Protein 4MX8 (pdb70)

Structure (mmCIF, N/CA/C/O backbone):
data_4MX8
#
_entry.id   4MX8
#
_cell.length_a   201.663
_cell.length_b   116.547
_cell.length_c   177.158
_cell.angle_alpha   90.00
_cell.angle_beta   112.19
_cell.angle_gamma   90.00
#
_symmetry.space_group_name_H-M   'C 1 2 1'
#
loop_
_entity.id
_entity.type
_entity.pdbx_description
1 polymer 'Periplasmic binding protein'
2 water water
#
loop_
_atom_site.group_PDB
_atom_site.id
_atom_site.type_symbol
_atom_site.label_atom_id
_atom_site.label_alt_id
_atom_site.label_comp_id
_atom_site.label_asym_id
_atom_site.label_entity_id
_atom_site.label_seq_id
_atom_site.pdbx_PDB_ins_code
_atom_site.Cartn_x
_atom_site.Cartn_y
_atom_site.Cartn_z
_atom_site.occupancy
_atom_site.B_iso_or_equiv
_atom_site.auth_seq_id
_atom_site.auth_comp_id
_atom_site.auth_asym_id
_atom_site.auth_atom_id
_atom_site.pdbx_PDB_model_num
ATOM 1 N N . PRO A 1 14 ? -10.018 53.125 199.960 1.00 94.36 12 PRO A N 1
ATOM 2 C CA . PRO A 1 14 ? -11.072 52.094 199.930 1.00 99.22 12 PRO A CA 1
ATOM 3 C C . PRO A 1 14 ? -12.214 52.402 198.933 1.00 101.81 12 PRO A C 1
ATOM 4 O O . PRO A 1 14 ? -13.393 52.205 199.253 1.00 102.42 12 PRO A O 1
ATOM 8 N N . ALA A 1 15 ? -11.849 52.837 197.725 1.00 93.14 13 ALA A N 1
ATOM 9 C CA . ALA A 1 15 ? -12.805 53.377 196.752 1.00 81.93 13 ALA A CA 1
ATOM 10 C C . ALA A 1 15 ? -13.693 52.343 196.039 1.00 74.21 13 ALA A C 1
ATOM 11 O O . ALA A 1 15 ? -13.480 51.137 196.132 1.00 68.24 13 ALA A O 1
ATOM 13 N N . THR A 1 16 ? -14.700 52.842 195.330 1.00 67.83 14 THR A N 1
ATOM 14 C CA . THR A 1 16 ? -15.427 52.036 194.364 1.00 56.24 14 THR A CA 1
ATOM 15 C C . THR A 1 16 ? -15.362 52.691 192.985 1.00 48.10 14 THR A C 1
ATOM 16 O O . THR A 1 16 ? -14.996 53.855 192.858 1.00 62.83 14 THR A O 1
ATOM 20 N N . ALA A 1 17 ? -15.701 51.920 191.960 1.00 41.82 15 ALA A N 1
ATOM 21 C CA . ALA A 1 17 ? -15.750 52.394 190.589 1.00 42.54 15 ALA A CA 1
ATOM 22 C C . ALA A 1 17 ? -17.131 52.058 190.055 1.00 62.16 15 ALA A C 1
ATOM 23 O O . ALA A 1 17 ? -17.615 50.937 190.235 1.00 65.98 15 ALA A O 1
ATOM 25 N N . SER A 1 18 ? -17.767 53.028 189.408 1.00 61.92 16 SER A N 1
ATOM 26 C CA . SER A 1 18 ? -19.127 52.861 188.925 1.00 47.18 16 SER A CA 1
ATOM 27 C C . SER A 1 18 ? -19.125 52.258 187.530 1.00 49.34 16 SER A C 1
ATOM 28 O O . SER A 1 18 ? -18.444 52.759 186.633 1.00 48.99 16 SER A O 1
ATOM 31 N N . TYR A 1 19 ? -19.867 51.169 187.345 1.00 49.67 17 TYR A N 1
ATOM 32 C CA . TYR A 1 19 ? -19.948 50.535 186.022 1.00 40.24 17 TYR A CA 1
ATOM 33 C C . TYR A 1 19 ? -21.387 50.516 185.502 1.00 48.05 17 TYR A C 1
ATOM 34 O O . TYR A 1 19 ? -22.281 49.929 186.136 1.00 45.72 17 TYR A O 1
ATOM 43 N N . THR A 1 20 ? -21.601 51.176 184.358 1.00 41.65 18 THR A N 1
ATOM 44 C CA . THR A 1 20 ? -22.937 51.316 183.793 1.00 28.96 18 THR A CA 1
ATOM 45 C C . THR A 1 20 ? -22.972 50.848 182.355 1.00 42.36 18 THR A C 1
ATOM 46 O O . THR A 1 20 ? -22.201 51.314 181.518 1.00 51.32 18 THR A O 1
ATOM 50 N N . TRP A 1 21 ? -23.882 49.922 182.073 1.00 39.30 19 TRP A N 1
ATOM 51 C CA . TRP A 1 21 ? -23.973 49.341 180.746 1.00 37.80 19 TRP A CA 1
ATOM 52 C C . TRP A 1 21 ? -25.416 49.011 180.376 1.00 43.03 19 TRP A C 1
ATOM 53 O O . TRP A 1 21 ? -26.302 48.993 181.242 1.00 30.42 19 TRP A O 1
ATOM 64 N N . ASP A 1 22 ? -25.653 48.779 179.086 1.00 43.23 20 ASP A N 1
ATOM 65 C CA . ASP A 1 22 ? -26.977 48.367 178.643 1.00 34.97 20 ASP A CA 1
ATOM 66 C C . ASP A 1 22 ? -27.089 46.839 178.696 1.00 36.06 20 ASP A C 1
ATOM 67 O O . ASP A 1 22 ? -26.655 46.127 177.790 1.00 36.14 20 ASP A O 1
ATOM 72 N N . ARG A 1 23 ? -27.662 46.349 179.791 1.00 34.84 21 ARG A N 1
ATOM 73 C CA . ARG A 1 23 ? -27.726 44.921 180.077 1.00 26.45 21 ARG A CA 1
ATOM 74 C C . ARG A 1 23 ? -28.791 44.201 179.264 1.00 36.80 21 ARG A C 1
ATOM 75 O O . ARG A 1 23 ? -29.937 44.656 179.163 1.00 44.11 21 ARG A O 1
ATOM 83 N N . ASN A 1 24 ? -28.415 43.079 178.665 1.00 29.24 22 ASN A N 1
ATOM 84 C CA . ASN A 1 24 ? -29.413 42.243 178.047 1.00 26.58 22 ASN A CA 1
ATOM 85 C C . ASN A 1 24 ? -30.146 41.504 179.167 1.00 34.90 22 ASN A C 1
ATOM 86 O O . ASN A 1 24 ? -29.554 40.657 179.859 1.00 29.55 22 ASN A O 1
ATOM 91 N N . THR A 1 25 ? -31.431 41.830 179.335 1.00 25.74 23 THR A N 1
ATOM 92 C CA . THR A 1 25 ? -32.221 41.279 180.426 1.00 26.23 23 THR A CA 1
ATOM 93 C C . THR A 1 25 ? -32.693 39.869 180.121 1.00 26.19 23 THR A C 1
ATOM 94 O O . THR A 1 25 ? -33.239 39.197 180.988 1.00 26.55 23 THR A O 1
ATOM 98 N N . ALA A 1 26 ? -32.490 39.418 178.891 1.00 26.01 24 ALA A N 1
ATOM 99 C CA . ALA A 1 26 ? -32.862 38.059 178.544 1.00 26.19 24 ALA A CA 1
ATOM 100 C C . ALA A 1 26 ? -31.843 37.098 179.127 1.00 42.13 24 ALA A C 1
ATOM 101 O O . ALA A 1 26 ? -30.632 37.365 179.124 1.00 46.72 24 ALA A O 1
ATOM 103 N N . THR A 1 27 ? -32.338 35.974 179.628 1.00 41.97 25 THR A N 1
ATOM 104 C CA . THR A 1 27 ? -31.457 34.956 180.192 1.00 38.23 25 THR A CA 1
ATOM 105 C C . THR A 1 27 ? -31.085 33.831 179.200 1.00 44.82 25 THR A C 1
ATOM 106 O O . THR A 1 27 ? -29.946 33.396 179.206 1.00 50.33 25 THR A O 1
ATOM 110 N N . GLU A 1 28 ? -32.028 33.370 178.366 1.00 49.15 26 GLU A N 1
ATOM 111 C CA . GLU A 1 28 ? -31.689 32.518 177.223 1.00 36.99 26 GLU A CA 1
ATOM 112 C C . GLU A 1 28 ? -30.799 33.335 176.299 1.00 49.72 26 GLU A C 1
ATOM 113 O O . GLU A 1 28 ? -31.055 34.521 176.108 1.00 67.24 26 GLU A O 1
ATOM 119 N N . GLU A 1 29 ? -29.793 32.722 175.676 1.00 52.84 27 GLU A N 1
ATOM 120 C CA . GLU A 1 29 ? -28.974 33.466 174.718 1.00 58.19 27 GLU A CA 1
ATOM 121 C C . GLU A 1 29 ? -29.506 33.281 173.303 1.00 52.78 27 GLU A C 1
ATOM 122 O O . GLU A 1 29 ? -28.908 33.744 172.336 1.00 62.70 27 GLU A O 1
ATOM 128 N N . GLY A 1 30 ? -30.650 32.621 173.187 1.00 44.14 28 GLY A N 1
ATOM 129 C CA . GLY A 1 30 ? -31.271 32.451 171.892 1.00 49.36 28 GLY A CA 1
ATOM 130 C C . GLY A 1 30 ? -32.443 33.390 171.728 1.00 65.41 28 GLY A C 1
ATOM 131 O O . GLY A 1 30 ? -33.087 33.433 170.669 1.00 74.69 28 GLY A O 1
ATOM 132 N N . ALA A 1 31 ? -32.717 34.147 172.788 1.00 57.48 29 ALA A N 1
ATOM 133 C CA . ALA A 1 31 ? -33.894 35.003 172.832 1.00 40.61 29 ALA A CA 1
ATOM 134 C C . ALA A 1 31 ? -33.579 36.395 172.306 1.00 45.53 29 ALA A C 1
ATOM 135 O O . ALA A 1 31 ? -32.444 36.863 172.435 1.00 57.94 29 ALA A O 1
ATOM 137 N N . ASP A 1 32 ? -34.582 37.055 171.724 1.00 43.74 30 ASP A N 1
ATOM 138 C CA . ASP A 1 32 ? -34.425 38.453 171.322 1.00 50.18 30 ASP A CA 1
ATOM 139 C C . ASP A 1 32 ? -34.114 39.280 172.550 1.00 41.09 30 ASP A C 1
ATOM 140 O O . ASP A 1 32 ? -34.914 39.307 173.486 1.00 42.07 30 ASP A O 1
ATOM 145 N N . PRO A 1 33 ? -32.952 39.958 172.551 1.00 38.27 31 PRO A N 1
ATOM 146 C CA . PRO A 1 33 ? -32.516 40.741 173.713 1.00 38.32 31 PRO A CA 1
ATOM 147 C C . PRO A 1 33 ? -33.440 41.914 173.975 1.00 36.34 31 PRO A C 1
ATOM 148 O O . PRO A 1 33 ? -34.116 42.420 173.070 1.00 46.28 31 PRO A O 1
ATOM 152 N N . VAL A 1 34 ? -33.492 42.317 175.234 1.00 38.96 32 VAL A N 1
ATOM 153 C CA . VAL A 1 34 ? -34.224 43.511 175.638 1.00 37.61 32 VAL A CA 1
ATOM 154 C C . VAL A 1 34 ? -33.268 44.208 176.591 1.00 36.97 32 VAL A C 1
ATOM 155 O O . VAL A 1 34 ? -32.931 43.669 177.642 1.00 42.19 32 VAL A O 1
ATOM 159 N N . TYR A 1 35 ? -32.760 45.369 176.191 1.00 37.66 33 TYR A N 1
ATOM 160 C CA . TYR A 1 35 ? -31.668 45.985 176.940 1.00 31.06 33 TYR A CA 1
ATOM 161 C C . TYR A 1 35 ? -32.196 46.998 177.944 1.00 38.77 33 TYR A C 1
ATOM 162 O O . TYR A 1 35 ? -33.160 47.731 177.667 1.00 46.47 33 TYR A O 1
ATOM 171 N N . GLU A 1 36 ? -31.575 47.016 179.118 1.00 31.84 34 GLU A N 1
ATOM 172 C CA . GLU A 1 36 ? -31.987 47.906 180.199 1.00 32.81 34 GLU A CA 1
ATOM 173 C C . GLU A 1 36 ? -30.743 48.382 180.920 1.00 31.42 34 GLU A C 1
ATOM 174 O O . GLU A 1 36 ? -29.923 47.580 181.339 1.00 33.86 34 GLU A O 1
ATOM 180 N N . GLU A 1 37 ? -30.589 49.694 181.039 1.00 37.27 35 GLU A N 1
ATOM 181 C CA . GLU A 1 37 ? -29.376 50.236 181.635 1.00 31.55 35 GLU A CA 1
ATOM 182 C C . GLU A 1 37 ? -29.278 49.845 183.097 1.00 35.07 35 GLU A C 1
ATOM 183 O O . GLU A 1 37 ? -30.255 49.880 183.834 1.00 45.50 35 GLU A O 1
ATOM 189 N N . THR A 1 38 ? -28.083 49.460 183.510 1.00 39.19 36 THR A N 1
ATOM 190 C CA . THR A 1 38 ? -27.859 48.985 184.864 1.00 42.70 36 THR A CA 1
ATOM 191 C C . THR A 1 38 ? -26.552 49.584 185.404 1.00 43.71 36 THR A C 1
ATOM 192 O O . THR A 1 38 ? -25.575 49.747 184.666 1.00 41.50 36 THR A O 1
ATOM 196 N N . THR A 1 39 ? -26.535 49.935 186.683 1.00 40.26 37 THR A N 1
ATOM 197 C CA . THR A 1 39 ? -25.292 50.388 187.297 1.00 38.19 37 THR A CA 1
ATOM 198 C C . THR A 1 39 ? -24.900 49.502 188.473 1.00 39.10 37 THR A C 1
ATOM 199 O O . THR A 1 39 ? -25.748 49.069 189.248 1.00 38.99 37 THR A O 1
ATOM 203 N N . VAL A 1 40 ? -23.610 49.213 188.586 1.00 44.30 38 VAL A N 1
ATOM 204 C CA . VAL A 1 40 ? -23.100 48.433 189.702 1.00 38.59 38 VAL A CA 1
ATOM 205 C C . VAL A 1 40 ? -21.867 49.132 190.270 1.00 47.89 38 VAL A C 1
ATOM 206 O O . VAL A 1 40 ? -21.023 49.617 189.510 1.00 52.08 38 VAL A O 1
ATOM 210 N N . GLU A 1 41 ? -21.782 49.222 191.598 1.00 44.22 39 GLU A N 1
ATOM 211 C CA . GLU A 1 41 ? -20.597 49.793 192.230 1.00 46.32 39 GLU A CA 1
ATOM 212 C C . GLU A 1 41 ? -19.583 48.689 192.534 1.00 49.66 39 GLU A C 1
ATOM 213 O O . GLU A 1 41 ? -19.783 47.882 193.446 1.00 52.23 39 GLU A O 1
ATOM 219 N N . VAL A 1 42 ? -18.506 48.669 191.749 1.00 47.05 40 VAL A N 1
ATOM 220 C CA . VAL A 1 42 ? -17.439 47.681 191.851 1.00 40.97 40 VAL A CA 1
ATOM 221 C C . VAL A 1 42 ? -16.366 48.176 192.798 1.00 44.31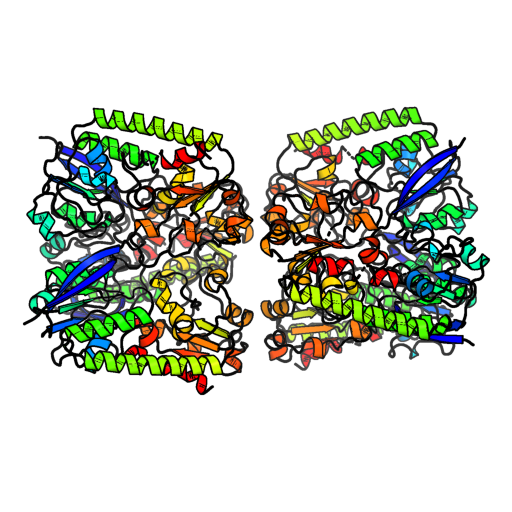 40 VAL A C 1
ATOM 222 O O . VAL A 1 42 ? -15.909 49.306 192.673 1.00 41.87 40 VAL A O 1
ATOM 226 N N . PRO A 1 43 ? -15.929 47.327 193.732 1.00 48.35 41 PRO A N 1
ATOM 227 C CA . PRO A 1 43 ? -14.828 47.741 194.608 1.00 48.37 41 PRO A CA 1
ATOM 228 C C . PRO A 1 43 ? -13.492 47.804 193.854 1.00 47.44 41 PRO A C 1
ATOM 229 O O . PRO A 1 43 ? -13.200 46.915 193.050 1.00 44.75 41 PRO A O 1
ATOM 233 N N . VAL A 1 44 ? -12.699 48.844 194.107 1.00 46.91 42 VAL A N 1
ATOM 234 C CA . VAL A 1 44 ? -11.346 48.944 193.546 1.00 44.97 42 VAL A CA 1
ATOM 235 C C . VAL A 1 44 ? -10.344 48.102 194.342 1.00 50.07 42 VAL A C 1
ATOM 236 O O . VAL A 1 44 ? -10.441 48.019 195.564 1.00 55.22 42 VAL A O 1
ATOM 240 N N . ASP A 1 45 ? -9.383 47.497 193.648 1.00 43.59 43 ASP A N 1
ATOM 241 C CA . ASP A 1 45 ? -8.442 46.545 194.244 1.00 47.94 43 ASP A CA 1
ATOM 242 C C . ASP A 1 45 ? -9.177 45.417 194.972 1.00 49.33 43 ASP A C 1
ATOM 243 O O . ASP A 1 45 ? -8.939 45.207 196.164 1.00 48.89 43 ASP A O 1
ATOM 248 N N . PRO A 1 46 ? -10.071 44.689 194.265 1.00 40.75 44 PRO A N 1
ATOM 249 C CA . PRO A 1 46 ? -10.822 43.640 194.961 1.00 38.30 44 PRO A CA 1
ATOM 250 C C . PRO A 1 46 ? -9.940 42.438 195.297 1.00 50.17 44 PRO A C 1
ATOM 251 O O . PRO A 1 46 ? -8.983 42.128 194.575 1.00 51.02 44 PRO A O 1
ATOM 255 N N . GLN A 1 47 ? -10.285 41.756 196.384 1.00 54.79 45 GLN A N 1
ATOM 256 C CA . GLN A 1 47 ? -9.412 40.752 196.981 1.00 45.60 45 GLN A CA 1
ATOM 257 C C . GLN A 1 47 ? -9.838 39.283 196.710 1.00 51.00 45 GLN A C 1
ATOM 258 O O . GLN A 1 47 ? -9.049 38.348 196.914 1.00 50.87 45 GLN A O 1
ATOM 264 N N . ARG A 1 48 ? -11.082 39.094 196.258 1.00 43.27 46 ARG A N 1
ATOM 265 C CA . ARG A 1 48 ? -11.618 37.774 195.919 1.00 36.32 46 ARG A CA 1
ATOM 266 C C . ARG A 1 48 ? -12.521 37.862 194.706 1.00 40.63 46 ARG A C 1
ATOM 267 O O . ARG A 1 48 ? -13.735 38.026 194.855 1.00 45.30 46 ARG A O 1
ATOM 275 N N . ILE A 1 49 ? -11.948 37.742 193.510 1.00 37.30 47 ILE A N 1
ATOM 276 C CA . ILE A 1 49 ? -12.725 37.882 192.283 1.00 31.39 47 ILE A CA 1
ATOM 277 C C . ILE A 1 49 ? -13.177 36.520 191.774 1.00 35.25 47 ILE A C 1
ATOM 278 O O . ILE A 1 49 ? -12.383 35.584 191.685 1.00 44.84 47 ILE A O 1
ATOM 283 N N . VAL A 1 50 ? -14.456 36.410 191.439 1.00 37.52 48 VAL A N 1
ATOM 284 C CA . VAL A 1 50 ? -14.980 35.202 190.812 1.00 33.30 48 VAL A CA 1
ATOM 285 C C . VAL A 1 50 ? -15.360 35.550 189.378 1.00 34.07 48 VAL A C 1
ATOM 286 O O . VAL A 1 50 ? -16.092 36.509 189.149 1.00 46.35 48 VAL A O 1
ATOM 290 N N . VAL A 1 51 ? -14.848 34.789 188.413 1.00 24.38 49 VAL A N 1
ATOM 291 C CA . VAL A 1 51 ? -15.045 35.114 187.001 1.00 25.45 49 VAL A CA 1
ATOM 292 C C . VAL A 1 51 ? -15.640 33.930 186.227 1.00 29.45 49 VAL A C 1
ATOM 293 O O . VAL A 1 51 ? -15.085 32.832 186.260 1.00 30.99 49 VAL A O 1
ATOM 297 N N . PHE A 1 52 ? -16.751 34.156 185.529 1.00 22.12 50 PHE A N 1
ATOM 298 C CA . PHE A 1 52 ? -17.346 33.122 184.681 1.00 26.36 50 PHE A CA 1
ATOM 299 C C . PHE A 1 52 ? -17.022 33.269 183.186 1.00 25.92 50 PHE A C 1
ATOM 300 O O . PHE A 1 52 ? -17.155 32.314 182.426 1.00 41.50 50 PHE A O 1
ATOM 308 N N . ASP A 1 53 ? -16.640 34.472 182.764 1.00 31.55 51 ASP A N 1
ATOM 309 C CA . ASP A 1 53 ? -16.357 34.779 181.351 1.00 26.62 51 ASP A CA 1
ATOM 310 C C . ASP A 1 53 ? -14.843 34.699 181.116 1.00 30.49 51 ASP A C 1
ATOM 311 O O . ASP A 1 53 ? -14.079 35.510 181.651 1.00 31.89 51 ASP A O 1
ATOM 324 N N . ALA A 1 55 ? -12.922 35.550 178.908 1.00 27.21 53 ALA A N 1
ATOM 325 C CA . ALA A 1 55 ? -12.243 36.692 178.344 1.00 24.95 53 ALA A CA 1
ATOM 326 C C . ALA A 1 55 ? -11.945 37.703 179.440 1.00 30.80 53 ALA A C 1
ATOM 327 O O . ALA A 1 55 ? -10.897 38.355 179.426 1.00 36.69 53 ALA A O 1
ATOM 329 N N . ALA A 1 56 ? -12.854 37.836 180.401 1.00 28.14 54 ALA A N 1
ATOM 330 C CA . ALA A 1 56 ? -12.544 38.663 181.570 1.00 25.19 54 ALA A CA 1
ATOM 331 C C . ALA A 1 56 ? -11.462 38.018 182.416 1.00 27.77 54 ALA A C 1
ATOM 332 O O . ALA A 1 56 ? -10.621 38.719 182.967 1.00 38.33 54 ALA A O 1
ATOM 334 N N . LEU A 1 57 ? -11.491 36.688 182.528 1.00 33.81 55 LEU A N 1
ATOM 335 C CA . LEU A 1 57 ? -10.447 35.979 183.271 1.00 32.50 55 LEU A CA 1
ATOM 336 C C . LEU A 1 57 ? -9.104 36.295 182.629 1.00 32.40 55 LEU A C 1
ATOM 337 O O . LEU A 1 57 ? -8.160 36.664 183.315 1.00 31.75 55 LEU A O 1
ATOM 342 N N . ASP A 1 58 ? -9.049 36.149 181.307 1.00 30.19 56 ASP A N 1
ATOM 343 C CA . ASP A 1 58 ? -7.874 36.467 180.511 1.00 27.55 56 ASP A CA 1
ATOM 344 C C . ASP A 1 58 ? -7.313 37.846 180.871 1.00 33.61 56 ASP A C 1
ATOM 345 O O . ASP A 1 58 ? -6.175 37.966 181.332 1.00 34.30 56 ASP A O 1
ATOM 350 N N . THR A 1 59 ? -8.114 38.885 180.665 1.00 35.28 57 THR A N 1
ATOM 351 C CA . THR A 1 59 ? -7.628 40.243 180.876 1.00 34.86 57 THR A CA 1
ATOM 352 C C . THR A 1 59 ? -7.218 40.498 182.327 1.00 34.91 57 THR A C 1
ATOM 353 O O . THR A 1 59 ? -6.165 41.110 182.584 1.00 35.01 57 THR A O 1
ATOM 357 N N . ILE A 1 60 ? -8.024 40.020 183.275 1.00 28.70 58 ILE A N 1
ATOM 358 C CA . ILE A 1 60 ? -7.662 40.185 184.688 1.00 29.18 58 ILE A CA 1
ATOM 359 C C . ILE A 1 60 ? -6.265 39.614 184.970 1.00 32.06 58 ILE A C 1
ATOM 360 O O . ILE A 1 60 ? -5.456 40.251 185.633 1.00 34.12 58 ILE A O 1
ATOM 365 N N . GLY A 1 61 ? -5.965 38.446 184.419 1.00 32.47 59 GLY A N 1
ATOM 366 C CA . GLY A 1 61 ? -4.647 37.873 184.582 1.00 39.35 59 GLY A CA 1
ATOM 367 C C . GLY A 1 61 ? -3.564 38.742 183.961 1.00 48.11 59 GLY A C 1
ATOM 368 O O . GLY A 1 61 ? -2.521 38.985 184.572 1.00 41.47 59 GLY A O 1
ATOM 369 N N . ALA A 1 62 ? -3.832 39.220 182.747 1.00 42.23 60 ALA A N 1
ATOM 370 C CA . ALA A 1 62 ? -2.857 39.978 181.975 1.00 33.77 60 ALA A CA 1
ATOM 371 C C . ALA A 1 62 ? -2.515 41.330 182.605 1.00 43.31 60 ALA A C 1
ATOM 372 O O . ALA A 1 62 ? -1.487 41.924 182.286 1.00 55.53 60 ALA A O 1
ATOM 374 N N . LEU A 1 63 ? -3.382 41.819 183.486 1.00 41.08 61 LEU A N 1
ATOM 375 C CA . LEU A 1 63 ? -3.147 43.088 184.157 1.00 40.52 61 LEU A CA 1
ATOM 376 C C . LEU A 1 63 ? -2.595 42.829 185.557 1.00 46.57 61 LEU A C 1
ATOM 377 O O . LEU A 1 63 ? -2.349 43.753 186.337 1.00 55.46 61 LEU A O 1
ATOM 382 N N . GLY A 1 64 ? -2.405 41.557 185.879 1.00 35.77 62 GLY A N 1
ATOM 383 C CA . GLY A 1 64 ? -1.697 41.201 187.097 1.00 40.32 62 GLY A CA 1
ATOM 384 C C . GLY A 1 64 ? -2.571 40.627 188.189 1.00 40.86 62 GLY A C 1
ATOM 385 O O . GLY A 1 64 ? -2.116 40.380 189.309 1.00 44.10 62 GLY A O 1
ATOM 386 N N . GLY A 1 65 ? -3.838 40.417 187.862 1.00 40.58 63 GLY A N 1
ATOM 387 C CA . GLY A 1 65 ? -4.800 39.958 188.843 1.00 43.52 63 GLY A CA 1
ATOM 388 C C . GLY A 1 65 ? -4.710 38.468 189.088 1.00 45.12 63 GLY A C 1
ATOM 389 O O . GLY A 1 65 ? -3.841 37.769 188.543 1.00 41.05 63 GLY A O 1
ATOM 390 N N . GLU A 1 66 ? -5.615 37.987 189.926 1.00 34.32 64 GLU A N 1
ATOM 391 C CA . GLU A 1 66 ? -5.667 36.582 190.261 1.00 34.75 64 GLU A CA 1
ATOM 392 C C . GLU A 1 66 ? -7.126 36.245 190.419 1.00 44.62 64 GLU A C 1
ATOM 393 O O . GLU A 1 66 ? -7.897 37.037 190.945 1.00 48.41 64 GLU A O 1
ATOM 399 N N . ILE A 1 67 ? -7.507 35.065 189.961 1.00 45.16 65 ILE A N 1
ATOM 400 C CA . ILE A 1 67 ? -8.895 34.666 190.029 1.00 43.83 65 ILE A CA 1
ATOM 401 C C . ILE A 1 67 ? -9.087 33.727 191.214 1.00 43.72 65 ILE A C 1
ATOM 402 O O . ILE A 1 67 ? -8.311 32.798 191.408 1.00 45.68 65 ILE A O 1
ATOM 407 N N . ALA A 1 68 ? -10.110 33.993 192.016 1.00 37.54 66 ALA A N 1
ATOM 408 C CA . ALA A 1 68 ? -10.318 33.260 193.247 1.00 33.70 66 ALA A CA 1
ATOM 409 C C . ALA A 1 68 ? -11.269 32.107 193.005 1.00 43.67 66 ALA A C 1
ATOM 410 O O . ALA A 1 68 ? -11.206 31.082 193.675 1.00 40.90 66 ALA A O 1
ATOM 412 N N . GLY A 1 69 ? -12.168 32.291 192.046 1.00 38.22 67 GLY A N 1
ATOM 413 C CA . GLY A 1 69 ? -13.170 31.293 191.742 1.00 32.73 67 GLY A CA 1
ATOM 414 C C . GLY A 1 69 ? -13.554 31.383 190.275 1.00 35.02 67 GLY A C 1
ATOM 415 O O . GLY A 1 69 ? -13.600 32.478 189.703 1.00 34.33 67 GLY A O 1
ATOM 416 N N . ALA A 1 70 ? -13.852 30.228 189.678 1.00 30.35 68 ALA A N 1
ATOM 417 C CA . ALA A 1 70 ? -14.066 30.123 188.244 1.00 25.49 68 ALA A CA 1
ATOM 418 C C . ALA A 1 70 ? -14.642 28.757 187.928 1.00 35.38 68 ALA A C 1
ATOM 419 O O . ALA A 1 70 ? -14.464 27.800 188.697 1.00 35.06 68 ALA A O 1
ATOM 421 N N . PRO A 1 71 ? -15.331 28.651 186.788 1.00 27.78 69 PRO A N 1
ATOM 422 C CA . PRO A 1 71 ? -15.722 27.324 186.304 1.00 33.02 69 PRO A CA 1
ATOM 423 C C . PRO A 1 71 ? -14.468 26.554 185.892 1.00 35.34 69 PRO A C 1
ATOM 424 O O . PRO A 1 71 ? -14.096 26.598 184.716 1.00 30.86 69 PRO A O 1
ATOM 428 N N . LEU A 1 72 ? -13.828 25.872 186.843 1.00 37.34 70 LEU A N 1
ATOM 429 C CA . LEU A 1 72 ? -12.480 25.333 186.628 1.00 36.41 70 LEU A CA 1
ATOM 430 C C . LEU A 1 72 ? -12.378 24.389 185.445 1.00 40.36 70 LEU A C 1
ATOM 431 O O . LEU A 1 72 ? -11.397 24.441 184.698 1.00 45.12 70 LEU A O 1
ATOM 436 N N . ASP A 1 73 ? -13.394 23.546 185.265 1.00 38.02 71 ASP A N 1
ATOM 437 C CA . ASP A 1 73 ? -13.361 22.533 184.211 1.00 42.76 71 ASP A CA 1
ATOM 438 C C . ASP A 1 73 ? -13.368 23.149 182.818 1.00 38.81 71 ASP A C 1
ATOM 439 O O . ASP A 1 73 ? -13.216 22.428 181.832 1.00 54.84 71 ASP A O 1
ATOM 444 N N . SER A 1 74 ? -13.549 24.469 182.742 1.00 32.13 72 SER A N 1
ATOM 445 C CA . SER A 1 74 ? -13.649 25.189 181.464 1.00 33.12 72 SER A CA 1
ATOM 446 C C . SER A 1 74 ? -12.480 26.138 181.199 1.00 36.99 72 SER A C 1
ATOM 447 O O . SER A 1 74 ? -12.351 26.668 180.099 1.00 50.49 72 SER A O 1
ATOM 450 N N . VAL A 1 75 ? -11.654 26.392 182.209 1.00 39.96 73 VAL A N 1
ATOM 451 C CA . VAL A 1 75 ? -10.555 27.334 182.044 1.00 32.28 73 VAL A CA 1
ATOM 452 C C . VAL A 1 75 ? -9.552 26.717 181.089 1.00 36.53 73 VAL A C 1
ATOM 453 O O . VAL A 1 75 ? -9.053 25.618 181.348 1.00 35.57 73 VAL A O 1
ATOM 457 N N . PRO A 1 76 ? -9.274 27.409 179.969 1.00 38.36 74 PRO A N 1
ATOM 458 C CA . PRO A 1 76 ? -8.320 26.968 178.941 1.00 29.92 74 PRO A CA 1
ATOM 459 C C . PRO A 1 76 ? -6.947 26.881 179.555 1.00 35.42 74 PRO A C 1
ATOM 460 O O . PRO A 1 76 ? -6.652 27.649 180.464 1.00 41.66 74 PRO A O 1
ATOM 464 N N . ASP A 1 77 ? -6.118 25.968 179.078 1.00 37.82 75 ASP A N 1
ATOM 465 C CA . ASP A 1 77 ? -4.805 25.774 179.681 1.00 45.29 75 ASP A CA 1
ATOM 466 C C . ASP A 1 77 ? -3.975 27.058 179.685 1.00 40.55 75 ASP A C 1
ATOM 467 O O . ASP A 1 77 ? -3.255 27.332 180.639 1.00 46.31 75 ASP A O 1
ATOM 472 N N . TYR A 1 78 ? -4.097 27.868 178.641 1.00 41.81 76 TYR A N 1
ATOM 473 C CA . TYR A 1 78 ? -3.291 29.080 178.575 1.00 35.29 76 TYR A CA 1
ATOM 474 C C . TYR A 1 78 ? -3.685 30.155 179.578 1.00 36.13 76 TYR A C 1
ATOM 475 O O . TYR A 1 78 ? -2.950 31.123 179.764 1.00 46.61 76 TYR A O 1
ATOM 484 N N . LEU A 1 79 ? -4.839 29.981 180.223 1.00 34.53 77 LEU A N 1
ATOM 485 C CA . LEU A 1 79 ? -5.297 30.911 181.259 1.00 35.69 77 LEU A CA 1
ATOM 486 C C . LEU A 1 79 ? -5.228 30.294 182.653 1.00 41.30 77 LEU A C 1
ATOM 487 O O . LEU A 1 79 ? -5.444 30.980 183.651 1.00 40.26 77 LEU A O 1
ATOM 492 N N . GLU A 1 80 ? -4.913 29.003 182.712 1.00 36.38 78 GLU A N 1
ATOM 493 C CA . GLU A 1 80 ? -4.898 28.265 183.965 1.00 40.46 78 GLU A CA 1
ATOM 494 C C . GLU A 1 80 ? -4.006 28.933 184.998 1.00 43.36 78 GLU A C 1
ATOM 495 O O . GLU A 1 80 ? -4.316 28.933 186.190 1.00 48.66 78 GLU A O 1
ATOM 501 N N . GLU A 1 81 ? -2.914 29.529 184.530 1.00 44.11 79 GLU A N 1
ATOM 502 C CA . GLU A 1 81 ? -1.919 30.145 185.417 1.00 39.19 79 GLU A CA 1
ATOM 503 C C . GLU A 1 81 ? -2.446 31.306 186.245 1.00 38.00 79 GLU A C 1
ATOM 504 O O . GLU A 1 81 ? -1.876 31.637 187.275 1.00 43.76 79 GLU A O 1
ATOM 510 N N . TYR A 1 82 ? -3.529 31.927 185.796 1.00 40.21 80 TYR A N 1
ATOM 511 C CA . TYR A 1 82 ? -4.052 33.088 186.498 1.00 34.34 80 TYR A CA 1
ATOM 512 C C . TYR A 1 82 ? -5.017 32.722 187.647 1.00 41.47 80 TYR A C 1
ATOM 513 O O . TYR A 1 82 ? -5.578 33.595 188.308 1.00 33.39 80 TYR A O 1
ATOM 522 N N . LEU A 1 83 ? -5.210 31.432 187.898 1.00 41.92 81 LEU A N 1
ATOM 523 C CA . LEU A 1 83 ? -6.032 31.039 189.036 1.00 35.48 81 LEU A CA 1
ATOM 524 C C . LEU A 1 83 ? -5.237 31.090 190.346 1.00 43.57 81 LEU A C 1
ATOM 525 O O . LEU A 1 83 ? -4.029 30.842 190.393 1.00 39.92 81 LEU A O 1
ATOM 530 N N . ALA A 1 84 ? -5.942 31.441 191.411 1.00 47.42 82 ALA A N 1
ATOM 531 C CA . ALA A 1 84 ? -5.425 31.335 192.757 1.00 40.63 82 ALA A CA 1
ATOM 532 C C . ALA A 1 84 ? -5.047 29.885 193.019 1.00 51.29 82 ALA A C 1
ATOM 533 O O . ALA A 1 84 ? -5.713 28.977 192.520 1.00 50.79 82 ALA A O 1
ATOM 535 N N . ASP A 1 85 ? -3.995 29.654 193.804 1.00 57.92 83 ASP A N 1
ATOM 536 C CA . ASP A 1 85 ? -3.551 28.281 194.067 1.00 63.33 83 ASP A CA 1
ATOM 537 C C . ASP A 1 85 ? -4.638 27.434 194.713 1.00 63.37 83 ASP A C 1
ATOM 538 O O . ASP A 1 85 ? -4.600 26.207 194.647 1.00 76.95 83 ASP A O 1
ATOM 543 N N . ASP A 1 86 ? -5.609 28.094 195.328 1.00 57.14 84 ASP A N 1
ATOM 544 C CA . ASP A 1 86 ? -6.678 27.395 196.021 1.00 63.23 84 ASP A CA 1
ATOM 545 C C . ASP A 1 86 ? -8.017 27.794 195.417 1.00 65.85 84 ASP A C 1
ATOM 546 O O . ASP A 1 86 ? -9.058 27.713 196.085 1.00 61.05 84 ASP A O 1
ATOM 551 N N . ALA A 1 87 ? -7.986 28.230 194.157 1.00 41.28 85 ALA A N 1
ATOM 552 C CA . ALA A 1 87 ? -9.201 28.679 193.484 1.00 41.00 85 ALA A CA 1
ATOM 553 C C . ALA A 1 87 ? -10.277 27.615 193.595 1.00 46.48 85 ALA A C 1
ATOM 554 O O . ALA A 1 87 ? -9.974 26.415 193.558 1.00 46.89 85 ALA A O 1
ATOM 556 N N . PHE A 1 88 ? -11.518 28.063 193.767 1.00 36.37 86 PHE A N 1
ATOM 557 C CA . PHE A 1 88 ? -12.635 27.165 193.993 1.00 36.39 86 PHE A CA 1
ATOM 558 C C . PHE A 1 88 ? -13.504 27.106 192.739 1.00 50.03 86 PHE A C 1
ATOM 559 O O . PHE A 1 88 ? -13.511 28.050 191.935 1.00 46.21 86 PHE A O 1
ATOM 567 N N . ASN A 1 89 ? -14.231 26.000 192.570 1.00 37.79 87 ASN A N 1
ATOM 568 C CA . ASN A 1 89 ? -15.072 25.838 191.385 1.00 41.46 87 ASN A CA 1
ATOM 569 C C . ASN A 1 89 ? -16.426 26.550 191.550 1.00 44.19 87 ASN A C 1
ATOM 570 O O . ASN A 1 89 ? -17.212 26.209 192.433 1.00 49.40 87 ASN A O 1
ATOM 575 N N . ALA A 1 90 ? -16.690 27.533 190.693 1.00 40.38 88 ALA A N 1
ATOM 576 C CA . ALA A 1 90 ? -17.875 28.389 190.836 1.00 39.88 88 ALA A CA 1
ATOM 577 C C . ALA A 1 90 ? -19.089 27.885 190.083 1.00 41.22 88 ALA A C 1
ATOM 578 O O . ALA A 1 90 ? -20.182 28.426 190.242 1.00 51.38 88 ALA A O 1
ATOM 580 N N . GLY A 1 91 ? -18.895 26.874 189.243 1.00 37.22 89 GLY A N 1
ATOM 581 C CA . GLY A 1 91 ? -19.972 26.403 188.388 1.00 31.00 89 GLY A CA 1
ATOM 582 C C . GLY A 1 91 ? -19.474 25.929 187.037 1.00 32.33 89 GLY A C 1
ATOM 583 O O . GLY A 1 91 ? -18.488 25.195 186.967 1.00 37.99 89 GLY A O 1
ATOM 584 N N . THR A 1 92 ? -20.170 26.333 185.974 1.00 28.08 90 THR A N 1
ATOM 585 C CA . THR A 1 92 ? -19.719 26.104 184.598 1.00 35.79 90 THR A CA 1
ATOM 586 C C . THR A 1 92 ? -19.884 27.411 183.832 1.00 37.68 90 THR A C 1
ATOM 587 O O . THR A 1 92 ? -20.248 28.423 184.421 1.00 39.99 90 THR A O 1
ATOM 591 N N . LEU A 1 93 ? -19.644 27.389 182.523 1.00 21.80 91 LEU A N 1
ATOM 592 C CA . LEU A 1 93 ? -19.730 28.610 181.719 1.00 20.64 91 LEU A CA 1
ATOM 593 C C . LEU A 1 93 ? -21.155 29.156 181.659 1.00 31.48 91 LEU A C 1
ATOM 594 O O . LEU A 1 93 ? -21.362 30.293 181.259 1.00 30.19 91 LEU A O 1
ATOM 599 N N . PHE A 1 94 ? -22.122 28.331 182.061 1.00 26.34 92 PHE A N 1
ATOM 600 C CA . PHE A 1 94 ? -23.538 28.624 181.890 1.00 21.65 92 PHE A CA 1
ATOM 601 C C . PHE A 1 94 ? -24.296 28.720 183.208 1.00 29.93 92 PHE A C 1
ATOM 602 O O . PHE A 1 94 ? -25.436 29.203 183.244 1.00 35.75 92 PHE A O 1
ATOM 610 N N . GLU A 1 95 ? -23.692 28.220 184.278 1.00 24.50 93 GLU A N 1
ATOM 611 C CA . GLU A 1 95 ? -24.441 27.967 185.494 1.00 22.70 93 GLU A CA 1
ATOM 612 C C . GLU A 1 95 ? -23.596 28.208 186.729 1.00 28.90 93 GLU A C 1
ATOM 613 O O . GLU A 1 95 ? -22.414 27.857 186.766 1.00 40.06 93 GLU A O 1
ATOM 619 N N . ALA A 1 96 ? -24.200 28.795 187.755 1.00 27.22 94 ALA A N 1
ATOM 620 C CA . ALA A 1 96 ? -23.468 29.116 188.977 1.00 29.90 94 ALA A CA 1
ATOM 621 C C . ALA A 1 96 ? -23.856 28.232 190.165 1.00 36.56 94 ALA A C 1
ATOM 622 O O . ALA A 1 96 ? -25.035 27.954 190.380 1.00 54.56 94 ALA A O 1
ATOM 624 N N . ASP A 1 97 ? -22.855 27.799 190.927 1.00 40.05 95 ASP A N 1
ATOM 625 C CA . ASP A 1 97 ? -23.060 27.157 192.225 1.00 40.89 95 ASP A CA 1
ATOM 626 C C . ASP A 1 97 ? -23.250 28.261 193.282 1.00 41.41 95 ASP A C 1
ATOM 627 O O . ASP A 1 97 ? -22.318 28.608 194.010 1.00 50.24 95 ASP A O 1
ATOM 632 N N . LEU A 1 98 ? -24.458 28.810 193.358 1.00 38.62 96 LEU A N 1
ATOM 633 C CA . LEU A 1 98 ? -24.732 29.948 194.232 1.00 41.51 96 LEU A CA 1
ATOM 634 C C . LEU A 1 98 ? -24.510 29.672 195.724 1.00 50.04 96 LEU A C 1
ATOM 635 O O . LEU A 1 98 ? -24.241 30.604 196.481 1.00 50.03 96 LEU A O 1
ATOM 640 N N . ILE A 1 99 ? -24.627 28.417 196.160 1.00 43.32 97 ILE A N 1
ATOM 641 C CA . ILE A 1 99 ? -24.372 28.137 197.580 1.00 55.28 97 ILE A CA 1
ATOM 642 C C . ILE A 1 99 ? -22.868 28.156 197.860 1.00 53.13 97 ILE A C 1
ATOM 643 O O . ILE A 1 99 ? -22.420 28.687 198.878 1.00 61.50 97 ILE A O 1
ATOM 648 N N . ALA A 1 100 ? -22.095 27.589 196.941 1.00 40.19 98 ALA A N 1
ATOM 649 C CA . ALA A 1 100 ? -20.648 27.603 197.068 1.00 40.18 98 ALA A CA 1
ATOM 650 C C . ALA A 1 100 ? -20.161 29.036 197.075 1.00 48.59 98 ALA A C 1
ATOM 651 O O . ALA A 1 100 ? -19.442 29.454 197.990 1.00 56.26 98 ALA A O 1
ATOM 653 N N . ILE A 1 101 ? -20.556 29.777 196.042 1.00 41.24 99 ILE A N 1
ATOM 654 C CA . ILE A 1 101 ? -20.126 31.157 195.886 1.00 40.73 99 ILE A CA 1
ATOM 655 C C . ILE A 1 101 ? -20.473 32.003 197.108 1.00 43.56 99 ILE A C 1
ATOM 656 O O . ILE A 1 101 ? -19.608 32.697 197.642 1.00 45.29 99 ILE A O 1
ATOM 661 N N . GLU A 1 102 ? -21.722 31.925 197.559 1.00 46.36 100 GLU A N 1
ATOM 662 C CA . GLU A 1 102 ? -22.156 32.658 198.750 1.00 48.97 100 GLU A CA 1
ATOM 663 C C . GLU A 1 102 ? -21.230 32.379 199.924 1.00 50.77 100 GLU A C 1
ATOM 664 O O . GLU A 1 102 ? -20.739 33.311 200.553 1.00 55.90 100 GLU A O 1
ATOM 670 N N . ALA A 1 103 ? -20.977 31.100 200.193 1.00 54.95 101 ALA A N 1
ATOM 671 C CA . ALA A 1 103 ? -20.028 30.688 201.236 1.00 48.72 101 ALA A CA 1
ATOM 672 C C . ALA A 1 103 ? -18.635 31.291 201.063 1.00 48.41 101 ALA A C 1
ATOM 673 O O . ALA A 1 103 ? -17.947 31.590 202.034 1.00 60.06 101 ALA A O 1
ATOM 675 N N . GLN A 1 104 ? -18.213 31.461 199.822 1.00 50.06 102 GLN A N 1
ATOM 676 C CA . GLN A 1 104 ? -16.856 31.896 199.574 1.00 47.85 102 GLN A CA 1
ATOM 677 C C . GLN A 1 104 ? -16.666 33.409 199.707 1.00 54.22 102 GLN A C 1
ATOM 678 O O . GLN A 1 104 ? -15.535 33.906 199.665 1.00 51.18 102 GLN A O 1
ATOM 684 N N . GLN A 1 105 ? -17.786 34.119 199.855 1.00 56.94 103 GLN A N 1
ATOM 685 C CA . GLN A 1 105 ? -17.815 35.564 200.086 1.00 47.14 103 GLN A CA 1
ATOM 686 C C . GLN A 1 105 ? -16.915 36.394 199.164 1.00 41.86 103 GLN A C 1
ATOM 687 O O . GLN A 1 105 ? -16.105 37.172 199.650 1.00 46.03 103 GLN A O 1
ATOM 693 N N . PRO A 1 106 ? -17.063 36.256 197.834 1.00 38.15 104 PRO A N 1
ATOM 694 C CA . PRO A 1 106 ? -16.239 37.052 196.913 1.00 34.65 104 PRO A CA 1
ATOM 695 C C . PRO A 1 106 ? -16.582 38.526 197.027 1.00 43.96 104 PRO A C 1
ATOM 696 O O . PRO A 1 106 ? -17.673 38.834 197.523 1.00 48.32 104 PRO A O 1
ATOM 700 N N . ASP A 1 107 ? -15.697 39.420 196.585 1.00 35.97 105 ASP A N 1
ATOM 701 C CA . ASP A 1 107 ? -16.035 40.845 196.597 1.00 36.12 105 ASP A CA 1
ATOM 702 C C . ASP A 1 107 ? -16.277 41.432 195.221 1.00 38.69 105 ASP A C 1
ATOM 703 O O . ASP A 1 107 ? -16.713 42.569 195.117 1.00 54.85 105 ASP A O 1
ATOM 708 N N . LEU A 1 108 ? -16.005 40.654 194.178 1.00 30.64 106 LEU A N 1
ATOM 709 C CA . LEU A 1 108 ? -16.346 41.038 192.808 1.00 35.74 106 LEU A CA 1
ATOM 710 C C . LEU A 1 108 ? -16.636 39.785 191.989 1.00 38.28 106 LEU A C 1
ATOM 711 O O . LEU A 1 108 ? -15.893 38.809 192.056 1.00 46.16 106 LEU A O 1
ATOM 716 N N . ILE A 1 109 ? -17.719 39.804 191.227 1.00 25.27 107 ILE A N 1
ATOM 717 C CA . ILE A 1 109 ? -18.046 38.676 190.362 1.00 29.57 107 ILE A CA 1
ATOM 718 C C . ILE A 1 109 ? -18.157 39.186 188.934 1.00 30.50 107 ILE A C 1
ATOM 719 O O . ILE A 1 109 ? -18.788 40.213 188.689 1.00 37.43 107 ILE A O 1
ATOM 724 N N . VAL A 1 110 ? -17.532 38.485 187.992 1.00 21.41 108 VAL A N 1
ATOM 725 C CA . VAL A 1 110 ? -17.541 38.942 186.609 1.00 24.36 108 VAL A CA 1
ATOM 726 C C . VAL A 1 110 ? -18.168 37.902 185.714 1.00 30.15 108 VAL A C 1
ATOM 727 O O . VAL A 1 110 ? -17.774 36.733 185.700 1.00 34.49 108 VAL A O 1
ATOM 731 N N . VAL A 1 111 ? -19.135 38.351 184.936 1.00 32.72 109 VAL A N 1
ATOM 732 C CA . VAL A 1 111 ? -19.950 37.454 184.153 1.00 29.58 109 VAL A CA 1
ATOM 733 C C . VAL A 1 111 ? -19.963 37.969 182.711 1.00 32.15 109 VAL A C 1
ATOM 734 O O . VAL A 1 111 ? -19.637 39.130 182.458 1.00 29.93 109 VAL A O 1
ATOM 738 N N . GLY A 1 112 ? -20.308 37.119 181.754 1.00 27.74 110 GLY A N 1
ATOM 739 C CA . GLY A 1 112 ? -20.426 37.591 180.388 1.00 17.40 110 GLY A CA 1
ATOM 740 C C . GLY A 1 112 ? -20.748 36.477 179.420 1.00 33.34 110 GLY A C 1
ATOM 741 O O . GLY A 1 112 ? -20.535 35.298 179.712 1.00 50.47 110 GLY A O 1
ATOM 742 N N . GLY A 1 113 ? -21.266 36.851 178.259 1.00 28.22 111 GLY A N 1
ATOM 743 C CA . GLY A 1 113 ? -21.577 35.884 177.231 1.00 29.07 111 GLY A CA 1
ATOM 744 C C . GLY A 1 113 ? -22.527 34.804 177.695 1.00 32.13 111 GLY A C 1
ATOM 745 O O . GLY A 1 113 ? -23.699 35.071 178.018 1.00 35.64 111 GLY A O 1
ATOM 746 N N . ARG A 1 114 ? -22.004 33.580 177.727 1.00 29.63 112 ARG A N 1
ATOM 747 C CA . ARG A 1 114 ? -22.775 32.410 178.140 1.00 18.98 112 ARG A CA 1
ATOM 748 C C . ARG A 1 114 ? -23.294 32.569 179.554 1.00 22.30 112 ARG A C 1
ATOM 749 O O . ARG A 1 114 ? -24.330 31.990 179.918 1.00 38.48 112 ARG A O 1
ATOM 757 N N . SER A 1 115 ? -22.586 33.358 180.353 1.00 18.17 113 SER A N 1
ATOM 758 C CA . SER A 1 115 ? -22.983 33.524 181.745 1.00 24.00 113 SER A CA 1
ATOM 759 C C . SER A 1 115 ? -23.718 34.839 181.990 1.00 25.25 113 SER A C 1
ATOM 760 O O . SER A 1 115 ? -24.009 35.182 183.138 1.00 24.84 113 SER A O 1
ATOM 763 N N . SER A 1 116 ? -24.030 35.557 180.910 1.00 24.14 114 SER A N 1
ATOM 764 C CA . SER A 1 116 ? -24.660 36.869 181.016 1.00 25.89 114 SER A CA 1
ATOM 765 C C . SER A 1 116 ? -25.925 36.782 181.884 1.00 32.44 114 SER A C 1
ATOM 766 O O . SER A 1 116 ? -26.104 37.573 182.814 1.00 24.15 114 SER A O 1
ATOM 769 N N . GLY A 1 117 ? -26.761 35.780 181.607 1.00 26.64 115 GLY A N 1
ATOM 770 C CA . GLY A 1 117 ? -28.023 35.615 182.303 1.00 28.42 115 GLY A CA 1
ATOM 771 C C . GLY A 1 117 ? -27.936 35.384 183.803 1.00 31.64 115 GLY A C 1
ATOM 772 O O . GLY A 1 117 ? -28.897 35.660 184.529 1.00 30.90 115 GLY A O 1
ATOM 773 N N . LEU A 1 118 ? -26.794 34.874 184.263 1.00 28.06 116 LEU A N 1
ATOM 774 C CA . LEU A 1 118 ? -26.562 34.638 185.687 1.00 27.40 116 LEU A CA 1
ATOM 775 C C . LEU A 1 118 ? -26.399 35.933 186.475 1.00 33.04 116 LEU A C 1
ATOM 776 O O . LEU A 1 118 ? -26.207 35.890 187.685 1.00 36.82 116 LEU A O 1
ATOM 781 N N . TRP A 1 119 ? -26.446 37.076 185.796 1.00 26.89 117 TRP A N 1
ATOM 782 C CA . TRP A 1 119 ? -26.112 38.333 186.440 1.00 23.96 117 TRP A CA 1
ATOM 783 C C . TRP A 1 119 ? -26.913 38.617 187.709 1.00 29.26 117 TRP A C 1
ATOM 784 O O . TRP A 1 119 ? -26.334 38.856 188.774 1.00 34.46 117 TRP A O 1
ATOM 795 N N . ALA A 1 120 ? -28.236 38.588 187.603 1.00 31.41 118 ALA A N 1
ATOM 796 C CA . ALA A 1 120 ? -29.082 38.975 188.734 1.00 28.02 118 ALA A CA 1
ATOM 797 C C . ALA A 1 120 ? -28.888 38.097 189.996 1.00 36.74 118 ALA A C 1
ATOM 798 O O . ALA A 1 120 ? -28.853 38.611 191.115 1.00 38.00 118 ALA A O 1
ATOM 800 N N . ASP A 1 121 ? -28.747 36.785 189.811 1.00 32.09 119 ASP A N 1
ATOM 801 C CA . ASP A 1 121 ? -28.540 35.875 190.930 1.00 29.90 119 ASP A CA 1
ATOM 802 C C . ASP A 1 121 ? -27.207 36.146 191.611 1.00 40.18 119 ASP A C 1
ATOM 803 O O . ASP A 1 121 ? -27.120 36.176 192.841 1.00 40.54 119 ASP A O 1
ATOM 808 N N . LEU A 1 122 ? -26.167 36.326 190.801 1.00 39.00 120 LEU A N 1
ATOM 809 C CA . LEU A 1 122 ? -24.837 36.586 191.327 1.00 35.52 120 LEU A CA 1
ATOM 810 C C . LEU A 1 122 ? -24.780 37.918 192.068 1.00 40.48 120 LEU A C 1
ATOM 811 O O . LEU A 1 122 ? -24.242 37.998 193.174 1.00 43.05 120 LEU A O 1
ATOM 816 N N . ASN A 1 123 ? -25.372 38.950 191.482 1.00 31.77 121 ASN A N 1
ATOM 817 C CA . ASN A 1 123 ? -25.377 40.279 192.095 1.00 30.55 121 ASN A CA 1
ATOM 818 C C . ASN A 1 123 ? -26.024 40.336 193.503 1.00 34.67 121 ASN A C 1
ATOM 819 O O . ASN A 1 123 ? -25.756 41.255 194.276 1.00 37.96 121 ASN A O 1
ATOM 824 N N . GLU A 1 124 ? -26.852 39.345 193.841 1.00 42.78 122 GLU A N 1
ATOM 825 C CA . GLU A 1 124 ? -27.413 39.235 195.200 1.00 39.63 122 GLU A CA 1
ATOM 826 C C . GLU A 1 124 ? -26.368 38.808 196.227 1.00 40.23 122 GLU A C 1
ATOM 827 O O . GLU A 1 124 ? -26.585 38.971 197.431 1.00 57.95 122 GLU A O 1
ATOM 833 N N . ILE A 1 125 ? -25.248 38.262 195.741 1.00 35.93 123 ILE A N 1
ATOM 834 C CA . ILE A 1 125 ? -24.175 37.725 196.582 1.00 35.33 123 ILE A CA 1
ATOM 835 C C . ILE A 1 125 ? -23.027 38.724 196.753 1.00 41.47 123 ILE A C 1
ATOM 836 O O . ILE A 1 125 ? -22.508 38.912 197.861 1.00 52.01 123 ILE A O 1
ATOM 841 N N . ALA A 1 126 ? -22.640 39.352 195.647 1.00 35.41 124 ALA A N 1
ATOM 842 C CA . ALA A 1 126 ? -21.614 40.395 195.636 1.00 34.88 124 ALA A CA 1
ATOM 843 C C . ALA A 1 126 ? -21.735 41.166 194.331 1.00 37.10 124 ALA A C 1
ATOM 844 O O . ALA A 1 126 ? -22.191 40.601 193.333 1.00 44.58 124 ALA A O 1
ATOM 846 N N . PRO A 1 127 ? -21.326 42.450 194.322 1.00 36.58 125 PRO A N 1
ATOM 847 C CA . PRO A 1 127 ? -21.388 43.252 193.090 1.00 32.87 125 PRO A CA 1
ATOM 848 C C . PRO A 1 127 ? -20.827 42.503 191.897 1.00 30.64 125 PRO A C 1
ATOM 849 O O . PRO A 1 127 ? -19.672 42.059 191.899 1.00 38.79 125 PRO A O 1
ATOM 853 N N . THR A 1 128 ? -21.677 42.356 190.891 1.00 29.00 126 THR A N 1
ATOM 854 C CA . THR A 1 128 ? -21.359 41.606 189.689 1.00 29.19 126 THR A CA 1
ATOM 855 C C . THR A 1 128 ? -21.452 42.519 188.470 1.00 34.30 126 THR A C 1
ATOM 856 O O . THR A 1 128 ? -22.389 43.307 188.338 1.00 38.67 126 THR A O 1
ATOM 860 N N . ILE A 1 129 ? -20.483 42.414 187.575 1.00 30.41 127 ILE A N 1
ATOM 861 C CA . ILE A 1 129 ? -20.565 43.145 186.331 1.00 25.54 127 ILE A CA 1
ATOM 862 C C . ILE A 1 129 ? -20.610 42.167 185.181 1.00 34.40 127 ILE A C 1
ATOM 863 O O . ILE A 1 129 ? -20.126 41.036 185.280 1.00 42.22 127 ILE A O 1
ATOM 868 N N . ASP A 1 130 ? -21.196 42.631 184.088 1.00 35.54 128 ASP A N 1
ATOM 869 C CA . ASP A 1 130 ? -21.410 41.839 182.889 1.00 36.64 128 ASP A CA 1
ATOM 870 C C . ASP A 1 130 ? -20.584 42.489 181.782 1.00 33.53 128 ASP A C 1
ATOM 871 O O . ASP A 1 130 ? -20.875 43.595 181.330 1.00 39.97 128 ASP A O 1
ATOM 876 N N . LEU A 1 131 ? -19.518 41.818 181.378 1.00 30.04 129 LEU A N 1
ATOM 877 C CA . LEU A 1 131 ? -18.649 42.372 180.359 1.00 28.72 129 LEU A CA 1
ATOM 878 C C . LEU A 1 131 ? -18.875 41.679 179.020 1.00 28.91 129 LEU A C 1
ATOM 879 O O . LEU A 1 131 ? -17.934 41.465 178.268 1.00 37.50 129 LEU A O 1
ATOM 884 N N . SER A 1 132 ? -20.129 41.328 178.738 1.00 29.82 130 SER A N 1
ATOM 885 C CA . SER A 1 132 ? -20.529 40.785 177.436 1.00 27.01 130 SER A CA 1
ATOM 886 C C . SER A 1 132 ? -20.018 41.660 176.293 1.00 34.01 130 SER A C 1
ATOM 887 O O . SER A 1 132 ? -19.767 42.859 176.473 1.00 36.11 130 SER A O 1
ATOM 890 N N . LEU A 1 133 ? -19.874 41.072 175.110 1.00 37.85 131 LEU A N 1
ATOM 891 C CA . LEU A 1 133 ? -19.431 41.853 173.961 1.00 31.12 131 LEU A CA 1
ATOM 892 C C . LEU A 1 133 ? -20.490 42.878 173.576 1.00 33.78 131 LEU A C 1
ATOM 893 O O . LEU A 1 133 ? -21.662 42.557 173.465 1.00 41.51 131 LEU A O 1
ATOM 898 N N . ARG A 1 134 ? -20.066 44.115 173.361 1.00 50.32 132 ARG A N 1
ATOM 899 C CA . ARG A 1 134 ? -20.985 45.187 172.983 1.00 53.23 132 ARG A CA 1
ATOM 900 C C . ARG A 1 134 ? -20.547 45.912 171.712 1.00 55.81 132 ARG A C 1
ATOM 901 O O . ARG A 1 134 ? -19.574 46.666 171.711 1.00 44.76 132 ARG A O 1
ATOM 909 N N . GLY A 1 135 ? -21.286 45.704 170.633 1.00 67.82 133 GLY A N 1
ATOM 910 C CA . GLY A 1 135 ? -20.956 46.361 169.388 1.00 69.69 133 GLY A CA 1
ATOM 911 C C . GLY A 1 135 ? -19.762 45.715 168.734 1.00 58.41 133 GLY A C 1
ATOM 912 O O . GLY A 1 135 ? -19.859 44.602 168.217 1.00 68.80 133 GLY A O 1
ATOM 913 N N . SER A 1 136 ? -18.640 46.425 168.778 1.00 50.65 134 SER A N 1
ATOM 914 C CA . SER A 1 136 ? -17.401 46.048 168.102 1.00 29.14 134 SER A CA 1
ATOM 915 C C . SER A 1 136 ? -16.586 45.112 168.976 1.00 38.15 134 SER A C 1
ATOM 916 O O . SER A 1 136 ? -16.509 45.315 170.194 1.00 42.65 134 SER A O 1
ATOM 919 N N . TYR A 1 137 ? -15.970 44.096 168.375 1.00 31.41 135 TYR A N 1
ATOM 920 C CA . TYR A 1 137 ? -14.988 43.308 169.108 1.00 36.02 135 TYR A CA 1
ATOM 921 C C . TYR A 1 137 ? -13.933 44.280 169.633 1.00 43.48 135 TYR A C 1
ATOM 922 O O . TYR A 1 137 ? -13.600 44.283 170.824 1.00 29.16 135 TYR A O 1
ATOM 931 N N . LEU A 1 138 ? -13.438 45.126 168.733 1.00 39.12 136 LEU A N 1
ATOM 932 C CA . LEU A 1 138 ? -12.440 46.114 169.104 1.00 29.31 136 LEU A CA 1
ATOM 933 C C . LEU A 1 138 ? -12.865 47.121 170.175 1.00 34.01 136 LEU A C 1
ATOM 934 O O . LEU A 1 138 ? -12.075 47.445 171.061 1.00 28.52 136 LEU A O 1
ATOM 939 N N . ASP A 1 139 ? -14.100 47.617 170.106 1.00 42.72 137 ASP A N 1
ATOM 940 C CA . ASP A 1 139 ? -14.607 48.505 171.164 1.00 33.56 137 ASP A CA 1
ATOM 941 C C . ASP A 1 139 ? -14.664 47.782 172.502 1.00 31.55 137 ASP A C 1
ATOM 942 O O . ASP A 1 139 ? -14.284 48.334 173.527 1.00 26.34 137 ASP A O 1
ATOM 947 N N . THR A 1 140 ? -15.132 46.538 172.483 1.00 35.81 138 THR A N 1
ATOM 948 C CA . THR A 1 140 ? -15.174 45.743 173.702 1.00 23.67 138 THR A CA 1
ATOM 949 C C . THR A 1 140 ? -13.799 45.529 174.318 1.00 29.99 138 THR A C 1
ATOM 950 O O . THR A 1 140 ? -13.631 45.704 175.535 1.00 24.32 138 THR A O 1
ATOM 954 N N . LEU A 1 141 ? -12.820 45.173 173.479 1.00 31.09 139 LEU A N 1
ATOM 955 C CA . LEU A 1 141 ? -11.443 44.978 173.936 1.00 29.56 139 LEU A CA 1
ATOM 956 C C . LEU A 1 141 ? -10.942 46.215 174.674 1.00 32.66 139 LEU A C 1
ATOM 957 O O . LEU A 1 141 ? -10.385 46.115 175.764 1.00 35.14 139 LEU A O 1
ATOM 962 N N . GLU A 1 142 ? -11.171 47.383 174.084 1.00 30.37 140 GLU A N 1
ATOM 963 C CA . GLU A 1 142 ? -10.679 48.634 174.652 1.00 29.54 140 GLU A CA 1
ATOM 964 C C . GLU A 1 142 ? -11.402 49.000 175.948 1.00 30.66 140 GLU A C 1
ATOM 965 O O . GLU A 1 142 ? -10.771 49.303 176.962 1.00 30.15 140 GLU A O 1
ATOM 971 N N . GLN A 1 143 ? -12.727 48.952 175.927 1.00 28.25 141 GLN A N 1
ATOM 972 C CA . GLN A 1 143 ? -13.484 49.319 177.115 1.00 27.50 141 GLN A CA 1
ATOM 973 C C . GLN A 1 143 ? -13.256 48.369 178.277 1.00 28.78 141 GLN A C 1
ATOM 974 O O . GLN A 1 143 ? -12.879 48.807 179.358 1.00 37.25 141 GLN A O 1
ATOM 980 N N . ASN A 1 144 ? -13.462 47.078 178.064 1.00 23.71 142 ASN A N 1
ATOM 981 C CA . ASN A 1 144 ? -13.223 46.120 179.135 1.00 24.61 142 ASN A CA 1
ATOM 982 C C . ASN A 1 144 ? -11.805 46.164 179.737 1.00 37.83 142 ASN A C 1
ATOM 983 O O . ASN A 1 144 ? -11.626 46.055 180.962 1.00 39.43 142 ASN A O 1
ATOM 988 N N . THR A 1 145 ? -10.801 46.348 178.888 1.00 31.09 143 THR A N 1
ATOM 989 C CA . THR A 1 145 ? -9.439 46.350 179.383 1.00 25.96 143 THR A CA 1
ATOM 990 C C . THR A 1 145 ? -9.146 47.613 180.187 1.00 39.72 143 THR A C 1
ATOM 991 O O . THR A 1 145 ? -8.498 47.568 181.232 1.00 40.04 143 THR A O 1
ATOM 995 N N . THR A 1 146 ? -9.630 48.745 179.706 1.00 38.02 144 THR A N 1
ATOM 996 C CA . THR A 1 146 ? -9.479 49.969 180.468 1.00 29.51 144 THR A CA 1
ATOM 997 C C . THR A 1 146 ? -10.212 49.874 181.800 1.00 34.00 144 THR A C 1
ATOM 998 O O . THR A 1 146 ? -9.649 50.201 182.840 1.00 37.33 144 THR A O 1
ATOM 1002 N N . PHE A 1 147 ? -11.461 49.415 181.769 1.00 35.46 145 PHE A N 1
ATOM 1003 C CA . PHE A 1 147 ? -12.232 49.337 182.997 1.00 36.20 145 PHE A CA 1
ATOM 1004 C C . PHE A 1 147 ? -11.591 48.441 184.030 1.00 42.36 145 PHE A C 1
ATOM 1005 O O . PHE A 1 147 ? -11.389 48.853 185.178 1.00 34.34 145 PHE A O 1
ATOM 1013 N N . LEU A 1 148 ? -11.298 47.207 183.626 1.00 33.89 146 LEU A N 1
ATOM 1014 C CA . LEU A 1 148 ? -10.594 46.290 184.502 1.00 29.46 146 LEU A CA 1
ATOM 1015 C C . LEU A 1 148 ? -9.289 46.927 185.020 1.00 34.08 146 LEU A C 1
ATOM 1016 O O . LEU A 1 148 ? -8.953 46.805 186.199 1.00 39.03 146 LEU A O 1
ATOM 1021 N N . GLY A 1 149 ? -8.587 47.650 184.158 1.00 29.52 147 GLY A N 1
ATOM 1022 C CA . GLY A 1 149 ? -7.461 48.443 184.604 1.00 36.32 147 GLY A CA 1
ATOM 1023 C C . GLY A 1 149 ? -7.750 49.330 185.816 1.00 42.95 147 GLY A C 1
ATOM 1024 O O . GLY A 1 149 ? -6.992 49.358 186.779 1.00 35.10 147 GLY A O 1
ATOM 1025 N N . LYS A 1 150 ? -8.854 50.060 185.770 1.00 36.71 148 LYS A N 1
ATOM 1026 C CA . LYS A 1 150 ? -9.280 50.884 186.895 1.00 38.44 148 LYS A CA 1
ATOM 1027 C C . LYS A 1 150 ? -9.614 50.040 188.138 1.00 50.96 148 LYS A C 1
ATOM 1028 O O . LYS A 1 150 ? -9.210 50.385 189.248 1.00 51.58 148 LYS A O 1
ATOM 1034 N N . VAL A 1 151 ? -10.341 48.940 187.944 1.00 38.21 149 VAL A N 1
ATOM 1035 C CA . VAL A 1 151 ? -10.676 48.047 189.047 1.00 35.76 149 VAL A CA 1
ATOM 1036 C C . VAL A 1 151 ? -9.426 47.502 189.736 1.00 40.75 149 VAL A C 1
ATOM 1037 O O . VAL A 1 151 ? -9.349 47.483 190.962 1.00 44.26 149 VAL A O 1
ATOM 1041 N N . LEU A 1 152 ? -8.446 47.071 188.947 1.00 34.39 150 LEU A N 1
ATOM 1042 C CA . LEU A 1 152 ? -7.272 46.405 189.501 1.00 34.96 150 LEU A CA 1
ATOM 1043 C C . LEU A 1 152 ? -6.159 47.366 189.901 1.00 41.32 150 LEU A C 1
ATOM 1044 O O . LEU A 1 152 ? -5.124 46.934 190.400 1.00 39.50 150 LEU A O 1
ATOM 1049 N N . GLY A 1 153 ? -6.362 48.663 189.684 1.00 38.43 151 GLY A N 1
ATOM 1050 C CA . GLY A 1 153 ? -5.299 49.626 189.915 1.00 41.21 151 GLY A CA 1
ATOM 1051 C C . GLY A 1 153 ? -4.112 49.341 189.017 1.00 49.44 151 GLY A C 1
ATOM 1052 O O . GLY A 1 153 ? -2.954 49.334 189.456 1.00 61.62 151 GLY A O 1
ATOM 1053 N N . ALA A 1 154 ? -4.427 49.097 187.748 1.00 47.60 152 ALA A N 1
ATOM 1054 C CA . ALA A 1 154 ? -3.465 48.677 186.743 1.00 39.30 152 ALA A CA 1
ATOM 1055 C C . ALA A 1 154 ? -3.668 49.501 185.486 1.00 46.99 152 ALA A C 1
ATOM 1056 O O . ALA A 1 154 ? -3.586 48.983 184.373 1.00 37.41 152 ALA A O 1
ATOM 1058 N N . GLU A 1 155 ? -3.932 50.791 185.669 1.00 47.30 153 GLU A N 1
ATOM 1059 C CA . GLU A 1 155 ? -4.246 51.653 184.544 1.00 42.03 153 GLU A CA 1
ATOM 1060 C C . GLU A 1 155 ? -3.094 51.698 183.538 1.00 45.67 153 GLU A C 1
ATOM 1061 O O . GLU A 1 155 ? -3.308 51.544 182.333 1.00 43.89 153 GLU A O 1
ATOM 1067 N N . ALA A 1 156 ? -1.874 51.870 184.041 1.00 42.20 154 ALA A N 1
ATOM 1068 C CA . ALA A 1 156 ? -0.685 51.877 183.195 1.00 42.37 154 ALA A CA 1
ATOM 1069 C C . ALA A 1 156 ? -0.506 50.602 182.384 1.00 46.19 154 ALA A C 1
ATOM 1070 O O . ALA A 1 156 ? -0.147 50.673 181.211 1.00 53.82 154 ALA A O 1
ATOM 1072 N N . GLU A 1 157 ? -0.741 49.442 183.001 1.00 40.21 155 GLU A N 1
ATOM 1073 C CA . GLU A 1 157 ? -0.596 48.166 182.295 1.00 38.83 155 GLU A CA 1
ATOM 1074 C C . GLU A 1 157 ? -1.640 48.020 181.198 1.00 45.38 155 GLU A C 1
ATOM 1075 O O . GLU A 1 157 ? -1.373 47.440 180.139 1.00 41.21 155 GLU A O 1
ATOM 1081 N N . ALA A 1 158 ? -2.831 48.553 181.456 1.00 46.80 156 ALA A N 1
ATOM 1082 C CA . ALA A 1 158 ? -3.925 48.460 180.504 1.00 34.61 156 ALA A CA 1
ATOM 1083 C C . ALA A 1 158 ? -3.612 49.294 179.269 1.00 38.41 156 ALA A C 1
ATOM 1084 O O . ALA A 1 158 ? -3.796 48.845 178.132 1.00 37.14 156 ALA A O 1
ATOM 1086 N N . GLU A 1 159 ? -3.132 50.513 179.508 1.00 40.33 157 GLU A N 1
ATOM 1087 C CA . GLU A 1 159 ? -2.693 51.407 178.439 1.00 38.95 157 GLU A CA 1
ATOM 1088 C C . GLU A 1 159 ? -1.639 50.689 177.610 1.00 35.76 157 GLU A C 1
ATOM 1089 O O . GLU A 1 159 ? -1.645 50.746 176.388 1.00 40.09 157 GLU A O 1
ATOM 1095 N N . SER A 1 160 ? -0.759 49.972 178.297 1.00 38.47 158 SER A N 1
ATOM 1096 C CA . SER A 1 160 ? 0.327 49.280 177.635 1.00 39.76 158 SER A CA 1
ATOM 1097 C C . SER A 1 160 ? -0.105 48.110 176.770 1.00 39.76 158 SER A C 1
ATOM 1098 O O . SER A 1 160 ? 0.363 48.005 175.639 1.00 39.60 158 SER A O 1
ATOM 1101 N N . VAL A 1 161 ? -0.961 47.224 177.287 1.00 38.09 159 VAL A N 1
ATOM 1102 C CA . VAL A 1 161 ? -1.348 46.057 176.492 1.00 38.35 159 VAL A CA 1
ATOM 1103 C C . VAL A 1 161 ? -2.192 46.456 175.285 1.00 39.49 159 VAL A C 1
ATOM 1104 O O . VAL A 1 161 ? -2.061 45.861 174.214 1.00 30.48 159 VAL A O 1
ATOM 1108 N N . LEU A 1 162 ? -3.028 47.480 175.446 1.00 31.12 160 LEU A N 1
ATOM 1109 C CA . LEU A 1 162 ? -3.816 47.983 174.325 1.00 30.37 160 LEU A CA 1
ATOM 1110 C C . LEU A 1 162 ? -2.905 48.522 173.201 1.00 39.03 160 LEU A C 1
ATOM 1111 O O . LEU A 1 162 ? -3.087 48.185 172.023 1.00 31.54 160 LEU A O 1
ATOM 1116 N N . ALA A 1 163 ? -1.908 49.324 173.570 1.00 36.98 161 ALA A N 1
ATOM 1117 C CA . ALA A 1 163 ? -0.863 49.728 172.630 1.00 34.80 161 ALA A CA 1
ATOM 1118 C C . ALA A 1 163 ? -0.229 48.528 171.911 1.00 39.27 161 ALA A C 1
ATOM 1119 O O . ALA A 1 163 ? -0.056 48.543 170.693 1.00 33.70 161 ALA A O 1
ATOM 1121 N N . GLU A 1 164 ? 0.123 47.496 172.672 1.00 32.92 162 GLU A N 1
ATOM 1122 C CA . GLU A 1 164 ? 0.712 46.304 172.100 1.00 32.82 162 GLU A CA 1
ATOM 1123 C C . GLU A 1 164 ? -0.281 45.643 171.146 1.00 41.33 162 GLU A C 1
ATOM 1124 O O . GLU A 1 164 ? 0.062 45.312 170.008 1.00 37.20 162 GLU A O 1
ATOM 1130 N N . LEU A 1 165 ? -1.517 45.461 171.603 1.00 32.60 163 LEU A N 1
ATOM 1131 C CA . LEU A 1 165 ? -2.527 44.798 170.784 1.00 28.58 163 LEU A CA 1
ATOM 1132 C C . LEU A 1 165 ? -2.883 45.584 169.514 1.00 35.44 163 LEU A C 1
ATOM 1133 O O . LEU A 1 165 ? -3.172 44.998 168.475 1.00 39.74 163 LEU A O 1
ATOM 1138 N N . GLU A 1 166 ? -2.868 46.910 169.587 1.00 34.02 164 GLU A N 1
ATOM 1139 C CA . GLU A 1 166 ? -3.176 47.703 168.408 1.00 29.38 164 GLU A CA 1
ATOM 1140 C C . GLU A 1 166 ? -2.082 47.511 167.367 1.00 39.84 164 GLU A C 1
ATOM 1141 O O . GLU A 1 166 ? -2.364 47.347 166.179 1.00 41.06 164 GLU A O 1
ATOM 1147 N N . ALA A 1 167 ? -0.833 47.515 167.823 1.00 31.29 165 ALA A N 1
ATOM 1148 C CA . ALA A 1 167 ? 0.296 47.263 166.943 1.00 34.33 165 ALA A CA 1
ATOM 1149 C C . ALA A 1 167 ? 0.273 45.844 166.355 1.00 41.62 165 ALA A C 1
ATOM 1150 O O . ALA A 1 167 ? 0.608 45.645 165.187 1.00 51.94 165 ALA A O 1
ATOM 1152 N N . GLY A 1 168 ? -0.108 44.860 167.160 1.00 36.89 166 GLY A N 1
ATOM 1153 C CA . GLY A 1 168 ? -0.184 43.490 166.683 1.00 30.26 166 GLY A CA 1
ATOM 1154 C C . GLY A 1 168 ? -1.289 43.289 165.663 1.00 35.97 166 GLY A C 1
ATOM 1155 O O . GLY A 1 168 ? -1.096 42.642 164.631 1.00 29.42 166 GLY A O 1
ATOM 1156 N N . ILE A 1 169 ? -2.456 43.853 165.954 1.00 31.08 167 ILE A N 1
ATOM 1157 C CA . ILE A 1 169 ? -3.570 43.795 165.028 1.00 27.52 167 ILE A CA 1
ATOM 1158 C C . ILE A 1 169 ? -3.216 44.462 163.694 1.00 37.30 167 ILE A C 1
ATOM 1159 O O . ILE A 1 169 ? -3.481 43.912 162.626 1.00 40.45 167 ILE A O 1
ATOM 1164 N N . ALA A 1 170 ? -2.587 45.629 163.756 1.00 29.41 168 ALA A N 1
ATOM 1165 C CA . ALA A 1 170 ? -2.178 46.314 162.540 1.00 30.57 168 ALA A CA 1
ATOM 1166 C C . ALA A 1 170 ? -1.164 45.495 161.773 1.00 31.41 168 ALA A C 1
ATOM 1167 O O . ALA A 1 170 ? -1.182 45.495 160.547 1.00 39.22 168 ALA A O 1
ATOM 1169 N N . GLU A 1 171 ? -0.290 44.794 162.496 1.00 31.68 169 GLU A N 1
ATOM 1170 C CA . GLU A 1 171 ? 0.695 43.912 161.876 1.00 32.77 169 GLU A CA 1
ATOM 1171 C C . GLU A 1 171 ? 0.012 42.822 161.069 1.00 40.48 169 GLU A C 1
ATOM 1172 O O . GLU A 1 171 ? 0.376 42.583 159.921 1.00 35.81 169 GLU A O 1
ATOM 1178 N N . ALA A 1 172 ? -0.987 42.174 161.670 1.00 38.19 170 ALA A N 1
ATOM 1179 C CA . ALA A 1 172 ? -1.739 41.121 160.997 1.00 29.86 170 ALA A CA 1
ATOM 1180 C C . ALA A 1 172 ? -2.545 41.648 159.808 1.00 33.72 170 ALA A C 1
ATOM 1181 O O . ALA A 1 172 ? -2.500 41.068 158.722 1.00 30.48 170 ALA A O 1
ATOM 1183 N N . LYS A 1 173 ? -3.283 42.738 160.001 1.00 29.42 171 LYS A N 1
ATOM 1184 C CA . LYS A 1 173 ? -4.000 43.365 158.880 1.00 29.83 171 LYS A CA 1
ATOM 1185 C C . LYS A 1 173 ? -3.066 43.623 157.688 1.00 35.72 171 LYS A C 1
ATOM 1186 O O . LYS A 1 173 ? -3.422 43.373 156.531 1.00 32.01 171 LYS A O 1
ATOM 1192 N N . ALA A 1 174 ? -1.863 44.111 157.975 1.00 35.90 172 ALA A N 1
ATOM 1193 C CA . ALA A 1 174 ? -0.871 44.279 156.927 1.00 34.29 172 ALA A CA 1
ATOM 1194 C C . ALA A 1 174 ? -0.549 42.928 156.254 1.00 47.96 172 ALA A C 1
ATOM 1195 O O . ALA A 1 174 ? -0.545 42.835 155.030 1.00 43.91 172 ALA A O 1
ATOM 1197 N N . ALA A 1 175 ? -0.315 41.882 157.048 1.00 45.93 173 ALA A N 1
ATOM 1198 C CA . ALA A 1 175 ? -0.042 40.552 156.504 1.00 34.58 173 ALA A CA 1
ATOM 1199 C C . ALA A 1 175 ? -1.165 40.039 155.595 1.00 44.41 173 ALA A C 1
ATOM 1200 O O . ALA A 1 175 ? -0.899 39.494 154.522 1.00 40.64 173 ALA A O 1
ATOM 1202 N N . VAL A 1 176 ? -2.410 40.220 156.039 1.00 32.50 174 VAL A N 1
ATOM 1203 C CA . VAL A 1 176 ? -3.594 39.825 155.279 1.00 35.00 174 VAL A CA 1
ATOM 1204 C C . VAL A 1 176 ? -3.719 40.582 153.946 1.00 48.48 174 VAL A C 1
ATOM 1205 O O . VAL A 1 176 ? -4.019 39.982 152.892 1.00 45.39 174 VAL A O 1
ATOM 1209 N N . THR A 1 177 ? -3.496 41.895 154.014 1.00 33.82 175 THR A N 1
ATOM 1210 C CA . THR A 1 177 ? -3.495 42.756 152.843 1.00 35.32 175 THR A CA 1
ATOM 1211 C C . THR A 1 177 ? -2.435 42.321 151.848 1.00 37.16 175 THR A C 1
ATOM 1212 O O . THR A 1 177 ? -2.655 42.356 150.636 1.00 38.46 175 THR A O 1
ATOM 1216 N N . GLU A 1 178 ? -1.284 41.896 152.358 1.00 38.92 176 GLU A N 1
ATOM 1217 C CA . GLU A 1 178 ? -0.157 41.566 151.494 1.00 39.67 176 GLU A CA 1
ATOM 1218 C C . GLU A 1 178 ? -0.369 40.213 150.824 1.00 43.61 176 GLU A C 1
ATOM 1219 O O . GLU A 1 178 ? 0.100 39.985 149.704 1.00 56.22 176 GLU A O 1
ATOM 1225 N N . ALA A 1 179 ? -1.091 39.326 151.512 1.00 39.26 177 ALA A N 1
ATOM 1226 C CA . ALA A 1 179 ? -1.542 38.063 150.922 1.00 38.57 177 ALA A CA 1
ATOM 1227 C C . ALA A 1 179 ? -2.549 38.344 149.819 1.00 38.99 177 ALA A C 1
ATOM 1228 O O . ALA A 1 179 ? -2.740 37.554 148.907 1.00 40.07 177 ALA A O 1
ATOM 1230 N N . SER A 1 180 ? -3.200 39.490 149.948 1.00 54.37 178 SER A N 1
ATOM 1231 C CA . SER A 1 180 ? -4.346 39.865 149.140 1.00 52.71 178 SER A CA 1
ATOM 1232 C C . SER A 1 180 ? -5.353 38.735 149.002 1.00 55.78 178 SER A C 1
ATOM 1233 O O . SER A 1 180 ? -5.563 37.915 149.920 1.00 55.10 178 SER A O 1
ATOM 1236 N N . GLY A 1 181 ? -5.987 38.729 147.840 1.00 52.56 179 GLY A N 1
ATOM 1237 C CA . GLY A 1 181 ? -6.967 37.736 147.518 1.00 39.43 179 GLY A CA 1
ATOM 1238 C C . GLY A 1 181 ? -8.235 37.896 148.306 1.00 37.97 179 GLY A C 1
ATOM 1239 O O . GLY A 1 181 ? -8.426 38.834 149.075 1.00 64.22 179 GLY A O 1
ATOM 1240 N N . THR A 1 182 ? -9.109 36.936 148.080 1.00 38.18 180 THR A N 1
ATOM 1241 C CA . THR A 1 182 ? -10.381 36.836 148.737 1.00 37.26 180 THR A CA 1
ATOM 1242 C C . THR A 1 182 ? -10.310 35.704 149.784 1.00 46.22 180 THR A C 1
ATOM 1243 O O . THR A 1 182 ? -9.512 34.765 149.638 1.00 47.23 180 THR A O 1
ATOM 1247 N N . GLY A 1 183 ? -11.115 35.786 150.844 1.00 34.74 181 GLY A N 1
ATOM 1248 C CA . GLY A 1 183 ? -11.118 34.730 151.850 1.00 37.56 181 GLY A CA 1
ATOM 1249 C C . GLY A 1 183 ? -12.504 34.305 152.311 1.00 41.49 181 GLY A C 1
ATOM 1250 O O . GLY A 1 183 ? -13.482 35.019 152.095 1.00 43.48 181 GLY A O 1
ATOM 1251 N N . LEU A 1 184 ? -12.593 33.140 152.944 1.00 40.13 182 LEU A N 1
ATOM 1252 C CA . LEU A 1 184 ? -13.845 32.696 153.550 1.00 33.45 182 LEU A CA 1
ATOM 1253 C C . LEU A 1 184 ? -13.558 32.031 154.885 1.00 42.02 182 LEU A C 1
ATOM 1254 O O . LEU A 1 184 ? -12.689 31.168 154.977 1.00 48.84 182 LEU A O 1
ATOM 1259 N N . GLY A 1 185 ? -14.276 32.441 155.924 1.00 36.16 183 GLY A N 1
ATOM 1260 C CA . GLY A 1 185 ? -14.165 31.792 157.212 1.00 30.90 183 GLY A CA 1
ATOM 1261 C C . GLY A 1 185 ? -15.228 30.711 157.348 1.00 49.88 183 GLY A C 1
ATOM 1262 O O . GLY A 1 185 ? -16.418 30.925 157.061 1.00 45.70 183 GLY A O 1
ATOM 1263 N N . ILE A 1 186 ? -14.807 29.526 157.767 1.00 43.20 184 ILE A N 1
ATOM 1264 C CA . ILE A 1 186 ? -15.767 28.469 158.022 1.00 39.59 184 ILE A CA 1
ATOM 1265 C C . ILE A 1 186 ? -15.626 27.941 159.434 1.00 46.59 184 ILE A C 1
ATOM 1266 O O . ILE A 1 186 ? -14.578 28.074 160.070 1.00 51.78 184 ILE A O 1
ATOM 1279 N N . VAL A 1 188 ? -16.391 24.327 161.368 1.00 36.10 186 VAL A N 1
ATOM 1280 C CA . VAL A 1 188 ? -16.742 22.927 161.182 1.00 38.08 186 VAL A CA 1
ATOM 1281 C C . VAL A 1 188 ? -17.337 22.349 162.460 1.00 49.08 186 VAL A C 1
ATOM 1282 O O . VAL A 1 188 ? -16.769 22.492 163.543 1.00 50.32 186 VAL A O 1
ATOM 1286 N N . SER A 1 189 ? -18.485 21.701 162.337 1.00 40.73 187 SER A N 1
ATOM 1287 C CA . SER A 1 189 ? -19.128 21.126 163.500 1.00 48.45 187 SER A CA 1
ATOM 1288 C C . SER A 1 189 ? -19.921 19.877 163.142 1.00 53.21 187 SER A C 1
ATOM 1289 O O . SER A 1 189 ? -20.994 19.957 162.547 1.00 60.59 187 SER A O 1
ATOM 1292 N N . GLY A 1 190 ? -19.401 18.718 163.514 1.00 51.19 188 GLY A N 1
ATOM 1293 C CA . GLY A 1 190 ? -20.152 17.503 163.303 1.00 63.33 188 GLY A CA 1
ATOM 1294 C C . GLY A 1 190 ? -20.166 17.187 161.832 1.00 66.81 188 GLY A C 1
ATOM 1295 O O . GLY A 1 190 ? -21.175 16.724 161.289 1.00 70.62 188 GLY A O 1
ATOM 1296 N N . GLY A 1 191 ? -19.033 17.460 161.189 1.00 62.38 189 GLY A N 1
ATOM 1297 C CA . GLY A 1 191 ? -18.821 17.088 159.800 1.00 55.39 189 GLY A CA 1
ATOM 1298 C C . GLY A 1 191 ? -19.489 18.061 158.860 1.00 53.42 189 GLY A C 1
ATOM 1299 O O . GLY A 1 191 ? -19.391 17.921 157.641 1.00 59.80 189 GLY A O 1
ATOM 1300 N N . GLN A 1 192 ? -20.165 19.049 159.442 1.00 52.83 190 GLN A N 1
ATOM 1301 C CA . GLN A 1 192 ? -20.885 20.069 158.693 1.00 55.88 190 GLN A CA 1
ATOM 1302 C C . GLN A 1 192 ? -20.034 21.324 158.526 1.00 54.64 190 GLN A C 1
ATOM 1303 O O . GLN A 1 192 ? -19.090 21.547 159.279 1.00 59.04 190 GLN A O 1
ATOM 1309 N N . LEU A 1 193 ? -20.376 22.151 157.546 1.00 61.43 191 LEU A N 1
ATOM 1310 C CA . LEU A 1 193 ? -19.684 23.429 157.350 1.00 58.26 191 LEU A CA 1
ATOM 1311 C C . LEU A 1 193 ? -20.647 24.618 157.521 1.00 52.24 191 LEU A C 1
ATOM 1312 O O . LEU A 1 193 ? -21.750 24.608 156.996 1.00 61.46 191 LEU A O 1
ATOM 1317 N N . SER A 1 194 ? -20.245 25.630 158.276 1.00 50.86 192 SER A N 1
ATOM 1318 C CA . SER A 1 194 ? -21.042 26.859 158.375 1.00 49.68 192 SER A CA 1
ATOM 1319 C C . SER A 1 194 ? -20.200 28.033 157.892 1.00 39.61 192 SER A C 1
ATOM 1320 O O . SER A 1 194 ? -19.052 28.186 158.305 1.00 37.91 192 SER A O 1
ATOM 1323 N N . ALA A 1 195 ? -20.755 28.852 157.007 1.00 42.23 193 ALA A N 1
ATOM 1324 C CA . ALA A 1 195 ? -20.024 30.012 156.509 1.00 44.31 193 ALA A CA 1
ATOM 1325 C C . ALA A 1 195 ? -20.041 31.147 157.527 1.00 45.48 193 ALA A C 1
ATOM 1326 O O . ALA A 1 195 ? -21.110 31.540 158.013 1.00 45.04 193 ALA A O 1
ATOM 1328 N N . LEU A 1 196 ? -18.859 31.667 157.852 1.00 34.14 194 LEU A N 1
ATOM 1329 C CA . LEU A 1 196 ? -18.771 32.887 158.655 1.00 44.50 194 LEU A CA 1
ATOM 1330 C C . LEU A 1 196 ? -18.949 34.137 157.795 1.00 40.82 194 LEU A C 1
ATOM 1331 O O . LEU A 1 196 ? -18.552 34.182 156.645 1.00 39.62 194 LEU A O 1
ATOM 1336 N N . SER A 1 197 ? -19.536 35.166 158.372 1.00 42.93 195 SER A N 1
ATOM 1337 C CA . SER A 1 197 ? -19.984 36.295 157.585 1.00 45.11 195 SER A CA 1
ATOM 1338 C C . SER A 1 197 ? -19.564 37.574 158.293 1.00 41.15 195 SER A C 1
ATOM 1339 O O . SER A 1 197 ? -19.616 37.640 159.525 1.00 52.88 195 SER A O 1
ATOM 1342 N N . PRO A 1 198 ? -19.135 38.594 157.534 1.00 37.90 196 PRO A N 1
ATOM 1343 C CA . PRO A 1 198 ? -18.890 39.895 158.166 1.00 35.49 196 PRO A CA 1
ATOM 1344 C C . PRO A 1 198 ? -20.120 40.321 158.957 1.00 42.74 196 PRO A C 1
ATOM 1345 O O . PRO A 1 198 ? -21.261 40.103 158.528 1.00 52.90 196 PRO A O 1
ATOM 1349 N N . ASN A 1 199 ? -19.889 40.908 160.119 1.00 41.70 197 ASN A N 1
ATOM 1350 C CA . ASN A 1 199 ? -20.977 41.348 160.972 1.00 43.06 197 ASN A CA 1
ATOM 1351 C C . ASN A 1 199 ? -21.679 42.543 160.352 1.00 55.32 197 ASN A C 1
ATOM 1352 O O . ASN A 1 199 ? -21.048 43.550 160.049 1.00 68.04 197 ASN A O 1
ATOM 1357 N N . THR A 1 200 ? -22.982 42.417 160.154 1.00 64.62 198 THR A N 1
ATOM 1358 C CA . THR A 1 200 ? -23.798 43.527 159.691 1.00 74.12 198 THR A CA 1
ATOM 1359 C C . THR A 1 200 ? -24.670 44.012 160.851 1.00 83.27 198 THR A C 1
ATOM 1360 O O . THR A 1 200 ? -25.307 43.213 161.553 1.00 83.86 198 THR A O 1
ATOM 1364 N N . GLY A 1 201 ? -24.675 45.323 161.066 1.00 91.31 199 GLY A N 1
ATOM 1365 C CA . GLY A 1 201 ? -25.380 45.893 162.197 1.00 99.18 199 GLY A CA 1
ATOM 1366 C C . GLY A 1 201 ? -24.533 45.915 163.457 1.00 107.61 199 GLY A C 1
ATOM 1367 O O . GLY A 1 201 ? -23.329 45.654 163.428 1.00 100.53 199 GLY A O 1
ATOM 1368 N N . ASN A 1 202 ? -25.167 46.244 164.573 1.00 125.88 200 ASN A N 1
ATOM 1369 C CA . ASN A 1 202 ? -24.483 46.265 165.855 1.00 138.90 200 ASN A CA 1
ATOM 1370 C C . ASN A 1 202 ? -24.818 44.981 166.604 1.00 136.19 200 ASN A C 1
ATOM 1371 O O . ASN A 1 202 ? -24.421 44.809 167.760 1.00 148.88 200 ASN A O 1
ATOM 1376 N N . ASP A 1 203 ? -25.548 44.086 165.936 1.00 114.34 201 ASP A N 1
ATOM 1377 C CA . ASP A 1 203 ? -25.946 42.819 166.540 1.00 94.65 201 ASP A CA 1
ATOM 1378 C C . ASP A 1 203 ? -24.722 42.050 166.991 1.00 92.31 201 ASP A C 1
ATOM 1379 O O . ASP A 1 203 ? -23.882 41.682 166.167 1.00 88.49 201 ASP A O 1
ATOM 1384 N N . PRO A 1 204 ? -24.614 41.804 168.308 1.00 85.58 202 PRO A N 1
ATOM 1385 C CA . PRO A 1 204 ? -23.377 41.255 168.869 1.00 80.60 202 PRO A CA 1
ATOM 1386 C C . PRO A 1 204 ? -23.377 39.732 168.865 1.00 69.89 202 PRO A C 1
ATOM 1387 O O . PRO A 1 204 ? -22.373 39.095 169.198 1.00 64.89 202 PRO A O 1
ATOM 1391 N N . ARG A 1 205 ? -24.501 39.154 168.466 1.00 65.59 203 ARG A N 1
ATOM 1392 C CA . ARG A 1 205 ? -24.548 37.722 168.247 1.00 76.64 203 ARG A CA 1
ATOM 1393 C C . ARG A 1 205 ? -23.583 37.309 167.106 1.00 80.38 203 ARG A C 1
ATOM 1394 O O . ARG A 1 205 ? -23.013 36.213 167.115 1.00 85.07 203 ARG A O 1
ATOM 1402 N N . GLY A 1 206 ? -23.374 38.203 166.147 1.00 64.98 204 GLY A N 1
ATOM 1403 C CA . GLY A 1 206 ? -22.660 37.841 164.943 1.00 43.50 204 GLY A CA 1
ATOM 1404 C C . GLY A 1 206 ? -21.281 38.432 164.839 1.00 53.04 204 GLY A C 1
ATOM 1405 O O . GLY A 1 206 ? -20.613 38.277 163.813 1.00 54.57 204 GLY A O 1
ATOM 1406 N N . ALA A 1 207 ? -20.852 39.105 165.903 1.00 51.77 205 ALA A N 1
ATOM 1407 C CA . ALA A 1 207 ? -19.543 39.748 165.943 1.00 34.02 205 ALA A CA 1
ATOM 1408 C C . ALA A 1 207 ? -18.437 38.712 165.854 1.00 39.91 205 ALA A C 1
ATOM 1409 O O . ALA A 1 207 ? -17.404 38.929 165.209 1.00 47.08 205 ALA A O 1
ATOM 1411 N N . ARG A 1 208 ? -18.663 37.579 166.509 1.00 48.41 206 ARG A N 1
ATOM 1412 C CA . ARG A 1 208 ? -17.668 36.509 166.560 1.00 41.92 206 ARG A CA 1
ATOM 1413 C C . ARG A 1 208 ? -17.374 35.905 165.202 1.00 44.22 206 ARG A C 1
ATOM 1414 O O . ARG A 1 208 ? -16.219 35.688 164.846 1.00 56.71 206 ARG A O 1
ATOM 1422 N N . GLY A 1 209 ? -18.424 35.628 164.444 1.00 36.37 207 GLY A N 1
ATOM 1423 C CA . GLY A 1 209 ? -18.232 35.070 163.125 1.00 37.18 207 GLY A CA 1
ATOM 1424 C C . GLY A 1 209 ? -17.473 36.034 162.249 1.00 39.51 207 GLY A C 1
ATOM 1425 O O . GLY A 1 209 ? -16.581 35.632 161.514 1.00 51.13 207 GLY A O 1
ATOM 1426 N N . GLY A 1 210 ? -17.816 37.314 162.348 1.00 40.11 208 GLY A N 1
ATOM 1427 C CA . GLY A 1 210 ? -17.246 38.323 161.471 1.00 43.89 208 GLY A CA 1
ATOM 1428 C C . GLY A 1 210 ? -15.826 38.760 161.781 1.00 37.73 208 GLY A C 1
ATOM 1429 O O . GLY A 1 210 ? -15.221 39.477 160.989 1.00 37.29 208 GLY A O 1
ATOM 1430 N N . LEU A 1 211 ? -15.301 38.314 162.919 1.00 33.32 209 LEU A N 1
ATOM 1431 C CA . LEU A 1 211 ? -13.981 38.720 163.404 1.00 41.07 209 LEU A CA 1
ATOM 1432 C C . LEU A 1 211 ? -12.880 38.709 162.338 1.00 42.09 209 LEU A C 1
ATOM 1433 O O . LEU A 1 211 ? -12.159 39.688 162.145 1.00 36.00 209 LEU A O 1
ATOM 1438 N N . ILE A 1 212 ? -12.770 37.585 161.649 1.00 45.64 210 ILE A N 1
ATOM 1439 C CA . ILE A 1 212 ? -11.777 37.397 160.609 1.00 26.35 210 ILE A CA 1
ATOM 1440 C C . ILE A 1 212 ? -11.865 38.492 159.507 1.00 37.04 210 ILE A C 1
ATOM 1441 O O . ILE A 1 212 ? -10.855 38.915 158.947 1.00 32.67 210 ILE A O 1
ATOM 1446 N N . TYR A 1 213 ? -13.075 38.976 159.228 1.00 33.56 211 TYR A N 1
ATOM 1447 C CA . TYR A 1 213 ? -13.276 39.991 158.198 1.00 29.92 211 TYR A CA 1
ATOM 1448 C C . TYR A 1 213 ? -13.254 41.382 158.802 1.00 31.78 211 TYR A C 1
ATOM 1449 O O . TYR A 1 213 ? -12.750 42.318 158.190 1.00 47.65 211 TYR A O 1
ATOM 1458 N N . ASP A 1 214 ? -13.838 41.519 159.990 1.00 34.09 212 ASP A N 1
ATOM 1459 C CA . ASP A 1 214 ? -14.132 42.832 160.587 1.00 33.33 212 ASP A CA 1
ATOM 1460 C C . ASP A 1 214 ? -12.936 43.498 161.277 1.00 37.73 212 ASP A C 1
ATOM 1461 O O . ASP A 1 214 ? -12.739 44.709 161.175 1.00 44.47 212 ASP A O 1
ATOM 1466 N N . VAL A 1 215 ? -12.157 42.684 161.978 1.00 28.61 213 VAL A N 1
ATOM 1467 C CA . VAL A 1 215 ? -10.949 43.113 162.663 1.00 30.36 213 VAL A CA 1
ATOM 1468 C C . VAL A 1 215 ? -9.686 42.971 161.788 1.00 42.10 213 VAL A C 1
ATOM 1469 O O . VAL A 1 215 ? -8.885 43.903 161.671 1.00 44.10 213 VAL A O 1
ATOM 1473 N N . PHE A 1 216 ? -9.511 41.802 161.177 1.00 35.99 214 PHE A N 1
ATOM 1474 C CA . PHE A 1 216 ? -8.285 41.509 160.437 1.00 26.61 214 PHE A CA 1
ATOM 1475 C C . PHE A 1 216 ? -8.316 41.835 158.936 1.00 37.49 214 PHE A C 1
ATOM 1476 O O . PHE A 1 216 ? -7.276 41.858 158.274 1.00 36.28 214 PHE A O 1
ATOM 1484 N N . GLY A 1 217 ? -9.500 42.104 158.403 1.00 27.95 215 GLY A N 1
ATOM 1485 C CA . GLY A 1 217 ? -9.595 42.677 157.080 1.00 29.14 215 GLY A CA 1
ATOM 1486 C C . GLY A 1 217 ? -9.535 41.750 155.878 1.00 31.94 215 GLY A C 1
ATOM 1487 O O . GLY A 1 217 ? -9.319 42.209 154.761 1.00 37.41 215 GLY A O 1
ATOM 1488 N N . VAL A 1 218 ? -9.727 40.457 156.095 1.00 32.30 216 VAL A N 1
ATOM 1489 C CA . VAL A 1 218 ? -9.880 39.530 154.993 1.00 30.16 216 VAL A CA 1
ATOM 1490 C C . VAL A 1 218 ? -11.078 39.967 154.138 1.00 43.03 216 VAL A C 1
ATOM 1491 O O . VAL A 1 218 ? -12.181 40.171 154.660 1.00 46.08 216 VAL A O 1
ATOM 1495 N N . GLN A 1 219 ? -10.865 40.123 152.832 1.00 35.54 217 GLN A N 1
ATOM 1496 C CA . GLN A 1 219 ? -11.968 40.408 151.907 1.00 37.29 217 GLN A CA 1
ATOM 1497 C C . GLN A 1 219 ? -12.852 39.175 151.689 1.00 39.73 217 GLN A C 1
ATOM 1498 O O . GLN A 1 219 ? -12.361 38.122 151.285 1.00 54.74 217 GLN A O 1
ATOM 1504 N N . PRO A 1 220 ? -14.161 39.292 151.946 1.00 40.76 218 PRO A N 1
ATOM 1505 C CA . PRO A 1 220 ? -15.052 38.127 151.813 1.00 35.10 218 PRO A CA 1
ATOM 1506 C C . PRO A 1 220 ? -15.180 37.655 150.371 1.00 36.89 218 PRO A C 1
ATOM 1507 O O . PRO A 1 220 ? -15.235 38.459 149.446 1.00 38.19 218 PRO A O 1
ATOM 1511 N N . VAL A 1 221 ? -15.259 36.345 150.192 1.00 41.30 219 VAL A N 1
ATOM 1512 C CA . VAL A 1 221 ? -15.424 35.742 148.866 1.00 39.05 219 VAL A CA 1
ATOM 1513 C C . VAL A 1 221 ? -16.693 36.210 148.145 1.00 41.45 219 VAL A C 1
ATOM 1514 O O . VAL A 1 221 ? -16.741 36.227 146.925 1.00 46.08 219 VAL A O 1
ATOM 1518 N N . LEU A 1 222 ? -17.706 36.595 148.915 1.00 48.55 220 LEU A N 1
ATOM 1519 C CA . LEU A 1 222 ? -18.954 37.129 148.394 1.00 44.53 220 LEU A CA 1
ATOM 1520 C C . LEU A 1 222 ? -19.269 38.419 149.149 1.00 66.29 220 LEU A C 1
ATOM 1521 O O . LEU A 1 222 ? -19.056 38.501 150.370 1.00 69.22 220 LEU A O 1
ATOM 1526 N N . GLU A 1 223 ? -19.774 39.425 148.432 1.00 72.72 221 GLU A N 1
ATOM 1527 C CA . GLU A 1 223 ? -20.080 40.723 149.043 1.00 72.56 221 GLU A CA 1
ATOM 1528 C C . GLU A 1 223 ? -21.223 40.597 150.043 1.00 73.50 221 GLU A C 1
ATOM 1529 O O . GLU A 1 223 ? -21.347 41.427 150.950 1.00 77.83 221 GLU A O 1
ATOM 1535 N N . ASP A 1 224 ? -22.041 39.553 149.877 1.00 67.05 222 ASP A N 1
ATOM 1536 C CA . ASP A 1 224 ? -23.070 39.207 150.861 1.00 69.87 222 ASP A CA 1
ATOM 1537 C C . ASP A 1 224 ? -23.145 37.689 151.107 1.00 65.05 222 ASP A C 1
ATOM 1538 O O . ASP A 1 224 ? -23.976 36.991 150.512 1.00 63.84 222 ASP A O 1
ATOM 1543 N N . ILE A 1 225 ? -22.279 37.186 151.986 1.00 59.52 223 ILE A N 1
ATOM 1544 C CA . ILE A 1 225 ? -22.220 35.753 152.267 1.00 50.13 223 ILE A CA 1
ATOM 1545 C C . ILE A 1 225 ? -23.492 35.262 152.931 1.00 59.18 223 ILE A C 1
ATOM 1546 O O . ILE A 1 225 ? -24.055 34.248 152.529 1.00 61.26 223 ILE A O 1
ATOM 1551 N N . LYS A 1 226 ? -23.941 35.998 153.943 1.00 66.03 224 LYS A N 1
ATOM 1552 C CA . LYS A 1 226 ? -25.126 35.628 154.717 1.00 70.13 224 LYS A CA 1
ATOM 1553 C C . LYS A 1 226 ? -26.291 35.314 153.792 1.00 68.84 224 LYS A C 1
ATOM 1554 O O . LYS A 1 226 ? -26.994 34.314 153.969 1.00 71.54 224 LYS A O 1
ATOM 1560 N N . ALA A 1 227 ? -26.459 36.172 152.791 1.00 60.70 225 ALA A N 1
ATOM 1561 C CA . ALA A 1 227 ? -27.498 36.027 151.788 1.00 62.99 225 ALA A CA 1
ATOM 1562 C C . ALA A 1 227 ? -27.424 34.682 151.060 1.00 78.32 225 ALA A C 1
ATOM 1563 O O . ALA A 1 227 ? -28.387 33.908 151.053 1.00 85.61 225 ALA A O 1
ATOM 1565 N N . ALA A 1 228 ? -26.269 34.415 150.452 1.00 78.44 226 ALA A N 1
ATOM 1566 C CA . ALA A 1 228 ? -26.059 33.214 149.641 1.00 71.78 226 ALA A CA 1
ATOM 1567 C C . ALA A 1 228 ? -26.160 31.939 150.471 1.00 64.59 226 ALA A C 1
ATOM 1568 O O . ALA A 1 228 ? -26.404 30.853 149.950 1.00 61.17 226 ALA A O 1
ATOM 1570 N N . THR A 1 229 ? -25.973 32.100 151.771 1.00 64.44 227 THR A N 1
ATOM 1571 C CA . THR A 1 229 ? -25.875 30.998 152.704 1.00 63.29 227 THR A CA 1
ATOM 1572 C C . THR A 1 229 ? -27.249 30.517 153.172 1.00 73.49 227 THR A C 1
ATOM 1573 O O . THR A 1 229 ? -27.438 29.321 153.430 1.00 67.44 227 THR A O 1
ATOM 1577 N N . HIS A 1 230 ? -28.195 31.460 153.236 1.00 80.87 228 HIS A N 1
ATOM 1578 C CA . HIS A 1 230 ? -29.556 31.256 153.755 1.00 87.17 228 HIS A CA 1
ATOM 1579 C C . HIS A 1 230 ? -29.589 31.117 155.273 1.00 83.19 228 HIS A C 1
ATOM 1580 O O . HIS A 1 230 ? -30.662 31.047 155.874 1.00 89.83 228 HIS A O 1
ATOM 1587 N N . GLY A 1 231 ? -28.412 31.085 155.889 1.00 79.64 229 GLY A N 1
ATOM 1588 C CA . GLY A 1 231 ? -28.297 30.807 157.308 1.00 74.03 229 GLY A CA 1
ATOM 1589 C C . GLY A 1 231 ? -28.100 29.322 157.528 1.00 76.69 229 GLY A C 1
ATOM 1590 O O . GLY A 1 231 ? -27.783 28.874 158.629 1.00 81.62 229 GLY A O 1
ATOM 1591 N N . GLU A 1 232 ? -28.281 28.566 156.450 1.00 80.99 230 GLU A N 1
ATOM 1592 C CA . GLU A 1 232 ? -28.145 27.113 156.437 1.00 93.28 230 GLU A CA 1
ATOM 1593 C C . GLU A 1 232 ? -26.670 26.722 156.192 1.00 79.11 230 GLU A C 1
ATOM 1594 O O . GLU A 1 232 ? -25.928 27.471 155.553 1.00 75.42 230 GLU A O 1
ATOM 1600 N N . PRO A 1 233 ? -26.235 25.556 156.710 1.00 68.93 231 PRO A N 1
ATOM 1601 C CA . PRO A 1 233 ? -24.899 25.020 156.417 1.00 57.40 231 PRO A CA 1
ATOM 1602 C C . PRO A 1 233 ? -24.589 24.952 154.922 1.00 58.57 231 PRO A C 1
ATOM 1603 O O . PRO A 1 233 ? -25.489 24.808 154.107 1.00 56.12 231 PRO A O 1
ATOM 1607 N N . ILE A 1 234 ? -23.313 25.063 154.574 1.00 61.00 232 ILE A N 1
ATOM 1608 C CA . ILE A 1 234 ? -22.888 25.029 153.184 1.00 51.48 232 ILE A CA 1
ATOM 1609 C C . ILE A 1 234 ? -22.262 23.675 152.849 1.00 57.58 232 ILE A C 1
ATOM 1610 O O . ILE A 1 234 ? -21.711 22.999 153.726 1.00 53.48 232 ILE A O 1
ATOM 1615 N N . SER A 1 235 ? -22.358 23.280 151.580 1.00 56.00 233 SER A N 1
ATOM 1616 C CA . SER A 1 235 ? -21.797 22.015 151.122 1.00 57.96 233 SER A CA 1
ATOM 1617 C C . SER A 1 235 ? -20.329 22.198 150.768 1.00 54.84 233 SER A C 1
ATOM 1618 O O . SER A 1 235 ? -19.854 23.322 150.686 1.00 54.73 233 SER A O 1
ATOM 1621 N N . PHE A 1 236 ? -19.606 21.102 150.555 1.00 55.07 234 PHE A N 1
ATOM 1622 C CA . PHE A 1 236 ? -18.245 21.219 150.044 1.00 52.92 234 PHE A CA 1
ATOM 1623 C C . PHE A 1 236 ? -18.271 21.876 148.671 1.00 59.56 234 PHE A C 1
ATOM 1624 O O . PHE A 1 236 ? -17.376 22.634 148.321 1.00 68.25 234 PHE A O 1
ATOM 1632 N N . GLU A 1 237 ? -19.316 21.594 147.902 1.00 64.53 235 GLU A N 1
ATOM 1633 C CA . GLU A 1 237 ? -19.479 22.190 146.581 1.00 61.06 235 GLU A CA 1
ATOM 1634 C C . GLU A 1 237 ? -19.555 23.728 146.614 1.00 63.41 235 GLU A C 1
ATOM 1635 O O . GLU A 1 237 ? -19.175 24.392 145.650 1.00 62.23 235 GLU A O 1
ATOM 1641 N N . PHE A 1 238 ? -20.041 24.280 147.722 1.00 64.11 236 PHE A N 1
ATOM 1642 C CA . PHE A 1 238 ? -20.062 25.726 147.929 1.00 56.26 236 PHE A CA 1
ATOM 1643 C C . PHE A 1 238 ? -18.643 26.276 147.877 1.00 53.86 236 PHE A C 1
ATOM 1644 O O . PHE A 1 238 ? -18.396 27.309 147.255 1.00 56.46 236 PHE A O 1
ATOM 1652 N N . LEU A 1 239 ? -17.713 25.590 148.540 1.00 54.00 237 LEU A N 1
ATOM 1653 C CA . LEU A 1 239 ? -16.324 26.041 148.565 1.00 49.51 237 LEU A CA 1
ATOM 1654 C C . LEU A 1 239 ? -15.797 26.074 147.151 1.00 55.71 237 LEU A C 1
ATOM 1655 O O . LEU A 1 239 ? -15.222 27.069 146.722 1.00 52.10 237 LEU A O 1
ATOM 1660 N N . LEU A 1 240 ? -16.029 24.981 146.431 1.00 57.58 238 LEU A N 1
ATOM 1661 C CA . LEU A 1 240 ? -15.532 24.818 145.073 1.00 55.90 238 LEU A CA 1
ATOM 1662 C C . LEU A 1 240 ? -16.138 25.825 144.108 1.00 59.22 238 LEU A C 1
ATOM 1663 O O . LEU A 1 240 ? -15.450 26.338 143.233 1.00 69.72 238 LEU A O 1
ATOM 1668 N N . GLU A 1 241 ? -17.428 26.101 144.270 1.00 57.66 239 GLU A N 1
ATOM 1669 C CA . GLU A 1 241 ? -18.124 27.071 143.427 1.00 53.19 239 GLU A CA 1
ATOM 1670 C C . GLU A 1 241 ? -17.519 28.462 143.514 1.00 51.52 239 GLU A C 1
ATOM 1671 O O . GLU A 1 241 ? -17.065 29.005 142.505 1.00 58.92 239 GLU A O 1
ATOM 1677 N N . HIS A 1 242 ? -17.513 29.014 144.726 1.00 51.00 240 HIS A N 1
ATOM 1678 C CA . HIS A 1 242 ? -17.065 30.378 144.988 1.00 51.62 240 HIS A CA 1
ATOM 1679 C C . HIS A 1 242 ? -15.558 30.467 145.157 1.00 51.95 240 HIS A C 1
ATOM 1680 O O . HIS A 1 242 ? -14.978 31.556 145.059 1.00 51.48 240 HIS A O 1
ATOM 1687 N N . ASP A 1 243 ? -14.950 29.310 145.413 1.00 49.17 241 ASP A N 1
ATOM 1688 C CA . ASP A 1 243 ? -13.496 29.134 145.444 1.00 56.44 241 ASP A CA 1
ATOM 1689 C C . ASP A 1 243 ? -12.697 30.318 145.987 1.00 48.21 241 ASP A C 1
ATOM 1690 O O . ASP A 1 243 ? -12.108 31.080 145.223 1.00 47.36 241 ASP A O 1
ATOM 1695 N N . PRO A 1 244 ? -12.686 30.473 147.314 1.00 41.91 242 PRO A N 1
ATOM 1696 C CA . PRO A 1 244 ? -11.925 31.540 147.956 1.00 41.45 242 PRO A CA 1
ATOM 1697 C C . PRO A 1 244 ? -10.440 31.238 147.877 1.00 43.46 242 PRO A C 1
ATOM 1698 O O . PRO A 1 244 ? -10.063 30.059 147.892 1.00 56.07 242 PRO A O 1
ATOM 1702 N N . GLN A 1 245 ? -9.627 32.289 147.778 1.00 42.65 243 GLN A N 1
ATOM 1703 C CA . GLN A 1 245 ? -8.182 32.155 147.732 1.00 40.09 243 GLN A CA 1
ATOM 1704 C C . GLN A 1 245 ? -7.615 31.631 149.051 1.00 38.72 243 GLN A C 1
ATOM 1705 O O . GLN A 1 245 ? -6.687 30.829 149.061 1.00 40.37 243 GLN A O 1
ATOM 1711 N N . TRP A 1 246 ? -8.172 32.099 150.164 1.00 46.17 244 TRP A N 1
ATOM 1712 C CA . TRP A 1 246 ? -7.746 31.656 151.478 1.00 35.71 244 TRP A CA 1
ATOM 1713 C C . TRP A 1 246 ? -8.960 31.123 152.217 1.00 44.97 244 TRP A C 1
ATOM 1714 O O . TRP A 1 246 ? -10.041 31.736 152.165 1.00 38.54 244 TRP A O 1
ATOM 1725 N N . LEU A 1 247 ? -8.790 29.986 152.895 1.00 40.41 245 LEU A N 1
ATOM 1726 C CA . LEU A 1 247 ? -9.858 29.390 153.696 1.00 34.43 245 LEU A CA 1
ATOM 1727 C C . LEU A 1 247 ? -9.417 29.371 155.150 1.00 42.70 245 LEU A C 1
ATOM 1728 O O . LEU A 1 247 ? -8.391 28.765 155.477 1.00 43.19 245 LEU A O 1
ATOM 1733 N N . TRP A 1 248 ? -10.185 30.048 156.010 1.00 33.61 246 TRP A N 1
ATOM 1734 C CA . TRP A 1 248 ? -9.876 30.160 157.436 1.00 30.82 246 TRP A CA 1
ATOM 1735 C C . TRP A 1 248 ? -10.814 29.297 158.258 1.00 30.90 246 TRP A C 1
ATOM 1736 O O . TRP A 1 248 ? -12.008 29.561 158.299 1.00 36.86 246 TRP A O 1
ATOM 1747 N N . VAL A 1 249 ? -10.270 28.295 158.940 1.00 31.30 247 VAL A N 1
ATOM 1748 C CA . VAL A 1 249 ? -11.084 27.255 159.560 1.00 31.90 247 VAL A CA 1
ATOM 1749 C C . VAL A 1 249 ? -11.065 27.267 161.083 1.00 39.06 247 VAL A C 1
ATOM 1750 O O . VAL A 1 249 ? -9.996 27.261 161.697 1.00 44.77 247 VAL A O 1
ATOM 1754 N N . VAL A 1 250 ? -12.256 27.266 161.677 1.00 41.48 248 VAL A N 1
ATOM 1755 C CA . VAL A 1 250 ? -12.442 27.119 163.127 1.00 40.70 248 VAL A CA 1
ATOM 1756 C C . VAL A 1 250 ? -13.106 25.767 163.412 1.00 44.59 248 VAL A C 1
ATOM 1757 O O . VAL A 1 250 ? -14.251 25.540 163.020 1.00 50.52 248 VAL A O 1
ATOM 1761 N N . ASP A 1 251 ? -12.399 24.862 164.074 1.00 39.37 249 ASP A N 1
ATOM 1762 C CA . ASP A 1 251 ? -12.957 23.542 164.376 1.00 34.71 249 ASP A CA 1
ATOM 1763 C C . ASP A 1 251 ? -13.799 23.628 165.654 1.00 40.51 249 ASP A C 1
ATOM 1764 O O . ASP A 1 251 ? -13.280 23.510 166.759 1.00 43.22 249 ASP A O 1
ATOM 1769 N N . ARG A 1 252 ? -15.099 23.841 165.519 1.00 40.18 250 ARG A N 1
ATOM 1770 C CA . ARG A 1 252 ? -15.926 24.096 166.698 1.00 38.66 250 ARG A CA 1
ATOM 1771 C C . ARG A 1 252 ? -16.040 22.870 167.596 1.00 44.76 250 ARG A C 1
ATOM 1772 O O . ARG A 1 252 ? -16.131 23.000 168.813 1.00 47.41 250 ARG A O 1
ATOM 1780 N N . ASP A 1 253 ? -16.031 21.683 166.998 1.00 45.79 251 ASP A N 1
ATOM 1781 C CA . ASP A 1 253 ? -16.119 20.450 167.774 1.00 47.98 251 ASP A CA 1
ATOM 1782 C C . ASP A 1 253 ? -14.883 20.220 168.630 1.00 50.86 251 ASP A C 1
ATOM 1783 O O . ASP A 1 253 ? -14.950 19.562 169.671 1.00 56.75 251 ASP A O 1
ATOM 1788 N N . ALA A 1 254 ? -13.754 20.759 168.184 1.00 38.86 252 ALA A N 1
ATOM 1789 C CA . ALA A 1 254 ? -12.520 20.640 168.937 1.00 38.90 252 ALA A CA 1
ATOM 1790 C C . ALA A 1 254 ? -12.640 21.399 170.251 1.00 50.76 252 ALA A C 1
ATOM 1791 O O . ALA A 1 254 ? -12.126 20.963 171.279 1.00 58.22 252 ALA A O 1
ATOM 1793 N N . ALA A 1 255 ? -13.353 22.522 170.208 1.00 43.58 253 ALA A N 1
ATOM 1794 C CA . ALA A 1 255 ? -13.389 23.480 171.305 1.00 39.92 253 ALA A CA 1
ATOM 1795 C C . ALA A 1 255 ? -14.410 23.124 172.367 1.00 41.52 253 ALA A C 1
ATOM 1796 O O . ALA A 1 255 ? -14.267 23.508 173.522 1.00 48.70 253 ALA A O 1
ATOM 1798 N N . THR A 1 256 ? -15.437 22.388 171.972 1.00 43.57 254 THR A N 1
ATOM 1799 C CA . THR A 1 256 ? -16.567 22.135 172.842 1.00 43.23 254 THR A CA 1
ATOM 1800 C C . THR A 1 256 ? -16.531 20.747 173.460 1.00 56.41 254 THR A C 1
ATOM 1801 O O . THR A 1 256 ? -17.355 20.418 174.320 1.00 64.83 254 THR A O 1
ATOM 1805 N N . GLY A 1 257 ? -15.589 19.924 173.019 1.00 49.15 255 GLY A N 1
ATOM 1806 C CA . GLY A 1 257 ? -15.463 18.595 173.591 1.00 53.46 255 GLY A CA 1
ATOM 1807 C C . GLY A 1 257 ? -16.504 17.627 173.071 1.00 47.05 255 GLY A C 1
ATOM 1808 O O . GLY A 1 257 ? -16.877 16.664 173.750 1.00 55.17 255 GLY A O 1
ATOM 1809 N N . ALA A 1 258 ? -16.958 17.896 171.850 1.00 46.27 256 ALA A N 1
ATOM 1810 C CA . ALA A 1 258 ? -17.886 17.044 171.126 1.00 48.16 256 ALA A CA 1
ATOM 1811 C C . ALA A 1 258 ? -17.275 15.681 170.887 1.00 64.05 256 ALA A C 1
ATOM 1812 O O . ALA A 1 258 ? -16.200 15.576 170.308 1.00 64.20 256 ALA A O 1
ATOM 1814 N N . GLU A 1 259 ? -17.973 14.640 171.328 1.00 74.23 257 GLU A N 1
ATOM 1815 C CA . GLU A 1 259 ? -17.483 13.269 171.182 1.00 88.28 257 GLU A CA 1
ATOM 1816 C C . GLU A 1 259 ? -17.756 12.716 169.783 1.00 77.53 257 GLU A C 1
ATOM 1817 O O . GLU A 1 259 ? -18.751 13.069 169.149 1.00 74.26 257 GLU A O 1
ATOM 1823 N N . GLY A 1 260 ? -16.858 11.860 169.303 1.00 76.95 258 GLY A N 1
ATOM 1824 C CA . GLY A 1 260 ? -17.061 11.157 168.046 1.00 73.11 258 GLY A CA 1
ATOM 1825 C C . GLY A 1 260 ? -17.004 12.067 166.841 1.00 73.35 258 GLY A C 1
ATOM 1826 O O . GLY A 1 260 ? -17.537 11.753 165.774 1.00 68.35 258 GLY A O 1
ATOM 1827 N N . ALA A 1 261 ? -16.351 13.206 167.032 1.00 77.77 259 ALA A N 1
ATOM 1828 C CA . ALA A 1 261 ? -16.189 14.204 165.989 1.00 72.06 259 ALA A CA 1
ATOM 1829 C C . ALA A 1 261 ? -14.820 14.011 165.364 1.00 68.57 259 ALA A C 1
ATOM 1830 O O . ALA A 1 261 ? -13.845 13.760 166.081 1.00 68.01 259 ALA A O 1
ATOM 1832 N N . GLN A 1 262 ? -14.735 14.123 164.040 1.00 50.88 260 GLN A N 1
ATOM 1833 C CA . GLN A 1 262 ? -13.434 14.033 163.390 1.00 53.80 260 GLN A CA 1
ATOM 1834 C C . GLN A 1 262 ? -12.857 15.414 163.124 1.00 49.82 260 GLN A C 1
ATOM 1835 O O . GLN A 1 262 ? -13.596 16.359 162.860 1.00 56.42 260 GLN A O 1
ATOM 1841 N N . ALA A 1 263 ? -11.534 15.526 163.208 1.00 51.36 261 ALA A N 1
ATOM 1842 C CA . ALA A 1 263 ? -10.857 16.822 163.112 1.00 47.44 261 ALA A CA 1
ATOM 1843 C C . ALA A 1 263 ? -11.202 17.581 161.836 1.00 53.88 261 ALA A C 1
ATOM 1844 O O . ALA A 1 263 ? -11.376 16.975 160.773 1.00 59.78 261 ALA A O 1
ATOM 1846 N N . ALA A 1 264 ? -11.286 18.904 161.949 1.00 49.35 262 ALA A N 1
ATOM 1847 C CA . ALA A 1 264 ? -11.586 19.761 160.805 1.00 44.79 262 ALA A CA 1
ATOM 1848 C C . ALA A 1 264 ? -10.734 19.395 159.597 1.00 47.26 262 ALA A C 1
ATOM 1849 O O . ALA A 1 264 ? -11.250 19.263 158.484 1.00 47.21 262 ALA A O 1
ATOM 1851 N N . LYS A 1 265 ? -9.434 19.222 159.833 1.00 47.44 263 LYS A N 1
ATOM 1852 C CA . LYS A 1 265 ? -8.503 18.788 158.796 1.00 47.42 263 LYS A CA 1
ATOM 1853 C C . LYS A 1 265 ? -8.998 17.577 157.996 1.00 56.08 263 LYS A C 1
ATOM 1854 O O . LYS A 1 265 ? -9.051 17.632 156.766 1.00 65.51 263 LYS A O 1
ATOM 1860 N N . VAL A 1 266 ? -9.373 16.496 158.676 1.00 51.53 264 VAL A N 1
ATOM 1861 C CA . VAL A 1 266 ? -9.813 15.316 157.942 1.00 50.11 264 VAL A CA 1
ATOM 1862 C C . VAL A 1 266 ? -11.184 15.494 157.298 1.00 57.67 264 VAL A C 1
ATOM 1863 O O . VAL A 1 266 ? -11.440 14.935 156.237 1.00 75.24 264 VAL A O 1
ATOM 1867 N N . VAL A 1 267 ? -12.060 16.264 157.929 1.00 48.12 265 VAL A N 1
ATOM 1868 C CA . VAL A 1 267 ? -13.355 16.576 157.334 1.00 48.07 265 VAL A CA 1
ATOM 1869 C C . VAL A 1 267 ? -13.192 17.279 155.989 1.00 55.79 265 VAL A C 1
ATOM 1870 O O . VAL A 1 267 ? -13.948 17.031 155.054 1.00 57.67 265 VAL A O 1
ATOM 1874 N N . LEU A 1 268 ? -12.195 18.157 155.906 1.00 63.28 266 LEU A N 1
ATOM 1875 C CA . LEU A 1 268 ? -11.908 18.912 154.686 1.00 57.04 266 LEU A CA 1
ATOM 1876 C C . LEU A 1 268 ? -10.989 18.143 153.732 1.00 58.13 266 LEU A C 1
ATOM 1877 O O . LEU A 1 268 ? -10.580 18.659 152.695 1.00 60.67 266 LEU A O 1
ATOM 1882 N N . ASP A 1 269 ? -10.660 16.909 154.085 1.00 53.66 267 ASP A N 1
ATOM 1883 C CA . ASP A 1 269 ? -9.885 16.062 153.192 1.00 59.39 267 ASP A CA 1
ATOM 1884 C C . ASP A 1 269 ? -10.819 15.197 152.348 1.00 56.43 267 ASP A C 1
ATOM 1885 O O . ASP A 1 269 ? -11.019 14.013 152.634 1.00 70.07 267 ASP A O 1
ATOM 1890 N N . ASN A 1 270 ? -11.404 15.808 151.323 1.00 54.19 268 ASN A N 1
ATOM 1891 C CA . ASN A 1 270 ? -12.299 15.113 150.404 1.00 56.49 268 ASN A CA 1
ATOM 1892 C C . ASN A 1 270 ? -12.103 15.547 148.947 1.00 57.33 268 ASN A C 1
ATOM 1893 O O . ASN A 1 270 ? -11.748 16.691 148.687 1.00 60.73 268 ASN A O 1
ATOM 1898 N N . GLU A 1 271 ? -12.322 14.627 148.008 1.00 69.28 269 GLU A N 1
ATOM 1899 C CA . GLU A 1 271 ? -12.121 14.898 146.574 1.00 75.51 269 GLU A CA 1
ATOM 1900 C C . GLU A 1 271 ? -12.553 16.295 146.081 1.00 75.42 269 GLU A C 1
ATOM 1901 O O . GLU A 1 271 ? -11.922 16.850 145.188 1.00 75.36 269 GLU A O 1
ATOM 1907 N N . ILE A 1 272 ? -13.616 16.847 146.667 1.00 58.20 270 ILE A N 1
ATOM 1908 C CA . ILE A 1 272 ? -14.146 18.149 146.271 1.00 56.77 270 ILE A CA 1
ATOM 1909 C C . ILE A 1 272 ? -13.283 19.302 146.785 1.00 61.34 270 ILE A C 1
ATOM 1910 O O . ILE A 1 272 ? -12.789 20.113 146.008 1.00 66.34 270 ILE A O 1
ATOM 1915 N N . VAL A 1 273 ? -13.116 19.380 148.100 1.00 52.11 271 VAL A N 1
ATOM 1916 C CA . VAL A 1 273 ? -12.276 20.404 148.699 1.00 49.70 271 VAL A CA 1
ATOM 1917 C C . VAL A 1 273 ? -10.841 20.354 148.176 1.00 50.38 271 VAL A C 1
ATOM 1918 O O . VAL A 1 273 ? -10.216 21.386 148.012 1.00 59.72 271 VAL A O 1
ATOM 1922 N N . ASN A 1 274 ? -10.310 19.174 147.885 1.00 52.57 272 ASN A N 1
ATOM 1923 C CA . ASN A 1 274 ? -8.932 19.116 147.385 1.00 53.62 272 ASN A CA 1
ATOM 1924 C C . ASN A 1 274 ? -8.733 19.721 145.997 1.00 54.69 272 ASN A C 1
ATOM 1925 O O . ASN A 1 274 ? -7.597 19.875 145.556 1.00 69.85 272 ASN A O 1
ATOM 1930 N N . ARG A 1 275 ? -9.835 20.047 145.316 1.00 54.93 273 ARG A N 1
ATOM 1931 C CA . ARG A 1 275 ? -9.806 20.646 143.979 1.00 56.15 273 ARG A CA 1
ATOM 1932 C C . ARG A 1 275 ? -9.865 22.162 144.095 1.00 69.73 273 ARG A C 1
ATOM 1933 O O . ARG A 1 275 ? -9.547 22.900 143.167 1.00 72.00 273 ARG A O 1
ATOM 1941 N N . THR A 1 276 ? -10.290 22.598 145.270 1.00 69.55 274 THR A N 1
ATOM 1942 C CA . THR A 1 276 ? -10.382 23.994 145.661 1.00 52.16 274 THR A CA 1
ATOM 1943 C C . THR A 1 276 ? -9.030 24.710 145.531 1.00 54.79 274 THR A C 1
ATOM 1944 O O . THR A 1 276 ? -7.981 24.107 145.760 1.00 56.80 274 THR A O 1
ATOM 1948 N N . THR A 1 277 ? -9.046 25.985 145.138 1.00 53.93 275 THR A N 1
ATOM 1949 C CA . THR A 1 277 ? -7.796 26.741 145.023 1.00 49.98 275 THR A CA 1
ATOM 1950 C C . THR A 1 277 ? -7.082 26.808 146.363 1.00 50.26 275 THR A C 1
ATOM 1951 O O . THR A 1 277 ? -5.877 26.535 146.446 1.00 47.12 275 THR A O 1
ATOM 1955 N N . ALA A 1 278 ? -7.836 27.174 147.403 1.00 44.04 276 ALA A N 1
ATOM 1956 C CA . ALA A 1 278 ? -7.292 27.256 148.751 1.00 42.36 276 ALA A CA 1
ATOM 1957 C C . ALA A 1 278 ? -6.506 25.994 149.130 1.00 51.33 276 ALA A C 1
ATOM 1958 O O . ALA A 1 278 ? -5.395 26.074 149.638 1.00 61.75 276 ALA A O 1
ATOM 1960 N N . ALA A 1 279 ? -7.073 24.825 148.862 1.00 46.80 277 ALA A N 1
ATOM 1961 C CA . ALA A 1 279 ? -6.397 23.585 149.204 1.00 46.13 277 ALA A CA 1
ATOM 1962 C C . ALA A 1 279 ? -5.153 23.342 148.344 1.00 56.00 277 ALA A C 1
ATOM 1963 O O . ALA A 1 279 ? -4.097 23.002 148.869 1.00 58.27 277 ALA A O 1
ATOM 1965 N N . THR A 1 280 ? -5.261 23.529 147.032 1.00 49.79 278 THR A N 1
ATOM 1966 C CA . THR A 1 280 ? -4.136 23.196 146.163 1.00 52.32 278 THR A CA 1
ATOM 1967 C C . THR A 1 280 ? -2.953 24.134 146.333 1.00 52.62 278 THR A C 1
ATOM 1968 O O . THR A 1 280 ? -1.827 23.800 145.980 1.00 59.91 278 THR A O 1
ATOM 1972 N N . GLU A 1 281 ? -3.211 25.307 146.893 1.00 57.74 279 GLU A N 1
ATOM 1973 C CA . GLU A 1 281 ? -2.174 26.313 147.049 1.00 55.13 279 GLU A CA 1
ATOM 1974 C C . GLU A 1 281 ? -1.697 26.419 148.509 1.00 54.61 279 GLU A C 1
ATOM 1975 O O . GLU A 1 281 ? -0.922 27.313 148.837 1.00 57.62 279 GLU A O 1
ATOM 1981 N N . ASP A 1 282 ? -2.158 25.509 149.373 1.00 47.15 280 ASP A N 1
ATOM 1982 C CA . ASP A 1 282 ? -1.738 25.472 150.774 1.00 45.99 280 ASP A CA 1
ATOM 1983 C C . ASP A 1 282 ? -2.126 26.787 151.472 1.00 53.86 280 ASP A C 1
ATOM 1984 O O . ASP A 1 282 ? -1.326 27.438 152.153 1.00 46.32 280 ASP A O 1
ATOM 1989 N N . HIS A 1 283 ? -3.387 27.156 151.290 1.00 61.79 281 HIS A N 1
ATOM 1990 C CA . HIS A 1 283 ? -3.930 28.413 151.758 1.00 39.84 281 HIS A CA 1
ATOM 1991 C C . HIS A 1 283 ? -5.080 28.133 152.715 1.00 47.78 281 HIS A C 1
ATOM 1992 O O . HIS A 1 283 ? -5.972 28.967 152.875 1.00 59.29 281 HIS A O 1
ATOM 1999 N N . VAL A 1 284 ? -5.075 26.951 153.331 1.00 47.38 282 VAL A N 1
ATOM 2000 C CA . VAL A 1 284 ? -6.025 26.641 154.406 1.00 47.14 282 VAL A CA 1
ATOM 2001 C C . VAL A 1 284 ? -5.367 26.897 155.756 1.00 43.62 282 VAL A C 1
ATOM 2002 O O . VAL A 1 284 ? -4.393 26.245 156.111 1.00 53.99 282 VAL A O 1
ATOM 2006 N N . LEU A 1 285 ? -5.897 27.856 156.502 1.00 35.81 283 LEU A N 1
ATOM 2007 C CA . LEU A 1 285 ? -5.324 28.211 157.796 1.00 41.71 283 LEU A CA 1
ATOM 2008 C C . LEU A 1 285 ? -6.275 27.829 158.911 1.00 44.68 283 LEU A C 1
ATOM 2009 O O . LEU A 1 285 ? -7.461 28.172 158.856 1.00 33.77 283 LEU A O 1
ATOM 2014 N N . TYR A 1 286 ? -5.764 27.127 159.921 1.00 45.88 284 TYR A N 1
ATOM 2015 C CA . TYR A 1 286 ? -6.607 26.738 161.054 1.00 41.97 284 TYR A CA 1
ATOM 2016 C C . TYR A 1 286 ? -6.465 27.685 162.250 1.00 38.75 284 TYR A C 1
ATOM 2017 O O . TYR A 1 286 ? -5.357 27.999 162.697 1.00 41.22 284 TYR A O 1
ATOM 2026 N N . LEU A 1 287 ? -7.594 28.156 162.754 1.00 34.67 285 LEU A N 1
ATOM 2027 C CA . LEU A 1 287 ? -7.575 29.101 163.863 1.00 38.14 285 LEU A CA 1
ATOM 2028 C C . LEU A 1 287 ? -7.760 28.349 165.186 1.00 36.81 285 LEU A C 1
ATOM 2029 O O . LEU A 1 287 ? -8.326 27.265 165.196 1.00 35.37 285 LEU A O 1
ATOM 2034 N N . ASN A 1 288 ? -7.275 28.916 166.291 1.00 33.77 286 ASN A N 1
ATOM 2035 C CA . ASN A 1 288 ? -7.326 28.252 167.596 1.00 29.85 286 ASN A CA 1
ATOM 2036 C C . ASN A 1 288 ? -8.763 28.237 168.117 1.00 43.13 286 ASN A C 1
ATOM 2037 O O . ASN A 1 288 ? -9.287 29.286 168.539 1.00 42.16 286 ASN A O 1
ATOM 2042 N N . PRO A 1 289 ? -9.396 27.045 168.111 1.00 34.77 287 PRO A N 1
ATOM 2043 C CA . PRO A 1 289 ? -10.803 26.829 168.452 1.00 30.67 287 PRO A CA 1
ATOM 2044 C C . PRO A 1 289 ? -11.151 27.439 169.793 1.00 33.38 287 PRO A C 1
ATOM 2045 O O . PRO A 1 289 ? -12.062 28.261 169.837 1.00 38.79 287 PRO A O 1
ATOM 2049 N N . THR A 1 290 ? -10.437 27.065 170.854 1.00 36.26 288 THR A N 1
ATOM 2050 C CA . THR A 1 290 ? -10.662 27.669 172.174 1.00 35.35 288 THR A CA 1
ATOM 2051 C C . THR A 1 290 ? -10.580 29.194 172.140 1.00 36.45 288 THR A C 1
ATOM 2052 O O . THR A 1 290 ? -11.464 29.872 172.666 1.00 37.69 288 THR A O 1
ATOM 2056 N N . ALA A 1 291 ? -9.529 29.743 171.537 1.00 28.77 289 ALA A N 1
ATOM 2057 C CA . ALA A 1 291 ? -9.444 31.203 171.465 1.00 36.47 289 ALA A CA 1
ATOM 2058 C C . ALA A 1 291 ? -10.569 31.817 170.618 1.00 37.36 289 ALA A C 1
ATOM 2059 O O . ALA A 1 291 ? -11.316 32.660 171.099 1.00 30.60 289 ALA A O 1
ATOM 2061 N N . TRP A 1 292 ? -10.717 31.377 169.374 1.00 33.07 290 TRP A N 1
ATOM 2062 C CA . TRP A 1 292 ? -11.709 31.987 168.509 1.00 26.57 290 TRP A CA 1
ATOM 2063 C C . TRP A 1 292 ? -13.166 31.655 168.834 1.00 32.75 290 TRP A C 1
ATOM 2064 O O . TRP A 1 292 ? -14.061 32.404 168.462 1.00 46.01 290 TRP A O 1
ATOM 2075 N N . TYR A 1 293 ? -13.434 30.550 169.513 1.00 35.50 291 TYR A N 1
ATOM 2076 C CA . TYR A 1 293 ? -14.828 30.193 169.736 1.00 29.07 291 TYR A CA 1
ATOM 2077 C C . TYR A 1 293 ? -15.282 30.195 171.198 1.00 35.28 291 TYR A C 1
ATOM 2078 O O . TYR A 1 293 ? -16.400 30.604 171.495 1.00 53.48 291 TYR A O 1
ATOM 2087 N N . ILE A 1 294 ? -14.444 29.731 172.117 1.00 29.93 292 ILE A N 1
ATOM 2088 C CA . ILE A 1 294 ? -14.861 29.666 173.532 1.00 43.42 292 ILE A CA 1
ATOM 2089 C C . ILE A 1 294 ? -14.635 30.981 174.268 1.00 36.23 292 ILE A C 1
ATOM 2090 O O . ILE A 1 294 ? -15.558 31.549 174.830 1.00 44.98 292 ILE A O 1
ATOM 2095 N N . VAL A 1 295 ? -13.398 31.458 174.242 1.00 29.21 293 VAL A N 1
ATOM 2096 C CA . VAL A 1 295 ? -13.019 32.681 174.936 1.00 34.25 293 VAL A CA 1
ATOM 2097 C C . VAL A 1 295 ? -13.465 33.948 174.208 1.00 38.70 293 VAL A C 1
ATOM 2098 O O . VAL A 1 295 ? -14.240 34.753 174.758 1.00 45.23 293 VAL A O 1
ATOM 2102 N N A PHE A 1 296 ? -13.022 34.076 172.956 0.50 29.08 294 PHE A N 1
ATOM 2103 N N B PHE A 1 296 ? -12.906 34.141 173.015 0.50 29.04 294 PHE A N 1
ATOM 2104 C CA A PHE A 1 296 ? -13.301 35.216 172.060 0.50 29.11 294 PHE A CA 1
ATOM 2105 C CA B PHE A 1 296 ? -13.324 35.197 172.106 0.50 29.16 294 PHE A CA 1
ATOM 2106 C C A PHE A 1 296 ? -13.278 36.617 172.702 0.50 33.67 294 PHE A C 1
ATOM 2107 C C B PHE A 1 296 ? -13.296 36.586 172.775 0.50 33.83 294 PHE A C 1
ATOM 2108 O O A PHE A 1 296 ? -14.282 37.315 172.774 0.50 39.25 294 PHE A O 1
ATOM 2109 O O B PHE A 1 296 ? -14.322 37.235 172.968 0.50 40.19 294 PHE A O 1
ATOM 2124 N N . GLY A 1 297 ? -12.099 37.027 173.145 1.00 32.52 295 GLY A N 1
ATOM 2125 C CA . GLY A 1 297 ? -11.938 38.299 173.822 1.00 31.60 295 GLY A CA 1
ATOM 2126 C C . GLY A 1 297 ? -10.849 38.121 174.856 1.00 33.55 295 GLY A C 1
ATOM 2127 O O . GLY A 1 297 ? -10.499 36.998 175.188 1.00 37.94 295 GLY A O 1
ATOM 2128 N N . GLY A 1 298 ? -10.295 39.213 175.360 1.00 27.94 296 GLY A N 1
ATOM 2129 C CA . GLY A 1 298 ? -9.226 39.097 176.327 1.00 29.61 296 GLY A CA 1
ATOM 2130 C C . GLY A 1 298 ? -7.865 39.365 175.712 1.00 37.27 296 GLY A C 1
ATOM 2131 O O . GLY A 1 298 ? -7.668 39.186 174.508 1.00 33.60 296 GLY A O 1
ATOM 2132 N N . VAL A 1 299 ? -6.922 39.798 176.548 1.00 34.48 297 VAL A N 1
ATOM 2133 C CA . VAL A 1 299 ? -5.593 40.171 176.087 1.00 30.99 297 VAL A CA 1
ATOM 2134 C C . VAL A 1 299 ? -4.788 39.010 175.484 1.00 32.09 297 VAL A C 1
ATOM 2135 O O . VAL A 1 299 ? -4.375 39.079 174.331 1.00 44.98 297 VAL A O 1
ATOM 2139 N N A GLU A 1 300 ? -4.576 37.955 176.266 0.46 31.46 298 GLU A N 1
ATOM 2140 N N B GLU A 1 300 ? -4.571 37.944 176.247 0.54 31.34 298 GLU A N 1
ATOM 2141 C CA A GLU A 1 300 ? -3.827 36.794 175.799 0.46 33.89 298 GLU A CA 1
ATOM 2142 C CA B GLU A 1 300 ? -3.793 36.819 175.730 0.54 35.66 298 GLU A CA 1
ATOM 2143 C C A GLU A 1 300 ? -4.473 36.179 174.557 0.46 42.48 298 GLU A C 1
ATOM 2144 C C B GLU A 1 300 ? -4.471 36.141 174.542 0.54 44.38 298 GLU A C 1
ATOM 2145 O O A GLU A 1 300 ? -3.789 35.831 173.592 0.46 47.26 298 GLU A O 1
ATOM 2146 O O B GLU A 1 300 ? -3.805 35.704 173.602 0.54 47.89 298 GLU A O 1
ATOM 2157 N N . THR A 1 301 ? -5.795 36.059 174.598 1.00 38.55 299 THR A N 1
ATOM 2158 C CA . THR A 1 301 ? -6.574 35.512 173.501 1.00 31.65 299 THR A CA 1
ATOM 2159 C C . THR A 1 301 ? -6.374 36.305 172.201 1.00 39.03 299 THR A C 1
ATOM 2160 O O . THR A 1 301 ? -6.193 35.718 171.128 1.00 42.56 299 THR A O 1
ATOM 2164 N N . THR A 1 302 ? -6.391 37.634 172.298 1.00 28.28 300 THR A N 1
ATOM 2165 C CA . THR A 1 302 ? -6.205 38.466 171.111 1.00 32.36 300 THR A CA 1
ATOM 2166 C C . THR A 1 302 ? -4.803 38.269 170.534 1.00 35.39 300 THR A C 1
ATOM 2167 O O . THR A 1 302 ? -4.614 38.314 169.320 1.00 34.34 300 THR A O 1
ATOM 2171 N N . ARG A 1 303 ? -3.819 38.046 171.399 1.00 32.02 301 ARG A N 1
ATOM 2172 C CA . ARG A 1 303 ? -2.477 37.749 170.913 1.00 30.09 301 ARG A CA 1
ATOM 2173 C C . ARG A 1 303 ? -2.509 36.426 170.143 1.00 39.50 301 ARG A C 1
ATOM 2174 O O . ARG A 1 303 ? -1.919 36.326 169.071 1.00 39.73 301 ARG A O 1
ATOM 2182 N N . ILE A 1 304 ? -3.196 35.415 170.688 1.00 34.78 302 ILE A N 1
ATOM 2183 C CA . ILE A 1 304 ? -3.321 34.131 170.003 1.00 28.39 302 ILE A CA 1
ATOM 2184 C C . ILE A 1 304 ? -3.976 34.325 168.634 1.00 35.83 302 ILE A C 1
ATOM 2185 O O . ILE A 1 304 ? -3.531 33.763 167.643 1.00 41.27 302 ILE A O 1
ATOM 2198 N N . ILE A 1 306 ? -3.938 37.133 166.802 1.00 36.41 304 ILE A N 1
ATOM 2199 C CA . ILE A 1 306 ? -2.908 37.790 166.002 1.00 30.86 304 ILE A CA 1
ATOM 2200 C C . ILE A 1 306 ? -1.876 36.800 165.427 1.00 33.21 304 ILE A C 1
ATOM 2201 O O . ILE A 1 306 ? -1.516 36.883 164.256 1.00 39.87 304 ILE A O 1
ATOM 2206 N N . ASP A 1 307 ? -1.421 35.843 166.224 1.00 32.99 305 ASP A N 1
ATOM 2207 C CA . ASP A 1 307 ? -0.475 34.858 165.711 1.00 34.40 305 ASP A CA 1
ATOM 2208 C C . ASP A 1 307 ? -1.138 33.973 164.684 1.00 41.28 305 ASP A C 1
ATOM 2209 O O . ASP A 1 307 ? -0.522 33.591 163.691 1.00 51.38 305 ASP A O 1
ATOM 2214 N N . ASP A 1 308 ? -2.404 33.658 164.919 1.00 47.20 306 ASP A N 1
ATOM 2215 C CA . ASP A 1 308 ? -3.149 32.810 164.006 1.00 36.09 306 ASP A CA 1
ATOM 2216 C C . ASP A 1 308 ? -3.284 33.481 162.651 1.00 39.33 306 ASP A C 1
ATOM 2217 O O . ASP A 1 308 ? -3.001 32.872 161.630 1.00 34.79 306 ASP A O 1
ATOM 2222 N N . VAL A 1 309 ? -3.711 34.738 162.642 1.00 41.64 307 VAL A N 1
ATOM 2223 C CA . VAL A 1 309 ? -3.867 35.439 161.381 1.00 28.41 307 VAL A CA 1
ATOM 2224 C C . VAL A 1 309 ? -2.506 35.575 160.690 1.00 33.96 307 VAL A C 1
ATOM 2225 O O . VAL A 1 309 ? -2.403 35.352 159.491 1.00 40.73 307 VAL A O 1
ATOM 2229 N N . LEU A 1 310 ? -1.450 35.872 161.447 1.00 41.64 308 LEU A N 1
ATOM 2230 C CA . LEU A 1 310 ? -0.115 36.070 160.857 1.00 32.14 308 LEU A CA 1
ATOM 2231 C C . LEU A 1 310 ? 0.443 34.865 160.098 1.00 41.79 308 LEU A C 1
ATOM 2232 O O . LEU A 1 310 ? 1.450 34.984 159.410 1.00 54.18 308 LEU A O 1
ATOM 2237 N N . GLN A 1 311 ? -0.211 33.714 160.212 1.00 40.73 309 GLN A N 1
ATOM 2238 C CA . GLN A 1 311 ? 0.165 32.543 159.427 1.00 34.84 309 GLN A CA 1
ATOM 2239 C C . GLN A 1 311 ? 0.110 32.790 157.923 1.00 40.43 309 GLN A C 1
ATOM 2240 O O . GLN A 1 311 ? 0.864 32.151 157.201 1.00 48.27 309 GLN A O 1
ATOM 2246 N N . VAL A 1 312 ? -0.778 33.672 157.432 1.00 34.34 310 VAL A N 1
ATOM 2247 C CA . VAL A 1 312 ? -0.831 33.904 155.971 1.00 35.28 310 VAL A CA 1
ATOM 2248 C C . VAL A 1 312 ? 0.500 34.343 155.418 1.00 47.57 310 VAL A C 1
ATOM 2249 O O . VAL A 1 312 ? 0.822 34.052 154.267 1.00 59.32 310 VAL A O 1
ATOM 2253 N N . ALA A 1 313 ? 1.262 35.057 156.237 1.00 37.25 311 ALA A N 1
ATOM 2254 C CA . ALA A 1 313 ? 2.560 35.556 155.821 1.00 39.32 311 ALA A CA 1
ATOM 2255 C C . ALA A 1 313 ? 3.455 34.415 155.373 1.00 51.32 311 ALA A C 1
ATOM 2256 O O . ALA A 1 313 ? 4.299 34.585 154.490 1.00 61.32 311 ALA A O 1
ATOM 2258 N N . ALA A 1 314 ? 3.249 33.243 155.963 1.00 46.67 312 ALA A N 1
ATOM 2259 C CA . ALA A 1 314 ? 4.156 32.124 155.738 1.00 43.78 312 ALA A CA 1
ATOM 2260 C C . ALA A 1 314 ? 3.799 31.220 154.550 1.00 52.45 312 ALA A C 1
ATOM 2261 O O . ALA A 1 314 ? 4.620 30.401 154.140 1.00 62.04 312 ALA A O 1
ATOM 2263 N N . ARG A 1 315 ? 2.598 31.369 153.997 1.00 45.18 313 ARG A N 1
ATOM 2264 C CA . ARG A 1 315 ? 2.116 30.457 152.951 1.00 55.08 313 ARG A CA 1
ATOM 2265 C C . ARG A 1 315 ? 2.469 30.881 151.522 1.00 59.54 313 ARG A C 1
ATOM 2266 O O . ARG A 1 315 ? 2.818 32.033 151.276 1.00 71.51 313 ARG A O 1
ATOM 2274 N N . PRO B 1 14 ? -24.219 -3.164 199.979 1.00 104.20 12 PRO B N 1
ATOM 2275 C CA . PRO B 1 14 ? -24.459 -1.709 200.017 1.00 105.18 12 PRO B CA 1
ATOM 2276 C C . PRO B 1 14 ? -23.622 -0.930 198.984 1.00 106.05 12 PRO B C 1
ATOM 2277 O O . PRO B 1 14 ? -23.076 0.134 199.299 1.00 105.85 12 PRO B O 1
ATOM 2281 N N . ALA B 1 15 ? -23.559 -1.442 197.755 1.00 98.15 13 ALA B N 1
ATOM 2282 C CA . ALA B 1 15 ? -22.580 -0.967 196.775 1.00 91.29 13 ALA B CA 1
ATOM 2283 C C . ALA B 1 15 ? -22.889 0.363 196.063 1.00 83.96 13 ALA B C 1
ATOM 2284 O O . ALA B 1 15 ? -23.850 1.069 196.371 1.00 72.85 13 ALA B O 1
ATOM 2286 N N . THR B 1 16 ? -22.044 0.672 195.090 1.00 78.41 14 THR B N 1
ATOM 2287 C CA . THR B 1 16 ? -22.057 1.943 194.402 1.00 62.03 14 THR B CA 1
ATOM 2288 C C . THR B 1 16 ? -21.599 1.652 192.974 1.00 56.68 14 THR B C 1
ATOM 2289 O O . THR B 1 16 ? -20.891 0.668 192.743 1.00 66.21 14 THR B O 1
ATOM 2293 N N . ALA B 1 17 ? -22.023 2.476 192.018 1.00 40.86 15 ALA B N 1
ATOM 2294 C CA . ALA B 1 17 ? -21.582 2.344 190.630 1.00 45.97 15 ALA B CA 1
ATOM 2295 C C . ALA B 1 17 ? -21.226 3.707 190.051 1.00 60.15 15 ALA B C 1
ATOM 2296 O O . ALA B 1 17 ? -22.007 4.652 190.159 1.00 62.76 15 ALA B O 1
ATOM 2298 N N . SER B 1 18 ? -20.046 3.808 189.442 1.00 57.92 16 SER B N 1
ATOM 2299 C CA . SER B 1 18 ? -19.616 5.052 188.816 1.00 44.26 16 SER B CA 1
ATOM 2300 C C . SER B 1 18 ? -20.214 5.185 187.446 1.00 47.75 16 SER B C 1
ATOM 2301 O O . SER B 1 18 ? -20.032 4.314 186.596 1.00 62.67 16 SER B O 1
ATOM 2304 N N . TYR B 1 19 ? -20.927 6.281 187.229 1.00 46.76 17 TYR B N 1
ATOM 2305 C CA . TYR B 1 19 ? -21.358 6.651 185.888 1.00 44.78 17 TYR B CA 1
ATOM 2306 C C . TYR B 1 19 ? -20.551 7.881 185.456 1.00 49.69 17 TYR B C 1
ATOM 2307 O O . TYR B 1 19 ? -20.484 8.885 186.183 1.00 36.30 17 TYR B O 1
ATOM 2316 N N . THR B 1 20 ? -19.909 7.789 184.294 1.00 45.08 18 THR B N 1
ATOM 2317 C CA . THR B 1 20 ? -19.105 8.897 183.800 1.00 29.56 18 THR B CA 1
ATOM 2318 C C . THR B 1 20 ? -19.481 9.240 182.376 1.00 43.77 18 THR B C 1
ATOM 2319 O O . THR B 1 20 ? -19.438 8.389 181.496 1.00 62.22 18 THR B O 1
ATOM 2323 N N . TRP B 1 21 ? -19.854 10.490 182.137 1.00 42.84 19 TRP B N 1
ATOM 2324 C CA . TRP B 1 21 ? -20.268 10.869 180.792 1.00 32.36 19 TRP B CA 1
ATOM 2325 C C . TRP B 1 21 ? -19.819 12.261 180.403 1.00 36.61 19 TRP B C 1
ATOM 2326 O O . TRP B 1 21 ? -19.422 13.058 181.258 1.00 44.48 19 TRP B O 1
ATOM 2337 N N . ASP B 1 22 ? -19.853 12.538 179.103 1.00 38.32 20 ASP B N 1
ATOM 2338 C CA . ASP B 1 22 ? -19.577 13.884 178.619 1.00 39.71 20 ASP B CA 1
ATOM 2339 C C . ASP B 1 22 ? -20.859 14.730 178.735 1.00 38.75 20 ASP B C 1
ATOM 2340 O O . ASP B 1 22 ? -21.720 14.721 177.859 1.00 34.42 20 ASP B O 1
ATOM 2345 N N . ARG B 1 23 ? -20.979 15.442 179.850 1.00 36.10 21 ARG B N 1
ATOM 2346 C CA . ARG B 1 23 ? -22.170 16.223 180.155 1.00 25.98 21 ARG B CA 1
ATOM 2347 C C . ARG B 1 23 ? -22.315 17.470 179.290 1.00 32.93 21 ARG B C 1
ATOM 2348 O O . ARG B 1 23 ? -21.346 18.217 179.074 1.00 38.61 21 ARG B O 1
ATOM 2356 N N . ASN B 1 24 ? -23.523 17.700 178.787 1.00 27.09 22 ASN B N 1
ATOM 2357 C CA . ASN B 1 24 ? -23.791 18.954 178.110 1.00 24.52 22 ASN B CA 1
ATOM 2358 C C . ASN B 1 24 ? -24.062 20.007 179.177 1.00 30.17 22 ASN B C 1
ATOM 2359 O O . ASN B 1 24 ? -25.070 19.993 179.895 1.00 30.44 22 ASN B O 1
ATOM 2364 N N . THR B 1 25 ? -23.111 20.915 179.255 1.00 34.50 23 THR B N 1
ATOM 2365 C CA . THR B 1 25 ? -22.989 21.862 180.324 1.00 27.47 23 THR B CA 1
ATOM 2366 C C . THR B 1 25 ? -23.991 23.009 180.108 1.00 32.09 23 THR B C 1
ATOM 2367 O O . THR B 1 25 ? -24.240 23.822 180.993 1.00 27.99 23 THR B O 1
ATOM 2371 N N . ALA B 1 26 ? -24.594 23.030 178.924 1.00 26.97 24 ALA B N 1
ATOM 2372 C CA . ALA B 1 26 ? -25.587 24.026 178.587 1.00 27.14 24 ALA B CA 1
ATOM 2373 C C . ALA B 1 26 ? -26.936 23.660 179.155 1.00 38.01 24 ALA B C 1
ATOM 2374 O O . ALA B 1 26 ? -27.382 22.508 179.149 1.00 47.80 24 ALA B O 1
ATOM 2376 N N . THR B 1 27 ? -27.594 24.700 179.615 1.00 42.63 25 THR B N 1
ATOM 2377 C CA . THR B 1 27 ? -28.791 24.606 180.402 1.00 35.19 25 THR B CA 1
ATOM 2378 C C . THR B 1 27 ? -30.018 24.706 179.482 1.00 44.53 25 THR B C 1
ATOM 2379 O O . THR B 1 27 ? -30.990 23.979 179.671 1.00 59.09 25 THR B O 1
ATOM 2383 N N . GLU B 1 28 ? -29.948 25.573 178.468 1.00 41.57 26 GLU B N 1
ATOM 2384 C CA . GLU B 1 28 ? -31.019 25.725 177.487 1.00 35.23 26 GLU B CA 1
ATOM 2385 C C . GLU B 1 28 ? -30.789 24.848 176.247 1.00 46.92 26 GLU B C 1
ATOM 2386 O O . GLU B 1 28 ? -29.688 24.809 175.702 1.00 54.14 26 GLU B O 1
ATOM 2392 N N . GLU B 1 29 ? -31.839 24.158 175.795 1.00 55.11 27 GLU B N 1
ATOM 2393 C CA . GLU B 1 29 ? -31.732 23.205 174.682 1.00 51.18 27 GLU B CA 1
ATOM 2394 C C . GLU B 1 29 ? -31.438 23.814 173.317 1.00 47.76 27 GLU B C 1
ATOM 2395 O O . GLU B 1 29 ? -31.095 23.098 172.388 1.00 53.81 27 GLU B O 1
ATOM 2401 N N . GLY B 1 30 ? -31.578 25.125 173.183 1.00 43.49 28 GLY B N 1
ATOM 2402 C CA . GLY B 1 30 ? -31.296 25.748 171.908 1.00 52.64 28 GLY B CA 1
ATOM 2403 C C . GLY B 1 30 ? -29.854 26.194 171.779 1.00 62.63 28 GLY B C 1
ATOM 2404 O O . GLY B 1 30 ? -29.437 26.749 170.747 1.00 70.62 28 GLY B O 1
ATOM 2405 N N . ALA B 1 31 ? -29.083 25.957 172.833 1.00 51.73 29 ALA B N 1
ATOM 2406 C CA . ALA B 1 31 ? -27.735 26.493 172.881 1.00 45.51 29 ALA B CA 1
ATOM 2407 C C . ALA B 1 31 ? -26.723 25.531 172.280 1.00 55.57 29 ALA B C 1
ATOM 2408 O O . ALA B 1 31 ? -26.925 24.307 172.283 1.00 54.58 29 ALA B O 1
ATOM 2410 N N . ASP B 1 32 ? -25.639 26.096 171.751 1.00 53.10 30 ASP B N 1
ATOM 2411 C CA . ASP B 1 32 ? -24.523 25.282 171.312 1.00 51.57 30 ASP B CA 1
ATOM 2412 C C . ASP B 1 32 ? -23.994 24.618 172.558 1.00 39.57 30 ASP B C 1
ATOM 2413 O O . ASP B 1 32 ? -23.684 25.298 173.539 1.00 35.98 30 ASP B O 1
ATOM 2418 N N . PRO B 1 33 ? -23.915 23.283 172.540 1.00 41.10 31 PRO B N 1
ATOM 2419 C CA . PRO B 1 33 ? -23.459 22.562 173.730 1.00 41.54 31 PRO B CA 1
ATOM 2420 C C . PRO B 1 33 ? -21.971 22.768 173.949 1.00 39.96 31 PRO B C 1
ATOM 2421 O O . PRO B 1 33 ? -21.226 23.117 173.031 1.00 44.28 31 PRO B O 1
ATOM 2425 N N . VAL B 1 34 ? -21.571 22.608 175.199 1.00 47.48 32 VAL B N 1
ATOM 2426 C CA . VAL B 1 34 ? -20.176 22.585 175.592 1.00 43.52 32 VAL B CA 1
ATOM 2427 C C . VAL B 1 34 ? -20.113 21.387 176.522 1.00 45.24 32 VAL B C 1
ATOM 2428 O O . VAL B 1 34 ? -20.874 21.301 177.478 1.00 40.99 32 VAL B O 1
ATOM 2432 N N . TYR B 1 35 ? -19.259 20.423 176.209 1.00 43.61 33 TYR B N 1
ATOM 2433 C CA . TYR B 1 35 ? -19.315 19.158 176.921 1.00 34.64 33 TYR B CA 1
ATOM 2434 C C . TYR B 1 35 ? -18.181 19.095 177.920 1.00 44.26 33 TYR B C 1
ATOM 2435 O O . TYR B 1 35 ? -17.065 19.548 177.634 1.00 43.22 33 TYR B O 1
ATOM 2444 N N . GLU B 1 36 ? -18.476 18.553 179.097 1.00 31.44 34 GLU B N 1
ATOM 2445 C CA . GLU B 1 36 ? -17.501 18.482 180.188 1.00 33.01 34 GLU B CA 1
ATOM 2446 C C . GLU B 1 36 ? -17.716 17.171 180.918 1.00 32.45 34 GLU B C 1
ATOM 2447 O O . GLU B 1 36 ? -18.828 16.862 181.319 1.00 35.35 34 GLU B O 1
ATOM 2453 N N . GLU B 1 37 ? -16.665 16.377 181.067 1.00 37.40 35 GLU B N 1
ATOM 2454 C CA . GLU B 1 37 ? -16.838 15.046 181.634 1.00 32.66 35 GLU B CA 1
ATOM 2455 C C . GLU B 1 37 ? -17.153 15.140 183.110 1.00 34.90 35 GLU B C 1
ATOM 2456 O O . GLU B 1 37 ? -16.432 15.775 183.864 1.00 49.31 35 GLU B O 1
ATOM 2462 N N . THR B 1 38 ? -18.245 14.532 183.537 1.00 32.24 36 THR B N 1
ATOM 2463 C CA . THR B 1 38 ? -18.491 14.451 184.970 1.00 41.41 36 THR B CA 1
ATOM 2464 C C . THR B 1 38 ? -18.734 12.998 185.422 1.00 44.93 36 THR B C 1
ATOM 2465 O O . THR B 1 38 ? -19.094 12.122 184.622 1.00 35.78 36 THR B O 1
ATOM 2469 N N . THR B 1 39 ? -18.514 12.752 186.708 1.00 43.89 37 THR B N 1
ATOM 2470 C CA . THR B 1 39 ? -18.728 11.432 187.275 1.00 37.88 37 THR B CA 1
ATOM 2471 C C . THR B 1 39 ? -19.654 11.501 188.482 1.00 39.87 37 THR B C 1
ATOM 2472 O O . THR B 1 39 ? -19.510 12.368 189.337 1.00 47.29 37 THR B O 1
ATOM 2476 N N . VAL B 1 40 ? -20.606 10.579 188.546 1.00 43.85 38 VAL B N 1
ATOM 2477 C CA . VAL B 1 40 ? -21.501 10.482 189.691 1.00 38.60 38 VAL B CA 1
ATOM 2478 C C . VAL B 1 40 ? -21.459 9.066 190.288 1.00 42.52 38 VAL B C 1
ATOM 2479 O O . VAL B 1 40 ? -21.368 8.074 189.560 1.00 44.65 38 VAL B O 1
ATOM 2483 N N . GLU B 1 41 ? -21.485 8.981 191.614 1.00 40.97 39 GLU B N 1
ATOM 2484 C CA . GLU B 1 41 ? -21.499 7.696 192.296 1.00 41.31 39 GLU B CA 1
ATOM 2485 C C . GLU B 1 41 ? -22.948 7.327 192.585 1.00 47.32 39 GLU B C 1
ATOM 2486 O O . GLU B 1 41 ? -23.571 7.878 193.499 1.00 58.73 39 GLU B O 1
ATOM 2492 N N . VAL B 1 42 ? -23.481 6.408 191.786 1.00 44.98 40 VAL B N 1
ATOM 2493 C CA . VAL B 1 42 ? -24.865 5.954 191.884 1.00 38.46 40 VAL B CA 1
ATOM 2494 C C . VAL B 1 42 ? -24.986 4.769 192.841 1.00 45.12 40 VAL B C 1
ATOM 2495 O O . VAL B 1 42 ? -24.187 3.836 192.779 1.00 46.16 40 VAL B O 1
ATOM 2499 N N . PRO B 1 43 ? -25.989 4.797 193.732 1.00 50.15 41 PRO B N 1
ATOM 2500 C CA . PRO B 1 43 ? -26.206 3.657 194.630 1.00 43.12 41 PRO B CA 1
ATOM 2501 C C . PRO B 1 43 ? -26.805 2.463 193.890 1.00 46.30 41 PRO B C 1
ATOM 2502 O O . PRO B 1 43 ? -27.747 2.642 193.118 1.00 44.97 41 PRO B O 1
ATOM 2506 N N . VAL B 1 44 ? -26.263 1.267 194.112 1.00 48.08 42 VAL B N 1
ATOM 2507 C CA . VAL B 1 44 ? -26.836 0.053 193.524 1.00 43.05 42 VAL B CA 1
ATOM 2508 C C . VAL B 1 44 ? -28.060 -0.369 194.320 1.00 45.10 42 VAL B C 1
ATOM 2509 O O . VAL B 1 44 ? -28.076 -0.237 195.540 1.00 57.82 42 VAL B O 1
ATOM 2513 N N . ASP B 1 45 ? -29.070 -0.878 193.624 1.00 41.75 43 ASP B N 1
ATOM 2514 C CA . ASP B 1 45 ? -30.378 -1.164 194.210 1.00 48.23 43 ASP B CA 1
ATOM 2515 C C . ASP B 1 45 ? -30.950 0.067 194.920 1.00 46.07 43 ASP B C 1
ATOM 2516 O O . ASP B 1 45 ? -31.298 -0.015 196.096 1.00 44.45 43 ASP B O 1
ATOM 2521 N N . PRO B 1 46 ? -31.054 1.212 194.211 1.00 44.92 44 PRO B N 1
ATOM 2522 C CA . PRO B 1 46 ? -31.617 2.412 194.849 1.00 44.11 44 PRO B CA 1
ATOM 2523 C C . PRO B 1 46 ? -33.060 2.167 195.285 1.00 46.38 44 PRO B C 1
ATOM 2524 O O . PRO B 1 46 ? -33.756 1.363 194.655 1.00 47.67 44 PRO B O 1
ATOM 2528 N N . GLN B 1 47 ? -33.502 2.852 196.335 1.00 45.04 45 GLN B N 1
ATOM 2529 C CA . GLN B 1 47 ? -34.769 2.516 196.979 1.00 44.29 45 GLN B CA 1
ATOM 2530 C C . GLN B 1 47 ? -35.894 3.543 196.735 1.00 48.59 45 GLN B C 1
ATOM 2531 O O . GLN B 1 47 ? -37.069 3.271 197.008 1.00 50.63 45 GLN B O 1
ATOM 2537 N N . ARG B 1 48 ? -35.521 4.709 196.207 1.00 43.51 46 ARG B N 1
ATOM 2538 C CA . ARG B 1 48 ? -36.449 5.804 195.938 1.00 36.46 46 ARG B CA 1
ATOM 2539 C C . ARG B 1 48 ? -35.951 6.578 194.738 1.00 40.01 46 ARG B C 1
ATOM 2540 O O . ARG B 1 48 ? -35.208 7.547 194.903 1.00 48.43 46 ARG B O 1
ATOM 2548 N N . ILE B 1 49 ? -36.350 6.171 193.535 1.00 40.49 47 ILE B N 1
ATOM 2549 C CA . ILE B 1 49 ? -35.841 6.800 192.313 1.00 31.13 47 ILE B CA 1
ATOM 2550 C C . ILE B 1 49 ? -36.795 7.869 191.780 1.00 35.28 47 ILE B C 1
ATOM 2551 O O . ILE B 1 49 ? -38.000 7.644 191.672 1.00 40.01 47 ILE B O 1
ATOM 2556 N N . VAL B 1 50 ? -36.256 9.036 191.448 1.00 37.85 48 VAL B N 1
ATOM 2557 C CA . VAL B 1 50 ? -37.045 10.095 190.821 1.00 35.15 48 VAL B CA 1
ATOM 2558 C C . VAL B 1 50 ? -36.563 10.201 189.387 1.00 34.59 48 VAL B C 1
ATOM 2559 O O . VAL B 1 50 ? -35.360 10.183 189.145 1.00 45.97 48 VAL B O 1
ATOM 2563 N N . VAL B 1 51 ? -37.485 10.269 188.429 1.00 24.78 49 VAL B N 1
ATOM 2564 C CA . VAL B 1 51 ? -37.092 10.250 187.014 1.00 28.55 49 VAL B CA 1
ATOM 2565 C C . VAL B 1 51 ? -37.794 11.325 186.189 1.00 30.24 49 VAL B C 1
ATOM 2566 O O . VAL B 1 51 ? -39.017 11.388 186.183 1.00 37.86 49 VAL B O 1
ATOM 2570 N N . PHE B 1 52 ? -37.025 12.153 185.486 1.00 19.66 50 PHE B N 1
ATOM 2571 C CA . PHE B 1 52 ? -37.611 13.187 184.631 1.00 28.76 50 PHE B CA 1
ATOM 2572 C C . PHE B 1 52 ? -37.639 12.825 183.141 1.00 25.24 50 PHE B C 1
ATOM 2573 O O . PHE B 1 52 ? -38.378 13.432 182.367 1.00 38.31 50 PHE B O 1
ATOM 2581 N N . ASP B 1 53 ? -36.817 11.858 182.746 1.00 29.18 51 ASP B N 1
ATOM 2582 C CA . ASP B 1 53 ? -36.651 11.454 181.340 1.00 26.40 51 ASP B CA 1
ATOM 2583 C C . ASP B 1 53 ? -37.483 10.194 181.105 1.00 32.96 51 ASP B C 1
ATOM 2584 O O . ASP B 1 53 ? -37.141 9.121 181.607 1.00 35.60 51 ASP B O 1
ATOM 2597 N N . ALA B 1 55 ? -37.721 8.131 178.888 1.00 29.10 53 ALA B N 1
ATOM 2598 C CA . ALA B 1 55 ? -37.028 6.975 178.347 1.00 27.64 53 ALA B CA 1
ATOM 2599 C C . ALA B 1 55 ? -36.352 6.166 179.452 1.00 32.81 53 ALA B C 1
ATOM 2600 O O . ALA B 1 55 ? -36.341 4.928 179.425 1.00 29.21 53 ALA B O 1
ATOM 2602 N N . ALA B 1 56 ? -35.781 6.864 180.427 1.00 30.85 54 ALA B N 1
ATOM 2603 C CA . ALA B 1 56 ? -35.208 6.171 181.575 1.00 25.26 54 ALA B CA 1
ATOM 2604 C C . ALA B 1 56 ? -36.306 5.574 182.449 1.00 25.84 54 ALA B C 1
ATOM 2605 O O . ALA B 1 56 ? -36.129 4.501 183.011 1.00 34.25 54 ALA B O 1
ATOM 2607 N N . LEU B 1 57 ? -37.444 6.260 182.553 1.00 34.95 55 LEU B N 1
ATOM 2608 C CA . LEU B 1 57 ? -38.571 5.722 183.313 1.00 35.83 55 LEU B CA 1
ATOM 2609 C C . LEU B 1 57 ? -38.989 4.417 182.667 1.00 32.91 55 LEU B C 1
ATOM 2610 O O . LEU B 1 57 ? -39.181 3.419 183.348 1.00 37.06 55 LEU B O 1
ATOM 2615 N N . ASP B 1 58 ? -39.111 4.442 181.346 1.00 30.80 56 ASP B N 1
ATOM 2616 C CA . ASP B 1 58 ? -39.482 3.269 180.564 1.00 34.37 56 ASP B CA 1
ATOM 2617 C C . ASP B 1 58 ? -38.583 2.081 180.907 1.00 41.92 56 ASP B C 1
ATOM 2618 O O . ASP B 1 58 ? -39.073 1.011 181.275 1.00 49.33 56 ASP B O 1
ATOM 2623 N N . THR B 1 59 ? -37.273 2.275 180.786 1.00 35.60 57 THR B N 1
ATOM 2624 C CA . THR B 1 59 ? -36.324 1.173 180.956 1.00 36.40 57 THR B CA 1
ATOM 2625 C C . THR B 1 59 ? -36.310 0.640 182.395 1.00 40.90 57 THR B C 1
ATOM 2626 O O . THR B 1 59 ? -36.309 -0.586 182.618 1.00 35.29 57 THR B O 1
ATOM 2630 N N . ILE B 1 60 ? -36.306 1.554 183.367 1.00 38.51 58 ILE B N 1
ATOM 2631 C CA . ILE B 1 60 ? -36.312 1.138 184.765 1.00 32.64 58 ILE B CA 1
ATOM 2632 C C . ILE B 1 60 ? -37.521 0.251 185.016 1.00 39.25 58 ILE B C 1
ATOM 2633 O O . ILE B 1 60 ? -37.411 -0.776 185.673 1.00 44.28 58 ILE B O 1
ATOM 2638 N N . GLY B 1 61 ? -38.665 0.618 184.446 1.00 40.05 59 GLY B N 1
ATOM 2639 C CA . GLY B 1 61 ? -39.852 -0.219 184.535 1.00 38.20 59 GLY B CA 1
ATOM 2640 C C . GLY B 1 61 ? -39.636 -1.609 183.948 1.00 41.79 59 GLY B C 1
ATOM 2641 O O . GLY B 1 61 ? -39.972 -2.618 184.573 1.00 38.67 59 GLY B O 1
ATOM 2642 N N . ALA B 1 62 ? -39.050 -1.650 182.755 1.00 35.25 60 ALA B N 1
ATOM 2643 C CA . ALA B 1 62 ? -38.890 -2.887 181.997 1.00 34.60 60 ALA B CA 1
ATOM 2644 C C . ALA B 1 62 ? -37.896 -3.852 182.629 1.00 47.09 60 ALA B C 1
ATOM 2645 O O . ALA B 1 62 ? -37.887 -5.048 182.307 1.00 51.93 60 ALA B O 1
ATOM 2647 N N . LEU B 1 63 ? -37.046 -3.319 183.504 1.00 45.27 61 LEU B N 1
ATOM 2648 C CA . LEU B 1 63 ? -36.074 -4.135 184.218 1.00 44.43 61 LEU B CA 1
ATOM 2649 C C . LEU B 1 63 ? -36.607 -4.483 185.609 1.00 48.69 61 LEU B C 1
ATOM 2650 O O . LEU B 1 63 ? -35.895 -5.040 186.446 1.00 57.97 61 LEU B O 1
ATOM 2655 N N . GLY B 1 64 ? -37.874 -4.149 185.845 1.00 47.17 62 GLY B N 1
ATOM 2656 C CA . GLY B 1 64 ? -38.558 -4.527 187.071 1.00 39.82 62 GLY B CA 1
ATOM 2657 C C . GLY B 1 64 ? -38.582 -3.467 188.157 1.00 37.51 62 GLY B C 1
ATOM 2658 O O . GLY B 1 64 ? -38.998 -3.735 189.290 1.00 39.67 62 GLY B O 1
ATOM 2659 N N . GLY B 1 65 ? -38.141 -2.261 187.813 1.00 39.01 63 GLY B N 1
ATOM 2660 C CA . GLY B 1 65 ? -37.992 -1.203 188.792 1.00 34.29 63 GLY B CA 1
ATOM 2661 C C . GLY B 1 65 ? -39.302 -0.496 189.042 1.00 40.23 63 GLY B C 1
ATOM 2662 O O . GLY B 1 65 ? -40.349 -0.864 188.486 1.00 35.19 63 GLY B O 1
ATOM 2663 N N . GLU B 1 66 ? -39.238 0.520 189.893 1.00 34.10 64 GLU B N 1
ATOM 2664 C CA . GLU B 1 66 ? -40.404 1.300 190.246 1.00 34.47 64 GLU B CA 1
ATOM 2665 C C . GLU B 1 66 ? -39.967 2.748 190.370 1.00 47.64 64 GLU B C 1
ATOM 2666 O O . GLU B 1 66 ? -38.865 3.034 190.840 1.00 53.04 64 GLU B O 1
ATOM 2672 N N . ILE B 1 67 ? -40.829 3.667 189.956 1.00 46.32 65 ILE B N 1
ATOM 2673 C CA . ILE B 1 67 ? -40.489 5.080 190.033 1.00 39.41 65 ILE B CA 1
ATOM 2674 C C . ILE B 1 67 ? -41.216 5.754 191.196 1.00 38.36 65 ILE B C 1
ATOM 2675 O O . ILE B 1 67 ? -42.418 5.596 191.357 1.00 46.85 65 ILE B O 1
ATOM 2680 N N . ALA B 1 68 ? -40.477 6.490 192.014 1.00 36.56 66 ALA B N 1
ATOM 2681 C CA . ALA B 1 68 ? -41.034 7.056 193.233 1.00 33.44 66 ALA B CA 1
ATOM 2682 C C . ALA B 1 68 ? -41.559 8.461 192.989 1.00 45.46 66 ALA B C 1
ATOM 2683 O O . ALA B 1 68 ? -42.479 8.919 193.661 1.00 40.30 66 ALA B O 1
ATOM 2685 N N . GLY B 1 69 ? -40.951 9.149 192.032 1.00 37.24 67 GLY B N 1
ATOM 2686 C CA . GLY B 1 69 ? -41.338 10.507 191.725 1.00 31.22 67 GLY B CA 1
ATOM 2687 C C . GLY B 1 69 ? -41.059 10.795 190.262 1.00 37.15 67 GLY B C 1
ATOM 2688 O O . GLY B 1 69 ? -40.051 10.344 189.699 1.00 34.83 67 GLY B O 1
ATOM 2689 N N . ALA B 1 70 ? -41.943 11.576 189.653 1.00 33.29 68 ALA B N 1
ATOM 2690 C CA . ALA B 1 70 ? -41.872 11.834 188.237 1.00 25.17 68 ALA B CA 1
ATOM 2691 C C . ALA B 1 70 ? -42.723 13.058 187.910 1.00 41.77 68 ALA B C 1
ATOM 2692 O O . ALA B 1 70 ? -43.596 13.460 188.707 1.00 32.66 68 ALA B O 1
ATOM 2694 N N . PRO B 1 71 ? -42.472 13.665 186.733 1.00 36.32 69 PRO B N 1
ATOM 2695 C CA . PRO B 1 71 ? -43.415 14.674 186.227 1.00 34.21 69 PRO B CA 1
ATOM 2696 C C . PRO B 1 71 ? -44.717 13.969 185.874 1.00 33.76 69 PRO B C 1
ATOM 2697 O O . PRO B 1 71 ? -44.899 13.609 184.705 1.00 27.03 69 PRO B O 1
ATOM 2701 N N . LEU B 1 72 ? -45.596 13.766 186.854 1.00 33.47 70 LEU B N 1
ATOM 2702 C CA . LEU B 1 72 ? -46.745 12.873 186.666 1.00 35.92 70 LEU B CA 1
ATOM 2703 C C . LEU B 1 72 ? -47.629 13.190 185.466 1.00 35.23 70 LEU B C 1
ATOM 2704 O O . LEU B 1 72 ? -48.060 12.271 184.759 1.00 48.51 70 LEU B O 1
ATOM 2709 N N . ASP B 1 73 ? -47.884 14.477 185.233 1.00 33.36 71 ASP B N 1
ATOM 2710 C CA . ASP B 1 73 ? -48.816 14.910 184.187 1.00 43.89 71 ASP B CA 1
ATOM 2711 C C . ASP B 1 73 ? -48.296 14.607 182.790 1.00 37.37 71 ASP B C 1
ATOM 2712 O O . ASP B 1 73 ? -49.025 14.782 181.820 1.00 50.77 71 ASP B O 1
ATOM 2717 N N . SER B 1 74 ? -47.038 14.171 182.702 1.00 31.54 72 SER B N 1
ATOM 2718 C CA . SER B 1 74 ? -46.337 13.956 181.429 1.00 30.31 72 SER B CA 1
ATOM 2719 C C . SER B 1 74 ? -46.014 12.488 181.185 1.00 36.14 72 SER B C 1
ATOM 2720 O O . SER B 1 74 ? -45.445 12.139 180.155 1.00 45.04 72 SER B O 1
ATOM 2723 N N . VAL B 1 75 ? -46.329 11.636 182.153 1.00 38.83 73 VAL B N 1
ATOM 2724 C CA . VAL B 1 75 ? -46.024 10.223 182.034 1.00 28.82 73 VAL B CA 1
ATOM 2725 C C . VAL B 1 75 ? -47.057 9.610 181.120 1.00 35.58 73 VAL B C 1
ATOM 2726 O O . VAL B 1 75 ? -48.259 9.702 181.392 1.00 39.14 73 VAL B O 1
ATOM 2730 N N . PRO B 1 76 ? -46.596 8.987 180.025 1.00 34.79 74 PRO B N 1
ATOM 2731 C CA . PRO B 1 76 ? -47.437 8.354 179.002 1.00 29.29 74 PRO B CA 1
ATOM 2732 C C . PRO B 1 76 ? -48.249 7.233 179.605 1.00 31.28 74 PRO B C 1
ATOM 2733 O O . PRO B 1 76 ? -47.799 6.608 180.564 1.00 43.99 74 PRO B O 1
ATOM 2737 N N A ASP B 1 77 ? -49.435 6.979 179.067 0.52 35.35 75 ASP B N 1
ATOM 2738 N N B ASP B 1 77 ? -49.421 6.966 179.035 0.48 35.37 75 ASP B N 1
ATOM 2739 C CA A ASP B 1 77 ? -50.287 5.929 179.616 0.52 37.32 75 ASP B CA 1
ATOM 2740 C CA B ASP B 1 77 ? -50.297 5.914 179.544 0.48 40.23 75 ASP B CA 1
ATOM 2741 C C A ASP B 1 77 ? -49.572 4.572 179.647 0.52 37.93 75 ASP B C 1
ATOM 2742 C C B ASP B 1 77 ? -49.600 4.563 179.618 0.48 38.10 75 ASP B C 1
ATOM 2743 O O A ASP B 1 77 ? -49.726 3.809 180.595 0.52 42.76 75 ASP B O 1
ATOM 2744 O O B ASP B 1 77 ? -49.800 3.797 180.557 0.48 42.92 75 ASP B O 1
ATOM 2753 N N . TYR B 1 78 ? -48.768 4.281 178.629 1.00 34.53 76 TYR B N 1
ATOM 2754 C CA . TYR B 1 78 ? -48.111 2.989 178.560 1.00 34.67 76 TYR B CA 1
ATOM 2755 C C . TYR B 1 78 ? -46.987 2.776 179.565 1.00 36.37 76 TYR B C 1
ATOM 2756 O O . TYR B 1 78 ? -46.516 1.644 179.736 1.00 43.73 76 TYR B O 1
ATOM 2765 N N . LEU B 1 79 ? -46.570 3.851 180.235 1.00 39.68 77 LEU B N 1
ATOM 2766 C CA . LEU B 1 79 ? -45.539 3.749 181.274 1.00 36.48 77 LEU B CA 1
ATOM 2767 C C . LEU B 1 79 ? -46.103 4.004 182.664 1.00 31.29 77 LEU B C 1
ATOM 2768 O O . LEU B 1 79 ? -45.410 3.828 183.657 1.00 30.96 77 LEU B O 1
ATOM 2773 N N . GLU B 1 80 ? -47.367 4.408 182.732 1.00 33.20 78 GLU B N 1
ATOM 2774 C CA . GLU B 1 80 ? -47.991 4.748 184.009 1.00 40.95 78 GLU B CA 1
ATOM 2775 C C . GLU B 1 80 ? -47.871 3.639 185.044 1.00 40.37 78 GLU B C 1
ATOM 2776 O O . GLU B 1 80 ? -47.765 3.916 186.237 1.00 45.57 78 GLU B O 1
ATOM 2782 N N . GLU B 1 81 ? -47.859 2.390 184.579 1.00 40.33 79 GLU B N 1
ATOM 2783 C CA . GLU B 1 81 ? -47.848 1.224 185.473 1.00 38.91 79 GLU B CA 1
ATOM 2784 C C . GLU B 1 81 ? -46.607 1.101 186.323 1.00 41.28 79 GLU B C 1
ATOM 2785 O O . GLU B 1 81 ? -46.645 0.482 187.384 1.00 48.63 79 GLU B O 1
ATOM 2791 N N . TYR B 1 82 ? -45.517 1.698 185.852 1.00 40.35 80 TYR B N 1
ATOM 2792 C CA . TYR B 1 82 ? -44.233 1.610 186.526 1.00 33.97 80 TYR B CA 1
ATOM 2793 C C . TYR B 1 82 ? -44.067 2.657 187.655 1.00 40.62 80 TYR B C 1
ATOM 2794 O O . TYR B 1 82 ? -43.024 2.720 188.316 1.00 32.99 80 TYR B O 1
ATOM 2803 N N . LEU B 1 83 ? -45.091 3.477 187.883 1.00 39.70 81 LEU B N 1
ATOM 2804 C CA . LEU B 1 83 ? -45.066 4.385 189.028 1.00 34.50 81 LEU B CA 1
ATOM 2805 C C . LEU B 1 83 ? -45.431 3.656 190.318 1.00 45.26 81 LEU B C 1
ATOM 2806 O O . LEU B 1 83 ? -46.249 2.730 190.329 1.00 48.25 81 LEU B O 1
ATOM 2811 N N . ALA B 1 84 ? -44.795 4.082 191.401 1.00 44.74 82 ALA B N 1
ATOM 2812 C CA . ALA B 1 84 ? -45.152 3.667 192.742 1.00 40.49 82 ALA B CA 1
ATOM 2813 C C . ALA B 1 84 ? -46.585 4.099 193.039 1.00 54.95 82 ALA B C 1
ATOM 2814 O O . ALA B 1 84 ? -47.079 5.060 192.445 1.00 58.93 82 ALA B O 1
ATOM 2816 N N . ASP B 1 85 ? -47.256 3.408 193.957 1.00 56.59 83 ASP B N 1
ATOM 2817 C CA . ASP B 1 85 ? -48.648 3.743 194.253 1.00 62.80 83 ASP B CA 1
ATOM 2818 C C . ASP B 1 85 ? -48.761 5.107 194.900 1.00 59.47 83 ASP B C 1
ATOM 2819 O O . ASP B 1 85 ? -49.805 5.749 194.833 1.00 71.80 83 ASP B O 1
ATOM 2824 N N . ASP B 1 86 ? -47.684 5.546 195.532 1.00 56.95 84 ASP B N 1
ATOM 2825 C CA . ASP B 1 86 ? -47.699 6.823 196.231 1.00 67.87 84 ASP B CA 1
ATOM 2826 C C . ASP B 1 86 ? -46.792 7.828 195.526 1.00 63.04 84 ASP B C 1
ATOM 2827 O O . ASP B 1 86 ? -46.332 8.797 196.138 1.00 58.90 84 ASP B O 1
ATOM 2832 N N . ALA B 1 87 ? -46.541 7.598 194.239 1.00 41.09 85 ALA B N 1
ATOM 2833 C CA . ALA B 1 87 ? -45.551 8.391 193.522 1.00 42.87 85 ALA B CA 1
ATOM 2834 C C . ALA B 1 87 ? -45.895 9.866 193.607 1.00 47.65 85 ALA B C 1
ATOM 2835 O O . ALA B 1 87 ? -47.067 10.249 193.489 1.00 46.88 85 ALA B O 1
ATOM 2837 N N . PHE B 1 88 ? -44.871 10.678 193.857 1.00 36.18 86 PHE B N 1
ATOM 2838 C CA . PHE B 1 88 ? -45.061 12.098 194.061 1.00 40.14 86 PHE B CA 1
ATOM 2839 C C . PHE B 1 88 ? -44.701 12.850 192.780 1.00 51.07 86 PHE B C 1
ATOM 2840 O O . PHE B 1 88 ? -43.929 12.338 191.946 1.00 43.37 86 PHE B O 1
ATOM 2848 N N . ASN B 1 89 ? -45.276 14.046 192.615 1.00 41.74 87 ASN B N 1
ATOM 2849 C CA . ASN B 1 89 ? -45.020 14.853 191.425 1.00 41.61 87 ASN B CA 1
ATOM 2850 C C . ASN B 1 89 ? -43.727 15.661 191.574 1.00 43.99 87 ASN B C 1
ATOM 2851 O O . ASN B 1 89 ? -43.607 16.484 192.480 1.00 56.69 87 ASN B O 1
ATOM 2856 N N . ALA B 1 90 ? -42.759 15.430 190.694 1.00 37.32 88 ALA B N 1
ATOM 2857 C CA . ALA B 1 90 ? -41.429 16.032 190.872 1.00 40.12 88 ALA B CA 1
ATOM 2858 C C . ALA B 1 90 ? -41.248 17.329 190.102 1.00 39.98 88 ALA B C 1
ATOM 2859 O O . ALA B 1 90 ? -40.238 18.007 190.260 1.00 45.57 88 ALA B O 1
ATOM 2861 N N . GLY B 1 91 ? -42.214 17.660 189.252 1.00 35.86 89 GLY B N 1
ATOM 2862 C CA . GLY B 1 91 ? -42.076 18.814 188.386 1.00 29.46 89 GLY B CA 1
ATOM 2863 C C . GLY B 1 91 ? -42.730 18.595 187.038 1.00 31.29 89 GLY B C 1
ATOM 2864 O O . GLY B 1 91 ? -43.832 18.055 186.963 1.00 43.55 89 GLY B O 1
ATOM 2865 N N . THR B 1 92 ? -42.055 19.033 185.979 1.00 26.13 90 THR B N 1
ATOM 2866 C CA . THR B 1 92 ? -42.497 18.781 184.607 1.00 33.47 90 THR B CA 1
ATOM 2867 C C . THR B 1 92 ? -41.299 18.228 183.851 1.00 29.84 90 THR B C 1
ATOM 2868 O O . THR B 1 92 ? -40.260 17.977 184.464 1.00 26.09 90 THR B O 1
ATOM 2872 N N . LEU B 1 93 ? -41.431 18.051 182.535 1.00 21.60 91 LEU B N 1
ATOM 2873 C CA . LEU B 1 93 ? -40.337 17.514 181.726 1.00 28.94 91 LEU B CA 1
ATOM 2874 C C . LEU B 1 93 ? -39.156 18.477 181.688 1.00 36.33 91 LEU B C 1
ATOM 2875 O O . LEU B 1 93 ? -38.035 18.088 181.351 1.00 30.16 91 LEU B O 1
ATOM 2880 N N . PHE B 1 94 ? -39.416 19.733 182.045 1.00 25.19 92 PHE B N 1
ATOM 2881 C CA . PHE B 1 94 ? -38.435 20.793 181.884 1.00 25.28 92 PHE B CA 1
ATOM 2882 C C . PHE B 1 94 ? -37.968 21.381 183.198 1.00 28.91 92 PHE B C 1
ATOM 2883 O O . PHE B 1 94 ? -36.944 22.062 183.250 1.00 37.22 92 PHE B O 1
ATOM 2891 N N . GLU B 1 95 ? -38.730 21.147 184.254 1.00 27.94 93 GLU B N 1
ATOM 2892 C CA . GLU B 1 95 ? -38.529 21.886 185.496 1.00 27.58 93 GLU B CA 1
ATOM 2893 C C . GLU B 1 95 ? -38.710 21.005 186.746 1.00 34.72 93 GLU B C 1
ATOM 2894 O O . GLU B 1 95 ? -39.578 20.115 186.786 1.00 36.14 93 GLU B O 1
ATOM 2900 N N . ALA B 1 96 ? -37.911 21.249 187.778 1.00 31.38 94 ALA B N 1
ATOM 2901 C CA . ALA B 1 96 ? -38.019 20.432 188.988 1.00 28.89 94 ALA B CA 1
ATOM 2902 C C . ALA B 1 96 ? -38.560 21.222 190.171 1.00 40.63 94 ALA B C 1
ATOM 2903 O O . ALA B 1 96 ? -38.274 22.419 190.313 1.00 56.53 94 ALA B O 1
ATOM 2905 N N . ASP B 1 97 ? -39.346 20.539 191.006 1.00 43.47 95 ASP B N 1
ATOM 2906 C CA . ASP B 1 97 ? -39.819 21.068 192.284 1.00 42.51 95 ASP B CA 1
ATOM 2907 C C . ASP B 1 97 ? -38.783 20.705 193.342 1.00 40.85 95 ASP B C 1
ATOM 2908 O O . ASP B 1 97 ? -38.880 19.666 193.995 1.00 45.68 95 ASP B O 1
ATOM 2913 N N . LEU B 1 98 ? -37.785 21.565 193.502 1.00 44.13 96 LEU B N 1
ATOM 2914 C CA . LEU B 1 98 ? -36.646 21.226 194.339 1.00 41.30 96 LEU B CA 1
ATOM 2915 C C . LEU B 1 98 ? -37.000 21.180 195.824 1.00 50.96 96 LEU B C 1
ATOM 2916 O O . LEU B 1 98 ? -36.368 20.449 196.583 1.00 55.32 96 LEU B O 1
ATOM 2921 N N . ILE B 1 99 ? -38.004 21.942 196.250 1.00 47.34 97 ILE B N 1
ATOM 2922 C CA . ILE B 1 99 ? -38.363 21.885 197.668 1.00 60.40 97 ILE B CA 1
ATOM 2923 C C . ILE B 1 99 ? -39.125 20.595 197.959 1.00 53.95 97 ILE B C 1
ATOM 2924 O O . ILE B 1 99 ? -39.001 20.020 199.041 1.00 60.18 97 ILE B O 1
ATOM 2929 N N . ALA B 1 100 ? -39.878 20.126 196.969 1.00 42.87 98 ALA B N 1
ATOM 2930 C CA . ALA B 1 100 ? -40.619 18.876 197.106 1.00 42.14 98 ALA B CA 1
ATOM 2931 C C . ALA B 1 100 ? -39.668 17.694 197.114 1.00 45.55 98 ALA B C 1
ATOM 2932 O O . ALA B 1 100 ? -39.756 16.810 197.972 1.00 47.64 98 ALA B O 1
ATOM 2934 N N . ILE B 1 101 ? -38.771 17.678 196.131 1.00 38.26 99 ILE B N 1
ATOM 2935 C CA . ILE B 1 101 ? -37.843 16.573 195.972 1.00 37.20 99 ILE B CA 1
ATOM 2936 C C . ILE B 1 101 ? -36.920 16.451 197.178 1.00 43.86 99 ILE B C 1
ATOM 2937 O O . ILE B 1 101 ? -36.680 15.350 197.672 1.00 43.84 99 ILE B O 1
ATOM 2942 N N . GLU B 1 102 ? -36.418 17.587 197.654 1.00 49.48 100 GLU B N 1
ATOM 2943 C CA . GLU B 1 102 ? -35.574 17.600 198.840 1.00 54.64 100 GLU B CA 1
ATOM 2944 C C . GLU B 1 102 ? -36.298 16.931 199.993 1.00 51.13 100 GLU B C 1
ATOM 2945 O O . GLU B 1 102 ? -35.719 16.105 200.693 1.00 54.71 100 GLU B O 1
ATOM 2951 N N . ALA B 1 103 ? -37.569 17.281 200.170 1.00 51.16 101 ALA B N 1
ATOM 2952 C CA . ALA B 1 103 ? -38.392 16.692 201.223 1.00 48.40 101 ALA B CA 1
ATOM 2953 C C . ALA B 1 103 ? -38.528 15.187 201.043 1.00 48.35 101 ALA B C 1
ATOM 2954 O O . ALA B 1 103 ? -38.525 14.421 202.005 1.00 54.34 101 ALA B O 1
ATOM 2956 N N . GLN B 1 104 ? -38.644 14.763 199.797 1.00 50.18 102 GLN B N 1
ATOM 2957 C CA . GLN B 1 104 ? -38.890 13.362 199.528 1.00 51.84 102 GLN B CA 1
ATOM 2958 C C . GLN B 1 104 ? -37.656 12.464 199.686 1.00 54.73 102 GLN B C 1
ATOM 2959 O O . GLN B 1 104 ? -37.769 11.238 199.655 1.00 50.83 102 GLN B O 1
ATOM 2965 N N . GLN B 1 105 ? -36.491 13.090 199.848 1.00 60.85 103 GLN B N 1
ATOM 2966 C CA . GLN B 1 105 ? -35.236 12.389 200.116 1.00 55.45 103 GLN B CA 1
ATOM 2967 C C . GLN B 1 105 ? -34.977 11.199 199.201 1.00 45.96 103 GLN B C 1
ATOM 2968 O O . GLN B 1 105 ? -34.750 10.100 199.693 1.00 53.15 103 GLN B O 1
ATOM 2974 N N . PRO B 1 106 ? -34.997 11.404 197.872 1.00 39.06 104 PRO B N 1
ATOM 2975 C CA . PRO B 1 106 ? -34.757 10.283 196.950 1.00 35.51 104 PRO B CA 1
ATOM 2976 C C . PRO B 1 106 ? -33.314 9.840 197.064 1.00 39.80 104 PRO B C 1
ATOM 2977 O O . PRO B 1 106 ? -32.519 10.617 197.613 1.00 49.86 104 PRO B O 1
ATOM 2981 N N . ASP B 1 107 ? -32.966 8.647 196.579 1.00 38.20 105 ASP B N 1
ATOM 2982 C CA . ASP B 1 107 ? -31.560 8.239 196.596 1.00 35.41 105 ASP B CA 1
ATOM 2983 C C . ASP B 1 107 ? -30.939 8.130 195.217 1.00 37.60 105 ASP B C 1
ATOM 2984 O O . ASP B 1 107 ? -29.745 7.886 195.100 1.00 57.88 105 ASP B O 1
ATOM 2989 N N . LEU B 1 108 ? -31.747 8.321 194.180 1.00 31.72 106 LEU B N 1
ATOM 2990 C CA . LEU B 1 108 ? -31.257 8.361 192.801 1.00 28.66 106 LEU B CA 1
ATOM 2991 C C . LEU B 1 108 ? -32.190 9.231 191.956 1.00 33.92 106 LEU B C 1
ATOM 2992 O O . LEU B 1 108 ? -33.409 9.070 191.991 1.00 38.66 106 LEU B O 1
ATOM 2997 N N . ILE B 1 109 ? -31.626 10.169 191.212 1.00 25.41 107 ILE B N 1
ATOM 2998 C CA . ILE B 1 109 ? -32.446 11.012 190.356 1.00 34.82 107 ILE B CA 1
ATOM 2999 C C . ILE B 1 109 ? -31.956 10.846 188.936 1.00 33.21 107 ILE B C 1
ATOM 3000 O O . ILE B 1 109 ? -30.758 10.944 188.690 1.00 41.10 107 ILE B O 1
ATOM 3005 N N . VAL B 1 110 ? -32.871 10.577 188.006 1.00 29.89 108 VAL B N 1
ATOM 3006 C CA . VAL B 1 110 ? -32.487 10.412 186.608 1.00 26.32 108 VAL B CA 1
ATOM 3007 C C . VAL B 1 110 ? -33.079 11.509 185.750 1.00 27.47 108 VAL B C 1
ATOM 3008 O O . VAL B 1 110 ? -34.287 11.747 185.734 1.00 34.60 108 VAL B O 1
ATOM 3012 N N . VAL B 1 111 ? -32.199 12.158 185.013 1.00 27.17 109 VAL B N 1
ATOM 3013 C CA . VAL B 1 111 ? -32.561 13.297 184.214 1.00 24.77 109 VAL B CA 1
ATOM 3014 C C . VAL B 1 111 ? -32.062 13.025 182.791 1.00 31.12 109 VAL B C 1
ATOM 3015 O O . VAL B 1 111 ? -31.203 12.167 182.586 1.00 28.17 109 VAL B O 1
ATOM 3019 N N . GLY B 1 112 ? -32.604 13.722 181.797 1.00 31.28 110 GLY B N 1
ATOM 3020 C CA . GLY B 1 112 ? -32.150 13.530 180.426 1.00 19.77 110 GLY B CA 1
ATOM 3021 C C . GLY B 1 112 ? -32.961 14.385 179.482 1.00 28.49 110 GLY B C 1
ATOM 3022 O O . GLY B 1 112 ? -34.017 14.895 179.869 1.00 44.54 110 GLY B O 1
ATOM 3023 N N . GLY B 1 113 ? -32.474 14.543 178.253 1.00 29.71 111 GLY B N 1
ATOM 3024 C CA . GLY B 1 113 ? -33.141 15.337 177.237 1.00 27.04 111 GLY B CA 1
ATOM 3025 C C . GLY B 1 113 ? -33.543 16.735 177.683 1.00 33.79 111 GLY B C 1
ATOM 3026 O O . GLY B 1 113 ? -32.689 17.574 178.038 1.00 35.01 111 GLY B O 1
ATOM 3027 N N . ARG B 1 114 ? -34.859 16.964 177.652 1.00 26.54 112 ARG B N 1
ATOM 3028 C CA . ARG B 1 114 ? -35.484 18.207 178.085 1.00 19.11 112 ARG B CA 1
ATOM 3029 C C . ARG B 1 114 ? -35.121 18.585 179.514 1.00 31.94 112 ARG B C 1
ATOM 3030 O O . ARG B 1 114 ? -35.164 19.766 179.879 1.00 46.81 112 ARG B O 1
ATOM 3038 N N . SER B 1 115 ? -34.791 17.591 180.331 1.00 18.05 113 SER B N 1
ATOM 3039 C CA . SER B 1 115 ? -34.449 17.872 181.716 1.00 22.50 113 SER B CA 1
ATOM 3040 C C . SER B 1 115 ? -32.949 17.850 181.990 1.00 23.20 113 SER B C 1
ATOM 3041 O O . SER B 1 115 ? -32.528 18.000 183.135 1.00 22.88 113 SER B O 1
ATOM 3044 N N . SER B 1 116 ? -32.142 17.679 180.951 1.00 20.18 114 SER B N 1
ATOM 3045 C CA . SER B 1 116 ? -30.711 17.503 181.173 1.00 28.22 114 SER B CA 1
ATOM 3046 C C . SER B 1 116 ? -30.145 18.696 181.955 1.00 31.03 114 SER B C 1
ATOM 3047 O O . SER B 1 116 ? -29.273 18.525 182.796 1.00 32.99 114 SER B O 1
ATOM 3050 N N . GLY B 1 117 ? -30.698 19.886 181.717 1.00 26.13 115 GLY B N 1
ATOM 3051 C CA . GLY B 1 117 ? -30.208 21.093 182.351 1.00 22.59 115 GLY B CA 1
ATOM 3052 C C . GLY B 1 117 ? -30.435 21.143 183.845 1.00 23.91 115 GLY B C 1
ATOM 3053 O O . GLY B 1 117 ? -29.754 21.878 184.561 1.00 31.12 115 GLY B O 1
ATOM 3054 N N . LEU B 1 118 ? -31.397 20.362 184.319 1.00 27.06 116 LEU B N 1
ATOM 3055 C CA . LEU B 1 118 ? -31.685 20.276 185.745 1.00 27.17 116 LEU B CA 1
ATOM 3056 C C . LEU B 1 118 ? -30.601 19.563 186.551 1.00 31.71 116 LEU B C 1
ATOM 3057 O O . LEU B 1 118 ? -30.653 19.542 187.777 1.00 31.37 116 LEU B O 1
ATOM 3062 N N . TRP B 1 119 ? -29.640 18.960 185.860 1.00 33.43 117 TRP B N 1
ATOM 3063 C CA . TRP B 1 119 ? -28.661 18.104 186.510 1.00 21.90 117 TRP B CA 1
ATOM 3064 C C . TRP B 1 119 ? -28.008 18.679 187.766 1.00 30.06 117 TRP B C 1
ATOM 3065 O O . TRP B 1 119 ? -28.071 18.074 188.840 1.00 37.03 117 TRP B O 1
ATOM 3076 N N . ALA B 1 120 ? -27.387 19.844 187.642 1.00 36.13 118 ALA B N 1
ATOM 3077 C CA . ALA B 1 120 ? -26.626 20.400 188.766 1.00 33.95 118 ALA B CA 1
ATOM 3078 C C . ALA B 1 120 ? -27.485 20.729 189.991 1.00 37.39 118 ALA B C 1
ATOM 3079 O O . ALA B 1 120 ? -27.044 20.553 191.124 1.00 39.73 118 ALA B O 1
ATOM 3081 N N . ASP B 1 121 ? -28.706 21.206 189.763 1.00 42.56 119 ASP B N 1
ATOM 3082 C CA . ASP B 1 121 ? -29.614 21.461 190.871 1.00 37.79 119 ASP B CA 1
ATOM 3083 C C . ASP B 1 121 ? -30.053 20.161 191.553 1.00 37.97 119 ASP B C 1
ATOM 3084 O O . ASP B 1 121 ? -30.070 20.076 192.781 1.00 43.11 119 ASP B O 1
ATOM 3089 N N . LEU B 1 122 ? -30.400 19.149 190.763 1.00 31.48 120 LEU B N 1
ATOM 3090 C CA . LEU B 1 122 ? -30.845 17.888 191.343 1.00 32.32 120 LEU B CA 1
ATOM 3091 C C . LEU B 1 122 ? -29.717 17.174 192.106 1.00 42.40 120 LEU B C 1
ATOM 3092 O O . LEU B 1 122 ? -29.928 16.632 193.199 1.00 44.33 120 LEU B O 1
ATOM 3097 N N . ASN B 1 123 ? -28.511 17.218 191.553 1.00 34.71 121 ASN B N 1
ATOM 3098 C CA . ASN B 1 123 ? -27.362 16.562 192.167 1.00 28.14 121 ASN B CA 1
ATOM 3099 C C . ASN B 1 123 ? -27.008 17.112 193.567 1.00 35.16 121 ASN B C 1
ATOM 3100 O O . ASN B 1 123 ? -26.413 16.415 194.380 1.00 35.46 121 ASN B O 1
ATOM 3105 N N . GLU B 1 124 ? -27.394 18.352 193.856 1.00 42.37 122 GLU B N 1
ATOM 3106 C CA . GLU B 1 124 ? -27.263 18.898 195.212 1.00 38.29 122 GLU B CA 1
ATOM 3107 C C . GLU B 1 124 ? -28.157 18.172 196.215 1.00 39.43 122 GLU B C 1
ATOM 3108 O O . GLU B 1 124 ? -27.930 18.253 197.425 1.00 55.19 122 GLU B O 1
ATOM 3114 N N . ILE B 1 125 ? -29.174 17.474 195.710 1.00 35.18 123 ILE B N 1
ATOM 3115 C CA . ILE B 1 125 ? -30.143 16.789 196.557 1.00 36.18 123 ILE B CA 1
ATOM 3116 C C . ILE B 1 125 ? -29.806 15.308 196.718 1.00 40.81 123 ILE B C 1
ATOM 3117 O O . ILE B 1 125 ? -29.856 14.767 197.825 1.00 48.51 123 ILE B O 1
ATOM 3122 N N . ALA B 1 126 ? -29.476 14.658 195.606 1.00 34.27 124 ALA B N 1
ATOM 3123 C CA . ALA B 1 126 ? -29.123 13.237 195.606 1.00 34.24 124 ALA B CA 1
ATOM 3124 C C . ALA B 1 126 ? -28.396 12.944 194.313 1.00 43.53 124 ALA B C 1
ATOM 3125 O O . ALA B 1 126 ? -28.596 13.667 193.324 1.00 50.94 124 ALA B O 1
ATOM 3127 N N . PRO B 1 127 ? -27.546 11.899 194.308 1.00 36.81 125 PRO B N 1
ATOM 3128 C CA . PRO B 1 127 ? -26.789 11.553 193.098 1.00 34.55 125 PRO B CA 1
ATOM 3129 C C . PRO B 1 127 ? -27.700 11.453 191.886 1.00 34.16 125 PRO B C 1
ATOM 3130 O O . PRO B 1 127 ? -28.640 10.653 191.871 1.00 35.89 125 PRO B O 1
ATOM 3134 N N . THR B 1 128 ? -27.427 12.297 190.898 1.00 35.73 126 THR B N 1
ATOM 3135 C CA . THR B 1 128 ? -28.261 12.426 189.713 1.00 32.17 126 THR B CA 1
ATOM 3136 C C . THR B 1 128 ? -27.453 12.036 188.482 1.00 36.10 126 THR B C 1
ATOM 3137 O O . THR B 1 128 ? -26.300 12.442 188.335 1.00 35.84 126 THR B O 1
ATOM 3141 N N . ILE B 1 129 ? -28.047 11.241 187.601 1.00 34.20 127 ILE B N 1
ATOM 3142 C CA . ILE B 1 129 ? -27.399 10.954 186.332 1.00 29.72 127 ILE B CA 1
ATOM 3143 C C . ILE B 1 129 ? -28.207 11.502 185.170 1.00 38.90 127 ILE B C 1
ATOM 3144 O O . ILE B 1 129 ? -29.431 11.671 185.255 1.00 40.50 127 ILE B O 1
ATOM 3149 N N . ASP B 1 130 ? -27.489 11.754 184.082 1.00 35.85 128 ASP B N 1
ATOM 3150 C CA . ASP B 1 130 ? -28.015 12.357 182.866 1.00 30.60 128 ASP B CA 1
ATOM 3151 C C . ASP B 1 130 ? -27.876 11.321 181.745 1.00 31.87 128 ASP B C 1
ATOM 3152 O O . ASP B 1 130 ? -26.797 11.102 181.203 1.00 40.56 128 ASP B O 1
ATOM 3157 N N . LEU B 1 131 ? -28.976 10.658 181.423 1.00 30.57 129 LEU B N 1
ATOM 3158 C CA . LEU B 1 131 ? -28.953 9.609 180.416 1.00 29.02 129 LEU B CA 1
ATOM 3159 C C . LEU B 1 131 ? -29.436 10.136 179.069 1.00 33.47 129 LEU B C 1
ATOM 3160 O O . LEU B 1 131 ? -30.130 9.434 178.335 1.00 33.13 129 LEU B O 1
ATOM 3165 N N . SER B 1 132 ? -29.062 11.378 178.756 1.00 36.30 130 SER B N 1
ATOM 3166 C CA . SER B 1 132 ? -29.361 11.985 177.461 1.00 21.62 130 SER B CA 1
ATOM 3167 C C . SER B 1 132 ? -28.849 11.127 176.318 1.00 34.34 130 SER B C 1
ATOM 3168 O O . SER B 1 132 ? -27.860 10.400 176.459 1.00 51.59 130 SER B O 1
ATOM 3171 N N . LEU B 1 133 ? -29.512 11.218 175.175 1.00 36.70 131 LEU B N 1
ATOM 3172 C CA . LEU B 1 133 ? -29.036 10.509 174.003 1.00 30.21 131 LEU B CA 1
ATOM 3173 C C . LEU B 1 133 ? -27.685 11.070 173.579 1.00 38.68 131 LEU B C 1
ATOM 3174 O O . LEU B 1 133 ? -27.523 12.273 173.433 1.00 45.88 131 LEU B O 1
ATOM 3179 N N A ARG B 1 134 ? -26.718 10.187 173.377 0.47 49.42 132 ARG B N 1
ATOM 3180 N N B ARG B 1 134 ? -26.716 10.184 173.385 0.53 49.54 132 ARG B N 1
ATOM 3181 C CA A ARG B 1 134 ? -25.439 10.579 172.798 0.47 55.50 132 ARG B CA 1
ATOM 3182 C CA B ARG B 1 134 ? -25.426 10.556 172.809 0.53 55.53 132 ARG B CA 1
ATOM 3183 C C A ARG B 1 134 ? -24.931 9.508 171.830 0.47 56.89 132 ARG B C 1
ATOM 3184 C C B ARG B 1 134 ? -24.951 9.493 171.820 0.53 56.96 132 ARG B C 1
ATOM 3185 O O A ARG B 1 134 ? -24.776 8.338 172.196 0.47 53.20 132 ARG B O 1
ATOM 3186 O O B ARG B 1 134 ? -24.825 8.314 172.166 0.53 52.83 132 ARG B O 1
ATOM 3201 N N . GLY B 1 135 ? -24.687 9.919 170.588 1.00 58.76 133 GLY B N 1
ATOM 3202 C CA . GLY B 1 135 ? -24.247 9.004 169.555 1.00 56.89 133 GLY B CA 1
ATOM 3203 C C . GLY B 1 135 ? -25.440 8.483 168.783 1.00 56.23 133 GLY B C 1
ATOM 3204 O O . GLY B 1 135 ? -26.228 9.277 168.254 1.00 60.66 133 GLY B O 1
ATOM 3205 N N . SER B 1 136 ? -25.553 7.152 168.718 1.00 50.99 134 SER B N 1
ATOM 3206 C CA . SER B 1 136 ? -26.669 6.469 168.075 1.00 27.66 134 SER B CA 1
ATOM 3207 C C . SER B 1 136 ? -27.834 6.413 169.012 1.00 41.41 134 SER B C 1
ATOM 3208 O O . SER B 1 136 ? -27.651 6.364 170.230 1.00 43.58 134 SER B O 1
ATOM 3211 N N . TYR B 1 137 ? -29.035 6.375 168.446 1.00 36.16 135 TYR B N 1
ATOM 3212 C CA . TYR B 1 137 ? -30.172 5.882 169.195 1.00 37.79 135 TYR B CA 1
ATOM 3213 C C . TYR B 1 137 ? -29.799 4.487 169.720 1.00 40.48 135 TYR B C 1
ATOM 3214 O O . TYR B 1 137 ? -29.955 4.198 170.905 1.00 45.29 135 TYR B O 1
ATOM 3223 N N . LEU B 1 138 ? -29.273 3.644 168.833 1.00 34.16 136 LEU B N 1
ATOM 3224 C CA . LEU B 1 138 ? -28.884 2.290 169.210 1.00 30.67 136 LEU B CA 1
ATOM 3225 C C . LEU B 1 138 ? -27.786 2.186 170.267 1.00 41.17 136 LEU B C 1
ATOM 3226 O O . LEU B 1 138 ? -27.874 1.350 171.171 1.00 38.82 136 LEU B O 1
ATOM 3231 N N . ASP B 1 139 ? -26.750 3.015 170.152 1.00 37.62 137 ASP B N 1
ATOM 3232 C CA . ASP B 1 139 ? -25.715 3.068 171.186 1.00 34.15 137 ASP B CA 1
ATOM 3233 C C . ASP B 1 139 ? -26.302 3.532 172.516 1.00 36.96 137 ASP B C 1
ATOM 3234 O O . ASP B 1 139 ? -25.999 2.977 173.570 1.00 27.59 137 ASP B O 1
ATOM 3239 N N . THR B 1 140 ? -27.162 4.543 172.465 1.00 34.22 138 THR B N 1
ATOM 3240 C CA . THR B 1 140 ? -27.806 5.001 173.684 1.00 24.80 138 THR B CA 1
ATOM 3241 C C . THR B 1 140 ? -28.662 3.898 174.322 1.00 32.48 138 THR B C 1
ATOM 3242 O O . THR B 1 140 ? -28.625 3.703 175.551 1.00 25.09 138 THR B O 1
ATOM 3246 N N . LEU B 1 141 ? -29.407 3.172 173.482 1.00 31.65 139 LEU B N 1
ATOM 3247 C CA . LEU B 1 141 ? -30.261 2.082 173.948 1.00 26.08 139 LEU B CA 1
ATOM 3248 C C . LEU B 1 141 ? -29.438 1.075 174.730 1.00 36.61 139 LEU B C 1
ATOM 3249 O O . LEU B 1 141 ? -29.763 0.768 175.875 1.00 36.31 139 LEU B O 1
ATOM 3254 N N . GLU B 1 142 ? -28.361 0.581 174.118 1.00 32.01 140 GLU B N 1
ATOM 3255 C CA . GLU B 1 142 ? -27.530 -0.428 174.767 1.00 29.80 140 GLU B CA 1
ATOM 3256 C C . GLU B 1 142 ? -26.907 0.074 176.062 1.00 34.51 140 GLU B C 1
ATOM 3257 O O . GLU B 1 142 ? -27.101 -0.521 177.128 1.00 32.98 140 GLU B O 1
ATOM 3263 N N . GLN B 1 143 ? -26.165 1.172 175.968 1.00 28.85 141 GLN B N 1
ATOM 3264 C CA . GLN B 1 143 ? -25.515 1.731 177.144 1.00 25.41 141 GLN B CA 1
ATOM 3265 C C . GLN B 1 143 ? -26.471 1.995 178.298 1.00 30.69 141 GLN B C 1
ATOM 3266 O O . GLN B 1 143 ? -26.297 1.431 179.375 1.00 33.33 141 GLN B O 1
ATOM 3272 N N . ASN B 1 144 ? -27.499 2.803 178.076 1.00 24.25 142 ASN B N 1
ATOM 3273 C CA . ASN B 1 144 ? -28.454 3.050 179.146 1.00 22.32 142 ASN B CA 1
ATOM 3274 C C . ASN B 1 144 ? -29.118 1.795 179.756 1.00 38.82 142 ASN B C 1
ATOM 3275 O O . ASN B 1 144 ? -29.264 1.689 180.984 1.00 47.21 142 ASN B O 1
ATOM 3280 N N . THR B 1 145 ? -29.506 0.838 178.922 1.00 27.97 143 THR B N 1
ATOM 3281 C CA . THR B 1 145 ? -30.192 -0.332 179.456 1.00 32.97 143 THR B CA 1
ATOM 3282 C C . THR B 1 145 ? -29.249 -1.169 180.310 1.00 40.25 143 THR B C 1
ATOM 3283 O O . THR B 1 145 ? -29.626 -1.674 181.371 1.00 45.19 143 THR B O 1
ATOM 3287 N N . THR B 1 146 ? -28.021 -1.323 179.830 1.00 38.00 144 THR B N 1
ATOM 3288 C CA . THR B 1 146 ? -27.021 -2.089 180.550 1.00 32.66 144 THR B CA 1
ATOM 3289 C C . THR B 1 146 ? -26.678 -1.401 181.860 1.00 39.21 144 THR B C 1
ATOM 3290 O O . THR B 1 146 ? -26.659 -2.038 182.910 1.00 35.78 144 THR B O 1
ATOM 3294 N N . PHE B 1 147 ? -26.417 -0.098 181.805 1.00 36.89 145 PHE B N 1
ATOM 3295 C CA . PHE B 1 147 ? -26.086 0.619 183.023 1.00 28.17 145 PHE B CA 1
ATOM 3296 C C . PHE B 1 147 ? -27.212 0.540 184.034 1.00 35.59 145 PHE B C 1
ATOM 3297 O O . PHE B 1 147 ? -26.981 0.207 185.197 1.00 31.08 145 PHE B O 1
ATOM 3305 N N . LEU B 1 148 ? -28.428 0.863 183.594 1.00 33.13 146 LEU B N 1
ATOM 3306 C CA . LEU B 1 148 ? -29.578 0.767 184.483 1.00 33.67 146 LEU B CA 1
ATOM 3307 C C . LEU B 1 148 ? -29.710 -0.664 184.999 1.00 37.65 146 LEU B C 1
ATOM 3308 O O . LEU B 1 148 ? -30.009 -0.885 186.178 1.00 39.02 146 LEU B O 1
ATOM 3313 N N . GLY B 1 149 ? -29.442 -1.626 184.120 1.00 29.09 147 GLY B N 1
ATOM 3314 C CA . GLY B 1 149 ? -29.302 -3.010 184.519 1.00 31.43 147 GLY B CA 1
ATOM 3315 C C . GLY B 1 149 ? -28.394 -3.201 185.727 1.00 41.07 147 GLY B C 1
ATOM 3316 O O . GLY B 1 149 ? -28.798 -3.812 186.713 1.00 34.80 147 GLY B O 1
ATOM 3317 N N . LYS B 1 150 ? -27.170 -2.685 185.662 1.00 32.79 148 LYS B N 1
ATOM 3318 C CA . LYS B 1 150 ? -26.265 -2.750 186.811 1.00 40.13 148 LYS B CA 1
ATOM 3319 C C . LYS B 1 150 ? -26.814 -2.014 188.054 1.00 47.08 148 LYS B C 1
ATOM 3320 O O . LYS B 1 150 ? -26.782 -2.557 189.163 1.00 49.89 148 LYS B O 1
ATOM 3326 N N . VAL B 1 151 ? -27.328 -0.799 187.866 1.00 38.59 149 VAL B N 1
ATOM 3327 C CA . VAL B 1 151 ? -27.930 -0.060 188.976 1.00 40.06 149 VAL B CA 1
ATOM 3328 C C . VAL B 1 151 ? -29.048 -0.848 189.648 1.00 40.19 149 VAL B C 1
ATOM 3329 O O . VAL B 1 151 ? -29.073 -0.966 190.866 1.00 41.36 149 VAL B O 1
ATOM 3333 N N . LEU B 1 152 ? -29.957 -1.406 188.856 1.00 41.28 150 LEU B N 1
ATOM 3334 C CA . LEU B 1 152 ? -31.104 -2.121 189.420 1.00 39.40 150 LEU B CA 1
ATOM 3335 C C . LEU B 1 152 ? -30.803 -3.549 189.85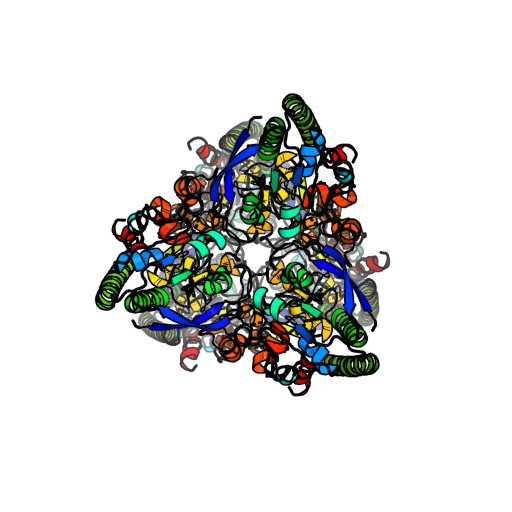2 1.00 43.91 150 LEU B C 1
ATOM 3336 O O . LEU B 1 152 ? -31.691 -4.238 190.363 1.00 39.43 150 LEU B O 1
ATOM 3341 N N . GLY B 1 153 ? -29.561 -3.990 189.649 1.00 38.35 151 GLY B N 1
ATOM 3342 C CA . GLY B 1 153 ? -29.221 -5.390 189.847 1.00 41.16 151 GLY B CA 1
ATOM 3343 C C . GLY B 1 153 ? -30.124 -6.262 188.998 1.00 47.08 151 GLY B C 1
ATOM 3344 O O . GLY B 1 153 ? -30.801 -7.161 189.497 1.00 51.21 151 GLY B O 1
ATOM 3345 N N . ALA B 1 154 ? -30.147 -5.955 187.704 1.00 50.33 152 ALA B N 1
ATOM 3346 C CA . ALA B 1 154 ? -31.012 -6.618 186.744 1.00 39.26 152 ALA B CA 1
ATOM 3347 C C . ALA B 1 154 ? -30.218 -6.860 185.483 1.00 39.17 152 ALA B C 1
ATOM 3348 O O . ALA B 1 154 ? -30.741 -6.709 184.375 1.00 37.27 152 ALA B O 1
ATOM 3350 N N . GLU B 1 155 ? -28.952 -7.241 185.663 1.00 44.47 153 GLU B N 1
ATOM 3351 C CA . GLU B 1 155 ? -28.044 -7.414 184.540 1.00 40.44 153 GLU B CA 1
ATOM 3352 C C . GLU B 1 155 ? -28.594 -8.434 183.550 1.00 41.61 153 GLU B C 1
ATOM 3353 O O . GLU B 1 155 ? -28.598 -8.190 182.348 1.00 48.41 153 GLU B O 1
ATOM 3359 N N . ALA B 1 156 ? -29.104 -9.547 184.070 1.00 41.76 154 ALA B N 1
ATOM 3360 C CA . ALA B 1 156 ? -29.689 -10.606 183.251 1.00 42.07 154 ALA B CA 1
ATOM 3361 C C . ALA B 1 156 ? -30.883 -10.169 182.411 1.00 50.07 154 ALA B C 1
ATOM 3362 O O . ALA B 1 156 ? -31.005 -10.568 181.251 1.00 52.81 154 ALA B O 1
ATOM 3364 N N . GLU B 1 157 ? -31.772 -9.377 183.011 1.00 39.78 155 GLU B N 1
ATOM 3365 C CA . GLU B 1 157 ? -32.970 -8.913 182.323 1.00 38.47 155 GLU B CA 1
ATOM 3366 C C . GLU B 1 157 ? -32.586 -7.929 181.236 1.00 42.52 155 GLU B C 1
ATOM 3367 O O . GLU B 1 157 ? -33.179 -7.912 180.149 1.00 41.58 155 GLU B O 1
ATOM 3373 N N . ALA B 1 158 ? -31.584 -7.110 181.529 1.00 47.04 156 ALA B N 1
ATOM 3374 C CA . ALA B 1 158 ? -31.123 -6.122 180.572 1.00 34.16 156 ALA B CA 1
ATOM 3375 C C . ALA B 1 158 ? -30.533 -6.820 179.358 1.00 34.05 156 ALA B C 1
ATOM 3376 O O . ALA B 1 158 ? -30.798 -6.439 178.213 1.00 32.80 156 ALA B O 1
ATOM 3378 N N . GLU B 1 159 ? -29.736 -7.854 179.613 1.00 35.59 157 GLU B N 1
ATOM 3379 C CA . GLU B 1 159 ? -29.152 -8.655 178.534 1.00 38.59 157 GLU B CA 1
ATOM 3380 C C . GLU B 1 159 ? -30.277 -9.229 177.674 1.00 40.39 157 GLU B C 1
ATOM 3381 O O . GLU B 1 159 ? -30.202 -9.231 176.444 1.00 35.03 157 GLU B O 1
ATOM 3387 N N . SER B 1 160 ? -31.336 -9.673 178.349 1.00 43.38 158 SER B N 1
ATOM 3388 C CA . SER B 1 160 ? -32.485 -10.262 177.694 1.00 36.63 158 SER B CA 1
ATOM 3389 C C . SER B 1 160 ? -33.302 -9.289 176.851 1.00 41.20 158 SER B C 1
ATOM 3390 O O . SER B 1 160 ? -33.622 -9.603 175.702 1.00 45.39 158 SER B O 1
ATOM 3393 N N . VAL B 1 161 ? -33.658 -8.128 177.400 1.00 33.65 159 VAL B N 1
ATOM 3394 C CA . VAL B 1 161 ? -34.472 -7.197 176.613 1.00 42.73 159 VAL B CA 1
ATOM 3395 C C . VAL B 1 161 ? -33.693 -6.659 175.429 1.00 42.30 159 VAL B C 1
ATOM 3396 O O . VAL B 1 161 ? -34.268 -6.434 174.362 1.00 36.31 159 VAL B O 1
ATOM 3400 N N . LEU B 1 162 ? -32.389 -6.462 175.610 1.00 38.34 160 LEU B N 1
ATOM 3401 C CA . LEU B 1 162 ? -31.561 -5.992 174.512 1.00 30.19 160 LEU B CA 1
ATOM 3402 C C . LEU B 1 162 ? -31.567 -7.005 173.374 1.00 38.99 160 LEU B C 1
ATOM 3403 O O . LEU B 1 162 ? -31.776 -6.639 172.221 1.00 43.32 160 LEU B O 1
ATOM 3408 N N . ALA B 1 163 ? -31.383 -8.281 173.695 1.00 40.43 161 ALA B N 1
ATOM 3409 C CA . ALA B 1 163 ? -31.487 -9.331 172.679 1.00 37.15 161 ALA B CA 1
ATOM 3410 C C . ALA B 1 163 ? -32.843 -9.341 171.949 1.00 39.92 161 ALA B C 1
ATOM 3411 O O . ALA B 1 163 ? -32.891 -9.493 170.727 1.00 36.10 161 ALA B O 1
ATOM 3413 N N . GLU B 1 164 ? -33.933 -9.192 172.701 1.00 32.91 162 GLU B N 1
ATOM 3414 C CA . GLU B 1 164 ? -35.268 -9.160 172.128 1.00 32.86 162 GLU B CA 1
ATOM 3415 C C . GLU B 1 164 ? -35.383 -7.980 171.157 1.00 41.37 162 GLU B C 1
ATOM 3416 O O . GLU B 1 164 ? -35.760 -8.153 169.989 1.00 39.60 162 GLU B O 1
ATOM 3422 N N . LEU B 1 165 ? -35.041 -6.784 171.632 1.00 29.77 163 LEU B N 1
ATOM 3423 C CA . LEU B 1 165 ? -35.046 -5.603 170.778 1.00 28.36 163 LEU B CA 1
ATOM 3424 C C . LEU B 1 165 ? -34.137 -5.711 169.535 1.00 34.05 163 LEU B C 1
ATOM 3425 O O . LEU B 1 165 ? -34.485 -5.195 168.481 1.00 42.12 163 LEU B O 1
ATOM 3430 N N . GLU B 1 166 ? -32.976 -6.362 169.644 1.00 29.50 164 GLU B N 1
ATOM 3431 C CA . GLU B 1 166 ? -32.085 -6.481 168.484 1.00 29.39 164 GLU B CA 1
ATOM 3432 C C . GLU B 1 166 ? -32.767 -7.312 167.415 1.00 34.46 164 GLU B C 1
ATOM 3433 O O . GLU B 1 166 ? -32.776 -6.965 166.228 1.00 40.66 164 GLU B O 1
ATOM 3439 N N . ALA B 1 167 ? -33.354 -8.414 167.864 1.00 33.36 165 ALA B N 1
ATOM 3440 C CA . ALA B 1 167 ? -34.159 -9.278 167.015 1.00 34.90 165 ALA B CA 1
ATOM 3441 C C . ALA B 1 167 ? -35.337 -8.543 166.371 1.00 41.88 165 ALA B C 1
ATOM 3442 O O . ALA B 1 167 ? -35.604 -8.716 165.182 1.00 47.95 165 ALA B O 1
ATOM 3444 N N . GLY B 1 168 ? -36.038 -7.729 167.153 1.00 30.74 166 GLY B N 1
ATOM 3445 C CA . GLY B 1 168 ? -37.201 -7.024 166.641 1.00 30.20 166 GLY B CA 1
ATOM 3446 C C . GLY B 1 168 ? -36.885 -5.885 165.689 1.00 32.97 166 GLY B C 1
ATOM 3447 O O . GLY B 1 168 ? -37.610 -5.632 164.736 1.00 29.07 166 GLY B O 1
ATOM 3448 N N . ILE B 1 169 ? -35.792 -5.186 165.957 1.00 34.43 167 ILE B N 1
ATOM 3449 C CA . ILE B 1 169 ? -35.343 -4.157 165.054 1.00 27.21 167 ILE B CA 1
ATOM 3450 C C . ILE B 1 169 ? -34.957 -4.796 163.726 1.00 32.86 167 ILE B C 1
ATOM 3451 O O . ILE B 1 169 ? -35.318 -4.290 162.663 1.00 41.88 167 ILE B O 1
ATOM 3456 N N . ALA B 1 170 ? -34.266 -5.934 163.784 1.00 29.30 168 ALA B N 1
ATOM 3457 C CA . ALA B 1 170 ? -33.872 -6.628 162.562 1.00 30.56 168 ALA B CA 1
ATOM 3458 C C . ALA B 1 170 ? -35.105 -7.084 161.812 1.00 31.37 168 ALA B C 1
ATOM 3459 O O . ALA B 1 170 ? -35.156 -7.018 160.590 1.00 35.45 168 ALA B O 1
ATOM 3461 N N . GLU B 1 171 ? -36.104 -7.534 162.558 1.00 31.67 169 GLU B N 1
ATOM 3462 C CA . GLU B 1 171 ? -37.366 -7.924 161.964 1.00 32.72 169 GLU B CA 1
ATOM 3463 C C . GLU B 1 171 ? -37.951 -6.779 161.153 1.00 36.10 169 GLU B C 1
ATOM 3464 O O . GLU B 1 171 ? -38.294 -6.955 159.979 1.00 37.98 169 GLU B O 1
ATOM 3470 N N . ALA B 1 172 ? -38.044 -5.607 161.780 1.00 32.80 170 ALA B N 1
ATOM 3471 C CA . ALA B 1 172 ? -38.547 -4.405 161.115 1.00 29.42 170 ALA B CA 1
ATOM 3472 C C . ALA B 1 172 ? -37.705 -4.000 159.899 1.00 35.70 170 ALA B C 1
ATOM 3473 O O . ALA B 1 172 ? -38.250 -3.705 158.840 1.00 35.55 170 ALA B O 1
ATOM 3475 N N . LYS B 1 173 ? -36.385 -3.970 160.037 1.00 29.13 171 LYS B N 1
ATOM 3476 C CA . LYS B 1 173 ? -35.555 -3.619 158.895 1.00 29.51 171 LYS B CA 1
ATOM 3477 C C . LYS B 1 173 ? -35.810 -4.536 157.702 1.00 42.80 171 LYS B C 1
ATOM 3478 O O . LYS B 1 173 ? -35.843 -4.083 156.549 1.00 38.06 171 LYS B O 1
ATOM 3484 N N . ALA B 1 174 ? -36.000 -5.825 157.974 1.00 42.79 172 ALA B N 1
ATOM 3485 C CA . ALA B 1 174 ? -36.327 -6.751 156.901 1.00 37.28 172 ALA B CA 1
ATOM 3486 C C . ALA B 1 174 ? -37.684 -6.394 156.275 1.00 45.25 172 ALA B C 1
ATOM 3487 O O . ALA B 1 174 ? -37.843 -6.475 155.061 1.00 45.55 172 ALA B O 1
ATOM 3489 N N . ALA B 1 175 ? -38.650 -5.974 157.095 1.00 38.82 173 ALA B N 1
ATOM 3490 C CA . ALA B 1 175 ? -39.939 -5.531 156.573 1.00 34.12 173 ALA B CA 1
ATOM 3491 C C . ALA B 1 175 ? -39.786 -4.318 155.651 1.00 39.85 173 ALA B C 1
ATOM 3492 O O . ALA B 1 175 ? -40.355 -4.285 154.562 1.00 39.26 173 ALA B O 1
ATOM 3494 N N . VAL B 1 176 ? -39.012 -3.329 156.100 1.00 31.86 174 VAL B N 1
ATOM 3495 C CA . VAL B 1 176 ? -38.750 -2.122 155.329 1.00 33.16 174 VAL B CA 1
ATOM 3496 C C . VAL B 1 176 ? -38.065 -2.432 154.001 1.00 41.03 174 VAL B C 1
ATOM 3497 O O . VAL B 1 176 ? -38.446 -1.892 152.948 1.00 39.85 174 VAL B O 1
ATOM 3501 N N . THR B 1 177 ? -37.053 -3.293 154.070 1.00 33.28 175 THR B N 1
ATOM 3502 C CA . THR B 1 177 ? -36.300 -3.717 152.904 1.00 34.83 175 THR B CA 1
ATOM 3503 C C . THR B 1 177 ? -37.186 -4.437 151.902 1.00 36.88 175 THR B C 1
ATOM 3504 O O . THR B 1 177 ? -37.032 -4.267 150.691 1.00 37.95 175 THR B O 1
ATOM 3508 N N . GLU B 1 178 ? -38.124 -5.238 152.404 1.00 38.39 176 GLU B N 1
ATOM 3509 C CA . GLU B 1 178 ? -38.990 -6.018 151.528 1.00 39.28 176 GLU B CA 1
ATOM 3510 C C . GLU B 1 178 ? -40.067 -5.137 150.892 1.00 45.29 176 GLU B C 1
ATOM 3511 O O . GLU B 1 178 ? -40.527 -5.408 149.785 1.00 56.49 176 GLU B O 1
ATOM 3517 N N . ALA B 1 179 ? -40.456 -4.076 151.592 1.00 37.62 177 ALA B N 1
ATOM 3518 C CA . ALA B 1 179 ? -41.347 -3.077 151.023 1.00 37.73 177 ALA B CA 1
ATOM 3519 C C . ALA B 1 179 ? -40.628 -2.336 149.918 1.00 38.05 177 ALA B C 1
ATOM 3520 O O . ALA B 1 179 ? -41.247 -1.742 149.050 1.00 42.52 177 ALA B O 1
ATOM 3522 N N . SER B 1 180 ? -39.307 -2.381 149.980 1.00 49.70 178 SER B N 1
ATOM 3523 C CA . SER B 1 180 ? -38.419 -1.568 149.157 1.00 52.30 178 SER B CA 1
ATOM 3524 C C . SER B 1 180 ? -38.896 -0.131 149.002 1.00 54.60 178 SER B C 1
ATOM 3525 O O . SER B 1 180 ? -39.498 0.462 149.918 1.00 52.49 178 SER B O 1
ATOM 3528 N N . GLY B 1 181 ? -38.596 0.422 147.837 1.00 48.27 179 GLY B N 1
ATOM 3529 C CA . GLY B 1 181 ? -38.992 1.769 147.525 1.00 38.20 179 GLY B CA 1
ATOM 3530 C C . GLY B 1 181 ? -38.160 2.783 148.260 1.00 36.78 179 GLY B C 1
ATOM 3531 O O . GLY B 1 181 ? -37.171 2.463 148.908 1.00 62.55 179 GLY B O 1
ATOM 3532 N N . THR B 1 182 ? -38.587 4.023 148.137 1.00 36.71 180 THR B N 1
ATOM 3533 C CA . THR B 1 182 ? -37.950 5.159 148.745 1.00 35.81 180 THR B CA 1
ATOM 3534 C C . THR B 1 182 ? -38.937 5.718 149.800 1.00 38.38 180 THR B C 1
ATOM 3535 O O . THR B 1 182 ? -40.156 5.585 149.641 1.00 39.11 180 THR B O 1
ATOM 3539 N N . GLY B 1 183 ? -38.442 6.317 150.883 1.00 33.22 181 GLY B N 1
ATOM 3540 C CA . GLY B 1 183 ? -39.350 6.851 151.887 1.00 32.23 181 GLY B CA 1
ATOM 3541 C C . GLY B 1 183 ? -39.071 8.291 152.291 1.00 45.73 181 GLY B C 1
ATOM 3542 O O . GLY B 1 183 ? -37.980 8.815 152.042 1.00 47.92 181 GLY B O 1
ATOM 3543 N N . LEU B 1 184 ? -40.059 8.939 152.903 1.00 37.18 182 LEU B N 1
ATOM 3544 C CA . LEU B 1 184 ? -39.860 10.257 153.510 1.00 31.84 182 LEU B CA 1
ATOM 3545 C C . LEU B 1 184 ? -40.596 10.326 154.834 1.00 43.32 182 LEU B C 1
ATOM 3546 O O . LEU B 1 184 ? -41.767 9.965 154.911 1.00 48.17 182 LEU B O 1
ATOM 3551 N N . GLY B 1 185 ? -39.915 10.790 155.876 1.00 30.12 183 GLY B N 1
ATOM 3552 C CA . GLY B 1 185 ? -40.544 10.959 157.173 1.00 29.38 183 GLY B CA 1
ATOM 3553 C C . GLY B 1 185 ? -40.892 12.420 157.391 1.00 44.33 183 GLY B C 1
ATOM 3554 O O . GLY B 1 185 ? -40.085 13.320 157.129 1.00 44.35 183 GLY B O 1
ATOM 3555 N N . ILE B 1 186 ? -42.108 12.677 157.850 1.00 38.53 184 ILE B N 1
ATOM 3556 C CA . ILE B 1 186 ? -42.516 14.050 158.104 1.00 31.69 184 ILE B CA 1
ATOM 3557 C C . ILE B 1 186 ? -43.067 14.227 159.510 1.00 43.57 184 ILE B C 1
ATOM 3558 O O . ILE B 1 186 ? -43.599 13.298 160.116 1.00 51.09 184 ILE B O 1
ATOM 3571 N N . VAL B 1 188 ? -45.783 16.670 161.411 1.00 34.65 186 VAL B N 1
ATOM 3572 C CA . VAL B 1 188 ? -46.822 17.680 161.229 1.00 41.37 186 VAL B CA 1
ATOM 3573 C C . VAL B 1 188 ? -47.029 18.503 162.490 1.00 52.62 186 VAL B C 1
ATOM 3574 O O . VAL B 1 188 ? -47.312 17.962 163.563 1.00 58.72 186 VAL B O 1
ATOM 3578 N N . SER B 1 189 ? -46.900 19.814 162.366 1.00 48.24 187 SER B N 1
ATOM 3579 C CA . SER B 1 189 ? -47.111 20.670 163.514 1.00 57.65 187 SER B CA 1
ATOM 3580 C C . SER B 1 189 ? -47.838 21.960 163.131 1.00 62.87 187 SER B C 1
ATOM 3581 O O . SER B 1 189 ? -47.286 22.824 162.451 1.00 66.30 187 SER B O 1
ATOM 3584 N N . GLY B 1 190 ? -49.086 22.083 163.562 1.00 56.35 188 GLY B N 1
ATOM 3585 C CA . GLY B 1 190 ? -49.820 23.305 163.320 1.00 60.10 188 GLY B CA 1
ATOM 3586 C C . GLY B 1 190 ? -50.098 23.446 161.850 1.00 66.81 188 GLY B C 1
ATOM 3587 O O . GLY B 1 190 ? -49.907 24.513 161.255 1.00 71.36 188 GLY B O 1
ATOM 3588 N N . GLY B 1 191 ? -50.536 22.341 161.257 1.00 66.77 189 GLY B N 1
ATOM 3589 C CA . GLY B 1 191 ? -50.923 22.324 159.859 1.00 56.29 189 GLY B CA 1
ATOM 3590 C C . GLY B 1 191 ? -49.741 22.433 158.922 1.00 53.54 189 GLY B C 1
ATOM 3591 O O . GLY B 1 191 ? -49.926 22.451 157.705 1.00 60.03 189 GLY B O 1
ATOM 3592 N N . GLN B 1 192 ? -48.532 22.502 159.483 1.00 54.50 190 GLN B N 1
ATOM 3593 C CA . GLN B 1 192 ? -47.318 22.611 158.676 1.00 56.68 190 GLN B CA 1
ATOM 3594 C C . GLN B 1 192 ? -46.527 21.314 158.643 1.00 60.49 190 GLN B C 1
ATOM 3595 O O . GLN B 1 192 ? -46.616 20.495 159.554 1.00 70.23 190 GLN B O 1
ATOM 3601 N N . LEU B 1 193 ? -45.753 21.139 157.580 1.00 63.12 191 LEU B N 1
ATOM 3602 C CA . LEU B 1 193 ? -44.989 19.914 157.369 1.00 53.93 191 LEU B CA 1
ATOM 3603 C C . LEU B 1 193 ? -43.484 20.161 157.513 1.00 50.63 191 LEU B C 1
ATOM 3604 O O . LEU B 1 193 ? -42.953 21.108 156.951 1.00 58.74 191 LEU B O 1
ATOM 3609 N N . SER B 1 194 ? -42.795 19.317 158.271 1.00 55.76 192 SER B N 1
ATOM 3610 C CA . SER B 1 194 ? -41.327 19.391 158.348 1.00 53.97 192 SER B CA 1
ATOM 3611 C C . SER B 1 194 ? -40.729 18.083 157.861 1.00 42.32 192 SER B C 1
ATOM 3612 O O . SER B 1 194 ? -41.182 17.012 158.258 1.00 44.67 192 SER B O 1
ATOM 3615 N N . ALA B 1 195 ? -39.718 18.160 157.005 1.00 36.69 193 ALA B N 1
ATOM 3616 C CA . ALA B 1 195 ? -39.060 16.949 156.525 1.00 43.04 193 ALA B CA 1
ATOM 3617 C C . ALA B 1 195 ? -38.088 16.373 157.559 1.00 39.00 193 ALA B C 1
ATOM 3618 O O . ALA B 1 195 ? -37.208 17.079 158.056 1.00 37.54 193 ALA B O 1
ATOM 3620 N N . LEU B 1 196 ? -38.247 15.093 157.886 1.00 32.42 194 LEU B N 1
ATOM 3621 C CA . LEU B 1 196 ? -37.223 14.405 158.672 1.00 38.93 194 LEU B CA 1
ATOM 3622 C C . LEU B 1 196 ? -36.037 13.985 157.794 1.00 40.10 194 LEU B C 1
ATOM 3623 O O . LEU B 1 196 ? -36.197 13.587 156.651 1.00 34.08 194 LEU B O 1
ATOM 3628 N N . SER B 1 197 ? -34.842 14.072 158.349 1.00 39.50 195 SER B N 1
ATOM 3629 C CA . SER B 1 197 ? -33.635 13.849 157.586 1.00 36.28 195 SER B CA 1
ATOM 3630 C C . SER B 1 197 ? -32.773 12.837 158.334 1.00 40.90 195 SER B C 1
ATOM 3631 O O . SER B 1 197 ? -32.744 12.840 159.573 1.00 49.62 195 SER B O 1
ATOM 3634 N N . PRO B 1 198 ? -32.088 11.951 157.597 1.00 35.77 196 PRO B N 1
ATOM 3635 C CA . PRO B 1 198 ? -31.075 11.064 158.176 1.00 38.28 196 PRO B CA 1
ATOM 3636 C C . PRO B 1 198 ? -30.039 11.877 158.942 1.00 54.87 196 PRO B C 1
ATOM 3637 O O . PRO B 1 198 ? -29.589 12.918 158.445 1.00 66.86 196 PRO B O 1
ATOM 3641 N N . ASN B 1 199 ? -29.660 11.411 160.128 1.00 50.92 197 ASN B N 1
ATOM 3642 C CA . ASN B 1 199 ? -28.742 12.155 160.985 1.00 49.68 197 ASN B CA 1
ATOM 3643 C C . ASN B 1 199 ? -27.328 12.115 160.441 1.00 61.51 197 ASN B C 1
ATOM 3644 O O . ASN B 1 199 ? -26.662 11.090 160.524 1.00 76.90 197 ASN B O 1
ATOM 3649 N N . THR B 1 200 ? -26.879 13.230 159.878 1.00 67.92 198 THR B N 1
ATOM 3650 C CA . THR B 1 200 ? -25.494 13.363 159.445 1.00 77.00 198 THR B CA 1
ATOM 3651 C C . THR B 1 200 ? -24.647 13.877 160.600 1.00 76.38 198 THR B C 1
ATOM 3652 O O . THR B 1 200 ? -25.034 14.818 161.297 1.00 67.74 198 THR B O 1
ATOM 3656 N N . GLY B 1 201 ? -23.484 13.264 160.788 1.00 89.93 199 GLY B N 1
ATOM 3657 C CA . GLY B 1 201 ? -22.621 13.606 161.903 1.00 103.21 199 GLY B CA 1
ATOM 3658 C C . GLY B 1 201 ? -23.089 12.884 163.148 1.00 110.52 199 GLY B C 1
ATOM 3659 O O . GLY B 1 201 ? -23.719 11.825 163.068 1.00 107.23 199 GLY B O 1
ATOM 3660 N N . ASN B 1 202 ? -22.794 13.453 164.309 1.00 119.48 200 ASN B N 1
ATOM 3661 C CA . ASN B 1 202 ? -23.235 12.833 165.549 1.00 131.72 200 ASN B CA 1
ATOM 3662 C C . ASN B 1 202 ? -23.847 13.809 166.540 1.00 127.64 200 ASN B C 1
ATOM 3663 O O . ASN B 1 202 ? -24.007 13.483 167.719 1.00 140.23 200 ASN B O 1
ATOM 3668 N N . ASP B 1 203 ? -24.193 15.001 166.063 1.00 107.65 201 ASP B N 1
ATOM 3669 C CA . ASP B 1 203 ? -24.945 15.941 166.882 1.00 91.47 201 ASP B CA 1
ATOM 3670 C C . ASP B 1 203 ? -26.295 15.306 167.218 1.00 86.40 201 ASP B C 1
ATOM 3671 O O . ASP B 1 203 ? -26.991 14.799 166.331 1.00 80.46 201 ASP B O 1
ATOM 3676 N N . PRO B 1 204 ? -26.641 15.281 168.514 1.00 79.78 202 PRO B N 1
ATOM 3677 C CA . PRO B 1 204 ? -27.763 14.469 168.997 1.00 72.90 202 PRO B CA 1
ATOM 3678 C C . PRO B 1 204 ? -29.124 15.098 168.758 1.00 64.91 202 PRO B C 1
ATOM 3679 O O . PRO B 1 204 ? -30.141 14.396 168.837 1.00 68.83 202 PRO B O 1
ATOM 3683 N N . ARG B 1 205 ? -29.152 16.394 168.473 1.00 61.88 203 ARG B N 1
ATOM 3684 C CA . ARG B 1 205 ? -30.401 17.031 168.067 1.00 72.44 203 ARG B CA 1
ATOM 3685 C C . ARG B 1 205 ? -31.032 16.306 166.856 1.00 70.99 203 ARG B C 1
ATOM 3686 O O . ARG B 1 205 ? -32.261 16.150 166.769 1.00 72.36 203 ARG B O 1
ATOM 3694 N N . GLY B 1 206 ? -30.177 15.814 165.960 1.00 57.75 204 GLY B N 1
ATOM 3695 C CA . GLY B 1 206 ? -30.620 15.240 164.705 1.00 37.59 204 GLY B CA 1
ATOM 3696 C C . GLY B 1 206 ? -31.059 13.797 164.760 1.00 53.22 204 GLY B C 1
ATOM 3697 O O . GLY B 1 206 ? -31.739 13.332 163.836 1.00 56.15 204 GLY B O 1
ATOM 3698 N N . ALA B 1 207 ? -30.683 13.099 165.837 1.00 52.59 205 ALA B N 1
ATOM 3699 C CA . ALA B 1 207 ? -30.892 11.654 165.964 1.00 34.80 205 ALA B CA 1
ATOM 3700 C C . ALA B 1 207 ? -32.356 11.282 165.896 1.00 45.96 205 ALA B C 1
ATOM 3701 O O . ALA B 1 207 ? -32.733 10.297 165.249 1.00 51.92 205 ALA B O 1
ATOM 3703 N N . ARG B 1 208 ? -33.185 12.066 166.573 1.00 46.74 206 ARG B N 1
ATOM 3704 C CA . ARG B 1 208 ? -34.604 11.745 166.647 1.00 40.43 206 ARG B CA 1
ATOM 3705 C C . ARG B 1 208 ? -35.253 11.773 165.279 1.00 42.48 206 ARG B C 1
ATOM 3706 O O . ARG B 1 208 ? -36.016 10.875 164.918 1.00 48.24 206 ARG B O 1
ATOM 3714 N N . GLY B 1 209 ? -34.956 12.822 164.525 1.00 37.24 207 GLY B N 1
ATOM 3715 C CA . GLY B 1 209 ? -35.525 12.949 163.206 1.00 39.89 207 GLY B CA 1
ATOM 3716 C C . GLY B 1 209 ? -35.111 11.790 162.327 1.00 40.61 207 GLY B C 1
ATOM 3717 O O . GLY B 1 209 ? -35.932 11.227 161.609 1.00 47.00 207 GLY B O 1
ATOM 3718 N N . GLY B 1 210 ? -33.836 11.421 162.399 1.00 38.83 208 GLY B N 1
ATOM 3719 C CA . GLY B 1 210 ? -33.298 10.393 161.530 1.00 37.32 208 GLY B CA 1
ATOM 3720 C C . GLY B 1 210 ? -33.631 8.946 161.862 1.00 35.33 208 GLY B C 1
ATOM 3721 O O . GLY B 1 210 ? -33.285 8.068 161.083 1.00 38.21 208 GLY B O 1
ATOM 3722 N N . LEU B 1 211 ? -34.297 8.693 162.990 1.00 29.81 209 LEU B N 1
ATOM 3723 C CA . LEU B 1 211 ? -34.641 7.321 163.394 1.00 39.10 209 LEU B CA 1
ATOM 3724 C C . LEU B 1 211 ? -35.176 6.425 162.268 1.00 42.66 209 LEU B C 1
ATOM 3725 O O . LEU B 1 211 ? -34.651 5.328 162.022 1.00 31.41 209 LEU B O 1
ATOM 3730 N N . ILE B 1 212 ? -36.211 6.899 161.581 1.00 38.87 210 ILE B N 1
ATOM 3731 C CA . ILE B 1 212 ? -36.813 6.119 160.510 1.00 26.88 210 ILE B CA 1
ATOM 3732 C C . ILE B 1 212 ? -35.783 5.644 159.454 1.00 34.51 210 ILE B C 1
ATOM 3733 O O . ILE B 1 212 ? -35.890 4.540 158.932 1.00 32.14 210 ILE B O 1
ATOM 3738 N N . TYR B 1 213 ? -34.763 6.463 159.186 1.00 37.14 211 TYR B N 1
ATOM 3739 C CA . TYR B 1 213 ? -33.740 6.148 158.188 1.00 28.15 211 TYR B CA 1
ATOM 3740 C C . TYR B 1 213 ? -32.555 5.428 158.796 1.00 32.85 211 TYR B C 1
ATOM 3741 O O . TYR B 1 213 ? -31.897 4.628 158.130 1.00 43.30 211 TYR B O 1
ATOM 3750 N N . ASP B 1 214 ? -32.262 5.745 160.053 1.00 32.13 212 ASP B N 1
ATOM 3751 C CA . ASP B 1 214 ? -30.979 5.401 160.662 1.00 28.51 212 ASP B CA 1
ATOM 3752 C C . ASP B 1 214 ? -31.014 4.059 161.369 1.00 32.38 212 ASP B C 1
ATOM 3753 O O . ASP B 1 214 ? -30.085 3.263 161.275 1.00 47.48 212 ASP B O 1
ATOM 3758 N N . VAL B 1 215 ? -32.098 3.821 162.085 1.00 31.28 213 VAL B N 1
ATOM 3759 C CA . VAL B 1 215 ? -32.308 2.559 162.770 1.00 31.42 213 VAL B CA 1
ATOM 3760 C C . VAL B 1 215 ? -33.046 1.546 161.875 1.00 33.01 213 VAL B C 1
ATOM 3761 O O . VAL B 1 215 ? -32.625 0.402 161.760 1.00 43.70 213 VAL B O 1
ATOM 3765 N N . PHE B 1 216 ? -34.122 1.978 161.223 1.00 29.18 214 PHE B N 1
ATOM 3766 C CA . PHE B 1 216 ? -34.989 1.054 160.483 1.00 30.19 214 PHE B CA 1
ATOM 3767 C C . PHE B 1 216 ? -34.693 0.934 158.993 1.00 39.33 214 PHE B C 1
ATOM 3768 O O . PHE B 1 216 ? -35.208 0.042 158.321 1.00 39.08 214 PHE B O 1
ATOM 3776 N N . GLY B 1 217 ? -33.865 1.834 158.483 1.00 27.20 215 GLY B N 1
ATOM 3777 C CA . GLY B 1 217 ? -33.307 1.666 157.165 1.00 28.41 215 GLY B CA 1
ATOM 3778 C C . GLY B 1 217 ? -34.130 2.064 155.958 1.00 32.76 215 GLY B C 1
ATOM 3779 O O . GLY B 1 217 ? -33.798 1.645 154.847 1.00 38.89 215 GLY B O 1
ATOM 3780 N N . VAL B 1 218 ? -35.185 2.851 156.160 1.00 28.39 216 VAL B N 1
ATOM 3781 C CA . VAL B 1 218 ? -35.908 3.461 155.052 1.00 29.12 216 VAL B CA 1
ATOM 3782 C C . VAL B 1 218 ? -34.921 4.258 154.194 1.00 42.36 216 VAL B C 1
ATOM 3783 O O . VAL B 1 218 ? -34.143 5.054 154.721 1.00 45.93 216 VAL B O 1
ATOM 3787 N N . GLN B 1 219 ? -34.931 4.040 152.880 1.00 39.40 217 GLN B N 1
ATOM 3788 C CA . GLN B 1 219 ? -34.081 4.814 151.973 1.00 32.77 217 GLN B CA 1
ATOM 3789 C C . GLN B 1 219 ? -34.734 6.164 151.681 1.00 37.07 217 GLN B C 1
ATOM 3790 O O . GLN B 1 219 ? -35.904 6.219 151.304 1.00 53.47 217 GLN B O 1
ATOM 3796 N N . PRO B 1 220 ? -33.992 7.265 151.856 1.00 35.13 218 PRO B N 1
ATOM 3797 C CA . PRO B 1 220 ? -34.601 8.604 151.734 1.00 33.80 218 PRO B CA 1
ATOM 3798 C C . PRO B 1 220 ? -34.895 8.997 150.284 1.00 35.55 218 PRO B C 1
ATOM 3799 O O . PRO B 1 220 ? -34.098 8.660 149.407 1.00 36.89 218 PRO B O 1
ATOM 3803 N N . VAL B 1 221 ? -35.992 9.710 150.031 1.00 35.79 219 VAL B N 1
ATOM 3804 C CA . VAL B 1 221 ? -36.278 10.191 148.669 1.00 37.69 219 VAL B CA 1
ATOM 3805 C C . VAL B 1 221 ? -35.175 11.037 148.075 1.00 45.16 219 VAL B C 1
ATOM 3806 O O . VAL B 1 221 ? -34.956 11.004 146.877 1.00 54.90 219 VAL B O 1
ATOM 3810 N N . LEU B 1 222 ? -34.510 11.827 148.907 1.00 45.14 220 LEU B N 1
ATOM 3811 C CA . LEU B 1 222 ? -33.394 12.636 148.449 1.00 46.30 220 LEU B CA 1
ATOM 3812 C C . LEU B 1 222 ? -32.121 12.246 149.196 1.00 62.75 220 LEU B C 1
ATOM 3813 O O . LEU B 1 222 ? -32.161 11.943 150.405 1.00 67.02 220 LEU B O 1
ATOM 3818 N N . GLU B 1 223 ? -31.000 12.246 148.470 1.00 62.88 221 GLU B N 1
ATOM 3819 C CA . GLU B 1 223 ? -29.698 11.916 149.040 1.00 58.11 221 GLU B CA 1
ATOM 3820 C C . GLU B 1 223 ? -29.331 12.936 150.097 1.00 67.04 221 GLU B C 1
ATOM 3821 O O . GLU B 1 223 ? -28.640 12.608 151.064 1.00 77.39 221 GLU B O 1
ATOM 3827 N N . ASP B 1 224 ? -29.790 14.172 149.906 1.00 61.31 222 ASP B N 1
ATOM 3828 C CA . ASP B 1 224 ? -29.599 15.214 150.909 1.00 65.50 222 ASP B CA 1
ATOM 3829 C C . ASP B 1 224 ? -30.894 16.004 151.116 1.00 65.19 222 ASP B C 1
ATOM 3830 O O . ASP B 1 224 ? -31.095 17.067 150.520 1.00 67.25 222 ASP B O 1
ATOM 3835 N N . ILE B 1 225 ? -31.776 15.464 151.953 1.00 62.35 223 ILE B N 1
ATOM 3836 C CA . ILE B 1 225 ? -33.044 16.115 152.259 1.00 54.83 223 ILE B CA 1
ATOM 3837 C C . ILE B 1 225 ? -32.797 17.449 152.929 1.00 64.24 223 ILE B C 1
ATOM 3838 O O . ILE B 1 225 ? -33.346 18.466 152.519 1.00 70.23 223 ILE B O 1
ATOM 3843 N N . LYS B 1 226 ? -31.964 17.428 153.963 1.00 69.20 224 LYS B N 1
ATOM 3844 C CA . LYS B 1 226 ? -31.659 18.619 154.746 1.00 73.62 224 LYS B CA 1
ATOM 3845 C C . LYS B 1 226 ? -31.305 19.782 153.827 1.00 74.92 224 LYS B C 1
ATOM 3846 O O . LYS B 1 226 ? -31.846 20.884 153.958 1.00 83.79 224 LYS B O 1
ATOM 3852 N N . ALA B 1 227 ? -30.420 19.509 152.876 1.00 57.98 225 ALA B N 1
ATOM 3853 C CA . ALA B 1 227 ? -30.011 20.492 151.888 1.00 62.89 225 ALA B CA 1
ATOM 3854 C C . ALA B 1 227 ? -31.190 21.090 151.114 1.00 82.50 225 ALA B C 1
ATOM 3855 O O . ALA B 1 227 ? -31.350 22.310 151.048 1.00 89.72 225 ALA B O 1
ATOM 3857 N N . ALA B 1 228 ? -32.012 20.221 150.529 1.00 83.59 226 ALA B N 1
ATOM 3858 C CA . ALA B 1 228 ? -33.104 20.651 149.654 1.00 80.67 226 ALA B CA 1
ATOM 3859 C C . ALA B 1 228 ? -34.252 21.279 150.443 1.00 72.53 226 ALA B C 1
ATOM 3860 O O . ALA B 1 228 ? -35.200 21.823 149.878 1.00 72.82 226 ALA B O 1
ATOM 3862 N N . THR B 1 229 ? -34.144 21.206 151.759 1.00 68.36 227 THR B N 1
ATOM 3863 C CA . THR B 1 229 ? -35.209 21.621 152.640 1.00 64.82 227 THR B CA 1
ATOM 3864 C C . THR B 1 229 ? -34.932 23.020 153.171 1.00 78.07 227 THR B C 1
ATOM 3865 O O . THR B 1 229 ? -35.859 23.798 153.422 1.00 74.52 227 THR B O 1
ATOM 3869 N N . HIS B 1 230 ? -33.644 23.330 153.302 1.00 84.58 228 HIS B N 1
ATOM 3870 C CA . HIS B 1 230 ? -33.159 24.617 153.806 1.00 86.68 228 HIS B CA 1
ATOM 3871 C C . HIS B 1 230 ? -33.498 24.838 155.277 1.00 86.04 228 HIS B C 1
ATOM 3872 O O . HIS B 1 230 ? -33.287 25.928 155.808 1.00 97.31 228 HIS B O 1
ATOM 3879 N N . GLY B 1 231 ? -34.006 23.795 155.932 1.00 76.54 229 GLY B N 1
ATOM 3880 C CA . GLY B 1 231 ? -34.348 23.860 157.340 1.00 67.77 229 GLY B CA 1
ATOM 3881 C C . GLY B 1 231 ? -35.764 24.346 157.570 1.00 77.25 229 GLY B C 1
ATOM 3882 O O . GLY B 1 231 ? -36.382 24.028 158.589 1.00 82.50 229 GLY B O 1
ATOM 3883 N N . GLU B 1 232 ? -36.270 25.128 156.619 1.00 82.53 230 GLU B N 1
ATOM 3884 C CA . GLU B 1 232 ? -37.639 25.638 156.653 1.00 94.31 230 GLU B CA 1
ATOM 3885 C C . GLU B 1 232 ? -38.613 24.490 156.362 1.00 79.66 230 GLU B C 1
ATOM 3886 O O . GLU B 1 232 ? -38.208 23.464 155.815 1.00 74.85 230 GLU B O 1
ATOM 3892 N N . PRO B 1 233 ? -39.899 24.650 156.731 1.00 69.75 231 PRO B N 1
ATOM 3893 C CA . PRO B 1 233 ? -40.911 23.636 156.406 1.00 60.89 231 PRO B CA 1
ATOM 3894 C C . PRO B 1 233 ? -41.025 23.365 154.902 1.00 60.42 231 PRO B C 1
ATOM 3895 O O . PRO B 1 233 ? -40.375 24.023 154.092 1.00 60.31 231 PRO B O 1
ATOM 3899 N N . ILE B 1 234 ? -41.851 22.388 154.542 1.00 54.85 232 ILE B N 1
ATOM 3900 C CA . ILE B 1 234 ? -42.011 21.983 153.157 1.00 49.77 232 ILE B CA 1
ATOM 3901 C C . ILE B 1 234 ? -43.485 22.050 152.795 1.00 60.21 232 ILE B C 1
ATOM 3902 O O . ILE B 1 234 ? -44.347 21.780 153.635 1.00 59.42 232 ILE B O 1
ATOM 3907 N N . SER B 1 235 ? -43.774 22.420 151.550 1.00 61.70 233 SER B N 1
ATOM 3908 C CA . SER B 1 235 ? -45.154 22.545 151.096 1.00 62.73 233 SER B CA 1
ATOM 3909 C C . SER B 1 235 ? -45.691 21.171 150.748 1.00 56.65 233 SER B C 1
ATOM 3910 O O . SER B 1 235 ? -44.920 20.238 150.609 1.00 50.21 233 SER B O 1
ATOM 3913 N N . PHE B 1 236 ? -47.007 21.036 150.610 1.00 63.52 234 PHE B N 1
ATOM 3914 C CA . PHE B 1 236 ? -47.560 19.775 150.127 1.00 52.56 234 PHE B CA 1
ATOM 3915 C C . PHE B 1 236 ? -46.956 19.474 148.764 1.00 53.64 234 PHE B C 1
ATOM 3916 O O . PHE B 1 236 ? -46.610 18.334 148.483 1.00 57.89 234 PHE B O 1
ATOM 3924 N N . GLU B 1 237 ? -46.787 20.507 147.940 1.00 58.53 235 GLU B N 1
ATOM 3925 C CA . GLU B 1 237 ? -46.218 20.339 146.599 1.00 63.81 235 GLU B CA 1
ATOM 3926 C C . GLU B 1 237 ? -44.846 19.634 146.595 1.00 69.32 235 GLU B C 1
ATOM 3927 O O . GLU B 1 237 ? -44.527 18.899 145.656 1.00 69.28 235 GLU B O 1
ATOM 3933 N N . PHE B 1 238 ? -44.061 19.853 147.649 1.00 67.79 236 PHE B N 1
ATOM 3934 C CA . PHE B 1 238 ? -42.801 19.136 147.869 1.00 56.11 236 PHE B CA 1
ATOM 3935 C C . PHE B 1 238 ? -42.990 17.622 147.867 1.00 50.13 236 PHE B C 1
ATOM 3936 O O . PHE B 1 238 ? -42.203 16.902 147.256 1.00 54.52 236 PHE B O 1
ATOM 3944 N N . LEU B 1 239 ? -44.016 17.144 148.576 1.00 48.26 237 LEU B N 1
ATOM 3945 C CA . LEU B 1 239 ? -44.352 15.715 148.597 1.00 48.43 237 LEU B CA 1
ATOM 3946 C C . LEU B 1 239 ? -44.682 15.225 147.203 1.00 55.66 237 LEU B C 1
ATOM 3947 O O . LEU B 1 239 ? -44.243 14.161 146.797 1.00 56.07 237 LEU B O 1
ATOM 3952 N N . LEU B 1 240 ? -45.467 16.015 146.481 1.00 58.73 238 LEU B N 1
ATOM 3953 C CA . LEU B 1 240 ? -45.872 15.667 145.129 1.00 54.16 238 LEU B CA 1
ATOM 3954 C C . LEU B 1 240 ? -44.695 15.660 144.166 1.00 54.06 238 LEU B C 1
ATOM 3955 O O . LEU B 1 240 ? -44.621 14.811 143.296 1.00 56.66 238 LEU B O 1
ATOM 3960 N N . GLU B 1 241 ? -43.780 16.615 144.328 1.00 58.38 239 GLU B N 1
ATOM 3961 C CA . GLU B 1 241 ? -42.604 16.735 143.459 1.00 50.35 239 GLU B CA 1
ATOM 3962 C C . GLU B 1 241 ? -41.674 15.544 143.546 1.00 48.81 239 GLU B C 1
ATOM 3963 O O . GLU B 1 241 ? -41.326 14.966 142.521 1.00 60.07 239 GLU B O 1
ATOM 3969 N N . HIS B 1 242 ? -41.274 15.197 144.770 1.00 52.01 240 HIS B N 1
ATOM 3970 C CA . HIS B 1 242 ? -40.288 14.146 145.016 1.00 52.65 240 HIS B CA 1
ATOM 3971 C C . HIS B 1 242 ? -40.947 12.796 145.161 1.00 54.54 240 HIS B C 1
ATOM 3972 O O . HIS B 1 242 ? -40.311 11.759 144.956 1.00 57.17 240 HIS B O 1
ATOM 3979 N N . ASP B 1 243 ? -42.221 12.838 145.531 1.00 50.66 241 ASP B N 1
ATOM 3980 C CA . ASP B 1 243 ? -43.098 11.673 145.552 1.00 52.80 241 ASP B CA 1
ATOM 3981 C C . ASP B 1 243 ? -42.466 10.398 146.104 1.00 48.01 241 ASP B C 1
ATOM 3982 O O . ASP B 1 243 ? -42.097 9.505 145.347 1.00 52.00 241 ASP B O 1
ATOM 3987 N N . PRO B 1 244 ? -42.325 10.322 147.427 1.00 39.37 242 PRO B N 1
ATOM 3988 C CA . PRO B 1 244 ? -41.801 9.106 148.049 1.00 42.54 242 PRO B CA 1
ATOM 3989 C C . PRO B 1 244 ? -42.788 7.967 147.922 1.00 48.98 242 PRO B C 1
ATOM 3990 O O . PRO B 1 244 ? -44.003 8.207 147.890 1.00 52.18 242 PRO B O 1
ATOM 3994 N N . GLN B 1 245 ? -42.264 6.747 147.839 1.00 39.80 243 GLN B N 1
ATOM 3995 C CA . GLN B 1 245 ? -43.104 5.567 147.765 1.00 40.37 243 GLN B CA 1
ATOM 3996 C C . GLN B 1 245 ? -43.835 5.337 149.084 1.00 42.75 243 GLN B C 1
ATOM 3997 O O . GLN B 1 245 ? -44.974 4.877 149.094 1.00 43.98 243 GLN B O 1
ATOM 4003 N N . TRP B 1 246 ? -43.164 5.656 150.190 1.00 48.78 244 TRP B N 1
ATOM 4004 C CA . TRP B 1 246 ? -43.730 5.503 151.525 1.00 35.85 244 TRP B CA 1
ATOM 4005 C C . TRP B 1 246 ? -43.606 6.818 152.274 1.00 41.98 244 TRP B C 1
ATOM 4006 O O . TRP B 1 246 ? -42.520 7.433 152.269 1.00 35.70 244 TRP B O 1
ATOM 4017 N N . LEU B 1 247 ? -44.704 7.243 152.909 1.00 37.67 245 LEU B N 1
ATOM 4018 C CA . LEU B 1 247 ? -44.723 8.464 153.715 1.00 32.88 245 LEU B CA 1
ATOM 4019 C C . LEU B 1 247 ? -44.934 8.103 155.189 1.00 41.79 245 LEU B C 1
ATOM 4020 O O . LEU B 1 247 ? -45.982 7.571 155.554 1.00 42.70 245 LEU B O 1
ATOM 4025 N N . TRP B 1 248 ? -43.928 8.381 156.024 1.00 34.10 246 TRP B N 1
ATOM 4026 C CA . TRP B 1 248 ? -43.961 8.067 157.448 1.00 29.43 246 TRP B CA 1
ATOM 4027 C C . TRP B 1 248 ? -44.265 9.312 158.251 1.00 29.51 246 TRP B C 1
ATOM 4028 O O . TRP B 1 248 ? -43.486 10.251 158.241 1.00 40.55 246 TRP B O 1
ATOM 4039 N N . VAL B 1 249 ? -45.379 9.321 158.968 1.00 29.93 247 VAL B N 1
ATOM 4040 C CA . VAL B 1 249 ? -45.873 10.552 159.582 1.00 34.38 247 VAL B CA 1
ATOM 4041 C C . VAL B 1 249 ? -45.869 10.565 161.121 1.00 41.32 247 VAL B C 1
ATOM 4042 O O . VAL B 1 249 ? -46.429 9.665 161.763 1.00 39.12 247 VAL B O 1
ATOM 4046 N N . VAL B 1 250 ? -45.256 11.604 161.696 1.00 38.22 248 VAL B N 1
ATOM 4047 C CA . VAL B 1 250 ? -45.310 11.870 163.136 1.00 34.82 248 VAL B CA 1
ATOM 4048 C C . VAL B 1 250 ? -46.133 13.138 163.418 1.00 41.90 248 VAL B C 1
ATOM 4049 O O . VAL B 1 250 ? -45.721 14.245 163.080 1.00 40.96 248 VAL B O 1
ATOM 4053 N N . ASP B 1 251 ? -47.299 12.977 164.025 1.00 33.30 249 ASP B N 1
ATOM 4054 C CA . ASP B 1 251 ? -48.160 14.110 164.351 1.00 37.43 249 ASP B CA 1
ATOM 4055 C C . ASP B 1 251 ? -47.650 14.768 165.644 1.00 40.86 249 ASP B C 1
ATOM 4056 O O . ASP B 1 251 ? -47.978 14.345 166.752 1.00 37.02 249 ASP B O 1
ATOM 4061 N N . ARG B 1 252 ? -46.836 15.802 165.516 1.00 44.63 250 ARG B N 1
ATOM 4062 C CA . ARG B 1 252 ? -46.227 16.395 166.702 1.00 42.50 250 ARG B CA 1
ATOM 4063 C C . ARG B 1 252 ? -47.256 17.076 167.596 1.00 48.72 250 ARG B C 1
ATOM 4064 O O . ARG B 1 252 ? -47.120 17.065 168.814 1.00 52.31 250 ARG B O 1
ATOM 4072 N N . ASP B 1 253 ? -48.285 17.667 167.000 1.00 40.18 251 ASP B N 1
ATOM 4073 C CA . ASP B 1 253 ? -49.285 18.345 167.813 1.00 46.04 251 ASP B CA 1
ATOM 4074 C C . ASP B 1 253 ? -50.045 17.365 168.688 1.00 44.25 251 ASP B C 1
ATOM 4075 O O . ASP B 1 253 ? -50.478 17.700 169.792 1.00 45.39 251 ASP B O 1
ATOM 4080 N N . ALA B 1 254 ? -50.193 16.145 168.192 1.00 42.06 252 ALA B N 1
ATOM 4081 C CA . ALA B 1 254 ? -50.829 15.103 168.975 1.00 38.20 252 ALA B CA 1
ATOM 4082 C C . ALA B 1 254 ? -50.078 14.861 170.291 1.00 44.02 252 ALA B C 1
ATOM 4083 O O . ALA B 1 254 ? -50.688 14.745 171.347 1.00 48.52 252 ALA B O 1
ATOM 4085 N N . ALA B 1 255 ? -48.750 14.819 170.213 1.00 39.61 253 ALA B N 1
ATOM 4086 C CA . ALA B 1 255 ? -47.898 14.463 171.344 1.00 40.60 253 ALA B CA 1
ATOM 4087 C C . ALA B 1 255 ? -47.741 15.572 172.379 1.00 43.06 253 ALA B C 1
ATOM 4088 O O . ALA B 1 255 ? -47.584 15.309 173.574 1.00 44.40 253 ALA B O 1
ATOM 4090 N N . THR B 1 256 ? -47.765 16.809 171.910 1.00 41.09 254 THR B N 1
ATOM 4091 C CA . THR B 1 256 ? -47.467 17.938 172.761 1.00 42.86 254 THR B CA 1
ATOM 4092 C C . THR B 1 256 ? -48.731 18.517 173.352 1.00 48.37 254 THR B C 1
ATOM 4093 O O . THR B 1 256 ? -48.683 19.379 174.232 1.00 63.03 254 THR B O 1
ATOM 4097 N N . GLY B 1 257 ? -49.868 18.036 172.871 1.00 43.26 255 GLY B N 1
ATOM 4098 C CA . GLY B 1 257 ? -51.144 18.529 173.362 1.00 56.49 255 GLY B CA 1
ATOM 4099 C C . GLY B 1 257 ? -51.447 19.972 172.983 1.00 49.60 255 GLY B C 1
ATOM 4100 O O . GLY B 1 257 ? -51.922 20.751 173.804 1.00 53.30 255 GLY B O 1
ATOM 4101 N N . ALA B 1 258 ? -51.192 20.306 171.725 1.00 45.87 256 ALA B N 1
ATOM 4102 C CA . ALA B 1 258 ? -51.391 21.646 171.207 1.00 51.33 256 ALA B CA 1
ATOM 4103 C C . ALA B 1 258 ? -52.866 21.957 170.950 1.00 63.10 256 ALA B C 1
ATOM 4104 O O . ALA B 1 258 ? -53.565 21.177 170.307 1.00 65.56 256 ALA B O 1
ATOM 4106 N N . GLU B 1 259 ? -53.329 23.105 171.443 1.00 78.92 257 GLU B N 1
ATOM 4107 C CA . GLU B 1 259 ? -54.723 23.531 171.264 1.00 91.66 257 GLU B CA 1
ATOM 4108 C C . GLU B 1 259 ? -55.117 23.698 169.796 1.00 81.74 257 GLU B C 1
ATOM 4109 O O . GLU B 1 259 ? -54.326 24.175 168.980 1.00 74.61 257 GLU B O 1
ATOM 4115 N N . GLY B 1 260 ? -56.354 23.320 169.482 1.00 83.07 258 GLY B N 1
ATOM 4116 C CA . GLY B 1 260 ? -56.971 23.640 168.205 1.00 75.53 258 GLY B CA 1
ATOM 4117 C C . GLY B 1 260 ? -56.193 23.186 166.994 1.00 75.94 258 GLY B C 1
ATOM 4118 O O . GLY B 1 260 ? -56.206 23.832 165.948 1.00 71.82 258 GLY B O 1
ATOM 4119 N N . ALA B 1 261 ? -55.500 22.067 167.151 1.00 82.44 259 ALA B N 1
ATOM 4120 C CA . ALA B 1 261 ? -54.737 21.477 166.064 1.00 72.49 259 ALA B CA 1
ATOM 4121 C C . ALA B 1 261 ? -55.577 20.368 165.466 1.00 66.07 259 ALA B C 1
ATOM 4122 O O . ALA B 1 261 ? -56.271 19.647 166.195 1.00 73.37 259 ALA B O 1
ATOM 4124 N N . GLN B 1 262 ? -55.526 20.236 164.145 1.00 54.23 260 GLN B N 1
ATOM 4125 C CA . GLN B 1 262 ? -56.237 19.159 163.479 1.00 54.60 260 GLN B CA 1
ATOM 4126 C C . GLN B 1 262 ? -55.295 17.996 163.253 1.00 52.64 260 GLN B C 1
ATOM 4127 O O . GLN B 1 262 ? -54.089 18.188 163.135 1.00 60.17 260 GLN B O 1
ATOM 4133 N N . ALA B 1 263 ? -55.843 16.786 163.220 1.00 51.66 261 ALA B N 1
ATOM 4134 C CA . ALA B 1 263 ? -55.016 15.579 163.147 1.00 50.41 261 ALA B CA 1
ATOM 4135 C C . ALA B 1 263 ? -54.226 15.540 161.850 1.00 54.41 261 ALA B C 1
ATOM 4136 O O . ALA B 1 263 ? -54.747 15.936 160.803 1.00 61.65 261 ALA B O 1
ATOM 4138 N N . ALA B 1 264 ? -52.984 15.061 161.915 1.00 47.27 262 ALA B N 1
ATOM 4139 C CA . ALA B 1 264 ? -52.144 14.970 160.720 1.00 43.36 262 ALA B CA 1
ATOM 4140 C C . ALA B 1 264 ? -52.871 14.299 159.561 1.00 46.20 262 ALA B C 1
ATOM 4141 O O . ALA B 1 264 ? -52.743 14.729 158.414 1.00 43.93 262 ALA B O 1
ATOM 4143 N N . LYS B 1 265 ? -53.635 13.252 159.866 1.00 44.96 263 LYS B N 1
ATOM 4144 C CA . LYS B 1 265 ? -54.439 12.576 158.855 1.00 44.43 263 LYS B CA 1
ATOM 4145 C C . LYS B 1 265 ? -55.315 13.559 158.062 1.00 53.96 263 LYS B C 1
ATOM 4146 O O . LYS B 1 265 ? -55.369 13.514 156.826 1.00 58.53 263 LYS B O 1
ATOM 4152 N N . VAL B 1 266 ? -55.974 14.459 158.781 1.00 57.26 264 VAL B N 1
ATOM 4153 C CA . VAL B 1 266 ? -56.786 15.492 158.162 1.00 49.13 264 VAL B CA 1
ATOM 4154 C C . VAL B 1 266 ? -55.949 16.466 157.340 1.00 53.70 264 VAL B C 1
ATOM 4155 O O . VAL B 1 266 ? -56.259 16.734 156.188 1.00 72.76 264 VAL B O 1
ATOM 4159 N N . VAL B 1 267 ? -54.894 16.995 157.940 1.00 47.10 265 VAL B N 1
ATOM 4160 C CA . VAL B 1 267 ? -53.974 17.904 157.264 1.00 46.86 265 VAL B CA 1
ATOM 4161 C C . VAL B 1 267 ? -53.453 17.379 155.920 1.00 55.08 265 VAL B C 1
ATOM 4162 O O . VAL B 1 267 ? -53.229 18.155 154.992 1.00 57.73 265 VAL B O 1
ATOM 4166 N N . LEU B 1 268 ? -53.268 16.063 155.824 1.00 58.98 266 LEU B N 1
ATOM 4167 C CA . LEU B 1 268 ? -52.729 15.419 154.621 1.00 49.35 266 LEU B CA 1
ATOM 4168 C C . LEU B 1 268 ? -53.855 14.950 153.696 1.00 53.20 266 LEU B C 1
ATOM 4169 O O . LEU B 1 268 ? -53.630 14.245 152.696 1.00 52.49 266 LEU B O 1
ATOM 4174 N N . ASP B 1 269 ? -55.075 15.340 154.047 1.00 53.95 267 ASP B N 1
ATOM 4175 C CA . ASP B 1 269 ? -56.228 15.099 153.191 1.00 56.22 267 ASP B CA 1
ATOM 4176 C C . ASP B 1 269 ? -56.533 16.348 152.385 1.00 53.03 267 ASP B C 1
ATOM 4177 O O . ASP B 1 269 ? -57.458 17.097 152.693 1.00 71.73 267 ASP B O 1
ATOM 4182 N N . ASN B 1 270 ? -55.714 16.572 151.367 1.00 52.66 268 ASN B N 1
ATOM 4183 C CA . ASN B 1 270 ? -55.901 17.662 150.424 1.00 54.87 268 ASN B CA 1
ATOM 4184 C C . ASN B 1 270 ? -55.621 17.219 148.981 1.00 64.07 268 ASN B C 1
ATOM 4185 O O . ASN B 1 270 ? -54.975 16.191 148.748 1.00 60.56 268 ASN B O 1
ATOM 4190 N N . GLU B 1 271 ? -56.120 17.992 148.022 1.00 70.79 269 GLU B N 1
ATOM 4191 C CA . GLU B 1 271 ? -56.028 17.645 146.601 1.00 79.50 269 GLU B CA 1
ATOM 4192 C C . GLU B 1 271 ? -54.598 17.338 146.122 1.00 78.49 269 GLU B C 1
ATOM 4193 O O . GLU B 1 271 ? -54.401 16.516 145.227 1.00 72.95 269 GLU B O 1
ATOM 4199 N N . ILE B 1 272 ? -53.612 17.997 146.723 1.00 55.79 270 ILE B N 1
ATOM 4200 C CA . ILE B 1 272 ? -52.226 17.824 146.324 1.00 54.28 270 ILE B CA 1
ATOM 4201 C C . ILE B 1 272 ? -51.664 16.499 146.827 1.00 61.03 270 ILE B C 1
ATOM 4202 O O . ILE B 1 272 ? -51.166 15.698 146.049 1.00 66.34 270 ILE B O 1
ATOM 4207 N N . VAL B 1 273 ? -51.736 16.270 148.131 1.00 49.90 271 VAL B N 1
ATOM 4208 C CA . VAL B 1 273 ? -51.219 15.037 148.696 1.00 47.57 271 VAL B CA 1
ATOM 4209 C C . VAL B 1 273 ? -51.946 13.819 148.139 1.00 50.57 271 VAL B C 1
ATOM 4210 O O . VAL B 1 273 ? -51.315 12.812 147.842 1.00 59.30 271 VAL B O 1
ATOM 4214 N N . ASN B 1 274 ? -53.261 13.917 147.958 1.00 50.43 272 ASN B N 1
ATOM 4215 C CA . ASN B 1 274 ? -54.039 12.775 147.472 1.00 51.60 272 ASN B CA 1
ATOM 4216 C C . ASN B 1 274 ? -53.647 12.321 146.071 1.00 52.59 272 ASN B C 1
ATOM 4217 O O . ASN B 1 274 ? -54.119 11.290 145.590 1.00 63.14 272 ASN B O 1
ATOM 4222 N N . ARG B 1 275 ? -52.795 13.105 145.415 1.00 52.59 273 ARG B N 1
ATOM 4223 C CA . ARG B 1 275 ? -52.262 12.751 144.102 1.00 53.57 273 ARG B CA 1
ATOM 4224 C C . ARG B 1 275 ? -50.908 12.025 144.193 1.00 58.01 273 ARG B C 1
ATOM 4225 O O . ARG B 1 275 ? -50.456 11.410 143.229 1.00 58.35 273 ARG B O 1
ATOM 4233 N N . THR B 1 276 ? -50.269 12.083 145.356 1.00 48.93 274 THR B N 1
ATOM 4234 C CA . THR B 1 276 ? -48.968 11.458 145.525 1.00 50.44 274 THR B CA 1
ATOM 4235 C C . THR B 1 276 ? -49.086 9.935 145.404 1.00 58.22 274 THR B C 1
ATOM 4236 O O . THR B 1 276 ? -50.165 9.374 145.605 1.00 47.60 274 THR B O 1
ATOM 4240 N N . THR B 1 277 ? -47.986 9.271 145.054 1.00 58.86 275 THR B N 1
ATOM 4241 C CA . THR B 1 277 ? -47.986 7.810 144.980 1.00 58.64 275 THR B CA 1
ATOM 4242 C C . THR B 1 277 ? -48.310 7.227 146.347 1.00 59.29 275 THR B C 1
ATOM 4243 O O . THR B 1 277 ? -49.106 6.281 146.467 1.00 49.33 275 THR B O 1
ATOM 4247 N N . ALA B 1 278 ? -47.682 7.814 147.367 1.00 55.62 276 ALA B N 1
ATOM 4248 C CA . ALA B 1 278 ? -47.827 7.359 148.739 1.00 46.65 276 ALA B CA 1
ATOM 4249 C C . ALA B 1 278 ? -49.294 7.258 149.127 1.00 48.03 276 ALA B C 1
ATOM 4250 O O . ALA B 1 278 ? -49.740 6.251 149.664 1.00 51.20 276 ALA B O 1
ATOM 4252 N N . ALA B 1 279 ? -50.048 8.308 148.841 1.00 52.94 277 ALA B N 1
ATOM 4253 C CA . ALA B 1 279 ? -51.449 8.337 149.228 1.00 48.99 277 ALA B CA 1
ATOM 4254 C C . ALA B 1 279 ? -52.279 7.365 148.399 1.00 53.42 277 ALA B C 1
ATOM 4255 O O . ALA B 1 279 ? -53.097 6.635 148.947 1.00 56.42 277 ALA B O 1
ATOM 4257 N N . THR B 1 280 ? -52.065 7.344 147.085 1.00 48.04 278 THR B N 1
ATOM 4258 C CA . THR B 1 280 ? -52.962 6.585 146.218 1.00 52.21 278 THR B CA 1
ATOM 4259 C C . THR B 1 280 ? -52.770 5.087 146.374 1.00 53.78 278 THR B C 1
ATOM 4260 O O . THR B 1 280 ? -53.672 4.297 146.099 1.00 64.90 278 THR B O 1
ATOM 4264 N N . GLU B 1 281 ? -51.591 4.711 146.843 1.00 55.25 279 GLU B N 1
ATOM 4265 C CA . GLU B 1 281 ? -51.222 3.315 146.968 1.00 54.38 279 GLU B CA 1
ATOM 4266 C C . GLU B 1 281 ? -51.366 2.845 148.423 1.00 54.74 279 GLU B C 1
ATOM 4267 O O . GLU B 1 281 ? -51.006 1.716 148.753 1.00 66.69 279 GLU B O 1
ATOM 4273 N N . ASP B 1 282 ? -51.893 3.721 149.280 1.00 46.72 280 ASP B N 1
ATOM 4274 C CA . ASP B 1 282 ? -52.118 3.430 150.697 1.00 44.94 280 ASP B CA 1
ATOM 4275 C C . ASP B 1 282 ? -50.808 3.119 151.431 1.00 50.55 280 ASP B C 1
ATOM 4276 O O . ASP B 1 282 ? -50.675 2.120 152.139 1.00 48.74 280 ASP B O 1
ATOM 4281 N N . HIS B 1 283 ? -49.845 4.014 151.254 1.00 60.20 281 HIS B N 1
ATOM 4282 C CA . HIS B 1 283 ? -48.512 3.858 151.807 1.00 38.56 281 HIS B CA 1
ATOM 4283 C C . HIS B 1 283 ? -48.208 4.983 152.790 1.00 48.89 281 HIS B C 1
ATOM 4284 O O . HIS B 1 283 ? -47.045 5.296 153.043 1.00 55.63 281 HIS B O 1
ATOM 4291 N N . VAL B 1 284 ? -49.248 5.606 153.336 1.00 46.36 282 VAL B N 1
ATOM 4292 C CA . VAL B 1 284 ? -49.032 6.541 154.434 1.00 43.42 282 VAL B CA 1
ATOM 4293 C C . VAL B 1 284 ? -49.110 5.763 155.750 1.00 40.75 282 VAL B C 1
ATOM 4294 O O . VAL B 1 284 ? -50.094 5.088 156.029 1.00 59.64 282 VAL B O 1
ATOM 4298 N N . LEU B 1 285 ? -48.046 5.828 156.536 1.00 33.55 283 LEU B N 1
ATOM 4299 C CA . LEU B 1 285 ? -47.978 5.125 157.819 1.00 42.46 283 LEU B CA 1
ATOM 4300 C C . LEU B 1 285 ? -47.814 6.127 158.951 1.00 38.27 283 LEU B C 1
ATOM 4301 O O . LEU B 1 285 ? -46.932 6.981 158.895 1.00 34.36 283 LEU B O 1
ATOM 4306 N N . TYR B 1 286 ? -48.658 6.032 159.974 1.00 40.19 284 TYR B N 1
ATOM 4307 C CA . TYR B 1 286 ? -48.572 6.972 161.092 1.00 35.89 284 TYR B CA 1
ATOM 4308 C C . TYR B 1 286 ? -47.823 6.376 162.280 1.00 36.82 284 TYR B C 1
ATOM 4309 O O . TYR B 1 286 ? -48.145 5.287 162.757 1.00 45.62 284 TYR B O 1
ATOM 4318 N N . LEU B 1 287 ? -46.808 7.090 162.743 1.00 37.47 285 LEU B N 1
ATOM 4319 C CA . LEU B 1 287 ? -46.006 6.624 163.867 1.00 33.35 285 LEU B CA 1
ATOM 4320 C C . LEU B 1 287 ? -46.589 7.165 165.179 1.00 33.36 285 LEU B C 1
ATOM 4321 O O . LEU B 1 287 ? -47.250 8.194 165.178 1.00 38.20 285 LEU B O 1
ATOM 4326 N N . ASN B 1 288 ? -46.356 6.473 166.290 1.00 33.63 286 ASN B N 1
ATOM 4327 C CA . ASN B 1 288 ? -46.923 6.864 167.581 1.00 29.14 286 ASN B CA 1
ATOM 4328 C C . ASN B 1 288 ? -46.245 8.140 168.051 1.00 38.78 286 ASN B C 1
ATOM 4329 O O . ASN B 1 288 ? -45.056 8.124 168.408 1.00 40.14 286 ASN B O 1
ATOM 4334 N N . PRO B 1 289 ? -46.984 9.253 168.062 1.00 29.77 287 PRO B N 1
ATOM 4335 C CA . PRO B 1 289 ? -46.383 10.543 168.399 1.00 29.76 287 PRO B CA 1
ATOM 4336 C C . PRO B 1 289 ? -45.715 10.572 169.770 1.00 31.30 287 PRO B C 1
ATOM 4337 O O . PRO B 1 289 ? -44.581 11.047 169.835 1.00 36.10 287 PRO B O 1
ATOM 4341 N N . THR B 1 290 ? -46.366 10.074 170.823 1.00 32.87 288 THR B N 1
ATOM 4342 C CA . THR B 1 290 ? -45.722 10.012 172.142 1.00 30.03 288 THR B CA 1
ATOM 4343 C C . THR B 1 290 ? -44.451 9.173 172.116 1.00 38.30 288 THR B C 1
ATOM 4344 O O . THR B 1 290 ? -43.414 9.588 172.638 1.00 45.26 288 THR B O 1
ATOM 4348 N N . ALA B 1 291 ? -44.520 7.994 171.513 1.00 31.01 289 ALA B N 1
ATOM 4349 C CA . ALA B 1 291 ? -43.322 7.157 171.432 1.00 33.57 289 ALA B CA 1
ATOM 4350 C C . ALA B 1 291 ? -42.210 7.816 170.615 1.00 35.47 289 ALA B C 1
ATOM 4351 O O . ALA B 1 291 ? -41.101 7.985 171.114 1.00 34.89 289 ALA B O 1
ATOM 4353 N N . TRP B 1 292 ? -42.500 8.208 169.378 1.00 25.99 290 TRP B N 1
ATOM 4354 C CA . TRP B 1 292 ? -41.444 8.758 168.531 1.00 25.51 290 TRP B CA 1
ATOM 4355 C C . TRP B 1 292 ? -41.010 10.197 168.832 1.00 30.77 290 TRP B C 1
ATOM 4356 O O . TRP B 1 292 ? -39.907 10.597 168.458 1.00 34.68 290 TRP B O 1
ATOM 4367 N N . TYR B 1 293 ? -41.846 10.983 169.499 1.00 33.45 291 TYR B N 1
ATOM 4368 C CA . TYR B 1 293 ? -41.473 12.370 169.730 1.00 27.94 291 TYR B CA 1
ATOM 4369 C C . TYR B 1 293 ? -41.289 12.766 171.202 1.00 29.92 291 TYR B C 1
ATOM 4370 O O . TYR B 1 293 ? -40.348 13.479 171.526 1.00 39.18 291 TYR B O 1
ATOM 4379 N N . ILE B 1 294 ? -42.173 12.339 172.099 1.00 31.48 292 ILE B N 1
ATOM 4380 C CA . ILE B 1 294 ? -41.996 12.700 173.517 1.00 38.27 292 ILE B CA 1
ATOM 4381 C C . ILE B 1 294 ? -40.951 11.833 174.202 1.00 34.46 292 ILE B C 1
ATOM 4382 O O . ILE B 1 294 ? -39.973 12.338 174.708 1.00 38.60 292 ILE B O 1
ATOM 4387 N N . VAL B 1 295 ? -41.166 10.524 174.213 1.00 34.73 293 VAL B N 1
ATOM 4388 C CA . VAL B 1 295 ? -40.307 9.629 174.976 1.00 37.42 293 VAL B CA 1
ATOM 4389 C C . VAL B 1 295 ? -38.964 9.368 174.304 1.00 36.34 293 VAL B C 1
ATOM 4390 O O . VAL B 1 295 ? -37.904 9.708 174.847 1.00 41.81 293 VAL B O 1
ATOM 4394 N N . PHE B 1 296 ? -39.025 8.711 173.152 1.00 29.22 294 PHE B N 1
ATOM 4395 C CA . PHE B 1 296 ? -37.900 8.651 172.237 1.00 27.03 294 PHE B CA 1
ATOM 4396 C C . PHE B 1 296 ? -36.686 7.902 172.836 1.00 32.68 294 PHE B C 1
ATOM 4397 O O . PHE B 1 296 ? -35.573 8.416 172.953 1.00 44.54 294 PHE B O 1
ATOM 4405 N N . GLY B 1 297 ? -36.924 6.650 173.205 1.00 39.29 295 GLY B N 1
ATOM 4406 C CA . GLY B 1 297 ? -35.902 5.815 173.806 1.00 35.30 295 GLY B CA 1
ATOM 4407 C C . GLY B 1 297 ? -36.565 4.991 174.877 1.00 29.11 295 GLY B C 1
ATOM 4408 O O . GLY B 1 297 ? -37.718 5.225 175.195 1.00 33.55 295 GLY B O 1
ATOM 4409 N N . GLY B 1 298 ? -35.859 4.022 175.435 1.00 29.17 296 GLY B N 1
ATOM 4410 C CA . GLY B 1 298 ? -36.470 3.178 176.445 1.00 31.89 296 GLY B CA 1
ATOM 4411 C C . GLY B 1 298 ? -36.940 1.868 175.851 1.00 37.06 296 GLY B C 1
ATOM 4412 O O . GLY B 1 298 ? -37.250 1.813 174.661 1.00 33.83 296 GLY B O 1
ATOM 4413 N N . VAL B 1 299 ? -36.991 0.818 176.676 1.00 39.58 297 VAL B N 1
ATOM 4414 C CA . VAL B 1 299 ? -37.347 -0.519 176.206 1.00 27.14 297 VAL B CA 1
ATOM 4415 C C . VAL B 1 299 ? -38.771 -0.598 175.651 1.00 27.32 297 VAL B C 1
ATOM 4416 O O . VAL B 1 299 ? -38.969 -0.935 174.487 1.00 36.10 297 VAL B O 1
ATOM 4420 N N . GLU B 1 300 ? -39.764 -0.269 176.464 1.00 28.12 298 GLU B N 1
ATOM 4421 C CA . GLU B 1 300 ? -41.146 -0.354 175.997 1.00 34.46 298 GLU B CA 1
ATOM 4422 C C . GLU B 1 300 ? -41.422 0.512 174.767 1.00 43.30 298 GLU B C 1
ATOM 4423 O O . GLU B 1 300 ? -42.116 0.101 173.833 1.00 50.50 298 GLU B O 1
ATOM 4429 N N . THR B 1 301 ? -40.834 1.698 174.765 1.00 35.88 299 THR B N 1
ATOM 4430 C CA . THR B 1 301 ? -40.953 2.607 173.646 1.00 32.17 299 THR B CA 1
ATOM 4431 C C . THR B 1 301 ? -40.395 2.000 172.350 1.00 38.77 299 THR B C 1
ATOM 4432 O O . THR B 1 301 ? -41.047 2.065 171.304 1.00 36.93 299 THR B O 1
ATOM 4436 N N . THR B 1 302 ? -39.209 1.394 172.416 1.00 25.18 300 THR B N 1
ATOM 4437 C CA . THR B 1 302 ? -38.622 0.779 171.225 1.00 27.72 300 THR B CA 1
ATOM 4438 C C . THR B 1 302 ? -39.512 -0.358 170.676 1.00 33.91 300 THR B C 1
ATOM 4439 O O . THR B 1 302 ? -39.639 -0.542 169.463 1.00 30.97 300 THR B O 1
ATOM 4443 N N . ARG B 1 303 ? -40.139 -1.125 171.563 1.00 37.77 301 ARG B N 1
ATOM 4444 C CA . ARG B 1 303 ? -41.078 -2.131 171.099 1.00 31.94 301 ARG B CA 1
ATOM 4445 C C . ARG B 1 303 ? -42.171 -1.450 170.261 1.00 42.22 301 ARG B C 1
ATOM 4446 O O . ARG B 1 303 ? -42.488 -1.916 169.164 1.00 45.76 301 ARG B O 1
ATOM 4454 N N . ILE B 1 304 ? -42.715 -0.333 170.765 1.00 33.86 302 ILE B N 1
ATOM 4455 C CA . ILE B 1 304 ? -43.727 0.445 170.033 1.00 31.98 302 ILE B CA 1
ATOM 4456 C C . ILE B 1 304 ? -43.233 0.938 168.662 1.00 38.26 302 ILE B C 1
ATOM 4457 O O . ILE B 1 304 ? -43.949 0.836 167.665 1.00 39.52 302 ILE B O 1
ATOM 4470 N N . ILE B 1 306 ? -40.916 -0.467 166.840 1.00 37.83 304 ILE B N 1
ATOM 4471 C CA . ILE B 1 306 ? -40.900 -1.691 166.043 1.00 35.12 304 ILE B CA 1
ATOM 4472 C C . ILE B 1 306 ? -42.274 -2.079 165.444 1.00 38.33 304 ILE B C 1
ATOM 4473 O O . ILE B 1 306 ? -42.374 -2.330 164.242 1.00 28.55 304 ILE B O 1
ATOM 4478 N N . ASP B 1 307 ? -43.336 -2.094 166.244 1.00 36.25 305 ASP B N 1
ATOM 4479 C CA . ASP B 1 307 ? -44.644 -2.448 165.690 1.00 36.86 305 ASP B CA 1
ATOM 4480 C C . ASP B 1 307 ? -45.081 -1.419 164.682 1.00 37.13 305 ASP B C 1
ATOM 4481 O O . ASP B 1 307 ? -45.760 -1.745 163.708 1.00 50.99 305 ASP B O 1
ATOM 4486 N N . ASP B 1 308 ? -44.681 -0.174 164.915 1.00 33.32 306 ASP B N 1
ATOM 4487 C CA . ASP B 1 308 ? -45.061 0.912 164.025 1.00 35.03 306 ASP B CA 1
ATOM 4488 C C . ASP B 1 308 ? -44.422 0.724 162.664 1.00 38.68 306 ASP B C 1
ATOM 4489 O O . ASP B 1 308 ? -45.070 0.902 161.645 1.00 39.94 306 ASP B O 1
ATOM 4494 N N . VAL B 1 309 ? -43.143 0.368 162.652 1.00 34.44 307 VAL B N 1
ATOM 4495 C CA . VAL B 1 309 ? -42.455 0.191 161.397 1.00 27.74 307 VAL B CA 1
ATOM 4496 C C . VAL B 1 309 ? -42.987 -1.067 160.719 1.00 32.90 307 VAL B C 1
ATOM 4497 O O . VAL B 1 309 ? -43.250 -1.050 159.527 1.00 46.79 307 VAL B O 1
ATOM 4501 N N . LEU B 1 310 ? -43.215 -2.137 161.480 1.00 42.79 308 LEU B N 1
ATOM 4502 C CA . LEU B 1 310 ? -43.760 -3.386 160.909 1.00 31.77 308 LEU B CA 1
ATOM 4503 C C . LEU B 1 310 ? -45.079 -3.211 160.153 1.00 44.69 308 LEU B C 1
ATOM 4504 O O . LEU B 1 310 ? -45.467 -4.071 159.365 1.00 53.84 308 LEU B O 1
ATOM 4509 N N . GLN B 1 311 ? -45.754 -2.091 160.385 1.00 43.15 309 GLN B N 1
ATOM 4510 C CA . GLN B 1 311 ? -46.927 -1.729 159.604 1.00 34.18 309 GLN B CA 1
ATOM 4511 C C . GLN B 1 311 ? -46.723 -1.804 158.087 1.00 38.12 309 GLN B C 1
ATOM 4512 O O . GLN B 1 311 ? -47.695 -2.044 157.378 1.00 46.20 309 GLN B O 1
ATOM 4518 N N . VAL B 1 312 ? -45.510 -1.569 157.567 1.00 33.65 310 VAL B N 1
ATOM 4519 C CA . VAL B 1 312 ? -45.359 -1.615 156.101 1.00 37.22 310 VAL B CA 1
ATOM 4520 C C . VAL B 1 312 ? -45.687 -2.972 155.536 1.00 48.61 310 VAL B C 1
ATOM 4521 O O . VAL B 1 312 ? -46.125 -3.086 154.394 1.00 59.71 310 VAL B O 1
ATOM 4525 N N . ALA B 1 313 ? -45.458 -4.004 156.334 1.00 36.86 311 ALA B N 1
ATOM 4526 C CA . ALA B 1 313 ? -45.625 -5.359 155.859 1.00 39.02 311 ALA B CA 1
ATOM 4527 C C . ALA B 1 313 ? -47.067 -5.618 155.472 1.00 51.36 311 ALA B C 1
ATOM 4528 O O . ALA B 1 313 ? -47.335 -6.468 154.625 1.00 62.01 311 ALA B O 1
ATOM 4530 N N . ALA B 1 314 ? -47.993 -4.876 156.082 1.00 44.09 312 ALA B N 1
ATOM 4531 C CA . ALA B 1 314 ? -49.425 -5.119 155.880 1.00 46.56 312 ALA B CA 1
ATOM 4532 C C . ALA B 1 314 ? -49.982 -4.425 154.640 1.00 55.06 312 ALA B C 1
ATOM 4533 O O . ALA B 1 314 ? -50.996 -4.847 154.081 1.00 65.39 312 ALA B O 1
ATOM 4535 N N . ARG B 1 315 ? -49.318 -3.353 154.229 1.00 49.66 313 ARG B N 1
ATOM 4536 C CA . ARG B 1 315 ? -49.704 -2.610 153.040 1.00 54.02 313 ARG B CA 1
ATOM 4537 C C . ARG B 1 315 ? -49.227 -3.331 151.777 1.00 63.81 313 ARG B C 1
ATOM 4538 O O . ARG B 1 315 ? -49.476 -2.877 150.657 1.00 67.88 313 ARG B O 1
ATOM 4546 N N . ALA C 1 15 ? -30.245 -3.257 85.527 1.00 88.42 13 ALA C N 1
ATOM 4547 C CA . ALA C 1 15 ? -31.558 -3.049 86.123 1.00 83.65 13 ALA C CA 1
ATOM 4548 C C . ALA C 1 15 ? -31.517 -1.838 87.039 1.00 82.47 13 ALA C C 1
ATOM 4549 O O . ALA C 1 15 ? -30.459 -1.266 87.280 1.00 71.50 13 ALA C O 1
ATOM 4551 N N . THR C 1 16 ? -32.677 -1.451 87.549 1.00 82.73 14 THR C N 1
ATOM 4552 C CA . THR C 1 16 ? -32.755 -0.346 88.488 1.00 88.31 14 THR C CA 1
ATOM 4553 C C . THR C 1 16 ? -33.239 -0.851 89.847 1.00 88.42 14 THR C C 1
ATOM 4554 O O . THR C 1 16 ? -34.136 -1.694 89.919 1.00 91.02 14 THR C O 1
ATOM 4558 N N . ALA C 1 17 ? -32.634 -0.344 90.919 1.00 80.29 15 ALA C N 1
ATOM 4559 C CA . ALA C 1 17 ? -33.090 -0.658 92.267 1.00 78.34 15 ALA C CA 1
ATOM 4560 C C . ALA C 1 17 ? -33.935 0.484 92.830 1.00 78.93 15 ALA C C 1
ATOM 4561 O O . ALA C 1 17 ? -33.600 1.657 92.664 1.00 78.12 15 ALA C O 1
ATOM 4563 N N . SER C 1 18 ? -35.032 0.141 93.496 1.00 77.74 16 SER C N 1
ATOM 4564 C CA . SER C 1 18 ? -35.916 1.153 94.066 1.00 73.19 16 SER C CA 1
ATOM 4565 C C . SER C 1 18 ? -35.440 1.646 95.425 1.00 76.61 16 SER C C 1
ATOM 4566 O O . SER C 1 18 ? -34.938 0.867 96.242 1.00 81.82 16 SER C O 1
ATOM 4569 N N . TYR C 1 19 ? -35.596 2.946 95.661 1.00 74.35 17 TYR C N 1
ATOM 4570 C CA . TYR C 1 19 ? -35.308 3.527 96.970 1.00 61.20 17 TYR C CA 1
ATOM 4571 C C . TYR C 1 19 ? -36.467 4.380 97.462 1.00 64.97 17 TYR C C 1
ATOM 4572 O O . TYR C 1 19 ? -36.806 5.394 96.839 1.00 65.16 17 TYR C O 1
ATOM 4581 N N . THR C 1 20 ? -37.065 3.970 98.583 1.00 67.59 18 THR C N 1
ATOM 4582 C CA . THR C 1 20 ? -38.186 4.705 99.177 1.00 63.61 18 THR C CA 1
ATOM 4583 C C . THR C 1 20 ? -37.829 5.219 100.570 1.00 59.60 18 THR C C 1
ATOM 4584 O O . THR C 1 20 ? -37.282 4.479 101.389 1.00 64.40 18 THR C O 1
ATOM 4588 N N . TRP C 1 21 ? -38.131 6.491 100.829 1.00 58.49 19 TRP C N 1
ATOM 4589 C CA . TRP C 1 21 ? -37.895 7.095 102.148 1.00 60.70 19 TRP C CA 1
ATOM 4590 C C . TRP C 1 21 ? -38.866 8.231 102.462 1.00 61.52 19 TRP C C 1
ATOM 4591 O O . TRP C 1 21 ? -39.496 8.786 101.562 1.00 61.74 19 TRP C O 1
ATOM 4602 N N . ASP C 1 22 ? -39.002 8.568 103.740 1.00 65.64 20 ASP C N 1
ATOM 4603 C CA . ASP C 1 22 ? -39.835 9.711 104.103 1.00 66.15 20 ASP C CA 1
ATOM 4604 C C . ASP C 1 22 ? -39.003 10.975 103.948 1.00 58.22 20 ASP C C 1
ATOM 4605 O O . ASP C 1 22 ? -38.160 11.275 104.792 1.00 51.30 20 ASP C O 1
ATOM 4610 N N . ARG C 1 23 ? -39.233 11.696 102.851 1.00 53.43 21 ARG C N 1
ATOM 4611 C CA . ARG C 1 23 ? -38.420 12.858 102.509 1.00 50.96 21 ARG C CA 1
ATOM 4612 C C . ARG C 1 23 ? -38.776 14.047 103.382 1.00 59.56 21 ARG C C 1
ATOM 4613 O O . ARG C 1 23 ? -39.952 14.289 103.673 1.00 64.56 21 ARG C O 1
ATOM 4621 N N . ASN C 1 24 ? -37.768 14.788 103.823 1.00 54.25 22 ASN C N 1
ATOM 4622 C CA . ASN C 1 24 ? -38.058 16.048 104.474 1.00 55.51 22 ASN C CA 1
ATOM 4623 C C . ASN C 1 24 ? -38.244 17.107 103.395 1.00 60.86 22 ASN C C 1
ATOM 4624 O O . ASN C 1 24 ? -37.291 17.481 102.709 1.00 71.08 22 ASN C O 1
ATOM 4629 N N . THR C 1 25 ? -39.475 17.581 103.247 1.00 59.72 23 THR C N 1
ATOM 4630 C CA . THR C 1 25 ? -39.796 18.550 102.208 1.00 56.44 23 THR C CA 1
ATOM 4631 C C . THR C 1 25 ? -39.380 19.983 102.584 1.00 52.31 23 THR C C 1
ATOM 4632 O O . THR C 1 25 ? -39.451 20.893 101.768 1.00 51.48 23 THR C O 1
ATOM 4636 N N . ALA C 1 26 ? -38.938 20.175 103.820 1.00 49.38 24 ALA C N 1
ATOM 4637 C CA . ALA C 1 26 ? -38.415 21.472 104.231 1.00 49.41 24 ALA C CA 1
ATOM 4638 C C . ALA C 1 26 ? -37.051 21.704 103.604 1.00 60.26 24 ALA C C 1
ATOM 4639 O O . ALA C 1 26 ? -36.170 20.833 103.638 1.00 63.37 24 ALA C O 1
ATOM 4641 N N . THR C 1 27 ? -36.897 22.898 103.044 1.00 63.95 25 THR C N 1
ATOM 4642 C CA . THR C 1 27 ? -35.721 23.290 102.274 1.00 67.81 25 THR C CA 1
ATOM 4643 C C . THR C 1 27 ? -34.655 23.900 103.181 1.00 71.92 25 THR C C 1
ATOM 4644 O O . THR C 1 27 ? -33.460 23.615 103.044 1.00 65.61 25 THR C O 1
ATOM 4648 N N . GLU C 1 28 ? -35.120 24.744 104.099 1.00 75.06 26 GLU C N 1
ATOM 4649 C CA . GLU C 1 28 ? -34.298 25.376 105.117 1.00 72.24 26 GLU C CA 1
ATOM 4650 C C . GLU C 1 28 ? -34.024 24.320 106.199 1.00 69.48 26 GLU C C 1
ATOM 4651 O O . GLU C 1 28 ? -34.924 23.589 106.595 1.00 74.62 26 GLU C O 1
ATOM 4657 N N . GLU C 1 29 ? -32.787 24.210 106.669 1.00 72.81 27 GLU C N 1
ATOM 4658 C CA . GLU C 1 29 ? -32.449 23.131 107.602 1.00 75.89 27 GLU C CA 1
ATOM 4659 C C . GLU C 1 29 ? -32.931 23.396 109.030 1.00 69.73 27 GLU C C 1
ATOM 4660 O O . GLU C 1 29 ? -33.066 22.475 109.837 1.00 69.87 27 GLU C O 1
ATOM 4666 N N . GLY C 1 30 ? -33.184 24.656 109.347 1.00 62.83 28 GLY C N 1
ATOM 4667 C CA . GLY C 1 30 ? -33.691 24.985 110.660 1.00 72.00 28 GLY C CA 1
ATOM 4668 C C . GLY C 1 30 ? -35.205 24.956 110.732 1.00 78.05 28 GLY C C 1
ATOM 4669 O O . GLY C 1 30 ? -35.799 25.356 111.740 1.00 87.82 28 GLY C O 1
ATOM 4670 N N . ALA C 1 31 ? -35.839 24.481 109.667 1.00 67.47 29 ALA C N 1
ATOM 4671 C CA . ALA C 1 31 ? -37.292 24.532 109.581 1.00 62.05 29 ALA C CA 1
ATOM 4672 C C . ALA C 1 31 ? -37.961 23.286 110.160 1.00 68.78 29 ALA C C 1
ATOM 4673 O O . ALA C 1 31 ? -37.388 22.194 110.146 1.00 72.37 29 ALA C O 1
ATOM 4675 N N . ASP C 1 32 ? -39.174 23.456 110.674 1.00 63.99 30 ASP C N 1
ATOM 4676 C CA . ASP C 1 32 ? -39.929 22.319 111.156 1.00 69.64 30 ASP C CA 1
ATOM 4677 C C . ASP C 1 32 ? -40.193 21.395 109.985 1.00 71.25 30 ASP C C 1
ATOM 4678 O O . ASP C 1 32 ? -40.874 21.787 109.027 1.00 70.12 30 ASP C O 1
ATOM 4683 N N . PRO C 1 33 ? -39.660 20.186 110.040 1.00 71.45 31 PRO C N 1
ATOM 4684 C CA . PRO C 1 33 ? -39.788 19.244 108.930 1.00 66.49 31 PRO C CA 1
ATOM 4685 C C . PRO C 1 33 ? -41.189 18.726 108.689 1.00 60.68 31 PRO C C 1
ATOM 4686 O O . PRO C 1 33 ? -41.912 18.486 109.634 1.00 60.74 31 PRO C O 1
ATOM 4690 N N . VAL C 1 34 ? -41.552 18.552 107.424 1.00 64.49 32 VAL C N 1
ATOM 4691 C CA . VAL C 1 34 ? -42.770 17.861 107.046 1.00 63.28 32 VAL C CA 1
ATOM 4692 C C . VAL C 1 34 ? -42.377 16.725 106.135 1.00 57.30 32 VAL C C 1
ATOM 4693 O O . VAL C 1 34 ? -41.716 16.939 105.143 1.00 56.70 32 VAL C O 1
ATOM 4697 N N . TYR C 1 35 ? -42.803 15.516 106.462 1.00 61.30 33 TYR C N 1
ATOM 4698 C CA . TYR C 1 35 ? -42.306 14.338 105.781 1.00 59.55 33 TYR C CA 1
ATOM 4699 C C . TYR C 1 35 ? -43.320 13.774 104.814 1.00 64.39 33 TYR C C 1
ATOM 4700 O O . TYR C 1 35 ? -44.419 13.408 105.193 1.00 73.58 33 TYR C O 1
ATOM 4709 N N . GLU C 1 36 ? -42.928 13.694 103.553 1.00 56.89 34 GLU C N 1
ATOM 4710 C CA . GLU C 1 36 ? -43.761 13.105 102.532 1.00 62.31 34 GLU C CA 1
ATOM 4711 C C . GLU C 1 36 ? -42.968 12.009 101.854 1.00 60.13 34 GLU C C 1
ATOM 4712 O O . GLU C 1 36 ? -41.846 12.222 101.457 1.00 53.36 34 GLU C O 1
ATOM 4718 N N . GLU C 1 37 ? -43.550 10.829 101.733 1.00 63.49 35 GLU C N 1
ATOM 4719 C CA . GLU C 1 37 ? -42.839 9.701 101.161 1.00 62.36 35 GLU C CA 1
ATOM 4720 C C . GLU C 1 37 ? -42.548 9.883 99.694 1.00 56.22 35 GLU C C 1
ATOM 4721 O O . GLU C 1 37 ? -43.394 10.331 98.949 1.00 63.98 35 GLU C O 1
ATOM 4727 N N . THR C 1 38 ? -41.353 9.507 99.271 1.00 60.96 36 THR C N 1
ATOM 4728 C CA . THR C 1 38 ? -41.019 9.543 97.861 1.00 68.64 36 THR C CA 1
ATOM 4729 C C . THR C 1 38 ? -40.180 8.350 97.464 1.00 70.47 36 THR C C 1
ATOM 4730 O O . THR C 1 38 ? -39.470 7.792 98.278 1.00 53.51 36 THR C O 1
ATOM 4734 N N . THR C 1 39 ? -40.267 7.970 96.198 1.00 76.84 37 THR C N 1
ATOM 4735 C CA . THR C 1 39 ? -39.521 6.831 95.667 1.00 66.80 37 THR C CA 1
ATOM 4736 C C . THR C 1 39 ? -38.693 7.236 94.450 1.00 61.77 37 THR C C 1
ATOM 4737 O O . THR C 1 39 ? -39.163 7.969 93.576 1.00 64.16 37 THR C O 1
ATOM 4741 N N . VAL C 1 40 ? -37.456 6.759 94.393 1.00 62.68 38 VAL C N 1
ATOM 4742 C CA . VAL C 1 40 ? -36.610 7.016 93.233 1.00 64.88 38 VAL C CA 1
ATOM 4743 C C . VAL C 1 40 ? -36.029 5.709 92.708 1.00 71.98 38 VAL C C 1
ATOM 4744 O O . VAL C 1 40 ? -35.583 4.865 93.489 1.00 73.94 38 VAL C O 1
ATOM 4748 N N . GLU C 1 41 ? -36.065 5.532 91.388 1.00 73.44 39 GLU C N 1
ATOM 4749 C CA . GLU C 1 41 ? -35.465 4.362 90.764 1.00 75.50 39 GLU C CA 1
ATOM 4750 C C . GLU C 1 41 ? -33.994 4.651 90.493 1.00 74.77 39 GLU C C 1
ATOM 4751 O O . GLU C 1 41 ? -33.671 5.532 89.700 1.00 80.62 39 GLU C O 1
ATOM 4757 N N . VAL C 1 42 ? -33.114 3.920 91.174 1.00 73.28 40 VAL C N 1
ATOM 4758 C CA . VAL C 1 42 ? -31.670 4.135 91.094 1.00 69.46 40 VAL C CA 1
ATOM 4759 C C . VAL C 1 42 ? -31.036 3.128 90.149 1.00 73.15 40 VAL C C 1
ATOM 4760 O O . VAL C 1 42 ? -31.290 1.928 90.255 1.00 79.43 40 VAL C O 1
ATOM 4764 N N . PRO C 1 43 ? -30.196 3.606 89.224 1.00 73.94 41 PRO C N 1
ATOM 4765 C CA . PRO C 1 43 ? -29.531 2.680 88.303 1.00 70.52 41 PRO C CA 1
ATOM 4766 C C . PRO C 1 43 ? -28.483 1.834 89.027 1.00 63.73 41 PRO C C 1
ATOM 4767 O O . PRO C 1 43 ? -27.630 2.371 89.740 1.00 61.95 41 PRO C O 1
ATOM 4771 N N . VAL C 1 44 ? -28.563 0.519 88.863 1.00 65.98 42 VAL C N 1
ATOM 4772 C CA . VAL C 1 44 ? -27.551 -0.364 89.434 1.00 80.51 42 VAL C CA 1
ATOM 4773 C C . VAL C 1 44 ? -26.260 -0.208 88.624 1.00 81.87 42 VAL C C 1
ATOM 4774 O O . VAL C 1 44 ? -26.299 -0.058 87.407 1.00 77.03 42 VAL C O 1
ATOM 4778 N N . ASP C 1 45 ? -25.130 -0.213 89.322 1.00 79.52 43 ASP C N 1
ATOM 4779 C CA . ASP C 1 45 ? -23.811 0.014 88.732 1.00 76.01 43 ASP C CA 1
ATOM 4780 C C . ASP C 1 45 ? -23.699 1.345 87.968 1.00 73.25 43 ASP C C 1
ATOM 4781 O O . ASP C 1 45 ? -23.386 1.354 86.780 1.00 79.71 43 ASP C O 1
ATOM 4786 N N . PRO C 1 46 ? -23.923 2.476 88.657 1.00 64.50 44 PRO C N 1
ATOM 4787 C CA . PRO C 1 46 ? -23.858 3.776 87.978 1.00 70.55 44 PRO C CA 1
ATOM 4788 C C . PRO C 1 46 ? -22.421 4.183 87.643 1.00 75.66 44 PRO C C 1
ATOM 4789 O O . PRO C 1 46 ? -21.511 3.888 88.428 1.00 74.19 44 PRO C O 1
ATOM 4793 N N . GLN C 1 47 ? -22.224 4.866 86.515 1.00 74.52 45 GLN C N 1
ATOM 4794 C CA . GLN C 1 47 ? -20.871 5.205 86.055 1.00 76.53 45 GLN C CA 1
ATOM 4795 C C . GLN C 1 47 ? -20.417 6.662 86.271 1.00 72.25 45 GLN C C 1
ATOM 4796 O O . GLN C 1 47 ? -19.247 6.982 86.067 1.00 74.15 45 GLN C O 1
ATOM 4802 N N . ARG C 1 48 ? -21.333 7.544 86.655 1.00 67.63 46 ARG C N 1
ATOM 4803 C CA . ARG C 1 48 ? -20.954 8.898 87.047 1.00 69.68 46 ARG C CA 1
ATOM 4804 C C . ARG C 1 48 ? -21.756 9.352 88.254 1.00 72.87 46 ARG C C 1
ATOM 4805 O O . ARG C 1 48 ? -22.873 9.846 88.120 1.00 80.82 46 ARG C O 1
ATOM 4813 N N . ILE C 1 49 ? -21.177 9.179 89.435 1.00 65.89 47 ILE C N 1
ATOM 4814 C CA . ILE C 1 49 ? -21.868 9.528 90.664 1.00 54.16 47 ILE C CA 1
ATOM 4815 C C . ILE C 1 49 ? -21.479 10.920 91.151 1.00 57.37 47 ILE C C 1
ATOM 4816 O O . ILE C 1 49 ? -20.301 11.275 91.212 1.00 59.09 47 ILE C O 1
ATOM 4821 N N . VAL C 1 50 ? -22.486 11.713 91.485 1.00 59.03 48 VAL C N 1
ATOM 4822 C CA . VAL C 1 50 ? -22.264 13.032 92.041 1.00 57.06 48 VAL C CA 1
ATOM 4823 C C . VAL C 1 50 ? -22.778 12.998 93.470 1.00 56.07 48 VAL C C 1
ATOM 4824 O O . VAL C 1 50 ? -23.926 12.624 93.700 1.00 66.47 48 VAL C O 1
ATOM 4828 N N . VAL C 1 51 ? -21.920 13.355 94.428 1.00 50.62 49 VAL C N 1
ATOM 4829 C CA . VAL C 1 51 ? -22.253 13.241 95.854 1.00 46.17 49 VAL C CA 1
ATOM 4830 C C . VAL C 1 51 ? -22.065 14.553 96.594 1.00 51.11 49 VAL C C 1
ATOM 4831 O O . VAL C 1 51 ? -21.023 15.196 96.460 1.00 56.57 49 VAL C O 1
ATOM 4835 N N . PHE C 1 52 ? -23.062 14.936 97.388 1.00 50.95 50 PHE C N 1
ATOM 4836 C CA . PHE C 1 52 ? -22.960 16.137 98.219 1.00 48.11 50 PHE C CA 1
ATOM 4837 C C . PHE C 1 52 ? -22.787 15.822 99.707 1.00 54.90 50 PHE C C 1
ATOM 4838 O O . PHE C 1 52 ? -22.309 16.664 100.461 1.00 60.43 50 PHE C O 1
ATOM 4846 N N . ASP C 1 53 ? -23.214 14.633 100.134 1.00 62.16 51 ASP C N 1
ATOM 4847 C CA . ASP C 1 53 ? -23.179 14.249 101.554 1.00 55.26 51 ASP C CA 1
ATOM 4848 C C . ASP C 1 53 ? -21.941 13.417 101.816 1.00 53.56 51 ASP C C 1
ATOM 4849 O O . ASP C 1 53 ? -21.791 12.327 101.267 1.00 49.74 51 ASP C O 1
ATOM 4862 N N . ALA C 1 55 ? -20.902 11.563 104.124 1.00 58.38 53 ALA C N 1
ATOM 4863 C CA . ALA C 1 55 ? -21.156 10.200 104.599 1.00 54.79 53 ALA C CA 1
ATOM 4864 C C . ALA C 1 55 ? -21.391 9.206 103.461 1.00 58.25 53 ALA C C 1
ATOM 4865 O O . ALA C 1 55 ? -21.061 8.020 103.568 1.00 56.09 53 ALA C O 1
ATOM 4867 N N . ALA C 1 56 ? -21.994 9.681 102.380 1.00 54.67 54 ALA C N 1
ATOM 4868 C CA . ALA C 1 56 ? -22.254 8.801 101.257 1.00 54.37 54 ALA C CA 1
ATOM 4869 C C . ALA C 1 56 ? -20.973 8.611 100.460 1.00 59.36 54 ALA C C 1
ATOM 4870 O O . ALA C 1 56 ? -20.682 7.506 99.993 1.00 65.03 54 ALA C O 1
ATOM 4872 N N . LEU C 1 57 ? -20.210 9.695 100.319 1.00 56.77 55 LEU C N 1
ATOM 4873 C CA . LEU C 1 57 ? -18.958 9.664 99.568 1.00 55.82 55 LEU C CA 1
ATOM 4874 C C . LEU C 1 57 ? -18.038 8.637 100.207 1.00 67.18 55 LEU C C 1
ATOM 4875 O O . LEU C 1 57 ? -17.404 7.839 99.521 1.00 67.58 55 LEU C O 1
ATOM 4880 N N . ASP C 1 58 ? -17.986 8.681 101.534 1.00 72.79 56 ASP C N 1
ATOM 4881 C CA . ASP C 1 58 ? -17.248 7.722 102.344 1.00 67.23 56 ASP C CA 1
ATOM 4882 C C . ASP C 1 58 ? -17.694 6.270 102.082 1.00 61.97 56 ASP C C 1
ATOM 4883 O O . ASP C 1 58 ? -16.895 5.463 101.613 1.00 64.22 56 ASP C O 1
ATOM 4888 N N . THR C 1 59 ? -18.949 5.938 102.387 1.00 55.38 57 THR C N 1
ATOM 4889 C CA . THR C 1 59 ? -19.419 4.561 102.233 1.00 50.01 57 THR C CA 1
ATOM 4890 C C . THR C 1 59 ? -19.241 4.078 100.794 1.00 58.02 57 THR C C 1
ATOM 4891 O O . THR C 1 59 ? -18.786 2.960 100.573 1.00 70.53 57 THR C O 1
ATOM 4895 N N . ILE C 1 60 ? -19.578 4.913 99.816 1.00 50.76 58 ILE C N 1
ATOM 4896 C CA . ILE C 1 60 ? -19.387 4.521 98.418 1.00 52.26 58 ILE C CA 1
ATOM 4897 C C . ILE C 1 60 ? -17.933 4.143 98.117 1.00 55.70 58 ILE C C 1
ATOM 4898 O O . ILE C 1 60 ? -17.669 3.078 97.574 1.00 62.47 58 ILE C O 1
ATOM 4903 N N . GLY C 1 61 ? -16.995 5.007 98.488 1.00 58.79 59 GLY C N 1
ATOM 4904 C CA . GLY C 1 61 ? -15.585 4.745 98.252 1.00 62.14 59 GLY C CA 1
ATOM 4905 C C . GLY C 1 61 ? -15.070 3.515 98.978 1.00 66.56 59 GLY C C 1
ATOM 4906 O O . GLY C 1 61 ? -14.204 2.805 98.467 1.00 69.85 59 GLY C O 1
ATOM 4907 N N . ALA C 1 62 ? -15.613 3.266 100.166 1.00 66.93 60 ALA C N 1
ATOM 4908 C CA . ALA C 1 62 ? -15.248 2.104 100.975 1.00 68.35 60 ALA C CA 1
ATOM 4909 C C . ALA C 1 62 ? -15.729 0.794 100.353 1.00 74.03 60 ALA C C 1
ATOM 4910 O O . ALA C 1 62 ? -15.131 -0.266 100.564 1.00 81.09 60 ALA C O 1
ATOM 4912 N N . LEU C 1 63 ? -16.821 0.864 99.598 1.00 68.77 61 LEU C N 1
ATOM 4913 C CA . LEU C 1 63 ? -17.318 -0.310 98.898 1.00 64.98 61 LEU C CA 1
ATOM 4914 C C . LEU C 1 63 ? -16.725 -0.375 97.500 1.00 74.07 61 LEU C C 1
ATOM 4915 O O . LEU C 1 63 ? -17.200 -1.131 96.656 1.00 82.15 61 LEU C O 1
ATOM 4920 N N . GLY C 1 64 ? -15.693 0.431 97.258 1.00 72.39 62 GLY C N 1
ATOM 4921 C CA . GLY C 1 64 ? -14.952 0.370 96.010 1.00 72.13 62 GLY C CA 1
ATOM 4922 C C . GLY C 1 64 ? -15.446 1.293 94.916 1.00 67.75 62 GLY C C 1
ATOM 4923 O O . GLY C 1 64 ? -14.939 1.256 93.794 1.00 71.80 62 GLY C O 1
ATOM 4924 N N . GLY C 1 65 ? -16.434 2.122 95.238 1.00 65.51 63 GLY C N 1
ATOM 4925 C CA . GLY C 1 65 ? -16.986 3.059 94.273 1.00 66.43 63 GLY C CA 1
ATOM 4926 C C . GLY C 1 65 ? -16.058 4.220 93.955 1.00 68.28 63 GLY C C 1
ATOM 4927 O O . GLY C 1 65 ? -15.027 4.411 94.609 1.00 69.96 63 GLY C O 1
ATOM 4928 N N . GLU C 1 66 ? -16.432 4.997 92.943 1.00 63.59 64 GLU C N 1
ATOM 4929 C CA . GLU C 1 66 ? -15.682 6.184 92.555 1.00 62.01 64 GLU C CA 1
ATOM 4930 C C . GLU C 1 66 ? -16.651 7.366 92.426 1.00 69.22 64 GLU C C 1
ATOM 4931 O O . GLU C 1 66 ? -17.708 7.243 91.805 1.00 84.18 64 GLU C O 1
ATOM 4937 N N . ILE C 1 67 ? -16.301 8.505 93.012 1.00 61.53 65 ILE C N 1
ATOM 4938 C CA . ILE C 1 67 ? -17.161 9.688 92.947 1.00 57.09 65 ILE C CA 1
ATOM 4939 C C . ILE C 1 67 ? -16.751 10.569 91.776 1.00 57.62 65 ILE C C 1
ATOM 4940 O O . ILE C 1 67 ? -15.566 10.826 91.583 1.00 69.97 65 ILE C O 1
ATOM 4945 N N . ALA C 1 68 ? -17.716 11.040 90.996 1.00 54.88 66 ALA C N 1
ATOM 4946 C CA . ALA C 1 68 ? -17.391 11.799 89.786 1.00 59.08 66 ALA C CA 1
ATOM 4947 C C . ALA C 1 68 ? -17.496 13.306 89.999 1.00 64.83 66 ALA C C 1
ATOM 4948 O O . ALA C 1 68 ? -16.774 14.089 89.372 1.00 59.97 66 ALA C O 1
ATOM 4950 N N . GLY C 1 69 ? -18.407 13.706 90.880 1.00 58.54 67 GLY C N 1
ATOM 4951 C CA . GLY C 1 69 ? -18.569 15.105 91.216 1.00 54.82 67 GLY C CA 1
ATOM 4952 C C . GLY C 1 69 ? -18.849 15.240 92.697 1.00 57.51 67 GLY C C 1
ATOM 4953 O O . GLY C 1 69 ? -19.506 14.379 93.288 1.00 64.24 67 GLY C O 1
ATOM 4954 N N . ALA C 1 70 ? -18.352 16.320 93.296 1.00 52.53 68 ALA C N 1
ATOM 4955 C CA . ALA C 1 70 ? -18.517 16.559 94.723 1.00 47.11 68 ALA C CA 1
ATOM 4956 C C . ALA C 1 70 ? -18.241 18.021 94.982 1.00 55.71 68 ALA C C 1
ATOM 4957 O O . ALA C 1 70 ? -17.748 18.715 94.091 1.00 61.32 68 ALA C O 1
ATOM 4959 N N . PRO C 1 71 ? -18.589 18.506 96.190 1.00 55.31 69 PRO C N 1
ATOM 4960 C CA . PRO C 1 71 ? -18.067 19.781 96.710 1.00 56.39 69 PRO C CA 1
ATOM 4961 C C . PRO C 1 71 ? -16.575 19.634 97.023 1.00 62.95 69 PRO C C 1
ATOM 4962 O O . PRO C 1 71 ? -16.215 19.168 98.111 1.00 58.25 69 PRO C O 1
ATOM 4966 N N . LEU C 1 72 ? -15.719 20.017 96.081 1.00 63.53 70 LEU C N 1
ATOM 4967 C CA . LEU C 1 72 ? -14.305 19.661 96.161 1.00 63.51 70 LEU C CA 1
ATOM 4968 C C . LEU C 1 72 ? -13.568 20.375 97.279 1.00 67.66 70 LEU C C 1
ATOM 4969 O O . LEU C 1 72 ? -12.574 19.865 97.794 1.00 72.22 70 LEU C O 1
ATOM 4974 N N . ASP C 1 73 ? -14.062 21.552 97.648 1.00 67.11 71 ASP C N 1
ATOM 4975 C CA . ASP C 1 73 ? -13.423 22.362 98.677 1.00 67.59 71 ASP C CA 1
ATOM 4976 C C . ASP C 1 73 ? -13.768 21.823 100.064 1.00 62.68 71 ASP C C 1
ATOM 4977 O O . ASP C 1 73 ? -13.145 22.203 101.057 1.00 68.80 71 ASP C O 1
ATOM 4982 N N . SER C 1 74 ? -14.755 20.923 100.110 1.00 62.98 72 SER C N 1
ATOM 4983 C CA . SER C 1 74 ? -15.312 20.392 101.362 1.00 54.08 72 SER C CA 1
ATOM 4984 C C . SER C 1 74 ? -14.992 18.917 101.636 1.00 56.76 72 SER C C 1
ATOM 4985 O O . SER C 1 74 ? -15.417 18.362 102.653 1.00 52.49 72 SER C O 1
ATOM 4988 N N . VAL C 1 75 ? -14.281 18.259 100.730 1.00 62.18 73 VAL C N 1
ATOM 4989 C CA . VAL C 1 75 ? -13.973 16.856 100.964 1.00 59.25 73 VAL C CA 1
ATOM 4990 C C . VAL C 1 75 ? -12.868 16.741 101.995 1.00 57.30 73 VAL C C 1
ATOM 4991 O O . VAL C 1 75 ? -11.804 17.356 101.854 1.00 61.53 73 VAL C O 1
ATOM 4995 N N . PRO C 1 76 ? -13.138 15.969 103.052 1.00 51.09 74 PRO C N 1
ATOM 4996 C CA . PRO C 1 76 ? -12.161 15.583 104.066 1.00 50.52 74 PRO C CA 1
ATOM 4997 C C . PRO C 1 76 ? -10.971 14.923 103.397 1.00 70.58 74 PRO C C 1
ATOM 4998 O O . PRO C 1 76 ? -11.149 14.194 102.416 1.00 71.05 74 PRO C O 1
ATOM 5002 N N . ASP C 1 77 ? -9.779 15.182 103.925 1.00 79.98 75 ASP C N 1
ATOM 5003 C CA . ASP C 1 77 ? -8.548 14.661 103.353 1.00 80.22 75 ASP C CA 1
ATOM 5004 C C . ASP C 1 77 ? -8.578 13.145 103.277 1.00 72.97 75 ASP C C 1
ATOM 5005 O O . ASP C 1 77 ? -8.063 12.555 102.326 1.00 73.08 75 ASP C O 1
ATOM 5010 N N . TYR C 1 78 ? -9.208 12.521 104.270 1.00 67.76 76 TYR C N 1
ATOM 5011 C CA . TYR C 1 78 ? -9.250 11.065 104.345 1.00 63.68 76 TYR C CA 1
ATOM 5012 C C . TYR C 1 78 ? -10.228 10.415 103.373 1.00 68.89 76 TYR C C 1
ATOM 5013 O O . TYR C 1 78 ? -10.395 9.192 103.372 1.00 70.86 76 TYR C O 1
ATOM 5022 N N . LEU C 1 79 ? -10.851 11.240 102.536 1.00 70.46 77 LEU C N 1
ATOM 5023 C CA . LEU C 1 79 ? -11.831 10.772 101.566 1.00 62.14 77 LEU C CA 1
ATOM 5024 C C . LEU C 1 79 ? -11.486 11.124 100.119 1.00 68.11 77 LEU C C 1
ATOM 5025 O O . LEU C 1 79 ? -12.079 10.563 99.202 1.00 74.76 77 LEU C O 1
ATOM 5030 N N . GLU C 1 80 ? -10.533 12.035 99.915 1.00 67.99 78 GLU C N 1
ATOM 5031 C CA . GLU C 1 80 ? -10.201 12.526 98.573 1.00 67.49 78 GLU C CA 1
ATOM 5032 C C . GLU C 1 80 ? -9.742 11.423 97.614 1.00 74.47 78 GLU C C 1
ATOM 5033 O O . GLU C 1 80 ? -9.800 11.588 96.387 1.00 73.98 78 GLU C O 1
ATOM 5039 N N . GLU C 1 81 ? -9.296 10.300 98.176 1.00 74.44 79 GLU C N 1
ATOM 5040 C CA . GLU C 1 81 ? -8.827 9.172 97.376 1.00 72.67 79 GLU C CA 1
ATOM 5041 C C . GLU C 1 81 ? -9.970 8.484 96.626 1.00 73.87 79 GLU C C 1
ATOM 5042 O O . GLU C 1 81 ? -9.745 7.750 95.659 1.00 77.76 79 GLU C O 1
ATOM 5048 N N . TYR C 1 82 ? -11.198 8.728 97.070 1.00 72.20 80 TYR C N 1
ATOM 5049 C CA . TYR C 1 82 ? -12.374 8.141 96.430 1.00 70.40 80 TYR C CA 1
ATOM 5050 C C . TYR C 1 82 ? -12.916 9.027 95.281 1.00 70.34 80 TYR C C 1
ATOM 5051 O O . TYR C 1 82 ? -13.783 8.614 94.500 1.00 66.06 80 TYR C O 1
ATOM 5060 N N . LEU C 1 83 ? -12.385 10.242 95.171 1.00 63.44 81 LEU C N 1
ATOM 5061 C CA . LEU C 1 83 ? -12.668 11.082 94.014 1.00 64.54 81 LEU C CA 1
ATOM 5062 C C . LEU C 1 83 ? -12.029 10.479 92.753 1.00 79.01 81 LEU C C 1
ATOM 5063 O O . LEU C 1 83 ? -10.992 9.806 92.823 1.00 88.13 81 LEU C O 1
ATOM 5068 N N . ALA C 1 84 ? -12.655 10.700 91.602 1.00 77.69 82 ALA C N 1
ATOM 5069 C CA . ALA C 1 84 ? -12.023 10.371 90.329 1.00 76.36 82 ALA C CA 1
ATOM 5070 C C . ALA C 1 84 ? -10.998 11.461 90.081 1.00 82.93 82 ALA C C 1
ATOM 5071 O O . ALA C 1 84 ? -11.192 12.592 90.521 1.00 86.78 82 ALA C O 1
ATOM 5073 N N . ASP C 1 85 ? -9.908 11.145 89.390 1.00 83.22 83 ASP C N 1
ATOM 5074 C CA . ASP C 1 85 ? -8.839 12.133 89.224 1.00 96.16 83 ASP C CA 1
ATOM 5075 C C . ASP C 1 85 ? -9.231 13.297 88.305 1.00 97.59 83 ASP C C 1
ATOM 5076 O O . ASP C 1 85 ? -8.488 14.275 88.167 1.00 98.43 83 ASP C O 1
ATOM 5081 N N . ASP C 1 86 ? -10.407 13.192 87.693 1.00 93.68 84 ASP C N 1
ATOM 5082 C CA . ASP C 1 86 ? -10.939 14.268 86.861 1.00 93.11 84 ASP C CA 1
ATOM 5083 C C . ASP C 1 86 ? -12.225 14.845 87.451 1.00 81.45 84 ASP C C 1
ATOM 5084 O O . ASP C 1 86 ? -12.967 15.543 86.757 1.00 83.44 84 ASP C O 1
ATOM 5089 N N . ALA C 1 87 ? -12.481 14.548 88.723 1.00 69.95 85 ALA C N 1
ATOM 5090 C CA . ALA C 1 87 ? -13.720 14.961 89.384 1.00 67.18 85 ALA C CA 1
ATOM 5091 C C . ALA C 1 87 ? -13.990 16.457 89.249 1.00 71.35 85 ALA C C 1
ATOM 5092 O O . ALA C 1 87 ? -13.074 17.277 89.354 1.00 69.29 85 ALA C O 1
ATOM 5094 N N . PHE C 1 88 ? -15.250 16.804 88.999 1.00 67.93 86 PHE C N 1
ATOM 5095 C CA . PHE C 1 88 ? -15.632 18.205 88.853 1.00 69.36 86 PHE C CA 1
ATOM 5096 C C . PHE C 1 88 ? -16.267 18.734 90.142 1.00 71.84 86 PHE C C 1
ATOM 5097 O O . PHE C 1 88 ? -16.755 17.964 90.977 1.00 68.37 86 PHE C O 1
ATOM 5105 N N . ASN C 1 89 ? -16.240 20.051 90.305 1.00 66.20 87 ASN C N 1
ATOM 5106 C CA . ASN C 1 89 ? -16.818 20.675 91.481 1.00 63.72 87 ASN C CA 1
ATOM 5107 C C . ASN C 1 89 ? -18.328 20.833 91.266 1.00 64.02 87 ASN C C 1
ATOM 5108 O O . ASN C 1 89 ? -18.769 21.533 90.344 1.00 64.26 87 ASN C O 1
ATOM 5113 N N . ALA C 1 90 ? -19.111 20.145 92.097 1.00 54.64 88 ALA C N 1
ATOM 5114 C CA . ALA C 1 90 ? -20.566 20.108 91.948 1.00 60.35 88 ALA C CA 1
ATOM 5115 C C . ALA C 1 90 ? -21.195 21.279 92.692 1.00 66.04 88 ALA C C 1
ATOM 5116 O O . ALA C 1 90 ? -22.384 21.583 92.547 1.00 63.06 88 ALA C O 1
ATOM 5118 N N . GLY C 1 91 ? -20.378 21.936 93.499 1.00 61.83 89 GLY C N 1
ATOM 5119 C CA . GLY C 1 91 ? -20.832 23.080 94.250 1.00 50.38 89 GLY C CA 1
ATOM 5120 C C . GLY C 1 91 ? -20.281 23.029 95.653 1.00 52.45 89 GLY C C 1
ATOM 5121 O O . GLY C 1 91 ? -19.067 22.951 95.860 1.00 68.30 89 GLY C O 1
ATOM 5122 N N . THR C 1 92 ? -21.191 23.025 96.616 1.00 47.15 90 THR C N 1
ATOM 5123 C CA . THR C 1 92 ? -20.864 23.309 98.000 1.00 44.98 90 THR C CA 1
ATOM 5124 C C . THR C 1 92 ? -21.756 22.430 98.863 1.00 54.66 90 THR C C 1
ATOM 5125 O O . THR C 1 92 ? -22.701 21.845 98.340 1.00 67.18 90 THR C O 1
ATOM 5129 N N . LEU C 1 93 ? -21.464 22.293 100.154 1.00 44.07 91 LEU C N 1
ATOM 5130 C CA . LEU C 1 93 ? -22.251 21.386 100.996 1.00 47.78 91 LEU C CA 1
ATOM 5131 C C . LEU C 1 93 ? -23.732 21.736 101.052 1.00 52.85 91 LEU C C 1
ATOM 5132 O O . LEU C 1 93 ? -24.559 20.876 101.372 1.00 54.25 91 LEU C O 1
ATOM 5137 N N . PHE C 1 94 ? -24.051 22.990 100.724 1.00 54.32 92 PHE C N 1
ATOM 5138 C CA . PHE C 1 94 ? -25.408 23.529 100.837 1.00 49.28 92 PHE C CA 1
ATOM 5139 C C . PHE C 1 94 ? -26.064 23.847 99.506 1.00 58.54 92 PHE C C 1
ATOM 5140 O O . PHE C 1 94 ? -27.280 24.026 99.442 1.00 63.56 92 PHE C O 1
ATOM 5148 N N . GLU C 1 95 ? -25.256 23.958 98.457 1.00 56.67 93 GLU C N 1
ATOM 5149 C CA . GLU C 1 95 ? -25.706 24.567 97.208 1.00 60.66 93 GLU C CA 1
ATOM 5150 C C . GLU C 1 95 ? -25.151 23.832 95.987 1.00 63.50 93 GLU C C 1
ATOM 5151 O O . GLU C 1 95 ? -24.036 23.302 96.031 1.00 59.54 93 GLU C O 1
ATOM 5157 N N . ALA C 1 96 ? -25.914 23.812 94.894 1.00 60.07 94 ALA C N 1
ATOM 5158 C CA . ALA C 1 96 ? -25.495 23.069 93.707 1.00 53.05 94 ALA C CA 1
ATOM 5159 C C . ALA C 1 96 ? -25.116 23.966 92.526 1.00 60.67 94 ALA C C 1
ATOM 5160 O O . ALA C 1 96 ? -25.771 24.979 92.289 1.00 63.74 94 ALA C O 1
ATOM 5162 N N . ASP C 1 97 ? -24.056 23.600 91.798 1.00 64.14 95 ASP C N 1
ATOM 5163 C CA . ASP C 1 97 ? -23.803 24.191 90.476 1.00 66.74 95 ASP C CA 1
ATOM 5164 C C . ASP C 1 97 ? -24.601 23.395 89.442 1.00 67.49 95 ASP C C 1
ATOM 5165 O O . ASP C 1 97 ? -24.104 22.427 88.857 1.00 71.93 95 ASP C O 1
ATOM 5170 N N . LEU C 1 98 ? -25.841 23.811 89.222 1.00 58.22 96 LEU C N 1
ATOM 5171 C CA . LEU C 1 98 ? -26.755 23.035 88.406 1.00 51.49 96 LEU C CA 1
ATOM 5172 C C . LEU C 1 98 ? -26.397 23.015 86.909 1.00 70.81 96 LEU C C 1
ATOM 5173 O O . LEU C 1 98 ? -26.616 22.011 86.235 1.00 81.67 96 LEU C O 1
ATOM 5178 N N . ILE C 1 99 ? -25.847 24.106 86.380 1.00 69.55 97 ILE C N 1
ATOM 5179 C CA . ILE C 1 99 ? -25.470 24.115 84.965 1.00 79.29 97 ILE C CA 1
ATOM 5180 C C . ILE C 1 99 ? -24.160 23.365 84.757 1.00 77.36 97 ILE C C 1
ATOM 5181 O O . ILE C 1 99 ? -23.761 23.106 83.628 1.00 88.20 97 ILE C O 1
ATOM 5186 N N . ALA C 1 100 ? -23.486 23.028 85.850 1.00 67.09 98 ALA C N 1
ATOM 5187 C CA . ALA C 1 100 ? -22.259 22.251 85.751 1.00 64.00 98 ALA C CA 1
ATOM 5188 C C . ALA C 1 100 ? -22.559 20.777 85.968 1.00 67.62 98 ALA C C 1
ATOM 5189 O O . ALA C 1 100 ? -21.924 19.908 85.370 1.00 65.61 98 ALA C O 1
ATOM 5191 N N . ILE C 1 101 ? -23.529 20.498 86.833 1.00 69.76 99 ILE C N 1
ATOM 5192 C CA . ILE C 1 101 ? -23.981 19.126 87.034 1.00 69.02 99 ILE C CA 1
ATOM 5193 C C . ILE C 1 101 ? -24.744 18.633 85.805 1.00 74.67 99 ILE C C 1
ATOM 5194 O O . ILE C 1 101 ? -24.549 17.503 85.363 1.00 77.14 99 ILE C O 1
ATOM 5199 N N . GLU C 1 102 ? -25.593 19.491 85.245 1.00 75.39 100 GLU C N 1
ATOM 5200 C CA . GLU C 1 102 ? -26.355 19.138 84.054 1.00 69.61 100 GLU C CA 1
ATOM 5201 C C . GLU C 1 102 ? -25.425 18.823 82.897 1.00 60.47 100 GLU C C 1
ATOM 5202 O O . GLU C 1 102 ? -25.668 17.897 82.127 1.00 62.06 100 GLU C O 1
ATOM 5208 N N . ALA C 1 103 ? -24.345 19.584 82.798 1.00 60.65 101 ALA C N 1
ATOM 5209 C CA . ALA C 1 103 ? -23.389 19.403 81.715 1.00 63.27 101 ALA C CA 1
ATOM 5210 C C . ALA C 1 103 ? -22.618 18.103 81.832 1.00 63.79 101 ALA C C 1
ATOM 5211 O O . ALA C 1 103 ? -22.112 17.590 80.842 1.00 81.57 101 ALA C O 1
ATOM 5213 N N . GLN C 1 104 ? -22.517 17.573 83.045 1.00 75.41 102 GLN C N 1
ATOM 5214 C CA . GLN C 1 104 ? -21.794 16.324 83.255 1.00 74.41 102 GLN C CA 1
ATOM 5215 C C . GLN C 1 104 ? -22.718 15.111 83.100 1.00 75.84 102 GLN C C 1
ATOM 5216 O O . GLN C 1 104 ? -22.243 13.971 83.095 1.00 74.23 102 GLN C O 1
ATOM 5222 N N . GLN C 1 105 ? -24.021 15.379 82.950 1.00 74.05 103 GLN C N 1
ATOM 5223 C CA . GLN C 1 105 ? -25.062 14.349 82.831 1.00 74.83 103 GLN C CA 1
ATOM 5224 C C . GLN C 1 105 ? -24.751 13.075 83.630 1.00 68.43 103 GLN C C 1
ATOM 5225 O O . GLN C 1 105 ? -24.487 12.027 83.044 1.00 72.09 103 GLN C O 1
ATOM 5231 N N . PRO C 1 106 ? -24.762 13.163 84.971 1.00 67.11 104 PRO C N 1
ATOM 5232 C CA . PRO C 1 106 ? -24.431 11.983 85.770 1.00 61.00 104 PRO C CA 1
ATOM 5233 C C . PRO C 1 106 ? -25.604 11.029 85.734 1.00 67.83 104 PRO C C 1
ATOM 5234 O O . PRO C 1 106 ? -26.610 11.346 85.095 1.00 73.20 104 PRO C O 1
ATOM 5238 N N . ASP C 1 107 ? -25.488 9.885 86.397 1.00 68.70 105 ASP C N 1
ATOM 5239 C CA . ASP C 1 107 ? -26.584 8.920 86.415 1.00 74.27 105 ASP C CA 1
ATOM 5240 C C . ASP C 1 107 ? -27.090 8.633 87.821 1.00 66.57 105 ASP C C 1
ATOM 5241 O O . ASP C 1 107 ? -28.075 7.927 87.995 1.00 77.02 105 ASP C O 1
ATOM 5246 N N . LEU C 1 108 ? -26.413 9.188 88.818 1.00 64.04 106 LEU C N 1
ATOM 5247 C CA . LEU C 1 108 ? -26.841 9.052 90.203 1.00 53.59 106 LEU C CA 1
ATOM 5248 C C . LEU C 1 108 ? -26.331 10.236 91.001 1.00 54.36 106 LEU C C 1
ATOM 5249 O O . LEU C 1 108 ? -25.149 10.570 90.946 1.00 57.77 106 LEU C O 1
ATOM 5254 N N . ILE C 1 109 ? -27.234 10.890 91.720 1.00 53.01 107 ILE C N 1
ATOM 5255 C CA . ILE C 1 109 ? -26.865 12.030 92.553 1.00 59.35 107 ILE C CA 1
ATOM 5256 C C . ILE C 1 109 ? -27.303 11.700 93.967 1.00 62.44 107 ILE C C 1
ATOM 5257 O O . ILE C 1 109 ? -28.486 11.482 94.218 1.00 69.54 107 ILE C O 1
ATOM 5262 N N . VAL C 1 110 ? -26.352 11.616 94.888 1.00 46.18 108 VAL C N 1
ATOM 5263 C CA . VAL C 1 110 ? -26.718 11.404 96.279 1.00 50.17 108 VAL C CA 1
ATOM 5264 C C . VAL C 1 110 ? -26.507 12.676 97.112 1.00 53.87 108 VAL C C 1
ATOM 5265 O O . VAL C 1 110 ? -25.474 13.362 97.040 1.00 47.16 108 VAL C O 1
ATOM 5269 N N . VAL C 1 111 ? -27.531 12.984 97.890 1.00 50.96 109 VAL C N 1
ATOM 5270 C CA . VAL C 1 111 ? -27.624 14.232 98.601 1.00 50.03 109 VAL C CA 1
ATOM 5271 C C . VAL C 1 111 ? -28.020 13.868 100.034 1.00 58.61 109 VAL C C 1
ATOM 5272 O O . VAL C 1 111 ? -28.457 12.743 100.294 1.00 56.58 109 VAL C O 1
ATOM 5276 N N . GLY C 1 112 ? -27.846 14.778 100.982 1.00 58.59 110 GLY C N 1
ATOM 5277 C CA . GLY C 1 112 ? -28.265 14.471 102.335 1.00 57.96 110 GLY C CA 1
ATOM 5278 C C . GLY C 1 112 ? -27.653 15.376 103.373 1.00 63.91 110 GLY C C 1
ATOM 5279 O O . GLY C 1 112 ? -26.557 15.900 103.172 1.00 75.16 110 GLY C O 1
ATOM 5280 N N . GLY C 1 113 ? -28.357 15.553 104.490 1.00 55.20 111 GLY C N 1
ATOM 5281 C CA . GLY C 1 113 ? -27.902 16.437 105.543 1.00 43.44 111 GLY C CA 1
ATOM 5282 C C . GLY C 1 113 ? -28.099 17.887 105.149 1.00 55.25 111 GLY C C 1
ATOM 5283 O O . GLY C 1 113 ? -29.233 18.372 104.992 1.00 60.45 111 GLY C O 1
ATOM 5284 N N . ARG C 1 114 ? -26.982 18.585 104.980 1.00 56.06 112 ARG C N 1
ATOM 5285 C CA . ARG C 1 114 ? -27.009 19.991 104.607 1.00 49.15 112 ARG C CA 1
ATOM 5286 C C . ARG C 1 114 ? -27.500 20.165 103.177 1.00 57.66 112 ARG C C 1
ATOM 5287 O O . ARG C 1 114 ? -27.959 21.238 102.794 1.00 66.42 112 ARG C O 1
ATOM 5295 N N . SER C 1 115 ? -27.397 19.108 102.381 1.00 61.87 113 SER C N 1
ATOM 5296 C CA . SER C 1 115 ? -27.833 19.185 100.991 1.00 54.10 113 SER C CA 1
ATOM 5297 C C . SER C 1 115 ? -29.217 18.569 100.737 1.00 52.09 113 SER C C 1
ATOM 5298 O O . SER C 1 115 ? -29.656 18.501 99.594 1.00 51.10 113 SER C O 1
ATOM 5301 N N . SER C 1 116 ? -29.903 18.147 101.800 1.00 50.91 114 SER C N 1
ATOM 5302 C CA . SER C 1 116 ? -31.211 17.508 101.676 1.00 47.57 114 SER C CA 1
ATOM 5303 C C . SER C 1 116 ? -32.201 18.337 100.835 1.00 54.81 114 SER C C 1
ATOM 5304 O O . SER C 1 116 ? -32.887 17.805 99.955 1.00 45.56 114 SER C O 1
ATOM 5307 N N . GLY C 1 117 ? -32.254 19.641 101.100 1.00 55.26 115 GLY C N 1
ATOM 5308 C CA . GLY C 1 117 ? -33.137 20.540 100.373 1.00 49.07 115 GLY C CA 1
ATOM 5309 C C . GLY C 1 117 ? -32.897 20.613 98.867 1.00 47.64 115 GLY C C 1
ATOM 5310 O O . GLY C 1 117 ? -33.774 21.038 98.119 1.00 53.22 115 GLY C O 1
ATOM 5311 N N . LEU C 1 118 ? -31.718 20.195 98.415 1.00 42.16 116 LEU C N 1
ATOM 5312 C CA . LEU C 1 118 ? -31.361 20.303 97.006 1.00 41.53 116 LEU C CA 1
ATOM 5313 C C . LEU C 1 118 ? -31.994 19.215 96.167 1.00 57.67 116 LEU C C 1
ATOM 5314 O O . LEU C 1 118 ? -31.776 19.156 94.960 1.00 63.70 116 LEU C O 1
ATOM 5319 N N . TRP C 1 119 ? -32.776 18.354 96.806 1.00 41.99 117 TRP C N 1
ATOM 5320 C CA . TRP C 1 119 ? -33.228 17.133 96.161 1.00 45.58 117 TRP C CA 1
ATOM 5321 C C . TRP C 1 119 ? -34.067 17.375 94.911 1.00 62.21 117 TRP C C 1
ATOM 5322 O O . TRP C 1 119 ? -33.839 16.758 93.867 1.00 60.94 117 TRP C O 1
ATOM 5333 N N . ALA C 1 120 ? -35.049 18.262 95.032 1.00 65.02 118 ALA C N 1
ATOM 5334 C CA . ALA C 1 120 ? -35.963 18.543 93.936 1.00 54.19 118 ALA C CA 1
ATOM 5335 C C . ALA C 1 120 ? -35.238 19.049 92.689 1.00 59.39 118 ALA C C 1
ATOM 5336 O O . ALA C 1 120 ? -35.481 18.551 91.592 1.00 61.96 118 ALA C O 1
ATOM 5338 N N . ASP C 1 121 ? -34.350 20.028 92.858 1.00 62.39 119 ASP C N 1
ATOM 5339 C CA . ASP C 1 121 ? -33.630 20.607 91.719 1.00 62.10 119 ASP C CA 1
ATOM 5340 C C . ASP C 1 121 ? -32.742 19.568 91.058 1.00 66.17 119 ASP C C 1
ATOM 5341 O O . ASP C 1 121 ? -32.731 19.438 89.828 1.00 81.49 119 ASP C O 1
ATOM 5346 N N . LEU C 1 122 ? -32.008 18.828 91.885 1.00 55.24 120 LEU C N 1
ATOM 5347 C CA . LEU C 1 122 ? -31.131 17.760 91.413 1.00 54.42 120 LEU C CA 1
ATOM 5348 C C . LEU C 1 122 ? -31.857 16.595 90.718 1.00 60.60 120 LEU C C 1
ATOM 5349 O O . LEU C 1 122 ? -31.363 16.050 89.731 1.00 68.40 120 LEU C O 1
ATOM 5354 N N . ASN C 1 123 ? -33.029 16.223 91.225 1.00 56.46 121 ASN C N 1
ATOM 5355 C CA . ASN C 1 123 ? -33.778 15.089 90.680 1.00 62.13 121 ASN C CA 1
ATOM 5356 C C . ASN C 1 123 ? -34.269 15.326 89.255 1.00 64.25 121 ASN C C 1
ATOM 5357 O O . ASN C 1 123 ? -34.568 14.386 88.521 1.00 65.65 121 ASN C O 1
ATOM 5362 N N . GLU C 1 124 ? -34.351 16.594 88.878 1.00 66.74 122 GLU C N 1
ATOM 5363 C CA . GLU C 1 124 ? -34.681 16.973 87.518 1.00 71.89 122 GLU C CA 1
ATOM 5364 C C . GLU C 1 124 ? -33.552 16.619 86.530 1.00 71.89 122 GLU C C 1
ATOM 5365 O O . GLU C 1 124 ? -33.794 16.487 85.315 1.00 77.36 122 GLU C O 1
ATOM 5371 N N . ILE C 1 125 ? -32.332 16.470 87.053 1.00 54.36 123 ILE C N 1
ATOM 5372 C CA . ILE C 1 125 ? -31.146 16.259 86.221 1.00 54.41 123 ILE C CA 1
ATOM 5373 C C . ILE C 1 125 ? -30.835 14.781 86.053 1.00 61.05 123 ILE C C 1
ATOM 5374 O O . ILE C 1 125 ? -30.523 14.311 84.956 1.00 75.48 123 ILE C O 1
ATOM 5379 N N . ALA C 1 126 ? -30.938 14.057 87.155 1.00 54.02 124 ALA C N 1
ATOM 5380 C CA . ALA C 1 126 ? -30.653 12.632 87.198 1.00 58.88 124 ALA C CA 1
ATOM 5381 C C . ALA C 1 126 ? -31.302 12.095 88.467 1.00 72.82 124 ALA C C 1
ATOM 5382 O O . ALA C 1 126 ? -31.527 12.858 89.413 1.00 72.62 124 ALA C O 1
ATOM 5384 N N . PRO C 1 127 ? -31.612 10.786 88.498 1.00 68.13 125 PRO C N 1
ATOM 5385 C CA . PRO C 1 127 ? -32.235 10.222 89.698 1.00 67.96 125 PRO C CA 1
ATOM 5386 C C . PRO C 1 127 ? -31.412 10.522 90.946 1.00 65.85 125 PRO C C 1
ATOM 5387 O O . PRO C 1 127 ? -30.210 10.241 90.990 1.00 73.03 125 PRO C O 1
ATOM 5391 N N . THR C 1 128 ? -32.066 11.106 91.944 1.00 60.22 126 THR C N 1
ATOM 5392 C CA . THR C 1 128 ? -31.369 11.606 93.121 1.00 57.69 126 THR C CA 1
ATOM 5393 C C . THR C 1 128 ? -31.931 11.030 94.403 1.00 51.25 126 THR C C 1
ATOM 5394 O O . THR C 1 128 ? -33.105 11.214 94.704 1.00 57.50 126 THR C O 1
ATOM 5398 N N . ILE C 1 129 ? -31.095 10.340 95.167 1.00 48.83 127 ILE C N 1
ATOM 5399 C CA . ILE C 1 129 ? -31.524 9.884 96.477 1.00 48.81 127 ILE C CA 1
ATOM 5400 C C . ILE C 1 129 ? -30.993 10.786 97.572 1.00 58.92 127 ILE C C 1
ATOM 5401 O O . ILE C 1 129 ? -30.007 11.506 97.377 1.00 67.26 127 ILE C O 1
ATOM 5406 N N . ASP C 1 130 ? -31.663 10.718 98.723 1.00 54.00 128 ASP C N 1
ATOM 5407 C CA . ASP C 1 130 ? -31.337 11.480 99.917 1.00 48.85 128 ASP C CA 1
ATOM 5408 C C . ASP C 1 130 ? -31.063 10.475 101.037 1.00 50.19 128 ASP C C 1
ATOM 5409 O O . ASP C 1 130 ? -31.969 9.776 101.484 1.00 55.40 128 ASP C O 1
ATOM 5414 N N . LEU C 1 131 ? -29.809 10.380 101.472 1.00 58.03 129 LEU C N 1
ATOM 5415 C CA . LEU C 1 131 ? -29.440 9.423 102.526 1.00 60.01 129 LEU C CA 1
ATOM 5416 C C . LEU C 1 131 ? -29.152 10.136 103.844 1.00 69.11 129 LEU C C 1
ATOM 5417 O O . LEU C 1 131 ? -28.142 9.864 104.498 1.00 68.75 129 LEU C O 1
ATOM 5422 N N . SER C 1 132 ? -30.040 11.056 104.221 1.00 72.34 130 SER C N 1
ATOM 5423 C CA . SER C 1 132 ? -29.895 11.801 105.469 1.00 64.48 130 SER C CA 1
ATOM 5424 C C . SER C 1 132 ? -29.995 10.855 106.651 1.00 65.55 130 SER C C 1
ATOM 5425 O O . SER C 1 132 ? -30.644 9.813 106.565 1.00 76.08 130 SER C O 1
ATOM 5428 N N . LEU C 1 133 ? -29.346 11.218 107.750 1.00 61.84 131 LEU C N 1
ATOM 5429 C CA . LEU C 1 133 ? -29.453 10.459 108.983 1.00 62.78 131 LEU C CA 1
ATOM 5430 C C . LEU C 1 133 ? -30.912 10.431 109.432 1.00 74.29 131 LEU C C 1
ATOM 5431 O O . LEU C 1 133 ? -31.470 11.457 109.811 1.00 80.94 131 LEU C O 1
ATOM 5436 N N . ARG C 1 134 ? -31.522 9.253 109.409 1.00 78.36 132 ARG C N 1
ATOM 5437 C CA . ARG C 1 134 ? -32.891 9.120 109.882 1.00 90.41 132 ARG C CA 1
ATOM 5438 C C . ARG C 1 134 ? -33.015 8.108 111.027 1.00 94.33 132 ARG C C 1
ATOM 5439 O O . ARG C 1 134 ? -32.572 6.961 110.916 1.00 92.83 132 ARG C O 1
ATOM 5447 N N . GLY C 1 135 ? -33.610 8.547 112.132 1.00 91.31 133 GLY C N 1
ATOM 5448 C CA . GLY C 1 135 ? -33.807 7.677 113.275 1.00 91.18 133 GLY C CA 1
ATOM 5449 C C . GLY C 1 135 ? -32.517 7.384 114.018 1.00 81.05 133 GLY C C 1
ATOM 5450 O O . GLY C 1 135 ? -31.933 8.271 114.643 1.00 88.87 133 GLY C O 1
ATOM 5451 N N . SER C 1 136 ? -32.071 6.135 113.948 1.00 58.67 134 SER C N 1
ATOM 5452 C CA . SER C 1 136 ? -30.874 5.709 114.660 1.00 51.43 134 SER C CA 1
ATOM 5453 C C . SER C 1 136 ? -29.628 5.874 113.808 1.00 57.81 134 SER C C 1
ATOM 5454 O O . SER C 1 136 ? -29.699 5.700 112.598 1.00 72.33 134 SER C O 1
ATOM 5457 N N . TYR C 1 137 ? -28.488 6.191 114.429 1.00 54.44 135 TYR C N 1
ATOM 5458 C CA . TYR C 1 137 ? -27.216 6.190 113.703 1.00 50.96 135 TYR C CA 1
ATOM 5459 C C . TYR C 1 137 ? -26.907 4.807 113.130 1.00 64.03 135 TYR C C 1
ATOM 5460 O O . TYR C 1 137 ? -26.468 4.679 111.981 1.00 64.65 135 TYR C O 1
ATOM 5469 N N . LEU C 1 138 ? -27.121 3.775 113.940 1.00 66.63 136 LEU C N 1
ATOM 5470 C CA . LEU C 1 138 ? -26.893 2.404 113.497 1.00 64.90 136 LEU C CA 1
ATOM 5471 C C . LEU C 1 138 ? -27.877 1.960 112.426 1.00 64.94 136 LEU C C 1
ATOM 5472 O O . LEU C 1 138 ? -27.490 1.247 111.509 1.00 73.07 136 LEU C O 1
ATOM 5477 N N . ASP C 1 139 ? -29.142 2.364 112.545 1.00 63.90 137 ASP C N 1
ATOM 5478 C CA . ASP C 1 139 ? -30.142 2.040 111.523 1.00 74.99 137 ASP C CA 1
ATOM 5479 C C . ASP C 1 139 ? -29.719 2.662 110.203 1.00 70.40 137 ASP C C 1
ATOM 5480 O O . ASP C 1 139 ? -29.742 2.015 109.154 1.00 75.76 137 ASP C O 1
ATOM 5485 N N . THR C 1 140 ? -29.332 3.931 110.279 1.00 62.66 138 THR C N 1
ATOM 5486 C CA . THR C 1 140 ? -28.811 4.665 109.136 1.00 52.69 138 THR C CA 1
ATOM 5487 C C . THR C 1 140 ? -27.575 3.993 108.564 1.00 54.51 138 THR C C 1
ATOM 5488 O O . THR C 1 140 ? -27.518 3.715 107.369 1.00 61.36 138 THR C O 1
ATOM 5492 N N . LEU C 1 141 ? -26.595 3.716 109.419 1.00 54.77 139 LEU C N 1
ATOM 5493 C CA . LEU C 1 141 ? -25.396 3.010 108.985 1.00 53.24 139 LEU C CA 1
ATOM 5494 C C . LEU C 1 141 ? -25.724 1.707 108.249 1.00 59.18 139 LEU C C 1
ATOM 5495 O O . LEU C 1 141 ? -25.243 1.488 107.145 1.00 67.19 139 LEU C O 1
ATOM 5500 N N . GLU C 1 142 ? -26.563 0.865 108.847 1.00 62.11 140 GLU C N 1
ATOM 5501 C CA . GLU C 1 142 ? -26.915 -0.422 108.250 1.00 71.54 140 GLU C CA 1
ATOM 5502 C C . GLU C 1 142 ? -27.644 -0.268 106.925 1.00 75.02 140 GLU C C 1
ATOM 5503 O O . GLU C 1 142 ? -27.231 -0.839 105.914 1.00 81.71 140 GLU C O 1
ATOM 5509 N N . GLN C 1 143 ? -28.732 0.495 106.932 1.00 66.62 141 GLN C N 1
ATOM 5510 C CA . GLN C 1 143 ? -29.554 0.635 105.735 1.00 70.65 141 GLN C CA 1
ATOM 5511 C C . GLN C 1 143 ? -28.799 1.281 104.570 1.00 66.29 141 GLN C C 1
ATOM 5512 O O . GLN C 1 143 ? -28.762 0.726 103.471 1.00 68.45 141 GLN C O 1
ATOM 5518 N N . ASN C 1 144 ? -28.187 2.437 104.819 1.00 59.98 142 ASN C N 1
ATOM 5519 C CA . ASN C 1 144 ? -27.388 3.122 103.805 1.00 54.75 142 ASN C CA 1
ATOM 5520 C C . ASN C 1 144 ? -26.269 2.257 103.227 1.00 61.40 142 ASN C C 1
ATOM 5521 O O . ASN C 1 144 ? -26.120 2.153 102.003 1.00 59.18 142 ASN C O 1
ATOM 5526 N N . THR C 1 145 ? -25.485 1.636 104.105 1.00 58.73 143 THR C N 1
ATOM 5527 C CA . THR C 1 145 ? -24.398 0.778 103.646 1.00 61.52 143 THR C CA 1
ATOM 5528 C C . THR C 1 145 ? -24.917 -0.425 102.848 1.00 72.43 143 THR C C 1
ATOM 5529 O O . THR C 1 145 ? -24.384 -0.742 101.786 1.00 73.81 143 THR C O 1
ATOM 5533 N N . THR C 1 146 ? -25.969 -1.071 103.345 1.00 71.61 144 THR C N 1
ATOM 5534 C CA . THR C 1 146 ? -26.599 -2.169 102.619 1.00 68.63 144 THR C CA 1
ATOM 5535 C C . THR C 1 146 ? -27.136 -1.720 101.257 1.00 71.05 144 THR C C 1
ATOM 5536 O O . THR C 1 146 ? -26.867 -2.367 100.237 1.00 77.62 144 THR C O 1
ATOM 5540 N N . PHE C 1 147 ? -27.881 -0.618 101.231 1.00 61.91 145 PHE C N 1
ATOM 5541 C CA . PHE C 1 147 ? -28.469 -0.170 99.974 1.00 61.77 145 PHE C CA 1
ATOM 5542 C C . PHE C 1 147 ? -27.411 0.259 98.960 1.00 63.83 145 PHE C C 1
ATOM 5543 O O . PHE C 1 147 ? -27.532 -0.044 97.775 1.00 61.74 145 PHE C O 1
ATOM 5551 N N . LEU C 1 148 ? -26.373 0.956 99.415 1.00 64.89 146 LEU C N 1
ATOM 5552 C CA . LEU C 1 148 ? -25.295 1.337 98.502 1.00 66.57 146 LEU C CA 1
ATOM 5553 C C . LEU C 1 148 ? -24.581 0.079 97.996 1.00 75.45 146 LEU C C 1
ATOM 5554 O O . LEU C 1 148 ? -24.162 0.010 96.832 1.00 72.85 146 LEU C O 1
ATOM 5559 N N . GLY C 1 149 ? -24.480 -0.920 98.872 1.00 70.24 147 GLY C N 1
ATOM 5560 C CA . GLY C 1 149 ? -24.064 -2.253 98.475 1.00 69.69 147 GLY C CA 1
ATOM 5561 C C . GLY C 1 149 ? -24.767 -2.720 97.209 1.00 75.68 147 GLY C C 1
ATOM 5562 O O . GLY C 1 149 ? -24.100 -3.102 96.249 1.00 77.25 147 GLY C O 1
ATOM 5563 N N . LYS C 1 150 ? -26.100 -2.671 97.194 1.00 74.94 148 LYS C N 1
ATOM 5564 C CA . LYS C 1 150 ? -26.881 -3.090 96.021 1.00 77.68 148 LYS C CA 1
ATOM 5565 C C . LYS C 1 150 ? -26.575 -2.260 94.796 1.00 75.48 148 LYS C C 1
ATOM 5566 O O . LYS C 1 150 ? -26.304 -2.790 93.724 1.00 72.17 148 LYS C O 1
ATOM 5572 N N . VAL C 1 151 ? -26.635 -0.949 94.974 1.00 77.56 149 VAL C N 1
ATOM 5573 C CA . VAL C 1 151 ? -26.425 -0.013 93.885 1.00 77.29 149 VAL C CA 1
ATOM 5574 C C . VAL C 1 151 ? -25.057 -0.207 93.233 1.00 77.21 149 VAL C C 1
ATOM 5575 O O . VAL C 1 151 ? -24.952 -0.205 92.012 1.00 75.41 149 VAL C O 1
ATOM 5579 N N . LEU C 1 152 ? -24.025 -0.410 94.047 1.00 75.69 150 LEU C N 1
ATOM 5580 C CA . LEU C 1 152 ? -22.662 -0.551 93.538 1.00 71.34 150 LEU C CA 1
ATOM 5581 C C . LEU C 1 152 ? -22.257 -1.976 93.156 1.00 74.51 150 LEU C C 1
ATOM 5582 O O . LEU C 1 152 ? -21.128 -2.196 92.712 1.00 76.20 150 LEU C O 1
ATOM 5587 N N . GLY C 1 153 ? -23.157 -2.939 93.334 1.00 69.31 151 GLY C N 1
ATOM 5588 C CA . GLY C 1 153 ? -22.816 -4.333 93.103 1.00 71.88 151 GLY C CA 1
ATOM 5589 C C . GLY C 1 153 ? -21.744 -4.840 94.060 1.00 82.90 151 GLY C C 1
ATOM 5590 O O . GLY C 1 153 ? -20.824 -5.571 93.669 1.00 81.36 151 GLY C O 1
ATOM 5591 N N . ALA C 1 154 ? -21.868 -4.453 95.326 1.00 78.34 152 ALA C N 1
ATOM 5592 C CA . ALA C 1 154 ? -20.879 -4.806 96.337 1.00 77.88 152 ALA C CA 1
ATOM 5593 C C . ALA C 1 154 ? -21.524 -5.379 97.599 1.00 80.73 152 ALA C C 1
ATOM 5594 O O . ALA C 1 154 ? -21.070 -5.099 98.709 1.00 83.05 152 ALA C O 1
ATOM 5596 N N . GLU C 1 155 ? -22.568 -6.186 97.413 1.00 82.08 153 GLU C N 1
ATOM 5597 C CA . GLU C 1 155 ? -23.387 -6.701 98.511 1.00 74.40 153 GLU C CA 1
ATOM 5598 C C . GLU C 1 155 ? -22.552 -7.358 99.604 1.00 83.37 153 GLU C C 1
ATOM 5599 O O . GLU C 1 155 ? -22.794 -7.154 100.804 1.00 78.81 153 GLU C O 1
ATOM 5605 N N . ALA C 1 156 ? -21.560 -8.130 99.168 1.00 87.45 154 ALA C N 1
ATOM 5606 C CA . ALA C 1 156 ? -20.665 -8.848 100.066 1.00 81.18 154 ALA C CA 1
ATOM 5607 C C . ALA C 1 156 ? -19.822 -7.894 100.890 1.00 88.39 154 ALA C C 1
ATOM 5608 O O . ALA C 1 156 ? -19.808 -7.982 102.117 1.00 89.67 154 ALA C O 1
ATOM 5610 N N . GLU C 1 157 ? -19.111 -6.991 100.218 1.00 86.57 155 GLU C N 1
ATOM 5611 C CA . GLU C 1 157 ? -18.248 -6.054 100.926 1.00 83.49 155 GLU C CA 1
ATOM 5612 C C . GLU C 1 157 ? -19.063 -5.215 101.924 1.00 76.00 155 GLU C C 1
ATOM 5613 O O . GLU C 1 157 ? -18.571 -4.844 102.999 1.00 72.84 155 GLU C O 1
ATOM 5619 N N . ALA C 1 158 ? -20.320 -4.951 101.579 1.00 70.01 156 ALA C N 1
ATOM 5620 C CA . ALA C 1 158 ? -21.219 -4.263 102.492 1.00 62.04 156 ALA C CA 1
ATOM 5621 C C . ALA C 1 158 ? -21.452 -5.095 103.755 1.00 69.90 156 ALA C C 1
ATOM 5622 O O . ALA C 1 158 ? -21.274 -4.594 104.871 1.00 73.87 156 ALA C O 1
ATOM 5624 N N . GLU C 1 159 ? -21.850 -6.357 103.575 1.00 73.53 157 GLU C N 1
ATOM 5625 C CA . GLU C 1 159 ? -22.014 -7.299 104.696 1.00 82.41 157 GLU C CA 1
ATOM 5626 C C . GLU C 1 159 ? -20.759 -7.361 105.564 1.00 75.61 157 GLU C C 1
ATOM 5627 O O . GLU C 1 159 ? -20.843 -7.377 106.794 1.00 68.47 157 GLU C O 1
ATOM 5633 N N . SER C 1 160 ? -19.605 -7.395 104.901 1.00 78.77 158 SER C N 1
ATOM 5634 C CA . SER C 1 160 ? -18.300 -7.444 105.557 1.00 79.51 158 SER C CA 1
ATOM 5635 C C . SER C 1 160 ? -18.027 -6.209 106.421 1.00 83.52 158 SER C C 1
ATOM 5636 O O . SER C 1 160 ? -17.862 -6.334 107.636 1.00 89.92 158 SER C O 1
ATOM 5639 N N . VAL C 1 161 ? -17.981 -5.024 105.813 1.00 79.42 159 VAL C N 1
ATOM 5640 C CA . VAL C 1 161 ? -17.670 -3.819 106.585 1.00 74.30 159 VAL C CA 1
ATOM 5641 C C . VAL C 1 161 ? -18.690 -3.568 107.693 1.00 70.70 159 VAL C C 1
ATOM 5642 O O . VAL C 1 161 ? -18.338 -3.058 108.752 1.00 75.94 159 VAL C O 1
ATOM 5646 N N . LEU C 1 162 ? -19.944 -3.941 107.453 1.00 68.00 160 LEU C N 1
ATOM 5647 C CA . LEU C 1 162 ? -20.975 -3.819 108.481 1.00 72.93 160 LEU C CA 1
ATOM 5648 C C . LEU C 1 162 ? -20.667 -4.693 109.700 1.00 79.15 160 LEU C C 1
ATOM 5649 O O . LEU C 1 162 ? -20.870 -4.276 110.846 1.00 75.93 160 LEU C O 1
ATOM 5654 N N . ALA C 1 163 ? -20.174 -5.902 109.442 1.00 79.34 161 ALA C N 1
ATOM 5655 C CA . ALA C 1 163 ? -19.772 -6.807 110.512 1.00 74.61 161 ALA C CA 1
ATOM 5656 C C . ALA C 1 163 ? -18.616 -6.242 111.335 1.00 78.39 161 ALA C C 1
ATOM 5657 O O . ALA C 1 163 ? -18.613 -6.375 112.559 1.00 77.95 161 ALA C O 1
ATOM 5659 N N . GLU C 1 164 ? -17.635 -5.623 110.673 1.00 74.50 162 GLU C N 1
ATOM 5660 C CA . GLU C 1 164 ? -16.469 -5.111 111.394 1.00 77.91 162 GLU C CA 1
ATOM 5661 C C . GLU C 1 164 ? -16.848 -3.880 112.215 1.00 77.15 162 GLU C C 1
ATOM 5662 O O . GLU C 1 164 ? -16.414 -3.721 113.363 1.00 76.64 162 GLU C O 1
ATOM 5668 N N . LEU C 1 165 ? -17.682 -3.033 111.619 1.00 70.84 163 LEU C N 1
ATOM 5669 C CA . LEU C 1 165 ? -18.181 -1.836 112.274 1.00 61.90 163 LEU C CA 1
ATOM 5670 C C . LEU C 1 165 ? -18.992 -2.193 113.519 1.00 73.29 163 LEU C C 1
ATOM 5671 O O . LEU C 1 165 ? -18.788 -1.618 114.591 1.00 75.12 163 LEU C O 1
ATOM 5676 N N . GLU C 1 166 ? -19.907 -3.147 113.365 1.00 74.03 164 GLU C N 1
ATOM 5677 C CA . GLU C 1 166 ? -20.704 -3.638 114.479 1.00 76.68 164 GLU C CA 1
ATOM 5678 C C . GLU C 1 166 ? -19.783 -4.072 115.623 1.00 79.39 164 GLU C C 1
ATOM 5679 O O . GLU C 1 166 ? -20.048 -3.775 116.786 1.00 81.68 164 GLU C O 1
ATOM 5685 N N . ALA C 1 167 ? -18.676 -4.731 115.280 1.00 77.63 165 ALA C N 1
ATOM 5686 C CA . ALA C 1 167 ? -17.739 -5.248 116.280 1.00 72.76 165 ALA C CA 1
ATOM 5687 C C . ALA C 1 167 ? -16.866 -4.149 116.885 1.00 79.93 165 ALA C C 1
ATOM 5688 O O . ALA C 1 167 ? -16.614 -4.137 118.092 1.00 78.67 165 ALA C O 1
ATOM 5690 N N . GLY C 1 168 ? -16.392 -3.240 116.039 1.00 77.09 166 GLY C N 1
ATOM 5691 C CA . GLY C 1 168 ? -15.648 -2.085 116.507 1.00 70.49 166 GLY C CA 1
ATOM 5692 C C . GLY C 1 168 ? -16.488 -1.210 117.424 1.00 65.60 166 GLY C C 1
ATOM 5693 O O . GLY C 1 168 ? -16.003 -0.705 118.435 1.00 73.25 166 GLY C O 1
ATOM 5694 N N . ILE C 1 169 ? -17.756 -1.023 117.079 1.00 59.13 167 ILE C N 1
ATOM 5695 C CA . ILE C 1 169 ? -18.629 -0.229 117.929 1.00 58.01 167 ILE C CA 1
ATOM 5696 C C . ILE C 1 169 ? -18.833 -0.894 119.297 1.00 65.98 167 ILE C C 1
ATOM 5697 O O . ILE C 1 169 ? -18.650 -0.254 120.334 1.00 63.40 167 ILE C O 1
ATOM 5702 N N . ALA C 1 170 ? -19.177 -2.179 119.313 1.00 70.22 168 ALA C N 1
ATOM 5703 C CA . ALA C 1 170 ? -19.345 -2.876 120.592 1.00 72.10 168 ALA C CA 1
ATOM 5704 C C . ALA C 1 170 ? -18.070 -2.833 121.450 1.00 74.24 168 ALA C C 1
ATOM 5705 O O . ALA C 1 170 ? -18.144 -2.794 122.680 1.00 72.27 168 ALA C O 1
ATOM 5707 N N . GLU C 1 171 ? -16.912 -2.820 120.788 1.00 72.40 169 GLU C N 1
ATOM 5708 C CA . GLU C 1 171 ? -15.611 -2.799 121.457 1.00 67.23 169 GLU C CA 1
ATOM 5709 C C . GLU C 1 171 ? -15.407 -1.499 122.215 1.00 70.21 169 GLU C C 1
ATOM 5710 O O . GLU C 1 171 ? -14.983 -1.494 123.379 1.00 75.05 169 GLU C O 1
ATOM 5716 N N . ALA C 1 172 ? -15.704 -0.402 121.526 1.00 67.95 170 ALA C N 1
ATOM 5717 C CA . ALA C 1 172 ? -15.610 0.933 122.087 1.00 60.83 170 ALA C CA 1
ATOM 5718 C C . ALA C 1 172 ? -16.669 1.104 123.163 1.00 61.43 170 ALA C C 1
ATOM 5719 O O . ALA C 1 172 ? -16.384 1.583 124.261 1.00 67.19 170 ALA C O 1
ATOM 5721 N N . LYS C 1 173 ? -17.892 0.692 122.834 1.00 55.70 171 LYS C N 1
ATOM 5722 C CA . LYS C 1 173 ? -19.037 0.795 123.738 1.00 62.09 171 LYS C CA 1
ATOM 5723 C C . LYS C 1 173 ? -18.718 0.095 125.061 1.00 66.39 171 LYS C C 1
ATOM 5724 O O . LYS C 1 173 ? -19.085 0.571 126.137 1.00 61.46 171 LYS C O 1
ATOM 5730 N N . ALA C 1 174 ? -18.001 -1.022 124.966 1.00 74.79 172 ALA C N 1
ATOM 5731 C CA . ALA C 1 174 ? -17.522 -1.738 126.138 1.00 74.03 172 ALA C CA 1
ATOM 5732 C C . ALA C 1 174 ? -16.524 -0.885 126.916 1.00 79.33 172 ALA C C 1
ATOM 5733 O O . ALA C 1 174 ? -16.615 -0.775 128.142 1.00 82.01 172 ALA C O 1
ATOM 5735 N N . ALA C 1 175 ? -15.574 -0.289 126.196 1.00 71.36 173 ALA C N 1
ATOM 5736 C CA . ALA C 1 175 ? -14.496 0.480 126.816 1.00 64.38 173 ALA C CA 1
ATOM 5737 C C . ALA C 1 175 ? -15.053 1.617 127.657 1.00 63.52 173 ALA C C 1
ATOM 5738 O O . ALA C 1 175 ? -14.613 1.848 128.787 1.00 68.10 173 ALA C O 1
ATOM 5740 N N . VAL C 1 176 ? -16.018 2.318 127.076 1.00 63.91 174 VAL C N 1
ATOM 5741 C CA . VAL C 1 176 ? -16.759 3.379 127.740 1.00 63.95 174 VAL C CA 1
ATOM 5742 C C . VAL C 1 176 ? -17.450 2.889 129.012 1.00 73.76 174 VAL C C 1
ATOM 5743 O O . VAL C 1 176 ? -17.418 3.569 130.050 1.00 79.52 174 VAL C O 1
ATOM 5747 N N . THR C 1 177 ? -18.058 1.706 128.923 1.00 68.75 175 THR C N 1
ATOM 5748 C CA . THR C 1 177 ? -18.706 1.059 130.066 1.00 74.62 175 THR C CA 1
ATOM 5749 C C . THR C 1 177 ? -17.723 0.622 131.169 1.00 84.83 175 THR C C 1
ATOM 5750 O O . THR C 1 177 ? -18.019 0.778 132.357 1.00 77.92 175 THR C O 1
ATOM 5754 N N . GLU C 1 178 ? -16.562 0.088 130.785 1.00 94.55 176 GLU C N 1
ATOM 5755 C CA . GLU C 1 178 ? -15.544 -0.292 131.768 1.00 107.59 176 GLU C CA 1
ATOM 5756 C C . GLU C 1 178 ? -15.009 0.913 132.534 1.00 105.80 176 GLU C C 1
ATOM 5757 O O . GLU C 1 178 ? -14.950 0.903 133.768 1.00 110.30 176 GLU C O 1
ATOM 5763 N N . ALA C 1 179 ? -14.608 1.943 131.791 1.00 97.16 177 ALA C N 1
ATOM 5764 C CA . ALA C 1 179 ? -14.133 3.194 132.377 1.00 92.33 177 ALA C CA 1
ATOM 5765 C C . ALA C 1 179 ? -15.160 3.748 133.360 1.00 92.37 177 ALA C C 1
ATOM 5766 O O . ALA C 1 179 ? -14.816 4.420 134.344 1.00 82.41 177 ALA C O 1
ATOM 5768 N N . SER C 1 180 ? -16.423 3.451 133.062 1.00 89.55 178 SER C N 1
ATOM 5769 C CA . SER C 1 180 ? -17.569 3.882 133.852 1.00 89.08 178 SER C CA 1
ATOM 5770 C C . SER C 1 180 ? -17.582 5.383 134.113 1.00 85.66 178 SER C C 1
ATOM 5771 O O . SER C 1 180 ? -17.097 6.181 133.307 1.00 84.42 178 SER C O 1
ATOM 5774 N N . GLY C 1 181 ? -18.161 5.757 135.243 1.00 84.33 179 GLY C N 1
ATOM 5775 C CA . GLY C 1 181 ? -18.296 7.153 135.584 1.00 83.92 179 GLY C CA 1
ATOM 5776 C C . GLY C 1 181 ? -19.409 7.803 134.790 1.00 74.52 179 GLY C C 1
ATOM 5777 O O . GLY C 1 181 ? -20.105 7.159 134.010 1.00 75.11 179 GLY C O 1
ATOM 5778 N N . THR C 1 182 ? -19.579 9.096 135.011 1.00 77.94 180 THR C N 1
ATOM 5779 C CA . THR C 1 182 ? -20.560 9.877 134.283 1.00 81.71 180 THR C CA 1
ATOM 5780 C C . THR C 1 182 ? -19.813 10.658 133.187 1.00 73.15 180 THR C C 1
ATOM 5781 O O . THR C 1 182 ? -18.586 10.733 133.209 1.00 76.65 180 THR C O 1
ATOM 5785 N N . GLY C 1 183 ? -20.526 11.212 132.215 1.00 64.72 181 GLY C N 1
ATOM 5786 C CA . GLY C 1 183 ? -19.853 11.908 131.135 1.00 54.34 181 GLY C CA 1
ATOM 5787 C C . GLY C 1 183 ? -20.668 13.034 130.542 1.00 57.86 181 GLY C C 1
ATOM 5788 O O . GLY C 1 183 ? -21.893 13.047 130.639 1.00 68.83 181 GLY C O 1
ATOM 5789 N N . LEU C 1 184 ? -19.979 13.988 129.928 1.00 52.67 182 LEU C N 1
ATOM 5790 C CA . LEU C 1 184 ? -20.629 15.106 129.252 1.00 54.12 182 LEU C CA 1
ATOM 5791 C C . LEU C 1 184 ? -19.919 15.389 127.942 1.00 58.89 182 LEU C C 1
ATOM 5792 O O . LEU C 1 184 ? -18.694 15.497 127.903 1.00 62.36 182 LEU C O 1
ATOM 5797 N N . GLY C 1 185 ? -20.694 15.497 126.871 1.00 59.84 183 GLY C N 1
ATOM 5798 C CA . GLY C 1 185 ? -20.159 15.885 125.583 1.00 60.68 183 GLY C CA 1
ATOM 5799 C C . GLY C 1 185 ? -20.413 17.363 125.342 1.00 67.74 183 GLY C C 1
ATOM 5800 O O . GLY C 1 185 ? -21.539 17.850 125.476 1.00 68.15 183 GLY C O 1
ATOM 5801 N N . ILE C 1 186 ? -19.358 18.090 125.000 1.00 67.92 184 ILE C N 1
ATOM 5802 C CA . ILE C 1 186 ? -19.508 19.499 124.693 1.00 63.18 184 ILE C CA 1
ATOM 5803 C C . ILE C 1 186 ? -18.941 19.818 123.329 1.00 71.88 184 ILE C C 1
ATOM 5804 O O . ILE C 1 186 ? -18.013 19.161 122.842 1.00 71.97 184 ILE C O 1
ATOM 5817 N N . VAL C 1 188 ? -17.336 23.045 121.268 1.00 62.41 186 VAL C N 1
ATOM 5818 C CA . VAL C 1 188 ? -16.725 24.360 121.443 1.00 60.07 186 VAL C CA 1
ATOM 5819 C C . VAL C 1 188 ? -16.804 25.206 120.165 1.00 76.88 186 VAL C C 1
ATOM 5820 O O . VAL C 1 188 ? -16.311 24.804 119.108 1.00 76.37 186 VAL C O 1
ATOM 5824 N N . SER C 1 189 ? -17.424 26.379 120.264 1.00 78.45 187 SER C N 1
ATOM 5825 C CA . SER C 1 189 ? -17.557 27.273 119.115 1.00 77.77 187 SER C CA 1
ATOM 5826 C C . SER C 1 189 ? -17.183 28.712 119.468 1.00 80.83 187 SER C C 1
ATOM 5827 O O . SER C 1 189 ? -18.008 29.467 120.000 1.00 73.28 187 SER C O 1
ATOM 5830 N N . GLY C 1 190 ? -15.935 29.074 119.161 1.00 83.47 188 GLY C N 1
ATOM 5831 C CA . GLY C 1 190 ? -15.402 30.398 119.436 1.00 78.40 188 GLY C CA 1
ATOM 5832 C C . GLY C 1 190 ? -15.613 30.826 120.868 1.00 89.40 188 GLY C C 1
ATOM 5833 O O . GLY C 1 190 ? -16.481 31.651 121.148 1.00 96.87 188 GLY C O 1
ATOM 5834 N N . GLY C 1 191 ? -14.839 30.247 121.781 1.00 88.45 189 GLY C N 1
ATOM 5835 C CA . GLY C 1 191 ? -14.906 30.623 123.184 1.00 88.50 189 GLY C CA 1
ATOM 5836 C C . GLY C 1 191 ? -16.152 30.179 123.936 1.00 84.17 189 GLY C C 1
ATOM 5837 O O . GLY C 1 191 ? -16.251 30.403 125.146 1.00 92.28 189 GLY C O 1
ATOM 5838 N N . GLN C 1 192 ? -17.104 29.559 123.237 1.00 73.66 190 GLN C N 1
ATOM 5839 C CA . GLN C 1 192 ? -18.364 29.157 123.870 1.00 79.49 190 GLN C CA 1
ATOM 5840 C C . GLN C 1 192 ? -18.542 27.645 123.954 1.00 86.30 190 GLN C C 1
ATOM 5841 O O . GLN C 1 192 ? -18.086 26.903 123.086 1.00 94.34 190 GLN C O 1
ATOM 5847 N N . LEU C 1 193 ? -19.204 27.192 125.011 1.00 80.00 191 LEU C N 1
ATOM 5848 C CA . LEU C 1 193 ? -19.441 25.765 125.203 1.00 71.86 191 LEU C CA 1
ATOM 5849 C C . LEU C 1 193 ? -20.927 25.474 125.067 1.00 70.57 191 LEU C C 1
ATOM 5850 O O . LEU C 1 193 ? -21.749 26.207 125.608 1.00 89.11 191 LEU C O 1
ATOM 5855 N N . SER C 1 194 ? -21.284 24.424 124.337 1.00 63.67 192 SER C N 1
A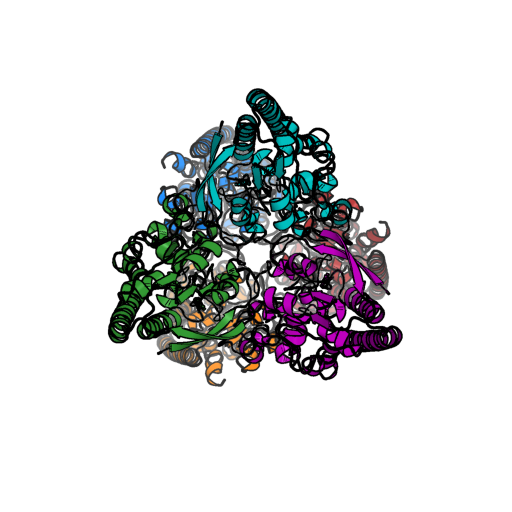TOM 5856 C CA . SER C 1 194 ? -22.670 23.952 124.350 1.00 66.25 192 SER C CA 1
ATOM 5857 C C . SER C 1 194 ? -22.691 22.492 124.734 1.00 65.34 192 SER C C 1
ATOM 5858 O O . SER C 1 194 ? -21.795 21.728 124.378 1.00 64.25 192 SER C O 1
ATOM 5861 N N . ALA C 1 195 ? -23.713 22.103 125.476 1.00 63.02 193 ALA C N 1
ATOM 5862 C CA . ALA C 1 195 ? -23.776 20.741 125.957 1.00 63.51 193 ALA C CA 1
ATOM 5863 C C . ALA C 1 195 ? -24.463 19.870 124.923 1.00 65.71 193 ALA C C 1
ATOM 5864 O O . ALA C 1 195 ? -25.566 20.182 124.479 1.00 72.77 193 ALA C O 1
ATOM 5866 N N . LEU C 1 196 ? -23.805 18.788 124.523 1.00 62.91 194 LEU C N 1
ATOM 5867 C CA . LEU C 1 196 ? -24.469 17.774 123.719 1.00 55.56 194 LEU C CA 1
ATOM 5868 C C . LEU C 1 196 ? -25.430 17.017 124.630 1.00 63.41 194 LEU C C 1
ATOM 5869 O O . LEU C 1 196 ? -25.133 16.752 125.795 1.00 66.45 194 LEU C O 1
ATOM 5874 N N . SER C 1 197 ? -26.602 16.695 124.111 1.00 63.06 195 SER C N 1
ATOM 5875 C CA . SER C 1 197 ? -27.568 15.932 124.877 1.00 61.66 195 SER C CA 1
ATOM 5876 C C . SER C 1 197 ? -27.834 14.612 124.146 1.00 67.31 195 SER C C 1
ATOM 5877 O O . SER C 1 197 ? -27.764 14.552 122.911 1.00 70.99 195 SER C O 1
ATOM 5880 N N . PRO C 1 198 ? -28.101 13.534 124.901 1.00 70.80 196 PRO C N 1
ATOM 5881 C CA . PRO C 1 198 ? -28.547 12.324 124.208 1.00 64.99 196 PRO C CA 1
ATOM 5882 C C . PRO C 1 198 ? -29.847 12.622 123.459 1.00 71.55 196 PRO C C 1
ATOM 5883 O O . PRO C 1 198 ? -30.673 13.398 123.951 1.00 76.67 196 PRO C O 1
ATOM 5887 N N . ASN C 1 199 ? -30.013 12.034 122.279 1.00 77.39 197 ASN C N 1
ATOM 5888 C CA . ASN C 1 199 ? -31.198 12.280 121.464 1.00 76.10 197 ASN C CA 1
ATOM 5889 C C . ASN C 1 199 ? -32.469 11.701 122.080 1.00 81.19 197 ASN C C 1
ATOM 5890 O O . ASN C 1 199 ? -32.797 10.536 121.874 1.00 75.75 197 ASN C O 1
ATOM 5895 N N . THR C 1 200 ? -33.161 12.534 122.851 1.00 99.69 198 THR C N 1
ATOM 5896 C CA . THR C 1 200 ? -34.455 12.193 123.433 1.00 116.41 198 THR C CA 1
ATOM 5897 C C . THR C 1 200 ? -35.491 12.160 122.308 1.00 122.28 198 THR C C 1
ATOM 5898 O O . THR C 1 200 ? -35.577 13.097 121.506 1.00 123.30 198 THR C O 1
ATOM 5902 N N . GLY C 1 201 ? -36.265 11.078 122.240 1.00 126.18 199 GLY C N 1
ATOM 5903 C CA . GLY C 1 201 ? -37.120 10.824 121.091 1.00 122.63 199 GLY C CA 1
ATOM 5904 C C . GLY C 1 201 ? -36.261 10.437 119.901 1.00 117.94 199 GLY C C 1
ATOM 5905 O O . GLY C 1 201 ? -35.056 10.249 120.047 1.00 118.54 199 GLY C O 1
ATOM 5906 N N . ASN C 1 202 ? -36.859 10.308 118.724 1.00 119.84 200 ASN C N 1
ATOM 5907 C CA . ASN C 1 202 ? -36.069 9.987 117.533 1.00 129.51 200 ASN C CA 1
ATOM 5908 C C . ASN C 1 202 ? -35.965 11.151 116.551 1.00 129.91 200 ASN C C 1
ATOM 5909 O O . ASN C 1 202 ? -35.921 10.936 115.338 1.00 133.39 200 ASN C O 1
ATOM 5914 N N . ASP C 1 203 ? -35.922 12.377 117.070 1.00 124.45 201 ASP C N 1
ATOM 5915 C CA . ASP C 1 203 ? -35.780 13.546 116.207 1.00 124.06 201 ASP C CA 1
ATOM 5916 C C . ASP C 1 203 ? -34.374 13.605 115.615 1.00 121.43 201 ASP C C 1
ATOM 5917 O O . ASP C 1 203 ? -33.387 13.608 116.354 1.00 119.90 201 ASP C O 1
ATOM 5922 N N . PRO C 1 204 ? -34.286 13.673 114.274 1.00 118.05 202 PRO C N 1
ATOM 5923 C CA . PRO C 1 204 ? -33.033 13.542 113.515 1.00 109.53 202 PRO C CA 1
ATOM 5924 C C . PRO C 1 204 ? -32.078 14.725 113.679 1.00 99.56 202 PRO C C 1
ATOM 5925 O O . PRO C 1 204 ? -30.872 14.583 113.446 1.00 89.18 202 PRO C O 1
ATOM 5929 N N . ARG C 1 205 ? -32.606 15.879 114.070 1.00 96.49 203 ARG C N 1
ATOM 5930 C CA . ARG C 1 205 ? -31.748 17.025 114.332 1.00 96.62 203 ARG C CA 1
ATOM 5931 C C . ARG C 1 205 ? -30.756 16.717 115.466 1.00 96.24 203 ARG C C 1
ATOM 5932 O O . ARG C 1 205 ? -29.549 16.941 115.324 1.00 100.23 203 ARG C O 1
ATOM 5940 N N . GLY C 1 206 ? -31.259 16.161 116.567 1.00 84.98 204 GLY C N 1
ATOM 5941 C CA . GLY C 1 206 ? -30.437 15.930 117.742 1.00 75.62 204 GLY C CA 1
ATOM 5942 C C . GLY C 1 206 ? -29.613 14.659 117.725 1.00 74.99 204 GLY C C 1
ATOM 5943 O O . GLY C 1 206 ? -28.947 14.336 118.704 1.00 81.32 204 GLY C O 1
ATOM 5944 N N . ALA C 1 207 ? -29.651 13.946 116.605 1.00 76.99 205 ALA C N 1
ATOM 5945 C CA . ALA C 1 207 ? -28.997 12.646 116.482 1.00 60.81 205 ALA C CA 1
ATOM 5946 C C . ALA C 1 207 ? -27.480 12.758 116.466 1.00 62.03 205 ALA C C 1
ATOM 5947 O O . ALA C 1 207 ? -26.791 11.979 117.136 1.00 53.87 205 ALA C O 1
ATOM 5949 N N . ARG C 1 208 ? -26.970 13.717 115.691 1.00 67.30 206 ARG C N 1
ATOM 5950 C CA . ARG C 1 208 ? -25.527 13.943 115.593 1.00 65.98 206 ARG C CA 1
ATOM 5951 C C . ARG C 1 208 ? -24.910 14.259 116.949 1.00 55.93 206 ARG C C 1
ATOM 5952 O O . ARG C 1 208 ? -23.875 13.695 117.302 1.00 52.21 206 ARG C O 1
ATOM 5960 N N . GLY C 1 209 ? -25.547 15.155 117.703 1.00 51.49 207 GLY C N 1
ATOM 5961 C CA . GLY C 1 209 ? -25.037 15.551 119.009 1.00 56.76 207 GLY C CA 1
ATOM 5962 C C . GLY C 1 209 ? -24.934 14.413 120.013 1.00 65.89 207 GLY C C 1
ATOM 5963 O O . GLY C 1 209 ? -23.902 14.243 120.678 1.00 67.97 207 GLY C O 1
ATOM 5964 N N . GLY C 1 210 ? -25.997 13.620 120.109 1.00 63.38 208 GLY C N 1
ATOM 5965 C CA . GLY C 1 210 ? -26.069 12.552 121.092 1.00 69.32 208 GLY C CA 1
ATOM 5966 C C . GLY C 1 210 ? -25.379 11.232 120.769 1.00 70.83 208 GLY C C 1
ATOM 5967 O O . GLY C 1 210 ? -25.625 10.236 121.460 1.00 62.74 208 GLY C O 1
ATOM 5968 N N . LEU C 1 211 ? -24.521 11.214 119.744 1.00 69.95 209 LEU C N 1
ATOM 5969 C CA . LEU C 1 211 ? -23.775 9.998 119.381 1.00 66.06 209 LEU C CA 1
ATOM 5970 C C . LEU C 1 211 ? -22.971 9.436 120.554 1.00 62.58 209 LEU C C 1
ATOM 5971 O O . LEU C 1 211 ? -23.030 8.236 120.833 1.00 62.02 209 LEU C O 1
ATOM 5976 N N . ILE C 1 212 ? -22.238 10.308 121.246 1.00 55.94 210 ILE C N 1
ATOM 5977 C CA . ILE C 1 212 ? -21.390 9.864 122.335 1.00 51.59 210 ILE C CA 1
ATOM 5978 C C . ILE C 1 212 ? -22.209 9.080 123.367 1.00 68.75 210 ILE C C 1
ATOM 5979 O O . ILE C 1 212 ? -21.730 8.093 123.923 1.00 74.08 210 ILE C O 1
ATOM 5984 N N . TYR C 1 213 ? -23.461 9.494 123.572 1.00 71.61 211 TYR C N 1
ATOM 5985 C CA . TYR C 1 213 ? -24.355 8.853 124.536 1.00 66.37 211 TYR C CA 1
ATOM 5986 C C . TYR C 1 213 ? -25.133 7.709 123.887 1.00 66.06 211 TYR C C 1
ATOM 5987 O O . TYR C 1 213 ? -25.275 6.633 124.469 1.00 75.01 211 TYR C O 1
ATOM 5996 N N . ASP C 1 214 ? -25.668 7.956 122.695 1.00 62.70 212 ASP C N 1
ATOM 5997 C CA . ASP C 1 214 ? -26.618 7.025 122.096 1.00 59.62 212 ASP C CA 1
ATOM 5998 C C . ASP C 1 214 ? -25.947 5.773 121.512 1.00 65.21 212 ASP C C 1
ATOM 5999 O O . ASP C 1 214 ? -26.407 4.650 121.741 1.00 68.59 212 ASP C O 1
ATOM 6004 N N . VAL C 1 215 ? -24.850 5.971 120.783 1.00 63.90 213 VAL C N 1
ATOM 6005 C CA . VAL C 1 215 ? -24.113 4.864 120.163 1.00 62.78 213 VAL C CA 1
ATOM 6006 C C . VAL C 1 215 ? -23.073 4.229 121.091 1.00 63.27 213 VAL C C 1
ATOM 6007 O O . VAL C 1 215 ? -23.080 3.011 121.290 1.00 69.87 213 VAL C O 1
ATOM 6011 N N . PHE C 1 216 ? -22.185 5.048 121.654 1.00 56.69 214 PHE C N 1
ATOM 6012 C CA . PHE C 1 216 ? -21.076 4.521 122.452 1.00 59.73 214 PHE C CA 1
ATOM 6013 C C . PHE C 1 216 ? -21.388 4.370 123.935 1.00 66.14 214 PHE C C 1
ATOM 6014 O O . PHE C 1 216 ? -20.545 3.925 124.720 1.00 64.39 214 PHE C O 1
ATOM 6022 N N . GLY C 1 217 ? -22.616 4.728 124.293 1.00 67.38 215 GLY C N 1
ATOM 6023 C CA . GLY C 1 217 ? -23.142 4.503 125.624 1.00 71.17 215 GLY C CA 1
ATOM 6024 C C . GLY C 1 217 ? -22.450 5.172 126.801 1.00 74.99 215 GLY C C 1
ATOM 6025 O O . GLY C 1 217 ? -22.342 4.539 127.848 1.00 86.84 215 GLY C O 1
ATOM 6026 N N . VAL C 1 218 ? -21.989 6.418 126.664 1.00 64.38 216 VAL C N 1
ATOM 6027 C CA . VAL C 1 218 ? -21.533 7.147 127.849 1.00 69.16 216 VAL C CA 1
ATOM 6028 C C . VAL C 1 218 ? -22.778 7.541 128.641 1.00 72.80 216 VAL C C 1
ATOM 6029 O O . VAL C 1 218 ? -23.840 7.778 128.058 1.00 71.38 216 VAL C O 1
ATOM 6033 N N . GLN C 1 219 ? -22.661 7.586 129.965 1.00 66.79 217 GLN C N 1
ATOM 6034 C CA . GLN C 1 219 ? -23.800 7.949 130.790 1.00 69.29 217 GLN C CA 1
ATOM 6035 C C . GLN C 1 219 ? -23.798 9.453 131.079 1.00 71.28 217 GLN C C 1
ATOM 6036 O O . GLN C 1 219 ? -22.819 9.986 131.617 1.00 74.24 217 GLN C O 1
ATOM 6042 N N . PRO C 1 220 ? -24.896 10.144 130.723 1.00 64.26 218 PRO C N 1
ATOM 6043 C CA . PRO C 1 220 ? -25.051 11.599 130.869 1.00 66.39 218 PRO C CA 1
ATOM 6044 C C . PRO C 1 220 ? -24.950 12.041 132.325 1.00 69.15 218 PRO C C 1
ATOM 6045 O O . PRO C 1 220 ? -25.470 11.359 133.211 1.00 73.53 218 PRO C O 1
ATOM 6049 N N . VAL C 1 221 ? -24.304 13.176 132.564 1.00 70.13 219 VAL C N 1
ATOM 6050 C CA . VAL C 1 221 ? -24.077 13.657 133.922 1.00 61.60 219 VAL C CA 1
ATOM 6051 C C . VAL C 1 221 ? -25.389 14.172 134.521 1.00 66.11 219 VAL C C 1
ATOM 6052 O O . VAL C 1 221 ? -25.585 14.178 135.742 1.00 66.72 219 VAL C O 1
ATOM 6056 N N . LEU C 1 222 ? -26.297 14.565 133.635 1.00 71.96 220 LEU C N 1
ATOM 6057 C CA . LEU C 1 222 ? -27.650 14.944 134.009 1.00 84.47 220 LEU C CA 1
ATOM 6058 C C . LEU C 1 222 ? -28.618 14.085 133.214 1.00 95.88 220 LEU C C 1
ATOM 6059 O O . LEU C 1 222 ? -28.434 13.918 132.004 1.00 100.15 220 LEU C O 1
ATOM 6064 N N . GLU C 1 223 ? -29.639 13.539 133.878 1.00 97.26 221 GLU C N 1
ATOM 6065 C CA . GLU C 1 223 ? -30.652 12.749 133.176 1.00 103.78 221 GLU C CA 1
ATOM 6066 C C . GLU C 1 223 ? -31.338 13.592 132.096 1.00 112.31 221 GLU C C 1
ATOM 6067 O O . GLU C 1 223 ? -31.709 13.077 131.032 1.00 110.39 221 GLU C O 1
ATOM 6073 N N . ASP C 1 224 ? -31.498 14.888 132.374 1.00 112.97 222 ASP C N 1
ATOM 6074 C CA . ASP C 1 224 ? -32.035 15.821 131.386 1.00 110.89 222 ASP C CA 1
ATOM 6075 C C . ASP C 1 224 ? -31.097 17.006 131.149 1.00 107.78 222 ASP C C 1
ATOM 6076 O O . ASP C 1 224 ? -31.272 18.075 131.731 1.00 108.39 222 ASP C O 1
ATOM 6081 N N . ILE C 1 225 ? -30.100 16.801 130.293 1.00 105.84 223 ILE C N 1
ATOM 6082 C CA . ILE C 1 225 ? -29.142 17.848 129.952 1.00 98.61 223 ILE C CA 1
ATOM 6083 C C . ILE C 1 225 ? -29.810 18.916 129.096 1.00 97.95 223 ILE C C 1
ATOM 6084 O O . ILE C 1 225 ? -29.561 20.110 129.256 1.00 89.47 223 ILE C O 1
ATOM 6089 N N . LYS C 1 226 ? -30.670 18.470 128.187 1.00 101.22 224 LYS C N 1
ATOM 6090 C CA . LYS C 1 226 ? -31.377 19.370 127.286 1.00 107.58 224 LYS C CA 1
ATOM 6091 C C . LYS C 1 226 ? -32.204 20.376 128.081 1.00 111.39 224 LYS C C 1
ATOM 6092 O O . LYS C 1 226 ? -32.422 21.503 127.634 1.00 116.34 224 LYS C O 1
ATOM 6098 N N . ALA C 1 227 ? -32.644 19.968 129.270 1.00 107.43 225 ALA C N 1
ATOM 6099 C CA . ALA C 1 227 ? -33.522 20.800 130.087 1.00 108.97 225 ALA C CA 1
ATOM 6100 C C . ALA C 1 227 ? -32.754 21.699 131.054 1.00 120.61 225 ALA C C 1
ATOM 6101 O O . ALA C 1 227 ? -33.197 22.808 131.358 1.00 124.62 225 ALA C O 1
ATOM 6103 N N . ALA C 1 228 ? -31.608 21.224 131.536 1.00 119.93 226 ALA C N 1
ATOM 6104 C CA . ALA C 1 228 ? -30.799 21.994 132.484 1.00 117.14 226 ALA C CA 1
ATOM 6105 C C . ALA C 1 228 ? -29.910 23.000 131.756 1.00 114.56 226 ALA C C 1
ATOM 6106 O O . ALA C 1 228 ? -29.129 23.729 132.370 1.00 115.42 226 ALA C O 1
ATOM 6108 N N . THR C 1 229 ? -30.053 23.040 130.438 1.00 114.03 227 THR C N 1
ATOM 6109 C CA . THR C 1 229 ? -29.209 23.857 129.590 1.00 109.07 227 THR C CA 1
ATOM 6110 C C . THR C 1 229 ? -30.034 24.968 128.946 1.00 119.93 227 THR C C 1
ATOM 6111 O O . THR C 1 229 ? -29.526 26.062 128.674 1.00 110.00 227 THR C O 1
ATOM 6115 N N . HIS C 1 230 ? -31.317 24.668 128.742 1.00 133.98 228 HIS C N 1
ATOM 6116 C CA . HIS C 1 230 ? -32.284 25.562 128.104 1.00 147.13 228 HIS C CA 1
ATOM 6117 C C . HIS C 1 230 ? -31.951 25.782 126.631 1.00 145.55 228 HIS C C 1
ATOM 6118 O O . HIS C 1 230 ? -32.191 26.859 126.085 1.00 153.04 228 HIS C O 1
ATOM 6125 N N . GLY C 1 231 ? -31.412 24.737 126.002 1.00 137.60 229 GLY C N 1
ATOM 6126 C CA . GLY C 1 231 ? -31.040 24.746 124.595 1.00 130.36 229 GLY C CA 1
ATOM 6127 C C . GLY C 1 231 ? -30.062 25.834 124.193 1.00 127.24 229 GLY C C 1
ATOM 6128 O O . GLY C 1 231 ? -30.002 26.223 123.024 1.00 123.43 229 GLY C O 1
ATOM 6129 N N . GLU C 1 232 ? -29.289 26.318 125.162 1.00 124.22 230 GLU C N 1
ATOM 6130 C CA . GLU C 1 232 ? -28.414 27.471 124.963 1.00 124.25 230 GLU C CA 1
ATOM 6131 C C . GLU C 1 232 ? -27.012 27.084 125.426 1.00 102.54 230 GLU C C 1
ATOM 6132 O O . GLU C 1 232 ? -26.841 26.002 125.986 1.00 100.57 230 GLU C O 1
ATOM 6138 N N . PRO C 1 233 ? -25.998 27.940 125.180 1.00 94.00 231 PRO C N 1
ATOM 6139 C CA . PRO C 1 233 ? -24.685 27.537 125.681 1.00 84.21 231 PRO C CA 1
ATOM 6140 C C . PRO C 1 233 ? -24.679 27.378 127.178 1.00 82.16 231 PRO C C 1
ATOM 6141 O O . PRO C 1 233 ? -25.580 27.859 127.862 1.00 78.00 231 PRO C O 1
ATOM 6145 N N . ILE C 1 234 ? -23.671 26.669 127.664 1.00 82.37 232 ILE C N 1
ATOM 6146 C CA . ILE C 1 234 ? -23.392 26.571 129.082 1.00 72.26 232 ILE C CA 1
ATOM 6147 C C . ILE C 1 234 ? -22.186 27.448 129.360 1.00 72.35 232 ILE C C 1
ATOM 6148 O O . ILE C 1 234 ? -21.515 27.905 128.426 1.00 69.63 232 ILE C O 1
ATOM 6153 N N . SER C 1 235 ? -21.921 27.689 130.640 1.00 72.77 233 SER C N 1
ATOM 6154 C CA . SER C 1 235 ? -20.721 28.398 131.067 1.00 83.83 233 SER C CA 1
ATOM 6155 C C . SER C 1 235 ? -19.721 27.388 131.607 1.00 81.61 233 SER C C 1
ATOM 6156 O O . SER C 1 235 ? -20.026 26.201 131.704 1.00 89.25 233 SER C O 1
ATOM 6159 N N . PHE C 1 236 ? -18.530 27.847 131.970 1.00 74.32 234 PHE C N 1
ATOM 6160 C CA . PHE C 1 236 ? -17.575 26.949 132.595 1.00 76.54 234 PHE C CA 1
ATOM 6161 C C . PHE C 1 236 ? -18.039 26.594 134.006 1.00 90.02 234 PHE C C 1
ATOM 6162 O O . PHE C 1 236 ? -17.630 25.577 134.564 1.00 93.78 234 PHE C O 1
ATOM 6170 N N . GLU C 1 237 ? -18.893 27.440 134.579 1.00 91.78 235 GLU C N 1
ATOM 6171 C CA . GLU C 1 237 ? -19.496 27.154 135.878 1.00 90.76 235 GLU C CA 1
ATOM 6172 C C . GLU C 1 237 ? -20.340 25.886 135.800 1.00 88.27 235 GLU C C 1
ATOM 6173 O O . GLU C 1 237 ? -20.483 25.160 136.782 1.00 86.59 235 GLU C O 1
ATOM 6179 N N . PHE C 1 238 ? -20.903 25.633 134.623 1.00 86.94 236 PHE C N 1
ATOM 6180 C CA . PHE C 1 238 ? -21.731 24.455 134.411 1.00 84.10 236 PHE C CA 1
ATOM 6181 C C . PHE C 1 238 ? -20.885 23.193 134.514 1.00 86.45 236 PHE C C 1
ATOM 6182 O O . PHE C 1 238 ? -21.310 22.191 135.094 1.00 90.28 236 PHE C O 1
ATOM 6190 N N . LEU C 1 239 ? -19.687 23.248 133.941 1.00 74.81 237 LEU C N 1
ATOM 6191 C CA . LEU C 1 239 ? -18.766 22.125 133.995 1.00 66.69 237 LEU C CA 1
ATOM 6192 C C . LEU C 1 239 ? -18.372 21.833 135.423 1.00 70.31 237 LEU C C 1
ATOM 6193 O O . LEU C 1 239 ? -18.187 20.683 135.797 1.00 86.58 237 LEU C O 1
ATOM 6198 N N . LEU C 1 240 ? -18.256 22.886 136.220 1.00 69.46 238 LEU C N 1
ATOM 6199 C CA . LEU C 1 240 ? -17.770 22.771 137.584 1.00 70.13 238 LEU C CA 1
ATOM 6200 C C . LEU C 1 240 ? -18.837 22.214 138.506 1.00 71.56 238 LEU C C 1
ATOM 6201 O O . LEU C 1 240 ? -18.550 21.358 139.332 1.00 72.19 238 LEU C O 1
ATOM 6206 N N . GLU C 1 241 ? -20.068 22.706 138.352 1.00 73.89 239 GLU C N 1
ATOM 6207 C CA . GLU C 1 241 ? -21.196 22.343 139.221 1.00 74.47 239 GLU C CA 1
ATOM 6208 C C . GLU C 1 241 ? -21.663 20.900 139.048 1.00 87.15 239 GLU C C 1
ATOM 6209 O O . GLU C 1 241 ? -22.037 20.241 140.013 1.00 94.49 239 GLU C O 1
ATOM 6215 N N . HIS C 1 242 ? -21.650 20.419 137.811 1.00 90.66 240 HIS C N 1
ATOM 6216 C CA . HIS C 1 242 ? -22.130 19.078 137.510 1.00 79.08 240 HIS C CA 1
ATOM 6217 C C . HIS C 1 242 ? -20.981 18.099 137.464 1.00 78.34 240 HIS C C 1
ATOM 6218 O O . HIS C 1 242 ? -21.142 16.930 137.795 1.00 85.07 240 HIS C O 1
ATOM 6225 N N . ASP C 1 243 ? -19.820 18.600 137.062 1.00 74.08 241 ASP C N 1
ATOM 6226 C CA . ASP C 1 243 ? -18.554 17.924 137.307 1.00 70.14 241 ASP C CA 1
ATOM 6227 C C . ASP C 1 243 ? -18.485 16.479 136.831 1.00 68.99 241 ASP C C 1
ATOM 6228 O O . ASP C 1 243 ? -18.264 15.568 137.633 1.00 67.05 241 ASP C O 1
ATOM 6233 N N . PRO C 1 244 ? -18.647 16.268 135.521 1.00 61.57 242 PRO C N 1
ATOM 6234 C CA . PRO C 1 244 ? -18.642 14.916 134.973 1.00 67.69 242 PRO C CA 1
ATOM 6235 C C . PRO C 1 244 ? -17.273 14.241 135.045 1.00 76.89 242 PRO C C 1
ATOM 6236 O O . PRO C 1 244 ? -16.232 14.885 134.905 1.00 60.01 242 PRO C O 1
ATOM 6240 N N . GLN C 1 245 ? -17.298 12.930 135.264 1.00 76.71 243 GLN C N 1
ATOM 6241 C CA . GLN C 1 245 ? -16.084 12.140 135.384 1.00 68.23 243 GLN C CA 1
ATOM 6242 C C . GLN C 1 245 ? -15.284 12.148 134.077 1.00 65.31 243 GLN C C 1
ATOM 6243 O O . GLN C 1 245 ? -14.067 12.041 134.113 1.00 59.53 243 GLN C O 1
ATOM 6249 N N . TRP C 1 246 ? -15.980 12.301 132.942 1.00 65.01 244 TRP C N 1
ATOM 6250 C CA . TRP C 1 246 ? -15.387 12.302 131.590 1.00 57.91 244 TRP C CA 1
ATOM 6251 C C . TRP C 1 246 ? -15.904 13.458 130.742 1.00 64.29 244 TRP C C 1
ATOM 6252 O O . TRP C 1 246 ? -17.114 13.668 130.663 1.00 69.64 244 TRP C O 1
ATOM 6263 N N . LEU C 1 247 ? -15.000 14.183 130.082 1.00 64.38 245 LEU C N 1
ATOM 6264 C CA . LEU C 1 247 ? -15.386 15.298 129.212 1.00 53.37 245 LEU C CA 1
ATOM 6265 C C . LEU C 1 247 ? -15.041 14.998 127.747 1.00 54.77 245 LEU C C 1
ATOM 6266 O O . LEU C 1 247 ? -13.868 14.860 127.388 1.00 57.70 245 LEU C O 1
ATOM 6271 N N . TRP C 1 248 ? -16.067 14.879 126.906 1.00 53.51 246 TRP C N 1
ATOM 6272 C CA . TRP C 1 248 ? -15.878 14.597 125.482 1.00 47.77 246 TRP C CA 1
ATOM 6273 C C . TRP C 1 248 ? -16.074 15.864 124.666 1.00 51.69 246 TRP C C 1
ATOM 6274 O O . TRP C 1 248 ? -17.145 16.474 124.704 1.00 49.66 246 TRP C O 1
ATOM 6285 N N . VAL C 1 249 ? -15.054 16.250 123.906 1.00 54.56 247 VAL C N 1
ATOM 6286 C CA . VAL C 1 249 ? -15.047 17.562 123.266 1.00 47.81 247 VAL C CA 1
ATOM 6287 C C . VAL C 1 249 ? -14.919 17.521 121.742 1.00 57.94 247 VAL C C 1
ATOM 6288 O O . VAL C 1 249 ? -14.029 16.874 121.187 1.00 69.91 247 VAL C O 1
ATOM 6292 N N . VAL C 1 250 ? -15.818 18.228 121.069 1.00 60.49 248 VAL C N 1
ATOM 6293 C CA . VAL C 1 250 ? -15.768 18.362 119.616 1.00 56.64 248 VAL C CA 1
ATOM 6294 C C . VAL C 1 250 ? -15.422 19.803 119.300 1.00 60.36 248 VAL C C 1
ATOM 6295 O O . VAL C 1 250 ? -16.242 20.686 119.545 1.00 68.15 248 VAL C O 1
ATOM 6299 N N . ASP C 1 251 ? -14.222 20.061 118.784 1.00 55.12 249 ASP C N 1
ATOM 6300 C CA . ASP C 1 251 ? -13.834 21.443 118.442 1.00 59.46 249 ASP C CA 1
ATOM 6301 C C . ASP C 1 251 ? -14.493 21.896 117.127 1.00 61.23 249 ASP C C 1
ATOM 6302 O O . ASP C 1 251 ? -13.891 21.786 116.062 1.00 64.17 249 ASP C O 1
ATOM 6307 N N . ARG C 1 252 ? -15.714 22.422 117.207 1.00 61.59 250 ARG C N 1
ATOM 6308 C CA . ARG C 1 252 ? -16.497 22.766 116.012 1.00 62.81 250 ARG C CA 1
ATOM 6309 C C . ARG C 1 252 ? -15.861 23.843 115.125 1.00 62.41 250 ARG C C 1
ATOM 6310 O O . ARG C 1 252 ? -16.049 23.845 113.908 1.00 65.75 250 ARG C O 1
ATOM 6318 N N . ASP C 1 253 ? -15.116 24.761 115.726 1.00 59.84 251 ASP C N 1
ATOM 6319 C CA . ASP C 1 253 ? -14.495 25.825 114.951 1.00 63.35 251 ASP C CA 1
ATOM 6320 C C . ASP C 1 253 ? -13.373 25.282 114.075 1.00 70.33 251 ASP C C 1
ATOM 6321 O O . ASP C 1 253 ? -13.053 25.863 113.036 1.00 71.87 251 ASP C O 1
ATOM 6326 N N . ALA C 1 254 ? -12.783 24.163 114.493 1.00 64.22 252 ALA C N 1
ATOM 6327 C CA . ALA C 1 254 ? -11.748 23.503 113.699 1.00 57.26 252 ALA C CA 1
ATOM 6328 C C . ALA C 1 254 ? -12.336 22.906 112.422 1.00 62.81 252 ALA C C 1
ATOM 6329 O O . ALA C 1 254 ? -11.752 23.002 111.337 1.00 63.38 252 ALA C O 1
ATOM 6331 N N . ALA C 1 255 ? -13.510 22.301 112.577 1.00 65.04 253 ALA C N 1
ATOM 6332 C CA . ALA C 1 255 ? -14.200 21.581 111.514 1.00 58.07 253 ALA C CA 1
ATOM 6333 C C . ALA C 1 255 ? -14.789 22.501 110.453 1.00 61.30 253 ALA C C 1
ATOM 6334 O O . ALA C 1 255 ? -14.839 22.144 109.271 1.00 63.05 253 ALA C O 1
ATOM 6336 N N . THR C 1 256 ? -15.247 23.673 110.881 1.00 59.48 254 THR C N 1
ATOM 6337 C CA . THR C 1 256 ? -15.925 24.596 109.982 1.00 56.78 254 THR C CA 1
ATOM 6338 C C . THR C 1 256 ? -14.971 25.614 109.373 1.00 66.34 254 THR C C 1
ATOM 6339 O O . THR C 1 256 ? -15.388 26.484 108.607 1.00 74.02 254 THR C O 1
ATOM 6343 N N . GLY C 1 257 ? -13.691 25.513 109.714 1.00 66.99 255 GLY C N 1
ATOM 6344 C CA . GLY C 1 257 ? -12.711 26.455 109.200 1.00 70.20 255 GLY C CA 1
ATOM 6345 C C . GLY C 1 257 ? -13.019 27.877 109.629 1.00 68.92 255 GLY C C 1
ATOM 6346 O O . GLY C 1 257 ? -12.752 28.836 108.903 1.00 77.38 255 GLY C O 1
ATOM 6347 N N . ALA C 1 258 ? -13.594 27.998 110.821 1.00 71.64 256 ALA C N 1
ATOM 6348 C CA . ALA C 1 258 ? -13.928 29.284 111.410 1.00 76.61 256 ALA C CA 1
ATOM 6349 C C . ALA C 1 258 ? -12.679 30.135 111.629 1.00 87.88 256 ALA C C 1
ATOM 6350 O O . ALA C 1 258 ? -11.762 29.749 112.352 1.00 82.43 256 ALA C O 1
ATOM 6352 N N . GLU C 1 259 ? -12.663 31.300 110.992 1.00 96.55 257 GLU C N 1
ATOM 6353 C CA . GLU C 1 259 ? -11.511 32.189 111.009 1.00 103.38 257 GLU C CA 1
ATOM 6354 C C . GLU C 1 259 ? -11.273 32.830 112.375 1.00 98.82 257 GLU C C 1
ATOM 6355 O O . GLU C 1 259 ? -12.203 33.318 113.011 1.00 96.57 257 GLU C O 1
ATOM 6361 N N . GLY C 1 260 ? -10.022 32.820 112.824 1.00 104.68 258 GLY C N 1
ATOM 6362 C CA . GLY C 1 260 ? -9.618 33.617 113.974 1.00 107.42 258 GLY C CA 1
ATOM 6363 C C . GLY C 1 260 ? -10.042 33.072 115.321 1.00 99.69 258 GLY C C 1
ATOM 6364 O O . GLY C 1 260 ? -10.135 33.812 116.299 1.00 92.33 258 GLY C O 1
ATOM 6365 N N . ALA C 1 261 ? -10.292 31.769 115.363 1.00 100.62 259 ALA C N 1
ATOM 6366 C CA . ALA C 1 261 ? -10.676 31.087 116.592 1.00 101.16 259 ALA C CA 1
ATOM 6367 C C . ALA C 1 261 ? -9.479 30.390 117.234 1.00 97.08 259 ALA C C 1
ATOM 6368 O O . ALA C 1 261 ? -8.494 30.079 116.558 1.00 100.83 259 ALA C O 1
ATOM 6370 N N . GLN C 1 262 ? -9.573 30.144 118.539 1.00 89.53 260 GLN C N 1
ATOM 6371 C CA . GLN C 1 262 ? -8.561 29.373 119.255 1.00 78.53 260 GLN C CA 1
ATOM 6372 C C . GLN C 1 262 ? -9.055 27.947 119.463 1.00 81.72 260 GLN C C 1
ATOM 6373 O O . GLN C 1 262 ? -10.263 27.712 119.565 1.00 83.26 260 GLN C O 1
ATOM 6379 N N . ALA C 1 263 ? -8.121 26.998 119.508 1.00 81.57 261 ALA C N 1
ATOM 6380 C CA . ALA C 1 263 ? -8.463 25.575 119.608 1.00 79.13 261 ALA C CA 1
ATOM 6381 C C . ALA C 1 263 ? -9.187 25.291 120.913 1.00 86.49 261 ALA C C 1
ATOM 6382 O O . ALA C 1 263 ? -8.900 25.929 121.932 1.00 92.65 261 ALA C O 1
ATOM 6384 N N . ALA C 1 264 ? -10.113 24.333 120.888 1.00 77.07 262 ALA C N 1
ATOM 6385 C CA . ALA C 1 264 ? -10.878 23.989 122.085 1.00 72.63 262 ALA C CA 1
ATOM 6386 C C . ALA C 1 264 ? -9.966 23.662 123.276 1.00 81.83 262 ALA C C 1
ATOM 6387 O O . ALA C 1 264 ? -10.313 23.944 124.424 1.00 80.68 262 ALA C O 1
ATOM 6389 N N . LYS C 1 265 ? -8.801 23.080 122.990 1.00 81.01 263 LYS C N 1
ATOM 6390 C CA . LYS C 1 265 ? -7.796 22.782 124.009 1.00 73.64 263 LYS C CA 1
ATOM 6391 C C . LYS C 1 265 ? -7.484 23.997 124.886 1.00 77.92 263 LYS C C 1
ATOM 6392 O O . LYS C 1 265 ? -7.598 23.941 126.115 1.00 88.14 263 LYS C O 1
ATOM 6398 N N . VAL C 1 266 ? -7.097 25.099 124.256 1.00 73.08 264 VAL C N 1
ATOM 6399 C CA . VAL C 1 266 ? -6.716 26.276 125.020 1.00 80.82 264 VAL C CA 1
ATOM 6400 C C . VAL C 1 266 ? -7.937 27.028 125.556 1.00 82.44 264 VAL C C 1
ATOM 6401 O O . VAL C 1 266 ? -7.847 27.740 126.560 1.00 90.98 264 VAL C O 1
ATOM 6405 N N . VAL C 1 267 ? -9.080 26.861 124.899 1.00 75.52 265 VAL C N 1
ATOM 6406 C CA . VAL C 1 267 ? -10.305 27.493 125.377 1.00 71.32 265 VAL C CA 1
ATOM 6407 C C . VAL C 1 267 ? -10.724 26.895 126.726 1.00 76.89 265 VAL C C 1
ATOM 6408 O O . VAL C 1 267 ? -11.230 27.606 127.607 1.00 78.70 265 VAL C O 1
ATOM 6412 N N . LEU C 1 268 ? -10.463 25.596 126.888 1.00 69.28 266 LEU C N 1
ATOM 6413 C CA . LEU C 1 268 ? -10.748 24.879 128.131 1.00 75.63 266 LEU C CA 1
ATOM 6414 C C . LEU C 1 268 ? -9.617 24.994 129.161 1.00 84.73 266 LEU C C 1
ATOM 6415 O O . LEU C 1 268 ? -9.661 24.373 130.233 1.00 86.77 266 LEU C O 1
ATOM 6420 N N . ASP C 1 269 ? -8.603 25.785 128.832 1.00 83.91 267 ASP C N 1
ATOM 6421 C CA . ASP C 1 269 ? -7.533 26.053 129.779 1.00 89.41 267 ASP C CA 1
ATOM 6422 C C . ASP C 1 269 ? -7.847 27.295 130.617 1.00 91.44 267 ASP C C 1
ATOM 6423 O O . ASP C 1 269 ? -7.204 28.338 130.460 1.00 102.03 267 ASP C O 1
ATOM 6428 N N . ASN C 1 270 ? -8.840 27.179 131.497 1.00 71.83 268 ASN C N 1
ATOM 6429 C CA . ASN C 1 270 ? -9.152 28.243 132.453 1.00 74.58 268 ASN C CA 1
ATOM 6430 C C . ASN C 1 270 ? -9.237 27.775 133.905 1.00 88.87 268 ASN C C 1
ATOM 6431 O O . ASN C 1 270 ? -9.384 26.587 134.179 1.00 91.00 268 ASN C O 1
ATOM 6436 N N . GLU C 1 271 ? -9.140 28.724 134.832 1.00 96.34 269 GLU C N 1
ATOM 6437 C CA . GLU C 1 271 ? -9.044 28.408 136.255 1.00 96.09 269 GLU C CA 1
ATOM 6438 C C . GLU C 1 271 ? -10.290 27.691 136.771 1.00 90.14 269 GLU C C 1
ATOM 6439 O O . GLU C 1 271 ? -10.255 27.068 137.829 1.00 90.55 269 GLU C O 1
ATOM 6445 N N . ILE C 1 272 ? -11.388 27.782 136.028 1.00 76.61 270 ILE C N 1
ATOM 6446 C CA . ILE C 1 272 ? -12.607 27.086 136.416 1.00 75.24 270 ILE C CA 1
ATOM 6447 C C . ILE C 1 272 ? -12.558 25.632 135.967 1.00 82.75 270 ILE C C 1
ATOM 6448 O O . ILE C 1 272 ? -12.804 24.731 136.765 1.00 84.17 270 ILE C O 1
ATOM 6453 N N . VAL C 1 273 ? -12.228 25.407 134.695 1.00 82.15 271 VAL C N 1
ATOM 6454 C CA . VAL C 1 273 ? -12.185 24.055 134.130 1.00 76.64 271 VAL C CA 1
ATOM 6455 C C . VAL C 1 273 ? -11.064 23.213 134.733 1.00 73.15 271 VAL C C 1
ATOM 6456 O O . VAL C 1 273 ? -11.237 22.016 134.960 1.00 70.81 271 VAL C O 1
ATOM 6460 N N . ASN C 1 274 ? -9.933 23.838 135.036 1.00 73.22 272 ASN C N 1
ATOM 6461 C CA . ASN C 1 274 ? -8.829 23.098 135.631 1.00 72.26 272 ASN C CA 1
ATOM 6462 C C . ASN C 1 274 ? -9.158 22.558 137.015 1.00 75.19 272 ASN C C 1
ATOM 6463 O O . ASN C 1 274 ? -8.496 21.634 137.488 1.00 80.55 272 ASN C O 1
ATOM 6468 N N . ARG C 1 275 ? -10.190 23.125 137.647 1.00 80.13 273 ARG C N 1
ATOM 6469 C CA . ARG C 1 275 ? -10.662 22.681 138.972 1.00 81.70 273 ARG C CA 1
ATOM 6470 C C . ARG C 1 275 ? -11.714 21.574 138.901 1.00 72.71 273 ARG C C 1
ATOM 6471 O O . ARG C 1 275 ? -12.292 21.211 139.918 1.00 74.00 273 ARG C O 1
ATOM 6479 N N . THR C 1 276 ? -11.985 21.052 137.710 1.00 73.36 274 THR C N 1
ATOM 6480 C CA . THR C 1 276 ? -12.985 19.997 137.584 1.00 72.26 274 THR C CA 1
ATOM 6481 C C . THR C 1 276 ? -12.335 18.631 137.722 1.00 74.12 274 THR C C 1
ATOM 6482 O O . THR C 1 276 ? -11.131 18.489 137.503 1.00 77.69 274 THR C O 1
ATOM 6486 N N . THR C 1 277 ? -13.143 17.639 138.086 1.00 73.88 275 THR C N 1
ATOM 6487 C CA . THR C 1 277 ? -12.708 16.254 138.176 1.00 73.61 275 THR C CA 1
ATOM 6488 C C . THR C 1 277 ? -12.095 15.815 136.849 1.00 78.37 275 THR C C 1
ATOM 6489 O O . THR C 1 277 ? -11.019 15.198 136.812 1.00 74.44 275 THR C O 1
ATOM 6493 N N . ALA C 1 278 ? -12.783 16.170 135.766 1.00 63.06 276 ALA C N 1
ATOM 6494 C CA . ALA C 1 278 ? -12.425 15.736 134.429 1.00 60.96 276 ALA C CA 1
ATOM 6495 C C . ALA C 1 278 ? -11.044 16.237 134.033 1.00 76.78 276 ALA C C 1
ATOM 6496 O O . ALA C 1 278 ? -10.224 15.479 133.504 1.00 76.73 276 ALA C O 1
ATOM 6498 N N . ALA C 1 279 ? -10.799 17.519 134.289 1.00 71.55 277 ALA C N 1
ATOM 6499 C CA . ALA C 1 279 ? -9.509 18.131 134.001 1.00 63.83 277 ALA C CA 1
ATOM 6500 C C . ALA C 1 279 ? -8.435 17.546 134.907 1.00 79.68 277 ALA C C 1
ATOM 6501 O O . ALA C 1 279 ? -7.372 17.112 134.444 1.00 76.03 277 ALA C O 1
ATOM 6503 N N . THR C 1 280 ? -8.738 17.545 136.204 1.00 67.98 278 THR C N 1
ATOM 6504 C CA . THR C 1 280 ? -7.822 17.106 137.249 1.00 70.81 278 THR C CA 1
ATOM 6505 C C . THR C 1 280 ? -7.277 15.699 137.009 1.00 77.84 278 THR C C 1
ATOM 6506 O O . THR C 1 280 ? -6.071 15.469 137.140 1.00 72.90 278 THR C O 1
ATOM 6510 N N . GLU C 1 281 ? -8.162 14.775 136.630 1.00 76.40 279 GLU C N 1
ATOM 6511 C CA . GLU C 1 281 ? -7.779 13.378 136.426 1.00 82.12 279 GLU C CA 1
ATOM 6512 C C . GLU C 1 281 ? -7.402 12.983 135.004 1.00 87.29 279 GLU C C 1
ATOM 6513 O O . GLU C 1 281 ? -7.197 11.799 134.752 1.00 95.75 279 GLU C O 1
ATOM 6519 N N . ASP C 1 282 ? -7.319 13.952 134.089 1.00 87.32 280 ASP C N 1
ATOM 6520 C CA . ASP C 1 282 ? -6.999 13.684 132.677 1.00 90.08 280 ASP C CA 1
ATOM 6521 C C . ASP C 1 282 ? -8.075 12.831 131.975 1.00 84.83 280 ASP C C 1
ATOM 6522 O O . ASP C 1 282 ? -7.777 11.866 131.267 1.00 73.88 280 ASP C O 1
ATOM 6527 N N . HIS C 1 283 ? -9.332 13.207 132.169 1.00 84.28 281 HIS C N 1
ATOM 6528 C CA . HIS C 1 283 ? -10.439 12.483 131.558 1.00 77.51 281 HIS C CA 1
ATOM 6529 C C . HIS C 1 283 ? -11.148 13.331 130.498 1.00 79.85 281 HIS C C 1
ATOM 6530 O O . HIS C 1 283 ? -12.352 13.186 130.254 1.00 73.96 281 HIS C O 1
ATOM 6537 N N . VAL C 1 284 ? -10.393 14.212 129.858 1.00 80.80 282 VAL C N 1
ATOM 6538 C CA . VAL C 1 284 ? -10.974 15.063 128.833 1.00 78.78 282 VAL C CA 1
ATOM 6539 C C . VAL C 1 284 ? -10.471 14.649 127.434 1.00 71.70 282 VAL C C 1
ATOM 6540 O O . VAL C 1 284 ? -9.310 14.888 127.082 1.00 66.14 282 VAL C O 1
ATOM 6544 N N . LEU C 1 285 ? -11.347 14.004 126.659 1.00 65.01 283 LEU C N 1
ATOM 6545 C CA . LEU C 1 285 ? -10.987 13.477 125.334 1.00 66.54 283 LEU C CA 1
ATOM 6546 C C . LEU C 1 285 ? -11.499 14.318 124.154 1.00 64.23 283 LEU C C 1
ATOM 6547 O O . LEU C 1 285 ? -12.666 14.748 124.129 1.00 51.60 283 LEU C O 1
ATOM 6552 N N . TYR C 1 286 ? -10.628 14.523 123.167 1.00 57.37 284 TYR C N 1
ATOM 6553 C CA . TYR C 1 286 ? -11.006 15.285 121.978 1.00 56.57 284 TYR C CA 1
ATOM 6554 C C . TYR C 1 286 ? -11.413 14.386 120.796 1.00 58.33 284 TYR C C 1
ATOM 6555 O O . TYR C 1 286 ? -10.698 13.447 120.429 1.00 63.91 284 TYR C O 1
ATOM 6564 N N . LEU C 1 287 ? -12.579 14.668 120.223 1.00 54.33 285 LEU C N 1
ATOM 6565 C CA . LEU C 1 287 ? -13.063 13.927 119.060 1.00 56.39 285 LEU C CA 1
ATOM 6566 C C . LEU C 1 287 ? -12.688 14.639 117.750 1.00 65.52 285 LEU C C 1
ATOM 6567 O O . LEU C 1 287 ? -12.609 15.874 117.707 1.00 74.39 285 LEU C O 1
ATOM 6572 N N . ASN C 1 288 ? -12.458 13.854 116.696 1.00 61.44 286 ASN C N 1
ATOM 6573 C CA . ASN C 1 288 ? -12.114 14.368 115.364 1.00 60.67 286 ASN C CA 1
ATOM 6574 C C . ASN C 1 288 ? -13.235 15.233 114.820 1.00 57.12 286 ASN C C 1
ATOM 6575 O O . ASN C 1 288 ? -14.273 14.707 114.408 1.00 57.93 286 ASN C O 1
ATOM 6580 N N . PRO C 1 289 ? -13.021 16.558 114.790 1.00 53.59 287 PRO C N 1
ATOM 6581 C CA . PRO C 1 289 ? -14.047 17.536 114.398 1.00 52.13 287 PRO C CA 1
ATOM 6582 C C . PRO C 1 289 ? -14.681 17.213 113.042 1.00 57.14 287 PRO C C 1
ATOM 6583 O O . PRO C 1 289 ? -15.908 17.176 112.956 1.00 57.61 287 PRO C O 1
ATOM 6587 N N . THR C 1 290 ? -13.873 16.972 112.010 1.00 50.45 288 THR C N 1
ATOM 6588 C CA . THR C 1 290 ? -14.430 16.644 110.700 1.00 50.13 288 THR C CA 1
ATOM 6589 C C . THR C 1 290 ? -15.275 15.374 110.753 1.00 53.35 288 THR C C 1
ATOM 6590 O O . THR C 1 290 ? -16.391 15.326 110.218 1.00 49.72 288 THR C O 1
ATOM 6594 N N . ALA C 1 291 ? -14.740 14.349 111.408 1.00 44.62 289 ALA C N 1
ATOM 6595 C CA . ALA C 1 291 ? -15.463 13.094 111.542 1.00 51.08 289 ALA C CA 1
ATOM 6596 C C . ALA C 1 291 ? -16.804 13.265 112.272 1.00 55.20 289 ALA C C 1
ATOM 6597 O O . ALA C 1 291 ? -17.855 12.878 111.762 1.00 56.90 289 ALA C O 1
ATOM 6599 N N . TRP C 1 292 ? -16.766 13.863 113.455 1.00 56.48 290 TRP C N 1
ATOM 6600 C CA . TRP C 1 292 ? -17.944 13.916 114.312 1.00 46.12 290 TRP C CA 1
ATOM 6601 C C . TRP C 1 292 ? -18.901 15.044 113.998 1.00 44.01 290 TRP C C 1
ATOM 6602 O O . TRP C 1 292 ? -20.072 14.962 114.351 1.00 48.5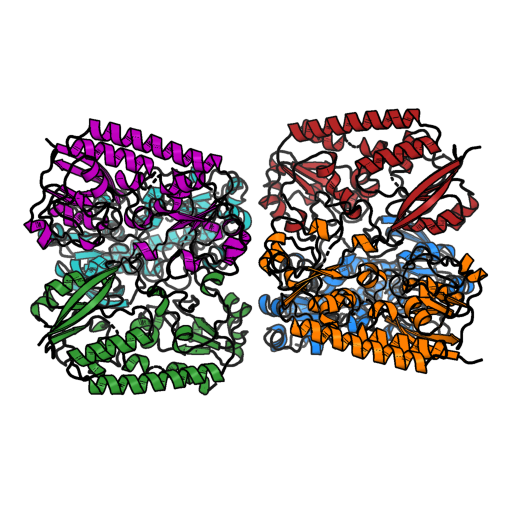8 290 TRP C O 1
ATOM 6613 N N . TYR C 1 293 ? -18.419 16.102 113.354 1.00 46.14 291 TYR C N 1
ATOM 6614 C CA . TYR C 1 293 ? -19.285 17.247 113.085 1.00 44.73 291 TYR C CA 1
ATOM 6615 C C . TYR C 1 293 ? -19.628 17.476 111.614 1.00 48.17 291 TYR C C 1
ATOM 6616 O O . TYR C 1 293 ? -20.739 17.893 111.309 1.00 60.92 291 TYR C O 1
ATOM 6625 N N . ILE C 1 294 ? -18.685 17.237 110.705 1.00 50.89 292 ILE C N 1
ATOM 6626 C CA . ILE C 1 294 ? -18.942 17.506 109.286 1.00 54.83 292 ILE C CA 1
ATOM 6627 C C . ILE C 1 294 ? -19.594 16.311 108.612 1.00 49.19 292 ILE C C 1
ATOM 6628 O O . ILE C 1 294 ? -20.606 16.449 107.934 1.00 54.65 292 ILE C O 1
ATOM 6633 N N . VAL C 1 295 ? -19.018 15.136 108.831 1.00 45.92 293 VAL C N 1
ATOM 6634 C CA . VAL C 1 295 ? -19.425 13.932 108.122 1.00 45.46 293 VAL C CA 1
ATOM 6635 C C . VAL C 1 295 ? -20.503 13.109 108.850 1.00 50.85 293 VAL C C 1
ATOM 6636 O O . VAL C 1 295 ? -21.545 12.825 108.266 1.00 60.87 293 VAL C O 1
ATOM 6640 N N . PHE C 1 296 ? -20.256 12.765 110.118 1.00 54.09 294 PHE C N 1
ATOM 6641 C CA . PHE C 1 296 ? -21.166 11.955 110.963 1.00 57.02 294 PHE C CA 1
ATOM 6642 C C . PHE C 1 296 ? -21.915 10.841 110.218 1.00 60.83 294 PHE C C 1
ATOM 6643 O O . PHE C 1 296 ? -23.134 10.856 110.092 1.00 64.03 294 PHE C O 1
ATOM 6651 N N . GLY C 1 297 ? -21.167 9.865 109.727 1.00 60.26 295 GLY C N 1
ATOM 6652 C CA . GLY C 1 297 ? -21.762 8.766 109.001 1.00 61.35 295 GLY C CA 1
ATOM 6653 C C . GLY C 1 297 ? -20.763 8.253 107.993 1.00 66.85 295 GLY C C 1
ATOM 6654 O O . GLY C 1 297 ? -19.755 8.912 107.733 1.00 63.65 295 GLY C O 1
ATOM 6655 N N . GLY C 1 298 ? -21.031 7.078 107.432 1.00 67.86 296 GLY C N 1
ATOM 6656 C CA . GLY C 1 298 ? -20.118 6.488 106.474 1.00 66.22 296 GLY C CA 1
ATOM 6657 C C . GLY C 1 298 ? -19.123 5.561 107.138 1.00 61.08 296 GLY C C 1
ATOM 6658 O O . GLY C 1 298 ? -18.872 5.678 108.335 1.00 55.98 296 GLY C O 1
ATOM 6659 N N . VAL C 1 299 ? -18.547 4.656 106.348 1.00 64.59 297 VAL C N 1
ATOM 6660 C CA . VAL C 1 299 ? -17.687 3.598 106.868 1.00 54.78 297 VAL C CA 1
ATOM 6661 C C . VAL C 1 299 ? -16.387 4.119 107.467 1.00 56.59 297 VAL C C 1
ATOM 6662 O O . VAL C 1 299 ? -16.157 3.940 108.659 1.00 72.48 297 VAL C O 1
ATOM 6666 N N . GLU C 1 300 ? -15.548 4.766 106.658 1.00 59.79 298 GLU C N 1
ATOM 6667 C CA . GLU C 1 300 ? -14.237 5.250 107.130 1.00 73.23 298 GLU C CA 1
ATOM 6668 C C . GLU C 1 300 ? -14.361 6.175 108.324 1.00 65.18 298 GLU C C 1
ATOM 6669 O O . GLU C 1 300 ? -13.531 6.155 109.236 1.00 59.29 298 GLU C O 1
ATOM 6675 N N . THR C 1 301 ? -15.409 6.990 108.298 1.00 64.41 299 THR C N 1
ATOM 6676 C CA . THR C 1 301 ? -15.680 7.920 109.377 1.00 59.95 299 THR C CA 1
ATOM 6677 C C . THR C 1 301 ? -15.994 7.157 110.660 1.00 67.87 299 THR C C 1
ATOM 6678 O O . THR C 1 301 ? -15.414 7.436 111.710 1.00 74.62 299 THR C O 1
ATOM 6682 N N . THR C 1 302 ? -16.891 6.180 110.570 1.00 62.46 300 THR C N 1
ATOM 6683 C CA . THR C 1 302 ? -17.271 5.398 111.743 1.00 57.25 300 THR C CA 1
ATOM 6684 C C . THR C 1 302 ? -16.059 4.717 112.373 1.00 68.97 300 THR C C 1
ATOM 6685 O O . THR C 1 302 ? -15.952 4.649 113.597 1.00 78.42 300 THR C O 1
ATOM 6689 N N . ARG C 1 303 ? -15.139 4.237 111.535 1.00 64.29 301 ARG C N 1
ATOM 6690 C CA . ARG C 1 303 ? -13.862 3.711 112.014 1.00 59.06 301 ARG C CA 1
ATOM 6691 C C . ARG C 1 303 ? -13.131 4.761 112.861 1.00 63.49 301 ARG C C 1
ATOM 6692 O O . ARG C 1 303 ? -12.594 4.452 113.925 1.00 71.49 301 ARG C O 1
ATOM 6700 N N . ILE C 1 304 ? -13.124 6.002 112.383 1.00 60.24 302 ILE C N 1
ATOM 6701 C CA . ILE C 1 304 ? -12.468 7.093 113.090 1.00 58.75 302 ILE C CA 1
ATOM 6702 C C . ILE C 1 304 ? -13.133 7.361 114.441 1.00 61.48 302 ILE C C 1
ATOM 6703 O O . ILE C 1 304 ? -12.450 7.608 115.434 1.00 67.88 302 ILE C O 1
ATOM 6716 N N . ILE C 1 306 ? -14.863 5.218 116.225 1.00 67.22 304 ILE C N 1
ATOM 6717 C CA . ILE C 1 306 ? -14.552 4.063 117.054 1.00 66.36 304 ILE C CA 1
ATOM 6718 C C . ILE C 1 306 ? -13.190 4.268 117.700 1.00 64.61 304 ILE C C 1
ATOM 6719 O O . ILE C 1 306 ? -13.039 4.169 118.915 1.00 68.23 304 ILE C O 1
ATOM 6724 N N . ASP C 1 307 ? -12.208 4.583 116.870 1.00 66.52 305 ASP C N 1
ATOM 6725 C CA . ASP C 1 307 ? -10.869 4.891 117.343 1.00 75.63 305 ASP C CA 1
ATOM 6726 C C . ASP C 1 307 ? -10.844 6.015 118.386 1.00 76.24 305 ASP C C 1
ATOM 6727 O O . ASP C 1 307 ? -10.177 5.902 119.415 1.00 85.24 305 ASP C O 1
ATOM 6732 N N . ASP C 1 308 ? -11.570 7.096 118.118 1.00 70.23 306 ASP C N 1
ATOM 6733 C CA . ASP C 1 308 ? -11.604 8.230 119.033 1.00 69.11 306 ASP C CA 1
ATOM 6734 C C . ASP C 1 308 ? -12.167 7.836 120.391 1.00 67.89 306 ASP C C 1
ATOM 6735 O O . ASP C 1 308 ? -11.696 8.300 121.429 1.00 73.31 306 ASP C O 1
ATOM 6740 N N . VAL C 1 309 ? -13.179 6.978 120.381 1.00 62.74 307 VAL C N 1
ATOM 6741 C CA . VAL C 1 309 ? -13.828 6.587 121.620 1.00 53.07 307 VAL C CA 1
ATOM 6742 C C . VAL C 1 309 ? -12.914 5.675 122.436 1.00 65.48 307 VAL C C 1
ATOM 6743 O O . VAL C 1 309 ? -12.819 5.834 123.652 1.00 79.50 307 VAL C O 1
ATOM 6747 N N . LEU C 1 310 ? -12.214 4.753 121.769 1.00 57.28 308 LEU C N 1
ATOM 6748 C CA . LEU C 1 310 ? -11.284 3.831 122.447 1.00 60.65 308 LEU C CA 1
ATOM 6749 C C . LEU C 1 310 ? -10.130 4.523 123.201 1.00 77.92 308 LEU C C 1
ATOM 6750 O O . LEU C 1 310 ? -9.381 3.865 123.936 1.00 84.23 308 LEU C O 1
ATOM 6755 N N . GLN C 1 311 ? -9.989 5.839 123.019 1.00 73.53 309 GLN C N 1
ATOM 6756 C CA . GLN C 1 311 ? -9.029 6.628 123.791 1.00 74.97 309 GLN C CA 1
ATOM 6757 C C . GLN C 1 311 ? -9.246 6.516 125.324 1.00 70.32 309 GLN C C 1
ATOM 6758 O O . GLN C 1 311 ? -8.302 6.725 126.085 1.00 76.76 309 GLN C O 1
ATOM 6764 N N . VAL C 1 312 ? -10.465 6.194 125.780 1.00 65.28 310 VAL C N 1
ATOM 6765 C CA . VAL C 1 312 ? -10.714 6.064 127.227 1.00 62.54 310 VAL C CA 1
ATOM 6766 C C . VAL C 1 312 ? -9.918 4.940 127.831 1.00 79.29 310 VAL C C 1
ATOM 6767 O O . VAL C 1 312 ? -9.445 5.050 128.963 1.00 95.45 310 VAL C O 1
ATOM 6771 N N . ALA C 1 313 ? -9.783 3.851 127.079 1.00 80.96 311 ALA C N 1
ATOM 6772 C CA . ALA C 1 313 ? -9.117 2.650 127.575 1.00 84.86 311 ALA C CA 1
ATOM 6773 C C . ALA C 1 313 ? -7.678 2.959 127.987 1.00 87.93 311 ALA C C 1
ATOM 6774 O O . ALA C 1 313 ? -7.078 2.232 128.790 1.00 87.28 311 ALA C O 1
ATOM 6776 N N . ALA C 1 314 ? -7.150 4.060 127.447 1.00 81.11 312 ALA C N 1
ATOM 6777 C CA . ALA C 1 314 ? -5.782 4.482 127.720 1.00 80.66 312 ALA C CA 1
ATOM 6778 C C . ALA C 1 314 ? -5.680 5.548 128.828 1.00 87.31 312 ALA C C 1
ATOM 6779 O O . ALA C 1 314 ? -4.656 6.224 128.961 1.00 91.25 312 ALA C O 1
ATOM 6781 N N . ARG C 1 315 ? -6.736 5.682 129.629 1.00 85.81 313 ARG C N 1
ATOM 6782 C CA . ARG C 1 315 ? -6.772 6.684 130.698 1.00 84.29 313 ARG C CA 1
ATOM 6783 C C . ARG C 1 315 ? -7.095 6.019 132.041 1.00 85.21 313 ARG C C 1
ATOM 6784 O O . ARG C 1 315 ? -6.921 6.611 133.110 1.00 81.83 313 ARG C O 1
ATOM 6792 N N . PRO D 1 14 ? -65.636 37.151 200.003 1.00 97.48 12 PRO D N 1
ATOM 6793 C CA . PRO D 1 14 ? -64.261 36.622 200.041 1.00 103.19 12 PRO D CA 1
ATOM 6794 C C . PRO D 1 14 ? -63.989 35.569 198.943 1.00 104.92 12 PRO D C 1
ATOM 6795 O O . PRO D 1 14 ? -63.237 34.606 199.152 1.00 98.85 12 PRO D O 1
ATOM 6799 N N . ALA D 1 15 ? -64.575 35.797 197.768 1.00 100.67 13 ALA D N 1
ATOM 6800 C CA . ALA D 1 15 ? -64.659 34.786 196.712 1.00 91.75 13 ALA D CA 1
ATOM 6801 C C . ALA D 1 15 ? -63.338 34.380 196.030 1.00 81.95 13 ALA D C 1
ATOM 6802 O O . ALA D 1 15 ? -62.258 34.883 196.338 1.00 72.12 13 ALA D O 1
ATOM 6804 N N . THR D 1 16 ? -63.462 33.460 195.083 1.00 75.55 14 THR D N 1
ATOM 6805 C CA . THR D 1 16 ? -62.327 32.896 194.385 1.00 62.61 14 THR D CA 1
ATOM 6806 C C . THR D 1 16 ? -62.782 32.582 192.960 1.00 58.53 14 THR D C 1
ATOM 6807 O O . THR D 1 16 ? -63.973 32.395 192.721 1.00 74.48 14 THR D O 1
ATOM 6811 N N . ALA D 1 17 ? -61.854 32.549 192.011 1.00 44.28 15 ALA D N 1
ATOM 6812 C CA . ALA D 1 17 ? -62.202 32.199 190.640 1.00 42.28 15 ALA D CA 1
ATOM 6813 C C . ALA D 1 17 ? -61.176 31.234 190.070 1.00 55.38 15 ALA D C 1
ATOM 6814 O O . ALA D 1 17 ? -59.978 31.492 190.150 1.00 63.28 15 ALA D O 1
ATOM 6816 N N . SER D 1 18 ? -61.647 30.119 189.510 1.00 56.74 16 SER D N 1
ATOM 6817 C CA . SER D 1 18 ? -60.764 29.127 188.897 1.00 39.64 16 SER D CA 1
ATOM 6818 C C . SER D 1 18 ? -60.352 29.632 187.552 1.00 46.49 16 SER D C 1
ATOM 6819 O O . SER D 1 18 ? -61.175 30.186 186.805 1.00 54.01 16 SER D O 1
ATOM 6822 N N . TYR D 1 19 ? -59.072 29.450 187.254 1.00 44.86 17 TYR D N 1
ATOM 6823 C CA . TYR D 1 19 ? -58.547 29.722 185.929 1.00 40.96 17 TYR D CA 1
ATOM 6824 C C . TYR D 1 19 ? -57.807 28.476 185.458 1.00 46.50 17 TYR D C 1
ATOM 6825 O O . TYR D 1 19 ? -56.862 28.004 186.110 1.00 40.38 17 TYR D O 1
ATOM 6834 N N . THR D 1 20 ? -58.262 27.933 184.335 1.00 40.43 18 THR D N 1
ATOM 6835 C CA . THR D 1 20 ? -57.684 26.719 183.801 1.00 29.11 18 THR D CA 1
ATOM 6836 C C . THR D 1 20 ? -57.198 26.966 182.380 1.00 40.93 18 THR D C 1
ATOM 6837 O O . THR D 1 20 ? -57.952 27.446 181.534 1.00 54.86 18 THR D O 1
ATOM 6841 N N . TRP D 1 21 ? -55.929 26.664 182.119 1.00 32.74 19 TRP D N 1
ATOM 6842 C CA . TRP D 1 21 ? -55.407 26.839 180.766 1.00 32.39 19 TRP D CA 1
ATOM 6843 C C . TRP D 1 21 ? -54.465 25.722 180.367 1.00 39.44 19 TRP D C 1
ATOM 6844 O O . TRP D 1 21 ? -54.027 24.936 181.218 1.00 27.57 19 TRP D O 1
ATOM 6855 N N . ASP D 1 22 ? -54.176 25.637 179.072 1.00 37.89 20 ASP D N 1
ATOM 6856 C CA . ASP D 1 22 ? -53.163 24.698 178.609 1.00 32.59 20 ASP D CA 1
ATOM 6857 C C . ASP D 1 22 ? -51.784 25.391 178.690 1.00 39.96 20 ASP D C 1
ATOM 6858 O O . ASP D 1 22 ? -51.389 26.165 177.805 1.00 35.50 20 ASP D O 1
ATOM 6863 N N . ARG D 1 23 ? -51.075 25.132 179.784 1.00 34.56 21 ARG D N 1
ATOM 6864 C CA . ARG D 1 23 ? -49.823 25.823 180.086 1.00 27.96 21 ARG D CA 1
ATOM 6865 C C . ARG D 1 23 ? -48.666 25.313 179.233 1.00 36.29 21 ARG D C 1
ATOM 6866 O O . ARG D 1 23 ? -48.492 24.099 179.060 1.00 41.60 21 ARG D O 1
ATOM 6874 N N . ASN D 1 24 ? -47.881 26.227 178.675 1.00 36.30 22 ASN D N 1
ATOM 6875 C CA . ASN D 1 24 ? -46.667 25.798 178.005 1.00 26.88 22 ASN D CA 1
ATOM 6876 C C . ASN D 1 24 ? -45.702 25.504 179.125 1.00 31.63 22 ASN D C 1
ATOM 6877 O O . ASN D 1 24 ? -45.377 26.357 179.950 1.00 31.37 22 ASN D O 1
ATOM 6882 N N . THR D 1 25 ? -45.274 24.260 179.149 1.00 42.10 23 THR D N 1
ATOM 6883 C CA . THR D 1 25 ? -44.615 23.696 180.297 1.00 32.72 23 THR D CA 1
ATOM 6884 C C . THR D 1 25 ? -43.118 23.948 180.141 1.00 33.62 23 THR D C 1
ATOM 6885 O O . THR D 1 25 ? -42.340 23.815 181.080 1.00 28.24 23 THR D O 1
ATOM 6889 N N . ALA D 1 26 ? -42.728 24.353 178.938 1.00 27.78 24 ALA D N 1
ATOM 6890 C CA . ALA D 1 26 ? -41.339 24.648 178.669 1.00 28.21 24 ALA D CA 1
ATOM 6891 C C . ALA D 1 26 ? -41.036 26.042 179.146 1.00 33.72 24 ALA D C 1
ATOM 6892 O O . ALA D 1 26 ? -41.841 26.955 179.049 1.00 47.17 24 ALA D O 1
ATOM 6894 N N . THR D 1 27 ? -39.824 26.195 179.624 1.00 42.95 25 THR D N 1
ATOM 6895 C CA . THR D 1 27 ? -39.445 27.307 180.449 1.00 30.73 25 THR D CA 1
ATOM 6896 C C . THR D 1 27 ? -38.663 28.323 179.605 1.00 45.32 25 THR D C 1
ATOM 6897 O O . THR D 1 27 ? -38.592 29.500 179.941 1.00 60.39 25 THR D O 1
ATOM 6901 N N . GLU D 1 28 ? -38.114 27.851 178.486 1.00 49.37 26 GLU D N 1
ATOM 6902 C CA . GLU D 1 28 ? -37.311 28.653 177.564 1.00 37.82 26 GLU D CA 1
ATOM 6903 C C . GLU D 1 28 ? -38.096 28.881 176.248 1.00 47.14 26 GLU D C 1
ATOM 6904 O O . GLU D 1 28 ? -38.671 27.950 175.693 1.00 56.35 26 GLU D O 1
ATOM 6910 N N . GLU D 1 29 ? -38.145 30.116 175.751 1.00 51.87 27 GLU D N 1
ATOM 6911 C CA . GLU D 1 29 ? -39.004 30.434 174.600 1.00 50.00 27 GLU D CA 1
ATOM 6912 C C . GLU D 1 29 ? -38.589 29.793 173.286 1.00 51.52 27 GLU D C 1
ATOM 6913 O O . GLU D 1 29 ? -39.404 29.649 172.377 1.00 54.77 27 GLU D O 1
ATOM 6919 N N . GLY D 1 30 ? -37.326 29.401 173.177 1.00 49.98 28 GLY D N 1
ATOM 6920 C CA . GLY D 1 30 ? -36.876 28.757 171.959 1.00 58.62 28 GLY D CA 1
ATOM 6921 C C . GLY D 1 30 ? -37.294 27.300 171.824 1.00 65.55 28 GLY D C 1
ATOM 6922 O O . GLY D 1 30 ? -37.043 26.650 170.797 1.00 75.05 28 GLY D O 1
ATOM 6923 N N . ALA D 1 31 ? -37.929 26.775 172.863 1.00 54.17 29 ALA D N 1
ATOM 6924 C CA . ALA D 1 31 ? -38.189 25.350 172.916 1.00 42.27 29 ALA D CA 1
ATOM 6925 C C . ALA D 1 31 ? -39.551 25.014 172.331 1.00 49.94 29 ALA D C 1
ATOM 6926 O O . ALA D 1 31 ? -40.500 25.805 172.459 1.00 53.85 29 ALA D O 1
ATOM 6928 N N . ASP D 1 32 ? -39.640 23.844 171.690 1.00 49.43 30 ASP D N 1
ATOM 6929 C CA . ASP D 1 32 ? -40.937 23.302 171.287 1.00 52.92 30 ASP D CA 1
ATOM 6930 C C . ASP D 1 32 ? -41.753 23.111 172.548 1.00 40.36 30 ASP D C 1
ATOM 6931 O O . ASP D 1 32 ? -41.255 22.541 173.522 1.00 42.39 30 ASP D O 1
ATOM 6936 N N . PRO D 1 33 ? -43.001 23.603 172.544 1.00 36.65 31 PRO D N 1
ATOM 6937 C CA . PRO D 1 33 ? -43.852 23.559 173.741 1.00 36.35 31 PRO D CA 1
ATOM 6938 C C . PRO D 1 33 ? -44.359 22.166 174.000 1.00 43.50 31 PRO D C 1
ATOM 6939 O O . PRO D 1 33 ? -44.435 21.328 173.095 1.00 53.41 31 PRO D O 1
ATOM 6943 N N . VAL D 1 34 ? -44.671 21.910 175.257 1.00 49.92 32 VAL D N 1
ATOM 6944 C CA . VAL D 1 34 ? -45.404 20.721 175.640 1.00 39.52 32 VAL D CA 1
ATOM 6945 C C . VAL D 1 34 ? -46.473 21.294 176.547 1.00 40.43 32 VAL D C 1
ATOM 6946 O O . VAL D 1 34 ? -46.162 21.900 177.559 1.00 37.44 32 VAL D O 1
ATOM 6950 N N . TYR D 1 35 ? -47.734 21.183 176.152 1.00 42.02 33 TYR D N 1
ATOM 6951 C CA . TYR D 1 35 ? -48.781 21.858 176.908 1.00 35.67 33 TYR D CA 1
ATOM 6952 C C . TYR D 1 35 ? -49.363 20.906 177.939 1.00 39.70 33 TYR D C 1
ATOM 6953 O O . TYR D 1 35 ? -49.476 19.700 177.697 1.00 41.98 33 TYR D O 1
ATOM 6962 N N . GLU D 1 36 ? -49.701 21.442 179.101 1.00 31.09 34 GLU D N 1
ATOM 6963 C CA . GLU D 1 36 ? -50.242 20.624 180.181 1.00 35.69 34 GLU D CA 1
ATOM 6964 C C . GLU D 1 36 ? -51.260 21.462 180.938 1.00 31.25 34 GLU D C 1
ATOM 6965 O O . GLU D 1 36 ? -50.931 22.529 181.436 1.00 38.24 34 GLU D O 1
ATOM 6971 N N . GLU D 1 37 ? -52.504 20.995 180.993 1.00 32.53 35 GLU D N 1
ATOM 6972 C CA . GLU D 1 37 ? -53.573 21.756 181.641 1.00 31.88 35 GLU D CA 1
ATOM 6973 C C . GLU D 1 37 ? -53.260 22.016 183.109 1.00 31.58 35 GLU D C 1
ATOM 6974 O O . GLU D 1 37 ? -52.955 21.102 183.850 1.00 33.12 35 GLU D O 1
ATOM 6980 N N . THR D 1 38 ? -53.288 23.272 183.531 1.00 42.10 36 THR D N 1
ATOM 6981 C CA . THR D 1 38 ? -53.228 23.547 184.960 1.00 37.10 36 THR D CA 1
ATOM 6982 C C . THR D 1 38 ? -54.383 24.474 185.397 1.00 38.39 36 THR D C 1
ATOM 6983 O O . THR D 1 38 ? -54.984 25.191 184.580 1.00 30.61 36 THR D O 1
ATOM 6987 N N . THR D 1 39 ? -54.699 24.413 186.686 1.00 37.60 37 THR D N 1
ATOM 6988 C CA . THR D 1 39 ? -55.773 25.200 187.274 1.00 38.53 37 THR D CA 1
ATOM 6989 C C . THR D 1 39 ? -55.244 25.953 188.482 1.00 38.99 37 THR D C 1
ATOM 6990 O O . THR D 1 39 ? -54.492 25.408 189.279 1.00 44.51 37 THR D O 1
ATOM 6994 N N . VAL D 1 40 ? -55.642 27.207 188.620 1.00 44.58 38 VAL D N 1
ATOM 6995 C CA . VAL D 1 40 ? -55.210 28.016 189.746 1.00 36.27 38 VAL D CA 1
ATOM 6996 C C . VAL D 1 40 ? -56.417 28.740 190.342 1.00 42.07 38 VAL D C 1
ATOM 6997 O O . VAL D 1 40 ? -57.259 29.254 189.605 1.00 42.35 38 VAL D O 1
ATOM 7001 N N . GLU D 1 41 ? -56.529 28.741 191.670 1.00 42.51 39 GLU D N 1
ATOM 7002 C CA . GLU D 1 41 ? -57.575 29.517 192.322 1.00 47.41 39 GLU D CA 1
ATOM 7003 C C . GLU D 1 41 ? -57.087 30.947 192.556 1.00 49.87 39 GLU D C 1
ATOM 7004 O O . GLU D 1 41 ? -56.197 31.191 193.374 1.00 58.36 39 GLU D O 1
ATOM 7010 N N . VAL D 1 42 ? -57.672 31.879 191.806 1.00 45.10 40 VAL D N 1
ATOM 7011 C CA . VAL D 1 42 ? -57.360 33.299 191.887 1.00 35.71 40 VAL D CA 1
ATOM 7012 C C . VAL D 1 42 ? -58.312 33.994 192.856 1.00 43.76 40 VAL D C 1
ATOM 7013 O O . VAL D 1 42 ? -59.521 33.773 192.814 1.00 45.13 40 VAL D O 1
ATOM 7017 N N . PRO D 1 43 ? -57.767 34.855 193.725 1.00 48.18 41 PRO D N 1
ATOM 7018 C CA . PRO D 1 43 ? -58.536 35.721 194.629 1.00 40.55 41 PRO D CA 1
ATOM 7019 C C . PRO D 1 43 ? -59.355 36.731 193.842 1.00 44.39 41 PRO D C 1
ATOM 7020 O O . PRO D 1 43 ? -58.795 37.386 192.957 1.00 43.11 41 PRO D O 1
ATOM 7024 N N . VAL D 1 44 ? -60.639 36.881 194.157 1.00 45.75 42 VAL D N 1
ATOM 7025 C CA . VAL D 1 44 ? -61.412 37.993 193.598 1.00 44.48 42 VAL D CA 1
ATOM 7026 C C . VAL D 1 44 ? -61.165 39.274 194.396 1.00 47.46 42 VAL D C 1
ATOM 7027 O O . VAL D 1 44 ? -61.067 39.236 195.620 1.00 61.07 42 VAL D O 1
ATOM 7031 N N . ASP D 1 45 ? -61.058 40.396 193.692 1.00 47.04 43 ASP D N 1
ATOM 7032 C CA . ASP D 1 45 ? -60.699 41.685 194.284 1.00 52.52 43 ASP D CA 1
ATOM 7033 C C . ASP D 1 45 ? -59.354 41.612 195.007 1.00 48.80 43 ASP D C 1
ATOM 7034 O O . ASP D 1 45 ? -59.285 41.918 196.197 1.00 50.97 43 ASP D O 1
ATOM 7039 N N . PRO D 1 46 ? -58.281 41.203 194.296 1.00 40.82 44 PRO D N 1
ATOM 7040 C CA . PRO D 1 46 ? -56.997 41.085 194.995 1.00 44.27 44 PRO D CA 1
ATOM 7041 C C . PRO D 1 46 ? -56.413 42.458 195.336 1.00 56.76 44 PRO D C 1
ATOM 7042 O O . PRO D 1 46 ? -56.624 43.435 194.606 1.00 62.88 44 PRO D O 1
ATOM 7046 N N . GLN D 1 47 ? -55.670 42.528 196.433 1.00 52.80 45 GLN D N 1
ATOM 7047 C CA . GLN D 1 47 ? -55.247 43.815 196.961 1.00 46.27 45 GLN D CA 1
ATOM 7048 C C . GLN D 1 47 ? -53.769 44.158 196.731 1.00 51.37 45 GLN D C 1
ATOM 7049 O O . GLN D 1 47 ? -53.285 45.215 197.159 1.00 50.96 45 GLN D O 1
ATOM 7055 N N . ARG D 1 48 ? -53.057 43.266 196.055 1.00 44.79 46 ARG D N 1
ATOM 7056 C CA . ARG D 1 48 ? -51.619 43.398 195.922 1.00 36.59 46 ARG D CA 1
ATOM 7057 C C . ARG D 1 48 ? -51.170 42.539 194.746 1.00 39.40 46 ARG D C 1
ATOM 7058 O O . ARG D 1 48 ? -50.703 41.410 194.920 1.00 47.39 46 ARG D O 1
ATOM 7066 N N . ILE D 1 49 ? -51.338 43.071 193.540 1.00 32.08 47 ILE D N 1
ATOM 7067 C CA . ILE D 1 49 ? -51.094 42.308 192.328 1.00 29.56 47 ILE D CA 1
ATOM 7068 C C . ILE D 1 49 ? -49.704 42.621 191.789 1.00 40.17 47 ILE D C 1
ATOM 7069 O O . ILE D 1 49 ? -49.285 43.778 191.733 1.00 40.82 47 ILE D O 1
ATOM 7074 N N . VAL D 1 50 ? -48.992 41.583 191.382 1.00 35.00 48 VAL D N 1
ATOM 7075 C CA . VAL D 1 50 ? -47.689 41.759 190.779 1.00 32.99 48 VAL D CA 1
ATOM 7076 C C . VAL D 1 50 ? -47.828 41.268 189.346 1.00 38.93 48 VAL D C 1
ATOM 7077 O O . VAL D 1 50 ? -48.389 40.202 189.113 1.00 47.64 48 VAL D O 1
ATOM 7081 N N . VAL D 1 51 ? -47.363 42.062 188.383 1.00 28.57 49 VAL D N 1
ATOM 7082 C CA . VAL D 1 51 ? -47.568 41.729 186.976 1.00 27.16 49 VAL D CA 1
ATOM 7083 C C . VAL D 1 51 ? -46.259 41.797 186.198 1.00 30.58 49 VAL D C 1
ATOM 7084 O O . VAL D 1 51 ? -45.591 42.825 186.207 1.00 37.83 49 VAL D O 1
ATOM 7088 N N . PHE D 1 52 ? -45.907 40.708 185.522 1.00 20.70 50 PHE D N 1
ATOM 7089 C CA . PHE D 1 52 ? -44.708 40.670 184.699 1.00 28.95 50 PHE D CA 1
ATOM 7090 C C . PHE D 1 52 ? -45.000 40.836 183.201 1.00 32.77 50 PHE D C 1
ATOM 7091 O O . PHE D 1 52 ? -44.085 41.064 182.410 1.00 44.50 50 PHE D O 1
ATOM 7099 N N . ASP D 1 53 ? -46.258 40.665 182.806 1.00 31.40 51 ASP D N 1
ATOM 7100 C CA . ASP D 1 53 ? -46.647 40.711 181.387 1.00 27.42 51 ASP D CA 1
ATOM 7101 C C . ASP D 1 53 ? -47.388 42.024 181.099 1.00 35.57 51 ASP D C 1
ATOM 7102 O O . ASP D 1 53 ? -48.528 42.227 181.555 1.00 35.01 51 ASP D O 1
ATOM 7115 N N . ALA D 1 55 ? -49.067 43.275 178.827 1.00 34.33 53 ALA D N 1
ATOM 7116 C CA . ALA D 1 55 ? -50.432 43.235 178.331 1.00 23.40 53 ALA D CA 1
ATOM 7117 C C . ALA D 1 55 ? -51.435 43.090 179.470 1.00 32.07 53 ALA D C 1
ATOM 7118 O O . ALA D 1 55 ? -52.475 43.763 179.496 1.00 40.34 53 ALA D O 1
ATOM 7120 N N . ALA D 1 56 ? -51.125 42.214 180.416 1.00 33.15 54 ALA D N 1
ATOM 7121 C CA . ALA D 1 56 ? -51.968 42.078 181.604 1.00 25.95 54 ALA D CA 1
ATOM 7122 C C . ALA D 1 56 ? -51.957 43.345 182.450 1.00 28.26 54 ALA D C 1
ATOM 7123 O O . ALA D 1 56 ? -52.993 43.737 182.983 1.00 40.32 54 ALA D O 1
ATOM 7125 N N . LEU D 1 57 ? -50.789 43.980 182.575 1.00 30.24 55 LEU D N 1
ATOM 7126 C CA . LEU D 1 57 ? -50.688 45.235 183.328 1.00 33.24 55 LEU D CA 1
ATOM 7127 C C . LEU D 1 57 ? -51.641 46.244 182.711 1.00 32.05 55 LEU D C 1
ATOM 7128 O O . LEU D 1 57 ? -52.441 46.866 183.412 1.00 37.56 55 LEU D O 1
ATOM 7133 N N . ASP D 1 58 ? -51.529 46.374 181.392 1.00 27.61 56 ASP D N 1
ATOM 7134 C CA . ASP D 1 58 ? -52.351 47.253 180.576 1.00 27.83 56 ASP D CA 1
ATOM 7135 C C . ASP D 1 58 ? -53.826 47.037 180.897 1.00 36.28 56 ASP D C 1
ATOM 7136 O O . ASP D 1 58 ? -54.514 47.972 181.305 1.00 36.68 56 ASP D O 1
ATOM 7141 N N . THR D 1 59 ? -54.313 45.812 180.715 1.00 32.19 57 THR D N 1
ATOM 7142 C CA . THR D 1 59 ? -55.738 45.562 180.904 1.00 30.10 57 THR D CA 1
ATOM 7143 C C . THR D 1 59 ? -56.184 45.787 182.346 1.00 34.08 57 THR D C 1
ATOM 7144 O O . THR D 1 59 ? -57.228 46.417 182.582 1.00 32.08 57 THR D O 1
ATOM 7148 N N . ILE D 1 60 ? -55.403 45.299 183.313 1.00 33.45 58 ILE D N 1
ATOM 7149 C CA . ILE D 1 60 ? -55.761 45.536 184.719 1.00 33.06 58 ILE D CA 1
ATOM 7150 C C . ILE D 1 60 ? -55.935 47.033 184.992 1.00 35.76 58 ILE D C 1
ATOM 7151 O O . ILE D 1 60 ? -56.875 47.432 185.668 1.00 31.19 58 ILE D O 1
ATOM 7156 N N . GLY D 1 61 ? -55.045 47.857 184.437 1.00 33.87 59 GLY D N 1
ATOM 7157 C CA . GLY D 1 61 ? -55.187 49.298 184.533 1.00 32.47 59 GLY D CA 1
ATOM 7158 C C . GLY D 1 61 ? -56.502 49.810 183.951 1.00 43.76 59 GLY D C 1
ATOM 7159 O O . GLY D 1 61 ? -57.220 50.589 184.598 1.00 42.14 59 GLY D O 1
ATOM 7160 N N . ALA D 1 62 ? -56.815 49.357 182.735 1.00 31.82 60 ALA D N 1
ATOM 7161 C CA . ALA D 1 62 ? -57.971 49.831 181.980 1.00 35.97 60 ALA D CA 1
ATOM 7162 C C . ALA D 1 62 ? -59.299 49.373 182.578 1.00 42.29 60 ALA D C 1
ATOM 7163 O O . ALA D 1 62 ? -60.357 49.921 182.258 1.00 42.82 60 ALA D O 1
ATOM 7165 N N . LEU D 1 63 ? -59.247 48.354 183.428 1.00 40.75 61 LEU D N 1
ATOM 7166 C CA . LEU D 1 63 ? -60.450 47.903 184.104 1.00 46.07 61 LEU D CA 1
ATOM 7167 C C . LEU D 1 63 ? -60.529 48.577 185.471 1.00 45.72 61 LEU D C 1
ATOM 7168 O O . LEU D 1 63 ? -61.490 48.392 186.221 1.00 60.35 61 LEU D O 1
ATOM 7173 N N . GLY D 1 64 ? -59.510 49.368 185.788 1.00 39.94 62 GLY D N 1
ATOM 7174 C CA . GLY D 1 64 ? -59.550 50.219 186.967 1.00 46.54 62 GLY D CA 1
ATOM 7175 C C . GLY D 1 64 ? -58.673 49.799 188.127 1.00 45.98 62 GLY D C 1
ATOM 7176 O O . GLY D 1 64 ? -58.719 50.401 189.209 1.00 40.79 62 GLY D O 1
ATOM 7177 N N . GLY D 1 65 ? -57.868 48.766 187.903 1.00 42.15 63 GLY D N 1
ATOM 7178 C CA . GLY D 1 65 ? -57.037 48.204 188.951 1.00 41.83 63 GLY D CA 1
ATOM 7179 C C . GLY D 1 65 ? -55.731 48.955 189.098 1.00 42.28 63 GLY D C 1
ATOM 7180 O O . GLY D 1 65 ? -55.512 49.989 188.450 1.00 39.13 63 GLY D O 1
ATOM 7181 N N . GLU D 1 66 ? -54.863 48.429 189.954 1.00 35.07 64 GLU D N 1
ATOM 7182 C CA . GLU D 1 66 ? -53.597 49.069 190.240 1.00 35.36 64 GLU D CA 1
ATOM 7183 C C . GLU D 1 66 ? -52.560 47.975 190.392 1.00 45.57 64 GLU D C 1
ATOM 7184 O O . GLU D 1 66 ? -52.847 46.908 190.930 1.00 45.00 64 GLU D O 1
ATOM 7190 N N . ILE D 1 67 ? -51.347 48.231 189.926 1.00 47.73 65 ILE D N 1
ATOM 7191 C CA . ILE D 1 67 ? -50.314 47.213 190.023 1.00 40.43 65 ILE D CA 1
ATOM 7192 C C . ILE D 1 67 ? -49.365 47.527 191.179 1.00 42.55 65 ILE D C 1
ATOM 7193 O O . ILE D 1 67 ? -48.930 48.671 191.347 1.00 40.75 65 ILE D O 1
ATOM 7198 N N . ALA D 1 68 ? -49.065 46.510 191.982 1.00 37.95 66 ALA D N 1
ATOM 7199 C CA . ALA D 1 68 ? -48.298 46.701 193.205 1.00 33.90 66 ALA D CA 1
ATOM 7200 C C . ALA D 1 68 ? -46.804 46.461 192.977 1.00 44.57 66 ALA D C 1
ATOM 7201 O O . ALA D 1 68 ? -45.949 47.044 193.649 1.00 45.20 66 ALA D O 1
ATOM 7203 N N . GLY D 1 69 ? -46.500 45.581 192.034 1.00 37.60 67 GLY D N 1
ATOM 7204 C CA . GLY D 1 69 ? -45.133 45.249 191.722 1.00 33.22 67 GLY D CA 1
ATOM 7205 C C . GLY D 1 69 ? -45.042 44.867 190.260 1.00 36.78 67 GLY D C 1
ATOM 7206 O O . GLY D 1 69 ? -45.959 44.243 189.706 1.00 32.71 67 GLY D O 1
ATOM 7207 N N . ALA D 1 70 ? -43.922 45.224 189.640 1.00 31.79 68 ALA D N 1
ATOM 7208 C CA . ALA D 1 70 ? -43.768 45.078 188.208 1.00 26.11 68 ALA D CA 1
ATOM 7209 C C . ALA D 1 70 ? -42.307 45.211 187.889 1.00 35.81 68 ALA D C 1
ATOM 7210 O O . ALA D 1 70 ? -41.547 45.802 188.659 1.00 41.54 68 ALA D O 1
ATOM 7212 N N . PRO D 1 71 ? -41.894 44.661 186.747 1.00 36.49 69 PRO D N 1
ATOM 7213 C CA . PRO D 1 71 ? -40.535 44.956 186.283 1.00 42.14 69 PRO D CA 1
ATOM 7214 C C . PRO D 1 71 ? -40.487 46.427 185.857 1.00 43.14 69 PRO D C 1
ATOM 7215 O O . PRO D 1 71 ? -40.730 46.727 184.678 1.00 30.27 69 PRO D O 1
ATOM 7219 N N . LEU D 1 72 ? -40.201 47.323 186.806 1.00 42.65 70 LEU D N 1
ATOM 7220 C CA . LEU D 1 72 ? -40.409 48.762 186.596 1.00 38.38 70 LEU D CA 1
ATOM 7221 C C . LEU D 1 72 ? -39.657 49.339 185.406 1.00 43.23 70 LEU D C 1
ATOM 7222 O O . LEU D 1 72 ? -40.215 50.154 184.662 1.00 48.03 70 LEU D O 1
ATOM 7227 N N . ASP D 1 73 ? -38.413 48.898 185.212 1.00 34.00 71 ASP D N 1
ATOM 7228 C CA . ASP D 1 73 ? -37.563 49.436 184.151 1.00 41.01 71 ASP D CA 1
ATOM 7229 C C . ASP D 1 73 ? -38.110 49.145 182.750 1.00 40.53 71 ASP D C 1
ATOM 7230 O O . ASP D 1 73 ? -37.609 49.695 181.759 1.00 51.32 71 ASP D O 1
ATOM 7235 N N . SER D 1 74 ? -39.123 48.275 182.686 1.00 31.60 72 SER D N 1
ATOM 7236 C CA . SER D 1 74 ? -39.723 47.809 181.432 1.00 27.76 72 SER D CA 1
ATOM 7237 C C . SER D 1 74 ? -41.154 48.299 181.226 1.00 37.55 72 SER D C 1
ATOM 7238 O O . SER D 1 74 ? -41.781 47.978 180.216 1.00 46.28 72 SER D O 1
ATOM 7241 N N . VAL D 1 75 ? -41.695 49.038 182.187 1.00 33.49 73 VAL D N 1
ATOM 7242 C CA . VAL D 1 75 ? -43.074 49.472 182.055 1.00 32.33 73 VAL D CA 1
ATOM 7243 C C . VAL D 1 75 ? -43.117 50.635 181.095 1.00 32.04 73 VAL D C 1
ATOM 7244 O O . VAL D 1 75 ? -42.477 51.650 181.335 1.00 38.52 73 VAL D O 1
ATOM 7248 N N . PRO D 1 76 ? -43.878 50.491 180.003 1.00 36.88 74 PRO D N 1
ATOM 7249 C CA . PRO D 1 76 ? -44.043 51.534 178.986 1.00 30.89 74 PRO D CA 1
ATOM 7250 C C . PRO D 1 76 ? -44.588 52.813 179.579 1.00 32.81 74 PRO D C 1
ATOM 7251 O O . PRO D 1 76 ? -45.364 52.762 180.527 1.00 46.11 74 PRO D O 1
ATOM 7255 N N . ASP D 1 77 ? -44.192 53.939 179.005 1.00 40.63 75 ASP D N 1
ATOM 7256 C CA . ASP D 1 77 ? -44.708 55.246 179.393 1.00 44.96 75 ASP D CA 1
ATOM 7257 C C . ASP D 1 77 ? -46.216 55.269 179.550 1.00 42.13 75 ASP D C 1
ATOM 7258 O O . ASP D 1 77 ? -46.729 55.757 180.544 1.00 44.82 75 ASP D O 1
ATOM 7263 N N . TYR D 1 78 ? -46.926 54.722 178.572 1.00 45.61 76 TYR D N 1
ATOM 7264 C CA . TYR D 1 78 ? -48.378 54.844 178.550 1.00 36.26 76 TYR D CA 1
ATOM 7265 C C . TYR D 1 78 ? -49.109 54.017 179.586 1.00 35.27 76 TYR D C 1
ATOM 7266 O O . TYR D 1 78 ? -50.315 54.188 179.768 1.00 49.79 76 TYR D O 1
ATOM 7275 N N . LEU D 1 79 ? -48.380 53.129 180.261 1.00 38.28 77 LEU D N 1
ATOM 7276 C CA . LEU D 1 79 ? -48.960 52.252 181.281 1.00 41.12 77 LEU D CA 1
ATOM 7277 C C . LEU D 1 79 ? -48.441 52.593 182.674 1.00 38.95 77 LEU D C 1
ATOM 7278 O O . LEU D 1 79 ? -48.921 52.066 183.672 1.00 32.21 77 LEU D O 1
ATOM 7283 N N . GLU D 1 80 ? -47.454 53.477 182.725 1.00 39.96 78 GLU D N 1
ATOM 7284 C CA . GLU D 1 80 ? -46.827 53.873 183.975 1.00 41.43 78 GLU D CA 1
ATOM 7285 C C . GLU D 1 80 ? -47.856 54.317 185.003 1.00 43.09 78 GLU D C 1
ATOM 7286 O O . GLU D 1 80 ? -47.732 54.004 186.185 1.00 44.14 78 GLU D O 1
ATOM 7292 N N . GLU D 1 81 ? -48.886 55.024 184.544 1.00 42.92 79 GLU D N 1
ATOM 7293 C CA . GLU D 1 81 ? -49.906 55.574 185.441 1.00 43.07 79 GLU D CA 1
ATOM 7294 C C . GLU D 1 81 ? -50.620 54.520 186.270 1.00 38.86 79 GLU D C 1
ATOM 7295 O O . GLU D 1 81 ? -51.139 54.820 187.341 1.00 48.52 79 GLU D O 1
ATOM 7301 N N . TYR D 1 82 ? -50.645 53.287 185.776 1.00 36.13 80 TYR D N 1
ATOM 7302 C CA . TYR D 1 82 ? -51.382 52.218 186.448 1.00 35.77 80 TYR D CA 1
ATOM 7303 C C . TYR D 1 82 ? -50.603 51.561 187.611 1.00 39.20 80 TYR D C 1
ATOM 7304 O O . TYR D 1 82 ? -51.130 50.695 188.313 1.00 37.48 80 TYR D O 1
ATOM 7313 N N . LEU D 1 83 ? -49.361 51.983 187.831 1.00 39.29 81 LEU D N 1
ATOM 7314 C CA . LEU D 1 83 ? -48.620 51.502 188.988 1.00 35.32 81 LEU D CA 1
ATOM 7315 C C . LEU D 1 83 ? -49.074 52.209 190.265 1.00 45.31 81 LEU D C 1
ATOM 7316 O O . LEU D 1 83 ? -49.485 53.369 190.251 1.00 50.12 81 LEU D O 1
ATOM 7321 N N . ALA D 1 84 ? -49.013 51.480 191.370 1.00 45.70 82 ALA D N 1
ATOM 7322 C CA . ALA D 1 84 ? -49.171 52.052 192.694 1.00 41.20 82 ALA D CA 1
ATOM 7323 C C . ALA D 1 84 ? -48.028 53.028 192.930 1.00 49.96 82 ALA D C 1
ATOM 7324 O O . ALA D 1 84 ? -46.962 52.873 192.336 1.00 56.88 82 ALA D O 1
ATOM 7326 N N . ASP D 1 85 ? -48.224 54.027 193.788 1.00 53.87 83 ASP D N 1
ATOM 7327 C CA . ASP D 1 85 ? -47.116 54.924 194.146 1.00 60.45 83 ASP D CA 1
ATOM 7328 C C . ASP D 1 85 ? -46.112 54.135 194.980 1.00 62.87 83 ASP D C 1
ATOM 7329 O O . ASP D 1 85 ? -44.921 54.447 195.031 1.00 63.94 83 ASP D O 1
ATOM 7334 N N . ASP D 1 86 ? -46.636 53.110 195.639 1.00 63.44 84 ASP D N 1
ATOM 7335 C CA . ASP D 1 86 ? -45.870 52.158 196.415 1.00 70.34 84 ASP D CA 1
ATOM 7336 C C . ASP D 1 86 ? -44.952 51.293 195.543 1.00 68.09 84 ASP D C 1
ATOM 7337 O O . ASP D 1 86 ? -44.019 50.681 196.053 1.00 61.22 84 ASP D O 1
ATOM 7342 N N . ALA D 1 87 ? -45.231 51.221 194.242 1.00 41.56 85 ALA D N 1
ATOM 7343 C CA . ALA D 1 87 ? -44.881 50.023 193.477 1.00 38.45 85 ALA D CA 1
ATOM 7344 C C . ALA D 1 87 ? -43.430 49.600 193.569 1.00 45.04 85 ALA D C 1
ATOM 7345 O O . ALA D 1 87 ? -42.532 50.429 193.433 1.00 54.29 85 ALA D O 1
ATOM 7347 N N . PHE D 1 88 ? -43.220 48.309 193.826 1.00 36.72 86 PHE D N 1
ATOM 7348 C CA . PHE D 1 88 ? -41.880 47.757 194.000 1.00 40.51 86 PHE D CA 1
ATOM 7349 C C . PHE D 1 88 ? -41.442 47.031 192.731 1.00 48.82 86 PHE D C 1
ATOM 7350 O O . PHE D 1 88 ? -42.293 46.604 191.930 1.00 41.01 86 PHE D O 1
ATOM 7358 N N . ASN D 1 89 ? -40.122 46.900 192.551 1.00 34.86 87 ASN D N 1
ATOM 7359 C CA . ASN D 1 89 ? -39.572 46.263 191.350 1.00 35.47 87 ASN D CA 1
A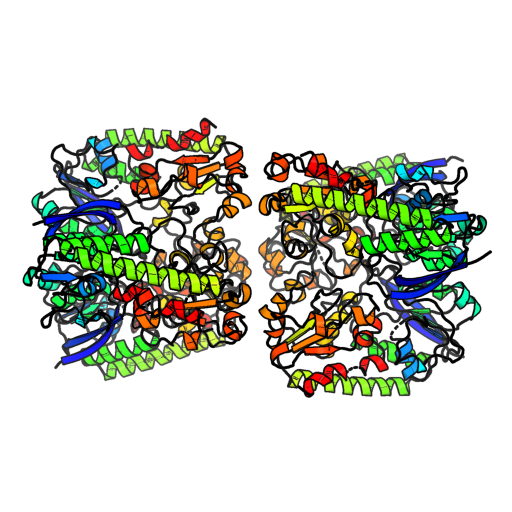TOM 7360 C C . ASN D 1 89 ? -39.507 44.734 191.520 1.00 38.44 87 ASN D C 1
ATOM 7361 O O . ASN D 1 89 ? -38.848 44.213 192.427 1.00 47.92 87 ASN D O 1
ATOM 7366 N N . ALA D 1 90 ? -40.210 44.017 190.656 1.00 30.16 88 ALA D N 1
ATOM 7367 C CA . ALA D 1 90 ? -40.360 42.574 190.829 1.00 37.52 88 ALA D CA 1
ATOM 7368 C C . ALA D 1 90 ? -39.312 41.794 190.052 1.00 39.19 88 ALA D C 1
ATOM 7369 O O . ALA D 1 90 ? -39.162 40.587 190.236 1.00 46.34 88 ALA D O 1
ATOM 7371 N N . GLY D 1 91 ? -38.599 42.481 189.167 1.00 35.30 89 GLY D N 1
ATOM 7372 C CA . GLY D 1 91 ? -37.643 41.808 188.312 1.00 29.55 89 GLY D CA 1
ATOM 7373 C C . GLY D 1 91 ? -37.441 42.479 186.969 1.00 33.09 89 GLY D C 1
ATOM 7374 O O . GLY D 1 91 ? -37.292 43.699 186.898 1.00 42.65 89 GLY D O 1
ATOM 7375 N N . THR D 1 92 ? -37.397 41.659 185.917 1.00 25.30 90 THR D N 1
ATOM 7376 C CA . THR D 1 92 ? -37.401 42.124 184.531 1.00 30.72 90 THR D CA 1
ATOM 7377 C C . THR D 1 92 ? -38.528 41.379 183.815 1.00 31.56 90 THR D C 1
ATOM 7378 O O . THR D 1 92 ? -39.242 40.603 184.440 1.00 31.00 90 THR D O 1
ATOM 7382 N N . LEU D 1 93 ? -38.681 41.602 182.513 1.00 23.15 91 LEU D N 1
ATOM 7383 C CA . LEU D 1 93 ? -39.687 40.891 181.729 1.00 21.98 91 LEU D CA 1
ATOM 7384 C C . LEU D 1 93 ? -39.412 39.392 181.688 1.00 26.97 91 LEU D C 1
ATOM 7385 O O . LEU D 1 93 ? -40.299 38.608 181.373 1.00 29.11 91 LEU D O 1
ATOM 7390 N N . PHE D 1 94 ? -38.182 39.001 182.008 1.00 25.77 92 PHE D N 1
ATOM 7391 C CA . PHE D 1 94 ? -37.739 37.622 181.839 1.00 30.33 92 PHE D CA 1
ATOM 7392 C C . PHE D 1 94 ? -37.457 36.897 183.152 1.00 35.39 92 PHE D C 1
ATOM 7393 O O . PHE D 1 94 ? -37.258 35.672 183.167 1.00 37.81 92 PHE D O 1
ATOM 7401 N N . GLU D 1 95 ? -37.396 37.651 184.242 1.00 28.71 93 GLU D N 1
ATOM 7402 C CA . GLU D 1 95 ? -36.770 37.148 185.461 1.00 25.77 93 GLU D CA 1
ATOM 7403 C C . GLU D 1 95 ? -37.389 37.750 186.722 1.00 34.36 93 GLU D C 1
ATOM 7404 O O . GLU D 1 95 ? -37.676 38.957 186.779 1.00 41.01 93 GLU D O 1
ATOM 7410 N N . ALA D 1 96 ? -37.600 36.921 187.738 1.00 32.19 94 ALA D N 1
ATOM 7411 C CA . ALA D 1 96 ? -38.270 37.394 188.954 1.00 33.05 94 ALA D CA 1
ATOM 7412 C C . ALA D 1 96 ? -37.317 37.465 190.130 1.00 39.28 94 ALA D C 1
ATOM 7413 O O . ALA D 1 96 ? -36.458 36.592 190.299 1.00 51.64 94 ALA D O 1
ATOM 7415 N N . ASP D 1 97 ? -37.481 38.505 190.943 1.00 42.02 95 ASP D N 1
ATOM 7416 C CA . ASP D 1 97 ? -36.768 38.634 192.212 1.00 40.99 95 ASP D CA 1
ATOM 7417 C C . ASP D 1 97 ? -37.600 37.904 193.273 1.00 41.16 95 ASP D C 1
ATOM 7418 O O . ASP D 1 97 ? -38.429 38.503 193.953 1.00 43.48 95 ASP D O 1
ATOM 7423 N N . LEU D 1 98 ? -37.382 36.600 193.402 1.00 46.68 96 LEU D N 1
ATOM 7424 C CA . LEU D 1 98 ? -38.269 35.769 194.205 1.00 45.04 96 LEU D CA 1
ATOM 7425 C C . LEU D 1 98 ? -38.187 36.126 195.685 1.00 53.72 96 LEU D C 1
ATOM 7426 O O . LEU D 1 98 ? -39.098 35.832 196.462 1.00 50.63 96 LEU D O 1
ATOM 7431 N N . ILE D 1 99 ? -37.094 36.773 196.065 1.00 42.48 97 ILE D N 1
ATOM 7432 C CA . ILE D 1 99 ? -36.903 37.152 197.455 1.00 49.26 97 ILE D CA 1
ATOM 7433 C C . ILE D 1 99 ? -37.663 38.444 197.779 1.00 50.37 97 ILE D C 1
ATOM 7434 O O . ILE D 1 99 ? -38.319 38.548 198.818 1.00 52.02 97 ILE D O 1
ATOM 7439 N N . ALA D 1 100 ? -37.574 39.425 196.888 1.00 46.73 98 ALA D N 1
ATOM 7440 C CA . ALA D 1 100 ? -38.323 40.659 197.065 1.00 43.27 98 ALA D CA 1
ATOM 7441 C C . ALA D 1 100 ? -39.806 40.338 197.064 1.00 47.35 98 ALA D C 1
ATOM 7442 O O . ALA D 1 100 ? -40.542 40.769 197.950 1.00 51.67 98 ALA D O 1
ATOM 7444 N N . ILE D 1 101 ? -40.228 39.563 196.067 1.00 37.55 99 ILE D N 1
ATOM 7445 C CA . ILE D 1 101 ? -41.636 39.249 195.892 1.00 43.17 99 ILE D CA 1
ATOM 7446 C C . ILE D 1 101 ? -42.223 38.549 197.116 1.00 50.30 99 ILE D C 1
ATOM 7447 O O . ILE D 1 101 ? -43.268 38.955 197.619 1.00 51.63 99 ILE D O 1
ATOM 7452 N N . GLU D 1 102 ? -41.541 37.509 197.589 1.00 52.32 100 GLU D N 1
ATOM 7453 C CA . GLU D 1 102 ? -41.951 36.788 198.793 1.00 52.89 100 GLU D CA 1
ATOM 7454 C C . GLU D 1 102 ? -42.178 37.745 199.961 1.00 54.04 100 GLU D C 1
ATOM 7455 O O . GLU D 1 102 ? -43.169 37.634 200.685 1.00 63.09 100 GLU D O 1
ATOM 7461 N N . ALA D 1 103 ? -41.264 38.695 200.122 1.00 49.01 101 ALA D N 1
ATOM 7462 C CA . ALA D 1 103 ? -41.371 39.702 201.174 1.00 45.44 101 ALA D CA 1
ATOM 7463 C C . ALA D 1 103 ? -42.613 40.600 201.040 1.00 47.57 101 ALA D C 1
ATOM 7464 O O . ALA D 1 103 ? -43.225 40.986 202.032 1.00 62.37 101 ALA D O 1
ATOM 7466 N N . GLN D 1 104 ? -42.976 40.935 199.811 1.00 43.72 102 GLN D N 1
ATOM 7467 C CA . GLN D 1 104 ? -44.077 41.854 199.564 1.00 42.08 102 GLN D CA 1
ATOM 7468 C C . GLN D 1 104 ? -45.418 41.177 199.713 1.00 48.16 102 GLN D C 1
ATOM 7469 O O . GLN D 1 104 ? -46.457 41.844 199.713 1.00 54.56 102 GLN D O 1
ATOM 7475 N N . GLN D 1 105 ? -45.384 39.852 199.812 1.00 52.17 103 GLN D N 1
ATOM 7476 C CA . GLN D 1 105 ? -46.575 39.053 200.048 1.00 54.72 103 GLN D CA 1
ATOM 7477 C C . GLN D 1 105 ? -47.754 39.413 199.139 1.00 51.10 103 GLN D C 1
ATOM 7478 O O . GLN D 1 105 ? -48.824 39.775 199.639 1.00 52.17 103 GLN D O 1
ATOM 7484 N N . PRO D 1 106 ? -47.574 39.316 197.806 1.00 42.85 104 PRO D N 1
ATOM 7485 C CA . PRO D 1 106 ? -48.676 39.642 196.885 1.00 34.64 104 PRO D CA 1
ATOM 7486 C C . PRO D 1 106 ? -49.786 38.615 197.009 1.00 41.27 104 PRO D C 1
ATOM 7487 O O . PRO D 1 106 ? -49.504 37.521 197.522 1.00 45.71 104 PRO D O 1
ATOM 7491 N N . ASP D 1 107 ? -51.005 38.936 196.572 1.00 34.81 105 ASP D N 1
ATOM 7492 C CA . ASP D 1 107 ? -52.073 37.930 196.579 1.00 36.90 105 ASP D CA 1
ATOM 7493 C C . ASP D 1 107 ? -52.457 37.434 195.198 1.00 40.13 105 ASP D C 1
ATOM 7494 O O . ASP D 1 107 ? -53.249 36.512 195.078 1.00 57.63 105 ASP D O 1
ATOM 7499 N N . LEU D 1 108 ? -51.882 38.035 194.163 1.00 37.31 106 LEU D N 1
ATOM 7500 C CA . LEU D 1 108 ? -52.070 37.570 192.788 1.00 34.50 106 LEU D CA 1
ATOM 7501 C C . LEU D 1 108 ? -50.844 37.957 191.962 1.00 37.39 106 LEU D C 1
ATOM 7502 O O . LEU D 1 108 ? -50.331 39.076 192.069 1.00 42.37 106 LEU D O 1
ATOM 7507 N N . ILE D 1 109 ? -50.353 37.021 191.163 1.00 28.51 107 ILE D N 1
ATOM 7508 C CA . ILE D 1 109 ? -49.206 37.298 190.314 1.00 34.80 107 ILE D CA 1
ATOM 7509 C C . ILE D 1 109 ? -49.598 36.945 188.896 1.00 32.46 107 ILE D C 1
ATOM 7510 O O . ILE D 1 109 ? -50.150 35.871 188.659 1.00 43.44 107 ILE D O 1
ATOM 7515 N N . VAL D 1 110 ? -49.347 37.856 187.957 1.00 30.73 108 VAL D N 1
ATOM 7516 C CA . VAL D 1 110 ? -49.709 37.610 186.567 1.00 26.22 108 VAL D CA 1
ATOM 7517 C C . VAL D 1 110 ? -48.470 37.576 185.709 1.00 30.68 108 VAL D C 1
ATOM 7518 O O . VAL D 1 110 ? -47.611 38.452 185.768 1.00 36.75 108 VAL D O 1
ATOM 7522 N N . VAL D 1 111 ? -48.403 36.557 184.881 1.00 31.99 109 VAL D N 1
ATOM 7523 C CA . VAL D 1 111 ? -47.221 36.298 184.117 1.00 29.54 109 VAL D CA 1
ATOM 7524 C C . VAL D 1 111 ? -47.676 35.987 182.685 1.00 33.03 109 VAL D C 1
ATOM 7525 O O . VAL D 1 111 ? -48.848 35.675 182.461 1.00 29.19 109 VAL D O 1
ATOM 7529 N N . GLY D 1 112 ? -46.780 36.101 181.709 1.00 27.35 110 GLY D N 1
ATOM 7530 C CA . GLY D 1 112 ? -47.123 35.718 180.353 1.00 18.30 110 GLY D CA 1
ATOM 7531 C C . GLY D 1 112 ? -46.020 36.062 179.377 1.00 40.20 110 GLY D C 1
ATOM 7532 O O . GLY D 1 112 ? -45.158 36.905 179.666 1.00 52.69 110 GLY D O 1
ATOM 7533 N N . GLY D 1 113 ? -46.043 35.414 178.216 1.00 29.06 111 GLY D N 1
ATOM 7534 C CA . GLY D 1 113 ? -45.061 35.694 177.193 1.00 30.44 111 GLY D CA 1
ATOM 7535 C C . GLY D 1 113 ? -43.658 35.375 177.661 1.00 34.65 111 GLY D C 1
ATOM 7536 O O . GLY D 1 113 ? -43.351 34.218 177.981 1.00 36.84 111 GLY D O 1
ATOM 7537 N N . ARG D 1 114 ? -42.811 36.405 177.697 1.00 30.60 112 ARG D N 1
ATOM 7538 C CA . ARG D 1 114 ? -41.424 36.265 178.131 1.00 20.46 112 ARG D CA 1
ATOM 7539 C C . ARG D 1 114 ? -41.315 35.789 179.580 1.00 33.35 112 ARG D C 1
ATOM 7540 O O . ARG D 1 114 ? -40.285 35.226 179.985 1.00 40.58 112 ARG D O 1
ATOM 7548 N N . SER D 1 115 ? -42.362 36.023 180.363 1.00 19.47 113 SER D N 1
ATOM 7549 C CA . SER D 1 115 ? -42.315 35.634 181.762 1.00 28.56 113 SER D CA 1
ATOM 7550 C C . SER D 1 115 ? -43.099 34.354 182.005 1.00 31.73 113 SER D C 1
ATOM 7551 O O . SER D 1 115 ? -43.297 33.933 183.147 1.00 31.48 113 SER D O 1
ATOM 7554 N N . SER D 1 116 ? -43.539 33.748 180.913 1.00 36.04 114 SER D N 1
ATOM 7555 C CA . SER D 1 116 ? -44.309 32.517 180.957 1.00 31.64 114 SER D CA 1
ATOM 7556 C C . SER D 1 116 ? -43.656 31.518 181.900 1.00 33.27 114 SER D C 1
ATOM 7557 O O . SER D 1 116 ? -44.305 30.998 182.798 1.00 26.15 114 SER D O 1
ATOM 7560 N N . GLY D 1 117 ? -42.355 31.294 181.705 1.00 32.49 115 GLY D N 1
ATOM 7561 C CA . GLY D 1 117 ? -41.641 30.239 182.392 1.00 21.97 115 GLY D CA 1
ATOM 7562 C C . GLY D 1 117 ? -41.473 30.437 183.880 1.00 25.41 115 GLY D C 1
ATOM 7563 O O . GLY D 1 117 ? -41.186 29.482 184.605 1.00 33.34 115 GLY D O 1
ATOM 7564 N N . LEU D 1 118 ? -41.659 31.666 184.347 1.00 25.50 116 LEU D N 1
ATOM 7565 C CA . LEU D 1 118 ? -41.550 31.955 185.773 1.00 28.61 116 LEU D CA 1
ATOM 7566 C C . LEU D 1 118 ? -42.752 31.446 186.552 1.00 35.84 116 LEU D C 1
ATOM 7567 O O . LEU D 1 118 ? -42.810 31.608 187.767 1.00 35.69 116 LEU D O 1
ATOM 7572 N N . TRP D 1 119 ? -43.721 30.863 185.853 1.00 29.28 117 TRP D N 1
ATOM 7573 C CA . TRP D 1 119 ? -44.973 30.483 186.484 1.00 28.17 117 TRP D CA 1
ATOM 7574 C C . TRP D 1 119 ? -44.822 29.636 187.752 1.00 36.38 117 TRP D C 1
ATOM 7575 O O . TRP D 1 119 ? -45.342 29.988 188.816 1.00 37.63 117 TRP D O 1
ATOM 7586 N N . ALA D 1 120 ? -44.111 28.523 187.635 1.00 37.30 118 ALA D N 1
ATOM 7587 C CA . ALA D 1 120 ? -44.006 27.583 188.751 1.00 41.53 118 ALA D CA 1
ATOM 7588 C C . ALA D 1 120 ? -43.306 28.151 190.005 1.00 43.10 118 ALA D C 1
ATOM 7589 O O . ALA D 1 120 ? -43.659 27.801 191.131 1.00 45.63 118 ALA D O 1
ATOM 7591 N N . ASP D 1 121 ? -42.319 29.019 189.803 1.00 42.93 119 ASP D N 1
ATOM 7592 C CA . ASP D 1 121 ? -41.612 29.639 190.917 1.00 34.05 119 ASP D CA 1
ATOM 7593 C C . ASP D 1 121 ? -42.451 30.698 191.611 1.00 37.22 119 ASP D C 1
ATOM 7594 O O . ASP D 1 121 ? -42.451 30.784 192.832 1.00 45.37 119 ASP D O 1
ATOM 7599 N N . LEU D 1 122 ? -43.147 31.518 190.832 1.00 38.69 120 LEU D N 1
ATOM 7600 C CA . LEU D 1 122 ? -44.027 32.522 191.404 1.00 35.45 120 LEU D CA 1
ATOM 7601 C C . LEU D 1 122 ? -45.199 31.858 192.120 1.00 45.34 120 LEU D C 1
ATOM 7602 O O . LEU D 1 122 ? -45.603 32.288 193.208 1.00 46.39 120 LEU D O 1
ATOM 7607 N N . ASN D 1 123 ? -45.721 30.782 191.537 1.00 36.63 121 ASN D N 1
ATOM 7608 C CA . ASN D 1 123 ? -46.895 30.124 192.107 1.00 33.28 121 ASN D CA 1
ATOM 7609 C C . ASN D 1 123 ? -46.683 29.564 193.521 1.00 37.25 121 ASN D C 1
ATOM 7610 O O . ASN D 1 123 ? -47.636 29.344 194.267 1.00 41.30 121 ASN D O 1
ATOM 7615 N N . GLU D 1 124 ? -45.430 29.339 193.890 1.00 36.11 122 GLU D N 1
ATOM 7616 C CA . GLU D 1 124 ? -45.128 28.902 195.239 1.00 34.99 122 GLU D CA 1
ATOM 7617 C C . GLU D 1 124 ? -45.226 30.055 196.226 1.00 41.19 122 GLU D C 1
ATOM 7618 O O . GLU D 1 124 ? -45.251 29.837 197.437 1.00 59.07 122 GLU D O 1
ATOM 7624 N N . ILE D 1 125 ? -45.281 31.279 195.709 1.00 32.39 123 ILE D N 1
ATOM 7625 C CA . ILE D 1 125 ? -45.298 32.461 196.553 1.00 34.01 123 ILE D CA 1
ATOM 7626 C C . ILE D 1 125 ? -46.734 32.949 196.723 1.00 44.38 123 ILE D C 1
ATOM 7627 O O . ILE D 1 125 ? -47.142 33.359 197.815 1.00 51.09 123 ILE D O 1
ATOM 7632 N N . ALA D 1 126 ? -47.496 32.876 195.639 1.00 36.41 124 ALA D N 1
ATOM 7633 C CA . ALA D 1 126 ? -48.887 33.320 195.631 1.00 37.89 124 ALA D CA 1
ATOM 7634 C C . ALA D 1 126 ? -49.518 32.836 194.337 1.00 42.87 124 ALA D C 1
ATOM 7635 O O . ALA D 1 126 ? -48.789 32.553 193.371 1.00 46.02 124 ALA D O 1
ATOM 7637 N N . PRO D 1 127 ? -50.862 32.738 194.305 1.00 32.94 125 PRO D N 1
ATOM 7638 C CA . PRO D 1 127 ? -51.532 32.236 193.101 1.00 29.39 125 PRO D CA 1
ATOM 7639 C C . PRO D 1 127 ? -51.100 33.032 191.882 1.00 31.41 125 PRO D C 1
ATOM 7640 O O . PRO D 1 127 ? -51.236 34.260 191.844 1.00 36.30 125 PRO D O 1
ATOM 7644 N N . THR D 1 128 ? -50.567 32.322 190.898 1.00 33.71 126 THR D N 1
ATOM 7645 C CA . THR D 1 128 ? -50.053 32.943 189.690 1.00 27.86 126 THR D CA 1
ATOM 7646 C C . THR D 1 128 ? -50.828 32.424 188.487 1.00 33.43 126 THR D C 1
ATOM 7647 O O . THR D 1 128 ? -51.131 31.231 188.402 1.00 36.52 126 THR D O 1
ATOM 7651 N N . ILE D 1 129 ? -51.160 33.319 187.565 1.00 31.01 127 ILE D N 1
ATOM 7652 C CA . ILE D 1 129 ? -51.786 32.902 186.324 1.00 28.22 127 I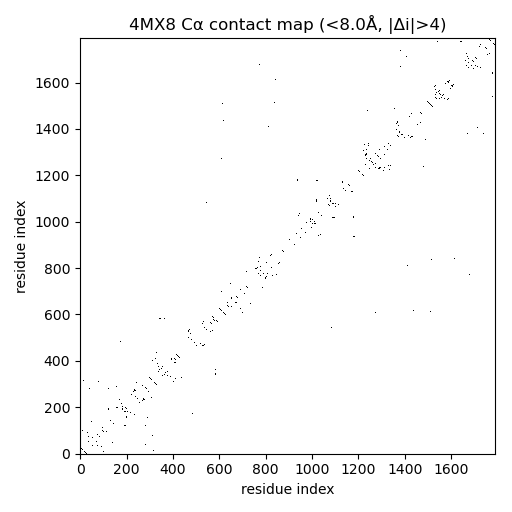LE D CA 1
ATOM 7653 C C . ILE D 1 129 ? -50.932 33.357 185.160 1.00 34.63 127 ILE D C 1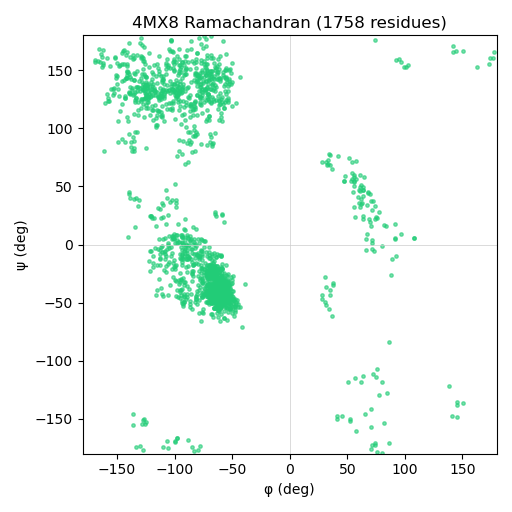
ATOM 7654 O O . ILE D 1 129 ? -50.209 34.354 185.260 1.00 34.70 127 ILE D O 1
ATOM 7659 N N . ASP D 1 130 ? -51.033 32.606 184.064 1.00 34.78 128 ASP D N 1
ATOM 7660 C CA . ASP D 1 130 ? -50.225 32.780 182.860 1.00 29.08 128 ASP D CA 1
ATOM 7661 C C . ASP D 1 130 ? -51.169 33.162 181.716 1.00 30.34 128 ASP D C 1
ATOM 7662 O O . ASP D 1 130 ? -51.878 32.318 181.176 1.00 33.19 128 ASP D O 1
ATOM 7667 N N . LEU D 1 131 ? -51.192 34.446 181.371 1.00 29.95 129 LEU D N 1
ATOM 7668 C CA . LEU D 1 131 ? -52.108 34.939 180.352 1.00 33.02 129 LEU D CA 1
ATOM 7669 C C . LEU D 1 131 ? -51.431 35.091 178.989 1.00 33.35 129 LEU D C 1
ATOM 7670 O O . LEU D 1 131 ? -51.736 36.014 178.234 1.00 39.39 129 LEU D O 1
ATOM 7675 N N . SER D 1 132 ? -50.515 34.177 178.684 1.00 32.03 130 SER D N 1
ATOM 7676 C CA . SER D 1 132 ? -49.865 34.123 177.375 1.00 31.89 130 SER D CA 1
ATOM 7677 C C . SER D 1 132 ? -50.881 34.082 176.232 1.00 35.44 130 SER D C 1
ATOM 7678 O O . SER D 1 132 ? -51.977 33.543 176.386 1.00 33.51 130 SER D O 1
ATOM 7681 N N . LEU D 1 133 ? -50.513 34.632 175.079 1.00 38.05 131 LEU D N 1
ATOM 7682 C CA . LEU D 1 133 ? -51.370 34.533 173.903 1.00 30.82 131 LEU D CA 1
ATOM 7683 C C . LEU D 1 133 ? -51.684 33.077 173.556 1.00 37.57 131 LEU D C 1
ATOM 7684 O O . LEU D 1 133 ? -50.799 32.234 173.484 1.00 39.59 131 LEU D O 1
ATOM 7689 N N . ARG D 1 134 ? -52.960 32.803 173.319 1.00 56.18 132 ARG D N 1
ATOM 7690 C CA . ARG D 1 134 ? -53.428 31.467 172.967 1.00 56.09 132 ARG D CA 1
ATOM 7691 C C . ARG D 1 134 ? -54.350 31.532 171.748 1.00 57.20 132 ARG D C 1
ATOM 7692 O O . ARG D 1 134 ? -55.471 32.045 171.830 1.00 53.44 132 ARG D O 1
ATOM 7700 N N . GLY D 1 135 ? -53.897 31.006 170.618 1.00 58.80 133 GLY D N 1
ATOM 7701 C CA . GLY D 1 135 ? -54.738 31.031 169.437 1.00 60.44 133 GLY D CA 1
ATOM 7702 C C . GLY D 1 135 ? -54.710 32.382 168.753 1.00 52.86 133 GLY D C 1
ATOM 7703 O O . GLY D 1 135 ? -53.642 32.812 168.303 1.00 60.05 133 GLY D O 1
ATOM 7704 N N . SER D 1 136 ? -55.879 33.037 168.677 1.00 45.75 134 SER D N 1
ATOM 7705 C CA . SER D 1 136 ? -56.037 34.355 168.040 1.00 29.45 134 SER D CA 1
ATOM 7706 C C . SER D 1 136 ? -55.567 35.461 168.939 1.00 44.78 134 SER D C 1
ATOM 7707 O O . SER D 1 136 ? -55.761 35.394 170.168 1.00 37.16 134 SER D O 1
ATOM 7710 N N . TYR D 1 137 ? -55.001 36.503 168.332 1.00 37.76 135 TYR D N 1
ATOM 7711 C CA . TYR D 1 137 ? -54.828 37.738 169.072 1.00 34.64 135 TYR D CA 1
ATOM 7712 C C . TYR D 1 137 ? -56.182 38.169 169.642 1.00 36.49 135 TYR D C 1
ATOM 7713 O O . TYR D 1 137 ? -56.286 38.541 170.803 1.00 35.91 135 TYR D O 1
ATOM 7722 N N . LEU D 1 138 ? -57.213 38.115 168.806 1.00 33.86 136 LEU D N 1
ATOM 7723 C CA . LEU D 1 138 ? -58.550 38.505 169.215 1.00 29.48 136 LEU D CA 1
ATOM 7724 C C . LEU D 1 138 ? -59.183 37.606 170.261 1.00 31.72 136 LEU D C 1
ATOM 7725 O O . LEU D 1 138 ? -59.820 38.105 171.188 1.00 37.17 136 LEU D O 1
ATOM 7730 N N . ASP D 1 139 ? -59.032 36.291 170.113 1.00 38.49 137 ASP D N 1
ATOM 7731 C CA . ASP D 1 139 ? -59.516 35.357 171.142 1.00 30.17 137 ASP D CA 1
ATOM 7732 C C . ASP D 1 139 ? -58.823 35.646 172.464 1.00 28.44 137 ASP D C 1
ATOM 7733 O O . ASP D 1 139 ? -59.449 35.616 173.518 1.00 26.52 137 ASP D O 1
ATOM 7738 N N . THR D 1 140 ? -57.527 35.947 172.405 1.00 31.61 138 THR D N 1
ATOM 7739 C CA . THR D 1 140 ? -56.799 36.270 173.626 1.00 30.92 138 THR D CA 1
ATOM 7740 C C . THR D 1 140 ? -57.300 37.541 174.308 1.00 38.24 138 THR D C 1
ATOM 7741 O O . THR D 1 140 ? -57.521 37.548 175.536 1.00 29.90 138 THR D O 1
ATOM 7745 N N . LEU D 1 141 ? -57.490 38.595 173.509 1.00 38.42 139 LEU D N 1
ATOM 7746 C CA . LEU D 1 141 ? -58.018 39.866 173.995 1.00 31.94 139 LEU D CA 1
ATOM 7747 C C . LEU D 1 141 ? -59.297 39.635 174.767 1.00 35.82 139 LEU D C 1
ATOM 7748 O O . LEU D 1 141 ? -59.413 40.049 175.921 1.00 32.59 139 LEU D O 1
ATOM 7753 N N . GLU D 1 142 ? -60.248 38.956 174.127 1.00 34.63 140 GLU D N 1
ATOM 7754 C CA . GLU D 1 142 ? -61.551 38.706 174.741 1.00 30.53 140 GLU D CA 1
ATOM 7755 C C . GLU D 1 142 ? -61.458 37.897 176.038 1.00 38.80 140 GLU D C 1
ATOM 7756 O O . GLU D 1 142 ? -61.964 38.315 177.092 1.00 34.61 140 GLU D O 1
ATOM 7762 N N . GLN D 1 143 ? -60.808 36.741 175.967 1.00 31.54 141 GLN D N 1
ATOM 7763 C CA . GLN D 1 143 ? -60.714 35.884 177.140 1.00 27.54 141 GLN D CA 1
ATOM 7764 C C . GLN D 1 143 ? -60.012 36.547 178.316 1.00 31.78 141 GLN D C 1
ATOM 7765 O O . GLN D 1 143 ? -60.585 36.623 179.397 1.00 38.04 141 GLN D O 1
ATOM 7771 N N . ASN D 1 144 ? -58.799 37.052 178.107 1.00 25.91 142 ASN D N 1
ATOM 7772 C CA . ASN D 1 144 ? -58.106 37.770 179.171 1.00 23.38 142 ASN D CA 1
ATOM 7773 C C . ASN D 1 144 ? -58.862 38.983 179.753 1.00 40.40 142 ASN D C 1
ATOM 7774 O O . ASN D 1 144 ? -58.915 39.160 180.976 1.00 50.15 142 ASN D O 1
ATOM 7779 N N . THR D 1 145 ? -59.455 39.811 178.898 1.00 25.22 143 THR D N 1
ATOM 7780 C CA . THR D 1 145 ? -60.153 40.991 179.403 1.00 26.49 143 THR D CA 1
ATOM 7781 C C . THR D 1 145 ? -61.388 40.615 180.222 1.00 34.82 143 THR D C 1
ATOM 7782 O O . THR D 1 145 ? -61.696 41.248 181.229 1.00 42.02 143 THR D O 1
ATOM 7786 N N . THR D 1 146 ? -62.105 39.595 179.772 1.00 31.55 144 THR D N 1
ATOM 7787 C CA . THR D 1 146 ? -63.261 39.116 180.512 1.00 32.28 144 THR D CA 1
ATOM 7788 C C . THR D 1 146 ? -62.843 38.504 181.836 1.00 29.63 1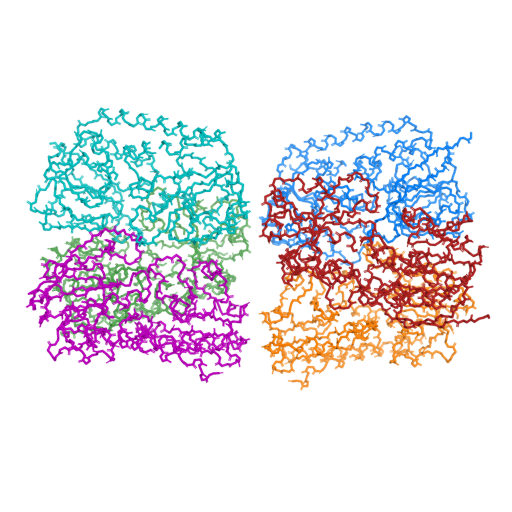44 THR D C 1
ATOM 7789 O O . THR D 1 146 ? -63.416 38.816 182.866 1.00 31.89 144 THR D O 1
ATOM 7793 N N . PHE D 1 147 ? -61.835 37.641 181.807 1.00 33.30 145 PHE D N 1
ATOM 7794 C CA . PHE D 1 147 ? -61.378 37.019 183.032 1.00 27.93 145 PHE D CA 1
ATOM 7795 C C . PHE D 1 147 ? -60.899 38.037 184.052 1.00 39.77 145 PHE D C 1
ATOM 7796 O O . PHE D 1 147 ? -61.298 37.992 185.223 1.00 33.81 145 PHE D O 1
ATOM 7804 N N . LEU D 1 148 ? -60.028 38.946 183.615 1.00 35.49 146 LEU D N 1
ATOM 7805 C CA . LEU D 1 148 ? -59.533 39.970 184.523 1.00 32.87 146 LEU D CA 1
ATOM 7806 C C . LEU D 1 148 ? -60.710 40.801 185.049 1.00 38.60 146 LEU D C 1
ATOM 7807 O O . LEU D 1 148 ? -60.719 41.205 186.215 1.00 36.54 146 LEU D O 1
ATOM 7812 N N . GLY D 1 149 ? -61.714 41.008 184.197 1.00 30.18 147 GLY D N 1
ATOM 7813 C CA . GLY D 1 149 ? -62.975 41.570 184.623 1.00 32.55 147 GLY D CA 1
ATOM 7814 C C . GLY D 1 149 ? -63.550 40.840 185.831 1.00 42.85 147 GLY D C 1
ATOM 7815 O O . GLY D 1 149 ? -63.897 41.465 186.832 1.00 35.78 147 GLY D O 1
ATOM 7816 N N . LYS D 1 150 ? -63.652 39.517 185.746 1.00 33.50 148 LYS D N 1
ATOM 7817 C CA . LYS D 1 150 ? -64.133 38.720 186.874 1.00 40.62 148 LYS D CA 1
ATOM 7818 C C . LYS D 1 150 ? -63.234 38.899 188.107 1.00 49.38 148 LYS D C 1
ATOM 7819 O O . LYS D 1 150 ? -63.717 39.081 189.228 1.00 45.22 148 LYS D O 1
ATOM 7825 N N . VAL D 1 151 ? -61.923 38.864 187.892 1.00 41.94 149 VAL D N 1
ATOM 7826 C CA . VAL D 1 151 ? -60.990 38.982 189.002 1.00 36.01 149 VAL D CA 1
ATOM 7827 C C . VAL D 1 151 ? -61.117 40.327 189.706 1.00 38.67 149 VAL D C 1
ATOM 7828 O O . VAL D 1 151 ? -61.285 40.378 190.915 1.00 40.16 149 VAL D O 1
ATOM 7832 N N . LEU D 1 152 ? -61.070 41.411 188.939 1.00 39.86 150 LEU D N 1
ATOM 7833 C CA . LEU D 1 152 ? -61.147 42.754 189.510 1.00 36.12 150 LEU D CA 1
ATOM 7834 C C . LEU D 1 152 ? -62.551 43.181 189.910 1.00 41.72 150 LEU D C 1
ATOM 7835 O O . LEU D 1 152 ? -62.719 44.252 190.485 1.00 49.36 150 LEU D O 1
ATOM 7840 N N . GLY D 1 153 ? -63.558 42.367 189.600 1.00 38.95 151 GLY D N 1
ATOM 7841 C CA . GLY D 1 153 ? -64.934 42.781 189.827 1.00 41.83 151 GLY D CA 1
ATOM 7842 C C . GLY D 1 153 ? -65.293 43.986 188.977 1.00 51.23 151 GLY D C 1
ATOM 7843 O O . GLY D 1 153 ? -65.823 44.987 189.457 1.00 57.72 151 GLY D O 1
ATOM 7844 N N . ALA D 1 154 ? -64.977 43.872 187.695 1.00 53.40 152 ALA D N 1
ATOM 7845 C CA . ALA D 1 154 ? -65.152 44.947 186.738 1.00 40.40 152 ALA D CA 1
ATOM 7846 C C . ALA D 1 154 ? -65.775 44.354 185.492 1.00 44.42 152 ALA D C 1
ATOM 7847 O O . ALA D 1 154 ? -65.410 44.715 184.373 1.00 38.56 152 ALA D O 1
ATOM 7849 N N . GLU D 1 155 ? -66.713 43.430 185.696 1.00 49.14 153 GLU D N 1
ATOM 7850 C CA . GLU D 1 155 ? -67.327 42.717 184.590 1.00 42.43 153 GLU D CA 1
ATOM 7851 C C . GLU D 1 155 ? -67.939 43.692 183.583 1.00 41.87 153 GLU D C 1
ATOM 7852 O O . GLU D 1 155 ? -67.681 43.599 182.387 1.00 50.35 153 GLU D O 1
ATOM 7858 N N . ALA D 1 156 ? -68.709 44.652 184.084 1.00 43.57 154 ALA D N 1
ATOM 7859 C CA . ALA D 1 156 ? -69.338 45.670 183.242 1.00 43.62 154 ALA D CA 1
ATOM 7860 C C . ALA D 1 156 ? -68.369 46.511 182.403 1.00 50.71 154 ALA D C 1
ATOM 7861 O O . ALA D 1 156 ? -68.684 46.857 181.267 1.00 56.47 154 ALA D O 1
ATOM 7863 N N . GLU D 1 157 ? -67.211 46.858 182.969 1.00 41.56 155 GLU D N 1
ATOM 7864 C CA . GLU D 1 157 ? -66.233 47.685 182.258 1.00 40.26 155 GLU D CA 1
ATOM 7865 C C . GLU D 1 157 ? -65.522 46.863 181.209 1.00 48.79 155 GLU D C 1
ATOM 7866 O O . GLU D 1 157 ? -65.151 47.373 180.152 1.00 53.43 155 GLU D O 1
ATOM 7872 N N . ALA D 1 158 ? -65.328 45.584 181.510 1.00 44.92 156 ALA D N 1
ATOM 7873 C CA . ALA D 1 158 ? -64.711 44.675 180.561 1.00 37.20 156 ALA D CA 1
ATOM 7874 C C . ALA D 1 158 ? -65.608 44.530 179.344 1.00 36.42 156 ALA D C 1
ATOM 7875 O O . ALA D 1 158 ? -65.129 44.580 178.206 1.00 35.71 156 ALA D O 1
ATOM 7877 N N . GLU D 1 159 ? -66.910 44.362 179.594 1.00 36.60 157 GLU D N 1
ATOM 7878 C CA . GLU D 1 159 ? -67.912 44.253 178.526 1.00 41.58 157 GLU D CA 1
ATOM 7879 C C . GLU D 1 159 ? -67.878 45.512 177.658 1.00 47.85 157 GLU D C 1
ATOM 7880 O O . GLU D 1 159 ? -67.946 45.447 176.431 1.00 43.16 157 GLU D O 1
ATOM 7886 N N . SER D 1 160 ? -67.728 46.653 178.321 1.00 45.00 158 SER D N 1
ATOM 7887 C CA . SER D 1 160 ? -67.739 47.939 177.661 1.00 37.46 158 SER D CA 1
ATOM 7888 C C . SER D 1 160 ? -66.515 48.144 176.813 1.00 41.92 158 SER D C 1
ATOM 7889 O O . SER D 1 160 ? -66.595 48.601 175.674 1.00 44.21 158 SER D O 1
ATOM 7892 N N . VAL D 1 161 ? -65.373 47.824 177.397 1.00 48.76 159 VAL D N 1
ATOM 7893 C CA . VAL D 1 161 ? -64.094 48.067 176.762 1.00 44.67 159 VAL D CA 1
ATOM 7894 C C . VAL D 1 161 ? -63.939 47.167 175.537 1.00 46.81 159 VAL D C 1
ATOM 7895 O O . VAL D 1 161 ? -63.398 47.590 174.514 1.00 35.67 159 VAL D O 1
ATOM 7899 N N . LEU D 1 162 ? -64.458 45.943 175.624 1.00 44.16 160 LEU D N 1
ATOM 7900 C CA . LEU D 1 162 ? -64.399 45.027 174.494 1.00 33.95 160 LEU D CA 1
ATOM 7901 C C . LEU D 1 162 ? -65.266 45.513 173.338 1.00 36.89 160 LEU D C 1
ATOM 7902 O O . LEU D 1 162 ? -64.827 45.501 172.188 1.00 36.99 160 LEU D O 1
ATOM 7907 N N . ALA D 1 163 ? -66.485 45.954 173.636 1.00 38.29 161 ALA D N 1
ATOM 7908 C CA . ALA D 1 163 ? -67.340 46.546 172.600 1.00 35.73 161 ALA D CA 1
ATOM 7909 C C . ALA D 1 163 ? -66.675 47.747 171.907 1.00 40.22 161 ALA D C 1
ATOM 7910 O O . ALA D 1 163 ? -66.770 47.890 170.690 1.00 36.11 161 ALA D O 1
ATOM 7912 N N . GLU D 1 164 ? -66.007 48.601 172.679 1.00 33.09 162 GLU D N 1
ATOM 7913 C CA . GLU D 1 164 ? -65.296 49.733 172.111 1.00 33.07 162 GLU D CA 1
ATOM 7914 C C . GLU D 1 164 ? -64.191 49.274 171.148 1.00 43.88 162 GLU D C 1
ATOM 7915 O O . GLU D 1 164 ? -64.113 49.752 170.010 1.00 42.90 162 GLU D O 1
ATOM 7921 N N . LEU D 1 165 ? -63.344 48.352 171.610 1.00 30.13 163 LEU D N 1
ATOM 7922 C CA . LEU D 1 165 ? -62.288 47.787 170.780 1.00 28.73 163 LEU D CA 1
ATOM 7923 C C . LEU D 1 165 ? -62.802 47.050 169.521 1.00 43.36 163 LEU D C 1
ATOM 7924 O O . LEU D 1 165 ? -62.179 47.108 168.460 1.00 51.76 163 LEU D O 1
ATOM 7929 N N . GLU D 1 166 ? -63.925 46.347 169.628 1.00 31.13 164 GLU D N 1
ATOM 7930 C CA . GLU D 1 166 ? -64.480 45.682 168.453 1.00 32.48 164 GLU D CA 1
ATOM 7931 C C . GLU D 1 166 ? -64.875 46.722 167.405 1.00 36.75 164 GLU D C 1
ATOM 7932 O O . GLU D 1 166 ? -64.511 46.608 166.234 1.00 46.87 164 GLU D O 1
ATOM 7938 N N . ALA D 1 167 ? -65.605 47.743 167.839 1.00 33.86 165 ALA D N 1
ATOM 7939 C CA . ALA D 1 167 ? -65.924 48.878 166.983 1.00 37.78 165 ALA D CA 1
ATOM 7940 C C . ALA D 1 167 ? -64.678 49.560 166.394 1.00 39.26 165 ALA D C 1
ATOM 7941 O O . ALA D 1 167 ? -64.669 49.958 165.230 1.00 51.28 165 ALA D O 1
ATOM 7943 N N . GLY D 1 168 ? -63.631 49.700 167.191 1.00 34.68 166 GLY D N 1
ATOM 7944 C CA . GLY D 1 168 ? -62.422 50.344 166.712 1.00 36.83 166 GLY D CA 1
ATOM 7945 C C . GLY D 1 168 ? -61.651 49.498 165.717 1.00 36.73 166 GLY D C 1
ATOM 7946 O O . GLY D 1 168 ? -61.170 50.008 164.704 1.00 30.05 166 GLY D O 1
ATOM 7947 N N . ILE D 1 169 ? -61.528 48.202 166.004 1.00 29.84 167 ILE D N 1
ATOM 7948 C CA . ILE D 1 169 ? -60.911 47.288 165.061 1.00 27.18 167 ILE D CA 1
ATOM 7949 C C . ILE D 1 169 ? -61.675 47.290 163.726 1.00 39.87 167 ILE D C 1
ATOM 7950 O O . ILE D 1 169 ? -61.063 47.412 162.661 1.00 37.76 167 ILE D O 1
ATOM 7955 N N . ALA D 1 170 ? -63.006 47.202 163.781 1.00 28.88 168 ALA D N 1
ATOM 7956 C CA . ALA D 1 170 ? -63.806 47.235 162.560 1.00 29.96 168 ALA D CA 1
ATOM 7957 C C . ALA D 1 170 ? -63.608 48.535 161.787 1.00 35.10 168 ALA D C 1
ATOM 7958 O O . ALA D 1 170 ? -63.595 48.525 160.559 1.00 33.46 168 ALA D O 1
ATOM 7960 N N . GLU D 1 171 ? -63.438 49.644 162.508 1.00 31.24 169 GLU D N 1
ATOM 7961 C CA . GLU D 1 171 ? -63.139 50.923 161.884 1.00 32.34 169 GLU D CA 1
ATOM 7962 C C . GLU D 1 171 ? -61.833 50.872 161.111 1.00 35.46 169 GLU D C 1
ATOM 7963 O O . GLU D 1 171 ? -61.767 51.315 159.970 1.00 32.53 169 GLU D O 1
ATOM 7969 N N . ALA D 1 172 ? -60.788 50.329 161.729 1.00 32.60 170 ALA D N 1
ATOM 7970 C CA . ALA D 1 172 ? -59.497 50.225 161.055 1.00 29.51 170 ALA D CA 1
ATOM 7971 C C . ALA D 1 172 ? -59.558 49.273 159.864 1.00 33.40 170 ALA D C 1
ATOM 7972 O O . ALA D 1 172 ? -59.031 49.581 158.803 1.00 40.10 170 ALA D O 1
ATOM 7974 N N . LYS D 1 173 ? -60.199 48.121 160.033 1.00 28.95 171 LYS D N 1
ATOM 7975 C CA . LYS D 1 173 ? -60.370 47.191 158.917 1.00 29.24 171 LYS D CA 1
ATOM 7976 C C . LYS D 1 173 ? -61.053 47.860 157.725 1.00 40.12 171 LYS D C 1
ATOM 7977 O O . LYS D 1 173 ? -60.634 47.696 156.571 1.00 38.32 171 LYS D O 1
ATOM 7983 N N . ALA D 1 174 ? -62.101 48.627 158.003 1.00 41.89 172 ALA D N 1
ATOM 7984 C CA . ALA D 1 174 ? -62.723 49.421 156.959 1.00 33.69 172 ALA D CA 1
ATOM 7985 C C . ALA D 1 174 ? -61.698 50.388 156.297 1.00 47.22 172 ALA D C 1
ATOM 7986 O O . ALA D 1 174 ? -61.566 50.407 155.079 1.00 39.48 172 ALA D O 1
ATOM 7988 N N . ALA D 1 175 ? -60.948 51.149 157.092 1.00 42.16 173 ALA D N 1
ATOM 7989 C CA . ALA D 1 175 ? -59.896 52.006 156.551 1.00 34.23 173 ALA D CA 1
ATOM 7990 C C . ALA D 1 175 ? -58.866 51.251 155.693 1.00 42.37 173 ALA D C 1
ATOM 7991 O O . ALA D 1 175 ? -58.462 51.741 154.643 1.00 34.81 173 ALA D O 1
ATOM 7993 N N . VAL D 1 176 ? -58.439 50.069 156.141 1.00 37.76 174 VAL D N 1
ATOM 7994 C CA . VAL D 1 176 ? -57.513 49.238 155.369 1.00 36.58 174 VAL D CA 1
ATOM 7995 C C . VAL D 1 176 ? -58.112 48.797 154.029 1.00 43.02 174 VAL D C 1
ATOM 7996 O O . VAL D 1 176 ? -57.436 48.843 152.984 1.00 44.09 174 VAL D O 1
ATOM 8000 N N . THR D 1 177 ? -59.371 48.366 154.079 1.00 33.24 175 THR D N 1
ATOM 8001 C CA . THR D 1 177 ? -60.097 47.935 152.893 1.00 34.69 175 THR D CA 1
ATOM 8002 C C . THR D 1 177 ? -60.269 49.080 151.909 1.00 36.62 175 THR D C 1
ATOM 8003 O O . THR D 1 177 ? -60.134 48.900 150.703 1.00 37.89 175 THR D O 1
ATOM 8007 N N . GLU D 1 178 ? -60.558 50.265 152.432 1.00 41.00 176 GLU D N 1
ATOM 8008 C CA . GLU D 1 178 ? -60.759 51.441 151.590 1.00 40.64 176 GLU D CA 1
ATOM 8009 C C . GLU D 1 178 ? -59.446 51.896 150.961 1.00 40.30 176 GLU D C 1
ATOM 8010 O O . GLU D 1 178 ? -59.434 52.387 149.832 1.00 46.96 176 GLU D O 1
ATOM 8016 N N . ALA D 1 179 ? -58.343 51.730 151.691 1.00 38.48 177 ALA D N 1
ATOM 8017 C CA . ALA D 1 179 ? -57.017 51.987 151.131 1.00 38.92 177 ALA D CA 1
ATOM 8018 C C . ALA D 1 179 ? -56.762 51.001 150.010 1.00 38.55 177 ALA D C 1
ATOM 8019 O O . ALA D 1 179 ? -56.043 51.276 149.061 1.00 39.78 177 ALA D O 1
ATOM 8021 N N . SER D 1 180 ? -57.376 49.840 150.150 1.00 55.80 178 SER D N 1
ATOM 8022 C CA . SER D 1 180 ? -57.169 48.719 149.256 1.00 54.29 178 SER D CA 1
ATOM 8023 C C . SER D 1 180 ? -55.699 48.387 149.100 1.00 58.10 178 SER D C 1
ATOM 8024 O O . SER D 1 180 ? -54.869 48.597 150.011 1.00 57.71 178 SER D O 1
ATOM 8027 N N . GLY D 1 181 ? -55.401 47.840 147.933 1.00 47.62 179 GLY D N 1
ATOM 8028 C CA . GLY D 1 181 ? -54.055 47.489 147.594 1.00 38.97 179 GLY D CA 1
ATOM 8029 C C . GLY D 1 181 ? -53.571 46.262 148.318 1.00 37.46 179 GLY D C 1
ATOM 8030 O O . GLY D 1 181 ? -54.314 45.544 148.975 1.00 54.54 179 GLY D O 1
ATOM 8031 N N . THR D 1 182 ? -52.281 46.043 148.168 1.00 37.57 180 THR D N 1
ATOM 8032 C CA . THR D 1 182 ? -51.591 44.914 148.714 1.00 36.69 180 THR D CA 1
ATOM 8033 C C . THR D 1 182 ? -50.615 45.475 149.767 1.00 43.96 180 THR D C 1
ATOM 8034 O O . THR D 1 182 ? -50.187 46.634 149.665 1.00 43.80 180 THR D O 1
ATOM 8038 N N . GLY D 1 183 ? -50.275 44.687 150.788 1.00 34.16 181 GLY D N 1
ATOM 8039 C CA . GLY D 1 183 ? -49.399 45.176 151.847 1.00 40.32 181 GLY D CA 1
ATOM 8040 C C . GLY D 1 183 ? -48.301 44.220 152.296 1.00 44.79 181 GLY D C 1
ATOM 8041 O O . GLY D 1 183 ? -48.376 43.008 152.082 1.00 52.30 181 GLY D O 1
ATOM 8042 N N . LEU D 1 184 ? -47.267 44.766 152.921 1.00 42.36 182 LEU D N 1
ATOM 8043 C CA . LEU D 1 184 ? -46.228 43.942 153.511 1.00 32.76 182 LEU D CA 1
ATOM 8044 C C . LEU D 1 184 ? -45.772 44.591 154.798 1.00 36.24 182 LEU D C 1
ATOM 8045 O O . LEU D 1 184 ? -45.447 45.774 154.812 1.00 45.94 182 LEU D O 1
ATOM 8050 N N . GLY D 1 185 ? -45.766 43.822 155.881 1.00 30.95 183 GLY D N 1
ATOM 8051 C CA . GLY D 1 185 ? -45.253 44.292 157.149 1.00 30.29 183 GLY D CA 1
ATOM 8052 C C . GLY D 1 185 ? -43.813 43.832 157.308 1.00 50.33 183 GLY D C 1
ATOM 8053 O O . GLY D 1 185 ? -43.464 42.681 157.011 1.00 46.06 183 GLY D O 1
ATOM 8054 N N . ILE D 1 186 ? -42.957 44.739 157.752 1.00 44.00 184 ILE D N 1
ATOM 8055 C CA . ILE D 1 186 ? -41.574 44.379 158.005 1.00 32.76 184 ILE D CA 1
ATOM 8056 C C . ILE D 1 186 ? -41.177 44.763 159.419 1.00 44.44 184 ILE D C 1
ATOM 8057 O O . ILE D 1 186 ? -41.780 45.642 160.043 1.00 52.98 184 ILE D O 1
ATOM 8070 N N . VAL D 1 188 ? -37.702 45.916 161.290 1.00 35.64 186 VAL D N 1
ATOM 8071 C CA . VAL D 1 188 ? -36.312 46.323 161.124 1.00 37.60 186 VAL D CA 1
ATOM 8072 C C . VAL D 1 188 ? -35.506 46.090 162.400 1.00 53.88 186 VAL D C 1
ATOM 8073 O O . VAL D 1 188 ? -35.870 46.564 163.481 1.00 50.93 186 VAL D O 1
ATOM 8077 N N . SER D 1 189 ? -34.405 45.361 162.276 1.00 45.02 187 SER D N 1
ATOM 8078 C CA . SER D 1 189 ? -33.569 45.093 163.429 1.00 47.17 187 SER D CA 1
ATOM 8079 C C . SER D 1 189 ? -32.109 44.989 163.041 1.00 64.95 187 SER D C 1
ATOM 8080 O O . SER D 1 189 ? -31.710 44.070 162.325 1.00 77.18 187 SER D O 1
ATOM 8083 N N . GLY D 1 190 ? -31.303 45.920 163.523 1.00 54.82 188 GLY D N 1
ATOM 8084 C CA . GLY D 1 190 ? -29.884 45.834 163.272 1.00 55.55 188 GLY D CA 1
ATOM 8085 C C . GLY D 1 190 ? -29.649 46.121 161.817 1.00 61.00 188 GLY D C 1
ATOM 8086 O O . GLY D 1 190 ? -28.802 45.504 161.167 1.00 69.52 188 GLY D O 1
ATOM 8087 N N . GLY D 1 191 ? -30.432 47.060 161.298 1.00 60.54 189 GLY D N 1
ATOM 8088 C CA . GLY D 1 191 ? -30.288 47.497 159.922 1.00 56.15 189 GLY D CA 1
ATOM 8089 C C . GLY D 1 191 ? -30.759 46.445 158.945 1.00 48.50 189 GLY D C 1
ATOM 8090 O O . GLY D 1 191 ? -30.633 46.631 157.733 1.00 54.51 189 GLY D O 1
ATOM 8091 N N . GLN D 1 192 ? -31.303 45.347 159.474 1.00 50.83 190 GLN D N 1
ATOM 8092 C CA . GLN D 1 192 ? -31.787 44.239 158.652 1.00 47.88 190 GLN D CA 1
ATOM 8093 C C . GLN D 1 192 ? -33.299 44.174 158.620 1.00 49.84 190 GLN D C 1
ATOM 8094 O O . GLN D 1 192 ? -33.967 44.589 159.564 1.00 60.42 190 GLN D O 1
ATOM 8100 N N . LEU D 1 193 ? -33.829 43.655 157.518 1.00 59.18 191 LEU D N 1
ATOM 8101 C CA . LEU D 1 193 ? -35.275 43.580 157.305 1.00 53.82 191 LEU D CA 1
ATOM 8102 C C . LEU D 1 193 ? -35.811 42.154 157.480 1.00 47.68 191 LEU D C 1
ATOM 8103 O O . LEU D 1 193 ? -35.245 41.207 156.951 1.00 58.10 191 LEU D O 1
ATOM 8108 N N . SER D 1 194 ? -36.894 42.000 158.233 1.00 49.86 192 SER D N 1
ATOM 8109 C CA . SER D 1 194 ? -37.562 40.699 158.349 1.00 49.19 192 SER D CA 1
ATOM 8110 C C . SER D 1 194 ? -39.004 40.827 157.894 1.00 39.10 192 SER D C 1
ATOM 8111 O O . SER D 1 194 ? -39.698 41.765 158.293 1.00 35.31 192 SER D O 1
ATOM 8114 N N . ALA D 1 195 ? -39.455 39.896 157.057 1.00 42.65 193 ALA D N 1
ATOM 8115 C CA . ALA D 1 195 ? -40.829 39.943 156.555 1.00 36.63 193 ALA D CA 1
ATOM 8116 C C . ALA D 1 195 ? -41.801 39.330 157.546 1.00 34.88 193 ALA D C 1
ATOM 8117 O O . ALA D 1 195 ? -41.661 38.166 157.919 1.00 44.32 193 ALA D O 1
ATOM 8119 N N . LEU D 1 196 ? -42.783 40.119 157.971 1.00 33.14 194 LEU D N 1
ATOM 8120 C CA . LEU D 1 196 ? -43.894 39.585 158.755 1.00 38.86 194 LEU D CA 1
ATOM 8121 C C . LEU D 1 196 ? -44.878 38.822 157.855 1.00 42.26 194 LEU D C 1
ATOM 8122 O O . LEU D 1 196 ? -45.079 39.159 156.691 1.00 36.29 194 LEU D O 1
ATOM 8127 N N . SER D 1 197 ? -45.513 37.806 158.411 1.00 38.15 195 SER D N 1
ATOM 8128 C CA . SER D 1 197 ? -46.286 36.880 157.612 1.00 35.49 195 SER D CA 1
ATOM 8129 C C . SER D 1 197 ? -47.569 36.555 158.361 1.00 38.42 195 SER D C 1
ATOM 8130 O O . SER D 1 197 ? -47.555 36.474 159.595 1.00 54.02 195 SER D O 1
ATOM 8133 N N . PRO D 1 198 ? -48.687 36.384 157.634 1.00 35.50 196 PRO D N 1
ATOM 8134 C CA . PRO D 1 198 ? -49.932 35.905 158.249 1.00 35.03 196 PRO D CA 1
ATOM 8135 C C . PRO D 1 198 ? -49.666 34.644 159.062 1.00 41.07 196 PRO D C 1
ATOM 8136 O O . PRO D 1 198 ? -48.787 33.860 158.706 1.00 56.46 196 PRO D O 1
ATOM 8140 N N . ASN D 1 199 ? -50.406 34.455 160.145 1.00 38.49 197 ASN D N 1
ATOM 8141 C CA . ASN D 1 199 ? -50.167 33.335 161.040 1.00 43.85 197 ASN D CA 1
ATOM 8142 C C . ASN D 1 199 ? -50.698 32.034 160.443 1.00 53.77 197 ASN D C 1
ATOM 8143 O O . ASN D 1 199 ? -51.843 31.961 160.027 1.00 64.32 197 ASN D O 1
ATOM 8148 N N . THR D 1 200 ? -49.860 31.009 160.398 1.00 67.94 198 THR D N 1
ATOM 8149 C CA . THR D 1 200 ? -50.286 29.697 159.928 1.00 75.70 198 THR D CA 1
ATOM 8150 C C . THR D 1 200 ? -50.694 28.811 161.109 1.00 79.87 198 THR D C 1
ATOM 8151 O O . THR D 1 200 ? -49.910 28.573 162.042 1.00 70.86 198 THR D O 1
ATOM 8155 N N . GLY D 1 201 ? -51.926 28.322 161.068 1.00 95.83 199 GLY D N 1
ATOM 8156 C CA . GLY D 1 201 ? -52.423 27.462 162.125 1.00 112.91 199 GLY D CA 1
ATOM 8157 C C . GLY D 1 201 ? -52.657 28.205 163.425 1.00 122.66 199 GLY D C 1
ATOM 8158 O O . GLY D 1 201 ? -53.125 29.347 163.440 1.00 117.75 199 GLY D O 1
ATOM 8159 N N . ASN D 1 202 ? -52.332 27.552 164.530 1.00 133.77 200 ASN D N 1
ATOM 8160 C CA . ASN D 1 202 ? -52.599 28.131 165.834 1.00 145.21 200 ASN D CA 1
ATOM 8161 C C . ASN D 1 202 ? -51.323 28.470 166.581 1.00 139.03 200 ASN D C 1
ATOM 8162 O O . ASN D 1 202 ? -51.373 28.895 167.736 1.00 152.58 200 ASN D O 1
ATOM 8167 N N . ASP D 1 203 ? -50.185 28.281 165.918 1.00 112.04 201 ASP D N 1
ATOM 8168 C CA . ASP D 1 203 ? -48.893 28.542 166.539 1.00 88.84 201 ASP D CA 1
ATOM 8169 C C . ASP D 1 203 ? -48.780 29.983 167.037 1.00 89.56 201 ASP D C 1
ATOM 8170 O O . ASP D 1 203 ? -48.840 30.927 166.242 1.00 81.30 201 ASP D O 1
ATOM 8175 N N . PRO D 1 204 ? -48.614 30.157 168.363 1.00 85.17 202 PRO D N 1
ATOM 8176 C CA . PRO D 1 204 ? -48.687 31.500 168.958 1.00 72.08 202 PRO D CA 1
ATOM 8177 C C . PRO D 1 204 ? -47.381 32.267 168.818 1.00 58.71 202 PRO D C 1
ATOM 8178 O O . PRO D 1 204 ? -47.367 33.486 168.985 1.00 60.34 202 PRO D O 1
ATOM 8182 N N . ARG D 1 205 ? -46.301 31.558 168.508 1.00 56.87 203 ARG D N 1
ATOM 8183 C CA . ARG D 1 205 ? -45.057 32.214 168.118 1.00 73.23 203 ARG D CA 1
ATOM 8184 C C . ARG D 1 205 ? -45.263 33.191 166.939 1.00 71.82 203 ARG D C 1
ATOM 8185 O O . ARG D 1 205 ? -44.525 34.170 166.792 1.00 74.37 203 ARG D O 1
ATOM 8193 N N . GLY D 1 206 ? -46.271 32.924 166.114 1.00 58.58 204 GLY D N 1
ATOM 8194 C CA . GLY D 1 206 ? -46.431 33.646 164.874 1.00 39.12 204 GLY D CA 1
ATOM 8195 C C . GLY D 1 206 ? -47.558 34.649 164.873 1.00 48.81 204 GLY D C 1
ATOM 8196 O O . GLY D 1 206 ? -47.735 35.383 163.895 1.00 57.69 204 GLY D O 1
ATOM 8197 N N . ALA D 1 207 ? -48.313 34.693 165.965 1.00 43.62 205 ALA D N 1
ATOM 8198 C CA . ALA D 1 207 ? -49.505 35.529 166.027 1.00 33.19 205 ALA D CA 1
ATOM 8199 C C . ALA D 1 207 ? -49.132 36.995 165.913 1.00 48.43 205 ALA D C 1
ATOM 8200 O O . ALA D 1 207 ? -49.848 37.790 165.288 1.00 53.86 205 ALA D O 1
ATOM 8202 N N . ARG D 1 208 ? -47.994 37.343 166.507 1.00 49.34 206 ARG D N 1
ATOM 8203 C CA . ARG D 1 208 ? -47.560 38.739 166.593 1.00 45.94 206 ARG D CA 1
ATOM 8204 C C . ARG D 1 208 ? -47.213 39.368 165.248 1.00 42.71 206 ARG D C 1
ATOM 8205 O O . ARG D 1 208 ? -47.617 40.493 164.943 1.00 48.67 206 ARG D O 1
ATOM 8213 N N . GLY D 1 209 ? -46.456 38.640 164.441 1.00 34.16 207 GLY D N 1
ATOM 8214 C CA . GLY D 1 209 ? -46.031 39.177 163.171 1.00 31.90 207 GLY D CA 1
ATOM 8215 C C . GLY D 1 209 ? -47.203 39.259 162.228 1.00 40.38 207 GLY D C 1
ATOM 8216 O O . GLY D 1 209 ? -47.227 40.118 161.349 1.00 46.53 207 GLY D O 1
ATOM 8217 N N . GLY D 1 210 ? -48.170 38.360 162.415 1.00 38.59 208 GLY D N 1
ATOM 8218 C CA . GLY D 1 210 ? -49.337 38.289 161.556 1.00 34.31 208 GLY D CA 1
ATOM 8219 C C . GLY D 1 210 ? -50.431 39.305 161.853 1.00 35.52 208 GLY D C 1
ATOM 8220 O O . GLY D 1 210 ? -51.366 39.430 161.072 1.00 36.85 208 GLY D O 1
ATOM 8221 N N . LEU D 1 211 ? -50.316 40.038 162.959 1.00 30.35 209 LEU D N 1
ATOM 8222 C CA . LEU D 1 211 ? -51.368 40.983 163.351 1.00 38.37 209 LEU D CA 1
ATOM 8223 C C . LEU D 1 211 ? -51.875 41.881 162.230 1.00 41.92 209 LEU D C 1
ATOM 8224 O O . LEU D 1 211 ? -53.091 42.008 162.031 1.00 32.06 209 LEU D O 1
ATOM 8229 N N . ILE D 1 212 ? -50.939 42.498 161.508 1.00 40.10 210 ILE D N 1
ATOM 8230 C CA . ILE D 1 212 ? -51.282 43.463 160.474 1.00 25.84 210 ILE D CA 1
ATOM 8231 C C . ILE D 1 212 ? -52.203 42.822 159.418 1.00 35.27 210 ILE D C 1
ATOM 8232 O O . ILE D 1 212 ? -53.119 43.465 158.904 1.00 32.55 210 ILE D O 1
ATOM 8237 N N . TYR D 1 213 ? -51.990 41.533 159.146 1.00 36.87 211 TYR D N 1
ATOM 8238 C CA . TYR D 1 213 ? -52.779 40.812 158.152 1.00 28.85 211 TYR D CA 1
ATOM 8239 C C . TYR D 1 213 ? -53.973 40.135 158.787 1.00 29.41 211 TYR D C 1
ATOM 8240 O O . TYR D 1 213 ? -55.024 40.001 158.165 1.00 45.89 211 TYR D O 1
ATOM 8249 N N . ASP D 1 214 ? -53.797 39.663 160.016 1.00 34.39 212 ASP D N 1
ATOM 8250 C CA . ASP D 1 214 ? -54.743 38.715 160.609 1.00 30.52 212 ASP D CA 1
ATOM 8251 C C . ASP D 1 214 ? -55.925 39.387 161.282 1.00 30.87 212 ASP D C 1
ATOM 8252 O O . ASP D 1 214 ? -57.050 38.936 161.145 1.00 42.26 212 ASP D O 1
ATOM 8257 N N . VAL D 1 215 ? -55.639 40.461 162.006 1.00 27.84 213 VAL D N 1
ATOM 8258 C CA . VAL D 1 215 ? -56.635 41.275 162.689 1.00 26.92 213 VAL D CA 1
ATOM 8259 C C . VAL D 1 215 ? -57.152 42.457 161.836 1.00 36.40 213 VAL D C 1
ATOM 8260 O O . VAL D 1 215 ? -58.359 42.649 161.715 1.00 40.95 213 VAL D O 1
ATOM 8264 N N . PHE D 1 216 ? -56.248 43.240 161.246 1.00 35.54 214 PHE D N 1
ATOM 8265 C CA . PHE D 1 216 ? -56.648 44.438 160.494 1.00 33.94 214 PHE D CA 1
ATOM 8266 C C . PHE D 1 216 ? -56.869 44.219 159.007 1.00 40.96 214 PHE D C 1
ATOM 8267 O O . PHE D 1 216 ? -57.317 45.123 158.287 1.00 36.57 214 PHE D O 1
ATOM 8275 N N . GLY D 1 217 ? -56.555 43.011 158.560 1.00 27.08 215 GLY D N 1
ATOM 8276 C CA . GLY D 1 217 ? -56.937 42.558 157.248 1.00 28.16 215 GLY D CA 1
ATOM 8277 C C . GLY D 1 217 ? -56.200 43.087 156.035 1.00 34.55 215 GLY D C 1
ATOM 8278 O O . GLY D 1 217 ? -56.774 43.038 154.949 1.00 30.01 215 GLY D O 1
ATOM 8279 N N . VAL D 1 218 ? -54.960 43.567 156.171 1.00 28.51 216 VAL D N 1
ATOM 8280 C CA . VAL D 1 218 ? -54.256 43.943 154.954 1.00 29.48 216 VAL D CA 1
ATOM 8281 C C . VAL D 1 218 ? -53.973 42.686 154.141 1.00 36.50 216 VAL D C 1
ATOM 8282 O O . VAL D 1 218 ? -53.625 41.639 154.705 1.00 35.82 216 VAL D O 1
ATOM 8286 N N . GLN D 1 219 ? -54.180 42.785 152.824 1.00 36.99 217 GLN D N 1
ATOM 8287 C CA . GLN D 1 219 ? -53.893 41.686 151.903 1.00 37.07 217 GLN D CA 1
ATOM 8288 C C . GLN D 1 219 ? -52.392 41.555 151.712 1.00 37.64 217 GLN D C 1
ATOM 8289 O O . GLN D 1 219 ? -51.731 42.505 151.311 1.00 52.80 217 GLN D O 1
ATOM 8295 N N . PRO D 1 220 ? -51.838 40.382 152.007 1.00 33.47 218 PRO D N 1
ATOM 8296 C CA . PRO D 1 220 ? -50.380 40.236 151.891 1.00 38.38 218 PRO D CA 1
ATOM 8297 C C . PRO D 1 220 ? -49.915 40.302 150.440 1.00 35.79 218 PRO D C 1
ATOM 8298 O O . PRO D 1 220 ? -50.620 39.860 149.539 1.00 37.03 218 PRO D O 1
ATOM 8302 N N . VAL D 1 221 ? -48.730 40.855 150.226 1.00 36.18 219 VAL D N 1
ATOM 8303 C CA . VAL D 1 221 ? -48.177 41.022 148.884 1.00 38.08 219 VAL D CA 1
ATOM 8304 C C . VAL D 1 221 ? -47.895 39.684 148.185 1.00 39.96 219 VAL D C 1
ATOM 8305 O O . VAL D 1 221 ? -47.887 39.611 146.960 1.00 47.10 219 VAL D O 1
ATOM 8309 N N . LEU D 1 222 ? -47.666 38.635 148.971 1.00 45.22 220 LEU D N 1
ATOM 8310 C CA . LEU D 1 222 ? -47.529 37.277 148.457 1.00 43.06 220 LEU D CA 1
ATOM 8311 C C . LEU D 1 222 ? -48.477 36.349 149.224 1.00 58.74 220 LEU D C 1
ATOM 8312 O O . LEU D 1 222 ? -48.728 36.551 150.428 1.00 58.67 220 LEU D O 1
ATOM 8317 N N . GLU D 1 223 ? -48.999 35.337 148.527 1.00 60.54 221 GLU D N 1
ATOM 8318 C CA . GLU D 1 223 ? -49.905 34.355 149.126 1.00 60.64 221 GLU D CA 1
ATOM 8319 C C . GLU D 1 223 ? -49.173 33.516 150.160 1.00 67.60 221 GLU D C 1
ATOM 8320 O O . GLU D 1 223 ? -49.780 33.038 151.121 1.00 77.17 221 GLU D O 1
ATOM 8326 N N . ASP D 1 224 ? -47.872 33.321 149.955 1.00 60.20 222 ASP D N 1
ATOM 8327 C CA . ASP D 1 224 ? -47.056 32.649 150.957 1.00 62.63 222 ASP D CA 1
ATOM 8328 C C . ASP D 1 224 ? -45.730 33.374 151.169 1.00 63.70 222 ASP D C 1
ATOM 8329 O O . ASP D 1 224 ? -44.694 32.982 150.619 1.00 62.37 222 ASP D O 1
ATOM 8334 N N . ILE D 1 225 ? -45.778 34.438 151.968 1.00 63.96 223 ILE D N 1
ATOM 8335 C CA . ILE D 1 225 ? -44.597 35.235 152.279 1.00 53.44 223 ILE D CA 1
ATOM 8336 C C . ILE D 1 225 ? -43.544 34.373 152.945 1.00 63.32 223 ILE D C 1
ATOM 8337 O O . ILE D 1 225 ? -42.375 34.399 152.565 1.00 64.08 223 ILE D O 1
ATOM 8342 N N . LYS D 1 226 ? -43.979 33.599 153.935 1.00 69.82 224 LYS D N 1
ATOM 8343 C CA . LYS D 1 226 ? -43.075 32.798 154.749 1.00 69.32 224 LYS D CA 1
ATOM 8344 C C . LYS D 1 226 ? -42.250 31.887 153.851 1.00 67.35 224 LYS D C 1
ATOM 8345 O O . LYS D 1 226 ? -41.026 31.804 153.974 1.00 72.53 224 LYS D O 1
ATOM 8351 N N . ALA D 1 227 ? -42.938 31.239 152.921 1.00 62.86 225 ALA D N 1
ATOM 8352 C CA . ALA D 1 227 ? -42.302 30.366 151.949 1.00 69.61 225 ALA D CA 1
ATOM 8353 C C . ALA D 1 227 ? -41.227 31.090 151.136 1.00 83.55 225 ALA D C 1
ATOM 8354 O O . ALA D 1 227 ? -40.129 30.568 150.930 1.00 89.84 225 ALA D O 1
ATOM 8356 N N . ALA D 1 228 ? -41.553 32.296 150.682 1.00 84.33 226 ALA D N 1
ATOM 8357 C CA . ALA D 1 228 ? -40.675 33.048 149.787 1.00 79.37 226 ALA D CA 1
ATOM 8358 C C . ALA D 1 228 ? -39.460 33.654 150.487 1.00 68.46 226 ALA D C 1
ATOM 8359 O O . ALA D 1 228 ? -38.448 33.935 149.846 1.00 62.43 226 ALA D O 1
ATOM 8361 N N . THR D 1 229 ? -39.566 33.865 151.796 1.00 65.35 227 THR D N 1
ATOM 8362 C CA . THR D 1 229 ? -38.495 34.517 152.537 1.00 70.13 227 THR D CA 1
ATOM 8363 C C . THR D 1 229 ? -37.553 33.509 153.171 1.00 82.12 227 THR D C 1
ATOM 8364 O O . THR D 1 229 ? -36.480 33.878 153.655 1.00 76.95 227 THR D O 1
ATOM 8368 N N . HIS D 1 230 ? -37.980 32.246 153.172 1.00 88.09 228 HIS D N 1
ATOM 8369 C CA . HIS D 1 230 ? -37.189 31.126 153.687 1.00 91.19 228 HIS D CA 1
ATOM 8370 C C . HIS D 1 230 ? -36.968 31.198 155.194 1.00 82.32 228 HIS D C 1
ATOM 8371 O O . HIS D 1 230 ? -36.259 30.367 155.763 1.00 88.09 228 HIS D O 1
ATOM 8378 N N . GLY D 1 231 ? -37.588 32.185 155.836 1.00 74.28 229 GLY D N 1
ATOM 8379 C CA . GLY D 1 231 ? -37.444 32.374 157.264 1.00 70.31 229 GLY D CA 1
ATOM 8380 C C . GLY D 1 231 ? -36.267 33.266 157.594 1.00 76.81 229 GLY D C 1
ATOM 8381 O O . GLY D 1 231 ? -36.124 33.715 158.733 1.00 78.74 229 GLY D O 1
ATOM 8382 N N . GLU D 1 232 ? -35.427 33.517 156.590 1.00 79.49 230 GLU D N 1
ATOM 8383 C CA . GLU D 1 232 ? -34.253 34.384 156.726 1.00 92.37 230 GLU D CA 1
ATOM 8384 C C . GLU D 1 232 ? -34.622 35.835 156.373 1.00 79.33 230 GLU D C 1
ATOM 8385 O O . GLU D 1 232 ? -35.663 36.073 155.751 1.00 78.76 230 GLU D O 1
ATOM 8391 N N . PRO D 1 233 ? -33.785 36.810 156.783 1.00 67.64 231 PRO D N 1
ATOM 8392 C CA . PRO D 1 233 ? -34.038 38.219 156.451 1.00 60.03 231 PRO D CA 1
ATOM 8393 C C . PRO D 1 233 ? -34.193 38.485 154.952 1.00 55.22 231 PRO D C 1
ATOM 8394 O O . PRO D 1 233 ? -33.833 37.641 154.139 1.00 61.08 231 PRO D O 1
ATOM 8398 N N . ILE D 1 234 ? -34.739 39.645 154.601 1.00 50.40 232 ILE D N 1
ATOM 8399 C CA . ILE D 1 234 ? -35.000 39.986 153.213 1.00 46.52 232 ILE D CA 1
ATOM 8400 C C . ILE D 1 234 ? -34.233 41.241 152.835 1.00 59.77 232 ILE D C 1
ATOM 8401 O O . ILE D 1 234 ? -34.016 42.123 153.672 1.00 57.98 232 ILE D O 1
ATOM 8406 N N . SER D 1 235 ? -33.828 41.315 151.568 1.00 56.92 233 SER D N 1
ATOM 8407 C CA . SER D 1 235 ? -33.055 42.450 151.069 1.00 64.56 233 SER D CA 1
ATOM 8408 C C . SER D 1 235 ? -33.948 43.642 150.752 1.00 53.83 233 SER D C 1
ATOM 8409 O O . SER D 1 235 ? -35.156 43.501 150.647 1.00 52.98 233 SER D O 1
ATOM 8412 N N . PHE D 1 236 ? -33.351 44.818 150.592 1.00 54.84 234 PHE D N 1
ATOM 8413 C CA . PHE D 1 236 ? -34.100 45.951 150.072 1.00 53.03 234 PHE D CA 1
ATOM 8414 C C . PHE D 1 236 ? -34.666 45.595 148.703 1.00 59.50 234 PHE D C 1
ATOM 8415 O O . PHE D 1 236 ? -35.798 45.944 148.390 1.00 68.40 234 PHE D O 1
ATOM 8423 N N . GLU D 1 237 ? -33.884 44.878 147.901 1.00 59.05 235 GLU D N 1
ATOM 8424 C CA . GLU D 1 237 ? -34.333 44.448 146.576 1.00 59.93 235 GLU D CA 1
ATOM 8425 C C . GLU D 1 237 ? -35.621 43.614 146.606 1.00 63.56 235 GLU D C 1
ATOM 8426 O O . GLU D 1 237 ? -36.394 43.626 145.650 1.00 65.02 235 GLU D O 1
ATOM 8432 N N . PHE D 1 238 ? -35.841 42.898 147.703 1.00 61.58 236 PHE D N 1
ATOM 8433 C CA . PHE D 1 238 ? -37.075 42.148 147.901 1.00 51.81 236 PHE D CA 1
ATOM 8434 C C . PHE D 1 238 ? -38.275 43.085 147.892 1.00 50.07 236 PHE D C 1
ATOM 8435 O O . PHE D 1 238 ? -39.294 42.771 147.292 1.00 57.73 236 PHE D O 1
ATOM 8443 N N . LEU D 1 239 ? -38.164 44.224 148.571 1.00 52.24 237 LEU D N 1
ATOM 8444 C CA . LEU D 1 239 ? -39.258 45.194 148.594 1.00 49.12 237 LEU D CA 1
ATOM 8445 C C . LEU D 1 239 ? -39.526 45.670 147.187 1.00 54.05 237 LEU D C 1
ATOM 8446 O O . LEU D 1 239 ? -40.665 45.730 146.766 1.00 64.07 237 LEU D O 1
ATOM 8451 N N . LEU D 1 240 ? -38.461 45.988 146.461 1.00 59.05 238 LEU D N 1
ATOM 8452 C CA . LEU D 1 240 ? -38.568 46.503 145.102 1.00 55.13 238 LEU D CA 1
ATOM 8453 C C . LEU D 1 240 ? -39.154 45.478 144.141 1.00 59.71 238 LEU D C 1
ATOM 8454 O O . LEU D 1 240 ? -39.892 45.831 143.230 1.00 77.46 238 LEU D O 1
ATOM 8459 N N . GLU D 1 241 ? -38.827 44.208 144.347 1.00 54.88 239 GLU D N 1
ATOM 8460 C CA . GLU D 1 241 ? -39.317 43.138 143.477 1.00 54.50 239 GLU D CA 1
ATOM 8461 C C . GLU D 1 241 ? -40.818 42.959 143.556 1.00 52.17 239 GLU D C 1
ATOM 8462 O O . GLU D 1 241 ? -41.499 42.990 142.536 1.00 58.61 239 GLU D O 1
ATOM 8468 N N . HIS D 1 242 ? -41.315 42.763 144.774 1.00 51.69 240 HIS D N 1
ATOM 8469 C CA . HIS D 1 242 ? -42.718 42.459 145.010 1.00 52.99 240 HIS D CA 1
ATOM 8470 C C . HIS D 1 242 ? -43.530 43.720 145.176 1.00 56.26 240 HIS D C 1
ATOM 8471 O O . HIS D 1 242 ? -44.757 43.699 145.044 1.00 61.79 240 HIS D O 1
ATOM 8478 N N . ASP D 1 243 ? -42.815 44.805 145.456 1.00 55.36 241 ASP D N 1
ATOM 8479 C CA . ASP D 1 243 ? -43.365 46.160 145.523 1.00 56.19 241 ASP D CA 1
ATOM 8480 C C . ASP D 1 243 ? -44.789 46.242 146.060 1.00 45.55 241 ASP D C 1
ATOM 8481 O O . ASP D 1 243 ? -45.742 46.365 145.297 1.00 43.74 241 ASP D O 1
ATOM 8486 N N . PRO D 1 244 ? -44.933 46.138 147.382 1.00 40.97 242 PRO D N 1
ATOM 8487 C CA . PRO D 1 244 ? -46.258 46.248 147.994 1.00 39.89 242 PRO D CA 1
ATOM 8488 C C . PRO D 1 244 ? -46.786 47.675 147.888 1.00 44.90 242 PRO D C 1
ATOM 8489 O O . PRO D 1 244 ? -45.992 48.624 147.930 1.00 54.35 242 PRO D O 1
ATOM 8493 N N . GLN D 1 245 ? -48.099 47.824 147.738 1.00 41.57 243 GLN D N 1
ATOM 8494 C CA . GLN D 1 245 ? -48.699 49.146 147.722 1.00 43.89 243 GLN D CA 1
ATOM 8495 C C . GLN D 1 245 ? -48.499 49.869 149.052 1.00 42.83 243 GLN D C 1
ATOM 8496 O O . GLN D 1 245 ? -48.255 51.074 149.085 1.00 42.56 243 GLN D O 1
ATOM 8502 N N . TRP D 1 246 ? -48.596 49.121 150.149 1.00 50.90 244 TRP D N 1
ATOM 8503 C CA . TRP D 1 246 ? -48.420 49.685 151.479 1.00 35.36 244 TRP D CA 1
ATOM 8504 C C . TRP D 1 246 ? -47.310 48.949 152.208 1.00 41.17 244 TRP D C 1
ATOM 8505 O O . TRP D 1 246 ? -47.224 47.714 152.112 1.00 39.38 244 TRP D O 1
ATOM 8516 N N . LEU D 1 247 ? -46.465 49.701 152.923 1.00 37.00 245 LEU D N 1
ATOM 8517 C CA . LEU D 1 247 ? -45.382 49.122 153.720 1.00 34.05 245 LEU D CA 1
ATOM 8518 C C . LEU D 1 247 ? -45.570 49.470 155.193 1.00 45.89 245 LEU D C 1
ATOM 8519 O O . LEU D 1 247 ? -45.530 50.644 155.565 1.00 47.64 245 LEU D O 1
ATOM 8524 N N . TRP D 1 248 ? -45.783 48.449 156.024 1.00 40.67 246 TRP D N 1
ATOM 8525 C CA . TRP D 1 248 ? -46.024 48.638 157.452 1.00 30.47 246 TRP D CA 1
ATOM 8526 C C . TRP D 1 248 ? -44.785 48.270 158.252 1.00 30.57 246 TRP D C 1
ATOM 8527 O O . TRP D 1 248 ? -44.366 47.118 158.267 1.00 37.88 246 TRP D O 1
ATOM 8538 N N . VAL D 1 249 ? -44.204 49.241 158.939 1.00 31.04 247 VAL D N 1
ATOM 8539 C CA . VAL D 1 249 ? -42.910 49.030 159.569 1.00 33.27 247 VAL D CA 1
ATOM 8540 C C . VAL D 1 249 ? -42.941 49.017 161.101 1.00 41.54 247 VAL D C 1
ATOM 8541 O O . VAL D 1 249 ? -43.507 49.925 161.731 1.00 43.95 247 VAL D O 1
ATOM 8545 N N . VAL D 1 250 ? -42.322 47.988 161.685 1.00 30.87 248 VAL D N 1
ATOM 8546 C CA . VAL D 1 250 ? -42.080 47.904 163.132 1.00 35.16 248 VAL D CA 1
ATOM 8547 C C . VAL D 1 250 ? -40.570 48.044 163.382 1.00 34.99 248 VAL D C 1
ATOM 8548 O O . VAL D 1 250 ? -39.792 47.155 163.035 1.00 36.34 248 VAL D O 1
ATOM 8552 N N . ASP D 1 251 ? -40.140 49.156 163.962 1.00 38.67 249 ASP D N 1
ATOM 8553 C CA . ASP D 1 251 ? -38.722 49.336 164.291 1.00 34.73 249 ASP D CA 1
ATOM 8554 C C . ASP D 1 251 ? -38.445 48.600 165.613 1.00 45.39 249 ASP D C 1
ATOM 8555 O O . ASP D 1 251 ? -38.695 49.112 166.705 1.00 47.33 249 ASP D O 1
ATOM 8560 N N . ARG D 1 252 ? -37.949 47.379 165.519 1.00 39.44 250 ARG D N 1
ATOM 8561 C CA . ARG D 1 252 ? -37.781 46.552 166.708 1.00 39.08 250 ARG D CA 1
ATOM 8562 C C . ARG D 1 252 ? -36.655 47.051 167.612 1.00 47.98 250 ARG D C 1
ATOM 8563 O O . ARG D 1 252 ? -36.734 46.931 168.832 1.00 44.14 250 ARG D O 1
ATOM 8571 N N . ASP D 1 253 ? -35.606 47.604 167.010 1.00 41.88 251 ASP D N 1
ATOM 8572 C CA . ASP D 1 253 ? -34.496 48.124 167.792 1.00 43.90 251 ASP D CA 1
ATOM 8573 C C . ASP D 1 253 ? -34.890 49.308 168.668 1.00 46.48 251 ASP D C 1
ATOM 8574 O O . ASP D 1 253 ? -34.275 49.550 169.715 1.00 50.26 251 ASP D O 1
ATOM 8579 N N . ALA D 1 254 ? -35.912 50.046 168.244 1.00 45.10 252 ALA D N 1
ATOM 8580 C CA . ALA D 1 254 ? -36.422 51.142 169.059 1.00 39.40 252 ALA D CA 1
ATOM 8581 C C . ALA D 1 254 ? -37.039 50.591 170.334 1.00 47.30 252 ALA D C 1
ATOM 8582 O O . ALA D 1 254 ? -36.856 51.147 171.417 1.00 56.56 252 ALA D O 1
ATOM 8584 N N . ALA D 1 255 ? -37.749 49.476 170.193 1.00 40.29 253 ALA D N 1
ATOM 8585 C CA . ALA D 1 255 ? -38.521 48.903 171.285 1.00 42.59 253 ALA D CA 1
ATOM 8586 C C . ALA D 1 255 ? -37.661 48.224 172.331 1.00 37.65 253 ALA D C 1
ATOM 8587 O O . ALA D 1 255 ? -37.969 48.297 173.511 1.00 44.57 253 ALA D O 1
ATOM 8589 N N . THR D 1 256 ? -36.597 47.562 171.889 1.00 38.68 254 THR D N 1
ATOM 8590 C CA . THR D 1 256 ? -35.750 46.772 172.767 1.00 42.33 254 THR D CA 1
ATOM 8591 C C . THR D 1 256 ? -34.626 47.580 173.375 1.00 51.05 254 THR D C 1
ATOM 8592 O O . THR D 1 256 ? -33.916 47.098 174.257 1.00 66.79 254 THR D O 1
ATOM 8596 N N . GLY D 1 257 ? -34.443 48.799 172.889 1.00 45.18 255 GLY D N 1
ATOM 8597 C CA . GLY D 1 257 ? -33.406 49.653 173.438 1.00 54.60 255 GLY D CA 1
ATOM 8598 C C . GLY D 1 257 ? -32.004 49.249 173.025 1.00 50.30 255 GLY D C 1
ATOM 8599 O O . GLY D 1 257 ? -31.054 49.412 173.783 1.00 49.77 255 GLY D O 1
ATOM 8600 N N . ALA D 1 258 ? -31.888 48.728 171.809 1.00 46.67 256 ALA D N 1
ATOM 8601 C CA . ALA D 1 258 ? -30.610 48.340 171.241 1.00 55.32 256 ALA D CA 1
ATOM 8602 C C . ALA D 1 258 ? -29.789 49.572 170.897 1.00 72.65 256 ALA D C 1
ATOM 8603 O O . ALA D 1 258 ? -30.271 50.478 170.218 1.00 76.50 256 ALA D O 1
ATOM 8605 N N . GLU D 1 259 ? -28.543 49.599 171.356 1.00 77.70 257 GLU D N 1
ATOM 8606 C CA . GLU D 1 259 ? -27.677 50.750 171.121 1.00 90.62 257 GLU D CA 1
ATOM 8607 C C . GLU D 1 259 ? -27.005 50.689 169.747 1.00 84.57 257 GLU D C 1
ATOM 8608 O O . GLU D 1 259 ? -26.852 49.614 169.161 1.00 79.53 257 GLU D O 1
ATOM 8614 N N . GLY D 1 260 ? -26.620 51.857 169.238 1.00 84.73 258 GLY D N 1
ATOM 8615 C CA . GLY D 1 260 ? -25.880 51.950 167.994 1.00 71.62 258 GLY D CA 1
ATOM 8616 C C . GLY D 1 260 ? -26.733 51.607 166.801 1.00 69.29 258 GLY D C 1
ATOM 8617 O O . GLY D 1 260 ? -26.224 51.344 165.711 1.00 68.04 258 GLY D O 1
ATOM 8618 N N . ALA D 1 261 ? -28.043 51.612 167.027 1.00 74.38 259 ALA D N 1
ATOM 8619 C CA . ALA D 1 261 ? -29.028 51.290 166.002 1.00 65.07 259 ALA D CA 1
ATOM 8620 C C . ALA D 1 261 ? -29.526 52.580 165.370 1.00 63.80 259 ALA D C 1
ATOM 8621 O O . ALA D 1 261 ? -29.775 53.561 166.079 1.00 70.87 259 ALA D O 1
ATOM 8623 N N . GLN D 1 262 ? -29.673 52.587 164.048 1.00 57.11 260 GLN D N 1
ATOM 8624 C CA . GLN D 1 262 ? -30.249 53.747 163.375 1.00 57.48 260 GLN D CA 1
ATOM 8625 C C . GLN D 1 262 ? -31.734 53.511 163.149 1.00 56.72 260 GLN D C 1
ATOM 8626 O O . GLN D 1 262 ? -32.154 52.369 162.963 1.00 64.41 260 GLN D O 1
ATOM 8632 N N . ALA D 1 263 ? -32.534 54.576 163.185 1.00 54.13 261 ALA D N 1
ATOM 8633 C CA . ALA D 1 263 ? -33.993 54.419 163.160 1.00 48.24 261 ALA D CA 1
ATOM 8634 C C . ALA D 1 263 ? -34.465 53.812 161.841 1.00 56.01 261 ALA D C 1
ATOM 8635 O O . ALA D 1 263 ? -33.829 54.014 160.805 1.00 60.38 261 ALA D O 1
ATOM 8637 N N . ALA D 1 264 ? -35.573 53.077 161.877 1.00 46.86 262 ALA D N 1
ATOM 8638 C CA . ALA D 1 264 ? -36.069 52.390 160.685 1.00 42.72 262 ALA D CA 1
ATOM 8639 C C . ALA D 1 264 ? -36.254 53.344 159.510 1.00 46.64 262 ALA D C 1
ATOM 8640 O O . ALA D 1 264 ? -35.913 53.003 158.377 1.00 42.49 262 ALA D O 1
ATOM 8642 N N . LYS D 1 265 ? -36.788 54.533 159.794 1.00 49.71 263 LYS D N 1
ATOM 8643 C CA . LYS D 1 265 ? -36.935 55.596 158.797 1.00 51.51 263 LYS D CA 1
ATOM 8644 C C . LYS D 1 265 ? -35.637 55.845 158.022 1.00 57.53 263 LYS D C 1
ATOM 8645 O O . LYS D 1 265 ? -35.643 55.955 156.797 1.00 62.18 263 LYS D O 1
ATOM 8651 N N . VAL D 1 266 ? -34.525 55.907 158.746 1.00 59.75 264 VAL D N 1
ATOM 8652 C CA . VAL D 1 266 ? -33.209 56.107 158.153 1.00 50.37 264 VAL D CA 1
ATOM 8653 C C . VAL D 1 266 ? -32.731 54.900 157.351 1.00 53.89 264 VAL D C 1
ATOM 8654 O O . VAL D 1 266 ? -32.278 55.039 156.221 1.00 71.63 264 VAL D O 1
ATOM 8658 N N . VAL D 1 267 ? -32.822 53.720 157.949 1.00 47.90 265 VAL D N 1
ATOM 8659 C CA . VAL D 1 267 ? -32.476 52.472 157.286 1.00 47.75 265 VAL D CA 1
ATOM 8660 C C . VAL D 1 267 ? -33.185 52.286 155.939 1.00 51.73 265 VAL D C 1
ATOM 8661 O O . VAL D 1 267 ? -32.607 51.726 155.014 1.00 58.44 265 VAL D O 1
ATOM 8665 N N . LEU D 1 268 ? -34.430 52.759 155.835 1.00 56.26 266 LEU D N 1
ATOM 8666 C CA . LEU D 1 268 ? -35.252 52.580 154.631 1.00 49.22 266 LEU D CA 1
ATOM 8667 C C . LEU D 1 268 ? -35.117 53.769 153.666 1.00 59.59 266 LEU D C 1
ATOM 8668 O O . LEU D 1 268 ? -35.825 53.880 152.650 1.00 55.17 266 LEU D O 1
ATOM 8673 N N . ASP D 1 269 ? -34.198 54.663 154.003 1.00 60.75 267 ASP D N 1
ATOM 8674 C CA . ASP D 1 269 ? -33.841 55.785 153.145 1.00 63.06 267 ASP D CA 1
ATOM 8675 C C . ASP D 1 269 ? -32.612 55.404 152.331 1.00 58.13 267 ASP D C 1
ATOM 8676 O O . ASP D 1 269 ? -31.482 55.757 152.683 1.00 67.93 267 ASP D O 1
ATOM 8681 N N . ASN D 1 270 ? -32.846 54.651 151.265 1.00 53.97 268 ASN D N 1
ATOM 8682 C CA . ASN D 1 270 ? -31.802 54.245 150.336 1.00 59.32 268 ASN D CA 1
ATOM 8683 C C . ASN D 1 270 ? -32.328 54.216 148.896 1.00 57.02 268 ASN D C 1
ATOM 8684 O O . ASN D 1 270 ? -33.529 54.068 148.676 1.00 59.25 268 ASN D O 1
ATOM 8689 N N . GLU D 1 271 ? -31.438 54.365 147.920 1.00 68.93 269 GLU D N 1
ATOM 8690 C CA . GLU D 1 271 ? -31.857 54.456 146.511 1.00 75.47 269 GLU D CA 1
ATOM 8691 C C . GLU D 1 271 ? -32.754 53.302 146.011 1.00 74.45 269 GLU D C 1
ATOM 8692 O O . GLU D 1 271 ? -33.515 53.483 145.063 1.00 73.54 269 GLU D O 1
ATOM 8698 N N . ILE D 1 272 ? -32.660 52.132 146.639 1.00 57.74 270 ILE D N 1
ATOM 8699 C CA . ILE D 1 272 ? -33.496 50.996 146.260 1.00 56.29 270 ILE D CA 1
ATOM 8700 C C . ILE D 1 272 ? -34.931 51.142 146.761 1.00 61.09 270 ILE D C 1
ATOM 8701 O O . ILE D 1 272 ? -35.872 51.100 145.980 1.00 65.19 270 ILE D O 1
ATOM 8706 N N . VAL D 1 273 ? -35.092 51.285 148.071 1.00 53.38 271 VAL D N 1
ATOM 8707 C CA . VAL D 1 273 ? -36.413 51.419 148.660 1.00 49.26 271 VAL D CA 1
ATOM 8708 C C . VAL D 1 273 ? -37.116 52.657 148.120 1.00 50.03 271 VAL D C 1
ATOM 8709 O O . VAL D 1 273 ? -38.322 52.631 147.874 1.00 56.40 271 VAL D O 1
ATOM 8713 N N . ASN D 1 274 ? -36.363 53.730 147.895 1.00 52.19 272 ASN D N 1
ATOM 8714 C CA . ASN D 1 274 ? -36.967 54.968 147.403 1.00 53.39 272 ASN D CA 1
ATOM 8715 C C . ASN D 1 274 ? -37.587 54.838 146.011 1.00 54.54 272 ASN D C 1
ATOM 8716 O O . ASN D 1 274 ? -38.290 55.738 145.558 1.00 60.18 272 ASN D O 1
ATOM 8721 N N . ARG D 1 275 ? -37.315 53.717 145.343 1.00 54.71 273 ARG D N 1
ATOM 8722 C CA . ARG D 1 275 ? -37.855 53.420 144.017 1.00 55.94 273 ARG D CA 1
ATOM 8723 C C . ARG D 1 275 ? -39.139 52.591 144.092 1.00 66.92 273 ARG D C 1
ATOM 8724 O O . ARG D 1 275 ? -39.808 52.369 143.083 1.00 70.56 273 ARG D O 1
ATOM 8732 N N . THR D 1 276 ? -39.482 52.126 145.287 1.00 60.52 274 THR D N 1
ATOM 8733 C CA . THR D 1 276 ? -40.658 51.291 145.452 1.00 56.56 274 THR D CA 1
ATOM 8734 C C . THR D 1 276 ? -41.915 52.151 145.410 1.00 59.97 274 THR D C 1
ATOM 8735 O O . THR D 1 276 ? -41.855 53.351 145.683 1.00 56.67 274 THR D O 1
ATOM 8739 N N . THR D 1 277 ? -43.048 51.540 145.059 1.00 60.29 275 THR D N 1
ATOM 8740 C CA . THR D 1 277 ? -44.303 52.280 144.972 1.00 54.21 275 THR D CA 1
ATOM 8741 C C . THR D 1 277 ? -44.649 52.841 146.333 1.00 58.04 275 THR D C 1
ATOM 8742 O O . THR D 1 277 ? -45.058 54.005 146.453 1.00 46.97 275 THR D O 1
ATOM 8746 N N . ALA D 1 278 ? -44.459 51.992 147.346 1.00 56.80 276 ALA D N 1
ATOM 8747 C CA . ALA D 1 278 ? -44.753 52.333 148.730 1.00 52.53 276 ALA D CA 1
ATOM 8748 C C . ALA D 1 278 ? -44.135 53.672 149.120 1.00 49.47 276 ALA D C 1
ATOM 8749 O O . ALA D 1 278 ? -44.819 54.562 149.623 1.00 46.08 276 ALA D O 1
ATOM 8751 N N . ALA D 1 279 ? -42.843 53.822 148.861 1.00 54.75 277 ALA D N 1
ATOM 8752 C CA . ALA D 1 279 ? -42.147 55.035 149.256 1.00 46.08 277 ALA D CA 1
ATOM 8753 C C . ALA D 1 279 ? -42.529 56.225 148.385 1.00 48.41 277 ALA D C 1
ATOM 8754 O O . ALA D 1 279 ? -42.742 57.317 148.898 1.00 61.78 277 ALA D O 1
ATOM 8756 N N . THR D 1 280 ? -42.637 56.027 147.075 1.00 49.88 278 THR D N 1
ATOM 8757 C CA . THR D 1 280 ? -42.896 57.164 146.193 1.00 52.55 278 THR D CA 1
ATOM 8758 C C . THR D 1 280 ? -44.306 57.736 146.351 1.00 53.01 278 THR D C 1
ATOM 8759 O O . THR D 1 280 ? -44.558 58.893 146.037 1.00 64.02 278 THR D O 1
ATOM 8763 N N . GLU D 1 281 ? -45.216 56.919 146.859 1.00 54.33 279 GLU D N 1
ATOM 8764 C CA . GLU D 1 281 ? -46.597 57.332 147.052 1.00 57.41 279 GLU D CA 1
ATOM 8765 C C . GLU D 1 281 ? -46.877 57.708 148.504 1.00 62.42 279 GLU D C 1
ATOM 8766 O O . GLU D 1 281 ? -48.036 57.906 148.881 1.00 65.03 279 GLU D O 1
ATOM 8772 N N . ASP D 1 282 ? -45.821 57.791 149.311 1.00 47.63 280 ASP D N 1
ATOM 8773 C CA . ASP D 1 282 ? -45.949 58.098 150.731 1.00 46.34 280 ASP D CA 1
ATOM 8774 C C . ASP D 1 282 ? -46.891 57.099 151.426 1.00 59.10 280 ASP D C 1
ATOM 8775 O O . ASP D 1 282 ? -47.859 57.469 152.081 1.00 52.27 280 ASP D O 1
ATOM 8780 N N . HIS D 1 283 ? -46.580 55.819 151.269 1.00 56.69 281 HIS D N 1
ATOM 8781 C CA . HIS D 1 283 ? -47.399 54.744 151.801 1.00 40.29 281 HIS D CA 1
ATOM 8782 C C . HIS D 1 283 ? -46.609 53.895 152.783 1.00 46.13 281 HIS D C 1
ATOM 8783 O O . HIS D 1 283 ? -46.945 52.732 153.009 1.00 57.75 281 HIS D O 1
ATOM 8790 N N . VAL D 1 284 ? -45.552 54.465 153.356 1.00 47.98 282 VAL D N 1
ATOM 8791 C CA . VAL D 1 284 ? -44.827 53.787 154.425 1.00 42.50 282 VAL D CA 1
ATOM 8792 C C . VAL D 1 284 ? -45.411 54.213 155.772 1.00 36.44 282 VAL D C 1
ATOM 8793 O O . VAL D 1 284 ? -45.405 55.383 156.116 1.00 67.80 282 VAL D O 1
ATOM 8797 N N . LEU D 1 285 ? -45.944 53.256 156.517 1.00 34.59 283 LEU D N 1
ATOM 8798 C CA . LEU D 1 285 ? -46.587 53.537 157.805 1.00 40.09 283 LEU D CA 1
ATOM 8799 C C . LEU D 1 285 ? -45.778 52.928 158.929 1.00 37.89 283 LEU D C 1
ATOM 8800 O O . LEU D 1 285 ? -45.479 51.733 158.883 1.00 38.50 283 LEU D O 1
ATOM 8805 N N . TYR D 1 286 ? -45.422 53.733 159.932 1.00 38.08 284 TYR D N 1
ATOM 8806 C CA . TYR D 1 286 ? -44.647 53.214 161.067 1.00 41.10 284 TYR D CA 1
ATOM 8807 C C . TYR D 1 286 ? -45.521 52.859 162.278 1.00 40.47 284 TYR D C 1
ATOM 8808 O O . TYR D 1 286 ? -46.300 53.681 162.773 1.00 41.58 284 TYR D O 1
ATOM 8817 N N . LEU D 1 287 ? -45.404 51.628 162.751 1.00 30.45 285 LEU D N 1
ATOM 8818 C CA . LEU D 1 287 ? -46.224 51.215 163.881 1.00 33.03 285 LEU D CA 1
ATOM 8819 C C . LEU D 1 287 ? -45.478 51.426 165.215 1.00 39.95 285 LEU D C 1
ATOM 8820 O O . LEU D 1 287 ? -44.254 51.485 165.242 1.00 48.75 285 LEU D O 1
ATOM 8825 N N . ASN D 1 288 ? -46.215 51.553 166.315 1.00 34.24 286 ASN D N 1
ATOM 8826 C CA . ASN D 1 288 ? -45.606 51.812 167.618 1.00 30.59 286 ASN D CA 1
ATOM 8827 C C . ASN D 1 288 ? -44.849 50.582 168.084 1.00 39.74 286 ASN D C 1
ATOM 8828 O O . ASN D 1 288 ? -45.470 49.563 168.437 1.00 38.30 286 ASN D O 1
ATOM 8833 N N . PRO D 1 289 ? -43.511 50.674 168.117 1.00 31.00 287 PRO D N 1
ATOM 8834 C CA . PRO D 1 289 ? -42.638 49.543 168.422 1.00 31.09 287 PRO D CA 1
ATOM 8835 C C . PRO D 1 289 ? -42.997 48.915 169.757 1.00 33.69 287 PRO D C 1
ATOM 8836 O O . PRO D 1 289 ? -43.172 47.698 169.811 1.00 40.55 287 PRO D O 1
ATOM 8840 N N . THR D 1 290 ? -43.126 49.714 170.813 1.00 33.54 288 THR D N 1
ATOM 8841 C CA . THR D 1 290 ? -43.515 49.170 172.119 1.00 31.52 288 THR D CA 1
ATOM 8842 C C . THR D 1 290 ? -44.864 48.461 172.094 1.00 38.57 288 THR D C 1
ATOM 8843 O O . THR D 1 290 ? -44.986 47.337 172.582 1.00 47.06 288 THR D O 1
ATOM 8847 N N . ALA D 1 291 ? -45.876 49.106 171.534 1.00 29.42 289 ALA D N 1
ATOM 8848 C CA . ALA D 1 291 ? -47.181 48.464 171.478 1.00 38.16 289 ALA D CA 1
ATOM 8849 C C . ALA D 1 291 ? -47.117 47.189 170.648 1.00 33.27 289 ALA D C 1
ATOM 8850 O O . ALA D 1 291 ? -47.445 46.122 171.143 1.00 34.88 289 ALA D O 1
ATOM 8852 N N . TRP D 1 292 ? -46.668 47.288 169.405 1.00 27.49 290 TRP D N 1
ATOM 8853 C CA . TRP D 1 292 ? -46.661 46.121 168.530 1.00 26.79 290 TRP D CA 1
ATOM 8854 C C . TRP D 1 292 ? -45.662 45.004 168.864 1.00 29.29 290 TRP D C 1
ATOM 8855 O O . TRP D 1 292 ? -45.934 43.844 168.584 1.00 38.78 290 TRP D O 1
ATOM 8866 N N . TYR D 1 293 ? -44.517 45.324 169.456 1.00 31.01 291 TYR D N 1
ATOM 8867 C CA . TYR D 1 293 ? -43.522 44.287 169.718 1.00 29.32 291 TYR D CA 1
ATOM 8868 C C . TYR D 1 293 ? -43.302 43.919 171.194 1.00 37.17 291 TYR D C 1
ATOM 8869 O O . TYR D 1 293 ? -43.161 42.745 171.513 1.00 52.22 291 TYR D O 1
ATOM 8878 N N . ILE D 1 294 ? -43.235 44.899 172.091 1.00 40.12 292 ILE D N 1
ATOM 8879 C CA . ILE D 1 294 ? -42.967 44.601 173.507 1.00 39.67 292 ILE D CA 1
ATOM 8880 C C . ILE D 1 294 ? -44.214 44.137 174.246 1.00 36.31 292 ILE D C 1
ATOM 8881 O O . ILE D 1 294 ? -44.203 43.094 174.891 1.00 43.72 292 ILE D O 1
ATOM 8886 N N . VAL D 1 295 ? -45.287 44.908 174.133 1.00 30.00 293 VAL D N 1
ATOM 8887 C CA . VAL D 1 295 ? -46.529 44.616 174.843 1.00 36.03 293 VAL D CA 1
ATOM 8888 C C . VAL D 1 295 ? -47.443 43.609 174.130 1.00 31.22 293 VAL D C 1
ATOM 8889 O O . VAL D 1 295 ? -47.722 42.536 174.661 1.00 45.60 293 VAL D O 1
ATOM 8893 N N A PHE D 1 296 ? -47.970 44.018 172.981 0.50 27.54 294 PHE D N 1
ATOM 8894 N N B PHE D 1 296 ? -47.833 43.942 172.903 0.50 27.58 294 PHE D N 1
ATOM 8895 C CA A PHE D 1 296 ? -48.646 43.105 172.076 0.50 27.91 294 PHE D CA 1
ATOM 8896 C CA B PHE D 1 296 ? -48.683 43.108 172.033 0.50 27.86 294 PHE D CA 1
ATOM 8897 C C A PHE D 1 296 ? -49.875 42.446 172.735 0.50 35.67 294 PHE D C 1
ATOM 8898 C C B PHE D 1 296 ? -49.893 42.444 172.708 0.50 35.66 294 PHE D C 1
ATOM 8899 O O A PHE D 1 296 ? -49.931 41.236 172.952 0.50 39.88 294 PHE D O 1
ATOM 8900 O O B PHE D 1 296 ? -49.961 41.232 172.892 0.50 39.68 294 PHE D O 1
ATOM 8915 N N . GLY D 1 297 ? -50.867 43.271 173.056 1.00 36.46 295 GLY D N 1
ATOM 8916 C CA . GLY D 1 297 ? -52.050 42.798 173.744 1.00 39.75 295 GLY D CA 1
ATOM 8917 C C . GLY D 1 297 ? -52.376 43.758 174.859 1.00 33.69 295 GLY D C 1
ATOM 8918 O O . GLY D 1 297 ? -51.551 44.583 175.226 1.00 37.85 295 GLY D O 1
ATOM 8919 N N . GLY D 1 298 ? -53.578 43.671 175.396 1.00 27.22 296 GLY D N 1
ATOM 8920 C CA . GLY D 1 298 ? -53.985 44.642 176.387 1.00 31.98 296 GLY D CA 1
ATOM 8921 C C . GLY D 1 298 ? -54.883 45.715 175.794 1.00 35.24 296 GLY D C 1
ATOM 8922 O O . GLY D 1 298 ? -54.804 46.017 174.600 1.00 28.73 296 GLY D O 1
ATOM 8923 N N . VAL D 1 299 ? -55.735 46.297 176.635 1.00 33.48 297 VAL D N 1
ATOM 8924 C CA . VAL D 1 299 ? -56.724 47.253 176.174 1.00 30.73 297 VAL D CA 1
ATOM 8925 C C . VAL D 1 299 ? -56.111 48.545 175.631 1.00 33.46 297 VAL D C 1
ATOM 8926 O O . VAL D 1 299 ? -56.391 48.934 174.501 1.00 44.08 297 VAL D O 1
ATOM 8930 N N . GLU D 1 300 ? -55.271 49.208 176.415 1.00 34.17 298 GLU D N 1
ATOM 8931 C CA . GLU D 1 300 ? -54.652 50.454 175.955 1.00 35.90 298 GLU D CA 1
ATOM 8932 C C . GLU D 1 300 ? -53.820 50.291 174.695 1.00 42.06 298 GLU D C 1
ATOM 8933 O O . GLU D 1 300 ? -53.852 51.135 173.800 1.00 49.15 298 GLU D O 1
ATOM 8939 N N . THR D 1 301 ? -53.083 49.187 174.650 1.00 31.80 299 THR D N 1
ATOM 8940 C CA . THR D 1 301 ? -52.249 48.821 173.519 1.00 32.12 299 THR D CA 1
ATOM 8941 C C . THR D 1 301 ? -53.053 48.601 172.218 1.00 38.87 299 THR D C 1
ATOM 8942 O O . THR D 1 301 ? -52.684 49.121 171.158 1.00 34.33 299 THR D O 1
ATOM 8946 N N . THR D 1 302 ? -54.146 47.842 172.294 1.00 26.44 300 THR D N 1
ATOM 8947 C CA . THR D 1 302 ? -54.980 47.635 171.119 1.00 28.18 300 THR D CA 1
ATOM 8948 C C . THR D 1 302 ? -55.496 48.975 170.579 1.00 34.00 300 THR D C 1
ATOM 8949 O O . THR D 1 302 ? -55.596 49.171 169.369 1.00 36.52 300 THR D O 1
ATOM 8953 N N . ARG D 1 303 ? -55.806 49.906 171.475 1.00 31.56 301 ARG D N 1
ATOM 8954 C CA . ARG D 1 303 ? -56.216 51.232 171.044 1.00 28.62 301 ARG D CA 1
ATOM 8955 C C . ARG D 1 303 ? -55.105 51.884 170.238 1.00 43.72 301 ARG D C 1
ATOM 8956 O O . ARG D 1 303 ? -55.378 52.500 169.216 1.00 49.10 301 ARG D O 1
ATOM 8964 N N . ILE D 1 304 ? -53.860 51.748 170.700 1.00 41.86 302 ILE D N 1
ATOM 8965 C CA . ILE D 1 304 ? -52.709 52.324 170.015 1.00 29.02 302 ILE D CA 1
ATOM 8966 C C . ILE D 1 304 ? -52.536 51.653 168.660 1.00 39.99 302 ILE D C 1
ATOM 8967 O O . ILE D 1 304 ? -52.212 52.299 167.666 1.00 45.03 302 ILE D O 1
ATOM 8980 N N . ILE D 1 306 ? -54.978 50.264 166.815 1.00 32.59 304 ILE D N 1
ATOM 8981 C CA . ILE D 1 306 ? -56.037 50.832 165.993 1.00 28.55 304 ILE D CA 1
ATOM 8982 C C . ILE D 1 306 ? -55.684 52.210 165.412 1.00 34.81 304 ILE D C 1
ATOM 8983 O O . ILE D 1 306 ? -55.859 52.439 164.214 1.00 37.17 304 ILE D O 1
ATOM 8988 N N . ASP D 1 307 ? -55.166 53.117 166.236 1.00 35.87 305 ASP D N 1
ATOM 8989 C CA . ASP D 1 307 ? -54.791 54.443 165.741 1.00 38.14 305 ASP D CA 1
ATOM 8990 C C . ASP D 1 307 ? -53.688 54.331 164.723 1.00 37.61 305 ASP D C 1
ATOM 8991 O O . ASP D 1 307 ? -53.666 55.073 163.741 1.00 52.57 305 ASP D O 1
ATOM 8996 N N . ASP D 1 308 ? -52.781 53.390 164.948 1.00 38.54 306 ASP D N 1
ATOM 8997 C CA . ASP D 1 308 ? -51.670 53.180 164.030 1.00 37.14 306 ASP D CA 1
ATOM 8998 C C . ASP D 1 308 ? -52.153 52.722 162.650 1.00 38.48 306 ASP D C 1
ATOM 8999 O O . ASP D 1 308 ? -51.710 53.236 161.614 1.00 30.73 306 ASP D O 1
ATOM 9004 N N . VAL D 1 309 ? -53.064 51.757 162.639 1.00 41.04 307 VAL D N 1
ATOM 9005 C CA . VAL D 1 309 ? -53.592 51.260 161.386 1.00 28.38 307 VAL D CA 1
ATOM 9006 C C . VAL D 1 309 ? -54.417 52.361 160.717 1.00 36.59 307 VAL D C 1
ATOM 9007 O O . VAL D 1 309 ? -54.326 52.550 159.509 1.00 42.36 307 VAL D O 1
ATOM 9011 N N . LEU D 1 310 ? -55.180 53.124 161.500 1.00 39.88 308 LEU D N 1
ATOM 9012 C CA . LEU D 1 310 ? -56.035 54.186 160.931 1.00 35.42 308 LEU D CA 1
ATOM 9013 C C . LEU D 1 310 ? -55.275 55.243 160.144 1.00 38.94 308 LEU D C 1
ATOM 9014 O O . LEU D 1 310 ? -55.876 55.980 159.369 1.00 55.99 308 LEU D O 1
ATOM 9019 N N . GLN D 1 311 ? -53.962 55.308 160.341 1.00 38.54 309 GLN D N 1
ATOM 9020 C CA . GLN D 1 311 ? -53.096 56.157 159.525 1.00 34.92 309 GLN D CA 1
ATOM 9021 C C . GLN D 1 311 ? -53.283 56.001 158.003 1.00 46.38 309 GLN D C 1
ATOM 9022 O O . GLN D 1 311 ? -53.097 56.985 157.290 1.00 56.64 309 GLN D O 1
ATOM 9028 N N . VAL D 1 312 ? -53.618 54.805 157.488 1.00 34.34 310 VAL D N 1
ATOM 9029 C CA . VAL D 1 312 ? -53.793 54.678 156.025 1.00 35.29 310 VAL D CA 1
ATOM 9030 C C . VAL D 1 312 ? -54.844 55.618 155.466 1.00 53.48 310 VAL D C 1
ATOM 9031 O O . VAL D 1 312 ? -54.740 56.078 154.328 1.00 62.35 310 VAL D O 1
ATOM 9035 N N . ALA D 1 313 ? -55.863 55.897 156.266 1.00 45.65 311 ALA D N 1
ATOM 9036 C CA . ALA D 1 313 ? -56.973 56.693 155.797 1.00 39.34 311 ALA D CA 1
ATOM 9037 C C . ALA D 1 313 ? -56.513 58.082 155.441 1.00 41.72 311 ALA D C 1
ATOM 9038 O O . ALA D 1 313 ? -57.178 58.774 154.669 1.00 59.68 311 ALA D O 1
ATOM 9040 N N . ALA D 1 314 ? -55.368 58.481 155.997 1.00 45.68 312 ALA D N 1
ATOM 9041 C CA . ALA D 1 314 ? -54.857 59.851 155.851 1.00 48.46 312 ALA D CA 1
ATOM 9042 C C . ALA D 1 314 ? -53.877 60.002 154.695 1.00 54.03 312 ALA D C 1
ATOM 9043 O O . ALA D 1 314 ? -53.249 61.043 154.524 1.00 58.98 312 ALA D O 1
ATOM 9045 N N . ARG D 1 315 ? -53.757 58.958 153.896 1.00 58.77 313 ARG D N 1
ATOM 9046 C CA . ARG D 1 315 ? -52.776 58.951 152.831 1.00 55.18 313 ARG D CA 1
ATOM 9047 C C . ARG D 1 315 ? -53.394 58.812 151.435 1.00 59.43 313 ARG D C 1
ATOM 9048 O O . ARG D 1 315 ? -52.682 58.840 150.425 1.00 56.92 313 ARG D O 1
ATOM 9056 N N . ALA E 1 15 ? -62.518 42.203 84.951 1.00 79.68 13 ALA E N 1
ATOM 9057 C CA . ALA E 1 15 ? -62.436 42.956 86.202 1.00 82.19 13 ALA E CA 1
ATOM 9058 C C . ALA E 1 15 ? -61.200 42.582 87.020 1.00 84.40 13 ALA E C 1
ATOM 9059 O O . ALA E 1 15 ? -60.760 41.432 87.039 1.00 79.17 13 ALA E O 1
ATOM 9061 N N . THR E 1 16 ? -60.654 43.568 87.715 1.00 90.72 14 THR E N 1
ATOM 9062 C CA . THR E 1 16 ? -59.448 43.367 88.496 1.00 83.64 14 THR E CA 1
ATOM 9063 C C . THR E 1 16 ? -59.654 43.787 89.959 1.00 81.59 14 THR E C 1
ATOM 9064 O O . THR E 1 16 ? -60.383 44.737 90.249 1.00 83.34 14 THR E O 1
ATOM 9068 N N . ALA E 1 17 ? -59.030 43.064 90.883 1.00 80.49 15 ALA E N 1
ATOM 9069 C CA . ALA E 1 17 ? -59.126 43.404 92.303 1.00 82.86 15 ALA E CA 1
ATOM 9070 C C . ALA E 1 17 ? -57.747 43.626 92.920 1.00 82.94 15 ALA E C 1
ATOM 9071 O O . ALA E 1 17 ? -56.891 42.739 92.882 1.00 85.88 15 ALA E O 1
ATOM 9073 N N . SER E 1 18 ? -57.533 44.807 93.492 1.00 78.59 16 SER E N 1
ATOM 9074 C CA . SER E 1 18 ? -56.241 45.123 94.096 1.00 73.89 16 SER E CA 1
ATOM 9075 C C . SER E 1 18 ? -56.064 44.535 95.489 1.00 76.24 16 SER E C 1
ATOM 9076 O O . SER E 1 18 ? -56.913 44.715 96.365 1.00 76.21 16 SER E O 1
ATOM 9079 N N . TYR E 1 19 ? -54.949 43.833 95.685 1.00 75.30 17 TYR E N 1
ATOM 9080 C CA . TYR E 1 19 ? -54.592 43.310 97.000 1.00 60.79 17 TYR E CA 1
ATOM 9081 C C . TYR E 1 19 ? -53.260 43.868 97.483 1.00 61.94 17 TYR E C 1
ATOM 9082 O O . TYR E 1 19 ? -52.214 43.612 96.871 1.00 60.76 17 TYR E O 1
ATOM 9091 N N . THR E 1 20 ? -53.303 44.626 98.582 1.00 64.29 18 THR E N 1
ATOM 9092 C CA . THR E 1 20 ? -52.088 45.194 99.175 1.00 60.29 18 THR E CA 1
ATOM 9093 C C . THR E 1 20 ? -51.848 44.645 100.580 1.00 61.02 18 THR E C 1
ATOM 9094 O O . THR E 1 20 ? -52.761 44.610 101.409 1.00 64.98 18 THR E O 1
ATOM 9098 N N . TRP E 1 21 ? -50.618 44.200 100.833 1.00 61.81 19 TRP E N 1
ATOM 9099 C CA . TRP E 1 21 ? -50.213 43.745 102.164 1.00 63.20 19 TRP E CA 1
ATOM 9100 C C . TRP E 1 21 ? -48.764 44.121 102.466 1.00 65.72 19 TRP E C 1
ATOM 9101 O O . TRP E 1 21 ? -48.029 44.549 101.572 1.00 54.64 19 TRP E O 1
ATOM 9112 N N . ASP E 1 22 ? -48.361 43.988 103.729 1.00 69.88 20 ASP E N 1
ATOM 9113 C CA . ASP E 1 22 ? -46.961 44.202 104.081 1.00 63.64 20 ASP E CA 1
ATOM 9114 C C . ASP E 1 22 ? -46.244 42.866 103.957 1.00 59.93 20 ASP E C 1
ATOM 9115 O O . ASP E 1 22 ? -46.354 42.013 104.839 1.00 53.89 20 ASP E O 1
ATOM 9120 N N . ARG E 1 23 ? -45.530 42.683 102.846 1.00 57.40 21 ARG E N 1
ATOM 9121 C CA . ARG E 1 23 ? -44.918 41.392 102.529 1.00 52.57 21 ARG E CA 1
ATOM 9122 C C . ARG E 1 23 ? -43.664 41.173 103.353 1.00 59.38 21 ARG E C 1
ATOM 9123 O O . ARG E 1 23 ? -42.872 42.096 103.561 1.00 64.62 21 ARG E O 1
ATOM 9131 N N . ASN E 1 24 ? -43.495 39.953 103.845 1.00 58.89 22 ASN E N 1
ATOM 9132 C CA . ASN E 1 24 ? -42.257 39.584 104.507 1.00 53.37 22 ASN E CA 1
ATOM 9133 C C . ASN E 1 24 ? -41.253 39.179 103.433 1.00 52.04 22 ASN E C 1
ATOM 9134 O O . ASN E 1 24 ? -41.463 38.191 102.727 1.00 52.94 22 ASN E O 1
ATOM 9139 N N . THR E 1 25 ? -40.166 39.940 103.315 1.00 59.23 23 THR E N 1
ATOM 9140 C CA . THR E 1 25 ? -39.185 39.722 102.253 1.00 57.29 23 THR E CA 1
ATOM 9141 C C . THR E 1 25 ? -38.158 38.615 102.536 1.00 59.31 23 THR E C 1
ATOM 9142 O O . THR E 1 25 ? -37.424 38.206 101.636 1.00 62.53 23 THR E O 1
ATOM 9146 N N . ALA E 1 26 ? -38.102 38.136 103.775 1.00 50.86 24 ALA E N 1
ATOM 9147 C CA . ALA E 1 26 ? -37.229 37.020 104.100 1.00 49.61 24 ALA E CA 1
ATOM 9148 C C . ALA E 1 26 ? -37.833 35.751 103.520 1.00 64.25 24 ALA E C 1
ATOM 9149 O O . ALA E 1 26 ? -39.047 35.510 103.660 1.00 66.65 24 ALA E O 1
ATOM 9151 N N . THR E 1 27 ? -36.986 34.953 102.865 1.00 60.51 25 THR E N 1
ATOM 9152 C CA . THR E 1 27 ? -37.424 33.750 102.147 1.00 67.73 25 THR E CA 1
ATOM 9153 C C . THR E 1 27 ? -37.309 32.496 103.002 1.00 67.75 25 THR E C 1
ATOM 9154 O O . THR E 1 27 ? -37.741 31.416 102.596 1.00 74.14 25 THR E O 1
ATOM 9158 N N A GLU E 1 28 ? -36.684 32.628 104.164 0.51 64.28 26 GLU E N 1
ATOM 9159 N N B GLU E 1 28 ? -36.718 32.655 104.184 0.49 64.13 26 GLU E N 1
ATOM 9160 C CA A GLU E 1 28 ? -36.597 31.511 105.087 0.51 61.40 26 GLU E CA 1
ATOM 9161 C CA B GLU E 1 28 ? -36.527 31.566 105.136 0.49 61.65 26 GLU E CA 1
ATOM 9162 C C A GLU E 1 28 ? -37.403 31.834 106.340 0.51 66.27 26 GLU E C 1
ATOM 9163 C C B GLU E 1 28 ? -37.390 31.845 106.371 0.49 66.30 26 GLU E C 1
ATOM 9164 O O A GLU E 1 28 ? -37.341 32.945 106.867 0.51 69.19 26 GLU E O 1
ATOM 9165 O O B GLU E 1 28 ? -37.362 32.951 106.916 0.49 68.92 26 GLU E O 1
ATOM 9176 N N . GLU E 1 29 ? -38.171 30.859 106.806 1.00 67.94 27 GLU E N 1
ATOM 9177 C CA . GLU E 1 29 ? -39.109 31.080 107.908 1.00 68.67 27 GLU E CA 1
ATOM 9178 C C . GLU E 1 29 ? -38.433 31.365 109.244 1.00 68.31 27 GLU E C 1
ATOM 9179 O O . GLU E 1 29 ? -39.044 31.922 110.154 1.00 76.70 27 GLU E O 1
ATOM 9185 N N . GLY E 1 30 ? -37.171 30.984 109.364 1.00 67.29 28 GLY E N 1
ATOM 9186 C CA . GLY E 1 30 ? -36.419 31.309 110.558 1.00 77.58 28 GLY E CA 1
ATOM 9187 C C . GLY E 1 30 ? -36.138 32.799 110.681 1.00 85.03 28 GLY E C 1
ATOM 9188 O O . GLY E 1 30 ? -36.412 33.412 111.719 1.00 89.13 28 GLY E O 1
ATOM 9189 N N . ALA E 1 31 ? -35.620 33.378 109.600 1.00 80.95 29 ALA E N 1
ATOM 9190 C CA . ALA E 1 31 ? -35.005 34.706 109.620 1.00 80.35 29 ALA E CA 1
ATOM 9191 C C . ALA E 1 31 ? -35.904 35.819 110.153 1.00 76.61 29 ALA E C 1
ATOM 9192 O O . ALA E 1 31 ? -37.132 35.754 110.033 1.00 75.48 29 ALA E O 1
ATOM 9194 N N . ASP E 1 32 ? -35.280 36.831 110.755 1.00 65.22 30 ASP E N 1
ATOM 9195 C CA . ASP E 1 32 ? -36.020 37.984 111.230 1.00 64.93 30 ASP E CA 1
ATOM 9196 C C . ASP E 1 32 ? -36.680 38.643 110.038 1.00 65.23 30 ASP E C 1
ATOM 9197 O O . ASP E 1 32 ? -35.993 39.000 109.075 1.00 68.75 30 ASP E O 1
ATOM 9202 N N . PRO E 1 33 ? -38.015 38.796 110.091 1.00 62.52 31 PRO E N 1
ATOM 9203 C CA . PRO E 1 33 ? -38.794 39.341 108.972 1.00 62.19 31 PRO E CA 1
ATOM 9204 C C . PRO E 1 33 ? -38.471 40.808 108.690 1.00 60.43 31 PRO E C 1
ATOM 9205 O O . PRO E 1 33 ? -38.217 41.563 109.633 1.00 64.20 31 PRO E O 1
ATOM 9209 N N . VAL E 1 34 ? -38.451 41.184 107.410 1.00 58.12 32 VAL E N 1
ATOM 9210 C CA . VAL E 1 34 ? -38.389 42.588 107.001 1.00 58.25 32 VAL E CA 1
ATOM 9211 C C . VAL E 1 34 ? -39.566 42.871 106.067 1.00 60.06 32 VAL E C 1
ATOM 9212 O O . VAL E 1 34 ? -39.687 42.260 105.009 1.00 56.66 32 VAL E O 1
ATOM 9216 N N . TYR E 1 35 ? -40.448 43.773 106.486 1.00 61.15 33 TYR E N 1
ATOM 9217 C CA . TYR E 1 35 ? -41.694 44.017 105.769 1.00 60.70 33 TYR E CA 1
ATOM 9218 C C . TYR E 1 35 ? -41.563 45.211 104.847 1.00 72.45 33 TYR E C 1
ATOM 9219 O O . TYR E 1 35 ? -41.226 46.323 105.281 1.00 80.16 33 TYR E O 1
ATOM 9228 N N . GLU E 1 36 ? -41.824 44.982 103.569 1.00 62.78 34 GLU E N 1
ATOM 9229 C CA . GLU E 1 36 ? -41.996 46.097 102.671 1.00 68.61 34 GLU E CA 1
ATOM 9230 C C . GLU E 1 36 ? -43.287 45.890 101.892 1.00 68.43 34 GLU E C 1
ATOM 9231 O O . GLU E 1 36 ? -43.590 44.785 101.443 1.00 60.22 34 GLU E O 1
ATOM 9237 N N . GLU E 1 37 ? -44.067 46.961 101.787 1.00 73.85 35 GLU E N 1
ATOM 9238 C CA . GLU E 1 37 ? -45.413 46.886 101.236 1.00 69.52 35 GLU E CA 1
ATOM 9239 C C . GLU E 1 37 ? -45.409 46.566 99.747 1.00 56.53 35 GLU E C 1
ATOM 9240 O O . GLU E 1 37 ? -44.735 47.233 98.980 1.00 64.67 35 GLU E O 1
ATOM 9246 N N . THR E 1 38 ? -46.149 45.538 99.340 1.00 57.03 36 THR E N 1
ATOM 9247 C CA . THR E 1 38 ? -46.322 45.253 97.916 1.00 63.13 36 THR E CA 1
ATOM 9248 C C . THR E 1 38 ? -47.808 45.171 97.510 1.00 70.03 36 THR E C 1
ATOM 9249 O O . THR E 1 38 ? -48.680 44.897 98.335 1.00 62.54 36 THR E O 1
ATOM 9253 N N . THR E 1 39 ? -48.089 45.430 96.235 1.00 78.43 37 THR E N 1
ATOM 9254 C CA . THR E 1 39 ? -49.462 45.389 95.729 1.00 68.72 37 THR E CA 1
ATOM 9255 C C . THR E 1 39 ? -49.572 44.499 94.495 1.00 64.10 37 THR E C 1
ATOM 9256 O O . THR E 1 39 ? -48.754 44.589 93.574 1.00 59.84 37 THR E O 1
ATOM 9260 N N . VAL E 1 40 ? -50.587 43.639 94.481 1.00 65.44 38 VAL E N 1
ATOM 9261 C CA . VAL E 1 40 ? -50.814 42.751 93.347 1.00 65.69 38 VAL E CA 1
ATOM 9262 C C . VAL E 1 40 ? -52.226 42.921 92.786 1.00 73.34 38 VAL E C 1
ATOM 9263 O O . VAL E 1 40 ? -53.191 43.040 93.542 1.00 77.70 38 VAL E O 1
ATOM 9267 N N . GLU E 1 41 ? -52.332 42.950 91.457 1.00 75.08 39 GLU E N 1
ATOM 9268 C CA . GLU E 1 41 ? -53.615 43.077 90.771 1.00 75.10 39 GLU E CA 1
ATOM 9269 C C . GLU E 1 41 ? -54.176 41.688 90.461 1.00 68.53 39 GLU E C 1
ATOM 9270 O O . GLU E 1 41 ? -53.611 40.956 89.652 1.00 75.28 39 GLU E O 1
ATOM 9276 N N . VAL E 1 42 ? -55.280 41.330 91.114 1.00 62.94 40 VAL E N 1
ATOM 9277 C CA . VAL E 1 42 ? -55.828 39.974 91.056 1.00 64.35 40 VAL E CA 1
ATOM 9278 C C . VAL E 1 42 ? -57.032 39.904 90.123 1.00 74.48 40 VAL E C 1
ATOM 9279 O O . VAL E 1 42 ? -57.880 40.801 90.125 1.00 87.51 40 VAL E O 1
ATOM 9283 N N . PRO E 1 43 ? -57.108 38.840 89.308 1.00 71.65 41 PRO E N 1
ATOM 9284 C CA . PRO E 1 43 ? -58.235 38.646 88.384 1.00 67.54 41 PRO E CA 1
ATOM 9285 C C . PRO E 1 43 ? -59.517 38.287 89.130 1.00 70.11 41 PRO E C 1
ATOM 9286 O O . PRO E 1 43 ? -59.501 37.376 89.959 1.00 71.04 41 PRO E O 1
ATOM 9290 N N . VAL E 1 44 ? -60.614 38.983 88.854 1.00 75.74 42 VAL E N 1
ATOM 9291 C CA . VAL E 1 44 ? -61.891 38.572 89.442 1.00 82.05 42 VAL E CA 1
ATOM 9292 C C . VAL E 1 44 ? -62.443 37.405 88.624 1.00 75.76 42 VAL E C 1
ATOM 9293 O O . VAL E 1 44 ? -62.326 37.392 87.404 1.00 69.60 42 VAL E O 1
ATOM 9297 N N . ASP E 1 45 ? -63.020 36.425 89.312 1.00 74.93 43 ASP E N 1
ATOM 9298 C CA . ASP E 1 45 ? -63.424 35.152 88.715 1.00 77.48 43 ASP E CA 1
ATOM 9299 C C . ASP E 1 45 ? -62.273 34.417 88.004 1.00 74.67 43 ASP E C 1
ATOM 9300 O O . ASP E 1 45 ? -62.371 34.113 86.817 1.00 77.15 43 ASP E O 1
ATOM 9305 N N . PRO E 1 46 ? -61.188 34.105 88.732 1.00 71.46 44 PRO E N 1
ATOM 9306 C CA . PRO E 1 46 ? -60.082 33.379 88.097 1.00 72.80 44 PRO E CA 1
ATOM 9307 C C . PRO E 1 46 ? -60.458 31.926 87.780 1.00 75.53 44 PRO E C 1
ATOM 9308 O O . PRO E 1 46 ? -61.135 31.281 88.588 1.00 71.77 44 PRO E O 1
ATOM 9312 N N . GLN E 1 47 ? -60.012 31.413 86.634 1.00 73.50 45 GLN E N 1
ATOM 9313 C CA . GLN E 1 47 ? -60.423 30.077 86.196 1.00 73.54 45 GLN E CA 1
ATOM 9314 C C . GLN E 1 47 ? -59.355 28.974 86.333 1.00 71.70 45 GLN E C 1
ATOM 9315 O O . GLN E 1 47 ? -59.607 27.818 85.982 1.00 71.69 45 GLN E O 1
ATOM 9321 N N . ARG E 1 48 ? -58.170 29.333 86.824 1.00 66.14 46 ARG E N 1
ATOM 9322 C CA . ARG E 1 48 ? -57.118 28.354 87.107 1.00 65.25 46 ARG E CA 1
ATOM 9323 C C . ARG E 1 48 ? -56.307 28.775 88.314 1.00 72.58 46 ARG E C 1
ATOM 9324 O O . ARG E 1 48 ? -55.310 29.487 88.183 1.00 77.49 46 ARG E O 1
ATOM 9332 N N . ILE E 1 49 ? -56.725 28.323 89.488 1.00 67.79 47 ILE E N 1
ATOM 9333 C CA . ILE E 1 49 ? -56.081 28.742 90.716 1.00 54.63 47 ILE E CA 1
ATOM 9334 C C . ILE E 1 49 ? -55.065 27.700 91.179 1.00 58.95 47 ILE E C 1
ATOM 9335 O O . ILE E 1 49 ? -55.349 26.504 91.195 1.00 65.03 47 ILE E O 1
ATOM 9340 N N . VAL E 1 50 ? -53.868 28.156 91.532 1.00 57.72 48 VAL E N 1
ATOM 9341 C CA . VAL E 1 50 ? -52.862 27.271 92.102 1.00 56.93 48 VAL E CA 1
ATOM 9342 C C . VAL E 1 50 ? -52.643 27.714 93.542 1.00 58.32 48 VAL E C 1
ATOM 9343 O O . VAL E 1 50 ? -52.382 28.888 93.792 1.00 73.04 48 VAL E O 1
ATOM 9347 N N . VAL E 1 51 ? -52.778 26.789 94.491 1.00 54.05 49 VAL E N 1
ATOM 9348 C CA . VAL E 1 51 ? -52.671 27.140 95.908 1.00 49.84 49 VAL E CA 1
ATOM 9349 C C . VAL E 1 51 ? -51.625 26.304 96.645 1.00 54.76 49 VAL E C 1
ATOM 9350 O O . VAL E 1 51 ? -51.639 25.074 96.576 1.00 60.51 49 VAL E O 1
ATOM 9354 N N . PHE E 1 52 ? -50.724 26.977 97.355 1.00 53.29 50 PHE E N 1
ATOM 9355 C CA . PHE E 1 52 ? -49.747 26.297 98.205 1.00 51.67 50 PHE E CA 1
ATOM 9356 C C . PHE E 1 52 ? -50.145 26.348 99.690 1.00 56.90 50 PHE E C 1
ATOM 9357 O O . PHE E 1 52 ? -49.765 25.478 100.467 1.00 58.49 50 PHE E O 1
ATOM 9365 N N . ASP E 1 53 ? -50.883 27.383 100.086 1.00 59.86 51 ASP E N 1
ATOM 9366 C CA . ASP E 1 53 ? -51.274 27.564 101.489 1.00 59.12 51 ASP E CA 1
ATOM 9367 C C . ASP E 1 53 ? -52.583 26.841 101.763 1.00 51.72 51 ASP E C 1
ATOM 9368 O O . ASP E 1 53 ? -53.637 27.205 101.246 1.00 46.90 51 ASP E O 1
ATOM 9381 N N . ALA E 1 55 ? -54.721 26.777 104.087 1.00 57.66 53 ALA E N 1
ATOM 9382 C CA . ALA E 1 55 ? -55.830 27.582 104.603 1.00 57.65 53 ALA E CA 1
ATOM 9383 C C . ALA E 1 55 ? -56.551 28.381 103.516 1.00 63.61 53 ALA E C 1
ATOM 9384 O O . ALA E 1 55 ? -57.733 28.714 103.647 1.00 60.45 53 ALA E O 1
ATOM 9386 N N . ALA E 1 56 ? -55.836 28.719 102.453 1.00 62.94 54 ALA E N 1
ATOM 9387 C CA . ALA E 1 56 ? -56.477 29.419 101.355 1.00 63.81 54 ALA E CA 1
ATOM 9388 C C . ALA E 1 56 ? -57.271 28.418 100.531 1.00 66.79 54 ALA E C 1
ATOM 9389 O O . ALA E 1 56 ? -58.355 28.733 100.040 1.00 75.51 54 ALA E O 1
ATOM 9391 N N . LEU E 1 57 ? -56.727 27.210 100.393 1.00 63.86 55 LEU E N 1
ATOM 9392 C CA . LEU E 1 57 ? -57.382 26.148 99.633 1.00 57.88 55 LEU E CA 1
ATOM 9393 C C . LEU E 1 57 ? -58.742 25.870 100.258 1.00 64.81 55 LEU E C 1
ATOM 9394 O O . LEU E 1 57 ? -59.745 25.733 99.562 1.00 73.04 55 LEU E O 1
ATOM 9399 N N . ASP E 1 58 ? -58.750 25.795 101.582 1.00 65.64 56 ASP E N 1
ATOM 9400 C CA . ASP E 1 58 ? -59.961 25.608 102.363 1.00 66.07 56 ASP E CA 1
ATOM 9401 C C . ASP E 1 58 ? -60.990 26.707 102.074 1.00 67.67 56 ASP E C 1
ATOM 9402 O O . ASP E 1 58 ? -62.076 26.422 101.571 1.00 71.50 56 ASP E O 1
ATOM 9407 N N . THR E 1 59 ? -60.650 27.953 102.391 1.00 61.33 57 THR E N 1
ATOM 9408 C CA . THR E 1 59 ? -61.595 29.049 102.234 1.00 61.38 57 THR E CA 1
ATOM 9409 C C . THR E 1 59 ? -62.087 29.162 100.789 1.00 68.27 57 THR E C 1
ATOM 9410 O O . THR E 1 59 ? -63.264 29.417 100.549 1.00 78.13 57 THR E O 1
ATOM 9414 N N . ILE E 1 60 ? -61.199 28.960 99.822 1.00 62.03 58 ILE E N 1
ATOM 9415 C CA . ILE E 1 60 ? -61.626 29.015 98.428 1.00 60.18 58 ILE E CA 1
ATOM 9416 C C . ILE E 1 60 ? -62.695 27.959 98.140 1.00 67.44 58 ILE E C 1
ATOM 9417 O O . ILE E 1 60 ? -63.783 28.287 97.678 1.00 76.99 58 ILE E O 1
ATOM 9422 N N . GLY E 1 61 ? -62.386 26.700 98.431 1.00 63.34 59 GLY E N 1
ATOM 9423 C CA . GLY E 1 61 ? -63.326 25.617 98.207 1.00 61.71 59 GLY E CA 1
ATOM 9424 C C . GLY E 1 61 ? -64.635 25.824 98.943 1.00 69.37 59 GLY E C 1
ATOM 9425 O O . GLY E 1 61 ? -65.702 25.523 98.408 1.00 74.36 59 GLY E O 1
ATOM 9426 N N . ALA E 1 62 ? -64.547 26.348 100.165 1.00 66.46 60 ALA E N 1
ATOM 9427 C CA . ALA E 1 62 ? -65.723 26.656 100.977 1.00 63.89 60 ALA E CA 1
ATOM 9428 C C . ALA E 1 62 ? -66.628 27.686 100.308 1.00 66.35 60 ALA E C 1
ATOM 9429 O O . ALA E 1 62 ? -67.848 27.574 100.362 1.00 72.56 60 ALA E O 1
ATOM 9431 N N . LEU E 1 63 ? -66.034 28.695 99.680 1.00 61.51 61 LEU E N 1
ATOM 9432 C CA . LEU E 1 63 ? -66.828 29.682 98.965 1.00 61.65 61 LEU E CA 1
ATOM 9433 C C . LEU E 1 63 ? -67.248 29.145 97.599 1.00 70.62 61 LEU E C 1
ATOM 9434 O O . LEU E 1 63 ? -67.845 29.864 96.804 1.00 78.01 61 LEU E O 1
ATOM 9439 N N . GLY E 1 64 ? -66.931 27.880 97.332 1.00 68.85 62 GLY E N 1
ATOM 9440 C CA . GLY E 1 64 ? -67.414 27.213 96.138 1.00 62.97 62 GLY E CA 1
ATOM 9441 C C . GLY E 1 64 ? -66.495 27.308 94.940 1.00 68.17 62 GLY E C 1
ATOM 9442 O O . GLY E 1 64 ? -66.918 27.082 93.805 1.00 82.63 62 GLY E O 1
ATOM 9443 N N . GLY E 1 65 ? -65.235 27.646 95.179 1.00 66.38 63 GLY E N 1
ATOM 9444 C CA . GLY E 1 65 ? -64.255 27.651 94.109 1.00 68.20 63 GLY E CA 1
ATOM 9445 C C . GLY E 1 65 ? -63.658 26.266 93.937 1.00 69.75 63 GLY E C 1
ATOM 9446 O O . GLY E 1 65 ? -63.976 25.343 94.702 1.00 70.14 63 GLY E O 1
ATOM 9447 N N . GLU E 1 66 ? -62.809 26.106 92.924 1.00 63.23 64 GLU E N 1
ATOM 9448 C CA . GLU E 1 66 ? -62.020 24.890 92.820 1.00 62.15 64 GLU E CA 1
ATOM 9449 C C . GLU E 1 66 ? -60.549 25.197 92.530 1.00 71.29 64 GLU E C 1
ATOM 9450 O O . GLU E 1 66 ? -60.226 26.204 91.895 1.00 78.55 64 GLU E O 1
ATOM 9456 N N . ILE E 1 67 ? -59.670 24.324 93.017 1.00 68.39 65 ILE E N 1
ATOM 9457 C CA . ILE E 1 67 ? -58.227 24.513 92.921 1.00 59.84 65 ILE E CA 1
ATOM 9458 C C . ILE E 1 67 ? -57.664 23.696 91.772 1.00 61.10 65 ILE E C 1
ATOM 9459 O O . ILE E 1 67 ? -57.982 22.521 91.633 1.00 71.59 65 ILE E O 1
ATOM 9464 N N . ALA E 1 68 ? -56.814 24.309 90.959 1.00 60.64 66 ALA E N 1
ATOM 9465 C CA . ALA E 1 68 ? -56.308 23.656 89.755 1.00 59.68 66 ALA E CA 1
ATOM 9466 C C . ALA E 1 68 ? -54.950 22.987 89.974 1.00 65.50 66 ALA E C 1
ATOM 9467 O O . ALA E 1 68 ? -54.635 21.973 89.343 1.00 63.08 66 ALA E O 1
ATOM 9469 N N . GLY E 1 69 ? -54.144 23.571 90.856 1.00 60.07 67 GLY E N 1
ATOM 9470 C CA . GLY E 1 69 ? -52.848 23.015 91.184 1.00 53.44 67 GLY E CA 1
ATOM 9471 C C . GLY E 1 69 ? -52.594 23.195 92.664 1.00 55.76 67 GLY E C 1
ATOM 9472 O O . GLY E 1 69 ? -53.074 24.165 93.255 1.00 61.85 67 GLY E O 1
ATOM 9473 N N . ALA E 1 70 ? -51.844 22.266 93.258 1.00 51.13 68 ALA E N 1
ATOM 9474 C CA . ALA E 1 70 ? -51.583 22.272 94.692 1.00 48.56 68 ALA E CA 1
ATOM 9475 C C . ALA E 1 70 ? -50.435 21.319 94.980 1.00 52.50 68 ALA E C 1
ATOM 9476 O O . ALA E 1 70 ? -50.028 20.571 94.094 1.00 57.89 68 ALA E O 1
ATOM 9478 N N . PRO E 1 71 ? -49.886 21.366 96.208 1.00 52.95 69 PRO E N 1
ATOM 9479 C CA . PRO E 1 71 ? -49.035 20.278 96.724 1.00 57.86 69 PRO E CA 1
ATOM 9480 C C . PRO E 1 71 ? -49.891 19.050 97.051 1.00 64.84 69 PRO E C 1
ATOM 9481 O O . PRO E 1 71 ? -50.308 18.895 98.199 1.00 67.53 69 PRO E O 1
ATOM 9485 N N . LEU E 1 72 ? -50.152 18.196 96.068 1.00 64.09 70 LEU E N 1
ATOM 9486 C CA . LEU E 1 72 ? -51.154 17.139 96.220 1.00 62.25 70 LEU E CA 1
ATOM 9487 C C . LEU E 1 72 ? -50.871 16.188 97.374 1.00 70.18 70 LEU E C 1
ATOM 9488 O O . LEU E 1 72 ? -51.801 15.654 97.974 1.00 70.15 70 LEU E O 1
ATOM 9493 N N . ASP E 1 73 ? -49.586 15.986 97.674 1.00 73.44 71 ASP E N 1
ATOM 9494 C CA . ASP E 1 73 ? -49.158 15.046 98.713 1.00 71.09 71 ASP E CA 1
ATOM 9495 C C . ASP E 1 73 ? -49.454 15.589 100.109 1.00 63.65 71 ASP E C 1
ATOM 9496 O O . ASP E 1 73 ? -49.501 14.835 101.084 1.00 68.68 71 ASP E O 1
ATOM 9501 N N . SER E 1 74 ? -49.651 16.905 100.190 1.00 62.16 72 SER E N 1
ATOM 9502 C CA . SER E 1 74 ? -49.830 17.598 101.466 1.00 53.88 72 SER E CA 1
ATOM 9503 C C . SER E 1 74 ? -51.273 18.020 101.766 1.00 59.40 72 SER E C 1
ATOM 9504 O O . SER E 1 74 ? -51.541 18.591 102.826 1.00 66.25 72 SER E O 1
ATOM 9507 N N . VAL E 1 75 ? -52.203 17.778 100.847 1.00 60.94 73 VAL E N 1
ATOM 9508 C CA . VAL E 1 75 ? -53.577 18.219 101.084 1.00 58.51 73 VAL E CA 1
ATOM 9509 C C . VAL E 1 75 ? -54.293 17.280 102.044 1.00 60.34 73 VAL E C 1
ATOM 9510 O O . VAL E 1 75 ? -54.332 16.063 101.824 1.00 64.20 73 VAL E O 1
ATOM 9514 N N . PRO E 1 76 ? -54.851 17.848 103.124 1.00 58.01 74 PRO E N 1
ATOM 9515 C CA . PRO E 1 76 ? -55.669 17.124 104.094 1.00 65.04 74 PRO E CA 1
ATOM 9516 C C . PRO E 1 76 ? -56.824 16.438 103.396 1.00 74.79 74 PRO E C 1
ATOM 9517 O O . PRO E 1 76 ? -57.308 16.931 102.373 1.00 72.64 74 PRO E O 1
ATOM 9521 N N . ASP E 1 77 ? -57.258 15.316 103.957 1.00 83.26 75 ASP E N 1
ATOM 9522 C CA . ASP E 1 77 ? -58.347 14.554 103.385 1.00 85.34 75 ASP E CA 1
ATOM 9523 C C . ASP E 1 77 ? -59.600 15.401 103.301 1.00 80.03 75 ASP E C 1
ATOM 9524 O O . ASP E 1 77 ? -60.348 15.313 102.328 1.00 83.28 75 ASP E O 1
ATOM 9529 N N . TYR E 1 78 ? -59.810 16.246 104.307 1.00 72.59 76 TYR E N 1
ATOM 9530 C CA . TYR E 1 78 ? -61.036 17.034 104.369 1.00 73.84 76 TYR E CA 1
ATOM 9531 C C . TYR E 1 78 ? -61.088 18.182 103.361 1.00 71.35 76 TYR E C 1
ATOM 9532 O O . TYR E 1 78 ? -62.055 18.947 103.326 1.00 69.41 76 TYR E O 1
ATOM 9541 N N . LEU E 1 79 ? -60.056 18.272 102.526 1.00 68.09 77 LEU E N 1
ATOM 9542 C CA . LEU E 1 79 ? -59.950 19.346 101.547 1.00 60.12 77 LEU E CA 1
ATOM 9543 C C . LEU E 1 79 ? -59.866 18.846 100.107 1.00 65.65 77 LEU E C 1
ATOM 9544 O O . LEU E 1 79 ? -60.201 19.589 99.185 1.00 72.50 77 LEU E O 1
ATOM 9549 N N . GLU E 1 80 ? -59.434 17.595 99.920 1.00 64.74 78 GLU E N 1
ATOM 9550 C CA . GLU E 1 80 ? -59.229 17.014 98.586 1.00 69.80 78 GLU E CA 1
ATOM 9551 C C . GLU E 1 80 ? -60.412 17.197 97.623 1.00 74.30 78 GLU E C 1
ATOM 9552 O O . GLU E 1 80 ? -60.228 17.237 96.404 1.00 73.22 78 GLU E O 1
ATOM 9558 N N . GLU E 1 81 ? -61.618 17.318 98.175 1.00 75.21 79 GLU E N 1
ATOM 9559 C CA . GLU E 1 81 ? -62.821 17.503 97.368 1.00 76.27 79 GLU E CA 1
ATOM 9560 C C . GLU E 1 81 ? -62.833 18.840 96.621 1.00 76.45 79 GLU E C 1
ATOM 9561 O O . GLU E 1 81 ? -63.507 18.987 95.599 1.00 82.02 79 GLU E O 1
ATOM 9567 N N . TYR E 1 82 ? -62.082 19.807 97.134 1.00 72.23 80 TYR E N 1
ATOM 9568 C CA . TYR E 1 82 ? -62.015 21.138 96.535 1.00 68.31 80 TYR E CA 1
ATOM 9569 C C . TYR E 1 82 ? -60.966 21.194 95.409 1.00 67.24 80 TYR E C 1
ATOM 9570 O O . TYR E 1 82 ? -60.845 22.188 94.688 1.00 58.38 80 TYR E O 1
ATOM 9579 N N . LEU E 1 83 ? -60.211 20.113 95.261 1.00 69.58 81 LEU E N 1
ATOM 9580 C CA . LEU E 1 83 ? -59.276 19.987 94.150 1.00 69.06 81 LEU E CA 1
ATOM 9581 C C . LEU E 1 83 ? -60.049 19.729 92.844 1.00 79.12 81 LEU E C 1
ATOM 9582 O O . LEU E 1 83 ? -61.158 19.182 92.860 1.00 89.55 81 LEU E O 1
ATOM 9587 N N . ALA E 1 84 ? -59.479 20.135 91.715 1.00 71.54 82 ALA E N 1
ATOM 9588 C CA . ALA E 1 84 ? -60.076 19.824 90.419 1.00 68.01 82 ALA E CA 1
ATOM 9589 C C . ALA E 1 84 ? -59.878 18.338 90.136 1.00 71.48 82 ALA E C 1
ATOM 9590 O O . ALA E 1 84 ? -59.050 17.693 90.776 1.00 76.83 82 ALA E O 1
ATOM 9592 N N . ASP E 1 85 ? -60.629 17.788 89.189 1.00 68.21 83 ASP E N 1
ATOM 9593 C CA . ASP E 1 85 ? -60.476 16.374 88.866 1.00 80.52 83 ASP E CA 1
ATOM 9594 C C . ASP E 1 85 ? -59.147 16.113 88.176 1.00 89.05 83 ASP E C 1
ATOM 9595 O O . ASP E 1 85 ? -58.582 15.021 88.278 1.00 87.78 83 ASP E O 1
ATOM 9600 N N . ASP E 1 86 ? -58.650 17.134 87.485 1.00 95.19 84 ASP E N 1
ATOM 9601 C CA . ASP E 1 86 ? -57.417 17.024 86.710 1.00 102.90 84 ASP E CA 1
ATOM 9602 C C . ASP E 1 86 ? -56.248 17.774 87.358 1.00 85.46 84 ASP E C 1
ATOM 9603 O O . ASP E 1 86 ? -55.241 18.041 86.700 1.00 87.30 84 ASP E O 1
ATOM 9608 N N . ALA E 1 87 ? -56.389 18.091 88.644 1.00 67.69 85 ALA E N 1
ATOM 9609 C CA . ALA E 1 87 ? -55.397 18.879 89.375 1.00 67.00 85 ALA E CA 1
ATOM 9610 C C . ALA E 1 87 ? -53.966 18.360 89.215 1.00 71.35 85 ALA E C 1
ATOM 9611 O O . ALA E 1 87 ? -53.731 17.151 89.211 1.00 73.97 85 ALA E O 1
ATOM 9613 N N . PHE E 1 88 ? -53.019 19.286 89.068 1.00 63.70 86 PHE E N 1
ATOM 9614 C CA . PHE E 1 88 ? -51.609 18.932 88.900 1.00 64.33 86 PHE E CA 1
ATOM 9615 C C . PHE E 1 88 ? -50.821 19.261 90.166 1.00 69.81 86 PHE E C 1
ATOM 9616 O O . PHE E 1 88 ? -51.224 20.115 90.962 1.00 73.32 86 PHE E O 1
ATOM 9624 N N . ASN E 1 89 ? -49.696 18.582 90.354 1.00 66.81 87 ASN E N 1
ATOM 9625 C CA . ASN E 1 89 ? -48.886 18.797 91.548 1.00 67.36 87 ASN E CA 1
ATOM 9626 C C . ASN E 1 89 ? -47.958 19.999 91.361 1.00 62.79 87 ASN E C 1
ATOM 9627 O O . ASN E 1 89 ? -47.089 19.994 90.477 1.00 63.56 87 ASN E O 1
ATOM 9632 N N . ALA E 1 90 ? -48.158 21.030 92.182 1.00 51.47 88 ALA E N 1
ATOM 9633 C CA . ALA E 1 90 ? -47.403 22.274 92.052 1.00 51.93 88 ALA E CA 1
ATOM 9634 C C . ALA E 1 90 ? -46.068 22.230 92.790 1.00 58.27 88 ALA E C 1
ATOM 9635 O O . ALA E 1 90 ? -45.216 23.098 92.599 1.00 65.33 88 ALA E O 1
ATOM 9637 N N . GLY E 1 91 ? -45.891 21.221 93.635 1.00 52.88 89 GLY E N 1
ATOM 9638 C CA . GLY E 1 91 ? -44.676 21.101 94.422 1.00 46.87 89 GLY E CA 1
ATOM 9639 C C . GLY E 1 91 ? -44.974 20.623 95.827 1.00 52.61 89 GLY E C 1
ATOM 9640 O O . GLY E 1 91 ? -45.906 19.849 96.034 1.00 71.36 89 GLY E O 1
ATOM 9641 N N . THR E 1 92 ? -44.183 21.071 96.793 1.00 48.99 90 THR E N 1
ATOM 9642 C CA . THR E 1 92 ? -44.441 20.740 98.192 1.00 50.97 90 THR E CA 1
ATOM 9643 C C . THR E 1 92 ? -44.904 21.992 98.920 1.00 50.96 90 THR E C 1
ATOM 9644 O O . THR E 1 92 ? -45.114 23.023 98.289 1.00 54.09 90 THR E O 1
ATOM 9648 N N . LEU E 1 93 ? -45.070 21.908 100.235 1.00 46.65 91 LEU E N 1
ATOM 9649 C CA . LEU E 1 93 ? -45.513 23.068 100.996 1.00 48.14 91 LEU E CA 1
ATOM 9650 C C . LEU E 1 93 ? -44.462 24.163 101.020 1.00 51.87 91 LEU E C 1
ATOM 9651 O O . LEU E 1 93 ? -44.780 25.321 101.280 1.00 52.84 91 LEU E O 1
ATOM 9656 N N . PHE E 1 94 ? -43.216 23.787 100.737 1.00 53.98 92 PHE E N 1
ATOM 9657 C CA . PHE E 1 94 ? -42.078 24.699 100.843 1.00 46.55 92 PHE E CA 1
ATOM 9658 C C . PHE E 1 94 ? -41.499 25.101 99.496 1.00 59.45 92 PHE E C 1
ATOM 9659 O O . PHE E 1 94 ? -40.810 26.113 99.395 1.00 59.68 92 PHE E O 1
ATOM 9667 N N . GLU E 1 95 ? -41.756 24.290 98.473 1.00 63.05 93 GLU E N 1
ATOM 9668 C CA . GLU E 1 95 ? -41.018 24.386 97.220 1.00 61.09 93 GLU E CA 1
ATOM 9669 C C . GLU E 1 95 ? -41.966 24.333 96.029 1.00 63.59 93 GLU E C 1
ATOM 9670 O O . GLU E 1 95 ? -43.001 23.654 96.080 1.00 60.53 93 GLU E O 1
ATOM 9676 N N . ALA E 1 96 ? -41.614 25.050 94.961 1.00 60.74 94 ALA E N 1
ATOM 9677 C CA . ALA E 1 96 ? -42.478 25.124 93.787 1.00 53.88 94 ALA E CA 1
ATOM 9678 C C . ALA E 1 96 ? -41.870 24.375 92.610 1.00 67.97 94 ALA E C 1
ATOM 9679 O O . ALA E 1 96 ? -40.651 24.386 92.440 1.00 73.72 94 ALA E O 1
ATOM 9681 N N . ASP E 1 97 ? -42.715 23.705 91.820 1.00 70.71 95 ASP E N 1
ATOM 9682 C CA . ASP E 1 97 ? -42.295 23.174 90.521 1.00 68.63 95 ASP E CA 1
ATOM 9683 C C . ASP E 1 97 ? -42.625 24.219 89.459 1.00 67.34 95 ASP E C 1
ATOM 9684 O O . ASP E 1 97 ? -43.710 24.204 88.868 1.00 70.21 95 ASP E O 1
ATOM 9689 N N . LEU E 1 98 ? -41.679 25.120 89.219 1.00 54.98 96 LEU E N 1
ATOM 9690 C CA . LEU E 1 98 ? -41.930 26.273 88.372 1.00 54.36 96 LEU E CA 1
ATOM 9691 C C . LEU E 1 98 ? -42.104 25.896 86.896 1.00 62.36 96 LEU E C 1
ATOM 9692 O O . LEU E 1 98 ? -42.797 26.578 86.142 1.00 72.54 96 LEU E O 1
ATOM 9697 N N . ILE E 1 99 ? -41.479 24.808 86.478 1.00 63.32 97 ILE E N 1
ATOM 9698 C CA . ILE E 1 99 ? -41.674 24.345 85.117 1.00 66.82 97 ILE E CA 1
ATOM 9699 C C . ILE E 1 99 ? -43.095 23.820 84.986 1.00 65.59 97 ILE E C 1
ATOM 9700 O O . ILE E 1 99 ? -43.769 24.071 83.995 1.00 69.77 97 ILE E O 1
ATOM 9705 N N . ALA E 1 100 ? -43.553 23.095 85.996 1.00 59.72 98 ALA E N 1
ATOM 9706 C CA . ALA E 1 100 ? -44.888 22.522 85.941 1.00 64.18 98 ALA E CA 1
ATOM 9707 C C . ALA E 1 100 ? -45.952 23.610 86.011 1.00 65.01 98 ALA E C 1
ATOM 9708 O O . ALA E 1 100 ? -46.960 23.553 85.305 1.00 66.59 98 ALA E O 1
ATOM 9710 N N . ILE E 1 101 ? -45.719 24.602 86.862 1.00 61.96 99 ILE E N 1
ATOM 9711 C CA . ILE E 1 101 ? -46.680 25.685 87.037 1.00 65.82 99 ILE E CA 1
ATOM 9712 C C . ILE E 1 101 ? -46.759 26.568 85.792 1.00 70.71 99 ILE E C 1
ATOM 9713 O O . ILE E 1 101 ? -47.852 26.909 85.339 1.00 75.90 99 ILE E O 1
ATOM 9718 N N . GLU E 1 102 ? -45.602 26.921 85.236 1.00 70.69 100 GLU E N 1
ATOM 9719 C CA . GLU E 1 102 ? -45.551 27.773 84.050 1.00 70.86 100 GLU E CA 1
ATOM 9720 C C . GLU E 1 102 ? -46.318 27.126 82.905 1.00 68.16 100 GLU E C 1
ATOM 9721 O O . GLU E 1 102 ? -47.062 27.791 82.188 1.00 73.53 100 GLU E O 1
ATOM 9727 N N . ALA E 1 103 ? -46.154 25.817 82.771 1.00 60.36 101 ALA E N 1
ATOM 9728 C CA . ALA E 1 103 ? -46.806 25.049 81.719 1.00 62.88 101 ALA E CA 1
ATOM 9729 C C . ALA E 1 103 ? -48.318 24.972 81.863 1.00 66.10 101 ALA E C 1
ATOM 9730 O O . ALA E 1 103 ? -49.016 24.702 80.891 1.00 72.47 101 ALA E O 1
ATOM 9732 N N . GLN E 1 104 ? -48.822 25.187 83.072 1.00 70.19 102 GLN E N 1
ATOM 9733 C CA . GLN E 1 104 ? -50.264 25.149 83.296 1.00 70.23 102 GLN E CA 1
ATOM 9734 C C . GLN E 1 104 ? -50.874 26.534 83.118 1.00 74.44 102 GLN E C 1
ATOM 9735 O O . GLN E 1 104 ? -52.097 26.673 83.114 1.00 76.64 102 GLN E O 1
ATOM 9741 N N . GLN E 1 105 ? -50.007 27.536 82.950 1.00 74.81 103 GLN E N 1
ATOM 9742 C CA . GLN E 1 105 ? -50.407 28.940 82.807 1.00 75.16 103 GLN E CA 1
ATOM 9743 C C . GLN E 1 105 ? -51.638 29.317 83.651 1.00 66.01 103 GLN E C 1
ATOM 9744 O O . GLN E 1 105 ? -52.704 29.579 83.102 1.00 67.21 103 GLN E O 1
ATOM 9750 N N . PRO E 1 106 ? -51.496 29.332 84.987 1.00 63.05 104 PRO E N 1
ATOM 9751 C CA . PRO E 1 106 ? -52.640 29.660 85.841 1.00 59.75 104 PRO E CA 1
ATOM 9752 C C . PRO E 1 106 ? -52.841 31.158 85.814 1.00 66.04 104 PRO E C 1
ATOM 9753 O O . PRO E 1 106 ? -51.994 31.846 85.245 1.00 71.33 104 PRO E O 1
ATOM 9757 N N . ASP E 1 107 ? -53.927 31.657 86.399 1.00 71.08 105 ASP E N 1
ATOM 9758 C CA . ASP E 1 107 ? -54.179 33.099 86.407 1.00 77.83 105 ASP E CA 1
ATOM 9759 C C . ASP E 1 107 ? -54.196 33.683 87.808 1.00 71.77 105 ASP E C 1
ATOM 9760 O O . ASP E 1 107 ? -54.348 34.892 87.972 1.00 80.65 105 ASP E O 1
ATOM 9765 N N . LEU E 1 108 ? -54.047 32.821 88.811 1.00 63.80 106 LEU E N 1
ATOM 9766 C CA . LEU E 1 108 ? -53.949 33.259 90.200 1.00 57.20 106 LEU E CA 1
ATOM 9767 C C . LEU E 1 108 ? -53.199 32.219 91.013 1.00 57.15 106 LEU E C 1
ATOM 9768 O O . LEU E 1 108 ? -53.465 31.022 90.896 1.00 62.20 106 LEU E O 1
ATOM 9773 N N . ILE E 1 109 ? -52.247 32.677 91.822 1.00 53.48 107 ILE E N 1
ATOM 9774 C CA . ILE E 1 109 ? -51.457 31.777 92.656 1.00 53.42 107 ILE E CA 1
ATOM 9775 C C . ILE E 1 109 ? -51.498 32.281 94.090 1.00 56.82 107 ILE E C 1
ATOM 9776 O O . ILE E 1 109 ? -51.191 33.444 94.352 1.00 70.43 107 ILE E O 1
ATOM 9781 N N . VAL E 1 110 ? -51.901 31.416 95.016 1.00 50.47 108 VAL E N 1
ATOM 9782 C CA . VAL E 1 110 ? -51.898 31.778 96.430 1.00 48.86 108 VAL E CA 1
ATOM 9783 C C . VAL E 1 110 ? -50.807 31.021 97.206 1.00 52.17 108 VAL E C 1
ATOM 9784 O O . VAL E 1 110 ? -50.707 29.789 97.124 1.00 51.42 108 VAL E O 1
ATOM 9788 N N . VAL E 1 111 ? -49.985 31.774 97.938 1.00 49.05 109 VAL E N 1
ATOM 9789 C CA . VAL E 1 111 ? -49.009 31.204 98.864 1.00 46.46 109 VAL E CA 1
ATOM 9790 C C . VAL E 1 111 ? -49.221 31.832 100.225 1.00 52.21 109 VAL E C 1
ATOM 9791 O O . VAL E 1 111 ? -49.961 32.808 100.360 1.00 54.23 109 VAL E O 1
ATOM 9795 N N . GLY E 1 112 ? -48.558 31.280 101.235 1.00 54.89 110 GLY E N 1
ATOM 9796 C CA . GLY E 1 112 ? -48.639 31.810 102.584 1.00 52.95 110 GLY E CA 1
ATOM 9797 C C . GLY E 1 112 ? -47.917 30.883 103.530 1.00 57.36 110 GLY E C 1
ATOM 9798 O O . GLY E 1 112 ? -47.776 29.695 103.242 1.00 66.37 110 GLY E O 1
ATOM 9799 N N . GLY E 1 113 ? -47.448 31.413 104.653 1.00 53.96 111 GLY E N 1
ATOM 9800 C CA . GLY E 1 113 ? -46.771 30.588 105.632 1.00 51.27 111 GLY E CA 1
ATOM 9801 C C . GLY E 1 113 ? -45.480 29.971 105.120 1.00 61.65 111 GLY E C 1
ATOM 9802 O O . GLY E 1 113 ? -44.487 30.675 104.850 1.00 63.03 111 GLY E O 1
ATOM 9803 N N . ARG E 1 114 ? -45.495 28.645 104.992 1.00 60.02 112 ARG E N 1
ATOM 9804 C CA . ARG E 1 114 ? -44.308 27.901 104.582 1.00 53.61 112 ARG E CA 1
ATOM 9805 C C . ARG E 1 114 ? -43.952 28.204 103.137 1.00 53.35 112 ARG E C 1
ATOM 9806 O O . ARG E 1 114 ? -42.803 28.044 102.727 1.00 69.35 112 ARG E O 1
ATOM 9814 N N . SER E 1 115 ? -44.938 28.638 102.362 1.00 44.48 113 SER E N 1
ATOM 9815 C CA . SER E 1 115 ? -44.697 28.921 100.953 1.00 42.92 113 SER E CA 1
ATOM 9816 C C . SER E 1 115 ? -44.546 30.418 100.649 1.00 50.36 113 SER E C 1
ATOM 9817 O O . SER E 1 115 ? -44.421 30.802 99.486 1.00 53.26 113 SER E O 1
ATOM 9820 N N . SER E 1 116 ? -44.543 31.249 101.696 1.00 49.47 114 SER E N 1
ATOM 9821 C CA . SER E 1 116 ? -44.480 32.702 101.538 1.00 48.29 114 SER E CA 1
ATOM 9822 C C . SER E 1 116 ? -43.228 33.182 100.780 1.00 57.59 114 SER E C 1
ATOM 9823 O O . SER E 1 116 ? -43.284 34.155 100.014 1.00 46.68 114 SER E O 1
ATOM 9826 N N . GLY E 1 117 ? -42.105 32.499 100.999 1.00 58.57 115 GLY E N 1
ATOM 9827 C CA . GLY E 1 117 ? -40.848 32.854 100.360 1.00 54.87 115 GLY E CA 1
ATOM 9828 C C . GLY E 1 117 ? -40.843 32.621 98.856 1.00 54.24 115 GLY E C 1
ATOM 9829 O O . GLY E 1 117 ? -40.021 33.186 98.135 1.00 55.79 115 GLY E O 1
ATOM 9830 N N . LEU E 1 118 ? -41.765 31.790 98.380 1.00 42.42 116 LEU E N 1
ATOM 9831 C CA . LEU E 1 118 ? -41.865 31.490 96.961 1.00 42.94 116 LEU E CA 1
ATOM 9832 C C . LEU E 1 118 ? -42.536 32.614 96.193 1.00 60.66 116 LEU E C 1
ATOM 9833 O O . LEU E 1 118 ? -42.794 32.480 94.997 1.00 65.82 116 LEU E O 1
ATOM 9838 N N . TRP E 1 119 ? -42.837 33.714 96.873 1.00 50.70 117 TRP E N 1
ATOM 9839 C CA . TRP E 1 119 ? -43.720 34.701 96.277 1.00 49.01 117 TRP E CA 1
ATOM 9840 C C . TRP E 1 119 ? -43.150 35.299 94.998 1.00 60.98 117 TRP E C 1
ATOM 9841 O O . TRP E 1 119 ? -43.844 35.390 93.981 1.00 59.72 117 TRP E O 1
ATOM 9852 N N . ALA E 1 120 ? -41.887 35.706 95.060 1.00 62.54 118 ALA E N 1
ATOM 9853 C CA . ALA E 1 120 ? -41.255 36.391 93.940 1.00 57.27 118 ALA E CA 1
ATOM 9854 C C . ALA E 1 120 ? -41.167 35.529 92.670 1.00 66.14 118 ALA E C 1
ATOM 9855 O O . ALA E 1 120 ? -41.497 35.998 91.576 1.00 68.31 118 ALA E O 1
ATOM 9857 N N . ASP E 1 121 ? -40.739 34.276 92.820 1.00 65.70 119 ASP E N 1
ATOM 9858 C CA . ASP E 1 121 ? -40.595 33.367 91.681 1.00 62.80 119 ASP E CA 1
ATOM 9859 C C . ASP E 1 121 ? -41.940 33.063 91.060 1.00 67.75 119 ASP E C 1
ATOM 9860 O O . ASP E 1 121 ? -42.075 33.023 89.838 1.00 81.53 119 ASP E O 1
ATOM 9865 N N . LEU E 1 122 ? -42.936 32.845 91.908 1.00 61.81 120 LEU E N 1
ATOM 9866 C CA . LEU E 1 122 ? -44.292 32.610 91.439 1.00 60.12 120 LEU E CA 1
ATOM 9867 C C . LEU E 1 122 ? -44.931 33.829 90.756 1.00 65.86 120 LEU E C 1
ATOM 9868 O O . LEU E 1 122 ? -45.712 33.680 89.817 1.00 70.98 120 LEU E O 1
ATOM 9873 N N . ASN E 1 123 ? -44.596 35.033 91.209 1.00 60.97 121 ASN E N 1
ATOM 9874 C CA . ASN E 1 123 ? -45.218 36.233 90.653 1.00 63.27 121 ASN E CA 1
ATOM 9875 C C . ASN E 1 123 ? -44.800 36.490 89.207 1.00 69.16 121 ASN E C 1
ATOM 9876 O O . ASN E 1 123 ? -45.498 37.163 88.446 1.00 68.75 121 ASN E O 1
ATOM 9881 N N . GLU E 1 124 ? -43.655 35.937 88.833 1.00 69.71 122 GLU E N 1
ATOM 9882 C CA . GLU E 1 124 ? -43.179 36.023 87.466 1.00 69.71 122 GLU E CA 1
ATOM 9883 C C . GLU E 1 124 ? -44.043 35.197 86.507 1.00 71.04 122 GLU E C 1
ATOM 9884 O O . GLU E 1 124 ? -44.047 35.451 85.290 1.00 78.30 122 GLU E O 1
ATOM 9890 N N . ILE E 1 125 ? -44.775 34.226 87.060 1.00 60.22 123 ILE E N 1
ATOM 9891 C CA . ILE E 1 125 ? -45.561 33.285 86.265 1.00 53.85 123 ILE E CA 1
ATOM 9892 C C . ILE E 1 125 ? -47.016 33.730 86.125 1.00 56.46 123 ILE E C 1
ATOM 9893 O O . ILE E 1 125 ? -47.607 33.631 85.047 1.00 68.49 123 ILE E O 1
ATOM 9898 N N . ALA E 1 126 ? -47.577 34.242 87.208 1.00 53.59 124 ALA E N 1
ATOM 9899 C CA . ALA E 1 126 ? -48.952 34.727 87.231 1.00 54.38 124 ALA E CA 1
ATOM 9900 C C . ALA E 1 126 ? -49.127 35.532 88.511 1.00 71.78 124 ALA E C 1
ATOM 9901 O O . ALA E 1 126 ? -48.362 35.338 89.465 1.00 67.39 124 ALA E O 1
ATOM 9903 N N . PRO E 1 127 ? -50.128 36.435 88.545 1.00 62.31 125 PRO E N 1
ATOM 9904 C CA . PRO E 1 127 ? -50.294 37.272 89.739 1.00 56.93 125 PRO E CA 1
ATOM 9905 C C . PRO E 1 127 ? -50.436 36.427 90.995 1.00 59.42 125 PRO E C 1
ATOM 9906 O O . PRO E 1 127 ? -51.296 35.548 91.070 1.00 70.46 125 PRO E O 1
ATOM 9910 N N . THR E 1 128 ? -49.570 36.680 91.967 1.00 57.65 126 THR E N 1
ATOM 9911 C CA . THR E 1 128 ? -49.490 35.831 93.152 1.00 54.91 126 THR E CA 1
ATOM 9912 C C . THR E 1 128 ? -49.705 36.618 94.428 1.00 51.15 126 THR E C 1
ATOM 9913 O O . THR E 1 128 ? -49.004 37.590 94.686 1.00 61.09 126 THR E O 1
ATOM 9917 N N . ILE E 1 129 ? -50.662 36.193 95.238 1.00 48.09 127 ILE E N 1
ATOM 9918 C CA . ILE E 1 129 ? -50.836 36.813 96.537 1.00 52.24 127 ILE E CA 1
ATOM 9919 C C . ILE E 1 129 ? -50.350 35.914 97.661 1.00 59.51 127 ILE E C 1
ATOM 9920 O O . ILE E 1 129 ? -50.236 34.691 97.503 1.00 64.83 127 ILE E O 1
ATOM 9925 N N . ASP E 1 130 ? -50.089 36.557 98.797 1.00 53.56 128 ASP E N 1
ATOM 9926 C CA . ASP E 1 130 ? -49.571 35.934 99.998 1.00 48.79 128 ASP E CA 1
ATOM 9927 C C . ASP E 1 130 ? -50.609 36.152 101.098 1.00 53.20 128 ASP E C 1
ATOM 9928 O O . ASP E 1 130 ? -50.781 37.267 101.590 1.00 55.62 128 ASP E O 1
ATOM 9933 N N . LEU E 1 131 ? -51.322 35.099 101.476 1.00 59.53 129 LEU E N 1
ATOM 9934 C CA . LEU E 1 131 ? -52.380 35.247 102.477 1.00 66.41 129 LEU E CA 1
ATOM 9935 C C . LEU E 1 131 ? -51.964 34.656 103.818 1.00 63.45 129 LEU E C 1
ATOM 9936 O O . LEU E 1 131 ? -52.773 34.026 104.503 1.00 66.14 129 LEU E O 1
ATOM 9941 N N . SER E 1 132 ? -50.705 34.855 104.196 1.00 61.80 130 SER E N 1
ATOM 9942 C CA . SER E 1 132 ? -50.220 34.265 105.441 1.00 65.34 130 SER E CA 1
ATOM 9943 C C . SER E 1 132 ? -50.789 34.984 106.647 1.00 68.17 130 SER E C 1
ATOM 9944 O O . SER E 1 132 ? -51.130 36.160 106.578 1.00 76.94 130 SER E O 1
ATOM 9947 N N . LEU E 1 133 ? -50.907 34.256 107.747 1.00 69.62 131 LEU E N 1
ATOM 9948 C CA . LEU E 1 133 ? -51.429 34.815 108.977 1.00 67.39 131 LEU E CA 1
ATOM 9949 C C . LEU E 1 133 ? -50.611 36.031 109.394 1.00 77.20 131 LEU E C 1
ATOM 9950 O O . LEU E 1 133 ? -49.400 35.946 109.588 1.00 78.43 131 LEU E O 1
ATOM 9955 N N . ARG E 1 134 ? -51.289 37.161 109.536 1.00 83.32 132 ARG E N 1
ATOM 9956 C CA . ARG E 1 134 ? -50.666 38.362 110.061 1.00 93.97 132 ARG E CA 1
ATOM 9957 C C . ARG E 1 134 ? -51.610 39.072 111.024 1.00 95.49 132 ARG E C 1
ATOM 9958 O O . ARG E 1 134 ? -52.803 39.224 110.744 1.00 92.56 132 ARG E O 1
ATOM 9966 N N . GLY E 1 135 ? -51.071 39.506 112.158 1.00 92.82 133 GLY E N 1
ATOM 9967 C CA . GLY E 1 135 ? -51.886 40.131 113.179 1.00 84.80 133 GLY E CA 1
ATOM 9968 C C . GLY E 1 135 ? -52.638 39.058 113.938 1.00 80.90 133 GLY E C 1
ATOM 9969 O O . GLY E 1 135 ? -52.051 38.071 114.391 1.00 84.95 133 GLY E O 1
ATOM 9970 N N . SER E 1 136 ? -53.945 39.235 114.071 1.00 68.69 134 SER E N 1
ATOM 9971 C CA . SER E 1 136 ? -54.743 38.276 114.820 1.00 68.43 134 SER E CA 1
ATOM 9972 C C . SER E 1 136 ? -55.281 37.162 113.921 1.00 67.71 134 SER E C 1
ATOM 9973 O O . SER E 1 136 ? -55.302 37.305 112.703 1.00 71.83 134 SER E O 1
ATOM 9976 N N . TYR E 1 137 ? -55.702 36.048 114.518 1.00 64.06 135 TYR E N 1
ATOM 9977 C CA . TYR E 1 137 ? -56.289 34.957 113.747 1.00 60.21 135 TYR E CA 1
ATOM 9978 C C . TYR E 1 137 ? -57.598 35.405 113.095 1.00 69.18 135 TYR E C 1
ATOM 9979 O O . TYR E 1 137 ? -57.838 35.160 111.906 1.00 63.14 135 TYR E O 1
ATOM 9988 N N . LEU E 1 138 ? -58.438 36.061 113.892 1.00 70.50 136 LEU E N 1
ATOM 9989 C CA . LEU E 1 138 ? -59.711 36.599 113.423 1.00 60.76 136 LEU E CA 1
ATOM 9990 C C . LEU E 1 138 ? -59.570 37.702 112.378 1.00 60.33 136 LEU E C 1
ATOM 9991 O O . LEU E 1 138 ? -60.377 37.775 111.459 1.00 69.32 136 LEU E O 1
ATOM 9996 N N . ASP E 1 139 ? -58.563 38.562 112.516 1.00 55.56 137 ASP E N 1
ATOM 9997 C CA . ASP E 1 139 ? -58.310 39.585 111.503 1.00 60.88 137 ASP E CA 1
ATOM 9998 C C . ASP E 1 139 ? -57.993 38.889 110.199 1.00 56.85 137 ASP E C 1
ATOM 9999 O O . ASP E 1 139 ? -58.516 39.238 109.145 1.00 65.13 137 ASP E O 1
ATOM 10004 N N . THR E 1 140 ? -57.124 37.893 110.286 1.00 55.11 138 THR E N 1
ATOM 10005 C CA . THR E 1 140 ? -56.758 37.086 109.132 1.00 52.37 138 THR E CA 1
ATOM 10006 C C . THR E 1 140 ? -57.971 36.339 108.581 1.00 56.18 138 THR E C 1
ATOM 10007 O O . THR E 1 140 ? -58.205 36.346 107.372 1.00 58.69 138 THR E O 1
ATOM 10011 N N . LEU E 1 141 ? -58.754 35.724 109.467 1.00 56.71 139 LEU E N 1
ATOM 10012 C CA . LEU E 1 141 ? -59.962 35.029 109.038 1.00 51.20 139 LEU E CA 1
ATOM 10013 C C . LEU E 1 141 ? -60.925 35.942 108.268 1.00 61.68 139 LEU E C 1
ATOM 10014 O O . LEU E 1 141 ? -61.389 35.564 107.199 1.00 70.77 139 LEU E O 1
ATOM 10019 N N . GLU E 1 142 ? -61.204 37.138 108.794 1.00 59.90 140 GLU E N 1
ATOM 10020 C CA . GLU E 1 142 ? -62.046 38.125 108.098 1.00 69.96 140 GLU E CA 1
ATOM 10021 C C . GLU E 1 142 ? -61.471 38.566 106.750 1.00 69.48 140 GLU E C 1
ATOM 10022 O O . GLU E 1 142 ? -62.069 38.314 105.700 1.00 74.28 140 GLU E O 1
ATOM 10028 N N . GLN E 1 143 ? -60.327 39.248 106.800 1.00 57.02 141 GLN E N 1
ATOM 10029 C CA . GLN E 1 143 ? -59.668 39.774 105.609 1.00 59.61 141 GLN E CA 1
ATOM 10030 C C . GLN E 1 143 ? -59.564 38.747 104.486 1.00 64.06 141 GLN E C 1
ATOM 10031 O O . GLN E 1 143 ? -60.066 38.971 103.385 1.00 68.83 141 GLN E O 1
ATOM 10037 N N . ASN E 1 144 ? -58.922 37.620 104.775 1.00 58.90 142 ASN E N 1
ATOM 10038 C CA . ASN E 1 144 ? -58.739 36.569 103.781 1.00 55.97 142 ASN E CA 1
ATOM 10039 C C . ASN E 1 144 ? -60.046 36.023 103.202 1.00 64.64 142 ASN E C 1
ATOM 10040 O O . ASN E 1 144 ? -60.144 35.789 101.991 1.00 62.77 142 ASN E O 1
ATOM 10045 N N . THR E 1 145 ? -61.050 35.831 104.056 1.00 58.92 143 THR E N 1
ATOM 10046 C CA . THR E 1 145 ? -62.338 35.335 103.581 1.00 62.11 143 THR E CA 1
ATOM 10047 C C . THR E 1 145 ? -63.100 36.393 102.776 1.00 69.84 143 THR E C 1
ATOM 10048 O O . THR E 1 145 ? -63.561 36.118 101.667 1.00 70.91 143 THR E O 1
ATOM 10052 N N . THR E 1 146 ? -63.215 37.597 103.334 1.00 66.19 144 THR E N 1
ATOM 10053 C CA . THR E 1 146 ? -63.812 38.725 102.622 1.00 64.21 144 THR E CA 1
ATOM 10054 C C . THR E 1 146 ? -63.143 38.957 101.254 1.00 65.59 144 THR E C 1
ATOM 10055 O O . THR E 1 146 ? -63.828 39.053 100.231 1.00 68.94 144 THR E O 1
ATOM 10059 N N . PHE E 1 147 ? -61.814 39.022 101.225 1.00 58.10 145 PHE E N 1
ATOM 10060 C CA . PHE E 1 147 ? -61.121 39.246 99.961 1.00 54.33 145 PHE E CA 1
ATOM 10061 C C . PHE E 1 147 ? -61.255 38.097 98.960 1.00 61.33 145 PHE E C 1
ATOM 10062 O O . PHE E 1 147 ? -61.317 38.330 97.754 1.00 62.83 145 PHE E O 1
ATOM 10070 N N . LEU E 1 148 ? -61.281 36.859 99.444 1.00 65.28 146 LEU E N 1
ATOM 10071 C CA . LEU E 1 148 ? -61.435 35.732 98.526 1.00 66.72 146 LEU E CA 1
ATOM 10072 C C . LEU E 1 148 ? -62.864 35.684 97.986 1.00 72.17 146 LEU E C 1
ATOM 10073 O O . LEU E 1 148 ? -63.103 35.203 96.875 1.00 75.13 146 LEU E O 1
ATOM 10078 N N . GLY E 1 149 ? -63.806 36.203 98.769 1.00 66.60 147 GLY E N 1
ATOM 10079 C CA . GLY E 1 149 ? -65.174 36.340 98.311 1.00 66.93 147 GLY E CA 1
ATOM 10080 C C . GLY E 1 149 ? -65.238 37.314 97.151 1.00 75.57 147 GLY E C 1
ATOM 10081 O O . GLY E 1 149 ? -65.900 37.055 96.144 1.00 77.54 147 GLY E O 1
ATOM 10082 N N . LYS E 1 150 ? -64.533 38.433 97.297 1.00 73.61 148 LYS E N 1
ATOM 10083 C CA . LYS E 1 150 ? -64.466 39.464 96.259 1.00 77.54 148 LYS E CA 1
ATOM 10084 C C . LYS E 1 150 ? -63.870 38.907 94.967 1.00 79.30 148 LYS E C 1
ATOM 10085 O O . LYS E 1 150 ? -64.337 39.212 93.868 1.00 81.83 148 LYS E O 1
ATOM 10091 N N . VAL E 1 151 ? -62.845 38.073 95.119 1.00 75.89 149 VAL E N 1
ATOM 10092 C CA . VAL E 1 151 ? -62.151 37.474 93.986 1.00 70.88 149 VAL E CA 1
ATOM 10093 C C . VAL E 1 151 ? -62.990 36.401 93.302 1.00 75.97 149 VAL E C 1
ATOM 10094 O O . VAL E 1 151 ? -63.043 36.342 92.078 1.00 82.28 149 VAL E O 1
ATOM 10098 N N . LEU E 1 152 ? -63.648 35.561 94.098 1.00 75.79 150 LEU E N 1
ATOM 10099 C CA . LEU E 1 152 ? -64.426 34.440 93.567 1.00 70.28 150 LEU E CA 1
ATOM 10100 C C . LEU E 1 152 ? -65.872 34.784 93.226 1.00 70.17 150 LEU E C 1
ATOM 10101 O O . LEU E 1 152 ? -66.648 33.892 92.871 1.00 67.77 150 LEU E O 1
ATOM 10106 N N . GLY E 1 153 ? -66.233 36.063 93.336 1.00 67.72 151 GLY E N 1
ATOM 10107 C CA . GLY E 1 153 ? -67.609 36.478 93.122 1.00 70.85 151 GLY E CA 1
ATOM 10108 C C . GLY E 1 153 ? -68.567 35.729 94.035 1.00 77.65 151 GLY E C 1
ATOM 10109 O O . GLY E 1 153 ? -69.570 35.163 93.586 1.00 76.96 151 GLY E O 1
ATOM 10110 N N . ALA E 1 154 ? -68.238 35.716 95.325 1.00 75.23 152 ALA E N 1
ATOM 10111 C CA . ALA E 1 154 ? -69.030 35.010 96.325 1.00 76.55 152 ALA E CA 1
ATOM 10112 C C . ALA E 1 154 ? -69.116 35.845 97.598 1.00 79.30 152 ALA E C 1
ATOM 10113 O O . ALA E 1 154 ? -68.948 35.332 98.703 1.00 83.96 152 ALA E O 1
ATOM 10115 N N . GLU E 1 155 ? -69.383 37.135 97.423 1.00 81.04 153 GLU E N 1
ATOM 10116 C CA . GLU E 1 155 ? -69.363 38.092 98.518 1.00 75.74 153 GLU E CA 1
ATOM 10117 C C . GLU E 1 155 ? -70.341 37.732 99.636 1.00 75.57 153 GLU E C 1
ATOM 10118 O O . GLU E 1 155 ? -69.967 37.692 100.813 1.00 72.43 153 GLU E O 1
ATOM 10124 N N . ALA E 1 156 ? -71.588 37.462 99.260 1.00 77.08 154 ALA E N 1
ATOM 10125 C CA . ALA E 1 156 ? -72.642 37.201 100.235 1.00 81.25 154 ALA E CA 1
ATOM 10126 C C . ALA E 1 156 ? -72.473 35.834 100.877 1.00 95.45 154 ALA E C 1
ATOM 10127 O O . ALA E 1 156 ? -72.928 35.599 101.999 1.00 94.07 154 ALA E O 1
ATOM 10129 N N . GLU E 1 157 ? -71.822 34.930 100.152 1.00 98.87 155 GLU E N 1
ATOM 10130 C CA . GLU E 1 157 ? -71.571 33.583 100.649 1.00 91.54 155 GLU E CA 1
ATOM 10131 C C . GLU E 1 157 ? -70.474 33.648 101.698 1.00 77.58 155 GLU E C 1
ATOM 10132 O O . GLU E 1 157 ? -70.415 32.821 102.605 1.00 80.26 155 GLU E O 1
ATOM 10138 N N . ALA E 1 158 ? -69.625 34.664 101.578 1.00 75.83 156 ALA E N 1
ATOM 10139 C CA . ALA E 1 158 ? -68.537 34.889 102.521 1.00 70.44 156 ALA E CA 1
ATOM 10140 C C . ALA E 1 158 ? -69.025 35.588 103.786 1.00 73.02 156 ALA E C 1
ATOM 10141 O O . ALA E 1 158 ? -68.612 35.230 104.894 1.00 74.30 156 ALA E O 1
ATOM 10143 N N . GLU E 1 159 ? -69.886 36.591 103.608 1.00 72.93 157 GLU E N 1
ATOM 10144 C CA . GLU E 1 159 ? -70.524 37.293 104.723 1.00 78.03 157 GLU E CA 1
ATOM 10145 C C . GLU E 1 159 ? -71.192 36.284 105.651 1.00 78.20 157 GLU E C 1
ATOM 10146 O O . GLU E 1 159 ? -71.035 36.342 106.878 1.00 67.04 157 GLU E O 1
ATOM 10152 N N . SER E 1 160 ? -71.925 35.358 105.036 1.00 81.96 158 SER E N 1
ATOM 10153 C CA . SER E 1 160 ? -72.670 34.311 105.733 1.00 82.03 158 SER E CA 1
ATOM 10154 C C . SER E 1 160 ? -71.755 33.294 106.414 1.00 82.60 158 SER E C 1
ATOM 10155 O O . SER E 1 160 ? -71.951 32.953 107.585 1.00 89.72 158 SER E O 1
ATOM 10158 N N . VAL E 1 161 ? -70.752 32.813 105.688 1.00 78.43 159 VAL E N 1
ATOM 10159 C CA . VAL E 1 161 ? -69.770 31.914 106.288 1.00 69.89 159 VAL E CA 1
ATOM 10160 C C . VAL E 1 161 ? -69.027 32.580 107.459 1.00 63.31 159 VAL E C 1
ATOM 10161 O O . VAL E 1 161 ? -68.867 31.975 108.514 1.00 59.46 159 VAL E O 1
ATOM 10165 N N . LEU E 1 162 ? -68.601 33.829 107.286 1.00 65.88 160 LEU E N 1
ATOM 10166 C CA . LEU E 1 162 ? -67.971 34.560 108.386 1.00 71.68 160 LEU E CA 1
ATOM 10167 C C . LEU E 1 162 ? -68.874 34.677 109.617 1.00 79.67 160 LEU E C 1
ATOM 10168 O O . LEU E 1 162 ? -68.422 34.502 110.748 1.00 81.55 160 LEU E O 1
ATOM 10173 N N . ALA E 1 163 ? -70.149 34.971 109.392 1.00 83.25 161 ALA E N 1
ATOM 10174 C CA . ALA E 1 163 ? -71.094 35.112 110.494 1.00 82.69 161 ALA E CA 1
ATOM 10175 C C . ALA E 1 163 ? -71.250 33.819 111.294 1.00 85.76 161 ALA E C 1
ATOM 10176 O O . ALA E 1 163 ? -71.392 33.870 112.517 1.00 88.52 161 ALA E O 1
ATOM 10178 N N . GLU E 1 164 ? -71.226 32.667 110.614 1.00 80.49 162 GLU E N 1
ATOM 10179 C CA . GLU E 1 164 ? -71.394 31.390 111.312 1.00 76.37 162 GLU E CA 1
ATOM 10180 C C . GLU E 1 164 ? -70.160 31.089 112.154 1.00 72.47 162 GLU E C 1
ATOM 10181 O O . GLU E 1 164 ? -70.262 30.551 113.262 1.00 72.96 162 GLU E O 1
ATOM 10187 N N . LEU E 1 165 ? -69.004 31.482 111.627 1.00 70.54 163 LEU E N 1
ATOM 10188 C CA . LEU E 1 165 ? -67.718 31.215 112.256 1.00 64.19 163 LEU E CA 1
ATOM 10189 C C . LEU E 1 165 ? -67.522 32.022 113.541 1.00 77.02 163 LEU E C 1
ATOM 10190 O O . LEU E 1 165 ? -67.015 31.503 114.540 1.00 75.97 163 LEU E O 1
ATOM 10195 N N . GLU E 1 166 ? -67.933 33.288 113.519 1.00 78.79 164 GLU E N 1
ATOM 10196 C CA . GLU E 1 166 ? -67.855 34.114 114.715 1.00 79.08 164 GLU E CA 1
ATOM 10197 C C . GLU E 1 166 ? -68.807 33.578 115.768 1.00 78.98 164 GLU E C 1
ATOM 10198 O O . GLU E 1 166 ? -68.565 33.721 116.964 1.00 84.81 164 GLU E O 1
ATOM 10204 N N . ALA E 1 167 ? -69.883 32.942 115.315 1.00 77.85 165 ALA E N 1
ATOM 10205 C CA . ALA E 1 167 ? -70.866 32.357 116.221 1.00 74.31 165 ALA E CA 1
ATOM 10206 C C . ALA E 1 167 ? -70.310 31.097 116.880 1.00 82.24 165 ALA E C 1
ATOM 10207 O O . ALA E 1 167 ? -70.388 30.936 118.097 1.00 87.02 165 ALA E O 1
ATOM 10209 N N . GLY E 1 168 ? -69.752 30.204 116.070 1.00 77.07 166 GLY E N 1
ATOM 10210 C CA . GLY E 1 168 ? -69.112 29.012 116.594 1.00 77.20 166 GLY E CA 1
ATOM 10211 C C . GLY E 1 168 ? -67.933 29.326 117.505 1.00 71.33 166 GLY E C 1
ATOM 10212 O O . GLY E 1 168 ? -67.717 28.651 118.509 1.00 80.81 166 GLY E O 1
ATOM 10213 N N . ILE E 1 169 ? -67.162 30.349 117.155 1.00 58.96 167 ILE E N 1
ATOM 10214 C CA . ILE E 1 169 ? -66.014 30.727 117.969 1.00 57.76 167 ILE E CA 1
ATOM 10215 C C . ILE E 1 169 ? -66.465 31.267 119.325 1.00 63.65 167 ILE E C 1
ATOM 10216 O O . ILE E 1 169 ? -65.929 30.889 120.367 1.00 68.24 167 ILE E O 1
ATOM 10221 N N . ALA E 1 170 ? -67.464 32.136 119.318 1.00 66.57 168 ALA E N 1
ATOM 10222 C CA . ALA E 1 170 ? -67.997 32.647 120.572 1.00 65.97 168 ALA E CA 1
ATOM 10223 C C . ALA E 1 170 ? -68.550 31.514 121.454 1.00 73.24 168 ALA E C 1
ATOM 10224 O O . ALA E 1 170 ? -68.452 31.575 122.679 1.00 72.97 168 ALA E O 1
ATOM 10226 N N . GLU E 1 171 ? -69.105 30.478 120.822 1.00 69.83 169 GLU E N 1
ATOM 10227 C CA . GLU E 1 171 ? -69.738 29.369 121.536 1.00 70.29 169 GLU E CA 1
ATOM 10228 C C . GLU E 1 171 ? -68.703 28.543 122.288 1.00 71.61 169 GLU E C 1
ATOM 10229 O O . GLU E 1 171 ? -68.917 28.120 123.439 1.00 72.14 169 GLU E O 1
ATOM 10235 N N . ALA E 1 172 ? -67.587 28.313 121.605 1.00 67.42 170 ALA E N 1
ATOM 10236 C CA . ALA E 1 172 ? -66.459 27.585 122.153 1.00 62.75 170 ALA E CA 1
ATOM 10237 C C . ALA E 1 172 ? -65.780 28.431 123.217 1.00 68.16 170 ALA E C 1
ATOM 10238 O O . ALA E 1 172 ? -65.546 27.969 124.339 1.00 71.50 170 ALA E O 1
ATOM 10240 N N . LYS E 1 173 ? -65.469 29.672 122.845 1.00 56.99 171 LYS E N 1
ATOM 10241 C CA . LYS E 1 173 ? -64.852 30.642 123.749 1.00 63.99 171 LYS E CA 1
ATOM 10242 C C . LYS E 1 173 ? -65.624 30.713 125.073 1.00 66.96 171 LYS E C 1
ATOM 10243 O O . LYS E 1 173 ? -65.025 30.767 126.147 1.00 63.85 171 LYS E O 1
ATOM 10249 N N . ALA E 1 174 ? -66.952 30.663 124.984 1.00 72.01 172 ALA E N 1
ATOM 10250 C CA . ALA E 1 174 ? -67.803 30.625 126.166 1.00 75.32 172 ALA E CA 1
ATOM 10251 C C . ALA E 1 174 ? -67.604 29.320 126.938 1.00 81.45 172 ALA E C 1
ATOM 10252 O O . ALA E 1 174 ? -67.436 29.337 128.161 1.00 81.56 172 ALA E O 1
ATOM 10254 N N . ALA E 1 175 ? -67.623 28.197 126.220 1.00 75.99 173 ALA E N 1
ATOM 10255 C CA . ALA E 1 175 ? -67.443 26.878 126.829 1.00 69.91 173 ALA E CA 1
ATOM 10256 C C . ALA E 1 175 ? -66.167 26.814 127.658 1.00 64.53 173 ALA E C 1
ATOM 10257 O O . ALA E 1 175 ? -66.152 26.264 128.759 1.00 64.03 173 ALA E O 1
ATOM 10259 N N . VAL E 1 176 ? -65.101 27.381 127.106 1.00 65.92 174 VAL E N 1
ATOM 10260 C CA . VAL E 1 176 ? -63.808 27.455 127.775 1.00 69.71 174 VAL E CA 1
ATOM 10261 C C . VAL E 1 176 ? -63.889 28.286 129.063 1.00 75.03 174 VAL E C 1
ATOM 10262 O O . VAL E 1 176 ? -63.348 27.895 130.113 1.00 76.51 174 VAL E O 1
ATOM 10266 N N . THR E 1 177 ? -64.576 29.423 128.970 1.00 71.17 175 THR E N 1
ATOM 10267 C CA . THR E 1 177 ? -64.772 30.325 130.104 1.00 73.10 175 THR E CA 1
ATOM 10268 C C . THR E 1 177 ? -65.677 29.721 131.178 1.00 81.17 175 THR E C 1
ATOM 10269 O O . THR E 1 177 ? -65.427 29.876 132.377 1.00 74.98 175 THR E O 1
ATOM 10273 N N . GLU E 1 178 ? -66.725 29.028 130.742 1.00 89.81 176 GLU E N 1
ATOM 10274 C CA . GLU E 1 178 ? -67.638 28.357 131.662 1.00 101.82 176 GLU E CA 1
ATOM 10275 C C . GLU E 1 178 ? -66.946 27.197 132.396 1.00 100.03 176 GLU E C 1
ATOM 10276 O O . GLU E 1 178 ? -67.064 27.075 133.619 1.00 104.23 176 GLU E O 1
ATOM 10282 N N . ALA E 1 179 ? -66.213 26.361 131.658 1.00 91.48 177 ALA E N 1
ATOM 10283 C CA . ALA E 1 179 ? -65.425 25.288 132.272 1.00 85.04 177 ALA E CA 1
ATOM 10284 C C . ALA E 1 179 ? -64.481 25.870 133.314 1.00 87.78 177 ALA E C 1
ATOM 10285 O O . ALA E 1 179 ? -64.176 25.238 134.328 1.00 85.39 177 ALA E O 1
ATOM 10287 N N . SER E 1 180 ? -64.032 27.089 133.031 1.00 89.37 178 SER E N 1
ATOM 10288 C CA . SER E 1 180 ? -63.121 27.847 133.880 1.00 89.59 178 SER E CA 1
ATOM 10289 C C . SER E 1 180 ? -61.816 27.118 134.158 1.00 87.53 178 SER E C 1
ATOM 10290 O O . SER E 1 180 ? -61.416 26.208 133.423 1.00 86.89 178 SER E O 1
ATOM 10293 N N . GLY E 1 181 ? -61.145 27.546 135.217 1.00 84.90 179 GLY E N 1
ATOM 10294 C CA . GLY E 1 181 ? -59.879 26.957 135.588 1.00 87.21 179 GLY E CA 1
ATOM 10295 C C . GLY E 1 181 ? -58.739 27.498 134.755 1.00 82.85 179 GLY E C 1
ATOM 10296 O O . GLY E 1 181 ? -58.924 28.350 133.891 1.00 88.55 179 GLY E O 1
ATOM 10297 N N . THR E 1 182 ? -57.547 26.993 135.032 1.00 82.95 180 THR E N 1
ATOM 10298 C CA . THR E 1 182 ? -56.355 27.393 134.310 1.00 85.89 180 THR E CA 1
ATOM 10299 C C . THR E 1 182 ? -56.090 26.365 133.201 1.00 84.71 180 THR E C 1
ATOM 10300 O O . THR E 1 182 ? -56.715 25.306 133.179 1.00 89.94 180 THR E O 1
ATOM 10304 N N . GLY E 1 183 ? -55.190 26.672 132.272 1.00 77.92 181 GLY E N 1
ATOM 10305 C CA . GLY E 1 183 ? -54.929 25.763 131.168 1.00 65.26 181 GLY E CA 1
ATOM 10306 C C . GLY E 1 183 ? -53.557 25.926 130.549 1.00 56.73 181 GLY E C 1
ATOM 10307 O O . GLY E 1 183 ? -52.966 27.000 130.602 1.00 68.55 181 GLY E O 1
ATOM 10308 N N . LEU E 1 184 ? -53.044 24.853 129.963 1.00 55.57 182 LEU E N 1
ATOM 10309 C CA . LEU E 1 184 ? -51.749 24.891 129.296 1.00 55.00 182 LEU E CA 1
ATOM 10310 C C . LEU E 1 184 ? -51.832 24.146 127.978 1.00 61.87 182 LEU E C 1
ATOM 10311 O O . LEU E 1 184 ? -52.365 23.035 127.917 1.00 62.17 182 LEU E O 1
ATOM 10316 N N . GLY E 1 185 ? -51.311 24.771 126.927 1.00 60.06 183 GLY E N 1
ATOM 10317 C CA . GLY E 1 185 ? -51.239 24.143 125.623 1.00 60.19 183 GLY E CA 1
ATOM 10318 C C . GLY E 1 185 ? -49.843 23.605 125.390 1.00 68.33 183 GLY E C 1
ATOM 10319 O O . GLY E 1 185 ? -48.851 24.318 125.579 1.00 68.41 183 GLY E O 1
ATOM 10320 N N . ILE E 1 186 ? -49.758 22.336 125.002 1.00 69.54 184 ILE E N 1
ATOM 10321 C CA . ILE E 1 186 ? -48.469 21.729 124.702 1.00 66.34 184 ILE E CA 1
ATOM 10322 C C . ILE E 1 186 ? -48.482 21.068 123.341 1.00 70.08 184 ILE E C 1
ATOM 10323 O O . ILE E 1 186 ? -49.532 20.678 122.821 1.00 71.66 184 ILE E O 1
ATOM 10336 N N . VAL E 1 188 ? -46.511 17.971 121.278 1.00 54.97 186 VAL E N 1
ATOM 10337 C CA . VAL E 1 188 ? -45.662 16.789 121.435 1.00 60.92 186 VAL E CA 1
ATOM 10338 C C . VAL E 1 188 ? -44.871 16.463 120.159 1.00 71.71 186 VAL E C 1
ATOM 10339 O O . VAL E 1 188 ? -45.453 16.277 119.090 1.00 75.32 186 VAL E O 1
ATOM 10343 N N . SER E 1 189 ? -43.547 16.398 120.273 1.00 71.36 187 SER E N 1
ATOM 10344 C CA . SER E 1 189 ? -42.702 16.088 119.120 1.00 74.29 187 SER E CA 1
ATOM 10345 C C . SER E 1 189 ? -41.629 15.056 119.460 1.00 80.52 187 SER E C 1
ATOM 10346 O O . SER E 1 189 ? -40.562 15.401 119.988 1.00 71.91 187 SER E O 1
ATOM 10349 N N . GLY E 1 190 ? -41.926 13.795 119.143 1.00 83.42 188 GLY E N 1
ATOM 10350 C CA . GLY E 1 190 ? -41.041 12.682 119.437 1.00 87.28 188 GLY E CA 1
ATOM 10351 C C . GLY E 1 190 ? -40.647 12.614 120.896 1.00 92.04 188 GLY E C 1
ATOM 10352 O O . GLY E 1 190 ? -39.503 12.903 121.248 1.00 96.79 188 GLY E O 1
ATOM 10353 N N . GLY E 1 191 ? -41.600 12.250 121.749 1.00 89.45 189 GLY E N 1
ATOM 10354 C CA . GLY E 1 191 ? -41.352 12.167 123.178 1.00 87.72 189 GLY E CA 1
ATOM 10355 C C . GLY E 1 191 ? -41.066 13.488 123.881 1.00 81.53 189 GLY E C 1
ATOM 10356 O O . GLY E 1 191 ? -40.937 13.509 125.101 1.00 88.73 189 GLY E O 1
ATOM 10357 N N . GLN E 1 192 ? -40.963 14.584 123.130 1.00 76.21 190 GLN E N 1
ATOM 10358 C CA . GLN E 1 192 ? -40.623 15.885 123.715 1.00 79.12 190 GLN E CA 1
ATOM 10359 C C . GLN E 1 192 ? -41.815 16.836 123.821 1.00 82.79 190 GLN E C 1
ATOM 10360 O O . GLN E 1 192 ? -42.577 17.014 122.871 1.00 90.14 190 GLN E O 1
ATOM 10366 N N . LEU E 1 193 ? -41.959 17.455 124.986 1.00 78.50 191 LEU E N 1
ATOM 10367 C CA . LEU E 1 193 ? -43.035 18.411 125.221 1.00 71.16 191 LEU E CA 1
ATOM 10368 C C . LEU E 1 193 ? -42.499 19.824 125.107 1.00 68.20 191 LEU E C 1
ATOM 10369 O O . LEU E 1 193 ? -41.461 20.137 125.683 1.00 81.26 191 LEU E O 1
ATOM 10374 N N . SER E 1 194 ? -43.190 20.680 124.369 1.00 60.61 192 SER E N 1
ATOM 10375 C CA . SER E 1 194 ? -42.887 22.106 124.430 1.00 67.02 192 SER E CA 1
ATOM 10376 C C . SER E 1 194 ? -44.162 22.887 124.708 1.00 65.29 192 SER E C 1
ATOM 10377 O O . SER E 1 194 ? -45.257 22.452 124.356 1.00 63.16 192 SER E O 1
ATOM 10380 N N . ALA E 1 195 ? -44.018 24.029 125.366 1.00 63.68 193 ALA E N 1
ATOM 10381 C CA . ALA E 1 195 ? -45.179 24.739 125.870 1.00 56.47 193 ALA E CA 1
ATOM 10382 C C . ALA E 1 195 ? -45.621 25.822 124.907 1.00 65.28 193 ALA E C 1
ATOM 10383 O O . ALA E 1 195 ? -44.806 26.629 124.455 1.00 69.18 193 ALA E O 1
ATOM 10385 N N . LEU E 1 196 ? -46.914 25.835 124.592 1.00 64.51 194 LEU E N 1
ATOM 10386 C CA . LEU E 1 196 ? -47.498 26.903 123.784 1.00 55.12 194 LEU E CA 1
ATOM 10387 C C . LEU E 1 196 ? -47.705 28.128 124.664 1.00 65.61 194 LEU E C 1
ATOM 10388 O O . LEU E 1 196 ? -48.170 28.027 125.800 1.00 75.42 194 LEU E O 1
ATOM 10393 N N . SER E 1 197 ? -47.342 29.287 124.141 1.00 67.80 195 SER E N 1
ATOM 10394 C CA . SER E 1 197 ? -47.510 30.531 124.869 1.00 69.55 195 SER E CA 1
ATOM 10395 C C . SER E 1 197 ? -48.502 31.422 124.122 1.00 65.71 195 SER E C 1
ATOM 10396 O O . SER E 1 197 ? -48.552 31.398 122.887 1.00 68.36 195 SER E O 1
ATOM 10399 N N . PRO E 1 198 ? -49.310 32.198 124.865 1.00 69.69 196 PRO E N 1
ATOM 10400 C CA . PRO E 1 198 ? -50.128 33.228 124.220 1.00 67.18 196 PRO E CA 1
ATOM 10401 C C . PRO E 1 198 ? -49.227 34.145 123.395 1.00 76.69 196 PRO E C 1
ATOM 10402 O O . PRO E 1 198 ? -48.124 34.470 123.843 1.00 76.39 196 PRO E O 1
ATOM 10406 N N . ASN E 1 199 ? -49.679 34.542 122.209 1.00 79.02 197 ASN E N 1
ATOM 10407 C CA . ASN E 1 199 ? -48.909 35.442 121.354 1.00 78.68 197 ASN E CA 1
ATOM 10408 C C . ASN E 1 199 ? -48.748 36.824 121.984 1.00 86.08 197 ASN E C 1
ATOM 10409 O O . ASN E 1 199 ? -49.631 37.670 121.872 1.00 84.31 197 ASN E O 1
ATOM 10414 N N . THR E 1 200 ? -47.624 37.039 122.660 1.00 100.78 198 THR E N 1
ATOM 10415 C CA . THR E 1 200 ? -47.308 38.347 123.224 1.00 117.35 198 THR E CA 1
ATOM 10416 C C . THR E 1 200 ? -46.833 39.264 122.099 1.00 126.44 198 THR E C 1
ATOM 10417 O O . THR E 1 200 ? -46.156 38.817 121.162 1.00 126.36 198 THR E O 1
ATOM 10421 N N . GLY E 1 201 ? -47.195 40.541 122.188 1.00 130.00 199 GLY E N 1
ATOM 10422 C CA . GLY E 1 201 ? -47.014 41.452 121.075 1.00 126.06 199 GLY E CA 1
ATOM 10423 C C . GLY E 1 201 ? -47.915 41.012 119.937 1.00 124.50 199 GLY E C 1
ATOM 10424 O O . GLY E 1 201 ? -49.011 40.498 120.166 1.00 118.25 199 GLY E O 1
ATOM 10425 N N . ASN E 1 202 ? -47.454 41.206 118.708 1.00 130.23 200 ASN E N 1
ATOM 10426 C CA . ASN E 1 202 ? -48.206 40.780 117.535 1.00 136.70 200 ASN E CA 1
ATOM 10427 C C . ASN E 1 202 ? -47.300 40.187 116.475 1.00 134.23 200 ASN E C 1
ATOM 10428 O O . ASN E 1 202 ? -47.443 40.486 115.288 1.00 141.26 200 ASN E O 1
ATOM 10433 N N . ASP E 1 203 ? -46.360 39.352 116.900 1.00 121.04 201 ASP E N 1
ATOM 10434 C CA . ASP E 1 203 ? -45.468 38.707 115.952 1.00 117.11 201 ASP E CA 1
ATOM 10435 C C . ASP E 1 203 ? -46.110 37.423 115.442 1.00 119.03 201 ASP E C 1
ATOM 10436 O O . ASP E 1 203 ? -46.425 36.527 116.230 1.00 118.87 201 ASP E O 1
ATOM 10441 N N . PRO E 1 204 ? -46.315 37.336 114.114 1.00 118.78 202 PRO E N 1
ATOM 10442 C CA . PRO E 1 204 ? -47.026 36.220 113.474 1.00 112.79 202 PRO E CA 1
ATOM 10443 C C . PRO E 1 204 ? -46.303 34.881 113.623 1.00 101.95 202 PRO E C 1
ATOM 10444 O O . PRO E 1 204 ? -46.929 33.822 113.471 1.00 92.60 202 PRO E O 1
ATOM 10448 N N . ARG E 1 205 ? -45.005 34.938 113.911 1.00 95.86 203 ARG E N 1
ATOM 10449 C CA . ARG E 1 205 ? -44.231 33.737 114.191 1.00 96.05 203 ARG E CA 1
ATOM 10450 C C . ARG E 1 205 ? -44.940 32.856 115.233 1.00 99.15 203 ARG E C 1
ATOM 10451 O O . ARG E 1 205 ? -45.099 31.647 115.037 1.00 101.85 203 ARG E O 1
ATOM 10459 N N . GLY E 1 206 ? -45.397 33.467 116.322 1.00 93.12 204 GLY E N 1
ATOM 10460 C CA . GLY E 1 206 ? -45.991 32.702 117.402 1.00 84.49 204 GLY E CA 1
ATOM 10461 C C . GLY E 1 206 ? -47.477 32.898 117.576 1.00 76.39 204 GLY E C 1
ATOM 10462 O O . GLY E 1 206 ? -47.972 32.888 118.700 1.00 79.59 204 GLY E O 1
ATOM 10463 N N . ALA E 1 207 ? -48.189 33.066 116.467 1.00 76.10 205 ALA E N 1
ATOM 10464 C CA . ALA E 1 207 ? -49.628 33.299 116.514 1.00 65.13 205 ALA E CA 1
ATOM 10465 C C . ALA E 1 207 ? -50.377 31.977 116.517 1.00 67.36 205 ALA E C 1
ATOM 10466 O O . ALA E 1 207 ? -51.395 31.831 117.206 1.00 62.05 205 ALA E O 1
ATOM 10468 N N . ARG E 1 208 ? -49.857 31.020 115.745 1.00 69.32 206 ARG E N 1
ATOM 10469 C CA . ARG E 1 208 ? -50.424 29.673 115.658 1.00 66.29 206 ARG E CA 1
ATOM 10470 C C . ARG E 1 208 ? -50.357 28.962 117.005 1.00 62.36 206 ARG E C 1
ATOM 10471 O O . ARG E 1 208 ? -51.284 28.243 117.388 1.00 65.68 206 ARG E O 1
ATOM 10479 N N . GLY E 1 209 ? -49.255 29.170 117.720 1.00 60.67 207 GLY E N 1
ATOM 10480 C CA . GLY E 1 209 ? -49.079 28.566 119.029 1.00 64.92 207 GLY E CA 1
ATOM 10481 C C . GLY E 1 209 ? -50.092 29.048 120.054 1.00 68.54 207 GLY E C 1
ATOM 10482 O O . GLY E 1 209 ? -50.628 28.251 120.826 1.00 68.01 207 GLY E O 1
ATOM 10483 N N . GLY E 1 210 ? -50.368 30.349 120.047 1.00 68.97 208 GLY E N 1
ATOM 10484 C CA . GLY E 1 210 ? -51.239 30.953 121.042 1.00 74.02 208 GLY E CA 1
ATOM 10485 C C . GLY E 1 210 ? -52.733 30.940 120.752 1.00 70.98 208 GLY E C 1
ATOM 10486 O O . GLY E 1 210 ? -53.508 31.550 121.496 1.00 58.32 208 GLY E O 1
ATOM 10487 N N . LEU E 1 211 ? -53.134 30.252 119.683 1.00 70.90 209 LEU E N 1
ATOM 10488 C CA . LEU E 1 211 ? -54.551 30.137 119.305 1.00 68.69 209 LEU E CA 1
ATOM 10489 C C . LEU E 1 211 ? -55.464 29.730 120.471 1.00 65.62 209 LEU E C 1
ATOM 10490 O O . LEU E 1 211 ? -56.512 30.341 120.684 1.00 69.84 209 LEU E O 1
ATOM 10495 N N . ILE E 1 212 ? -55.051 28.714 121.231 1.00 59.43 210 ILE E N 1
ATOM 10496 C CA . ILE E 1 212 ? -55.868 28.184 122.313 1.00 52.95 210 ILE E CA 1
ATOM 10497 C C . ILE E 1 212 ? -56.132 29.265 123.362 1.00 64.79 210 ILE E C 1
ATOM 10498 O O . ILE E 1 212 ? -57.196 29.293 123.973 1.00 76.59 210 ILE E O 1
ATOM 10503 N N . TYR E 1 213 ? -55.173 30.172 123.538 1.00 68.83 211 TYR E N 1
ATOM 10504 C CA . TYR E 1 213 ? -55.292 31.260 124.509 1.00 64.38 211 TYR E CA 1
ATOM 10505 C C . TYR E 1 213 ? -55.888 32.510 123.863 1.00 60.88 211 TYR E C 1
ATOM 10506 O O . TYR E 1 213 ? -56.744 33.169 124.445 1.00 68.80 211 TYR E O 1
ATOM 10515 N N . ASP E 1 214 ? -55.411 32.848 122.667 1.00 63.09 212 ASP E N 1
ATOM 10516 C CA . ASP E 1 214 ? -55.746 34.126 122.037 1.00 60.71 212 ASP E CA 1
ATOM 10517 C C . ASP E 1 214 ? -57.166 34.165 121.442 1.00 64.19 212 ASP E C 1
ATOM 10518 O O . ASP E 1 214 ? -57.907 35.133 121.638 1.00 70.62 212 ASP E O 1
ATOM 10523 N N . VAL E 1 215 ? -57.542 33.104 120.732 1.00 65.46 213 VAL E N 1
ATOM 10524 C CA . VAL E 1 215 ? -58.866 33.016 120.111 1.00 62.63 213 VAL E CA 1
ATOM 10525 C C . VAL E 1 215 ? -59.941 32.459 121.057 1.00 60.08 213 VAL E C 1
ATOM 10526 O O . VAL E 1 215 ? -61.000 33.065 121.217 1.00 57.26 213 VAL E O 1
ATOM 10530 N N . PHE E 1 216 ? -59.666 31.314 121.681 1.00 60.89 214 PHE E N 1
ATOM 10531 C CA . PHE E 1 216 ? -60.682 30.632 122.493 1.00 65.19 214 PHE E CA 1
ATOM 10532 C C . PHE E 1 216 ? -60.641 30.975 123.982 1.00 70.33 214 PHE E C 1
ATOM 10533 O O . PHE E 1 216 ? -61.504 30.546 124.759 1.00 62.12 214 PHE E O 1
ATOM 10541 N N . GLY E 1 217 ? -59.637 31.759 124.359 1.00 74.81 215 GLY E N 1
ATOM 10542 C CA . GLY E 1 217 ? -59.539 32.308 125.695 1.00 77.83 215 GLY E CA 1
ATOM 10543 C C . GLY E 1 217 ? -59.384 31.334 126.849 1.00 78.99 215 GLY E C 1
ATOM 10544 O O . GLY E 1 217 ? -60.085 31.476 127.849 1.00 90.88 215 GLY E O 1
ATOM 10545 N N . VAL E 1 218 ? -58.490 30.352 126.739 1.00 67.93 216 VAL E N 1
ATOM 10546 C CA . VAL E 1 218 ? -58.141 29.597 127.935 1.00 71.40 216 VAL E CA 1
ATOM 10547 C C . VAL E 1 218 ? -57.135 30.456 128.690 1.00 70.91 216 VAL E C 1
ATOM 10548 O O . VAL E 1 218 ? -56.349 31.176 128.070 1.00 69.72 216 VAL E O 1
ATOM 10552 N N . GLN E 1 219 ? -57.179 30.408 130.019 1.00 65.14 217 GLN E N 1
ATOM 10553 C CA . GLN E 1 219 ? -56.263 31.202 130.830 1.00 69.54 217 GLN E CA 1
ATOM 10554 C C . GLN E 1 219 ? -54.937 30.476 131.081 1.00 68.46 217 GLN E C 1
ATOM 10555 O O . GLN E 1 219 ? -54.927 29.321 131.524 1.00 69.77 217 GLN E O 1
ATOM 10561 N N . PRO E 1 220 ? -53.811 31.153 130.802 1.00 65.86 218 PRO E N 1
ATOM 10562 C CA . PRO E 1 220 ? -52.480 30.548 130.932 1.00 70.12 218 PRO E CA 1
ATOM 10563 C C . PRO E 1 220 ? -52.124 30.239 132.384 1.00 72.06 218 PRO E C 1
ATOM 10564 O O . PRO E 1 220 ? -52.376 31.038 133.294 1.00 71.74 218 PRO E O 1
ATOM 10568 N N . VAL E 1 221 ? -51.518 29.079 132.590 1.00 71.27 219 VAL E N 1
ATOM 10569 C CA . VAL E 1 221 ? -51.187 28.629 133.927 1.00 64.55 219 VAL E CA 1
ATOM 10570 C C . VAL E 1 221 ? -50.060 29.490 134.499 1.00 66.94 219 VAL E C 1
ATOM 10571 O O . VAL E 1 221 ? -49.917 29.635 135.708 1.00 69.43 219 VAL E O 1
ATOM 10575 N N . LEU E 1 222 ? -49.289 30.088 133.602 1.00 76.84 220 LEU E N 1
ATOM 10576 C CA . LEU E 1 222 ? -48.266 31.057 133.962 1.00 82.93 220 LEU E CA 1
ATOM 10577 C C . LEU E 1 222 ? -48.517 32.350 133.211 1.00 93.65 220 LEU E C 1
ATOM 10578 O O . LEU E 1 222 ? -48.769 32.337 132.001 1.00 92.75 220 LEU E O 1
ATOM 10583 N N . GLU E 1 223 ? -48.432 33.467 133.926 1.00 98.19 221 GLU E N 1
ATOM 10584 C CA . GLU E 1 223 ? -48.648 34.779 133.329 1.00 102.29 221 GLU E CA 1
ATOM 10585 C C . GLU E 1 223 ? -47.637 35.036 132.207 1.00 108.91 221 GLU E C 1
ATOM 10586 O O . GLU E 1 223 ? -47.915 35.780 131.260 1.00 105.24 221 GLU E O 1
ATOM 10592 N N . ASP E 1 224 ? -46.469 34.404 132.326 1.00 112.25 222 ASP E N 1
ATOM 10593 C CA . ASP E 1 224 ? -45.428 34.475 131.306 1.00 113.42 222 ASP E CA 1
ATOM 10594 C C . ASP E 1 224 ? -44.824 33.087 131.072 1.00 112.36 222 ASP E C 1
ATOM 10595 O O . ASP E 1 224 ? -43.757 32.764 131.599 1.00 107.49 222 ASP E O 1
ATOM 10600 N N . ILE E 1 225 ? -45.519 32.273 130.279 1.00 113.14 223 ILE E N 1
ATOM 10601 C CA . ILE E 1 225 ? -45.071 30.914 129.977 1.00 104.69 223 ILE E CA 1
ATOM 10602 C C . ILE E 1 225 ? -43.803 30.924 129.124 1.00 104.47 223 ILE E C 1
ATOM 10603 O O . ILE E 1 225 ? -42.911 30.093 129.311 1.00 99.92 223 ILE E O 1
ATOM 10608 N N . LYS E 1 226 ? -43.728 31.873 128.194 1.00 106.48 224 LYS E N 1
ATOM 10609 C CA . LYS E 1 226 ? -42.598 31.957 127.273 1.00 107.08 224 LYS E CA 1
ATOM 10610 C C . LYS E 1 226 ? -41.274 32.144 128.009 1.00 115.80 224 LYS E C 1
ATOM 10611 O O . LYS E 1 226 ? -40.269 31.524 127.663 1.00 115.29 224 LYS E O 1
ATOM 10617 N N . ALA E 1 227 ? -41.280 32.988 129.034 1.00 120.52 225 ALA E N 1
ATOM 10618 C CA . ALA E 1 227 ? -40.057 33.290 129.768 1.00 125.18 225 ALA E CA 1
ATOM 10619 C C . ALA E 1 227 ? -39.750 32.244 130.847 1.00 126.40 225 ALA E C 1
ATOM 10620 O O . ALA E 1 227 ? -38.618 32.147 131.325 1.00 131.30 225 ALA E O 1
ATOM 10622 N N . ALA E 1 228 ? -40.756 31.456 131.218 1.00 118.28 226 ALA E N 1
ATOM 10623 C CA . ALA E 1 228 ? -40.590 30.432 132.251 1.00 106.30 226 ALA E CA 1
ATOM 10624 C C . ALA E 1 228 ? -40.028 29.123 131.691 1.00 104.48 226 ALA E C 1
ATOM 10625 O O . ALA E 1 228 ? -39.561 28.262 132.438 1.00 101.83 226 ALA E O 1
ATOM 10627 N N . THR E 1 229 ? -40.074 28.986 130.371 1.00 104.98 227 THR E N 1
ATOM 10628 C CA . THR E 1 229 ? -39.615 27.778 129.700 1.00 101.47 227 THR E CA 1
ATOM 10629 C C . THR E 1 229 ? -38.297 28.026 128.977 1.00 112.60 227 THR E C 1
ATOM 10630 O O . THR E 1 229 ? -37.657 27.088 128.497 1.00 105.73 227 THR E O 1
ATOM 10634 N N . HIS E 1 230 ? -37.919 29.302 128.900 1.00 126.36 228 HIS E N 1
ATOM 10635 C CA . HIS E 1 230 ? -36.701 29.754 128.224 1.00 141.11 228 HIS E CA 1
ATOM 10636 C C . HIS E 1 230 ? -36.723 29.466 126.725 1.00 138.11 228 HIS E C 1
ATOM 10637 O O . HIS E 1 230 ? -35.672 29.411 126.080 1.00 143.39 228 HIS E O 1
ATOM 10644 N N . GLY E 1 231 ? -37.932 29.295 126.186 1.00 132.69 229 GLY E N 1
ATOM 10645 C CA . GLY E 1 231 ? -38.151 29.092 124.760 1.00 120.42 229 GLY E CA 1
ATOM 10646 C C . GLY E 1 231 ? -37.754 27.715 124.268 1.00 116.76 229 GLY E C 1
ATOM 10647 O O . GLY E 1 231 ? -37.514 27.513 123.076 1.00 104.37 229 GLY E O 1
ATOM 10648 N N . GLU E 1 232 ? -37.697 26.766 125.196 1.00 123.30 230 GLU E N 1
ATOM 10649 C CA . GLU E 1 232 ? -37.149 25.438 124.928 1.00 127.97 230 GLU E CA 1
ATOM 10650 C C . GLU E 1 232 ? -38.168 24.395 125.396 1.00 105.90 230 GLU E C 1
ATOM 10651 O O . GLU E 1 232 ? -39.226 24.769 125.905 1.00 100.43 230 GLU E O 1
ATOM 10657 N N . PRO E 1 233 ? -37.883 23.089 125.200 1.00 94.36 231 PRO E N 1
ATOM 10658 C CA . PRO E 1 233 ? -38.883 22.148 125.705 1.00 85.77 231 PRO E CA 1
ATOM 10659 C C . PRO E 1 233 ? -39.061 22.243 127.204 1.00 82.12 231 PRO E C 1
ATOM 10660 O O . PRO E 1 233 ? -38.204 22.770 127.905 1.00 79.23 231 PRO E O 1
ATOM 10664 N N . ILE E 1 234 ? -40.203 21.761 127.672 1.00 79.35 232 ILE E N 1
ATOM 10665 C CA . ILE E 1 234 ? -40.444 21.578 129.086 1.00 74.24 232 ILE E CA 1
ATOM 10666 C C . ILE E 1 234 ? -40.274 20.092 129.348 1.00 70.00 232 ILE E C 1
ATOM 10667 O O . ILE E 1 234 ? -40.223 19.302 128.399 1.00 67.62 232 ILE E O 1
ATOM 10672 N N . SER E 1 235 ? -40.172 19.723 130.624 1.00 69.33 233 SER E N 1
ATOM 10673 C CA . SER E 1 235 ? -40.152 18.323 131.033 1.00 79.90 233 SER E CA 1
ATOM 10674 C C . SER E 1 235 ? -41.524 17.978 131.595 1.00 81.31 233 SER E C 1
ATOM 10675 O O . SER E 1 235 ? -42.370 18.858 131.727 1.00 86.26 233 SER E O 1
ATOM 10678 N N . PHE E 1 236 ? -41.757 16.712 131.930 1.00 78.76 234 PHE E N 1
ATOM 10679 C CA . PHE E 1 236 ? -43.028 16.346 132.545 1.00 80.11 234 PHE E CA 1
ATOM 10680 C C . PHE E 1 236 ? -43.100 16.910 133.958 1.00 89.89 234 PHE E C 1
ATOM 10681 O O . PHE E 1 236 ? -44.183 17.155 134.489 1.00 93.51 234 PHE E O 1
ATOM 10689 N N . GLU E 1 237 ? -41.936 17.109 134.566 1.00 90.32 235 GLU E N 1
ATOM 10690 C CA . GLU E 1 237 ? -41.863 17.668 135.909 1.00 91.03 235 GLU E CA 1
ATOM 10691 C C . GLU E 1 237 ? -42.432 19.082 135.903 1.00 90.12 235 GLU E C 1
ATOM 10692 O O . GLU E 1 237 ? -42.913 19.569 136.921 1.00 92.38 235 GLU E O 1
ATOM 10698 N N . PHE E 1 238 ? -42.377 19.727 134.739 1.00 89.82 236 PHE E N 1
ATOM 10699 C CA . PHE E 1 238 ? -42.949 21.058 134.548 1.00 87.10 236 PHE E CA 1
ATOM 10700 C C . PHE E 1 238 ? -44.475 21.019 134.612 1.00 85.33 236 PHE E C 1
ATOM 10701 O O . PHE E 1 238 ? -45.100 21.902 135.196 1.00 86.39 236 PHE E O 1
ATOM 10709 N N . LEU E 1 239 ? -45.068 20.005 133.991 1.00 81.91 237 LEU E N 1
ATOM 10710 C CA . LEU E 1 239 ? -46.510 19.824 134.040 1.00 65.15 237 LEU E CA 1
ATOM 10711 C C . LEU E 1 239 ? -46.963 19.676 135.470 1.00 72.05 237 LEU E C 1
ATOM 10712 O O . LEU E 1 239 ? -48.019 20.174 135.844 1.00 85.25 237 LEU E O 1
ATOM 10717 N N . LEU E 1 240 ? -46.144 18.994 136.262 1.00 69.43 238 LEU E N 1
ATOM 10718 C CA . LEU E 1 240 ? -46.475 18.652 137.634 1.00 71.72 238 LEU E CA 1
ATOM 10719 C C . LEU E 1 240 ? -46.349 19.846 138.568 1.00 73.33 238 LEU E C 1
ATOM 10720 O O . LEU E 1 240 ? -47.096 19.965 139.532 1.00 82.52 238 LEU E O 1
ATOM 10725 N N . GLU E 1 241 ? -45.393 20.726 138.281 1.00 73.63 239 GLU E N 1
ATOM 10726 C CA . GLU E 1 241 ? -45.101 21.873 139.139 1.00 75.71 239 GLU E CA 1
ATOM 10727 C C . GLU E 1 241 ? -46.136 22.979 138.962 1.00 87.92 239 GLU E C 1
ATOM 10728 O O . GLU E 1 241 ? -46.260 23.877 139.794 1.00 88.94 239 GLU E O 1
ATOM 10734 N N . HIS E 1 242 ? -46.883 22.915 137.868 1.00 92.11 240 HIS E N 1
ATOM 10735 C CA . HIS E 1 242 ? -47.867 23.943 137.589 1.00 79.70 240 HIS E CA 1
ATOM 10736 C C . HIS E 1 242 ? -49.299 23.399 137.512 1.00 82.71 240 HIS E C 1
ATOM 10737 O O . HIS E 1 242 ? -50.241 24.183 137.513 1.00 84.60 240 HIS E O 1
ATOM 10744 N N . ASP E 1 243 ? -49.439 22.067 137.501 1.00 81.37 241 ASP E N 1
ATOM 10745 C CA . ASP E 1 243 ? -50.732 21.358 137.528 1.00 78.26 241 ASP E CA 1
ATOM 10746 C C . ASP E 1 243 ? -51.873 22.133 136.913 1.00 79.68 241 ASP E C 1
ATOM 10747 O O . ASP E 1 243 ? -52.747 22.626 137.632 1.00 83.59 241 ASP E O 1
ATOM 10752 N N . PRO E 1 244 ? -51.859 22.282 135.591 1.00 73.88 242 PRO E N 1
ATOM 10753 C CA . PRO E 1 244 ? -52.946 23.041 134.985 1.00 68.29 242 PRO E CA 1
ATOM 10754 C C . PRO E 1 244 ? -54.225 22.236 135.091 1.00 75.73 242 PRO E C 1
ATOM 10755 O O . PRO E 1 244 ? -54.196 20.999 135.038 1.00 73.19 242 PRO E O 1
ATOM 10759 N N . GLN E 1 245 ? -55.330 22.951 135.265 1.00 78.28 243 GLN E N 1
ATOM 10760 C CA . GLN E 1 245 ? -56.640 22.349 135.403 1.00 75.74 243 GLN E CA 1
ATOM 10761 C C . GLN E 1 245 ? -57.020 21.661 134.095 1.00 65.97 243 GLN E C 1
ATOM 10762 O O . GLN E 1 245 ? -57.741 20.670 134.114 1.00 64.48 243 GLN E O 1
ATOM 10768 N N . TRP E 1 246 ? -56.500 22.185 132.977 1.00 73.44 244 TRP E N 1
ATOM 10769 C CA . TRP E 1 246 ? -56.793 21.708 131.614 1.00 58.31 244 TRP E CA 1
ATOM 10770 C C . TRP E 1 246 ? -55.522 21.570 130.775 1.00 61.33 244 TRP E C 1
ATOM 10771 O O . TRP E 1 246 ? -54.714 22.495 130.713 1.00 67.16 244 TRP E O 1
ATOM 10782 N N . LEU E 1 247 ? -55.355 20.430 130.106 1.00 63.36 245 LEU E N 1
ATOM 10783 C CA . LEU E 1 247 ? -54.187 20.200 129.249 1.00 56.98 245 LEU E CA 1
ATOM 10784 C C . LEU E 1 247 ? -54.633 20.063 127.794 1.00 55.57 245 LEU E C 1
ATOM 10785 O O . LEU E 1 247 ? -55.311 19.095 127.441 1.00 53.20 245 LEU E O 1
ATOM 10790 N N . TRP E 1 248 ? -54.276 21.041 126.960 1.00 58.03 246 TRP E N 1
ATOM 10791 C CA . TRP E 1 248 ? -54.599 21.005 125.531 1.00 50.26 246 TRP E CA 1
ATOM 10792 C C . TRP E 1 248 ? -53.372 20.575 124.731 1.00 56.47 246 TRP E C 1
ATOM 10793 O O . TRP E 1 248 ? -52.328 21.237 124.778 1.00 52.86 246 TRP E O 1
ATOM 10804 N N . VAL E 1 249 ? -53.503 19.486 123.975 1.00 58.13 247 VAL E N 1
ATOM 10805 C CA . VAL E 1 249 ? -52.358 18.869 123.317 1.00 49.54 247 VAL E CA 1
ATOM 10806 C C . VAL E 1 249 ? -52.520 18.763 121.809 1.00 54.09 247 VAL E C 1
ATOM 10807 O O . VAL E 1 249 ? -53.524 18.242 121.326 1.00 63.30 247 VAL E O 1
ATOM 10811 N N . VAL E 1 250 ? -51.536 19.247 121.054 1.00 55.01 248 VAL E N 1
ATOM 10812 C CA . VAL E 1 250 ? -51.486 18.938 119.620 1.00 54.21 248 VAL E CA 1
ATOM 10813 C C . VAL E 1 250 ? -50.306 18.020 119.337 1.00 53.96 248 VAL E C 1
ATOM 10814 O O . VAL E 1 250 ? -49.188 18.302 119.764 1.00 60.36 248 VAL E O 1
ATOM 10818 N N . ASP E 1 251 ? -50.577 16.905 118.658 1.00 51.47 249 ASP E N 1
ATOM 10819 C CA . ASP E 1 251 ? -49.569 15.884 118.363 1.00 51.41 249 ASP E CA 1
ATOM 10820 C C . ASP E 1 251 ? -48.861 16.233 117.058 1.00 58.56 249 ASP E C 1
ATOM 10821 O O . ASP E 1 251 ? -49.279 15.802 115.987 1.00 61.97 249 ASP E O 1
ATOM 10826 N N . ARG E 1 252 ? -47.780 17.001 117.155 1.00 60.96 250 ARG E N 1
ATOM 10827 C CA . ARG E 1 252 ? -47.094 17.537 115.976 1.00 61.18 250 ARG E CA 1
ATOM 10828 C C . ARG E 1 252 ? -46.497 16.452 115.074 1.00 57.63 250 ARG E C 1
ATOM 10829 O O . ARG E 1 252 ? -46.442 16.614 113.861 1.00 57.19 250 ARG E O 1
ATOM 10837 N N . ASP E 1 253 ? -46.056 15.348 115.666 1.00 63.49 251 ASP E N 1
ATOM 10838 C CA . ASP E 1 253 ? -45.478 14.250 114.890 1.00 70.08 251 ASP E CA 1
ATOM 10839 C C . ASP E 1 253 ? -46.536 13.506 114.089 1.00 73.96 251 ASP E C 1
ATOM 10840 O O . ASP E 1 253 ? -46.219 12.808 113.124 1.00 78.64 251 ASP E O 1
ATOM 10845 N N . ALA E 1 254 ? -47.792 13.647 114.503 1.00 66.48 252 ALA E N 1
ATOM 10846 C CA . ALA E 1 254 ? -48.895 13.031 113.785 1.00 54.71 252 ALA E CA 1
ATOM 10847 C C . ALA E 1 254 ? -49.159 13.794 112.490 1.00 63.98 252 ALA E C 1
ATOM 10848 O O . ALA E 1 254 ? -49.450 13.206 111.444 1.00 71.18 252 ALA E O 1
ATOM 10850 N N . ALA E 1 255 ? -49.038 15.114 112.570 1.00 61.09 253 ALA E N 1
ATOM 10851 C CA . ALA E 1 255 ? -49.407 15.992 111.470 1.00 56.09 253 ALA E CA 1
ATOM 10852 C C . ALA E 1 255 ? -48.291 16.132 110.446 1.00 58.74 253 ALA E C 1
ATOM 10853 O O . ALA E 1 255 ? -48.555 16.395 109.271 1.00 63.39 253 ALA E O 1
ATOM 10855 N N . THR E 1 256 ? -47.051 15.961 110.889 1.00 57.91 254 THR E N 1
ATOM 10856 C CA . THR E 1 256 ? -45.907 16.103 109.996 1.00 57.13 254 THR E CA 1
ATOM 10857 C C . THR E 1 256 ? -45.476 14.775 109.394 1.00 63.53 254 THR E C 1
ATOM 10858 O O . THR E 1 256 ? -44.493 14.716 108.656 1.00 70.64 254 THR E O 1
ATOM 10862 N N . GLY E 1 257 ? -46.206 13.710 109.713 1.00 65.62 255 GLY E N 1
ATOM 10863 C CA . GLY E 1 257 ? -45.863 12.385 109.213 1.00 76.31 255 GLY E CA 1
ATOM 10864 C C . GLY E 1 257 ? -44.478 11.907 109.626 1.00 74.30 255 GLY E C 1
ATOM 10865 O O . GLY E 1 257 ? -43.786 11.236 108.862 1.00 77.43 255 GLY E O 1
ATOM 10866 N N . ALA E 1 258 ? -44.078 12.263 110.841 1.00 74.67 256 ALA E N 1
ATOM 10867 C CA . ALA E 1 258 ? -42.801 11.846 111.388 1.00 75.70 256 ALA E CA 1
ATOM 10868 C C . ALA E 1 258 ? -42.776 10.339 111.610 1.00 88.72 256 ALA E C 1
ATOM 10869 O O . ALA E 1 258 ? -43.636 9.781 112.290 1.00 85.12 256 ALA E O 1
ATOM 10871 N N . GLU E 1 259 ? -41.770 9.693 111.030 1.00 100.83 257 GLU E N 1
ATOM 10872 C CA . GLU E 1 259 ? -41.620 8.245 111.087 1.00 104.62 257 GLU E CA 1
ATOM 10873 C C . GLU E 1 259 ? -41.252 7.775 112.489 1.00 94.95 257 GLU E C 1
ATOM 10874 O O . GLU E 1 259 ? -40.518 8.452 113.203 1.00 88.21 257 GLU E O 1
ATOM 10880 N N . GLY E 1 260 ? -41.791 6.624 112.879 1.00 102.04 258 GLY E N 1
ATOM 10881 C CA . GLY E 1 260 ? -41.372 5.939 114.092 1.00 105.07 258 GLY E CA 1
ATOM 10882 C C . GLY E 1 260 ? -41.619 6.681 115.391 1.00 96.76 258 GLY E C 1
ATOM 10883 O O . GLY E 1 260 ? -40.939 6.454 116.391 1.00 90.68 258 GLY E O 1
ATOM 10884 N N . ALA E 1 261 ? -42.596 7.575 115.377 1.00 97.27 259 ALA E N 1
ATOM 10885 C CA . ALA E 1 261 ? -42.972 8.291 116.584 1.00 100.98 259 ALA E CA 1
ATOM 10886 C C . ALA E 1 261 ? -44.131 7.581 117.274 1.00 96.40 259 ALA E C 1
ATOM 10887 O O . ALA E 1 261 ? -44.921 6.890 116.622 1.00 99.47 259 ALA E O 1
ATOM 10889 N N . GLN E 1 262 ? -44.223 7.748 118.591 1.00 88.14 260 GLN E N 1
ATOM 10890 C CA . GLN E 1 262 ? -45.373 7.266 119.351 1.00 75.88 260 GLN E CA 1
ATOM 10891 C C . GLN E 1 262 ? -46.374 8.405 119.526 1.00 73.69 260 GLN E C 1
ATOM 10892 O O . GLN E 1 262 ? -46.005 9.586 119.478 1.00 75.40 260 GLN E O 1
ATOM 10898 N N . ALA E 1 263 ? -47.646 8.053 119.700 1.00 68.93 261 ALA E N 1
ATOM 10899 C CA . ALA E 1 263 ? -48.713 9.057 119.766 1.00 72.61 261 ALA E CA 1
ATOM 10900 C C . ALA E 1 263 ? -48.584 9.910 121.020 1.00 78.55 261 ALA E C 1
ATOM 10901 O O . ALA E 1 263 ? -48.101 9.424 122.052 1.00 85.63 261 ALA E O 1
ATOM 10903 N N . ALA E 1 264 ? -49.019 11.168 120.941 1.00 68.84 262 ALA E N 1
ATOM 10904 C CA . ALA E 1 264 ? -48.970 12.052 122.103 1.00 68.39 262 ALA E CA 1
ATOM 10905 C C . ALA E 1 264 ? -49.697 11.410 123.284 1.00 78.57 262 ALA E C 1
ATOM 10906 O O . ALA E 1 264 ? -49.254 11.521 124.431 1.00 71.74 262 ALA E O 1
ATOM 10908 N N . LYS E 1 265 ? -50.805 10.731 122.985 1.00 79.35 263 LYS E N 1
ATOM 10909 C CA . LYS E 1 265 ? -51.557 9.972 123.982 1.00 75.27 263 LYS E CA 1
ATOM 10910 C C . LYS E 1 265 ? -50.654 9.058 124.823 1.00 76.14 263 LYS E C 1
ATOM 10911 O O . LYS E 1 265 ? -50.671 9.125 126.051 1.00 84.82 263 LYS E O 1
ATOM 10917 N N . VAL E 1 266 ? -49.849 8.221 124.179 1.00 73.03 264 VAL E N 1
ATOM 10918 C CA . VAL E 1 266 ? -48.982 7.349 124.962 1.00 84.83 264 VAL E CA 1
ATOM 10919 C C . VAL E 1 266 ? -47.743 8.063 125.519 1.00 84.69 264 VAL E C 1
ATOM 10920 O O . VAL E 1 266 ? -47.230 7.679 126.570 1.00 97.91 264 VAL E O 1
ATOM 10924 N N . VAL E 1 267 ? -47.263 9.095 124.834 1.00 69.58 265 VAL E N 1
ATOM 10925 C CA . VAL E 1 267 ? -46.113 9.838 125.346 1.00 65.13 265 VAL E CA 1
ATOM 10926 C C . VAL E 1 267 ? -46.428 10.469 126.715 1.00 76.36 265 VAL E C 1
ATOM 10927 O O . VAL E 1 267 ? -45.564 10.527 127.604 1.00 70.72 265 VAL E O 1
ATOM 10931 N N . LEU E 1 268 ? -47.685 10.890 126.877 1.00 76.20 266 LEU E N 1
ATOM 10932 C CA . LEU E 1 268 ? -48.184 11.480 128.124 1.00 77.51 266 LEU E CA 1
ATOM 10933 C C . LEU E 1 268 ? -48.652 10.432 129.140 1.00 84.77 266 LEU E C 1
ATOM 10934 O O . LEU E 1 268 ? -49.055 10.775 130.259 1.00 89.40 266 LEU E O 1
ATOM 10939 N N . ASP E 1 269 ? -48.626 9.161 128.752 1.00 76.11 267 ASP E N 1
ATOM 10940 C CA . ASP E 1 269 ? -48.926 8.108 129.712 1.00 84.42 267 ASP E CA 1
ATOM 10941 C C . ASP E 1 269 ? -47.663 7.748 130.499 1.00 90.47 267 ASP E C 1
ATOM 10942 O O . ASP E 1 269 ? -46.981 6.761 130.194 1.00 99.99 267 ASP E O 1
ATOM 10947 N N . ASN E 1 270 ? -47.345 8.572 131.496 1.00 72.16 268 ASN E N 1
ATOM 10948 C CA . ASN E 1 270 ? -46.213 8.307 132.377 1.00 74.61 268 ASN E CA 1
ATOM 10949 C C . ASN E 1 270 ? -46.489 8.626 133.838 1.00 87.89 268 ASN E C 1
ATOM 10950 O O . ASN E 1 270 ? -47.533 9.168 134.177 1.00 95.59 268 ASN E O 1
ATOM 10955 N N . GLU E 1 271 ? -45.546 8.279 134.703 1.00 94.02 269 GLU E N 1
ATOM 10956 C CA . GLU E 1 271 ? -45.776 8.364 136.140 1.00 96.07 269 GLU E CA 1
ATOM 10957 C C . GLU E 1 271 ? -45.862 9.795 136.637 1.00 88.22 269 GLU E C 1
ATOM 10958 O O . GLU E 1 271 ? -46.512 10.066 137.647 1.00 89.47 269 GLU E O 1
ATOM 10964 N N . ILE E 1 272 ? -45.210 10.709 135.928 1.00 76.80 270 ILE E N 1
ATOM 10965 C CA . ILE E 1 272 ? -45.220 12.105 136.341 1.00 79.02 270 ILE E CA 1
ATOM 10966 C C . ILE E 1 272 ? -46.534 12.774 135.935 1.00 77.85 270 ILE E C 1
ATOM 10967 O O . ILE E 1 272 ? -47.171 13.444 136.746 1.00 84.55 270 ILE E O 1
ATOM 10972 N N . VAL E 1 273 ? -46.939 12.568 134.683 1.00 75.96 271 VAL E N 1
ATOM 10973 C CA . VAL E 1 273 ? -48.155 13.173 134.137 1.00 73.15 271 VAL E CA 1
ATOM 10974 C C . VAL E 1 273 ? -49.438 12.588 134.733 1.00 74.89 271 VAL E C 1
ATOM 10975 O O . VAL E 1 273 ? -50.434 13.292 134.890 1.00 76.45 271 VAL E O 1
ATOM 10979 N N . ASN E 1 274 ? -49.409 11.312 135.098 1.00 71.71 272 ASN E N 1
ATOM 10980 C CA . ASN E 1 274 ? -50.587 10.689 135.677 1.00 73.15 272 ASN E CA 1
ATOM 10981 C C . ASN E 1 274 ? -50.907 11.248 137.054 1.00 74.63 272 ASN E C 1
ATOM 10982 O O . ASN E 1 274 ? -52.022 11.078 137.547 1.00 80.77 272 ASN E O 1
ATOM 10987 N N . ARG E 1 275 ? -49.927 11.929 137.656 1.00 86.35 273 ARG E N 1
ATOM 10988 C CA . ARG E 1 275 ? -50.080 12.573 138.972 1.00 82.38 273 ARG E CA 1
ATOM 10989 C C . ARG E 1 275 ? -50.545 14.020 138.881 1.00 74.83 273 ARG E C 1
ATOM 10990 O O . ARG E 1 275 ? -50.719 14.671 139.899 1.00 76.22 273 ARG E O 1
ATOM 10998 N N . THR E 1 276 ? -50.720 14.542 137.673 1.00 77.52 274 THR E N 1
ATOM 10999 C CA . THR E 1 276 ? -51.164 15.924 137.530 1.00 77.29 274 THR E CA 1
ATOM 11000 C C . THR E 1 276 ? -52.673 16.037 137.694 1.00 80.83 274 THR E C 1
ATOM 11001 O O . THR E 1 276 ? -53.402 15.066 137.489 1.00 86.30 274 THR E O 1
ATOM 11005 N N . THR E 1 277 ? -53.127 17.232 138.056 1.00 79.13 275 THR E N 1
ATOM 11006 C CA . THR E 1 277 ? -54.546 17.512 138.174 1.00 73.92 275 THR E CA 1
ATOM 11007 C C . THR E 1 277 ? -55.250 17.227 136.855 1.00 76.94 275 THR E C 1
ATOM 11008 O O . THR E 1 277 ? -56.309 16.591 136.830 1.00 80.90 275 THR E O 1
ATOM 11012 N N . ALA E 1 278 ? -54.644 17.694 135.766 1.00 69.41 276 ALA E N 1
ATOM 11013 C CA . ALA E 1 278 ? -55.241 17.585 134.446 1.00 63.97 276 ALA E CA 1
ATOM 11014 C C . ALA E 1 278 ? -55.545 16.137 134.076 1.00 76.88 276 ALA E C 1
ATOM 11015 O O . ALA E 1 278 ? -56.656 15.822 133.643 1.00 78.89 276 ALA E O 1
ATOM 11017 N N . ALA E 1 279 ? -54.555 15.262 134.251 1.00 75.00 277 ALA E N 1
ATOM 11018 C CA . ALA E 1 279 ? -54.720 13.833 133.988 1.00 68.14 277 ALA E CA 1
ATOM 11019 C C . ALA E 1 279 ? -55.703 13.178 134.964 1.00 77.35 277 ALA E C 1
ATOM 11020 O O . ALA E 1 279 ? -56.596 12.423 134.554 1.00 73.60 277 ALA E O 1
ATOM 11022 N N . THR E 1 280 ? -55.524 13.469 136.253 1.00 70.93 278 THR E N 1
ATOM 11023 C CA . THR E 1 280 ? -56.339 12.885 137.313 1.00 73.97 278 THR E CA 1
ATOM 11024 C C . THR E 1 280 ? -57.830 13.119 137.067 1.00 74.20 278 THR E C 1
ATOM 11025 O O . THR E 1 280 ? -58.657 12.241 137.321 1.00 76.49 278 THR E O 1
ATOM 11029 N N . GLU E 1 281 ? -58.157 14.294 136.534 1.00 73.08 279 GLU E N 1
ATOM 11030 C CA . GLU E 1 281 ? -59.547 14.719 136.390 1.00 81.50 279 GLU E CA 1
ATOM 11031 C C . GLU E 1 281 ? -60.182 14.511 135.009 1.00 86.34 279 GLU E C 1
ATOM 11032 O O . GLU E 1 281 ? -61.345 14.868 134.819 1.00 93.91 279 GLU E O 1
ATOM 11038 N N . ASP E 1 282 ? -59.428 13.933 134.070 1.00 83.38 280 ASP E N 1
ATOM 11039 C CA . ASP E 1 282 ? -59.883 13.704 132.687 1.00 88.72 280 ASP E CA 1
ATOM 11040 C C . ASP E 1 282 ? -59.980 15.014 131.885 1.00 86.59 280 ASP E C 1
ATOM 11041 O O . ASP E 1 282 ? -60.781 15.159 130.959 1.00 82.30 280 ASP E O 1
ATOM 11046 N N . HIS E 1 283 ? -59.131 15.968 132.235 1.00 85.17 281 HIS E N 1
ATOM 11047 C CA . HIS E 1 283 ? -59.157 17.258 131.565 1.00 80.94 281 HIS E CA 1
ATOM 11048 C C . HIS E 1 283 ? -58.083 17.368 130.487 1.00 79.24 281 HIS E C 1
ATOM 11049 O O . HIS E 1 283 ? -57.561 18.455 130.232 1.00 78.86 281 HIS E O 1
ATOM 11056 N N . VAL E 1 284 ? -57.755 16.252 129.846 1.00 77.71 282 VAL E N 1
ATOM 11057 C CA . VAL E 1 284 ? -56.755 16.300 128.784 1.00 71.60 282 VAL E CA 1
ATOM 11058 C C . VAL E 1 284 ? -57.392 16.269 127.397 1.00 70.76 282 VAL E C 1
ATOM 11059 O O . VAL E 1 284 ? -58.024 15.287 127.012 1.00 72.87 282 VAL E O 1
ATOM 11063 N N . LEU E 1 285 ? -57.205 17.354 126.653 1.00 66.85 283 LEU E N 1
ATOM 11064 C CA . LEU E 1 285 ? -57.836 17.521 125.342 1.00 64.24 283 LEU E CA 1
ATOM 11065 C C . LEU E 1 285 ? -56.860 17.497 124.142 1.00 61.36 283 LEU E C 1
ATOM 11066 O O . LEU E 1 285 ? -55.895 18.271 124.086 1.00 55.13 283 LEU E O 1
ATOM 11071 N N . TYR E 1 286 ? -57.126 16.615 123.181 1.00 51.63 284 TYR E N 1
ATOM 11072 C CA . TYR E 1 286 ? -56.328 16.557 121.961 1.00 50.53 284 TYR E CA 1
ATOM 11073 C C . TYR E 1 286 ? -56.969 17.332 120.810 1.00 56.22 284 TYR E C 1
ATOM 11074 O O . TYR E 1 286 ? -58.148 17.155 120.487 1.00 59.21 284 TYR E O 1
ATOM 11083 N N . LEU E 1 287 ? -56.177 18.198 120.196 1.00 51.90 285 LEU E N 1
ATOM 11084 C CA . LEU E 1 287 ? -56.636 18.963 119.057 1.00 54.50 285 LEU E CA 1
ATOM 11085 C C . LEU E 1 287 ? -56.216 18.269 117.756 1.00 62.57 285 LEU E C 1
ATOM 11086 O O . LEU E 1 287 ? -55.189 17.584 117.721 1.00 58.94 285 LEU E O 1
ATOM 11091 N N . ASN E 1 288 ? -57.018 18.433 116.703 1.00 64.95 286 ASN E N 1
ATOM 11092 C CA . ASN E 1 288 ? -56.718 17.876 115.382 1.00 60.44 286 ASN E CA 1
ATOM 11093 C C . ASN E 1 288 ? -55.403 18.449 114.893 1.00 57.80 286 ASN E C 1
ATOM 11094 O O . ASN E 1 288 ? -55.338 19.637 114.559 1.00 56.17 286 ASN E O 1
ATOM 11099 N N . PRO E 1 289 ? -54.352 17.607 114.851 1.00 54.80 287 PRO E N 1
ATOM 11100 C CA . PRO E 1 289 ? -52.985 17.992 114.479 1.00 48.59 287 PRO E CA 1
ATOM 11101 C C . PRO E 1 289 ? -52.933 18.681 113.116 1.00 60.82 287 PRO E C 1
ATOM 11102 O O . PRO E 1 289 ? -52.422 19.799 113.018 1.00 59.12 287 PRO E O 1
ATOM 11106 N N . THR E 1 290 ? -53.461 18.027 112.085 1.00 61.11 288 THR E N 1
ATOM 11107 C CA . THR E 1 290 ? -53.486 18.626 110.753 1.00 56.50 288 THR E CA 1
ATOM 11108 C C . THR E 1 290 ? -54.168 19.995 110.773 1.00 53.89 288 THR E C 1
ATOM 11109 O O . THR E 1 290 ? -53.644 20.973 110.234 1.00 50.13 288 THR E O 1
ATOM 11113 N N . ALA E 1 291 ? -55.326 20.071 111.416 1.00 49.66 289 ALA E N 1
ATOM 11114 C CA . ALA E 1 291 ? -56.039 21.341 111.480 1.00 52.06 289 ALA E CA 1
ATOM 11115 C C . ALA E 1 291 ? -55.232 22.396 112.234 1.00 50.31 289 ALA E C 1
ATOM 11116 O O . ALA E 1 291 ? -54.990 23.483 111.715 1.00 56.22 289 ALA E O 1
ATOM 11118 N N . TRP E 1 292 ? -54.793 22.062 113.443 1.00 51.84 290 TRP E N 1
ATOM 11119 C CA . TRP E 1 292 ? -54.139 23.042 114.312 1.00 49.63 290 TRP E CA 1
ATOM 11120 C C . TRP E 1 292 ? -52.677 23.335 113.994 1.00 47.11 290 TRP E C 1
ATOM 11121 O O . TRP E 1 292 ? -52.177 24.396 114.371 1.00 49.01 290 TRP E O 1
ATOM 11132 N N . TYR E 1 293 ? -51.990 22.410 113.320 1.00 45.81 291 TYR E N 1
ATOM 11133 C CA . TYR E 1 293 ? -50.564 22.596 113.043 1.00 45.46 291 TYR E CA 1
ATOM 11134 C C . TYR E 1 293 ? -50.217 22.845 111.573 1.00 56.66 291 TYR E C 1
ATOM 11135 O O . TYR E 1 293 ? -49.393 23.709 111.278 1.00 67.57 291 TYR E O 1
ATOM 11144 N N . ILE E 1 294 ? -50.818 22.081 110.661 1.00 57.49 292 ILE E N 1
ATOM 11145 C CA . ILE E 1 294 ? -50.507 22.202 109.228 1.00 59.62 292 ILE E CA 1
ATOM 11146 C C . ILE E 1 294 ? -51.257 23.359 108.568 1.00 51.79 292 ILE E C 1
ATOM 11147 O O . ILE E 1 294 ? -50.668 24.157 107.848 1.00 55.91 292 ILE E O 1
ATOM 11152 N N . VAL E 1 295 ? -52.554 23.452 108.833 1.00 45.14 293 VAL E N 1
ATOM 11153 C CA . VAL E 1 295 ? -53.393 24.423 108.143 1.00 47.23 293 VAL E CA 1
ATOM 11154 C C . VAL E 1 295 ? -53.556 25.765 108.867 1.00 52.74 293 VAL E C 1
ATOM 11155 O O . VAL E 1 295 ? -53.318 26.807 108.267 1.00 61.41 293 VAL E O 1
ATOM 11159 N N . PHE E 1 296 ? -53.934 25.723 110.148 1.00 54.11 294 PHE E N 1
ATOM 11160 C CA . PHE E 1 296 ? -54.214 26.915 110.980 1.00 53.90 294 PHE E CA 1
ATOM 11161 C C . PHE E 1 296 ? -54.814 28.108 110.224 1.00 60.66 294 PHE E C 1
ATOM 11162 O O . PHE E 1 296 ? -54.155 29.114 109.987 1.00 73.24 294 PHE E O 1
ATOM 11170 N N . GLY E 1 297 ? -56.077 27.979 109.842 1.00 60.58 295 GLY E N 1
ATOM 11171 C CA . GLY E 1 297 ? -56.744 29.008 109.070 1.00 62.93 295 GLY E CA 1
ATOM 11172 C C . GLY E 1 297 ? -57.704 28.375 108.085 1.00 64.15 295 GLY E C 1
ATOM 11173 O O . GLY E 1 297 ? -57.653 27.172 107.851 1.00 61.09 295 GLY E O 1
ATOM 11174 N N . GLY E 1 298 ? -58.587 29.180 107.506 1.00 64.77 296 GLY E N 1
ATOM 11175 C CA . GLY E 1 298 ? -59.554 28.650 106.564 1.00 67.27 296 GLY E CA 1
ATOM 11176 C C . GLY E 1 298 ? -60.881 28.310 107.210 1.00 63.52 296 GLY E C 1
ATOM 11177 O O . GLY E 1 298 ? -60.945 28.101 108.422 1.00 57.59 296 GLY E O 1
ATOM 11178 N N . VAL E 1 299 ? -61.929 28.232 106.387 1.00 67.71 297 VAL E N 1
ATOM 11179 C CA . VAL E 1 299 ? -63.305 28.073 106.858 1.00 62.61 297 VAL E CA 1
ATOM 11180 C C . VAL E 1 299 ? -63.584 26.720 107.501 1.00 61.92 297 VAL E C 1
ATOM 11181 O O . VAL E 1 299 ? -63.966 26.654 108.667 1.00 67.28 297 VAL E O 1
ATOM 11185 N N . GLU E 1 300 ? -63.398 25.645 106.742 1.00 68.13 298 GLU E N 1
ATOM 11186 C CA . GLU E 1 300 ? -63.626 24.297 107.262 1.00 67.91 298 GLU E CA 1
ATOM 11187 C C . GLU E 1 300 ? -62.671 23.984 108.412 1.00 55.87 298 GLU E C 1
ATOM 11188 O O . GLU E 1 300 ? -63.057 23.338 109.384 1.00 58.04 298 GLU E O 1
ATOM 11194 N N . THR E 1 301 ? -61.435 24.463 108.322 1.00 59.56 299 THR E N 1
ATOM 11195 C CA . THR E 1 301 ? -60.478 24.233 109.409 1.00 66.54 299 THR E CA 1
ATOM 11196 C C . THR E 1 301 ? -60.947 24.887 110.721 1.00 64.84 299 THR E C 1
ATOM 11197 O O . THR E 1 301 ? -60.921 24.261 111.777 1.00 70.11 299 THR E O 1
ATOM 11201 N N . THR E 1 302 ? -61.390 26.136 110.649 1.00 59.03 300 THR E N 1
ATOM 11202 C CA . THR E 1 302 ? -61.898 26.824 111.830 1.00 57.77 300 THR E CA 1
ATOM 11203 C C . THR E 1 302 ? -63.075 26.060 112.455 1.00 69.34 300 THR E C 1
ATOM 11204 O O . THR E 1 302 ? -63.197 25.982 113.680 1.00 75.07 300 THR E O 1
ATOM 11208 N N . ARG E 1 303 ? -63.924 25.486 111.606 1.00 63.44 301 ARG E N 1
ATOM 11209 C CA . ARG E 1 303 ? -64.991 24.607 112.064 1.00 54.95 301 ARG E CA 1
ATOM 11210 C C . ARG E 1 303 ? -64.420 23.439 112.854 1.00 58.33 301 ARG E C 1
ATOM 11211 O O . ARG E 1 303 ? -64.938 23.117 113.920 1.00 71.03 301 ARG E O 1
ATOM 11219 N N . ILE E 1 304 ? -63.367 22.805 112.330 1.00 52.83 302 ILE E N 1
ATOM 11220 C CA . ILE E 1 304 ? -62.720 21.683 113.023 1.00 57.81 302 ILE E CA 1
ATOM 11221 C C . ILE E 1 304 ? -62.260 22.123 114.411 1.00 63.16 302 ILE E C 1
ATOM 11222 O O . ILE E 1 304 ? -62.485 21.424 115.405 1.00 68.88 302 ILE E O 1
ATOM 11235 N N . ILE E 1 306 ? -63.206 24.699 116.310 1.00 68.81 304 ILE E N 1
ATOM 11236 C CA . ILE E 1 306 ? -64.351 24.961 117.172 1.00 61.13 304 ILE E CA 1
ATOM 11237 C C . ILE E 1 306 ? -64.823 23.688 117.864 1.00 62.61 304 ILE E C 1
ATOM 11238 O O . ILE E 1 306 ? -64.869 23.644 119.085 1.00 69.44 304 ILE E O 1
ATOM 11243 N N . ASP E 1 307 ? -65.129 22.647 117.092 1.00 72.55 305 ASP E N 1
ATOM 11244 C CA . ASP E 1 307 ? -65.547 21.357 117.659 1.00 77.64 305 ASP E CA 1
ATOM 11245 C C . ASP E 1 307 ? -64.524 20.776 118.621 1.00 75.88 305 ASP E C 1
ATOM 11246 O O . ASP E 1 307 ? -64.885 20.233 119.665 1.00 83.02 305 ASP E O 1
ATOM 11251 N N . ASP E 1 308 ? -63.251 20.888 118.265 1.00 73.58 306 ASP E N 1
ATOM 11252 C CA . ASP E 1 308 ? -62.181 20.455 119.151 1.00 77.04 306 ASP E CA 1
ATOM 11253 C C . ASP E 1 308 ? -62.272 21.189 120.490 1.00 73.95 306 ASP E C 1
ATOM 11254 O O . ASP E 1 308 ? -62.199 20.576 121.556 1.00 75.21 306 ASP E O 1
ATOM 11259 N N . VAL E 1 309 ? -62.460 22.501 120.431 1.00 63.61 307 VAL E N 1
ATOM 11260 C CA . VAL E 1 309 ? -62.534 23.299 121.644 1.00 54.83 307 VAL E CA 1
ATOM 11261 C C . VAL E 1 309 ? -63.788 22.975 122.461 1.00 61.22 307 VAL E C 1
ATOM 11262 O O . VAL E 1 309 ? -63.704 22.862 123.678 1.00 76.19 307 VAL E O 1
ATOM 11266 N N . LEU E 1 310 ? -64.931 22.790 121.795 1.00 56.86 308 LEU E N 1
ATOM 11267 C CA . LEU E 1 310 ? -66.198 22.430 122.464 1.00 58.21 308 LEU E CA 1
ATOM 11268 C C . LEU E 1 310 ? -66.138 21.110 123.248 1.00 65.58 308 LEU E C 1
ATOM 11269 O O . LEU E 1 310 ? -67.071 20.779 123.987 1.00 71.60 308 LEU E O 1
ATOM 11274 N N . GLN E 1 311 ? -65.052 20.358 123.080 1.00 59.93 309 GLN E N 1
ATOM 11275 C CA . GLN E 1 311 ? -64.849 19.152 123.866 1.00 67.01 309 GLN E CA 1
ATOM 11276 C C . GLN E 1 311 ? -64.859 19.413 125.396 1.00 68.51 309 GLN E C 1
ATOM 11277 O O . GLN E 1 311 ? -65.260 18.529 126.151 1.00 75.89 309 GLN E O 1
ATOM 11283 N N . VAL E 1 312 ? -64.437 20.601 125.858 1.00 60.85 310 VAL E N 1
ATOM 11284 C CA . VAL E 1 312 ? -64.481 20.884 127.304 1.00 59.76 310 VAL E CA 1
ATOM 11285 C C . VAL E 1 312 ? -65.880 20.750 127.846 1.00 72.29 310 VAL E C 1
ATOM 11286 O O . VAL E 1 312 ? -66.067 20.269 128.961 1.00 93.55 310 VAL E O 1
ATOM 11290 N N . ALA E 1 313 ? -66.861 21.187 127.063 1.00 71.62 311 ALA E N 1
ATOM 11291 C CA . ALA E 1 313 ? -68.251 21.197 127.519 1.00 77.43 311 ALA E CA 1
ATOM 11292 C C . ALA E 1 313 ? -68.694 19.816 128.014 1.00 83.78 311 ALA E C 1
ATOM 11293 O O . ALA E 1 313 ? -69.501 19.705 128.946 1.00 81.51 311 ALA E O 1
ATOM 11295 N N . ALA E 1 314 ? -68.131 18.770 127.408 1.00 81.75 312 ALA E N 1
ATOM 11296 C CA . ALA E 1 314 ? -68.493 17.399 127.751 1.00 83.53 312 ALA E CA 1
ATOM 11297 C C . ALA E 1 314 ? -67.607 16.806 128.853 1.00 92.53 312 ALA E C 1
ATOM 11298 O O . ALA E 1 314 ? -67.516 15.586 129.005 1.00 96.83 312 ALA E O 1
ATOM 11300 N N . ARG E 1 315 ? -66.984 17.677 129.642 1.00 94.54 313 ARG E N 1
ATOM 11301 C CA . ARG E 1 315 ? -65.981 17.241 130.610 1.00 93.79 313 ARG E CA 1
ATOM 11302 C C . ARG E 1 315 ? -66.297 17.701 132.034 1.00 86.41 313 ARG E C 1
ATOM 11303 O O . ARG E 1 315 ? -65.697 17.221 133.003 1.00 77.10 313 ARG E O 1
ATOM 11311 N N . ALA F 1 15 ? -7.353 47.286 84.733 1.00 90.09 13 ALA F N 1
ATOM 11312 C CA . ALA F 1 15 ? -6.881 47.178 86.115 1.00 87.92 13 ALA F CA 1
ATOM 11313 C C . ALA F 1 15 ? -7.815 46.312 86.945 1.00 84.84 13 ALA F C 1
ATOM 11314 O O . ALA F 1 15 ? -9.022 46.531 86.961 1.00 82.42 13 ALA F O 1
ATOM 11316 N N . THR F 1 16 ? -7.252 45.339 87.651 1.00 89.68 14 THR F N 1
ATOM 11317 C CA . THR F 1 16 ? -8.058 44.422 88.451 1.00 87.64 14 THR F CA 1
ATOM 11318 C C . THR F 1 16 ? -7.489 44.184 89.854 1.00 83.56 14 THR F C 1
ATOM 11319 O O . THR F 1 16 ? -6.333 43.783 90.006 1.00 86.78 14 THR F O 1
ATOM 11323 N N . ALA F 1 17 ? -8.310 44.430 90.874 1.00 77.27 15 ALA F N 1
ATOM 11324 C CA . ALA F 1 17 ? -7.920 44.143 92.253 1.00 76.35 15 ALA F CA 1
ATOM 11325 C C . ALA F 1 17 ? -8.533 42.836 92.773 1.00 75.69 15 ALA F C 1
ATOM 11326 O O . ALA F 1 17 ? -9.709 42.547 92.545 1.00 71.91 15 ALA F O 1
ATOM 11328 N N . SER F 1 18 ? -7.728 42.066 93.495 1.00 77.77 16 SER F N 1
ATOM 11329 C CA . SER F 1 18 ? -8.132 40.751 93.980 1.00 75.59 16 SER F CA 1
ATOM 11330 C C . SER F 1 18 ? -8.681 40.779 95.404 1.00 74.78 16 SER F C 1
ATOM 11331 O O . SER F 1 18 ? -7.969 41.141 96.339 1.00 79.70 16 SER F O 1
ATOM 11334 N N . TYR F 1 19 ? -9.940 40.381 95.570 1.00 73.66 17 TYR F N 1
ATOM 11335 C CA . TYR F 1 19 ? -10.531 40.260 96.908 1.00 64.70 17 TYR F CA 1
ATOM 11336 C C . TYR F 1 19 ? -10.704 38.809 97.308 1.00 63.32 17 TYR F C 1
ATOM 11337 O O . TYR F 1 19 ? -11.416 38.045 96.642 1.00 61.14 17 TYR F O 1
ATOM 11346 N N . THR F 1 20 ? -10.069 38.435 98.413 1.00 70.09 18 THR F N 1
ATOM 11347 C CA . THR F 1 20 ? -10.185 37.072 98.916 1.00 68.87 18 THR F CA 1
ATOM 11348 C C . THR F 1 20 ? -10.647 37.022 100.390 1.00 61.03 18 THR F C 1
ATOM 11349 O O . THR F 1 20 ? -10.206 37.821 101.216 1.00 61.53 18 THR F O 1
ATOM 11353 N N . TRP F 1 21 ? -11.579 36.112 100.686 1.00 58.44 19 TRP F N 1
ATOM 11354 C CA . TRP F 1 21 ? -12.157 35.979 102.029 1.00 60.33 19 TRP F CA 1
ATOM 11355 C C . TRP F 1 21 ? -12.640 34.556 102.354 1.00 65.47 19 TRP F C 1
ATOM 11356 O O . TRP F 1 21 ? -12.845 33.740 101.451 1.00 56.12 19 TRP F O 1
ATOM 11367 N N . ASP F 1 22 ? -12.813 34.265 103.646 1.00 69.11 20 ASP F N 1
ATOM 11368 C CA . ASP F 1 22 ? -13.397 32.991 104.066 1.00 60.86 20 ASP F CA 1
ATOM 11369 C C . ASP F 1 22 ? -14.913 33.115 104.001 1.00 56.08 20 ASP F C 1
ATOM 11370 O O . ASP F 1 22 ? -15.540 33.661 104.910 1.00 54.78 20 ASP F O 1
ATOM 11375 N N . ARG F 1 23 ? -15.489 32.617 102.910 1.00 50.97 21 ARG F N 1
ATOM 11376 C CA . ARG F 1 23 ? -16.909 32.799 102.610 1.00 47.05 21 ARG F CA 1
ATOM 11377 C C . ARG F 1 23 ? -17.774 31.847 103.422 1.00 54.39 21 ARG F C 1
ATOM 11378 O O . ARG F 1 23 ? -17.482 30.653 103.509 1.00 56.24 21 ARG F O 1
ATOM 11386 N N . ASN F 1 24 ? -18.829 32.372 104.039 1.00 58.38 22 ASN F N 1
ATOM 11387 C CA . ASN F 1 24 ? -19.797 31.497 104.675 1.00 54.79 22 ASN F CA 1
ATOM 11388 C C . ASN F 1 24 ? -20.556 30.808 103.560 1.00 57.23 22 ASN F C 1
ATOM 11389 O O . ASN F 1 24 ? -21.249 31.446 102.773 1.00 58.50 22 ASN F O 1
ATOM 11394 N N . THR F 1 25 ? -20.406 29.496 103.491 1.00 70.07 23 THR F N 1
ATOM 11395 C CA . THR F 1 25 ? -20.974 28.733 102.401 1.00 58.73 23 THR F CA 1
ATOM 11396 C C . THR F 1 25 ? -22.428 28.292 102.694 1.00 61.25 23 THR F C 1
ATOM 11397 O O . THR F 1 25 ? -23.140 27.829 101.807 1.00 45.18 23 THR F O 1
ATOM 11401 N N . ALA F 1 26 ? -22.880 28.463 103.933 1.00 61.99 24 ALA F N 1
ATOM 11402 C CA . ALA F 1 26 ? -24.279 28.191 104.260 1.00 55.44 24 ALA F CA 1
ATOM 11403 C C . ALA F 1 26 ? -25.150 29.255 103.623 1.00 60.24 24 ALA F C 1
ATOM 11404 O O . ALA F 1 26 ? -24.793 30.427 103.604 1.00 61.03 24 ALA F O 1
ATOM 11406 N N . THR F 1 27 ? -26.305 28.848 103.120 1.00 71.09 25 THR F N 1
ATOM 11407 C CA . THR F 1 27 ? -27.114 29.738 102.294 1.00 71.42 25 THR F CA 1
ATOM 11408 C C . THR F 1 27 ? -28.271 30.377 103.078 1.00 73.36 25 THR F C 1
ATOM 11409 O O . THR F 1 27 ? -28.895 31.337 102.622 1.00 60.60 25 THR F O 1
ATOM 11413 N N . GLU F 1 28 ? -28.532 29.829 104.264 1.00 84.46 26 GLU F N 1
ATOM 11414 C CA . GLU F 1 28 ? -29.564 30.324 105.178 1.00 84.46 26 GLU F CA 1
ATOM 11415 C C . GLU F 1 28 ? -28.941 31.159 106.289 1.00 80.87 26 GLU F C 1
ATOM 11416 O O . GLU F 1 28 ? -27.809 30.918 106.712 1.00 78.24 26 GLU F O 1
ATOM 11422 N N . GLU F 1 29 ? -29.703 32.130 106.773 1.00 89.09 27 GLU F N 1
ATOM 11423 C CA . GLU F 1 29 ? -29.241 33.039 107.817 1.00 92.53 27 GLU F CA 1
ATOM 11424 C C . GLU F 1 29 ? -28.955 32.291 109.119 1.00 82.99 27 GLU F C 1
ATOM 11425 O O . GLU F 1 29 ? -27.899 32.450 109.727 1.00 85.09 27 GLU F O 1
ATOM 11431 N N . GLY F 1 30 ? -29.904 31.472 109.545 1.00 71.94 28 GLY F N 1
ATOM 11432 C CA . GLY F 1 30 ? -29.725 30.706 110.755 1.00 77.19 28 GLY F CA 1
ATOM 11433 C C . GLY F 1 30 ? -28.578 29.710 110.717 1.00 88.92 28 GLY F C 1
ATOM 11434 O O . GLY F 1 30 ? -27.720 29.719 111.601 1.00 99.03 28 GLY F O 1
ATOM 11435 N N . ALA F 1 31 ? -28.566 28.868 109.683 1.00 83.04 29 ALA F N 1
ATOM 11436 C CA . ALA F 1 31 ? -27.731 27.660 109.617 1.00 76.47 29 ALA F CA 1
ATOM 11437 C C . ALA F 1 31 ? -26.281 27.805 110.098 1.00 78.56 29 ALA F C 1
ATOM 11438 O O . ALA F 1 31 ? -25.655 28.852 109.904 1.00 85.17 29 ALA F O 1
ATOM 11440 N N . ASP F 1 32 ? -25.765 26.748 110.730 1.00 69.40 30 ASP F N 1
ATOM 11441 C CA . ASP F 1 32 ? -24.375 26.718 111.171 1.00 65.86 30 ASP F CA 1
ATOM 11442 C C . ASP F 1 32 ? -23.444 26.929 109.990 1.00 67.90 30 ASP F C 1
ATOM 11443 O O . ASP F 1 32 ? -23.474 26.147 109.031 1.00 66.91 30 ASP F O 1
ATOM 11448 N N . PRO F 1 33 ? -22.612 27.987 110.055 1.00 64.81 31 PRO F N 1
ATOM 11449 C CA . PRO F 1 33 ? -21.730 28.393 108.952 1.00 59.84 31 PRO F CA 1
ATOM 11450 C C . PRO F 1 33 ? -20.529 27.469 108.770 1.00 60.22 31 PRO F C 1
ATOM 11451 O O . PRO F 1 33 ? -19.889 27.124 109.763 1.00 71.51 31 PRO F O 1
ATOM 11455 N N . VAL F 1 34 ? -20.249 27.059 107.533 1.00 58.67 32 VAL F N 1
ATOM 11456 C CA . VAL F 1 34 ? -18.966 26.429 107.207 1.00 60.61 32 VAL F CA 1
ATOM 11457 C C . VAL F 1 34 ? -18.198 27.290 106.193 1.00 54.40 32 VAL F C 1
ATOM 11458 O O . VAL F 1 34 ? -18.739 27.714 105.185 1.00 48.42 32 VAL F O 1
ATOM 11462 N N . TYR F 1 35 ? -16.943 27.586 106.506 1.00 59.98 33 TYR F N 1
ATOM 11463 C CA . TYR F 1 35 ? -16.207 28.607 105.778 1.00 61.07 33 TYR F CA 1
ATOM 11464 C C . TYR F 1 35 ? -15.248 28.005 104.764 1.00 65.54 33 TYR F C 1
ATOM 11465 O O . TYR F 1 35 ? -14.475 27.093 105.084 1.00 70.43 33 TYR F O 1
ATOM 11474 N N . GLU F 1 36 ? -15.303 28.532 103.545 1.00 58.59 34 GLU F N 1
ATOM 11475 C CA . GLU F 1 36 ? -14.412 28.110 102.479 1.00 59.00 34 GLU F CA 1
ATOM 11476 C C . GLU F 1 36 ? -13.841 29.331 101.781 1.00 59.94 34 GLU F C 1
ATOM 11477 O O . GLU F 1 36 ? -14.581 30.210 101.351 1.00 53.98 34 GLU F O 1
ATOM 11483 N N . GLU F 1 37 ? -12.515 29.387 101.698 1.00 66.55 35 GLU F N 1
ATOM 11484 C CA . GLU F 1 37 ? -11.831 30.556 101.159 1.00 63.21 35 GLU F CA 1
ATOM 11485 C C . GLU F 1 37 ? -12.175 30.770 99.695 1.00 52.77 35 GLU F C 1
ATOM 11486 O O . GLU F 1 37 ? -12.185 29.828 98.921 1.00 61.61 35 GLU F O 1
ATOM 11492 N N . THR F 1 38 ? -12.461 32.012 99.319 1.00 59.04 36 THR F N 1
ATOM 11493 C CA . THR F 1 38 ? -12.840 32.330 97.942 1.00 64.75 36 THR F CA 1
ATOM 11494 C C . THR F 1 38 ? -12.114 33.581 97.462 1.00 66.21 36 THR F C 1
ATOM 11495 O O . THR F 1 38 ? -11.941 34.532 98.214 1.00 64.21 36 THR F O 1
ATOM 11499 N N . THR F 1 39 ? -11.695 33.592 96.205 1.00 73.62 37 THR F N 1
ATOM 11500 C CA . THR F 1 39 ? -11.101 34.802 95.648 1.00 69.45 37 THR F CA 1
ATOM 11501 C C . THR F 1 39 ? -11.885 35.277 94.433 1.00 62.40 37 THR F C 1
ATOM 11502 O O . THR F 1 39 ? -12.295 34.472 93.595 1.00 62.02 37 THR F O 1
ATOM 11506 N N . VAL F 1 40 ? -12.115 36.582 94.356 1.00 59.91 38 VAL F N 1
ATOM 11507 C CA . VAL F 1 40 ? -12.810 37.163 93.218 1.00 57.73 38 VAL F CA 1
ATOM 11508 C C . VAL F 1 40 ? -11.975 38.308 92.671 1.00 66.12 38 VAL F C 1
ATOM 11509 O O . VAL F 1 40 ? -11.369 39.053 93.443 1.00 66.78 38 VAL F O 1
ATOM 11513 N N . GLU F 1 41 ? -11.909 38.420 91.344 1.00 68.86 39 GLU F N 1
ATOM 11514 C CA . GLU F 1 41 ? -11.175 39.513 90.711 1.00 70.81 39 GLU F CA 1
ATOM 11515 C C . GLU F 1 41 ? -12.126 40.673 90.421 1.00 68.38 39 GLU F C 1
ATOM 11516 O O . GLU F 1 41 ? -13.019 40.560 89.584 1.00 78.11 39 GLU F O 1
ATOM 11522 N N . VAL F 1 42 ? -11.937 41.778 91.134 1.00 60.39 40 VAL F N 1
ATOM 11523 C CA . VAL F 1 42 ? -12.823 42.931 91.037 1.00 57.49 40 VAL F CA 1
ATOM 11524 C C . VAL F 1 42 ? -12.226 43.960 90.086 1.00 71.57 40 VAL F C 1
ATOM 11525 O O . VAL F 1 42 ? -11.024 44.248 90.136 1.00 80.19 40 VAL F O 1
ATOM 11529 N N . PRO F 1 43 ? -13.059 44.517 89.200 1.00 72.20 41 PRO F N 1
ATOM 11530 C CA . PRO F 1 43 ? -12.568 45.562 88.292 1.00 68.95 41 PRO F CA 1
ATOM 11531 C C . PRO F 1 43 ? -12.316 46.872 89.038 1.00 69.13 41 PRO F C 1
ATOM 11532 O O . PRO F 1 43 ? -13.206 47.356 89.745 1.00 65.34 41 PRO F O 1
ATOM 11536 N N . VAL F 1 44 ? -11.119 47.433 88.900 1.00 71.91 42 VAL F N 1
ATOM 11537 C CA . VAL F 1 44 ? -10.851 48.744 89.482 1.00 72.84 42 VAL F CA 1
ATOM 11538 C C . VAL F 1 44 ? -11.598 49.801 88.672 1.00 74.28 42 VAL F C 1
ATOM 11539 O O . VAL F 1 44 ? -11.612 49.753 87.449 1.00 73.90 42 VAL F O 1
ATOM 11543 N N . ASP F 1 45 ? -12.236 50.730 89.376 1.00 77.67 43 ASP F N 1
ATOM 11544 C CA . ASP F 1 45 ? -13.098 51.759 88.787 1.00 76.56 43 ASP F CA 1
ATOM 11545 C C . ASP F 1 45 ? -14.304 51.188 88.027 1.00 67.37 43 ASP F C 1
ATOM 11546 O O . ASP F 1 45 ? -14.468 51.438 86.837 1.00 75.22 43 ASP F O 1
ATOM 11551 N N . PRO F 1 46 ? -15.168 50.434 88.720 1.00 63.41 44 PRO F N 1
ATOM 11552 C CA . PRO F 1 46 ? -16.330 49.860 88.036 1.00 70.69 44 PRO F CA 1
ATOM 11553 C C . PRO F 1 46 ? -17.384 50.918 87.709 1.00 76.33 44 PRO F C 1
ATOM 11554 O O . PRO F 1 46 ? -17.585 51.854 88.490 1.00 73.00 44 PRO F O 1
ATOM 11558 N N . GLN F 1 47 ? -18.062 50.749 86.576 1.00 78.55 45 GLN F N 1
ATOM 11559 C CA . GLN F 1 47 ? -18.999 51.757 86.079 1.00 83.22 45 GLN F CA 1
ATOM 11560 C C . GLN F 1 47 ? -20.485 51.489 86.353 1.00 73.38 45 GLN F C 1
ATOM 11561 O O . GLN F 1 47 ? -21.302 52.402 86.265 1.00 74.86 45 GLN F O 1
ATOM 11567 N N . ARG F 1 48 ? -20.840 50.245 86.651 1.00 65.68 46 ARG F N 1
ATOM 11568 C CA . ARG F 1 48 ? -22.228 49.913 86.936 1.00 69.31 46 ARG F CA 1
ATOM 11569 C C . ARG F 1 48 ? -22.322 48.962 88.135 1.00 79.26 46 ARG F C 1
ATOM 11570 O O . ARG F 1 48 ? -22.334 47.740 87.976 1.00 81.53 46 ARG F O 1
ATOM 11578 N N . ILE F 1 49 ? -22.390 49.535 89.335 1.00 72.44 47 ILE F N 1
ATOM 11579 C CA . ILE F 1 49 ? -22.372 48.744 90.558 1.00 60.21 47 ILE F CA 1
ATOM 11580 C C . ILE F 1 49 ? -23.767 48.409 91.097 1.00 58.64 47 ILE F C 1
ATOM 11581 O O . ILE F 1 49 ? -24.620 49.282 91.249 1.00 62.41 47 ILE F O 1
ATOM 11586 N N . VAL F 1 50 ? -23.982 47.133 91.395 1.00 56.82 48 VAL F N 1
ATOM 11587 C CA . VAL F 1 50 ? -25.212 46.682 92.026 1.00 53.94 48 VAL F CA 1
ATOM 11588 C C . VAL F 1 50 ? -24.881 46.285 93.466 1.00 54.45 48 VAL F C 1
ATOM 11589 O O . VAL F 1 50 ? -23.925 45.549 93.700 1.00 60.10 48 VAL F O 1
ATOM 11593 N N . VAL F 1 51 ? -25.648 46.794 94.431 1.00 50.29 49 VAL F N 1
ATOM 11594 C CA . VAL F 1 51 ? -25.350 46.570 95.847 1.00 47.78 49 VAL F CA 1
ATOM 11595 C C . VAL F 1 51 ? -26.568 46.116 96.638 1.00 53.78 49 VAL F C 1
ATOM 11596 O O . VAL F 1 51 ? -27.584 46.817 96.684 1.00 58.34 49 VAL F O 1
ATOM 11600 N N . PHE F 1 52 ? -26.448 44.953 97.274 1.00 52.36 50 PHE F N 1
ATOM 11601 C CA . PHE F 1 52 ? -27.496 44.418 98.143 1.00 45.06 50 PHE F CA 1
ATOM 11602 C C . PHE F 1 52 ? -27.254 44.676 99.634 1.00 53.19 50 PHE F C 1
ATOM 11603 O O . PHE F 1 52 ? -28.177 44.529 100.427 1.00 60.30 50 PHE F O 1
ATOM 11611 N N . ASP F 1 53 ? -26.017 45.004 100.022 1.00 61.14 51 ASP F N 1
ATOM 11612 C CA . ASP F 1 53 ? -25.678 45.271 101.434 1.00 54.32 51 ASP F CA 1
ATOM 11613 C C . ASP F 1 53 ? -25.615 46.756 101.718 1.00 52.99 51 ASP F C 1
ATOM 11614 O O . ASP F 1 53 ? -24.692 47.441 101.279 1.00 59.81 51 ASP F O 1
ATOM 11627 N N . ALA F 1 55 ? -24.656 48.558 104.073 1.00 68.33 53 ALA F N 1
ATOM 11628 C CA . ALA F 1 55 ? -23.359 49.021 104.573 1.00 65.80 53 ALA F CA 1
ATOM 11629 C C . ALA F 1 55 ? -22.360 49.338 103.449 1.00 63.78 53 ALA F C 1
ATOM 11630 O O . ALA F 1 55 ? -21.529 50.247 103.561 1.00 56.23 53 ALA F O 1
ATOM 11632 N N . ALA F 1 56 ? -22.422 48.569 102.371 1.00 57.78 54 ALA F N 1
ATOM 11633 C CA . ALA F 1 56 ? -21.512 48.803 101.270 1.00 58.55 54 ALA F CA 1
ATOM 11634 C C . ALA F 1 56 ? -22.010 49.970 100.428 1.00 65.48 54 ALA F C 1
ATOM 11635 O O . ALA F 1 56 ? -21.213 50.746 99.895 1.00 74.89 54 ALA F O 1
ATOM 11637 N N . LEU F 1 57 ? -23.331 50.085 100.313 1.00 60.26 55 LEU F N 1
ATOM 11638 C CA . LEU F 1 57 ? -23.943 51.163 99.547 1.00 59.05 55 LEU F CA 1
ATOM 11639 C C . LEU F 1 57 ? -23.506 52.475 100.175 1.00 67.84 55 LEU F C 1
ATOM 11640 O O . LEU F 1 57 ? -23.145 53.425 99.482 1.00 65.48 55 LEU F O 1
ATOM 11645 N N . ASP F 1 58 ? -23.541 52.489 101.505 1.00 72.40 56 ASP F N 1
ATOM 11646 C CA . ASP F 1 58 ? -23.058 53.591 102.328 1.00 70.47 56 ASP F CA 1
ATOM 11647 C C . ASP F 1 58 ? -21.598 53.946 101.994 1.00 67.74 56 ASP F C 1
ATOM 11648 O O . ASP F 1 58 ? -21.321 55.045 101.509 1.00 69.67 56 ASP F O 1
ATOM 11653 N N . THR F 1 59 ? -20.673 53.026 102.259 1.00 60.85 57 THR F N 1
ATOM 11654 C CA . THR F 1 59 ? -19.254 53.328 102.097 1.00 61.00 57 THR F CA 1
ATOM 11655 C C . THR F 1 59 ? -18.924 53.721 100.655 1.00 62.46 57 THR F C 1
ATOM 11656 O O . THR F 1 59 ? -18.199 54.687 100.426 1.00 68.83 57 THR F O 1
ATOM 11660 N N . ILE F 1 60 ? -19.469 52.998 99.684 1.00 53.69 58 ILE F N 1
ATOM 11661 C CA . ILE F 1 60 ? -19.259 53.381 98.291 1.00 58.39 58 ILE F CA 1
ATOM 11662 C C . ILE F 1 60 ? -19.691 54.826 98.051 1.00 63.49 58 ILE F C 1
ATOM 11663 O O . ILE F 1 60 ? -18.924 55.616 97.520 1.00 75.56 58 ILE F O 1
ATOM 11668 N N . GLY F 1 61 ? -20.903 55.175 98.469 1.00 58.07 59 GLY F N 1
ATOM 11669 C CA . GLY F 1 61 ? -21.398 56.529 98.304 1.00 58.20 59 GLY F CA 1
ATOM 11670 C C . GLY F 1 61 ? -20.513 57.579 98.954 1.00 67.52 59 GLY F C 1
ATOM 11671 O O . GLY F 1 61 ? -20.172 58.589 98.336 1.00 72.05 59 GLY F O 1
ATOM 11672 N N . ALA F 1 62 ? -20.131 57.328 100.202 1.00 66.19 60 ALA F N 1
ATOM 11673 C CA . ALA F 1 62 ? -19.293 58.248 100.964 1.00 65.46 60 ALA F CA 1
ATOM 11674 C C . ALA F 1 62 ? -17.900 58.399 100.359 1.00 67.23 60 ALA F C 1
ATOM 11675 O O . ALA F 1 62 ? -17.228 59.410 100.562 1.00 71.79 60 ALA F O 1
ATOM 11677 N N . LEU F 1 63 ? -17.465 57.380 99.629 1.00 64.85 61 LEU F N 1
ATOM 11678 C CA . LEU F 1 63 ? -16.172 57.420 98.968 1.00 63.09 61 LEU F CA 1
ATOM 11679 C C . LEU F 1 63 ? -16.324 57.991 97.563 1.00 72.34 61 LEU F C 1
ATOM 11680 O O . LEU F 1 63 ? -15.406 57.898 96.749 1.00 76.19 61 LEU F O 1
ATOM 11685 N N . GLY F 1 64 ? -17.493 58.568 97.280 1.00 69.53 62 GLY F N 1
ATOM 11686 C CA . GLY F 1 64 ? -17.740 59.241 96.014 1.00 68.19 62 GLY F CA 1
ATOM 11687 C C . GLY F 1 64 ? -18.336 58.384 94.912 1.00 66.59 62 GLY F C 1
ATOM 11688 O O . GLY F 1 64 ? -18.487 58.836 93.775 1.00 72.76 62 GLY F O 1
ATOM 11689 N N . GLY F 1 65 ? -18.683 57.146 95.243 1.00 65.54 63 GLY F N 1
ATOM 11690 C CA . GLY F 1 65 ? -19.209 56.212 94.262 1.00 69.21 63 GLY F CA 1
ATOM 11691 C C . GLY F 1 65 ? -20.676 56.422 93.930 1.00 69.39 63 GLY F C 1
ATOM 11692 O O . GLY F 1 65 ? -21.338 57.293 94.499 1.00 74.47 63 GLY F O 1
ATOM 11693 N N . GLU F 1 66 ? -21.181 55.617 93.000 1.00 62.38 64 GLU F N 1
ATOM 11694 C CA . GLU F 1 66 ? -22.573 55.697 92.586 1.00 60.26 64 GLU F CA 1
ATOM 11695 C C . GLU F 1 66 ? -23.140 54.290 92.402 1.00 71.55 64 GLU F C 1
ATOM 11696 O O . GLU F 1 66 ? -22.544 53.456 91.720 1.00 89.60 64 GLU F O 1
ATOM 11702 N N . ILE F 1 67 ? -24.290 54.022 93.008 1.00 64.30 65 ILE F N 1
ATOM 11703 C CA . ILE F 1 67 ? -24.895 52.693 92.930 1.00 59.69 65 ILE F CA 1
ATOM 11704 C C . ILE F 1 67 ? -25.879 52.631 91.772 1.00 55.79 65 ILE F C 1
ATOM 11705 O O . ILE F 1 67 ? -26.642 53.562 91.557 1.00 65.62 65 ILE F O 1
ATOM 11710 N N . ALA F 1 68 ? -25.869 51.534 91.030 1.00 51.89 66 ALA F N 1
ATOM 11711 C CA . ALA F 1 68 ? -26.669 51.445 89.815 1.00 55.87 66 ALA F CA 1
ATOM 11712 C C . ALA F 1 68 ? -27.913 50.592 90.017 1.00 61.61 66 ALA F C 1
ATOM 11713 O O . ALA F 1 68 ? -28.965 50.854 89.434 1.00 61.33 66 ALA F O 1
ATOM 11715 N N . GLY F 1 69 ? -27.775 49.554 90.832 1.00 65.03 67 GLY F N 1
ATOM 11716 C CA . GLY F 1 69 ? -28.894 48.702 91.179 1.00 62.00 67 GLY F CA 1
ATOM 11717 C C . GLY F 1 69 ? -28.866 48.430 92.666 1.00 60.22 67 GLY F C 1
ATOM 11718 O O . GLY F 1 69 ? -27.790 48.360 93.262 1.00 67.43 67 GLY F O 1
ATOM 11719 N N . ALA F 1 70 ? -30.046 48.282 93.265 1.00 58.13 68 ALA F N 1
ATOM 11720 C CA . ALA F 1 70 ? -30.166 48.072 94.702 1.00 50.97 68 ALA F CA 1
ATOM 11721 C C . ALA F 1 70 ? -31.553 47.556 95.005 1.00 54.66 68 ALA F C 1
ATOM 11722 O O . ALA F 1 70 ? -32.435 47.644 94.157 1.00 59.53 68 ALA F O 1
ATOM 11724 N N . PRO F 1 71 ? -31.745 46.987 96.210 1.00 60.83 69 PRO F N 1
ATOM 11725 C CA . PRO F 1 71 ? -33.096 46.793 96.760 1.00 58.23 69 PRO F CA 1
ATOM 11726 C C . PRO F 1 71 ? -33.718 48.153 97.051 1.00 60.60 69 PRO F C 1
ATOM 11727 O O . PRO F 1 71 ? -33.593 48.639 98.175 1.00 62.89 69 PRO F O 1
ATOM 11731 N N . LEU F 1 72 ? -34.368 48.754 96.060 1.00 61.38 70 LEU F N 1
ATOM 11732 C CA . LEU F 1 72 ? -34.800 50.146 96.155 1.00 56.61 70 LEU F CA 1
ATOM 11733 C C . LEU F 1 72 ? -35.750 50.412 97.309 1.00 63.80 70 LEU F C 1
ATOM 11734 O O . LEU F 1 72 ? -35.707 51.481 97.913 1.00 66.26 70 LEU F O 1
ATOM 11739 N N . ASP F 1 73 ? -36.601 49.432 97.608 1.00 66.47 71 ASP F N 1
ATOM 11740 C CA . ASP F 1 73 ? -37.625 49.571 98.640 1.00 64.78 71 ASP F CA 1
ATOM 11741 C C . ASP F 1 73 ? -37.009 49.529 100.033 1.00 60.97 71 ASP F C 1
ATOM 11742 O O . ASP F 1 73 ? -37.650 49.907 101.011 1.00 74.79 71 ASP F O 1
ATOM 11747 N N . SER F 1 74 ? -35.763 49.065 100.108 1.00 59.90 72 SER F N 1
ATOM 11748 C CA . SER F 1 74 ? -35.074 48.827 101.380 1.00 55.37 72 SER F CA 1
ATOM 11749 C C . SER F 1 74 ? -33.933 49.811 101.654 1.00 57.52 72 SER F C 1
ATOM 11750 O O . SER F 1 74 ? -33.198 49.668 102.635 1.00 56.58 72 SER F O 1
ATOM 11753 N N . VAL F 1 75 ? -33.766 50.799 100.784 1.00 57.48 73 VAL F N 1
ATOM 11754 C CA . VAL F 1 75 ? -32.670 51.739 100.948 1.00 49.18 73 VAL F CA 1
ATOM 11755 C C . VAL F 1 75 ? -33.069 52.801 101.948 1.00 55.21 73 VAL F C 1
ATOM 11756 O O . VAL F 1 75 ? -34.077 53.489 101.758 1.00 64.08 73 VAL F O 1
ATOM 11760 N N . PRO F 1 76 ? -32.278 52.939 103.019 1.00 56.40 74 PRO F N 1
ATOM 11761 C CA . PRO F 1 76 ? -32.451 53.979 104.040 1.00 62.86 74 PRO F CA 1
ATOM 11762 C C . PRO F 1 76 ? -32.463 55.359 103.405 1.00 71.35 74 PRO F C 1
ATOM 11763 O O . PRO F 1 76 ? -31.701 55.589 102.464 1.00 71.02 74 PRO F O 1
ATOM 11767 N N . ASP F 1 77 ? -33.307 56.251 103.919 1.00 77.68 75 ASP F N 1
ATOM 11768 C CA . ASP F 1 77 ? -33.443 57.598 103.372 1.00 76.33 75 ASP F CA 1
ATOM 11769 C C . ASP F 1 77 ? -32.114 58.330 103.270 1.00 69.72 75 ASP F C 1
ATOM 11770 O O . ASP F 1 77 ? -31.865 59.051 102.301 1.00 64.80 75 ASP F O 1
ATOM 11775 N N . TYR F 1 78 ? -31.254 58.122 104.264 1.00 69.54 76 TYR F N 1
ATOM 11776 C CA . TYR F 1 78 ? -29.975 58.823 104.311 1.00 70.17 76 TYR F CA 1
ATOM 11777 C C . TYR F 1 78 ? -28.944 58.300 103.316 1.00 69.83 76 TYR F C 1
ATOM 11778 O O . TYR F 1 78 ? -27.813 58.780 103.273 1.00 69.42 76 TYR F O 1
ATOM 11787 N N . LEU F 1 79 ? -29.354 57.334 102.504 1.00 70.15 77 LEU F N 1
ATOM 11788 C CA . LEU F 1 79 ? -28.463 56.723 101.533 1.00 62.14 77 LEU F CA 1
ATOM 11789 C C . LEU F 1 79 ? -28.943 56.913 100.095 1.00 62.98 77 LEU F C 1
ATOM 11790 O O . LEU F 1 79 ? -28.147 56.797 99.164 1.00 62.45 77 LEU F O 1
ATOM 11795 N N . GLU F 1 80 ? -30.231 57.223 99.927 1.00 65.91 78 GLU F N 1
ATOM 11796 C CA . GLU F 1 80 ? -30.854 57.334 98.602 1.00 75.43 78 GLU F CA 1
ATOM 11797 C C . GLU F 1 80 ? -30.096 58.240 97.625 1.00 79.99 78 GLU F C 1
ATOM 11798 O O . GLU F 1 80 ? -30.153 58.037 96.408 1.00 77.92 78 GLU F O 1
ATOM 11804 N N . GLU F 1 81 ? -29.381 59.227 98.164 1.00 78.53 79 GLU F N 1
ATOM 11805 C CA . GLU F 1 81 ? -28.622 60.167 97.344 1.00 76.59 79 GLU F CA 1
ATOM 11806 C C . GLU F 1 81 ? -27.448 59.512 96.616 1.00 77.12 79 GLU F C 1
ATOM 11807 O O . GLU F 1 81 ? -26.898 60.087 95.677 1.00 79.48 79 GLU F O 1
ATOM 11813 N N . TYR F 1 82 ? -27.064 58.314 97.052 1.00 74.69 80 TYR F N 1
ATOM 11814 C CA . TYR F 1 82 ? -25.951 57.591 96.433 1.00 73.99 80 TYR F CA 1
ATOM 11815 C C . TYR F 1 82 ? -26.425 56.657 95.295 1.00 72.19 80 TYR F C 1
ATOM 11816 O O . TYR F 1 82 ? -25.626 56.025 94.597 1.00 69.66 80 TYR F O 1
ATOM 11825 N N . LEU F 1 83 ? -27.734 56.584 95.105 1.00 69.10 81 LEU F N 1
ATOM 11826 C CA . LEU F 1 83 ? -28.289 55.872 93.964 1.00 68.53 81 LEU F CA 1
ATOM 11827 C C . LEU F 1 83 ? -28.096 56.696 92.681 1.00 73.95 81 LEU F C 1
ATOM 11828 O O . LEU F 1 83 ? -27.913 57.918 92.732 1.00 84.28 81 LEU F O 1
ATOM 11833 N N . ALA F 1 84 ? -28.123 56.032 91.530 1.00 70.48 82 ALA F N 1
ATOM 11834 C CA . ALA F 1 84 ? -28.098 56.741 90.252 1.00 69.58 82 ALA F CA 1
ATOM 11835 C C . ALA F 1 84 ? -29.509 57.212 89.958 1.00 77.59 82 ALA F C 1
ATOM 11836 O O . ALA F 1 84 ? -30.466 56.671 90.509 1.00 81.71 82 ALA F O 1
ATOM 11838 N N . ASP F 1 85 ? -29.645 58.212 89.096 1.00 81.17 83 ASP F N 1
ATOM 11839 C CA . ASP F 1 85 ? -30.963 58.762 88.786 1.00 95.08 83 ASP F CA 1
ATOM 11840 C C . ASP F 1 85 ? -31.870 57.729 88.119 1.00 99.63 83 ASP F C 1
ATOM 11841 O O . ASP F 1 85 ? -33.097 57.782 88.250 1.00 97.78 83 ASP F O 1
ATOM 11846 N N . ASP F 1 86 ? -31.253 56.785 87.416 1.00 101.32 84 ASP F N 1
ATOM 11847 C CA . ASP F 1 86 ? -31.989 55.726 86.729 1.00 103.19 84 ASP F CA 1
ATOM 11848 C C . ASP F 1 86 ? -31.794 54.352 87.382 1.00 87.68 84 ASP F C 1
ATOM 11849 O O . ASP F 1 86 ? -31.974 53.322 86.726 1.00 89.39 84 ASP F O 1
ATOM 11854 N N . ALA F 1 87 ? -31.439 54.341 88.667 1.00 70.61 85 ALA F N 1
ATOM 11855 C CA . ALA F 1 87 ? -31.167 53.095 89.379 1.00 65.83 85 ALA F CA 1
ATOM 11856 C C . ALA F 1 87 ? -32.343 52.123 89.321 1.00 72.06 85 ALA F C 1
ATOM 11857 O O . ALA F 1 87 ? -33.500 52.529 89.461 1.00 71.61 85 ALA F O 1
ATOM 11859 N N . PHE F 1 88 ? -32.035 50.843 89.108 1.00 64.88 86 PHE F N 1
ATOM 11860 C CA . PHE F 1 88 ? -33.060 49.808 88.956 1.00 62.37 86 PHE F CA 1
ATOM 11861 C C . PHE F 1 88 ? -33.205 48.935 90.207 1.00 69.49 86 PHE F C 1
ATOM 11862 O O . PHE F 1 88 ? -32.353 48.958 91.097 1.00 70.30 86 PHE F O 1
ATOM 11870 N N . ASN F 1 89 ? -34.288 48.167 90.267 1.00 68.57 87 ASN F N 1
ATOM 11871 C CA . ASN F 1 89 ? -34.547 47.306 91.419 1.00 70.50 87 ASN F CA 1
ATOM 11872 C C . ASN F 1 89 ? -33.865 45.959 91.244 1.00 66.96 87 ASN F C 1
ATOM 11873 O O . ASN F 1 89 ? -34.166 45.230 90.296 1.00 71.94 87 ASN F O 1
ATOM 11878 N N . ALA F 1 90 ? -32.955 45.625 92.154 1.00 54.75 88 ALA F N 1
ATOM 11879 C CA . ALA F 1 90 ? -32.220 44.371 92.040 1.00 56.45 88 ALA F CA 1
ATOM 11880 C C . ALA F 1 90 ? -32.938 43.239 92.765 1.00 64.41 88 ALA F C 1
ATOM 11881 O O . ALA F 1 90 ? -32.687 42.063 92.503 1.00 67.20 88 ALA F O 1
ATOM 11883 N N . GLY F 1 91 ? -33.837 43.606 93.674 1.00 62.90 89 GLY F N 1
ATOM 11884 C CA . GLY F 1 91 ? -34.573 42.635 94.467 1.00 52.16 89 GLY F CA 1
ATOM 11885 C C . GLY F 1 91 ? -34.837 43.164 95.863 1.00 51.88 89 GLY F C 1
ATOM 11886 O O . GLY F 1 91 ? -35.001 44.368 96.054 1.00 62.40 89 GLY F O 1
ATOM 11887 N N . THR F 1 92 ? -34.884 42.267 96.841 1.00 48.90 90 THR F N 1
ATOM 11888 C CA . THR F 1 92 ? -35.002 42.678 98.236 1.00 46.89 90 THR F CA 1
ATOM 11889 C C . THR F 1 92 ? -33.661 42.488 98.950 1.00 50.66 90 THR F C 1
ATOM 11890 O O . THR F 1 92 ? -32.663 42.139 98.320 1.00 49.02 90 THR F O 1
ATOM 11894 N N . LEU F 1 93 ? -33.637 42.721 100.257 1.00 50.57 91 LEU F N 1
ATOM 11895 C CA . LEU F 1 93 ? -32.424 42.524 101.034 1.00 41.37 91 LEU F CA 1
ATOM 11896 C C . LEU F 1 93 ? -32.002 41.065 101.007 1.00 46.41 91 LEU F C 1
ATOM 11897 O O . LEU F 1 93 ? -30.827 40.758 101.186 1.00 49.35 91 LEU F O 1
ATOM 11902 N N . PHE F 1 94 ? -32.970 40.176 100.779 1.00 49.29 92 PHE F N 1
ATOM 11903 C CA . PHE F 1 94 ? -32.760 38.729 100.882 1.00 51.85 92 PHE F CA 1
ATOM 11904 C C . PHE F 1 94 ? -32.718 37.986 99.549 1.00 65.73 92 PHE F C 1
ATOM 11905 O O . PHE F 1 94 ? -32.261 36.843 99.479 1.00 69.78 92 PHE F O 1
ATOM 11913 N N . GLU F 1 95 ? -33.232 38.615 98.501 1.00 61.73 93 GLU F N 1
ATOM 11914 C CA . GLU F 1 95 ? -33.516 37.894 97.274 1.00 60.41 93 GLU F CA 1
ATOM 11915 C C . GLU F 1 95 ? -33.140 38.733 96.056 1.00 61.26 93 GLU F C 1
ATOM 11916 O O . GLU F 1 95 ? -33.252 39.966 96.079 1.00 56.04 93 GLU F O 1
ATOM 11922 N N . ALA F 1 96 ? -32.692 38.066 94.993 1.00 57.70 94 ALA F N 1
ATOM 11923 C CA . ALA F 1 96 ? -32.235 38.778 93.803 1.00 55.09 94 ALA F CA 1
ATOM 11924 C C . ALA F 1 96 ? -33.224 38.656 92.648 1.00 66.34 94 ALA F C 1
ATOM 11925 O O . ALA F 1 96 ? -33.901 37.635 92.515 1.00 70.50 94 ALA F O 1
ATOM 11927 N N . ASP F 1 97 ? -33.323 39.710 91.834 1.00 68.69 95 ASP F N 1
ATOM 11928 C CA . ASP F 1 97 ? -34.034 39.624 90.563 1.00 67.30 95 ASP F CA 1
ATOM 11929 C C . ASP F 1 97 ? -32.985 39.364 89.495 1.00 67.65 95 ASP F C 1
ATOM 11930 O O . ASP F 1 97 ? -32.420 40.296 88.922 1.00 71.10 95 ASP F O 1
ATOM 11935 N N . LEU F 1 98 ? -32.720 38.089 89.238 1.00 61.94 96 LEU F N 1
ATOM 11936 C CA . LEU F 1 98 ? -31.588 37.723 88.405 1.00 57.23 96 LEU F CA 1
ATOM 11937 C C . LEU F 1 98 ? -31.830 38.057 86.926 1.00 69.43 96 LEU F C 1
ATOM 11938 O O . LEU F 1 98 ? -30.894 38.340 86.176 1.00 76.68 96 LEU F O 1
ATOM 11943 N N . ILE F 1 99 ? -33.088 38.042 86.506 1.00 70.11 97 ILE F N 1
ATOM 11944 C CA . ILE F 1 99 ? -33.405 38.423 85.138 1.00 69.76 97 ILE F CA 1
ATOM 11945 C C . ILE F 1 99 ? -33.166 39.920 84.956 1.00 69.80 97 ILE F C 1
ATOM 11946 O O . ILE F 1 99 ? -32.658 40.356 83.926 1.00 77.23 97 ILE F O 1
ATOM 11951 N N . ALA F 1 100 ? -33.520 40.705 85.969 1.00 62.96 98 ALA F N 1
ATOM 11952 C CA . ALA F 1 100 ? -33.308 42.148 85.914 1.00 62.82 98 ALA F CA 1
ATOM 11953 C C . ALA F 1 100 ? -31.827 42.505 85.982 1.00 62.17 98 ALA F C 1
ATOM 11954 O O . ALA F 1 100 ? -31.357 43.390 85.261 1.00 63.18 98 ALA F O 1
ATOM 11956 N N . ILE F 1 101 ? -31.100 41.814 86.857 1.00 58.59 99 ILE F N 1
ATOM 11957 C CA . ILE F 1 101 ? -29.673 42.064 87.035 1.00 61.67 99 ILE F CA 1
ATOM 11958 C C . ILE F 1 101 ? -28.862 41.662 85.803 1.00 63.89 99 ILE F C 1
ATOM 11959 O O . ILE F 1 101 ? -27.961 42.390 85.388 1.00 67.40 99 ILE F O 1
ATOM 11964 N N . GLU F 1 102 ? -29.194 40.517 85.210 1.00 65.09 100 GLU F N 1
ATOM 11965 C CA . GLU F 1 102 ? -28.486 40.051 84.019 1.00 63.81 100 GLU F CA 1
ATOM 11966 C C . GLU F 1 102 ? -28.639 41.030 82.863 1.00 60.64 100 GLU F C 1
ATOM 11967 O O . GLU F 1 102 ? -27.679 41.299 82.146 1.00 61.99 100 GLU F O 1
ATOM 11973 N N . ALA F 1 103 ? -29.843 41.573 82.714 1.00 61.53 101 ALA F N 1
ATOM 11974 C CA . ALA F 1 103 ? -30.154 42.526 81.652 1.00 64.33 101 ALA F CA 1
ATOM 11975 C C . ALA F 1 103 ? -29.376 43.835 81.746 1.00 64.71 101 ALA F C 1
ATOM 11976 O O . ALA F 1 103 ? -29.064 44.453 80.731 1.00 83.68 101 ALA F O 1
ATOM 11978 N N . GLN F 1 104 ? -29.072 44.257 82.965 1.00 71.47 102 GLN F N 1
ATOM 11979 C CA . GLN F 1 104 ? -28.343 45.499 83.192 1.00 69.14 102 GLN F CA 1
ATOM 11980 C C . GLN F 1 104 ? -26.835 45.306 83.048 1.00 76.61 102 GLN F C 1
ATOM 11981 O O . GLN F 1 104 ? -26.085 46.291 83.047 1.00 78.06 102 GLN F O 1
ATOM 11987 N N . GLN F 1 105 ? -26.416 44.042 82.919 1.00 74.30 103 GLN F N 1
ATOM 11988 C CA . GLN F 1 105 ? -25.002 43.654 82.825 1.00 76.72 103 GLN F CA 1
ATOM 11989 C C . GLN F 1 105 ? -24.059 44.544 83.642 1.00 70.19 103 GLN F C 1
ATOM 11990 O O . GLN F 1 105 ? -23.280 45.316 83.073 1.00 70.42 103 GLN F O 1
ATOM 11996 N N . PRO F 1 106 ? -24.133 44.449 84.981 1.00 67.10 104 PRO F N 1
ATOM 11997 C CA . PRO F 1 106 ? -23.248 45.266 85.811 1.00 66.16 104 PRO F CA 1
ATOM 11998 C C . PRO F 1 106 ? -21.838 44.724 85.717 1.00 68.70 104 PRO F C 1
ATOM 11999 O O . PRO F 1 106 ? -21.625 43.716 85.047 1.00 67.41 104 PRO F O 1
ATOM 12003 N N . ASP F 1 107 ? -20.890 45.386 86.367 1.00 70.33 105 ASP F N 1
ATOM 12004 C CA . ASP F 1 107 ? -19.505 44.929 86.345 1.00 79.66 105 ASP F CA 1
ATOM 12005 C C . ASP F 1 107 ? -18.990 44.648 87.747 1.00 72.06 105 ASP F C 1
ATOM 12006 O O . ASP F 1 107 ? -17.881 44.147 87.911 1.00 83.82 105 ASP F O 1
ATOM 12011 N N . LEU F 1 108 ? -19.799 44.968 88.753 1.00 60.01 106 LEU F N 1
ATOM 12012 C CA . LEU F 1 108 ? -19.478 44.634 90.137 1.00 54.64 106 LEU F CA 1
ATOM 12013 C C . LEU F 1 108 ? -20.761 44.498 90.942 1.00 52.17 106 LEU F C 1
ATOM 12014 O O . LEU F 1 108 ? -21.663 45.325 90.824 1.00 58.05 106 LEU F O 1
ATOM 12019 N N . ILE F 1 109 ? -20.845 43.437 91.736 1.00 48.04 107 ILE F N 1
ATOM 12020 C CA . ILE F 1 109 ? -22.002 43.213 92.596 1.00 52.95 107 ILE F CA 1
ATOM 12021 C C . ILE F 1 109 ? -21.513 43.056 94.030 1.00 57.36 107 ILE F C 1
ATOM 12022 O O . ILE F 1 109 ? -20.627 42.257 94.310 1.00 63.64 107 ILE F O 1
ATOM 12027 N N . VAL F 1 110 ? -22.064 43.837 94.945 1.00 52.88 108 VAL F N 1
ATOM 12028 C CA . VAL F 1 110 ? -21.695 43.673 96.339 1.00 48.74 108 VAL F CA 1
ATOM 12029 C C . VAL F 1 110 ? -22.832 43.015 97.105 1.00 51.98 108 VAL F C 1
ATOM 12030 O O . VAL F 1 110 ? -23.997 43.414 97.004 1.00 51.18 108 VAL F O 1
ATOM 12034 N N . VAL F 1 111 ? -22.475 42.007 97.884 1.00 52.04 109 VAL F N 1
ATOM 12035 C CA . VAL F 1 111 ? -23.446 41.262 98.648 1.00 45.65 109 VAL F CA 1
ATOM 12036 C C . VAL F 1 111 ? -23.013 41.243 100.119 1.00 53.06 109 VAL F C 1
ATOM 12037 O O . VAL F 1 111 ? -21.817 41.274 100.434 1.00 50.94 109 VAL F O 1
ATOM 12041 N N . GLY F 1 112 ? -23.984 41.245 101.023 1.00 63.27 110 GLY F N 1
ATOM 12042 C CA . GLY F 1 112 ? -23.690 41.443 102.433 1.00 67.11 110 GLY F CA 1
ATOM 12043 C C . GLY F 1 112 ? -24.449 40.487 103.309 1.00 72.01 110 GLY F C 1
ATOM 12044 O O . GLY F 1 112 ? -24.829 39.433 102.840 1.00 95.33 110 GLY F O 1
ATOM 12045 N N . GLY F 1 113 ? -24.672 40.854 104.566 1.00 66.09 111 GLY F N 1
ATOM 12046 C CA . GLY F 1 113 ? -25.242 39.957 105.558 1.00 52.56 111 GLY F CA 1
ATOM 12047 C C . GLY F 1 113 ? -26.395 39.062 105.132 1.00 57.99 111 GLY F C 1
ATOM 12048 O O . GLY F 1 113 ? -26.235 37.834 105.011 1.00 61.00 111 GLY F O 1
ATOM 12049 N N . ARG F 1 114 ? -27.559 39.668 104.906 1.00 54.46 112 ARG F N 1
ATOM 12050 C CA . ARG F 1 114 ? -28.759 38.908 104.564 1.00 45.75 112 ARG F CA 1
ATOM 12051 C C . ARG F 1 114 ? -28.717 38.405 103.126 1.00 50.42 112 ARG F C 1
ATOM 12052 O O . ARG F 1 114 ? -29.426 37.469 102.763 1.00 63.83 112 ARG F O 1
ATOM 12060 N N . SER F 1 115 ? -27.894 39.042 102.305 1.00 50.03 113 SER F N 1
ATOM 12061 C CA . SER F 1 115 ? -27.773 38.672 100.896 1.00 45.68 113 SER F CA 1
ATOM 12062 C C . SER F 1 115 ? -26.550 37.780 100.620 1.00 49.17 113 SER F C 1
ATOM 12063 O O . SER F 1 115 ? -26.231 37.486 99.471 1.00 52.54 113 SER F O 1
ATOM 12066 N N . SER F 1 116 ? -25.902 37.337 101.695 1.00 47.76 114 SER F N 1
ATOM 12067 C CA . SER F 1 116 ? -24.667 36.571 101.652 1.00 40.65 114 SER F CA 1
ATOM 12068 C C . SER F 1 116 ? -24.820 35.274 100.850 1.00 54.20 114 SER F C 1
ATOM 12069 O O . SER F 1 116 ? -23.930 34.888 100.082 1.00 56.54 114 SER F O 1
ATOM 12072 N N . GLY F 1 117 ? -25.959 34.612 101.020 1.00 52.96 115 GLY F N 1
ATOM 12073 C CA . GLY F 1 117 ? -26.247 33.392 100.290 1.00 48.97 115 GLY F CA 1
ATOM 12074 C C . GLY F 1 117 ? -26.486 33.568 98.797 1.00 49.22 115 GLY F C 1
ATOM 12075 O O . GLY F 1 117 ? -26.525 32.584 98.061 1.00 55.83 115 GLY F O 1
ATOM 12076 N N . LEU F 1 118 ? -26.647 34.807 98.337 1.00 44.61 116 LEU F N 1
ATOM 12077 C CA . LEU F 1 118 ? -26.921 35.047 96.924 1.00 42.78 116 LEU F CA 1
ATOM 12078 C C . LEU F 1 118 ? -25.645 35.033 96.100 1.00 54.17 116 LEU F C 1
ATOM 12079 O O . LEU F 1 118 ? -25.679 35.231 94.890 1.00 63.80 116 LEU F O 1
ATOM 12084 N N . TRP F 1 119 ? -24.514 34.807 96.753 1.00 44.79 117 TRP F N 1
ATOM 12085 C CA . TRP F 1 119 ? -23.238 35.004 96.089 1.00 44.37 117 TRP F CA 1
ATOM 12086 C C . TRP F 1 119 ? -23.039 34.109 94.868 1.00 58.21 117 TRP F C 1
ATOM 12087 O O . TRP F 1 119 ? -22.655 34.588 93.804 1.00 61.97 117 TRP F O 1
ATOM 12098 N N . ALA F 1 120 ? -23.298 32.815 95.022 1.00 59.12 118 ALA F N 1
ATOM 12099 C CA . ALA F 1 120 ? -23.064 31.869 93.939 1.00 55.07 118 ALA F CA 1
ATOM 12100 C C . ALA F 1 120 ? -23.874 32.210 92.687 1.00 69.68 118 ALA F C 1
ATOM 12101 O O . ALA F 1 120 ? -23.365 32.105 91.567 1.00 77.19 118 ALA F O 1
ATOM 12103 N N . ASP F 1 121 ? -25.123 32.633 92.884 1.00 71.11 119 ASP F N 1
ATOM 12104 C CA . ASP F 1 121 ? -26.020 32.962 91.771 1.00 67.09 119 ASP F CA 1
ATOM 12105 C C . ASP F 1 121 ? -25.623 34.269 91.103 1.00 64.15 119 ASP F C 1
ATOM 12106 O O . ASP F 1 121 ? -25.589 34.365 89.875 1.00 76.39 119 ASP F O 1
ATOM 12111 N N . LEU F 1 122 ? -25.319 35.269 91.920 1.00 53.87 120 LEU F N 1
ATOM 12112 C CA . LEU F 1 122 ? -24.831 36.547 91.422 1.00 55.47 120 LEU F CA 1
ATOM 12113 C C . LEU F 1 122 ? -23.435 36.489 90.772 1.00 66.28 120 LEU F C 1
ATOM 12114 O O . LEU F 1 122 ? -23.132 37.308 89.907 1.00 82.33 120 LEU F O 1
ATOM 12119 N N . ASN F 1 123 ? -22.587 35.539 91.166 1.00 54.99 121 ASN F N 1
ATOM 12120 C CA . ASN F 1 123 ? -21.248 35.462 90.567 1.00 64.55 121 ASN F CA 1
ATOM 12121 C C . ASN F 1 123 ? -21.297 35.038 89.112 1.00 74.25 121 ASN F C 1
ATOM 12122 O O . ASN F 1 123 ? -20.430 35.393 88.311 1.00 74.35 121 ASN F O 1
ATOM 12127 N N . GLU F 1 124 ? -22.334 34.283 88.782 1.00 72.78 122 GLU F N 1
ATOM 12128 C CA . GLU F 1 124 ? -22.544 33.817 87.432 1.00 70.51 122 GLU F CA 1
ATOM 12129 C C . GLU F 1 124 ? -22.828 34.976 86.467 1.00 72.66 122 GLU F C 1
ATOM 12130 O O . GLU F 1 124 ? -22.638 34.836 85.246 1.00 80.06 122 GLU F O 1
ATOM 12136 N N . ILE F 1 125 ? -23.266 36.112 87.018 1.00 58.87 123 ILE F N 1
ATOM 12137 C CA . ILE F 1 125 ? -23.640 37.274 86.213 1.00 53.76 123 ILE F CA 1
ATOM 12138 C C . ILE F 1 125 ? -22.496 38.277 86.082 1.00 55.84 123 ILE F C 1
ATOM 12139 O O . ILE F 1 125 ? -22.192 38.758 84.993 1.00 65.99 123 ILE F O 1
ATOM 12144 N N . ALA F 1 126 ? -21.854 38.579 87.195 1.00 53.80 124 ALA F N 1
ATOM 12145 C CA . ALA F 1 126 ? -20.744 39.525 87.212 1.00 56.74 124 ALA F CA 1
ATOM 12146 C C . ALA F 1 126 ? -19.913 39.260 88.464 1.00 69.05 124 ALA F C 1
ATOM 12147 O O . ALA F 1 126 ? -20.402 38.630 89.408 1.00 79.07 124 ALA F O 1
ATOM 12149 N N . PRO F 1 127 ? -18.652 39.722 88.481 1.00 62.36 125 PRO F N 1
ATOM 12150 C CA . PRO F 1 127 ? -17.849 39.450 89.673 1.00 59.51 125 PRO F CA 1
ATOM 12151 C C . PRO F 1 127 ? -18.511 40.041 90.896 1.00 66.18 125 PRO F C 1
ATOM 12152 O O . PRO F 1 127 ? -18.794 41.240 90.927 1.00 75.55 125 PRO F O 1
ATOM 12156 N N . THR F 1 128 ? -18.786 39.200 91.883 1.00 65.23 126 THR F N 1
ATOM 12157 C CA . THR F 1 128 ? -19.468 39.671 93.075 1.00 65.16 126 THR F CA 1
ATOM 12158 C C . THR F 1 128 ? -18.697 39.348 94.353 1.00 55.13 126 THR F C 1
ATOM 12159 O O . THR F 1 128 ? -18.157 38.261 94.500 1.00 58.96 126 THR F O 1
ATOM 12163 N N . ILE F 1 129 ? -18.647 40.306 95.272 1.00 51.74 127 ILE F N 1
ATOM 12164 C CA . ILE F 1 129 ? -17.983 40.088 96.544 1.00 55.60 127 ILE F CA 1
ATOM 12165 C C . ILE F 1 129 ? -18.955 40.101 97.725 1.00 67.82 127 ILE F C 1
ATOM 12166 O O . ILE F 1 129 ? -20.079 40.603 97.626 1.00 70.83 127 ILE F O 1
ATOM 12171 N N . ASP F 1 130 ? -18.484 39.549 98.843 1.00 63.55 128 ASP F N 1
ATOM 12172 C CA . ASP F 1 130 ? -19.233 39.451 100.082 1.00 53.54 128 ASP F CA 1
ATOM 12173 C C . ASP F 1 130 ? -18.543 40.289 101.163 1.00 54.42 128 ASP F C 1
ATOM 12174 O O . ASP F 1 130 ? -17.524 39.878 101.725 1.00 60.20 128 ASP F O 1
ATOM 12179 N N . LEU F 1 131 ? -19.086 41.463 101.460 1.00 58.18 129 LEU F N 1
ATOM 12180 C CA . LEU F 1 131 ? -18.466 42.324 102.473 1.00 65.44 129 LEU F CA 1
ATOM 12181 C C . LEU F 1 131 ? -19.184 42.279 103.822 1.00 70.64 129 LEU F C 1
ATOM 12182 O O . LEU F 1 131 ? -19.302 43.305 104.496 1.00 78.70 129 LEU F O 1
ATOM 12187 N N . SER F 1 132 ? -19.660 41.103 104.226 1.00 69.65 130 SER F N 1
ATOM 12188 C CA . SER F 1 132 ? -20.421 41.022 105.477 1.00 71.35 130 SER F CA 1
ATOM 12189 C C . SER F 1 132 ? -19.530 41.057 106.721 1.00 69.43 130 SER F C 1
ATOM 12190 O O . SER F 1 132 ? -18.335 40.782 106.642 1.00 72.14 130 SER F O 1
ATOM 12193 N N . LEU F 1 133 ? -20.124 41.430 107.852 1.00 68.97 131 LEU F N 1
ATOM 12194 C CA . LEU F 1 133 ? -19.393 41.589 109.107 1.00 64.15 131 LEU F CA 1
ATOM 12195 C C . LEU F 1 133 ? -18.593 40.341 109.469 1.00 73.94 131 LEU F C 1
ATOM 12196 O O . LEU F 1 133 ? -19.130 39.244 109.592 1.00 79.39 131 LEU F O 1
ATOM 12201 N N . ARG F 1 134 ? -17.300 40.543 109.665 1.00 79.92 132 ARG F N 1
ATOM 12202 C CA . ARG F 1 134 ? -16.351 39.461 109.818 1.00 85.15 132 ARG F CA 1
ATOM 12203 C C . ARG F 1 134 ? -15.347 39.833 110.905 1.00 91.48 132 ARG F C 1
ATOM 12204 O O . ARG F 1 134 ? -14.472 40.680 110.689 1.00 92.47 132 ARG F O 1
ATOM 12212 N N . GLY F 1 135 ? -15.473 39.212 112.075 1.00 88.37 133 GLY F N 1
ATOM 12213 C CA . GLY F 1 135 ? -14.558 39.494 113.170 1.00 86.79 133 GLY F CA 1
ATOM 12214 C C . GLY F 1 135 ? -14.997 40.712 113.961 1.00 79.41 133 GLY F C 1
ATOM 12215 O O . GLY F 1 135 ? -16.145 40.788 114.400 1.00 81.77 133 GLY F O 1
ATOM 12216 N N . SER F 1 136 ? -14.090 41.667 114.147 1.00 65.05 134 SER F N 1
ATOM 12217 C CA . SER F 1 136 ? -14.446 42.921 114.802 1.00 61.44 134 SER F CA 1
ATOM 12218 C C . SER F 1 136 ? -15.300 43.812 113.905 1.00 62.91 134 SER F C 1
ATOM 12219 O O . SER F 1 136 ? -15.243 43.696 112.687 1.00 67.92 134 SER F O 1
ATOM 12222 N N . TYR F 1 137 ? -16.083 44.706 114.507 1.00 59.92 135 TYR F N 1
ATOM 12223 C CA . TYR F 1 137 ? -16.768 45.731 113.732 1.00 53.45 135 TYR F CA 1
ATOM 12224 C C . TYR F 1 137 ? -15.736 46.650 113.074 1.00 65.70 135 TYR F C 1
ATOM 12225 O O . TYR F 1 137 ? -15.842 46.982 111.885 1.00 59.91 135 TYR F O 1
ATOM 12234 N N . LEU F 1 138 ? -14.742 47.059 113.863 1.00 72.23 136 LEU F N 1
ATOM 12235 C CA . LEU F 1 138 ? -13.678 47.944 113.390 1.00 68.55 136 LEU F CA 1
ATOM 12236 C C . LEU F 1 138 ? -12.792 47.294 112.349 1.00 65.24 136 LEU F C 1
ATOM 12237 O O . LEU F 1 138 ? -12.350 47.972 111.431 1.00 74.99 136 LEU F O 1
ATOM 12242 N N . ASP F 1 139 ? -12.522 45.996 112.498 1.00 61.06 137 ASP F N 1
ATOM 12243 C CA . ASP F 1 139 ? -11.743 45.260 111.498 1.00 69.74 137 ASP F CA 1
ATOM 12244 C C . ASP F 1 139 ? -12.497 45.283 110.188 1.00 60.71 137 ASP F C 1
ATOM 12245 O O . ASP F 1 139 ? -11.933 45.558 109.137 1.00 69.02 137 ASP F O 1
ATOM 12250 N N . THR F 1 140 ? -13.785 44.991 110.270 1.00 54.30 138 THR F N 1
ATOM 12251 C CA . THR F 1 140 ? -14.667 45.082 109.122 1.00 52.22 138 THR F CA 1
ATOM 12252 C C . THR F 1 140 ? -14.709 46.490 108.555 1.00 56.54 138 THR F C 1
ATOM 12253 O O . THR F 1 140 ? -14.568 46.675 107.346 1.00 60.86 138 THR F O 1
ATOM 12257 N N . LEU F 1 141 ? -14.888 47.482 109.422 1.00 51.80 139 LEU F N 1
ATOM 12258 C CA . LEU F 1 141 ? -14.934 48.860 108.956 1.00 54.56 139 LEU F CA 1
ATOM 12259 C C . LEU F 1 141 ? -13.666 49.250 108.196 1.00 61.72 139 LEU F C 1
ATOM 12260 O O . LEU F 1 141 ? -13.744 49.731 107.067 1.00 62.96 139 LEU F O 1
ATOM 12265 N N . GLU F 1 142 ? -12.504 49.013 108.803 1.00 66.94 140 GLU F N 1
ATOM 12266 C CA . GLU F 1 142 ? -11.220 49.375 108.196 1.00 70.13 140 GLU F CA 1
ATOM 12267 C C . GLU F 1 142 ? -10.948 48.622 106.904 1.00 69.36 140 GLU F C 1
ATOM 12268 O O . GLU F 1 142 ? -10.585 49.224 105.897 1.00 81.22 140 GLU F O 1
ATOM 12274 N N . GLN F 1 143 ? -11.123 47.308 106.928 1.00 60.04 141 GLN F N 1
ATOM 12275 C CA . GLN F 1 143 ? -10.851 46.506 105.742 1.00 63.36 141 GLN F CA 1
ATOM 12276 C C . GLN F 1 143 ? -11.775 46.828 104.572 1.00 59.08 141 GLN F C 1
ATOM 12277 O O . GLN F 1 143 ? -11.305 47.096 103.468 1.00 63.89 141 GLN F O 1
ATOM 12283 N N . ASN F 1 144 ? -13.080 46.813 104.816 1.00 53.31 142 ASN F N 1
ATOM 12284 C CA . ASN F 1 144 ? -14.041 47.118 103.766 1.00 51.41 142 ASN F CA 1
ATOM 12285 C C . ASN F 1 144 ? -13.859 48.517 103.183 1.00 60.92 142 ASN F C 1
ATOM 12286 O O . ASN F 1 144 ? -13.889 48.702 101.961 1.00 64.15 142 ASN F O 1
ATOM 12291 N N . THR F 1 145 ? -13.654 49.499 104.052 1.00 56.97 143 THR F N 1
ATOM 12292 C CA . THR F 1 145 ? -13.475 50.868 103.583 1.00 61.04 143 THR F CA 1
ATOM 12293 C C . THR F 1 145 ? -12.175 51.037 102.788 1.00 69.86 143 THR F C 1
ATOM 12294 O O . THR F 1 145 ? -12.160 51.691 101.745 1.00 74.73 143 THR F O 1
ATOM 12298 N N . THR F 1 146 ? -11.094 50.431 103.270 1.00 65.70 144 THR F N 1
ATOM 12299 C CA . THR F 1 146 ? -9.832 50.443 102.536 1.00 67.48 144 THR F CA 1
ATOM 12300 C C . THR F 1 146 ? -9.965 49.755 101.166 1.00 65.64 144 THR F C 1
ATOM 12301 O O . THR F 1 146 ? -9.504 50.278 100.144 1.00 67.75 144 THR F O 1
ATOM 12305 N N . PHE F 1 147 ? -10.613 48.597 101.134 1.00 58.36 145 PHE F N 1
ATOM 12306 C CA . PHE F 1 147 ? -10.723 47.877 99.878 1.00 55.84 145 PHE F CA 1
ATOM 12307 C C . PHE F 1 147 ? -11.618 48.578 98.854 1.00 64.80 145 PHE F C 1
ATOM 12308 O O . PHE F 1 147 ? -11.337 48.536 97.660 1.00 64.46 145 PHE F O 1
ATOM 12316 N N . LEU F 1 148 ? -12.693 49.216 99.311 1.00 69.32 146 LEU F N 1
ATOM 12317 C CA . LEU F 1 148 ? -13.585 49.905 98.380 1.00 64.40 146 LEU F CA 1
ATOM 12318 C C . LEU F 1 148 ? -12.885 51.149 97.854 1.00 74.55 146 LEU F C 1
ATOM 12319 O O . LEU F 1 148 ? -13.018 51.499 96.674 1.00 75.82 146 LEU F O 1
ATOM 12324 N N . GLY F 1 149 ? -12.120 51.798 98.731 1.00 70.33 147 GLY F N 1
ATOM 12325 C CA . GLY F 1 149 ? -11.242 52.876 98.316 1.00 65.15 147 GLY F CA 1
ATOM 12326 C C . GLY F 1 149 ? -10.393 52.433 97.139 1.00 72.75 147 GLY F C 1
ATOM 12327 O O . GLY F 1 149 ? -10.311 53.129 96.130 1.00 76.92 147 GLY F O 1
ATOM 12328 N N . LYS F 1 150 ? -9.785 51.254 97.260 1.00 72.85 148 LYS F N 1
ATOM 12329 C CA . LYS F 1 150 ? -8.948 50.696 96.195 1.00 79.62 148 LYS F CA 1
ATOM 12330 C C . LYS F 1 150 ? -9.720 50.413 94.902 1.00 73.65 148 LYS F C 1
ATOM 12331 O O . LYS F 1 150 ? -9.262 50.741 93.808 1.00 74.10 148 LYS F O 1
ATOM 12337 N N . VAL F 1 151 ? -10.886 49.796 95.046 1.00 68.15 149 VAL F N 1
ATOM 12338 C CA . VAL F 1 151 ? -11.758 49.513 93.914 1.00 68.91 149 VAL F CA 1
ATOM 12339 C C . VAL F 1 151 ? -12.222 50.801 93.240 1.00 73.73 149 VAL F C 1
ATOM 12340 O O . VAL F 1 151 ? -12.239 50.892 92.021 1.00 75.97 149 VAL F O 1
ATOM 12344 N N . LEU F 1 152 ? -12.593 51.798 94.037 1.00 72.89 150 LEU F N 1
ATOM 12345 C CA . LEU F 1 152 ? -13.130 53.038 93.487 1.00 69.86 150 LEU F CA 1
ATOM 12346 C C . LEU F 1 152 ? -12.045 54.032 93.101 1.00 73.28 150 LEU F C 1
ATOM 12347 O O . LEU F 1 152 ? -12.345 55.103 92.568 1.00 78.84 150 LEU F O 1
ATOM 12352 N N . GLY F 1 153 ? -10.790 53.688 93.372 1.00 68.72 151 GLY F N 1
ATOM 12353 C CA . GLY F 1 153 ? -9.703 54.631 93.178 1.00 74.99 151 GLY F CA 1
ATOM 12354 C C . GLY F 1 153 ? -9.891 55.874 94.033 1.00 77.34 151 GLY F C 1
ATOM 12355 O O . GLY F 1 153 ? -9.752 57.007 93.564 1.00 85.58 151 GLY F O 1
ATOM 12356 N N . ALA F 1 154 ? -10.218 55.655 95.299 1.00 72.89 152 ALA F N 1
ATOM 12357 C CA . ALA F 1 154 ? -10.459 56.742 96.233 1.00 76.19 152 ALA F CA 1
ATOM 12358 C C . ALA F 1 154 ? -9.688 56.481 97.510 1.00 82.63 152 ALA F C 1
ATOM 12359 O O . ALA F 1 154 ? -10.136 56.850 98.598 1.00 83.68 152 ALA F O 1
ATOM 12361 N N . GLU F 1 155 ? -8.528 55.842 97.361 1.00 89.13 153 GLU F N 1
ATOM 12362 C CA . GLU F 1 155 ? -7.715 55.405 98.495 1.00 84.02 153 GLU F CA 1
ATOM 12363 C C . GLU F 1 155 ? -7.453 56.551 99.464 1.00 85.82 153 GLU F C 1
ATOM 12364 O O . GLU F 1 155 ? -7.467 56.367 100.689 1.00 79.60 153 GLU F O 1
ATOM 12370 N N . ALA F 1 156 ? -7.247 57.734 98.887 1.00 89.87 154 ALA F N 1
ATOM 12371 C CA . ALA F 1 156 ? -7.053 58.971 99.628 1.00 88.52 154 ALA F CA 1
ATOM 12372 C C . ALA F 1 156 ? -8.190 59.232 100.607 1.00 97.24 154 ALA F C 1
ATOM 12373 O O . ALA F 1 156 ? -7.956 59.488 101.791 1.00 93.78 154 ALA F O 1
ATOM 12375 N N . GLU F 1 157 ? -9.421 59.173 100.099 1.00 99.92 155 GLU F N 1
ATOM 12376 C CA . GLU F 1 157 ? -10.604 59.499 100.892 1.00 96.76 155 GLU F CA 1
ATOM 12377 C C . GLU F 1 157 ? -10.899 58.420 101.919 1.00 84.29 155 GLU F C 1
ATOM 12378 O O . GLU F 1 157 ? -11.486 58.691 102.968 1.00 81.21 155 GLU F O 1
ATOM 12384 N N . ALA F 1 158 ? -10.484 57.196 101.612 1.00 79.80 156 ALA F N 1
ATOM 12385 C CA . ALA F 1 158 ? -10.642 56.095 102.544 1.00 71.44 156 ALA F CA 1
ATOM 12386 C C . ALA F 1 158 ? -9.823 56.363 103.798 1.00 72.24 156 ALA F C 1
ATOM 12387 O O . ALA F 1 158 ? -10.337 56.228 104.910 1.00 72.22 156 ALA F O 1
ATOM 12389 N N . GLU F 1 159 ? -8.557 56.750 103.619 1.00 76.92 157 GLU F N 1
ATOM 12390 C CA . GLU F 1 159 ? -7.693 57.123 104.750 1.00 78.29 157 GLU F CA 1
ATOM 12391 C C . GLU F 1 159 ? -8.326 58.244 105.578 1.00 74.59 157 GLU F C 1
ATOM 12392 O O . GLU F 1 159 ? -8.311 58.206 106.810 1.00 66.20 157 GLU F O 1
ATOM 12398 N N . SER F 1 160 ? -8.899 59.222 104.879 1.00 80.76 158 SER F N 1
ATOM 12399 C CA . SER F 1 160 ? -9.527 60.392 105.496 1.00 84.09 158 SER F CA 1
ATOM 12400 C C . SER F 1 160 ? -10.774 60.061 106.333 1.00 90.85 158 SER F C 1
ATOM 12401 O O . SER F 1 160 ? -10.895 60.530 107.469 1.00 97.82 158 SER F O 1
ATOM 12404 N N . VAL F 1 161 ? -11.697 59.265 105.787 1.00 83.68 159 VAL F N 1
ATOM 12405 C CA . VAL F 1 161 ? -12.903 58.914 106.544 1.00 77.41 159 VAL F CA 1
ATOM 12406 C C . VAL F 1 161 ? -12.618 57.943 107.684 1.00 70.98 159 VAL F C 1
ATOM 12407 O O . VAL F 1 161 ? -13.250 58.022 108.737 1.00 73.71 159 VAL F O 1
ATOM 12411 N N . LEU F 1 162 ? -11.676 57.025 107.475 1.00 67.68 160 LEU F N 1
ATOM 12412 C CA . LEU F 1 162 ? -11.291 56.100 108.540 1.00 70.29 160 LEU F CA 1
ATOM 12413 C C . LEU F 1 162 ? -10.685 56.856 109.722 1.00 79.11 160 LEU F C 1
ATOM 12414 O O . LEU F 1 162 ? -11.032 56.598 110.877 1.00 78.21 160 LEU F O 1
ATOM 12419 N N . ALA F 1 163 ? -9.788 57.793 109.426 1.00 82.31 161 ALA F N 1
ATOM 12420 C CA . ALA F 1 163 ? -9.214 58.653 110.457 1.00 83.02 161 ALA F CA 1
ATOM 12421 C C . ALA F 1 163 ? -10.306 59.382 111.257 1.00 88.90 161 ALA F C 1
ATOM 12422 O O . ALA F 1 163 ? -10.244 59.442 112.489 1.00 84.23 161 ALA F O 1
ATOM 12424 N N . GLU F 1 164 ? -11.300 59.922 110.546 1.00 84.43 162 GLU F N 1
ATOM 12425 C CA . GLU F 1 164 ? -12.403 60.645 111.169 1.00 74.14 162 GLU F CA 1
ATOM 12426 C C . GLU F 1 164 ? -13.173 59.704 112.080 1.00 73.36 162 GLU F C 1
ATOM 12427 O O . GLU F 1 164 ? -13.337 59.966 113.275 1.00 77.88 162 GLU F O 1
ATOM 12433 N N . LEU F 1 165 ? -13.634 58.604 111.493 1.00 68.83 163 LEU F N 1
ATOM 12434 C CA . LEU F 1 165 ? -14.397 57.585 112.199 1.00 60.47 163 LEU F CA 1
ATOM 12435 C C . LEU F 1 165 ? -13.674 57.049 113.439 1.00 70.00 163 LEU F C 1
ATOM 12436 O O . LEU F 1 165 ? -14.279 56.857 114.496 1.00 73.39 163 LEU F O 1
ATOM 12441 N N . GLU F 1 166 ? -12.375 56.817 113.314 1.00 67.51 164 GLU F N 1
ATOM 12442 C CA . GLU F 1 166 ? -11.619 56.316 114.442 1.00 72.81 164 GLU F CA 1
ATOM 12443 C C . GLU F 1 166 ? -11.658 57.346 115.570 1.00 78.56 164 GLU F C 1
ATOM 12444 O O . GLU F 1 166 ? -11.753 56.987 116.744 1.00 81.00 164 GLU F O 1
ATOM 12450 N N . ALA F 1 167 ? -11.624 58.626 115.201 1.00 78.76 165 ALA F N 1
ATOM 12451 C CA . ALA F 1 167 ? -11.648 59.718 116.172 1.00 72.45 165 ALA F CA 1
ATOM 12452 C C . ALA F 1 167 ? -13.013 59.855 116.836 1.00 77.19 165 ALA F C 1
ATOM 12453 O O . ALA F 1 167 ? -13.102 60.019 118.054 1.00 82.53 165 ALA F O 1
ATOM 12455 N N . GLY F 1 168 ? -14.073 59.803 116.032 1.00 72.10 166 GLY F N 1
ATOM 12456 C CA . GLY F 1 168 ? -15.431 59.853 116.550 1.00 69.66 166 GLY F CA 1
ATOM 12457 C C . GLY F 1 168 ? -15.743 58.675 117.461 1.00 69.67 166 GLY F C 1
ATOM 12458 O O . GLY F 1 168 ? -16.412 58.820 118.489 1.00 73.33 166 GLY F O 1
ATOM 12459 N N . ILE F 1 169 ? -15.255 57.498 117.088 1.00 64.67 167 ILE F N 1
ATOM 12460 C CA . ILE F 1 169 ? -15.471 56.315 117.912 1.00 64.06 167 ILE F CA 1
ATOM 12461 C C . ILE F 1 169 ? -14.770 56.450 119.268 1.00 64.61 167 ILE F C 1
ATOM 12462 O O . ILE F 1 169 ? -15.379 56.202 120.309 1.00 64.72 167 ILE F O 1
ATOM 12467 N N . ALA F 1 170 ? -13.509 56.870 119.266 1.00 66.31 168 ALA F N 1
ATOM 12468 C CA . ALA F 1 170 ? -12.818 57.101 120.531 1.00 67.98 168 ALA F CA 1
ATOM 12469 C C . ALA F 1 170 ? -13.552 58.136 121.396 1.00 74.62 168 ALA F C 1
ATOM 12470 O O . ALA F 1 170 ? -13.639 57.979 122.613 1.00 75.94 168 ALA F O 1
ATOM 12472 N N . GLU F 1 171 ? -14.095 59.175 120.761 1.00 73.36 169 GLU F N 1
ATOM 12473 C CA . GLU F 1 171 ? -14.796 60.238 121.481 1.00 75.88 169 GLU F CA 1
ATOM 12474 C C . GLU F 1 171 ? -16.054 59.716 122.175 1.00 77.40 169 GLU F C 1
ATOM 12475 O O . GLU F 1 171 ? -16.354 60.078 123.320 1.00 78.50 169 GLU F O 1
ATOM 12481 N N . ALA F 1 172 ? -16.785 58.869 121.459 1.00 73.00 170 ALA F N 1
ATOM 12482 C CA . ALA F 1 172 ? -17.982 58.245 121.992 1.00 65.11 170 ALA F CA 1
ATOM 12483 C C . ALA F 1 172 ? -17.598 57.280 123.105 1.00 65.32 170 ALA F C 1
ATOM 12484 O O . ALA F 1 172 ? -18.155 57.325 124.205 1.00 71.83 170 ALA F O 1
ATOM 12486 N N . LYS F 1 173 ? -16.635 56.414 122.803 1.00 56.25 171 LYS F N 1
ATOM 12487 C CA . LYS F 1 173 ? -16.147 55.409 123.743 1.00 63.94 171 LYS F CA 1
ATOM 12488 C C . LYS F 1 173 ? -15.727 56.062 125.064 1.00 66.66 171 LYS F C 1
ATOM 12489 O O . LYS F 1 173 ? -15.998 55.531 126.138 1.00 63.63 171 LYS F O 1
ATOM 12495 N N . ALA F 1 174 ? -15.101 57.233 124.967 1.00 73.16 172 ALA F N 1
ATOM 12496 C CA . ALA F 1 174 ? -14.721 58.017 126.137 1.00 75.21 172 ALA F CA 1
ATOM 12497 C C . ALA F 1 174 ? -15.951 58.457 126.925 1.00 82.91 172 ALA F C 1
ATOM 12498 O O . ALA F 1 174 ? -16.004 58.290 128.148 1.00 83.55 172 ALA F O 1
ATOM 12500 N N . ALA F 1 175 ? -16.926 59.027 126.216 1.00 74.53 173 ALA F N 1
ATOM 12501 C CA . ALA F 1 175 ? -18.157 59.527 126.826 1.00 63.45 173 ALA F CA 1
ATOM 12502 C C . ALA F 1 175 ? -18.854 58.445 127.639 1.00 65.05 173 ALA F C 1
ATOM 12503 O O . ALA F 1 175 ? -19.274 58.684 128.769 1.00 73.02 173 ALA F O 1
ATOM 12505 N N . VAL F 1 176 ? -18.973 57.262 127.042 1.00 63.87 174 VAL F N 1
ATOM 12506 C CA . VAL F 1 176 ? -19.483 56.069 127.712 1.00 62.11 174 VAL F CA 1
ATOM 12507 C C . VAL F 1 176 ? -18.693 55.730 128.990 1.00 72.00 174 VAL F C 1
ATOM 12508 O O . VAL F 1 176 ? -19.287 55.461 130.047 1.00 73.09 174 VAL F O 1
ATOM 12512 N N . THR F 1 177 ? -17.361 55.742 128.876 1.00 70.86 175 THR F N 1
ATOM 12513 C CA . THR F 1 177 ? -16.460 55.466 129.999 1.00 71.68 175 THR F CA 1
ATOM 12514 C C . THR F 1 177 ? -16.505 56.568 131.050 1.00 81.28 175 THR F C 1
ATOM 12515 O O . THR F 1 177 ? -16.465 56.292 132.251 1.00 75.74 175 THR F O 1
ATOM 12519 N N . GLU F 1 178 ? -16.590 57.815 130.596 1.00 91.13 176 GLU F N 1
ATOM 12520 C CA . GLU F 1 178 ? -16.707 58.951 131.507 1.00 103.52 176 GLU F CA 1
ATOM 12521 C C . GLU F 1 178 ? -18.071 58.972 132.231 1.00 102.60 176 GLU F C 1
ATOM 12522 O O . GLU F 1 178 ? -18.142 59.315 133.414 1.00 107.98 176 GLU F O 1
ATOM 12528 N N . ALA F 1 179 ? -19.144 58.599 131.532 1.00 92.60 177 ALA F N 1
ATOM 12529 C CA . ALA F 1 179 ? -20.461 58.461 132.167 1.00 80.67 177 ALA F CA 1
ATOM 12530 C C . ALA F 1 179 ? -20.463 57.316 133.179 1.00 85.38 177 ALA F C 1
ATOM 12531 O O . ALA F 1 179 ? -21.297 57.269 134.092 1.00 76.06 177 ALA F O 1
ATOM 12533 N N . SER F 1 180 ? -19.512 56.402 132.985 1.00 90.40 178 SER F N 1
ATOM 12534 C CA . SER F 1 180 ? -19.369 55.159 133.750 1.00 91.85 178 SER F CA 1
ATOM 12535 C C . SER F 1 180 ? -20.676 54.441 134.062 1.00 87.59 178 SER F C 1
ATOM 12536 O O . SER F 1 180 ? -21.646 54.496 133.296 1.00 89.54 178 SER F O 1
ATOM 12539 N N . GLY F 1 181 ? -20.678 53.738 135.182 1.00 82.91 179 GLY F N 1
ATOM 12540 C CA . GLY F 1 181 ? -21.827 52.949 135.557 1.00 86.28 179 GLY F CA 1
ATOM 12541 C C . GLY F 1 181 ? -21.928 51.697 134.715 1.00 82.99 179 GLY F C 1
ATOM 12542 O O . GLY F 1 181 ? -21.150 51.477 133.789 1.00 85.68 179 GLY F O 1
ATOM 12543 N N . THR F 1 182 ? -22.905 50.868 135.051 1.00 83.88 180 THR F N 1
ATOM 12544 C CA . THR F 1 182 ? -23.140 49.630 134.336 1.00 85.39 180 THR F CA 1
ATOM 12545 C C . THR F 1 182 ? -24.185 49.895 133.245 1.00 83.08 180 THR F C 1
ATOM 12546 O O . THR F 1 182 ? -24.952 50.854 133.344 1.00 91.74 180 THR F O 1
ATOM 12550 N N . GLY F 1 183 ? -24.215 49.075 132.200 1.00 66.31 181 GLY F N 1
ATOM 12551 C CA . GLY F 1 183 ? -25.189 49.292 131.144 1.00 60.25 181 GLY F CA 1
ATOM 12552 C C . GLY F 1 183 ? -25.805 48.037 130.555 1.00 56.88 181 GLY F C 1
ATOM 12553 O O . GLY F 1 183 ? -25.219 46.961 130.611 1.00 63.09 181 GLY F O 1
ATOM 12554 N N . LEU F 1 184 ? -26.998 48.180 129.987 1.00 52.57 182 LEU F N 1
ATOM 12555 C CA . LEU F 1 184 ? -27.661 47.079 129.295 1.00 56.97 182 LEU F CA 1
ATOM 12556 C C . LEU F 1 184 ? -28.297 47.559 127.994 1.00 60.59 182 LEU F C 1
ATOM 12557 O O . LEU F 1 184 ? -28.961 48.603 127.967 1.00 58.36 182 LEU F O 1
ATOM 12562 N N . GLY F 1 185 ? -28.087 46.794 126.923 1.00 58.18 183 GLY F N 1
ATOM 12563 C CA . GLY F 1 185 ? -28.720 47.058 125.643 1.00 58.78 183 GLY F CA 1
ATOM 12564 C C . GLY F 1 185 ? -29.820 46.045 125.369 1.00 68.89 183 GLY F C 1
ATOM 12565 O O . GLY F 1 185 ? -29.652 44.850 125.625 1.00 68.75 183 GLY F O 1
ATOM 12566 N N . ILE F 1 186 ? -30.954 46.521 124.857 1.00 70.25 184 ILE F N 1
ATOM 12567 C CA . ILE F 1 186 ? -32.086 45.651 124.561 1.00 62.21 184 ILE F CA 1
ATOM 12568 C C . ILE F 1 186 ? -32.705 45.964 123.207 1.00 69.69 184 ILE F C 1
ATOM 12569 O O . ILE F 1 186 ? -32.601 47.088 122.711 1.00 71.75 184 ILE F O 1
ATOM 12582 N N . VAL F 1 188 ? -36.390 46.006 121.390 1.00 58.44 186 VAL F N 1
ATOM 12583 C CA . VAL F 1 188 ? -37.832 45.882 121.528 1.00 61.16 186 VAL F CA 1
ATOM 12584 C C . VAL F 1 188 ? -38.430 45.292 120.249 1.00 75.19 186 VAL F C 1
ATOM 12585 O O . VAL F 1 188 ? -38.171 45.784 119.149 1.00 75.14 186 VAL F O 1
ATOM 12589 N N . SER F 1 189 ? -39.217 44.228 120.394 1.00 79.49 187 SER F N 1
ATOM 12590 C CA . SER F 1 189 ? -39.833 43.577 119.241 1.00 79.11 187 SER F CA 1
ATOM 12591 C C . SER F 1 189 ? -41.296 43.220 119.488 1.00 89.13 187 SER F C 1
ATOM 12592 O O . SER F 1 189 ? -41.610 42.137 119.999 1.00 77.69 187 SER F O 1
ATOM 12595 N N . GLY F 1 190 ? -42.187 44.133 119.107 1.00 94.96 188 GLY F N 1
ATOM 12596 C CA . GLY F 1 190 ? -43.612 43.934 119.294 1.00 99.00 188 GLY F CA 1
ATOM 12597 C C . GLY F 1 190 ? -44.009 44.397 120.671 1.00 103.24 188 GLY F C 1
ATOM 12598 O O . GLY F 1 190 ? -44.465 45.529 120.851 1.00 112.46 188 GLY F O 1
ATOM 12599 N N . GLY F 1 191 ? -43.827 43.513 121.646 1.00 96.47 189 GLY F N 1
ATOM 12600 C CA . GLY F 1 191 ? -44.004 43.862 123.041 1.00 86.51 189 GLY F CA 1
ATOM 12601 C C . GLY F 1 191 ? -42.932 43.196 123.876 1.00 80.90 189 GLY F C 1
ATOM 12602 O O . GLY F 1 191 ? -42.962 43.256 125.099 1.00 90.68 189 GLY F O 1
ATOM 12603 N N . GLN F 1 192 ? -41.978 42.559 123.205 1.00 79.70 190 GLN F N 1
ATOM 12604 C CA . GLN F 1 192 ? -40.940 41.772 123.874 1.00 87.57 190 GLN F CA 1
ATOM 12605 C C . GLN F 1 192 ? -39.635 42.542 124.042 1.00 90.61 190 GLN F C 1
ATOM 12606 O O . GLN F 1 192 ? -39.396 43.551 123.379 1.00 99.08 190 GLN F O 1
ATOM 12612 N N . LEU F 1 193 ? -38.788 42.051 124.936 1.00 84.98 191 LEU F N 1
ATOM 12613 C CA . LEU F 1 193 ? -37.485 42.651 125.173 1.00 70.58 191 LEU F CA 1
ATOM 12614 C C . LEU F 1 193 ? -36.448 41.561 125.004 1.00 67.08 191 LEU F C 1
ATOM 12615 O O . LEU F 1 193 ? -36.557 40.513 125.624 1.00 83.11 191 LEU F O 1
ATOM 12620 N N . SER F 1 194 ? -35.452 41.782 124.161 1.00 59.29 192 SER F N 1
ATOM 12621 C CA . SER F 1 194 ? -34.364 40.816 124.053 1.00 65.36 192 SER F CA 1
ATOM 12622 C C . SER F 1 194 ? -33.111 41.446 124.627 1.00 66.98 192 SER F C 1
ATOM 12623 O O . SER F 1 194 ? -32.884 42.642 124.461 1.00 66.65 192 SER F O 1
ATOM 12626 N N . ALA F 1 195 ? -32.304 40.663 125.328 1.00 63.94 193 ALA F N 1
ATOM 12627 C CA . ALA F 1 195 ? -31.107 41.238 125.932 1.00 65.24 193 ALA F CA 1
ATOM 12628 C C . ALA F 1 195 ? -29.923 41.163 124.980 1.00 66.36 193 ALA F C 1
ATOM 12629 O O . ALA F 1 195 ? -29.525 40.080 124.562 1.00 68.12 193 ALA F O 1
ATOM 12631 N N . LEU F 1 196 ? -29.359 42.313 124.631 1.00 67.57 194 LEU F N 1
ATOM 12632 C CA . LEU F 1 196 ? -28.151 42.325 123.811 1.00 58.18 194 LEU F CA 1
ATOM 12633 C C . LEU F 1 196 ? -26.947 41.884 124.642 1.00 60.64 194 LEU F C 1
ATOM 12634 O O . LEU F 1 196 ? -26.723 42.365 125.751 1.00 67.45 194 LEU F O 1
ATOM 12639 N N . SER F 1 197 ? -26.181 40.953 124.102 1.00 62.63 195 SER F N 1
ATOM 12640 C CA . SER F 1 197 ? -25.002 40.449 124.781 1.00 68.64 195 SER F CA 1
ATOM 12641 C C . SER F 1 197 ? -23.737 40.926 124.051 1.00 71.84 195 SER F C 1
ATOM 12642 O O . SER F 1 197 ? -23.736 41.063 122.821 1.00 73.98 195 SER F O 1
ATOM 12645 N N . PRO F 1 198 ? -22.659 41.204 124.804 1.00 70.19 196 PRO F N 1
ATOM 12646 C CA . PRO F 1 198 ? -21.389 41.414 124.107 1.00 67.72 196 PRO F CA 1
ATOM 12647 C C . PRO F 1 198 ? -21.004 40.135 123.363 1.00 72.12 196 PRO F C 1
ATOM 12648 O O . PRO F 1 198 ? -21.271 39.042 123.860 1.00 72.81 196 PRO F O 1
ATOM 12652 N N . ASN F 1 199 ? -20.407 40.267 122.185 1.00 73.41 197 ASN F N 1
ATOM 12653 C CA . ASN F 1 199 ? -20.033 39.099 121.398 1.00 76.09 197 ASN F CA 1
ATOM 12654 C C . ASN F 1 199 ? -18.877 38.320 122.019 1.00 79.30 197 ASN F C 1
ATOM 12655 O O . ASN F 1 199 ? -17.731 38.765 121.979 1.00 79.86 197 ASN F O 1
ATOM 12660 N N . THR F 1 200 ? -19.184 37.155 122.584 1.00 88.21 198 THR F N 1
ATOM 12661 C CA . THR F 1 200 ? -18.150 36.242 123.062 1.00 104.42 198 THR F CA 1
ATOM 12662 C C . THR F 1 200 ? -17.589 35.455 121.879 1.00 118.37 198 THR F C 1
ATOM 12663 O O . THR F 1 200 ? -18.343 34.984 121.017 1.00 117.86 198 THR F O 1
ATOM 12667 N N . GLY F 1 201 ? -16.265 35.321 121.840 1.00 122.78 199 GLY F N 1
ATOM 12668 C CA . GLY F 1 201 ? -15.600 34.756 120.684 1.00 120.74 199 GLY F CA 1
ATOM 12669 C C . GLY F 1 201 ? -15.687 35.747 119.546 1.00 119.83 199 GLY F C 1
ATOM 12670 O O . GLY F 1 201 ? -15.869 36.941 119.768 1.00 119.43 199 GLY F O 1
ATOM 12671 N N . ASN F 1 202 ? -15.565 35.258 118.322 1.00 124.19 200 ASN F N 1
ATOM 12672 C CA . ASN F 1 202 ? -15.634 36.134 117.166 1.00 134.25 200 ASN F CA 1
ATOM 12673 C C . ASN F 1 202 ? -16.761 35.736 116.228 1.00 133.89 200 ASN F C 1
ATOM 12674 O O . ASN F 1 202 ? -16.715 36.035 115.034 1.00 143.20 200 ASN F O 1
ATOM 12679 N N . ASP F 1 203 ? -17.772 35.061 116.764 1.00 119.41 201 ASP F N 1
ATOM 12680 C CA . ASP F 1 203 ? -18.855 34.565 115.927 1.00 112.66 201 ASP F CA 1
ATOM 12681 C C . ASP F 1 203 ? -19.689 35.722 115.379 1.00 114.42 201 ASP F C 1
ATOM 12682 O O . ASP F 1 203 ? -20.219 36.521 116.147 1.00 116.57 201 ASP F O 1
ATOM 12687 N N . PRO F 1 204 ? -19.804 35.810 114.040 1.00 111.70 202 PRO F N 1
ATOM 12688 C CA . PRO F 1 204 ? -20.411 36.942 113.321 1.00 101.11 202 PRO F CA 1
ATOM 12689 C C . PRO F 1 204 ? -21.910 37.110 113.573 1.00 92.96 202 PRO F C 1
ATOM 12690 O O . PRO F 1 204 ? -22.447 38.208 113.376 1.00 80.30 202 PRO F O 1
ATOM 12694 N N . ARG F 1 205 ? -22.573 36.037 113.992 1.00 94.16 203 ARG F N 1
ATOM 12695 C CA . ARG F 1 205 ? -23.996 36.101 114.293 1.00 101.77 203 ARG F CA 1
ATOM 12696 C C . ARG F 1 205 ? -24.316 37.194 115.325 1.00 101.39 203 ARG F C 1
ATOM 12697 O O . ARG F 1 205 ? -25.253 37.976 115.144 1.00 106.78 203 ARG F O 1
ATOM 12705 N N . GLY F 1 206 ? -23.519 37.269 116.386 1.00 92.65 204 GLY F N 1
ATOM 12706 C CA . GLY F 1 206 ? -23.813 38.189 117.470 1.00 83.50 204 GLY F CA 1
ATOM 12707 C C . GLY F 1 206 ? -22.921 39.406 117.530 1.00 76.89 204 GLY F C 1
ATOM 12708 O O . GLY F 1 206 ? -22.733 39.988 118.595 1.00 76.48 204 GLY F O 1
ATOM 12709 N N . ALA F 1 207 ? -22.368 39.787 116.384 1.00 77.16 205 ALA F N 1
ATOM 12710 C CA . ALA F 1 207 ? -21.475 40.936 116.310 1.00 62.69 205 ALA F CA 1
ATOM 12711 C C . ALA F 1 207 ? -22.297 42.197 116.416 1.00 67.38 205 ALA F C 1
ATOM 12712 O O . ALA F 1 207 ? -21.923 43.146 117.124 1.00 57.89 205 ALA F O 1
ATOM 12714 N N . ARG F 1 208 ? -23.425 42.187 115.702 1.00 69.45 206 ARG F N 1
ATOM 12715 C CA . ARG F 1 208 ? -24.319 43.336 115.642 1.00 64.75 206 ARG F CA 1
ATOM 12716 C C . ARG F 1 208 ? -24.929 43.616 116.999 1.00 60.38 206 ARG F C 1
ATOM 12717 O O . ARG F 1 208 ? -25.137 44.778 117.356 1.00 63.84 206 ARG F O 1
ATOM 12725 N N . GLY F 1 209 ? -25.211 42.552 117.752 1.00 59.42 207 GLY F N 1
ATOM 12726 C CA . GLY F 1 209 ? -25.765 42.694 119.092 1.00 63.98 207 GLY F CA 1
ATOM 12727 C C . GLY F 1 209 ? -24.861 43.463 120.041 1.00 66.39 207 GLY F C 1
ATOM 12728 O O . GLY F 1 209 ? -25.277 44.466 120.645 1.00 62.49 207 GLY F O 1
ATOM 12729 N N . GLY F 1 210 ? -23.613 43.007 120.142 1.00 64.02 208 GLY F N 1
ATOM 12730 C CA . GLY F 1 210 ? -22.666 43.544 121.104 1.00 70.35 208 GLY F CA 1
ATOM 12731 C C . GLY F 1 210 ? -21.897 44.800 120.729 1.00 72.36 208 GLY F C 1
ATOM 12732 O O . GLY F 1 210 ? -20.905 45.123 121.391 1.00 66.92 208 GLY F O 1
ATOM 12733 N N . LEU F 1 211 ? -22.344 45.509 119.689 1.00 70.14 209 LEU F N 1
ATOM 12734 C CA . LEU F 1 211 ? -21.730 46.787 119.303 1.00 64.59 209 LEU F CA 1
ATOM 12735 C C . LEU F 1 211 ? -21.652 47.760 120.477 1.00 63.22 209 LEU F C 1
ATOM 12736 O O . LEU F 1 211 ? -20.602 48.351 120.732 1.00 62.05 209 LEU F O 1
ATOM 12741 N N . ILE F 1 212 ? -22.762 47.909 121.198 1.00 57.89 210 ILE F N 1
ATOM 12742 C CA . ILE F 1 212 ? -22.819 48.875 122.276 1.00 49.39 210 ILE F CA 1
ATOM 12743 C C . ILE F 1 212 ? -21.717 48.579 123.301 1.00 61.10 210 ILE F C 1
ATOM 12744 O O . ILE F 1 212 ? -21.129 49.499 123.859 1.00 63.56 210 ILE F O 1
ATOM 12749 N N . TYR F 1 213 ? -21.406 47.296 123.495 1.00 70.06 211 TYR F N 1
ATOM 12750 C CA . TYR F 1 213 ? -20.381 46.867 124.453 1.00 68.61 211 TYR F CA 1
ATOM 12751 C C . TYR F 1 213 ? -19.002 46.737 123.803 1.00 67.90 211 TYR F C 1
ATOM 12752 O O . TYR F 1 213 ? -17.994 47.165 124.371 1.00 72.22 211 TYR F O 1
ATOM 12761 N N . ASP F 1 214 ? -18.959 46.111 122.629 1.00 65.90 212 ASP F N 1
ATOM 12762 C CA . ASP F 1 214 ? -17.688 45.766 121.994 1.00 65.65 212 ASP F CA 1
ATOM 12763 C C . ASP F 1 214 ? -16.940 46.979 121.405 1.00 65.53 212 ASP F C 1
ATOM 12764 O O . ASP F 1 214 ? -15.713 47.076 121.516 1.00 62.94 212 ASP F O 1
ATOM 12769 N N . VAL F 1 215 ? -17.684 47.898 120.790 1.00 65.53 213 VAL F N 1
ATOM 12770 C CA . VAL F 1 215 ? -17.101 49.085 120.152 1.00 64.99 213 VAL F CA 1
ATOM 12771 C C . VAL F 1 215 ? -17.052 50.313 121.074 1.00 65.01 213 VAL F C 1
ATOM 12772 O O . VAL F 1 215 ? -16.018 50.979 121.179 1.00 67.69 213 VAL F O 1
ATOM 12776 N N . PHE F 1 216 ? -18.170 50.610 121.733 1.00 57.90 214 PHE F N 1
ATOM 12777 C CA . PHE F 1 216 ? -18.277 51.834 122.520 1.00 57.15 214 PHE F CA 1
ATOM 12778 C C . PHE F 1 216 ? -18.019 51.622 124.008 1.00 62.67 214 PHE F C 1
ATOM 12779 O O . PHE F 1 216 ? -18.133 52.556 124.807 1.00 64.46 214 PHE F O 1
ATOM 12787 N N . GLY F 1 217 ? -17.662 50.392 124.366 1.00 65.19 215 GLY F N 1
ATOM 12788 C CA . GLY F 1 217 ? -17.225 50.068 125.714 1.00 74.14 215 GLY F CA 1
ATOM 12789 C C . GLY F 1 217 ? -18.219 50.281 126.847 1.00 80.46 215 GLY F C 1
ATOM 12790 O O . GLY F 1 217 ? -17.823 50.653 127.950 1.00 89.31 215 GLY F O 1
ATOM 12791 N N . VAL F 1 218 ? -19.504 50.057 126.588 1.00 73.33 216 VAL F N 1
ATOM 12792 C CA . VAL F 1 218 ? -20.482 50.050 127.665 1.00 66.34 216 VAL F CA 1
ATOM 12793 C C . VAL F 1 218 ? -20.192 48.812 128.506 1.00 67.66 216 VAL F C 1
ATOM 12794 O O . VAL F 1 218 ? -19.965 47.734 127.957 1.00 67.40 216 VAL F O 1
ATOM 12798 N N . GLN F 1 219 ? -20.172 48.966 129.830 1.00 66.04 217 GLN F N 1
ATOM 12799 C CA . GLN F 1 219 ? -19.886 47.845 130.724 1.00 68.86 217 GLN F CA 1
ATOM 12800 C C . GLN F 1 219 ? -21.164 47.062 131.023 1.00 71.89 217 GLN F C 1
ATOM 12801 O O . GLN F 1 219 ? -22.136 47.624 131.550 1.00 75.66 217 GLN F O 1
ATOM 12807 N N . PRO F 1 220 ? -21.168 45.758 130.689 1.00 68.90 218 PRO F N 1
ATOM 12808 C CA . PRO F 1 220 ? -22.356 44.901 130.798 1.00 70.82 218 PRO F CA 1
ATOM 12809 C C . PRO F 1 220 ? -22.775 44.722 132.249 1.00 77.05 218 PRO F C 1
ATOM 12810 O O . PRO F 1 220 ? -21.930 44.637 133.154 1.00 78.25 218 PRO F O 1
ATOM 12814 N N . VAL F 1 221 ? -24.083 44.645 132.456 1.00 73.36 219 VAL F N 1
ATOM 12815 C CA . VAL F 1 221 ? -24.643 44.608 133.792 1.00 64.96 219 VAL F CA 1
ATOM 12816 C C . VAL F 1 221 ? -24.462 43.227 134.418 1.00 69.70 219 VAL F C 1
ATOM 12817 O O . VAL F 1 221 ? -24.488 43.078 135.642 1.00 70.52 219 VAL F O 1
ATOM 12821 N N . LEU F 1 222 ? -24.249 42.231 133.560 1.00 75.37 220 LEU F N 1
ATOM 12822 C CA . LEU F 1 222 ? -23.919 40.869 133.974 1.00 83.21 220 LEU F CA 1
ATOM 12823 C C . LEU F 1 222 ? -22.718 40.377 133.174 1.00 88.56 220 LEU F C 1
ATOM 12824 O O . LEU F 1 222 ? -22.667 40.578 131.955 1.00 90.81 220 LEU F O 1
ATOM 12829 N N . GLU F 1 223 ? -21.759 39.737 133.847 1.00 93.32 221 GLU F N 1
ATOM 12830 C CA . GLU F 1 223 ? -20.577 39.189 133.169 1.00 100.11 221 GLU F CA 1
ATOM 12831 C C . GLU F 1 223 ? -20.967 38.222 132.046 1.00 106.52 221 GLU F C 1
ATOM 12832 O O . GLU F 1 223 ? -20.245 38.083 131.054 1.00 104.27 221 GLU F O 1
ATOM 12838 N N . ASP F 1 224 ? -22.108 37.555 132.213 1.00 108.79 222 ASP F N 1
ATOM 12839 C CA . ASP F 1 224 ? -22.642 36.686 131.173 1.00 107.88 222 ASP F CA 1
ATOM 12840 C C . ASP F 1 224 ? -24.138 36.911 130.983 1.00 108.04 222 ASP F C 1
ATOM 12841 O O . ASP F 1 224 ? -24.966 36.252 131.612 1.00 104.62 222 ASP F O 1
ATOM 12846 N N . ILE F 1 225 ? -24.474 37.851 130.109 1.00 109.36 223 ILE F N 1
ATOM 12847 C CA . ILE F 1 225 ? -25.865 38.159 129.817 1.00 103.52 223 ILE F CA 1
ATOM 12848 C C . ILE F 1 225 ? -26.507 37.023 129.031 1.00 102.41 223 ILE F C 1
ATOM 12849 O O . ILE F 1 225 ? -27.627 36.609 129.324 1.00 99.98 223 ILE F O 1
ATOM 12854 N N . LYS F 1 226 ? -25.777 36.510 128.045 1.00 104.71 224 LYS F N 1
ATOM 12855 C CA . LYS F 1 226 ? -26.277 35.439 127.186 1.00 108.23 224 LYS F CA 1
ATOM 12856 C C . LYS F 1 226 ? -26.619 34.181 127.986 1.00 114.96 224 LYS F C 1
ATOM 12857 O O . LYS F 1 226 ? -27.395 33.336 127.533 1.00 117.41 224 LYS F O 1
ATOM 12863 N N . ALA F 1 227 ? -26.046 34.070 129.181 1.00 114.35 225 ALA F N 1
ATOM 12864 C CA . ALA F 1 227 ? -26.264 32.901 130.024 1.00 116.23 225 ALA F CA 1
ATOM 12865 C C . ALA F 1 227 ? -27.379 33.125 131.042 1.00 121.19 225 ALA F C 1
ATOM 12866 O O . ALA F 1 227 ? -27.996 32.168 131.514 1.00 124.49 225 ALA F O 1
ATOM 12868 N N . ALA F 1 228 ? -27.638 34.385 131.380 1.00 117.60 226 ALA F N 1
ATOM 12869 C CA . ALA F 1 228 ? -28.664 34.707 132.372 1.00 113.61 226 ALA F CA 1
ATOM 12870 C C . ALA F 1 228 ? -30.038 34.864 131.730 1.00 109.00 226 ALA F C 1
ATOM 12871 O O . ALA F 1 228 ? -31.060 34.899 132.422 1.00 106.56 226 ALA F O 1
ATOM 12873 N N . THR F 1 229 ? -30.046 34.952 130.403 1.00 105.94 227 THR F N 1
ATOM 12874 C CA . THR F 1 229 ? -31.277 35.107 129.639 1.00 101.20 227 THR F CA 1
ATOM 12875 C C . THR F 1 229 ? -31.651 33.813 128.924 1.00 114.58 227 THR F C 1
ATOM 12876 O O . THR F 1 229 ? -32.787 33.649 128.483 1.00 105.82 227 THR F O 1
ATOM 12880 N N . HIS F 1 230 ? -30.677 32.910 128.815 1.00 128.56 228 HIS F N 1
ATOM 12881 C CA . HIS F 1 230 ? -30.838 31.623 128.135 1.00 141.63 228 HIS F CA 1
ATOM 12882 C C . HIS F 1 230 ? -31.232 31.784 126.667 1.00 141.06 228 HIS F C 1
ATOM 12883 O O . HIS F 1 230 ? -32.058 31.026 126.153 1.00 143.74 228 HIS F O 1
ATOM 12890 N N . GLY F 1 231 ? -30.612 32.765 126.006 1.00 141.35 229 GLY F N 1
ATOM 12891 C CA . GLY F 1 231 ? -30.846 33.060 124.597 1.00 138.97 229 GLY F CA 1
ATOM 12892 C C . GLY F 1 231 ? -32.307 33.311 124.281 1.00 138.36 229 GLY F C 1
ATOM 12893 O O . GLY F 1 231 ? -32.840 32.813 123.287 1.00 136.42 229 GLY F O 1
ATOM 12894 N N . GLU F 1 232 ? -32.946 34.107 125.128 1.00 135.31 230 GLU F N 1
ATOM 12895 C CA . GLU F 1 232 ? -34.395 34.196 125.154 1.00 137.29 230 GLU F CA 1
ATOM 12896 C C . GLU F 1 232 ? -34.777 35.623 125.495 1.00 121.55 230 GLU F C 1
ATOM 12897 O O . GLU F 1 232 ? -33.972 36.351 126.080 1.00 122.97 230 GLU F O 1
ATOM 12903 N N . PRO F 1 233 ? -35.986 36.045 125.089 1.00 108.69 231 PRO F N 1
ATOM 12904 C CA . PRO F 1 233 ? -36.531 37.306 125.589 1.00 96.84 231 PRO F CA 1
ATOM 12905 C C . PRO F 1 233 ? -36.471 37.365 127.101 1.00 81.91 231 PRO F C 1
ATOM 12906 O O . PRO F 1 233 ? -36.726 36.370 127.763 1.00 82.73 231 PRO F O 1
ATOM 12910 N N . ILE F 1 234 ? -36.090 38.520 127.624 1.00 74.99 232 ILE F N 1
ATOM 12911 C CA . ILE F 1 234 ? -36.185 38.798 129.041 1.00 69.55 232 ILE F CA 1
ATOM 12912 C C . ILE F 1 234 ? -37.553 39.405 129.291 1.00 69.78 232 ILE F C 1
ATOM 12913 O O . ILE F 1 234 ? -38.250 39.782 128.342 1.00 68.29 232 ILE F O 1
ATOM 12918 N N . SER F 1 235 ? -37.924 39.496 130.565 1.00 69.01 233 SER F N 1
ATOM 12919 C CA . SER F 1 235 ? -39.117 40.220 130.984 1.00 79.98 233 SER F CA 1
ATOM 12920 C C . SER F 1 235 ? -38.719 41.572 131.577 1.00 79.67 233 SER F C 1
ATOM 12921 O O . SER F 1 235 ? -37.536 41.866 131.711 1.00 88.57 233 SER F O 1
ATOM 12924 N N . PHE F 1 236 ? -39.700 42.397 131.930 1.00 76.35 234 PHE F N 1
ATOM 12925 C CA . PHE F 1 236 ? -39.404 43.678 132.560 1.00 75.85 234 PHE F CA 1
ATOM 12926 C C . PHE F 1 236 ? -38.877 43.455 133.973 1.00 85.33 234 PHE F C 1
ATOM 12927 O O . PHE F 1 236 ? -38.176 44.301 134.531 1.00 83.99 234 PHE F O 1
ATOM 12935 N N . GLU F 1 237 ? -39.234 42.315 134.554 1.00 88.47 235 GLU F N 1
ATOM 12936 C CA . GLU F 1 237 ? -38.757 41.951 135.882 1.00 89.76 235 GLU F CA 1
ATOM 12937 C C . GLU F 1 237 ? -37.236 41.809 135.838 1.00 89.04 235 GLU F C 1
ATOM 12938 O O . GLU F 1 237 ? -36.536 42.091 136.811 1.00 90.80 235 GLU F O 1
ATOM 12944 N N . PHE F 1 238 ? -36.732 41.376 134.689 1.00 87.92 236 PHE F N 1
ATOM 12945 C CA . PHE F 1 238 ? -35.300 41.251 134.480 1.00 85.48 236 PHE F CA 1
ATOM 12946 C C . PHE F 1 238 ? -34.625 42.620 134.550 1.00 86.45 236 PHE F C 1
ATOM 12947 O O . PHE F 1 238 ? -33.532 42.757 135.104 1.00 88.21 236 PHE F O 1
ATOM 12955 N N . LEU F 1 239 ? -35.278 43.625 133.975 1.00 81.77 237 LEU F N 1
ATOM 12956 C CA . LEU F 1 239 ? -34.763 44.986 133.999 1.00 71.36 237 LEU F CA 1
ATOM 12957 C C . LEU F 1 239 ? -34.664 45.494 135.416 1.00 75.69 237 LEU F C 1
ATOM 12958 O O . LEU F 1 239 ? -33.742 46.230 135.748 1.00 85.22 237 LEU F O 1
ATOM 12963 N N . LEU F 1 240 ? -35.624 45.088 136.240 1.00 76.84 238 LEU F N 1
ATOM 12964 C CA . LEU F 1 240 ? -35.743 45.565 137.610 1.00 70.52 238 LEU F CA 1
ATOM 12965 C C . LEU F 1 240 ? -34.705 44.924 138.505 1.00 71.91 238 LEU F C 1
ATOM 12966 O O . LEU F 1 240 ? -34.073 45.600 139.309 1.00 82.50 238 LEU F O 1
ATOM 12971 N N . GLU F 1 241 ? -34.543 43.611 138.351 1.00 80.98 239 GLU F N 1
ATOM 12972 C CA . GLU F 1 241 ? -33.650 42.805 139.191 1.00 85.07 239 GLU F CA 1
ATOM 12973 C C . GLU F 1 241 ? -32.168 43.152 139.038 1.00 86.89 239 GLU F C 1
ATOM 12974 O O . GLU F 1 241 ? -31.461 43.308 140.030 1.00 91.45 239 GLU F O 1
ATOM 12980 N N . HIS F 1 242 ? -31.702 43.254 137.796 1.00 90.00 240 HIS F N 1
ATOM 12981 C CA . HIS F 1 242 ? -30.295 43.533 137.525 1.00 81.39 240 HIS F CA 1
ATOM 12982 C C . HIS F 1 242 ? -30.046 45.027 137.458 1.00 82.20 240 HIS F C 1
ATOM 12983 O O . HIS F 1 242 ? -28.992 45.508 137.877 1.00 83.19 240 HIS F O 1
ATOM 12990 N N . ASP F 1 243 ? -31.027 45.748 136.924 1.00 80.00 241 ASP F N 1
ATOM 12991 C CA . ASP F 1 243 ? -31.174 47.173 137.196 1.00 78.26 241 ASP F CA 1
ATOM 12992 C C . ASP F 1 243 ? -29.959 48.009 136.831 1.00 69.46 241 ASP F C 1
ATOM 12993 O O . ASP F 1 243 ? -29.247 48.495 137.707 1.00 68.55 241 ASP F O 1
ATOM 12998 N N . PRO F 1 244 ? -29.723 48.190 135.533 1.00 69.67 242 PRO F N 1
ATOM 12999 C CA . PRO F 1 244 ? -28.495 48.841 135.094 1.00 66.46 242 PRO F CA 1
ATOM 13000 C C . PRO F 1 244 ? -28.640 50.355 135.127 1.00 69.68 242 PRO F C 1
ATOM 13001 O O . PRO F 1 244 ? -29.761 50.879 135.082 1.00 61.52 242 PRO F O 1
ATOM 13005 N N A GLN F 1 245 ? -27.505 51.045 135.216 0.56 68.60 243 GLN F N 1
ATOM 13006 N N B GLN F 1 245 ? -27.510 51.049 135.211 0.44 68.16 243 GLN F N 1
ATOM 13007 C CA A GLN F 1 245 ? -27.488 52.502 135.308 0.56 66.52 243 GLN F CA 1
ATOM 13008 C CA B GLN F 1 245 ? -27.515 52.501 135.325 0.44 66.54 243 GLN F CA 1
ATOM 13009 C C A GLN F 1 245 ? -27.914 53.135 133.999 0.56 64.56 243 GLN F C 1
ATOM 13010 C C B GLN F 1 245 ? -27.837 53.167 133.993 0.44 64.66 243 GLN F C 1
ATOM 13011 O O A GLN F 1 245 ? -28.438 54.240 133.989 0.56 62.92 243 GLN F O 1
ATOM 13012 O O B GLN F 1 245 ? -28.226 54.328 133.963 0.44 64.39 243 GLN F O 1
ATOM 13023 N N . TRP F 1 246 ? -27.682 52.418 132.902 1.00 69.90 244 TRP F N 1
ATOM 13024 C CA . TRP F 1 246 ? -27.939 52.923 131.551 1.00 59.95 244 TRP F CA 1
ATOM 13025 C C . TRP F 1 246 ? -28.648 51.874 130.721 1.00 67.87 244 TRP F C 1
ATOM 13026 O O . TRP F 1 246 ? -28.216 50.720 130.670 1.00 69.34 244 TRP F O 1
ATOM 13037 N N . LEU F 1 247 ? -29.727 52.277 130.056 1.00 73.59 245 LEU F N 1
ATOM 13038 C CA . LEU F 1 247 ? -30.473 51.370 129.190 1.00 62.25 245 LEU F CA 1
ATOM 13039 C C . LEU F 1 247 ? -30.375 51.842 127.742 1.00 57.80 245 LEU F C 1
ATOM 13040 O O . LEU F 1 247 ? -30.843 52.936 127.398 1.00 56.22 245 LEU F O 1
ATOM 13045 N N . TRP F 1 248 ? -29.742 51.029 126.900 1.00 59.27 246 TRP F N 1
ATOM 13046 C CA . TRP F 1 248 ? -29.601 51.357 125.481 1.00 52.36 246 TRP F CA 1
ATOM 13047 C C . TRP F 1 248 ? -30.620 50.566 124.679 1.00 55.05 246 TRP F C 1
ATOM 13048 O O . TRP F 1 248 ? -30.654 49.334 124.744 1.00 50.18 246 TRP F O 1
ATOM 13059 N N . VAL F 1 249 ? -31.447 51.272 123.914 1.00 59.44 247 VAL F N 1
ATOM 13060 C CA . VAL F 1 249 ? -32.587 50.641 123.260 1.00 51.08 247 VAL F CA 1
ATOM 13061 C C . VAL F 1 249 ? -32.624 50.814 121.740 1.00 56.99 247 VAL F C 1
ATOM 13062 O O . VAL F 1 249 ? -32.620 51.936 121.227 1.00 67.79 247 VAL F O 1
ATOM 13066 N N . VAL F 1 250 ? -32.660 49.697 121.020 1.00 58.60 248 VAL F N 1
ATOM 13067 C CA . VAL F 1 250 ? -32.933 49.734 119.584 1.00 62.13 248 VAL F CA 1
ATOM 13068 C C . VAL F 1 250 ? -34.303 49.119 119.316 1.00 59.51 248 VAL F C 1
ATOM 13069 O O . VAL F 1 250 ? -34.548 47.956 119.645 1.00 60.41 248 VAL F O 1
ATOM 13073 N N . ASP F 1 251 ? -35.200 49.928 118.757 1.00 59.51 249 ASP F N 1
ATOM 13074 C CA . ASP F 1 251 ? -36.573 49.509 118.453 1.00 60.83 249 ASP F CA 1
ATOM 13075 C C . ASP F 1 251 ? -36.619 48.759 117.117 1.00 61.09 249 ASP F C 1
ATOM 13076 O O . ASP F 1 251 ? -36.761 49.378 116.065 1.00 62.11 249 ASP F O 1
ATOM 13081 N N . ARG F 1 252 ? -36.522 47.433 117.160 1.00 61.61 250 ARG F N 1
ATOM 13082 C CA . ARG F 1 252 ? -36.436 46.624 115.939 1.00 58.67 250 ARG F CA 1
ATOM 13083 C C . ARG F 1 252 ? -37.642 46.778 115.034 1.00 60.19 250 ARG F C 1
ATOM 13084 O O . ARG F 1 252 ? -37.499 46.844 113.816 1.00 63.56 250 ARG F O 1
ATOM 13092 N N . ASP F 1 253 ? -38.828 46.805 115.631 1.00 56.78 251 ASP F N 1
ATOM 13093 C CA . ASP F 1 253 ? -40.054 46.894 114.856 1.00 59.58 251 ASP F CA 1
ATOM 13094 C C . ASP F 1 253 ? -40.133 48.195 114.061 1.00 66.82 251 ASP F C 1
ATOM 13095 O O . ASP F 1 253 ? -40.763 48.239 113.001 1.00 73.20 251 ASP F O 1
ATOM 13100 N N . ALA F 1 254 ? -39.487 49.245 114.567 1.00 58.28 252 ALA F N 1
ATOM 13101 C CA . ALA F 1 254 ? -39.397 50.510 113.840 1.00 53.22 252 ALA F CA 1
ATOM 13102 C C . ALA F 1 254 ? -38.652 50.323 112.517 1.00 65.15 252 ALA F C 1
ATOM 13103 O O . ALA F 1 254 ? -39.067 50.829 111.466 1.00 68.89 252 ALA F O 1
ATOM 13105 N N . ALA F 1 255 ? -37.557 49.571 112.587 1.00 64.54 253 ALA F N 1
ATOM 13106 C CA . ALA F 1 255 ? -36.654 49.359 111.461 1.00 58.23 253 ALA F CA 1
ATOM 13107 C C . ALA F 1 255 ? -37.163 48.350 110.431 1.00 59.96 253 ALA F C 1
ATOM 13108 O O . ALA F 1 255 ? -36.843 48.449 109.246 1.00 63.09 253 ALA F O 1
ATOM 13110 N N . THR F 1 256 ? -37.942 47.374 110.881 1.00 61.38 254 THR F N 1
ATOM 13111 C CA . THR F 1 256 ? -38.410 46.321 109.991 1.00 57.90 254 THR F CA 1
ATOM 13112 C C . THR F 1 256 ? -39.774 46.639 109.388 1.00 62.62 254 THR F C 1
ATOM 13113 O O . THR F 1 256 ? -40.313 45.847 108.616 1.00 70.30 254 THR F O 1
ATOM 13117 N N . GLY F 1 257 ? -40.326 47.800 109.734 1.00 58.75 255 GLY F N 1
ATOM 13118 C CA . GLY F 1 257 ? -41.629 48.192 109.219 1.00 64.11 255 GLY F CA 1
ATOM 13119 C C . GLY F 1 257 ? -42.723 47.236 109.665 1.00 67.98 255 GLY F C 1
ATOM 13120 O O . GLY F 1 257 ? -43.665 46.953 108.929 1.00 69.19 255 GLY F O 1
ATOM 13121 N N . ALA F 1 258 ? -42.581 46.745 110.890 1.00 71.42 256 ALA F N 1
ATOM 13122 C CA . ALA F 1 258 ? -43.504 45.785 111.460 1.00 71.99 256 ALA F CA 1
ATOM 13123 C C . ALA F 1 258 ? -44.890 46.393 111.665 1.00 90.15 256 ALA F C 1
ATOM 13124 O O . ALA F 1 258 ? -45.046 47.401 112.353 1.00 94.07 256 ALA F O 1
ATOM 13126 N N . GLU F 1 259 ? -45.892 45.761 111.064 1.00 98.66 257 GLU F N 1
ATOM 13127 C CA . GLU F 1 259 ? -47.270 46.241 111.115 1.00 106.37 257 GLU F CA 1
ATOM 13128 C C . GLU F 1 259 ? -47.868 46.192 112.528 1.00 98.90 257 GLU F C 1
ATOM 13129 O O . GLU F 1 259 ? -47.715 45.202 113.240 1.00 96.82 257 GLU F O 1
ATOM 13135 N N . GLY F 1 260 ? -48.535 47.271 112.930 1.00 98.25 258 GLY F N 1
ATOM 13136 C CA . GLY F 1 260 ? -49.336 47.271 114.145 1.00 96.69 258 GLY F CA 1
ATOM 13137 C C . GLY F 1 260 ? -48.577 47.194 115.460 1.00 94.38 258 GLY F C 1
ATOM 13138 O O . GLY F 1 260 ? -49.147 46.844 116.496 1.00 81.72 258 GLY F O 1
ATOM 13139 N N . ALA F 1 261 ? -47.290 47.525 115.418 1.00 96.11 259 ALA F N 1
ATOM 13140 C CA . ALA F 1 261 ? -46.462 47.544 116.621 1.00 99.53 259 ALA F CA 1
ATOM 13141 C C . ALA F 1 261 ? -46.533 48.906 117.309 1.00 96.15 259 ALA F C 1
ATOM 13142 O O . ALA F 1 261 ? -46.854 49.913 116.668 1.00 98.94 259 ALA F O 1
ATOM 13144 N N . GLN F 1 262 ? -46.238 48.935 118.609 1.00 87.75 260 GLN F N 1
ATOM 13145 C CA . GLN F 1 262 ? -46.132 50.199 119.335 1.00 74.11 260 GLN F CA 1
ATOM 13146 C C . GLN F 1 262 ? -44.666 50.558 119.523 1.00 73.60 260 GLN F C 1
ATOM 13147 O O . GLN F 1 262 ? -43.803 49.671 119.560 1.00 77.89 260 GLN F O 1
ATOM 13153 N N . ALA F 1 263 ? -44.385 51.858 119.614 1.00 69.82 261 ALA F N 1
ATOM 13154 C CA . ALA F 1 263 ? -43.006 52.345 119.712 1.00 68.50 261 ALA F CA 1
ATOM 13155 C C . ALA F 1 263 ? -42.356 51.848 120.990 1.00 80.64 261 ALA F C 1
ATOM 13156 O O . ALA F 1 263 ? -43.035 51.672 122.014 1.00 86.05 261 ALA F O 1
ATOM 13158 N N . ALA F 1 264 ? -41.044 51.629 120.937 1.00 72.78 262 ALA F N 1
ATOM 13159 C CA . ALA F 1 264 ? -40.329 51.139 122.109 1.00 69.08 262 ALA F CA 1
ATOM 13160 C C . ALA F 1 264 ? -40.489 52.087 123.308 1.00 80.41 262 ALA F C 1
ATOM 13161 O O . ALA F 1 264 ? -40.523 51.631 124.451 1.00 80.79 262 ALA F O 1
ATOM 13163 N N . LYS F 1 265 ? -40.601 53.393 123.047 1.00 79.86 263 LYS F N 1
ATOM 13164 C CA . LYS F 1 265 ? -40.829 54.365 124.119 1.00 71.67 263 LYS F CA 1
ATOM 13165 C C . LYS F 1 265 ? -42.075 54.005 124.936 1.00 71.50 263 LYS F C 1
ATOM 13166 O O . LYS F 1 265 ? -42.061 54.050 126.172 1.00 78.87 263 LYS F O 1
ATOM 13172 N N . VAL F 1 266 ? -43.149 53.634 124.256 1.00 65.72 264 VAL F N 1
ATOM 13173 C CA . VAL F 1 266 ? -44.375 53.354 124.986 1.00 83.13 264 VAL F CA 1
ATOM 13174 C C . VAL F 1 266 ? -44.416 51.915 125.501 1.00 83.93 264 VAL F C 1
ATOM 13175 O O . VAL F 1 266 ? -45.113 51.612 126.472 1.00 89.09 264 VAL F O 1
ATOM 13179 N N . VAL F 1 267 ? -43.655 51.031 124.866 1.00 74.43 265 VAL F N 1
ATOM 13180 C CA . VAL F 1 267 ? -43.612 49.654 125.328 1.00 68.11 265 VAL F CA 1
ATOM 13181 C C . VAL F 1 267 ? -42.833 49.574 126.653 1.00 72.71 265 VAL F C 1
ATOM 13182 O O . VAL F 1 267 ? -43.051 48.666 127.461 1.00 76.22 265 VAL F O 1
ATOM 13186 N N . LEU F 1 268 ? -41.959 50.556 126.878 1.00 75.08 266 LEU F N 1
ATOM 13187 C CA . LEU F 1 268 ? -41.153 50.642 128.102 1.00 77.25 266 LEU F CA 1
ATOM 13188 C C . LEU F 1 268 ? -41.771 51.588 129.132 1.00 82.68 266 LEU F C 1
ATOM 13189 O O . LEU F 1 268 ? -41.206 51.823 130.208 1.00 87.34 266 LEU F O 1
ATOM 13194 N N . ASP F 1 269 ? -42.927 52.138 128.794 1.00 75.62 267 ASP F N 1
ATOM 13195 C CA . ASP F 1 269 ? -43.666 52.946 129.745 1.00 84.29 267 ASP F CA 1
ATOM 13196 C C . ASP F 1 269 ? -44.593 52.034 130.562 1.00 89.96 267 ASP F C 1
ATOM 13197 O O . ASP F 1 269 ? -45.813 52.036 130.374 1.00 98.04 267 ASP F O 1
ATOM 13202 N N . ASN F 1 270 ? -44.000 51.229 131.443 1.00 71.63 268 ASN F N 1
ATOM 13203 C CA . ASN F 1 270 ? -44.775 50.366 132.333 1.00 74.25 268 ASN F CA 1
ATOM 13204 C C . ASN F 1 270 ? -44.368 50.474 133.788 1.00 84.82 268 ASN F C 1
ATOM 13205 O O . ASN F 1 270 ? -43.389 51.130 134.126 1.00 89.21 268 ASN F O 1
ATOM 13210 N N . GLU F 1 271 ? -45.137 49.818 134.647 1.00 94.31 269 GLU F N 1
ATOM 13211 C CA . GLU F 1 271 ? -45.007 49.988 136.088 1.00 94.65 269 GLU F CA 1
ATOM 13212 C C . GLU F 1 271 ? -43.713 49.385 136.631 1.00 84.45 269 GLU F C 1
ATOM 13213 O O . GLU F 1 271 ? -43.179 49.845 137.645 1.00 81.14 269 GLU F O 1
ATOM 13219 N N . ILE F 1 272 ? -43.210 48.363 135.947 1.00 76.76 270 ILE F N 1
ATOM 13220 C CA . ILE F 1 272 ? -41.998 47.693 136.387 1.00 75.49 270 ILE F CA 1
ATOM 13221 C C . ILE F 1 272 ? -40.773 48.482 135.952 1.00 81.23 270 ILE F C 1
ATOM 13222 O O . ILE F 1 272 ? -39.852 48.692 136.736 1.00 84.83 270 ILE F O 1
ATOM 13227 N N . VAL F 1 273 ? -40.773 48.924 134.700 1.00 79.35 271 VAL F N 1
ATOM 13228 C CA . VAL F 1 273 ? -39.633 49.643 134.137 1.00 78.77 271 VAL F CA 1
ATOM 13229 C C . VAL F 1 273 ? -39.502 51.060 134.698 1.00 77.14 271 VAL F C 1
ATOM 13230 O O . VAL F 1 273 ? -38.400 51.588 134.802 1.00 81.80 271 VAL F O 1
ATOM 13234 N N . ASN F 1 274 ? -40.615 51.666 135.091 1.00 71.27 272 ASN F N 1
ATOM 13235 C CA . ASN F 1 274 ? -40.555 53.004 135.648 1.00 72.81 272 ASN F CA 1
ATOM 13236 C C . ASN F 1 274 ? -39.910 53.030 137.025 1.00 75.37 272 ASN F C 1
ATOM 13237 O O . ASN F 1 274 ? -39.487 54.090 137.485 1.00 79.00 272 ASN F O 1
ATOM 13242 N N . ARG F 1 275 ? -39.827 51.859 137.664 1.00 82.31 273 ARG F N 1
ATOM 13243 C CA . ARG F 1 275 ? -39.191 51.698 138.985 1.00 80.94 273 ARG F CA 1
ATOM 13244 C C . ARG F 1 275 ? -37.701 51.355 138.909 1.00 74.58 273 ARG F C 1
ATOM 13245 O O . ARG F 1 275 ? -37.067 51.115 139.925 1.00 76.01 273 ARG F O 1
ATOM 13253 N N . THR F 1 276 ? -37.141 51.315 137.709 1.00 75.65 274 THR F N 1
ATOM 13254 C CA . THR F 1 276 ? -35.725 51.001 137.563 1.00 75.95 274 THR F CA 1
ATOM 13255 C C . THR F 1 276 ? -34.892 52.271 137.731 1.00 78.73 274 THR F C 1
ATOM 13256 O O . THR F 1 276 ? -35.413 53.378 137.560 1.00 78.46 274 THR F O 1
ATOM 13260 N N . THR F 1 277 ? -33.612 52.118 138.076 1.00 80.63 275 THR F N 1
ATOM 13261 C CA . THR F 1 277 ? -32.729 53.275 138.219 1.00 75.34 275 THR F CA 1
ATOM 13262 C C . THR F 1 277 ? -32.553 53.959 136.872 1.00 72.53 275 THR F C 1
ATOM 13263 O O . THR F 1 277 ? -32.618 55.188 136.788 1.00 73.22 275 THR F O 1
ATOM 13267 N N . ALA F 1 278 ? -32.366 53.160 135.823 1.00 69.38 276 ALA F N 1
ATOM 13268 C CA . ALA F 1 278 ? -32.110 53.704 134.495 1.00 62.53 276 ALA F CA 1
ATOM 13269 C C . ALA F 1 278 ? -33.231 54.642 134.080 1.00 76.29 276 ALA F C 1
ATOM 13270 O O . ALA F 1 278 ? -32.983 55.738 133.569 1.00 77.62 276 ALA F O 1
ATOM 13272 N N . ALA F 1 279 ? -34.464 54.211 134.332 1.00 75.42 277 ALA F N 1
ATOM 13273 C CA . ALA F 1 279 ? -35.639 55.011 134.006 1.00 69.21 277 ALA F CA 1
ATOM 13274 C C . ALA F 1 279 ? -35.774 56.230 134.919 1.00 81.01 277 ALA F C 1
ATOM 13275 O O . ALA F 1 279 ? -35.964 57.352 134.433 1.00 79.34 277 ALA F O 1
ATOM 13277 N N . THR F 1 280 ? -35.675 56.015 136.235 1.00 70.31 278 THR F N 1
ATOM 13278 C CA . THR F 1 280 ? -35.893 57.107 137.182 1.00 74.32 278 THR F CA 1
ATOM 13279 C C . THR F 1 280 ? -34.867 58.226 137.002 1.00 77.94 278 THR F C 1
ATOM 13280 O O . THR F 1 280 ? -35.166 59.396 137.250 1.00 81.24 278 THR F O 1
ATOM 13284 N N . GLU F 1 281 ? -33.673 57.861 136.539 1.00 77.66 279 GLU F N 1
ATOM 13285 C CA . GLU F 1 281 ? -32.555 58.800 136.448 1.00 85.77 279 GLU F CA 1
ATOM 13286 C C . GLU F 1 281 ? -32.358 59.443 135.078 1.00 87.51 279 GLU F C 1
ATOM 13287 O O . GLU F 1 281 ? -31.420 60.223 134.897 1.00 91.08 279 GLU F O 1
ATOM 13293 N N . ASP F 1 282 ? -33.248 59.116 134.139 1.00 86.30 280 ASP F N 1
ATOM 13294 C CA . ASP F 1 282 ? -33.213 59.639 132.768 1.00 91.77 280 ASP F CA 1
ATOM 13295 C C . ASP F 1 282 ? -32.022 59.081 131.978 1.00 90.99 280 ASP F C 1
ATOM 13296 O O . ASP F 1 282 ? -31.339 59.795 131.241 1.00 90.59 280 ASP F O 1
ATOM 13301 N N . HIS F 1 283 ? -31.795 57.784 132.115 1.00 86.62 281 HIS F N 1
ATOM 13302 C CA . HIS F 1 283 ? -30.669 57.157 131.447 1.00 76.03 281 HIS F CA 1
ATOM 13303 C C . HIS F 1 283 ? -31.109 56.148 130.386 1.00 77.62 281 HIS F C 1
ATOM 13304 O O . HIS F 1 283 ? -30.422 55.153 130.147 1.00 75.39 281 HIS F O 1
ATOM 13311 N N . VAL F 1 284 ? -32.251 56.396 129.752 1.00 82.30 282 VAL F N 1
ATOM 13312 C CA . VAL F 1 284 ? -32.671 55.565 128.622 1.00 79.93 282 VAL F CA 1
ATOM 13313 C C . VAL F 1 284 ? -32.359 56.230 127.287 1.00 70.57 282 VAL F C 1
ATOM 13314 O O . VAL F 1 284 ? -33.009 57.203 126.904 1.00 66.70 282 VAL F O 1
ATOM 13318 N N . LEU F 1 285 ? -31.369 55.701 126.577 1.00 62.99 283 LEU F N 1
ATOM 13319 C CA . LEU F 1 285 ? -31.040 56.219 125.252 1.00 60.53 283 LEU F CA 1
ATOM 13320 C C . LEU F 1 285 ? -31.564 55.327 124.118 1.00 62.07 283 LEU F C 1
ATOM 13321 O O . LEU F 1 285 ? -31.402 54.090 124.131 1.00 49.06 283 LEU F O 1
ATOM 13326 N N . TYR F 1 286 ? -32.180 55.963 123.129 1.00 54.67 284 TYR F N 1
ATOM 13327 C CA . TYR F 1 286 ? -32.654 55.228 121.968 1.00 48.32 284 TYR F CA 1
ATOM 13328 C C . TYR F 1 286 ? -31.681 55.311 120.792 1.00 55.23 284 TYR F C 1
ATOM 13329 O O . TYR F 1 286 ? -31.256 56.395 120.386 1.00 62.58 284 TYR F O 1
ATOM 13338 N N . LEU F 1 287 ? -31.319 54.151 120.258 1.00 55.50 285 LEU F N 1
ATOM 13339 C CA . LEU F 1 287 ? -30.472 54.086 119.073 1.00 53.38 285 LEU F CA 1
ATOM 13340 C C . LEU F 1 287 ? -31.308 54.081 117.783 1.00 61.48 285 LEU F C 1
ATOM 13341 O O . LEU F 1 287 ? -32.424 53.544 117.762 1.00 69.45 285 LEU F O 1
ATOM 13346 N N . ASN F 1 288 ? -30.766 54.696 116.728 1.00 59.94 286 ASN F N 1
ATOM 13347 C CA . ASN F 1 288 ? -31.374 54.715 115.392 1.00 60.00 286 ASN F CA 1
ATOM 13348 C C . ASN F 1 288 ? -31.570 53.297 114.865 1.00 58.81 286 ASN F C 1
ATOM 13349 O O . ASN F 1 288 ? -30.599 52.642 114.459 1.00 58.44 286 ASN F O 1
ATOM 13354 N N . PRO F 1 289 ? -32.828 52.823 114.850 1.00 52.35 287 PRO F N 1
ATOM 13355 C CA . PRO F 1 289 ? -33.097 51.423 114.488 1.00 53.08 287 PRO F CA 1
ATOM 13356 C C . PRO F 1 289 ? -32.590 51.045 113.089 1.00 54.38 287 PRO F C 1
ATOM 13357 O O . PRO F 1 289 ? -31.963 49.998 112.955 1.00 56.43 287 PRO F O 1
ATOM 13361 N N . THR F 1 290 ? -32.827 51.876 112.081 1.00 50.02 288 THR F N 1
ATOM 13362 C CA . THR F 1 290 ? -32.308 51.582 110.748 1.00 52.61 288 THR F CA 1
ATOM 13363 C C . THR F 1 290 ? -30.782 51.441 110.754 1.00 52.35 288 THR F C 1
ATOM 13364 O O . THR F 1 290 ? -30.235 50.475 110.214 1.00 44.91 288 THR F O 1
ATOM 13368 N N . ALA F 1 291 ? -30.102 52.398 111.377 1.00 47.40 289 ALA F N 1
ATOM 13369 C CA . ALA F 1 291 ? -28.646 52.363 111.428 1.00 45.94 289 ALA F CA 1
ATOM 13370 C C . ALA F 1 291 ? -28.121 51.125 112.168 1.00 55.42 289 ALA F C 1
ATOM 13371 O O . ALA F 1 291 ? -27.289 50.378 111.642 1.00 57.78 289 ALA F O 1
ATOM 13373 N N . TRP F 1 292 ? -28.617 50.912 113.384 1.00 53.93 290 TRP F N 1
ATOM 13374 C CA . TRP F 1 292 ? -28.089 49.872 114.261 1.00 46.76 290 TRP F CA 1
ATOM 13375 C C . TRP F 1 292 ? -28.593 48.467 113.944 1.00 49.02 290 TRP F C 1
ATOM 13376 O O . TRP F 1 292 ? -27.913 47.483 114.234 1.00 50.91 290 TRP F O 1
ATOM 13387 N N . TYR F 1 293 ? -29.782 48.363 113.363 1.00 40.76 291 TYR F N 1
ATOM 13388 C CA . TYR F 1 293 ? -30.329 47.045 113.068 1.00 41.43 291 TYR F CA 1
ATOM 13389 C C . TYR F 1 293 ? -30.301 46.633 111.588 1.00 54.20 291 TYR F C 1
ATOM 13390 O O . TYR F 1 293 ? -29.970 45.488 111.291 1.00 68.13 291 TYR F O 1
ATOM 13399 N N . ILE F 1 294 ? -30.661 47.536 110.672 1.00 49.24 292 ILE F N 1
ATOM 13400 C CA . ILE F 1 294 ? -30.710 47.193 109.237 1.00 52.40 292 ILE F CA 1
ATOM 13401 C C . ILE F 1 294 ? -29.342 47.255 108.557 1.00 49.58 292 ILE F C 1
ATOM 13402 O O . ILE F 1 294 ? -28.964 46.332 107.837 1.00 50.53 292 ILE F O 1
ATOM 13407 N N . VAL F 1 295 ? -28.609 48.336 108.811 1.00 43.10 293 VAL F N 1
ATOM 13408 C CA . VAL F 1 295 ? -27.359 48.618 108.117 1.00 41.33 293 VAL F CA 1
ATOM 13409 C C . VAL F 1 295 ? -26.103 48.111 108.835 1.00 48.36 293 VAL F C 1
ATOM 13410 O O . VAL F 1 295 ? -25.285 47.433 108.218 1.00 61.47 293 VAL F O 1
ATOM 13414 N N . PHE F 1 296 ? -25.969 48.430 110.127 1.00 52.78 294 PHE F N 1
ATOM 13415 C CA . PHE F 1 296 ? -24.803 48.066 110.970 1.00 53.06 294 PHE F CA 1
ATOM 13416 C C . PHE F 1 296 ? -23.452 47.986 110.238 1.00 54.53 294 PHE F C 1
ATOM 13417 O O . PHE F 1 296 ? -22.893 46.917 110.028 1.00 60.80 294 PHE F O 1
ATOM 13425 N N . GLY F 1 297 ? -22.933 49.140 109.852 1.00 53.01 295 GLY F N 1
ATOM 13426 C CA . GLY F 1 297 ? -21.694 49.196 109.111 1.00 56.77 295 GLY F CA 1
ATOM 13427 C C . GLY F 1 297 ? -21.786 50.287 108.066 1.00 64.30 295 GLY F C 1
ATOM 13428 O O . GLY F 1 297 ? -22.872 50.790 107.777 1.00 59.73 295 GLY F O 1
ATOM 13429 N N . GLY F 1 298 ? -20.646 50.661 107.499 1.00 65.65 296 GLY F N 1
ATOM 13430 C CA . GLY F 1 298 ? -20.631 51.730 106.525 1.00 68.55 296 GLY F CA 1
ATOM 13431 C C . GLY F 1 298 ? -20.258 53.041 107.173 1.00 67.79 296 GLY F C 1
ATOM 13432 O O . GLY F 1 298 ? -20.429 53.203 108.374 1.00 65.92 296 GLY F O 1
ATOM 13433 N N . VAL F 1 299 ? -19.757 53.973 106.364 1.00 72.46 297 VAL F N 1
ATOM 13434 C CA . VAL F 1 299 ? -19.230 55.244 106.849 1.00 63.42 297 VAL F CA 1
ATOM 13435 C C . VAL F 1 299 ? -20.304 56.144 107.441 1.00 62.79 297 VAL F C 1
ATOM 13436 O O . VAL F 1 299 ? -20.229 56.507 108.608 1.00 71.64 297 VAL F O 1
ATOM 13440 N N . GLU F 1 300 ? -21.301 56.505 106.640 1.00 66.76 298 GLU F N 1
ATOM 13441 C CA . GLU F 1 300 ? -22.344 57.419 107.101 1.00 71.45 298 GLU F CA 1
ATOM 13442 C C . GLU F 1 300 ? -23.096 56.844 108.294 1.00 63.69 298 GLU F C 1
ATOM 13443 O O . GLU F 1 300 ? -23.477 57.574 109.211 1.00 65.63 298 GLU F O 1
ATOM 13449 N N . THR F 1 301 ? -23.286 55.529 108.283 1.00 65.68 299 THR F N 1
ATOM 13450 C CA . THR F 1 301 ? -24.002 54.842 109.356 1.00 65.74 299 THR F CA 1
ATOM 13451 C C . THR F 1 301 ? -23.227 54.889 110.683 1.00 68.49 299 THR F C 1
ATOM 13452 O O . THR F 1 301 ? -23.810 55.129 111.746 1.00 70.72 299 THR F O 1
ATOM 13456 N N . THR F 1 302 ? -21.915 54.677 110.616 1.00 62.25 300 THR F N 1
ATOM 13457 C CA . THR F 1 302 ? -21.070 54.755 111.804 1.00 58.11 300 THR F CA 1
ATOM 13458 C C . THR F 1 302 ? -21.132 56.151 112.405 1.00 65.74 300 THR F C 1
ATOM 13459 O O . THR F 1 302 ? -21.191 56.303 113.622 1.00 73.73 300 THR F O 1
ATOM 13463 N N . ARG F 1 303 ? -21.126 57.165 111.542 1.00 62.20 301 ARG F N 1
ATOM 13464 C CA . ARG F 1 303 ? -21.308 58.546 111.972 1.00 59.00 301 ARG F CA 1
ATOM 13465 C C . ARG F 1 303 ? -22.595 58.665 112.768 1.00 57.90 301 ARG F C 1
ATOM 13466 O O . ARG F 1 303 ? -22.637 59.335 113.797 1.00 74.84 301 ARG F O 1
ATOM 13474 N N . ILE F 1 304 ? -23.645 58.009 112.286 1.00 50.82 302 ILE F N 1
ATOM 13475 C CA . ILE F 1 304 ? -24.929 58.048 112.968 1.00 59.99 302 ILE F CA 1
ATOM 13476 C C . ILE F 1 304 ? -24.806 57.378 114.338 1.00 62.97 302 ILE F C 1
ATOM 13477 O O . ILE F 1 304 ? -25.267 57.921 115.349 1.00 72.83 302 ILE F O 1
ATOM 13490 N N . ILE F 1 306 ? -22.145 57.090 116.165 1.00 67.93 304 ILE F N 1
ATOM 13491 C CA . ILE F 1 306 ? -21.381 57.987 117.033 1.00 62.22 304 ILE F CA 1
ATOM 13492 C C . ILE F 1 306 ? -22.325 58.923 117.777 1.00 68.98 304 ILE F C 1
ATOM 13493 O O . ILE F 1 306 ? -22.385 58.897 119.004 1.00 76.60 304 ILE F O 1
ATOM 13498 N N . ASP F 1 307 ? -23.072 59.734 117.028 1.00 72.05 305 ASP F N 1
ATOM 13499 C CA . ASP F 1 307 ? -23.967 60.730 117.620 1.00 79.95 305 ASP F CA 1
ATOM 13500 C C . ASP F 1 307 ? -24.991 60.114 118.559 1.00 79.39 305 ASP F C 1
ATOM 13501 O O . ASP F 1 307 ? -25.338 60.711 119.578 1.00 90.11 305 ASP F O 1
ATOM 13506 N N . ASP F 1 308 ? -25.467 58.922 118.218 1.00 72.92 306 ASP F N 1
ATOM 13507 C CA . ASP F 1 308 ? -26.381 58.190 119.090 1.00 75.68 306 ASP F CA 1
ATOM 13508 C C . ASP F 1 308 ? -25.725 57.884 120.445 1.00 75.37 306 ASP F C 1
ATOM 13509 O O . ASP F 1 308 ? -26.329 58.092 121.502 1.00 80.00 306 ASP F O 1
ATOM 13514 N N . VAL F 1 309 ? -24.485 57.405 120.404 1.00 62.67 307 VAL F N 1
ATOM 13515 C CA . VAL F 1 309 ? -23.753 57.058 121.618 1.00 53.82 307 VAL F CA 1
ATOM 13516 C C . VAL F 1 309 ? -23.388 58.300 122.442 1.00 65.65 307 VAL F C 1
ATOM 13517 O O . VAL F 1 309 ? -23.499 58.278 123.662 1.00 82.89 307 VAL F O 1
ATOM 13521 N N . LEU F 1 310 ? -22.979 59.384 121.780 1.00 58.84 308 LEU F N 1
ATOM 13522 C CA . LEU F 1 310 ? -22.624 60.644 122.462 1.00 62.54 308 LEU F CA 1
ATOM 13523 C C . LEU F 1 310 ? -23.774 61.283 123.254 1.00 73.73 308 LEU F C 1
ATOM 13524 O O . LEU F 1 310 ? -23.569 62.252 123.990 1.00 75.87 308 LEU F O 1
ATOM 13529 N N . GLN F 1 311 ? -24.981 60.753 123.088 1.00 73.81 309 GLN F N 1
ATOM 13530 C CA . GLN F 1 311 ? -26.126 61.236 123.840 1.00 78.18 309 GLN F CA 1
ATOM 13531 C C . GLN F 1 311 ? -25.925 61.109 125.360 1.00 77.82 309 GLN F C 1
ATOM 13532 O O . GLN F 1 311 ? -26.517 61.883 126.113 1.00 89.20 309 GLN F O 1
ATOM 13538 N N . VAL F 1 312 ? -25.101 60.154 125.815 1.00 70.61 310 VAL F N 1
ATOM 13539 C CA . VAL F 1 312 ? -24.836 60.015 127.258 1.00 61.55 310 VAL F CA 1
ATOM 13540 C C . VAL F 1 312 ? -24.229 61.268 127.820 1.00 75.87 310 VAL F C 1
ATOM 13541 O O . VAL F 1 312 ? -24.497 61.627 128.963 1.00 91.71 310 VAL F O 1
ATOM 13545 N N . ALA F 1 313 ? -23.398 61.926 127.014 1.00 81.71 311 ALA F N 1
ATOM 13546 C CA . ALA F 1 313 ? -22.670 63.110 127.460 1.00 86.97 311 ALA F CA 1
ATOM 13547 C C . ALA F 1 313 ? -23.636 64.197 127.938 1.00 86.39 311 ALA F C 1
ATOM 13548 O O . ALA F 1 313 ? -23.316 64.969 128.847 1.00 83.85 311 ALA F O 1
ATOM 13550 N N . ALA F 1 314 ? -24.824 64.234 127.337 1.00 79.17 312 ALA F N 1
ATOM 13551 C CA . ALA F 1 314 ? -25.818 65.235 127.695 1.00 84.75 312 ALA F CA 1
ATOM 13552 C C . ALA F 1 314 ? -26.867 64.658 128.644 1.00 96.12 312 ALA F C 1
ATOM 13553 O O . ALA F 1 314 ? -28.071 64.787 128.413 1.00 105.98 312 ALA F O 1
ATOM 13555 N N . ARG F 1 315 ? -26.403 64.039 129.725 1.00 92.53 313 ARG F N 1
ATOM 13556 C CA . ARG F 1 315 ? -27.293 63.321 130.630 1.00 90.16 313 ARG F CA 1
ATOM 13557 C C . ARG F 1 315 ? -26.830 63.447 132.083 1.00 89.25 313 ARG F C 1
ATOM 13558 O O . ARG F 1 315 ? -27.472 62.935 133.006 1.00 84.53 313 ARG F O 1
#

Radius of gyration: 41.64 Å; Cα contacts (8 Å, |Δi|>4): 3820; chains: 6; bounding box: 77×76×120 Å

InterPro domains:
  IPR002491 ABC transporter periplasmic binding domain [PF01497] (111-314)
  IPR002491 ABC transporter periplasmic binding domain [PS50983] (73-340)
  IPR033870 FatB domain [cd01140] (64-334)
  IPR051313 Bacterial iron-siderophore binding [PTHR30532] (5-336)

Foldseek 3Di:
DAWDKDKDFAFQDLDPVDDTDTDIDIWTAAAQWDEEAELALLLQLCVLLPAAHQEYQQVQDDPVSNVRYDPNRYYQDHSQDGPLVVLLVVQGAEYEHEDNPSNVQVSVVVRHTYDYLYDWQALLVSQLVSLCVSCRRNVRNVSSVVLNVVLVVLLVVLLVLLVVLDWAEWEWDDQLFIDTQFQDDDSPSVRNLSNCCCRRSNHHHLDPGPCVVCVRPIDDLVVCQVSQTQAYEYAHQCVSPVNPPGDGPVVSCPDPSNCVGNNNVVVRYFYQDNCLSPVRSHHRVSSVSSVRSSCSNVD/DAWDKDKDFAFQDQDPVDDTDTDIDIWIAAAQWDEEAELALLLQLCVQLPAAHQEYCLVQDDPVSNVRYDPNRYYQHHSQDGPLVVVLVVQGAEYEHEDNHSSCQVVVVVRHTYDYLYDFFALLVSQLVSNCVSCRRNVRNVSSVVLNVVLVVLLVVLLVLLVVLDWAEWEWDDQLFIATQDQDDDTDPVNNLSNCCCHRNNHHHLDPGPCVVCVRPTDDLVVCQVSQTQAYEYAFQCVSVVDPPGDGVVVSCPDPSNCPGNCNVVVRYFYQDNCLSPVRNHHSVSSVSSVRSSVSNVD/DWDKDKDFAFQDQDLPDDTDTDIDMWTAAAAWDEEAELALLLFLQVLLVAAHQEYQVVQDDPVRCVRYDPNHDYQDHSQDGPLVVCLVVQGAEYEHEDNPSSVQVVVCVRHTYDYLYDFFAQLVSQLVSLCVSCRRNVRNPSSVVLNVVLVVLLVVLLVLLVVLAWAEWEWDDFLFIATQDADDDRDRVSRLSNCVCRRSNHHHLDPCSCVVRVVHTDDLVVCQVSQTQAYEYAQQCVQVVPPPGDGVVVSCPDPSNCPGNHNVVVRYFYQDNNLSPVHSHHRVSSVSSVSSSVSSVD/DDWDKDKDFAQQDQDPVDDTDTDIDIWIAAAQWDEEAELALLLQLCVQLPAAHQEYCLVQDDPVSNVRYDPNHYYQHHSQDGPLVVLLVSQGAEYEHEDNPSNCQVSVCVSHTYDYLYDWFALLVSQLVSLCVSCRRNVSNVSSVVLNVVLVVLLVVLLVLLVVLAWAEWEWDDPLFIATQDADDDRPSVRNLSNCVCHRSNHHHLDPGPCVVCVRDTDDLVVCQVSQTQAYEYAQQCVQVVPPPDDGPVVSCPDPSNCPGNHNVVVRYFYQDNCLRPVHSHHSVSSVSSVRSSVSNVD/DKDKDKDFAFQDLDLPDDTDTDIDMWIAAAQWDEEAELALLLFLLVLLPAAHQEYQVVQDDPVRCVRYDPNHDYQDHSQDGPLVVLLVVQGAEYEHEDNPSSVQVVVCVRHTYDYLYDFFALLVSQLVSNCVSCRRNVRNVSSVVLNVVLVVLLVVLLVLLVVLDFAEWEWDDQLFIATQDADPDTDSSRNLSNCCCRRSNHHHLDPCRCVVRVNDTDDLLVCAVSQTQAYEYEFQCVSVVPPPGDGPVVSCPDDSNCPGNCNVVVRYAYQHNNLSPVHSHHRVSSVSSVSSSVSNVD/DKDKDKDFAFQDQQLPDDTDTDIDIFIAAAAWDEEAELALLLQLCVLLVAAYQEYCVVQDDPVRCVRYDPNHYYQDHSQDGPLVVCLVVQGAEYEHENNPSSCQVVVCVRHTYDYLYDFFAQLVSQLVSNCVSCRRNVSNVVSVVLNVVLVVLLVVLLVLLVVLDWAEWEWCDQLFIATQDQDDDRDRSNNLRNCVCRRSNHHHLDPGPCVVQVRHTDDLVVCAVSQTLAYEYAFQCVQVVPPPGDGPVVSCPDDSNCPGNCNVVVRYFYQDNNLSPVHSHHRVSSVSSVSSSVSNVD

Sequence (1791 aa):
PATASYTWDRNTATEEGADPVYEETTVEVPVDPQRIVVFDAALDTIGALGGEIAGAPLDSVPDYLEEYLADDAFNAGTLFEADLIAIEAQQPDLIVVGGRSSGLWADLNEIAPTIDLSLRGSYLDTLEQNTTFLGKVLGAEAEAESVLAELEAGIAEAKAAVTEASGTGLGIVSGGQLSALSPNTGNDPRGARGGLIYDVFGVQPVLEDIKAATHGEPISFEFLLEHDPQWLWVVDRDAATGAEGAQAAKVVLDNEIVNRTTAATEDHVLYLNPTAWYIVFFGGVEETTRIIDDVLQVAARPATASYTWDRNTATEEGADPVYEETTVEVPVDPQRIVVFDAALDTIGALGGEIAGAPLDSVPDDYLEEYLADDAFNAGTLFEADLIAIEAQQPDLIVVGGRSSGLWADLNEIAPTIDLSLRRGSYLDTLEQNTTFLGKVLGAEAEAESVLAELEAGIAEAKAAVTEASGTGLGIVSGGQLSALSPNTGNDPRGARGGLIYDVFGVQPVLEDIKAATHGEPISFEFLLEHDPQWLWVVDRDAATGAEGAQAAKVVLDNEIVNRTTAATEDHVLYLNPTAWYIVFGGVETTRIIDDVLQVAARATASYTWDRNTATEEGADPVYEETTVEVPVDPQRIVVFDAALDTIGALGGEIAGAPLDSVPDYLEEYLADDAFNAGTLFEADLIAIEAQQPDLIVVGGRSSGLWADLNEIAPTIDLSLRGSYLDTLEQNTTFLGKVLGAEAEAESVLAELEAGIAEAKAAVTEASGTGLGIVSGGQLSALSPNTGNDPRGARGGLIYDVFGVQPVLEDIKAATHGEPISFEFLLEHDPQWLWVVDRDAATGAEGAQAAKVVLDNEIVNRTTAATEDHVLYLNPTAWYIVFGGVETTRIIDDVLQVAARPATASYTWDRNTATEEGADPVYEETTVEVPVDPQRIVVFDAALDTIGALGGEIAGAPLDSVPDYLEEYLADDAFNAGTLFEADLIAIEAQQPDLIVVGGRSSGLWADLNEIAPTIDLSLRGSYLDTLEQNTTFLGKVLGAEAEAESVLAELEAGIAEAKAAVTEASGTGLGIVSGGQLSALSPNTGNDPRGARGGLIYDVFGVQPVLEDIKAATHGEPISFEFLLEHDPQWLWVVDRDAATGAEGAQAAKVVLDNEIVNRTTAATEDHVLYLNPTAWYIVFFGGVETTRIIDDVLQVAARATASYTWDRNTATEEEGADPVYEETTVEVPVDPQRIVVFDAALDTIGALGGEIAGAPLDSVPDYLEEYLADDAFNAGTLFEADLIAIEAQQPDLIVVGGRSSGLWADLNEIAPTIDLSLRGSYLDTLEQNTTFLGKVLGAEAEAESVLAELEAGIAEAKAAVTEASGTGLGIVSGGQLSALSPNTGNDPRGARGGLIYDVFGVQPVLEDIKAATHGEPISFEFLLEHDPQWLWVVDRDAATGAEGAQAAKVVLDNEIVNRTTAATEDHVLYLNPTAWYIVFGGVETTRIIDDVLQVAARATASYTWDRNTATEEGADPVYEETTVEVPVDPQRIVVFDAALDTIGALGGEIAGAPLDSVPDYLEEYLADDAFNAGTLFEADLIAIEAQQPDLIVVGGRSSGLWADLNEIAPTIDLSLRGSYLDTLEQNTTFLGKVLGAEAEAESVLAELEAGIAEAKAAVTEASGTGLGIVSGGQLSALSPNTGNDPRGARGGLIYDVFGVQPVLEDIKAATHGEPISFEFLLEHDPQQWLWVVDRDAATGAEGAQAAKVVLDNEIVNRTTAATEDHVLYLNPTAWYIVFGGVETTRIIDDVLQVAAR

CATH classification: 3.40.50.1980 (+1 more: 3.40.50.1980)

Organism: Xylanimonas cellulosilytica (strain DSM 15894 / JCM 12276 / CECT 5975 / KCTC 9989 / LMG 20990 / NBRC 107835 / XIL07) (NCBI:txid446471)

Nearest PDB structures (foldseek):
  4mx8-assembly6_F  TM=1.001E+00  e=8.071E-57  Xylanimonas cellulosilytica DSM 15894
  8bnw-assembly1_A  TM=8.934E-01  e=1.008E-25  Parageobacillus thermoglucosidasius
  8baw-assembly2_B  TM=8.769E-01  e=4.998E-23  Geobacillus stearothermophilus
  5mbu-assembly2_B  TM=8.469E-01  e=3.143E-22  Campylobacter jejuni
  5mbq-assembly1_A  TM=8.389E-01  e=5.584E-22  Campylobacter jejuni

Secondary structure (DSSP, 8-state):
--EEEEEEEEE--SSTTSPP-EEEEEEEEESS-SSEEE---HHHHHHHTT--EEEE-GGG--HHHHTTEEEEEEE-B-SS-B-HHHHHHH--SEEEE-GGGGGGHHHHHTTS-EEE----S-HHHHHHHHHHHHHHHHT-HHHHHHHHHHHHHHHHHHHHHHHHH-S-EEE--BTTBB-------SS-TTSHHHHHHHHTS-PPBSSTTHHHHHTTSPBPHHHHHHH--SEEEEE-HHHHHT-TTPPPHHHHT-STTGGGSHHHHTT-EEEE-HIIIIII--SHHHHH--TTGGGGGG-/--EEEEEEEEE--SSTTSPP-EEEEEEEEESS-SSEEE---HHHHHHHTT--EEEE-GGG--GGGGGGEEEEEEE-B-SS-B-HHHHHHH--SEEEE-GGGGGGHHHHHTTS-EEE----S-HHHHHHHHHHHHHHHHT-HHHHHHHHHHHHHHHHHHHHHHHHH-S-EEE--BTTBB-------SS-GGGHHHHHHHHTS-PPBSSTTHHHHHTTS-B-HHHHHHH--SEEEEE-HHHHHT-TTPPPHHHHT-STTGGGSHHHHTT-EEEE-HIIIIII--SHHHHH--HHHHGGGG-/-EEEEEEEEE--SSTTSPP-EEEEEEEEESS-SSEEE---HHHHHHHTT--EEEE-GGG--GGGGGGEEEEEEE-B-SS-B-HHHHHHH--SEEEE-GGGGGGHHHHHTTS-EEE----S-HHHHHHHHHHHHHHHHT-HHHHHHHHHHHHHHHHHHHHHHHHH-S-EEE--BTTBB-------TT-GGGGTTTHHHHTS-PPBSSTTHHHHHTTS-B-HHHHHHH--SEEEEE-HHHHTT-TTPPPHHHHT-STTGGGSHHHHTT-EEEE-HIIIIII--SHHHHH--TTGGGGGG-/--EEEEEEEEE--SSTTSPP-EEEEEEEEESS-SSEEE---HHHHHHHTT--EEEE-GGG--GGGGGGEEEEEEE-B-SS-B-HHHHHHH--SEEEE-GGGGGGHHHHHTTS-EEE----S-HHHHHHHHHHHHHHHHT-HHHHHHHHHHHHHHHHHHHHHHHHH-S-EEE--BTTBB----PPPTT-GGGHHHHHHHHTS-PPBSSTTHHHHHTTS-B-HHHHHHH--SEEEEE-HHHHHT-TTPPPHHHHT-STTGGGSHHHHTT-EEEE-HIIIIII--SHHHHH--HHHHGGGG-/-EEEEEEEEE--SSSSSPP-EEEEEEEEESS-SSEEE---HHHHHHHTT--EEEE-GGG--TTTGGGEEEEEEE-B-SS-B-HHHHHHH--SEEEE-GGGGGGHHHHHTTS-EEE----S-HHHHHHHHHHHHHHHHT-HHHHHHHHHHHHHHHHHHHHHHHHH-SEEEE--BTTBEE-B----TT-GGGTTTTHHHHTS-PEESSTTHHHHTTTSEE-HHHHHHH--SEEEEE-HHHHTT-TTPPPHHHHT-STTGGGSHHHHTT-EEEE-HIIIIII--SHHHHH--TTGGGGGG-/-EEEEEEEEE---SSSS---EEEEEEEEESS-SSEEE---HHHHHHHTT--EEEE-GGG--TTTGGGEEEEEEE-B-SS-B-HHHHHHH--SEEEE-TTTGGGHHHHHTTS-EEE----S-HHHHHHHHHHHHHHHHT-HHHHHHHHHHHHHHHHHHHHHHHHH-S-EEE--BTTBEE------TT-GGGTTTTHHHHTT-PPBSSTTHHHHTTSSEE-HHHHHHH--SEEEEE-HHHHHT-TTPPPHHHHT-STTGGGSHHHHTT-EEEE-HIIIIII--SHHHHH--TTGGGGGG-

Solvent-accessible surface area: 69866 Å² total

B-factor: mean 59.72, std 23.37, range [17.4, 177.15]